Protein 1EKJ (pdb70)

Radius of gyration: 44.86 Å; Cα contacts (8 Å, |Δi|>4): 3362; chains: 8; bounding box: 132×69×139 Å

Organism: Pisum sativum (NCBI:txid3888)

Solvent-accessible surface area: 69006 Å² total; per-residue (Å²): 188,15,23,85,59,0,58,67,4,0,71,83,4,64,120,60,72,29,66,139,53,97,80,67,8,39,100,24,23,153,35,34,92,2,53,6,0,1,0,2,7,0,3,4,18,8,9,3,10,19,6,2,41,7,87,14,16,38,6,4,4,8,2,15,6,0,5,2,0,0,51,67,42,78,65,59,18,4,18,13,0,0,1,0,6,36,0,15,70,98,21,146,5,51,10,0,2,0,12,2,2,7,35,3,20,7,5,96,13,1,13,86,37,84,39,96,72,90,100,94,26,54,0,11,2,33,7,1,62,15,0,62,85,4,18,64,91,3,106,88,111,56,49,150,20,84,124,77,81,20,18,40,62,0,6,59,42,2,0,59,21,1,5,34,24,0,40,56,0,67,17,0,78,112,8,10,55,90,184,82,12,34,1,22,0,0,8,2,12,3,65,142,3,54,40,84,59,63,46,54,153,52,56,135,103,112,121,157,104,188,197,116,44,126,15,28,51,60,4,116,67,1,16,93,81,4,50,125,67,74,28,74,142,68,104,83,66,13,36,107,17,32,162,38,32,90,2,55,5,0,0,1,4,8,0,3,4,20,8,4,4,9,18,7,2,32,5,90,22,14,36,7,4,3,9,4,13,4,2,7,3,0,0,46,66,45,75,64,68,18,4,18,12,0,0,1,0,7,41,0,13,70,94,21,147,4,52,10,0,1,0,13,2,3,5,43,3,22,5,5,96,11,1,17,76,36,83,39,73,75,84,98,99,20,46,0,9,1,35,6,0,58,16,1,64,82,3,15,63,109,4,116,91,118,59,58,145,16,87,100,84,72,12,11,35,56,0,4,59,36,5,2,32,22,2,8,27,26,0,10,33,0,63,18,0,33,101,4,7,76,85,139,86,9,36,2,25,0,0,10,2,9,3,73,145,2,38,2,46,0,22,5,27,85,42,9,73,44,100,57,22,77,76,108,144,81,114,120,140,53,156,15,32,53,55,2,113,85,2,12,104,81,3,43,136,67,67,28,84,124,61,98,84,64,14,38,106,19,27,156,35,27,92,1,56,6,0,0,0,3,7,0,4,4,17,9,7,3,7,12,6,1,32,7,72,18,11,32,5,3,5,9,2,13,5,0,5,2,0,0,48,70,42,81,59,64,17,6,16,14,0,0,1,0,7,40,0,16,80,95,23,156,4,49,11,0,0,0,12,1,2,6,56,2,27,6,3,115,12,1,15,70,38,79,43,93,79,86,101,99,20,52,0,8,2,34,8,0,66,14,0,61,84,4,19,61,96,2,114,86,104,57,57,145,19,85,96,74,80,18,15,54,52,0,4,60,26,1,0,37,24,2,7,22,26,0,10,30,0,64,18,0,28,105,6,7,76,81,179,85,12,38,2,19,0,0,8,2,21,5,70,157,4,31,0,51,1,28,9,24,92,35,20,86,42,73,67,22,72,67,98,162,14,2,74,59,0,64,85,2,1,76,88,3,47,134,76,67,24,78,135,62,100,83,70,16,36,112,20,31,165,33,27,92,3,61,4,0,0,0,2,8,0,4,4,18,9,9,2,6,18,6,1,28,4,80,17,12,35,6,3,3,8,3,12,4,1,6,1,0,0,51,66,42,82,70,70,20,4,17,13,0,0,1,0,5,40,0,16,86,92,27,150,5,54,11,0,1,0,14,2,3,7,56,3,23,5,3,120,10,0,12,70,42,79,38,97,74,97,91,96,19,52,0,7,1,36,9,0,73,16,0,62,85,4,23,65,93,1,93,88,109,75,38,102,14,21,89,77,64,14,17,51,58,0,4,62,37,3,1,65,22,1,4,36,25,0,39,54,0,64,20,0,80,111,8,10,50,89,169,91,11,34,1,20,0,0,7,2,15,4,70,148,6,46,38,77,56,68,52,42,174,49,48,130,102,116,124,152,113,184,91,92,164,9,9,88,57,0,65,67,1,1,76,83,4,51,102,67,80,28,72,142,66,101,74,62,15,37,103,19,28,155,38,32,89,1,53,4,0,0,0,4,7,0,3,4,19,8,9,3,10,16,6,2,34,4,80,14,13,34,7,3,2,8,1,13,4,1,5,2,0,0,50,65,45,82,67,65,20,4,17,13,0,0,1,0,6,39,0,17,80,96,20,149,5,49,11,0,1,0,13,1,3,6,40,2,16,5,5,96,12,1,15,76,38,77,38,100,74,91,97,97,21,51,0,7,1,32,7,1,64,17,0,62,84,3,17,64,93,2,119,92,102,59,58,150,26,82,105,76,82,13,13,48,56,0,4,64,34,2,0,64,20,1,4,35,26,0,39,53,0,64,20,0,80,115,6,9,54,87,177,90,11,36,1,21,0,0,8,2,16,6,69,145,1,52,37,81,63,66,53,47,175,60,51,131,105,120,122,164,112,184,206,126,124,65,161,10,27,52,60,2,110,67,0,14,71,84,4,49,129,95,81,30,76,149,51,105,82,70,13,40,100,23,32,166,36,30,95,2,57,3,0,0,0,4,7,0,3,4,18,8,7,3,8,18,6,2,34,4,84,19,15,36,6,3,3,9,3,15,4,1,6,3,0,0,48,68,43,80,64,68,18,5,18,12,0,0,0,0,6,40,0,15,74,90,22,149,4,36,3,0,1,0,14,2,2,5,53,3,26,4,6,109,13,2,17,71,39,85,39,91,76,81,99,96,20,51,0,8,1,32,8,2,56,14,0,64,87,3,17,61,91,1,114,91,102,61,52,153,25,73,97,78,83,20,13,43,54,0,3,64,25,2,0,36,22,1,4,23,26,0,8,30,0,64,14,0,30,105,4,5,82,86,141,84,8,18,2,9,0,0,10,2,11,4,69,138,3,32,2,53,0,20,8,20,95,31,8,74,30,40,18,88,60,56,101,65,83,54,153,72,118,82,98,49,130,14,31,71,57,1,123,69,3,15,94,86,6,44,122,52,127,28,84,136,73,98,77,53,21,35,106,18,27,162,33,28,90,2,61,6,0,0,0,2,7,0,4,1,17,9,4,3,7,30,7,1,43,9,90,24,13,24,6,4,5,9,6,12,5,2,6,2,0,0,48,70,41,79,59,64,16,6,15,12,0,0,0,0,7,39,0,15,71,92,23,142,3,52,11,0,0,0,13,2,3,4,55,4,22,6,6,123,12,1,11,68,36,80,42,91,83,89,107,103,21,52,0,6,2,30,8,1,64,14,0,60,91,2,19,61,93,3,99,90,106,53,74,142,19,74,89,76,81,20,15,53,60,0,5,64,31,2,0,36,25,1,6,26,27,0,7,32,0,66,15,0,29,98,6,7,77,89,144,85,12,34,1,21,0,0,4,3,12,4,70,137,3,29,0,30,4,16,9,24,88,32,11,78,48,84,60,22,85,60,114,151,17,27,110,60,0,22,87,3,0,89,84,6,45,112,75,62,28,83,130,59,105,84,64,8,37,96,18,32,152,34,32,96,2,57,5,0,0,0,2,7,0,3,4,19,8,11,3,2,54,6,0,41,2,89,15,15,33,4,3,0,9,3,12,4,1,6,0,0,0,50,68,46,86,68,67,22,6,16,12,0,0,0,0,5,37,0,14,80,95,24,146,4,52,9,0,0,0,12,1,2,10,56,2,25,4,3,120,12,0,7,68,34,79,41,94,80,87,102,101,21,52,0,6,1,31,7,0,69,16,0,61,87,4,20,64,88,2,86,88,113,65,51,152,20,90,88,78,75,18,15,53,47,0,6,66,41,4,0,66,22,1,4,34,25,0,41,55,0,62,19,0,83,111,6,10,54,89,167,93,12,35,2,22,0,0,7,2,25,5,85,170,4,42,37,80,59,70,44,42,165,53,47,130,104,115,125,156,110,184

Structure (mmCIF, N/CA/C/O backbone):
data_1EKJ
#
_entry.id   1EKJ
#
_cell.length_a   136.909
_cell.length_b   143.318
_cell.length_c   202.135
_cell.angle_alpha   90.00
_cell.angle_beta   90.00
_cell.angle_gamma   90.00
#
_symmetry.space_group_name_H-M   'C 2 2 2'
#
loop_
_entity.id
_entity.type
_entity.pdbx_description
1 polymer 'BETA-CARBONIC ANHYDRASE'
2 non-polymer 'ACETATE ION'
3 non-polymer 'AZIDE ION'
4 non-polymer 'ZINC ION'
5 non-polymer 'CHLORIDE ION'
6 non-polymer 1,2-ETHANEDIOL
7 non-polymer 'COPPER (II) ION'
8 non-polymer 'CITRIC ACID'
9 water water
#
loop_
_atom_site.group_PDB
_atom_site.id
_atom_site.type_symbol
_atom_site.label_atom_id
_atom_site.label_alt_id
_atom_site.label_comp_id
_atom_site.label_asym_id
_atom_site.label_entity_id
_atom_site.label_seq_id
_atom_site.pdbx_PDB_ins_code
_atom_site.Cartn_x
_atom_site.Cartn_y
_atom_site.Cartn_z
_atom_site.occupancy
_atom_site.B_iso_or_equiv
_atom_site.auth_seq_id
_atom_site.auth_comp_id
_atom_site.auth_asym_id
_atom_site.auth_atom_id
_atom_site.pdbx_PDB_model_num
ATOM 1 N N . GLU A 1 12 ? 11.349 -0.677 29.255 1.00 82.51 120 GLU A N 1
ATOM 2 C CA . GLU A 1 12 ? 10.443 0.061 28.324 1.00 83.50 120 GLU A CA 1
ATOM 3 C C . GLU A 1 12 ? 11.200 0.756 27.192 1.00 83.52 120 GLU A C 1
ATOM 4 O O . GLU A 1 12 ? 11.312 0.224 26.087 1.00 82.89 120 GLU A O 1
ATOM 10 N N . ALA A 1 13 ? 11.706 1.957 27.470 1.00 83.76 121 ALA A N 1
ATOM 11 C CA . ALA A 1 13 ? 12.454 2.723 26.482 1.00 83.98 121 ALA A CA 1
ATOM 12 C C . ALA A 1 13 ? 13.685 1.933 26.051 1.00 84.32 121 ALA A C 1
ATOM 13 O O . ALA A 1 13 ? 14.201 2.119 24.947 1.00 84.35 121 ALA A O 1
ATOM 15 N N . SER A 1 14 ? 14.152 1.052 26.933 1.00 85.00 122 SER A N 1
ATOM 16 C CA . SER A 1 14 ? 15.307 0.203 26.640 1.00 85.85 122 SER A CA 1
ATOM 17 C C . SER A 1 14 ? 14.924 -0.746 25.507 1.00 86.36 122 SER A C 1
ATOM 18 O O . SER A 1 14 ? 15.775 -1.179 24.731 1.00 86.24 122 SER A O 1
ATOM 21 N N . GLU A 1 15 ? 13.634 -1.069 25.433 1.00 86.92 123 GLU A N 1
ATOM 22 C CA . GLU A 1 15 ? 13.110 -1.964 24.409 1.00 87.38 123 GLU A CA 1
ATOM 23 C C . GLU A 1 15 ? 13.031 -1.218 23.098 1.00 86.87 123 GLU A C 1
ATOM 24 O O . GLU A 1 15 ? 13.456 -1.718 22.057 1.00 86.49 123 GLU A O 1
ATOM 30 N N . ARG A 1 16 ? 12.465 -0.021 23.167 1.00 86.90 124 ARG A N 1
ATOM 31 C CA . ARG A 1 16 ? 12.327 0.836 22.005 1.00 86.79 124 ARG A CA 1
ATOM 32 C C . ARG A 1 16 ? 13.696 0.809 21.358 1.00 86.67 124 ARG A C 1
ATOM 33 O O . ARG A 1 16 ? 13.826 0.675 20.147 1.00 86.48 124 ARG A O 1
ATOM 41 N N . ILE A 1 17 ? 14.721 0.893 22.196 1.00 86.60 125 ILE A N 1
ATOM 42 C CA . ILE A 1 17 ? 16.100 0.895 21.731 1.00 86.71 125 ILE A CA 1
ATOM 43 C C . ILE A 1 17 ? 16.574 -0.434 21.133 1.00 87.30 125 ILE A C 1
ATOM 44 O O . ILE A 1 17 ? 17.384 -0.439 20.202 1.00 87.12 125 ILE A O 1
ATOM 49 N N . LYS A 1 18 ? 16.092 -1.560 21.656 1.00 88.00 126 LYS A N 1
ATOM 50 C CA . LYS A 1 18 ? 16.515 -2.847 21.104 1.00 88.31 126 LYS A CA 1
ATOM 51 C C . LYS A 1 18 ? 15.817 -3.052 19.762 1.00 87.94 126 LYS A C 1
ATOM 52 O O . LYS A 1 18 ? 16.469 -3.171 18.719 1.00 87.58 126 LYS A O 1
ATOM 58 N N . THR A 1 19 ? 14.487 -3.079 19.800 1.00 87.27 127 THR A N 1
ATOM 59 C CA . THR A 1 19 ? 13.683 -3.270 18.602 1.00 86.68 127 THR A CA 1
ATOM 60 C C . THR A 1 19 ? 14.170 -2.367 17.464 1.00 86.21 127 THR A C 1
ATOM 61 O O . THR A 1 19 ? 14.376 -2.830 16.341 1.00 86.36 127 THR A O 1
ATOM 65 N N . GLY A 1 20 ? 14.375 -1.088 17.772 1.00 85.52 128 GLY A N 1
ATOM 66 C CA . GLY A 1 20 ? 14.833 -0.138 16.775 1.00 84.50 128 GLY A CA 1
ATOM 67 C C . GLY A 1 20 ? 16.173 -0.500 16.172 1.00 84.09 128 GLY A C 1
ATOM 68 O O . GLY A 1 20 ? 16.390 -0.321 14.973 1.00 84.02 128 GLY A O 1
ATOM 69 N N . PHE A 1 21 ? 17.079 -1.005 17.001 1.00 83.65 129 PHE A N 1
ATOM 70 C CA . PHE A 1 21 ? 18.395 -1.392 16.517 1.00 83.71 129 PHE A CA 1
ATOM 71 C C . PHE A 1 21 ? 18.315 -2.696 15.738 1.00 85.31 129 PHE A C 1
ATOM 72 O O . PHE A 1 21 ? 19.114 -2.943 14.837 1.00 85.32 129 PHE A O 1
ATOM 80 N N . LEU A 1 22 ? 17.370 -3.547 16.115 1.00 87.31 130 LEU A N 1
ATOM 81 C CA . LEU A 1 22 ? 17.184 -4.826 15.438 1.00 88.76 130 LEU A CA 1
ATOM 82 C C . LEU A 1 22 ? 16.687 -4.540 14.025 1.00 89.64 130 LEU A C 1
ATOM 83 O O . LEU A 1 22 ? 17.137 -5.158 13.052 1.00 89.22 130 LEU A O 1
ATOM 88 N N . HIS A 1 23 ? 15.760 -3.584 13.934 1.00 90.79 131 HIS A N 1
ATOM 89 C CA . HIS A 1 23 ? 15.181 -3.163 12.666 1.00 91.67 131 HIS A CA 1
ATOM 90 C C . HIS A 1 23 ? 16.309 -2.768 11.712 1.00 91.75 131 HIS A C 1
ATOM 91 O O . HIS A 1 23 ? 16.417 -3.303 10.611 1.00 91.94 131 HIS A O 1
ATOM 98 N N . PHE A 1 24 ? 17.152 -1.839 12.151 1.00 91.63 132 PHE A N 1
ATOM 99 C CA . PHE A 1 24 ? 18.286 -1.371 11.357 1.00 91.84 132 PHE A CA 1
ATOM 100 C C . PHE A 1 24 ? 19.255 -2.502 11.011 1.00 92.68 132 PHE A C 1
ATOM 101 O O . PHE A 1 24 ? 19.866 -2.507 9.940 1.00 92.26 132 PHE A O 1
ATOM 109 N N . LYS A 1 25 ? 19.394 -3.451 11.933 1.00 94.18 133 LYS A N 1
ATOM 110 C CA . LYS A 1 25 ? 20.300 -4.586 11.764 1.00 95.53 133 LYS A CA 1
ATOM 111 C C . LYS A 1 25 ? 19.973 -5.344 10.479 1.00 96.58 133 LYS A C 1
ATOM 112 O O . LYS A 1 25 ? 20.792 -5.429 9.558 1.00 96.46 133 LYS A O 1
ATOM 118 N N . LYS A 1 26 ? 18.762 -5.887 10.433 1.00 97.61 134 LYS A N 1
ATOM 119 C CA . LYS A 1 26 ? 18.293 -6.652 9.289 1.00 98.49 134 LYS A CA 1
ATOM 120 C C . LYS A 1 26 ? 17.918 -5.791 8.078 1.00 98.65 134 LYS A C 1
ATOM 121 O O . LYS A 1 26 ? 18.444 -5.993 6.982 1.00 99.11 134 LYS A O 1
ATOM 127 N N . GLU A 1 27 ? 17.020 -4.829 8.288 1.00 98.51 135 GLU A N 1
ATOM 128 C CA . GLU A 1 27 ? 16.531 -3.949 7.224 1.00 97.78 135 GLU A CA 1
ATOM 129 C C . GLU A 1 27 ? 17.567 -3.052 6.554 1.00 97.26 135 GLU A C 1
ATOM 130 O O . GLU A 1 27 ? 17.275 -2.446 5.526 1.00 97.52 135 GLU A O 1
ATOM 136 N N . LYS A 1 28 ? 18.768 -2.954 7.118 1.00 96.77 136 LYS A N 1
ATOM 137 C CA . LYS A 1 28 ? 19.787 -2.097 6.521 1.00 96.37 136 LYS A CA 1
ATOM 138 C C . LYS A 1 28 ? 21.216 -2.607 6.609 1.00 96.16 136 LYS A C 1
ATOM 139 O O . LYS A 1 28 ? 21.857 -2.831 5.586 1.00 96.23 136 LYS A O 1
ATOM 145 N N . TYR A 1 29 ? 21.725 -2.776 7.825 1.00 96.14 137 TYR A N 1
ATOM 146 C CA . TYR A 1 29 ? 23.099 -3.246 8.002 1.00 95.87 137 TYR A CA 1
ATOM 147 C C . TYR A 1 29 ? 23.378 -4.517 7.190 1.00 96.30 137 TYR A C 1
ATOM 148 O O . TYR A 1 29 ? 24.442 -4.648 6.572 1.00 96.20 137 TYR A O 1
ATOM 157 N N . ASP A 1 30 ? 22.418 -5.441 7.195 1.00 96.76 138 ASP A N 1
ATOM 158 C CA . ASP A 1 30 ? 22.543 -6.702 6.468 1.00 97.31 138 ASP A CA 1
ATOM 159 C C . ASP A 1 30 ? 22.237 -6.553 4.971 1.00 97.63 138 ASP A C 1
ATOM 160 O O . ASP A 1 30 ? 23.039 -6.953 4.123 1.00 97.21 138 ASP A O 1
ATOM 165 N N . LYS A 1 31 ? 21.076 -5.978 4.660 1.00 97.78 139 LYS A N 1
ATOM 166 C CA . LYS A 1 31 ? 20.645 -5.776 3.278 1.00 97.89 139 LYS A CA 1
ATOM 167 C C . LYS A 1 31 ? 21.608 -4.931 2.441 1.00 98.33 139 LYS A C 1
ATOM 168 O O . LYS A 1 31 ? 21.296 -4.542 1.313 1.00 98.69 139 LYS A O 1
ATOM 174 N N . ASN A 1 32 ? 22.782 -4.657 2.998 1.00 98.48 140 ASN A N 1
ATOM 175 C CA . ASN A 1 32 ? 23.801 -3.871 2.314 1.00 99.07 140 ASN A CA 1
ATOM 176 C C . ASN A 1 32 ? 25.175 -4.278 2.838 1.00 99.57 140 ASN A C 1
ATOM 177 O O . ASN A 1 32 ? 25.967 -3.434 3.258 1.00 99.87 140 ASN A O 1
ATOM 182 N N . PRO A 1 33 ? 25.479 -5.585 2.798 1.00 99.79 141 PRO A N 1
ATOM 183 C CA . PRO A 1 33 ? 26.762 -6.102 3.278 1.00 100.09 141 PRO A CA 1
ATOM 184 C C . PRO A 1 33 ? 27.969 -5.457 2.600 1.00 100.03 141 PRO A C 1
ATOM 185 O O . PRO A 1 33 ? 28.975 -5.156 3.248 1.00 100.26 141 PRO A O 1
ATOM 189 N N . ALA A 1 34 ? 27.867 -5.247 1.294 1.00 99.85 142 ALA A N 1
ATOM 190 C CA . ALA A 1 34 ? 28.958 -4.642 0.543 1.00 99.49 142 ALA A CA 1
ATOM 191 C C . ALA A 1 34 ? 29.035 -3.159 0.874 1.00 99.10 142 ALA A C 1
ATOM 192 O O . ALA A 1 34 ? 30.059 -2.507 0.651 1.00 99.15 142 ALA A O 1
ATOM 194 N N . LEU A 1 35 ? 27.939 -2.635 1.413 1.00 98.49 143 LEU A N 1
ATOM 195 C CA . LEU A 1 35 ? 27.857 -1.227 1.781 1.00 97.92 143 LEU A CA 1
ATOM 196 C C . LEU A 1 35 ? 28.618 -0.996 3.085 1.00 97.14 143 LEU A C 1
ATOM 197 O O . LEU A 1 35 ? 29.698 -0.394 3.091 1.00 96.70 143 LEU A O 1
ATOM 202 N N . TYR A 1 36 ? 28.041 -1.488 4.183 1.00 96.32 144 TYR A N 1
ATOM 203 C CA . TYR A 1 36 ? 28.631 -1.352 5.514 1.00 95.36 144 TYR A CA 1
ATOM 204 C C . TYR A 1 36 ? 29.943 -2.117 5.648 1.00 95.00 144 TYR A C 1
ATOM 205 O O . TYR A 1 36 ? 30.772 -1.795 6.503 1.00 94.99 144 TYR A O 1
ATOM 214 N N . GLY A 1 37 ? 30.125 -3.136 4.813 1.00 94.52 145 GLY A N 1
ATOM 215 C CA . GLY A 1 37 ? 31.361 -3.894 4.856 1.00 93.97 145 GLY A CA 1
ATOM 216 C C . GLY A 1 37 ? 32.474 -2.927 4.509 1.00 93.74 145 GLY A C 1
ATOM 217 O O . GLY A 1 37 ? 33.615 -3.057 4.962 1.00 93.86 145 GLY A O 1
ATOM 218 N N . GLU A 1 38 ? 32.121 -1.933 3.701 1.00 93.48 146 GLU A N 1
ATOM 219 C CA . GLU A 1 38 ? 33.062 -0.910 3.270 1.00 92.78 146 GLU A CA 1
ATOM 220 C C . GLU A 1 38 ? 33.175 0.202 4.304 1.00 91.69 146 GLU A C 1
ATOM 221 O O . GLU A 1 38 ? 34.282 0.593 4.684 1.00 91.37 146 GLU A O 1
ATOM 227 N N . LEU A 1 39 ? 32.028 0.708 4.750 1.00 90.65 147 LEU A N 1
ATOM 228 C CA . LEU A 1 39 ? 31.985 1.772 5.754 1.00 89.71 147 LEU A CA 1
ATOM 229 C C . LEU A 1 39 ? 32.897 1.406 6.915 1.00 89.11 147 LEU A C 1
ATOM 230 O O . LEU A 1 39 ? 33.781 2.175 7.300 1.00 88.54 147 LEU A O 1
ATOM 235 N N . ALA A 1 40 ? 32.670 0.212 7.454 1.00 88.52 148 ALA A N 1
ATOM 236 C CA . ALA A 1 40 ? 33.437 -0.313 8.575 1.00 87.74 148 ALA A CA 1
ATOM 237 C C . ALA A 1 40 ? 34.943 -0.155 8.394 1.00 87.19 148 ALA A C 1
ATOM 238 O O . ALA A 1 40 ? 35.700 -0.186 9.364 1.00 87.34 148 ALA A O 1
ATOM 240 N N . LYS A 1 41 ? 35.374 0.029 7.153 1.00 86.83 149 LYS A N 1
ATOM 241 C CA . LYS A 1 41 ? 36.794 0.157 6.846 1.00 85.78 149 LYS A CA 1
ATOM 242 C C . LYS A 1 41 ? 37.339 1.578 7.011 1.00 84.90 149 LYS A C 1
ATOM 243 O O . LYS A 1 41 ? 38.551 1.772 7.136 1.00 85.04 149 LYS A O 1
ATOM 249 N N . GLY A 1 42 ? 36.447 2.567 7.019 1.00 83.48 150 GLY A N 1
ATOM 250 C CA . GLY A 1 42 ? 36.871 3.953 7.167 1.00 81.76 150 GLY A CA 1
ATOM 251 C C . GLY A 1 42 ? 35.801 4.910 6.674 1.00 80.31 150 GLY A C 1
ATOM 252 O O . GLY A 1 42 ? 34.757 4.472 6.196 1.00 80.18 150 GLY A O 1
ATOM 253 N N . GLN A 1 43 ? 36.033 6.213 6.794 1.00 78.68 151 GLN A N 1
ATOM 254 C CA . GLN A 1 43 ? 35.035 7.166 6.327 1.00 76.79 151 GLN A CA 1
ATOM 255 C C . GLN A 1 43 ? 35.648 8.304 5.528 1.00 75.58 151 GLN A C 1
ATOM 256 O O . GLN A 1 43 ? 36.773 8.749 5.777 1.00 74.26 151 GLN A O 1
ATOM 262 N N . SER A 1 44 ? 34.888 8.766 4.552 1.00 74.16 152 SER A N 1
ATOM 263 C CA . SER A 1 44 ? 35.328 9.857 3.715 1.00 72.84 152 SER A CA 1
ATOM 264 C C . SER A 1 44 ? 34.096 10.630 3.263 1.00 71.21 152 SER A C 1
ATOM 265 O O . SER A 1 44 ? 33.747 10.642 2.080 1.00 71.01 152 SER A O 1
ATOM 268 N N . PRO A 1 45 ? 33.393 11.260 4.218 1.00 69.08 153 PRO A N 1
ATOM 269 C CA . PRO A 1 45 ? 32.201 12.028 3.869 1.00 66.83 153 PRO A CA 1
ATOM 270 C C . PRO A 1 45 ? 32.599 13.339 3.191 1.00 65.30 153 PRO A C 1
ATOM 271 O O . PRO A 1 45 ? 33.618 13.949 3.544 1.00 65.19 153 PRO A O 1
ATOM 275 N N . PRO A 1 46 ? 31.831 13.763 2.171 1.00 63.72 154 PRO A N 1
ATOM 276 C CA . PRO A 1 46 ? 32.122 15.013 1.456 1.00 61.65 154 PRO A CA 1
ATOM 277 C C . PRO A 1 46 ? 31.473 16.224 2.136 1.00 59.54 154 PRO A C 1
ATOM 278 O O . PRO A 1 46 ? 31.873 17.364 1.917 1.00 58.13 154 PRO A O 1
ATOM 282 N N . PHE A 1 47 ? 30.469 15.961 2.964 1.00 58.69 155 PHE A N 1
ATOM 283 C CA . PHE A 1 47 ? 29.785 17.025 3.683 1.00 58.43 155 PHE A CA 1
ATOM 284 C C . PHE A 1 47 ? 30.037 17.025 5.189 1.00 56.98 155 PHE A C 1
ATOM 285 O O . PHE A 1 47 ? 30.342 16.003 5.803 1.00 57.21 155 PHE A O 1
ATOM 293 N N . MET A 1 48 ? 29.900 18.202 5.769 1.00 55.26 156 MET A N 1
ATOM 294 C CA . MET A 1 48 ? 29.964 18.374 7.203 1.00 53.06 156 MET A CA 1
ATOM 295 C C . MET A 1 48 ? 28.686 19.167 7.375 1.00 51.80 156 MET A C 1
ATOM 296 O O . MET A 1 48 ? 28.477 20.161 6.686 1.00 51.31 156 MET A O 1
ATOM 301 N N . VAL A 1 49 ? 27.813 18.730 8.261 1.00 51.23 157 VAL A N 1
ATOM 302 C CA . VAL A 1 49 ? 26.571 19.451 8.437 1.00 51.20 157 VAL A CA 1
ATOM 303 C C . VAL A 1 49 ? 26.359 19.974 9.841 1.00 51.29 157 VAL A C 1
ATOM 304 O O . VAL A 1 49 ? 26.661 19.300 10.821 1.00 52.06 157 VAL A O 1
ATOM 308 N N . PHE A 1 50 ? 25.854 21.197 9.913 1.00 50.06 158 PHE A N 1
ATOM 309 C CA . PHE A 1 50 ? 25.527 21.832 11.169 1.00 49.01 158 PHE A CA 1
ATOM 310 C C . PHE A 1 50 ? 24.027 21.986 11.147 1.00 48.36 158 PHE A C 1
ATOM 311 O O . PHE A 1 50 ? 23.491 22.772 10.370 1.00 48.63 158 PHE A O 1
ATOM 319 N N . ALA A 1 51 ? 23.347 21.226 11.988 1.00 48.74 159 ALA A N 1
ATOM 320 C CA . ALA A 1 51 ? 21.901 21.313 12.081 1.00 49.22 159 ALA A CA 1
ATOM 321 C C . ALA A 1 51 ? 21.511 21.374 13.565 1.00 50.30 159 ALA A C 1
ATOM 322 O O . ALA A 1 51 ? 22.278 20.957 14.432 1.00 49.75 159 ALA A O 1
ATOM 324 N N . CYS A 1 52 ? 20.320 21.892 13.849 1.00 50.60 160 CYS A N 1
ATOM 325 C CA . CYS A 1 52 ? 19.828 22.000 15.216 1.00 51.41 160 CYS A CA 1
ATOM 326 C C . CYS A 1 52 ? 19.459 20.645 15.847 1.00 51.80 160 CYS A C 1
ATOM 327 O O . CYS A 1 52 ? 19.101 19.697 15.138 1.00 52.94 160 CYS A O 1
ATOM 330 N N . SER A 1 53 ? 19.554 20.561 17.176 1.00 51.15 161 SER A N 1
ATOM 331 C CA . SER A 1 53 ? 19.264 19.327 17.924 1.00 49.99 161 SER A CA 1
ATOM 332 C C . SER A 1 53 ? 17.772 18.934 17.950 1.00 51.12 161 SER A C 1
ATOM 333 O O . SER A 1 53 ? 17.410 17.816 18.346 1.00 49.72 161 SER A O 1
ATOM 336 N N . ASP A 1 54 ? 16.922 19.873 17.547 1.00 51.76 162 ASP A N 1
ATOM 337 C CA . ASP A 1 54 ? 15.476 19.661 17.460 1.00 53.27 162 ASP A CA 1
ATOM 338 C C . ASP A 1 54 ? 15.244 18.242 16.893 1.00 53.61 162 ASP A C 1
ATOM 339 O O . ASP A 1 54 ? 15.844 17.863 15.881 1.00 54.00 162 ASP A O 1
ATOM 344 N N . SER A 1 55 ? 14.400 17.453 17.555 1.00 54.52 163 SER A N 1
ATOM 345 C CA . SER A 1 55 ? 14.136 16.073 17.120 1.00 54.68 163 SER A CA 1
ATOM 346 C C . SER A 1 55 ? 13.372 15.983 15.791 1.00 56.19 163 SER A C 1
ATOM 347 O O . SER A 1 55 ? 13.327 14.919 15.150 1.00 56.01 163 SER A O 1
ATOM 350 N N . ARG A 1 56 ? 12.790 17.112 15.386 1.00 56.60 164 ARG A N 1
ATOM 351 C CA . ARG A 1 56 ? 12.005 17.211 14.158 1.00 56.90 164 ARG A CA 1
ATOM 352 C C . ARG A 1 56 ? 12.816 17.495 12.887 1.00 57.66 164 ARG A C 1
ATOM 353 O O . ARG A 1 56 ? 12.236 17.576 11.803 1.00 58.92 164 ARG A O 1
ATOM 361 N N . VAL A 1 57 ? 14.133 17.640 12.994 1.00 57.78 165 VAL A N 1
ATOM 362 C CA . VAL A 1 57 ? 14.923 17.968 11.817 1.00 58.03 165 VAL A CA 1
ATOM 363 C C . VAL A 1 57 ? 16.187 17.141 11.560 1.00 59.87 165 VAL A C 1
ATOM 364 O O . VAL A 1 57 ? 17.162 17.647 10.998 1.00 58.92 165 VAL A O 1
ATOM 368 N N . CYS A 1 58 ? 16.178 15.869 11.943 1.00 62.18 166 CYS A N 1
ATOM 369 C CA . CYS A 1 58 ? 17.355 15.049 11.708 1.00 65.52 166 CYS A CA 1
ATOM 370 C C . CYS A 1 58 ? 17.757 15.175 10.246 1.00 67.15 166 CYS A C 1
ATOM 371 O O . CYS A 1 58 ? 17.001 14.806 9.353 1.00 67.29 166 CYS A O 1
ATOM 374 N N . PRO A 1 59 ? 18.963 15.701 9.987 1.00 69.40 167 PRO A N 1
ATOM 375 C CA . PRO A 1 59 ? 19.509 15.909 8.643 1.00 70.68 167 PRO A CA 1
ATOM 376 C C . PRO A 1 59 ? 19.494 14.671 7.760 1.00 71.62 167 PRO A C 1
ATOM 377 O O . PRO A 1 59 ? 19.263 14.764 6.555 1.00 72.04 167 PRO A O 1
ATOM 381 N N . SER A 1 60 ? 19.741 13.514 8.358 1.00 72.39 168 SER A N 1
ATOM 382 C CA . SER A 1 60 ? 19.729 12.277 7.600 1.00 73.58 168 SER A CA 1
ATOM 383 C C . SER A 1 60 ? 18.326 11.974 7.052 1.00 73.82 168 SER A C 1
ATOM 384 O O . SER A 1 60 ? 18.187 11.266 6.059 1.00 73.59 168 SER A O 1
ATOM 387 N N . HIS A 1 61 ? 17.299 12.517 7.706 1.00 74.22 169 HIS A N 1
ATOM 388 C CA . HIS A 1 61 ? 15.905 12.324 7.302 1.00 75.06 169 HIS A CA 1
ATOM 389 C C . HIS A 1 61 ? 15.474 13.365 6.283 1.00 74.22 169 HIS A C 1
ATOM 390 O O . HIS A 1 61 ? 14.861 13.048 5.263 1.00 73.56 169 HIS A O 1
ATOM 397 N N . VAL A 1 62 ? 15.788 14.618 6.593 1.00 72.85 170 VAL A N 1
ATOM 398 C CA . VAL A 1 62 ? 15.427 15.743 5.752 1.00 71.77 170 VAL A CA 1
ATOM 399 C C . VAL A 1 62 ? 16.168 15.800 4.415 1.00 71.43 170 VAL A C 1
ATOM 400 O O . VAL A 1 62 ? 15.593 16.217 3.414 1.00 70.63 170 VAL A O 1
ATOM 404 N N . LEU A 1 63 ? 17.428 15.387 4.386 1.00 70.78 171 LEU A N 1
ATOM 405 C CA . LEU A 1 63 ? 18.168 15.420 3.131 1.00 71.50 171 LEU A CA 1
ATOM 406 C C . LEU A 1 63 ? 18.529 14.017 2.653 1.00 72.59 171 LEU A C 1
ATOM 407 O O . LEU A 1 63 ? 19.394 13.834 1.793 1.00 72.41 171 LEU A O 1
ATOM 412 N N . ASP A 1 64 ? 17.848 13.030 3.220 1.00 74.20 172 ASP A N 1
ATOM 413 C CA . ASP A 1 64 ? 18.042 11.633 2.857 1.00 76.21 172 ASP A CA 1
ATOM 414 C C . ASP A 1 64 ? 19.505 11.212 2.758 1.00 76.88 172 ASP A C 1
ATOM 415 O O . ASP A 1 64 ? 19.898 10.545 1.799 1.00 76.98 172 ASP A O 1
ATOM 420 N N . PHE A 1 65 ? 20.311 11.601 3.740 1.00 77.62 173 PHE A N 1
ATOM 421 C CA . PHE A 1 65 ? 21.719 11.220 3.737 1.00 78.24 173 PHE A CA 1
ATOM 422 C C . PHE A 1 65 ? 21.849 9.743 4.075 1.00 78.59 173 PHE A C 1
ATOM 423 O O . PHE A 1 65 ? 21.034 9.191 4.816 1.00 78.61 173 PHE A O 1
ATOM 431 N N . GLN A 1 66 ? 22.883 9.109 3.533 1.00 79.00 174 GLN A N 1
ATOM 432 C CA . GLN A 1 66 ? 23.150 7.700 3.804 1.00 78.80 174 GLN A CA 1
ATOM 433 C C . GLN A 1 66 ? 24.401 7.623 4.681 1.00 77.75 174 GLN A C 1
ATOM 434 O O . GLN A 1 66 ? 25.309 8.445 4.554 1.00 77.97 174 GLN A O 1
ATOM 440 N N . PRO A 1 67 ? 24.469 6.635 5.581 1.00 76.81 175 PRO A N 1
ATOM 441 C CA . PRO A 1 67 ? 25.657 6.543 6.436 1.00 75.55 175 PRO A CA 1
ATOM 442 C C . PRO A 1 67 ? 26.955 6.585 5.640 1.00 74.03 175 PRO A C 1
ATOM 443 O O . PRO A 1 67 ? 27.173 5.766 4.745 1.00 74.55 175 PRO A O 1
ATOM 447 N N . GLY A 1 68 ? 27.812 7.547 5.963 1.00 72.05 176 GLY A N 1
ATOM 448 C CA . GLY A 1 68 ? 29.079 7.664 5.267 1.00 68.99 176 GLY A CA 1
ATOM 449 C C . GLY A 1 68 ? 29.147 8.914 4.419 1.00 67.55 176 GLY A C 1
ATOM 450 O O . GLY A 1 68 ? 30.225 9.287 3.947 1.00 66.40 176 GLY A O 1
ATOM 451 N N . GLU A 1 69 ? 27.996 9.561 4.237 1.00 66.51 177 GLU A N 1
ATOM 452 C CA . GLU A 1 69 ? 27.892 10.783 3.432 1.00 66.04 177 GLU A CA 1
ATOM 453 C C . GLU A 1 69 ? 28.217 12.065 4.196 1.00 64.16 177 GLU A C 1
ATOM 454 O O . GLU A 1 69 ? 28.970 12.915 3.706 1.00 63.65 177 GLU A O 1
ATOM 460 N N . ALA A 1 70 ? 27.661 12.209 5.395 1.00 61.93 178 ALA A N 1
ATOM 461 C CA . ALA A 1 70 ? 27.922 13.416 6.170 1.00 61.12 178 ALA A CA 1
ATOM 462 C C . ALA A 1 70 ? 28.393 13.267 7.632 1.00 59.19 178 ALA A C 1
ATOM 463 O O . ALA A 1 70 ? 27.920 12.409 8.385 1.00 58.88 178 ALA A O 1
ATOM 465 N N . PHE A 1 71 ? 29.348 14.127 7.990 1.00 57.42 179 PHE A N 1
ATOM 466 C CA . PHE A 1 71 ? 29.926 14.241 9.333 1.00 56.93 179 PHE A CA 1
ATOM 467 C C . PHE A 1 71 ? 28.996 15.289 9.958 1.00 55.57 179 PHE A C 1
ATOM 468 O O . PHE A 1 71 ? 29.013 16.459 9.571 1.00 55.38 179 PHE A O 1
ATOM 476 N N . VAL A 1 72 ? 28.177 14.879 10.914 1.00 54.97 180 VAL A N 1
ATOM 477 C CA . VAL A 1 72 ? 27.211 15.797 11.500 1.00 53.55 180 VAL A CA 1
ATOM 478 C C . VAL A 1 72 ? 27.433 16.311 12.917 1.00 53.43 180 VAL A C 1
ATOM 479 O O . VAL A 1 72 ? 27.672 15.541 13.859 1.00 52.54 180 VAL A O 1
ATOM 483 N N . VAL A 1 73 ? 27.328 17.635 13.033 1.00 51.81 181 VAL A N 1
ATOM 484 C CA . VAL A 1 73 ? 27.444 18.357 14.292 1.00 50.19 181 VAL A CA 1
ATOM 485 C C . VAL A 1 73 ? 26.049 18.902 14.574 1.00 49.08 181 VAL A C 1
ATOM 486 O O . VAL A 1 73 ? 25.527 19.699 13.798 1.00 49.72 181 VAL A O 1
ATOM 490 N N . ARG A 1 74 ? 25.446 18.471 15.677 1.00 48.05 182 ARG A N 1
ATOM 491 C CA . ARG A 1 74 ? 24.117 18.922 16.038 1.00 45.84 182 ARG A CA 1
ATOM 492 C C . ARG A 1 74 ? 24.132 19.577 17.408 1.00 45.85 182 ARG A C 1
ATOM 493 O O . ARG A 1 74 ? 24.638 19.005 18.384 1.00 46.78 182 ARG A O 1
ATOM 501 N N . ASN A 1 75 ? 23.589 20.785 17.475 1.00 43.20 183 ASN A N 1
ATOM 502 C CA . ASN A 1 75 ? 23.568 21.546 18.717 1.00 42.45 183 ASN A CA 1
ATOM 503 C C . ASN A 1 75 ? 22.347 22.432 18.701 1.00 41.38 183 ASN A C 1
ATOM 504 O O . ASN A 1 75 ? 21.610 22.423 17.720 1.00 41.59 183 ASN A O 1
ATOM 509 N N . VAL A 1 76 ? 22.135 23.187 19.781 1.00 40.82 184 VAL A N 1
ATOM 510 C CA . VAL A 1 76 ? 20.981 24.085 19.899 1.00 40.08 184 VAL A CA 1
ATOM 511 C C . VAL A 1 76 ? 21.059 25.211 18.893 1.00 39.93 184 VAL A C 1
ATOM 512 O O . VAL A 1 76 ? 22.032 25.978 18.879 1.00 40.99 184 VAL A O 1
ATOM 516 N N . ALA A 1 77 ? 20.018 25.318 18.067 1.00 39.14 185 ALA A N 1
ATOM 517 C CA . ALA A 1 77 ? 19.901 26.347 17.022 1.00 38.30 185 ALA A CA 1
ATOM 518 C C . ALA A 1 77 ? 20.987 26.303 15.948 1.00 38.14 185 ALA A C 1
ATOM 519 O O . ALA A 1 77 ? 21.272 27.309 15.299 1.00 37.98 185 ALA A O 1
ATOM 521 N N . ASN A 1 78 ? 21.582 25.127 15.767 1.00 38.71 186 ASN A N 1
ATOM 522 C CA . ASN A 1 78 ? 22.618 24.907 14.748 1.00 39.93 186 ASN A CA 1
ATOM 523 C C . ASN A 1 78 ? 23.620 26.057 14.631 1.00 41.06 186 ASN A C 1
ATOM 524 O O . ASN A 1 78 ? 24.017 26.440 13.526 1.00 40.49 186 ASN A O 1
ATOM 529 N N . LEU A 1 79 ? 24.049 26.582 15.779 1.00 40.47 187 LEU A N 1
ATOM 530 C CA . LEU A 1 79 ? 24.984 27.702 15.809 1.00 38.35 187 LEU A CA 1
ATOM 531 C C . LEU A 1 79 ? 26.439 27.312 15.689 1.00 37.18 187 LEU A C 1
ATOM 532 O O . LEU A 1 79 ? 26.856 26.264 16.162 1.00 35.46 187 LEU A O 1
ATOM 537 N N . VAL A 1 80 ? 27.206 28.169 15.030 1.00 37.01 188 VAL A N 1
ATOM 538 C CA . VAL A 1 80 ? 28.636 27.968 14.878 1.00 37.21 188 VAL A CA 1
ATOM 539 C C . VAL A 1 80 ? 29.326 29.186 15.517 1.00 38.62 188 VAL A C 1
ATOM 540 O O . VAL A 1 80 ? 29.357 30.271 14.925 1.00 37.11 188 VAL A O 1
ATOM 544 N N . PRO A 1 81 ? 29.862 29.035 16.752 1.00 39.96 189 PRO A N 1
ATOM 545 C CA . PRO A 1 81 ? 30.534 30.199 17.363 1.00 39.65 189 PRO A CA 1
ATOM 546 C C . PRO A 1 81 ? 31.868 30.497 16.694 1.00 38.18 189 PRO A C 1
ATOM 547 O O . PRO A 1 81 ? 32.429 29.652 15.988 1.00 38.95 189 PRO A O 1
ATOM 551 N N . PRO A 1 82 ? 32.390 31.705 16.892 1.00 37.74 190 PRO A N 1
ATOM 552 C CA . PRO A 1 82 ? 33.674 32.038 16.286 1.00 38.33 190 PRO A CA 1
ATOM 553 C C . PRO A 1 82 ? 34.790 31.270 17.019 1.00 39.56 190 PRO A C 1
ATOM 554 O O . PRO A 1 82 ? 34.583 30.720 18.125 1.00 38.20 190 PRO A O 1
ATOM 558 N N . TYR A 1 83 ? 35.962 31.250 16.392 1.00 39.13 191 TYR A N 1
ATOM 559 C CA . TYR A 1 83 ? 37.137 30.569 16.907 1.00 39.34 191 TYR A CA 1
ATOM 560 C C . TYR A 1 83 ? 37.504 30.966 18.346 1.00 38.54 191 TYR A C 1
ATOM 561 O O . TYR A 1 83 ? 37.855 32.119 18.635 1.00 37.38 191 TYR A O 1
ATOM 570 N N . ASP A 1 84 ? 37.421 29.998 19.245 1.00 37.87 192 ASP A N 1
ATOM 571 C CA . ASP A 1 84 ? 37.780 30.234 20.641 1.00 40.31 192 ASP A CA 1
ATOM 572 C C . ASP A 1 84 ? 38.131 28.915 21.305 1.00 40.57 192 ASP A C 1
ATOM 573 O O . ASP A 1 84 ? 37.251 28.109 21.594 1.00 40.46 192 ASP A O 1
ATOM 578 N N . GLN A 1 85 ? 39.415 28.705 21.558 1.00 41.67 193 GLN A N 1
ATOM 579 C CA . GLN A 1 85 ? 39.881 27.461 22.170 1.00 42.12 193 GLN A CA 1
ATOM 580 C C . GLN A 1 85 ? 39.477 27.289 23.637 1.00 42.09 193 GLN A C 1
ATOM 581 O O . GLN A 1 85 ? 39.384 26.160 24.147 1.00 40.88 193 GLN A O 1
ATOM 587 N N . ALA A 1 86 ? 39.207 28.411 24.297 1.00 41.77 194 ALA A N 1
ATOM 588 C CA . ALA A 1 86 ? 38.810 28.414 25.701 1.00 42.39 194 ALA A CA 1
ATOM 589 C C . ALA A 1 86 ? 37.321 28.151 25.922 1.00 43.20 194 ALA A C 1
ATOM 590 O O . ALA A 1 86 ? 36.965 27.380 26.806 1.00 43.89 194 ALA A O 1
ATOM 592 N N . LYS A 1 87 ? 36.464 28.790 25.121 1.00 42.47 195 LYS A N 1
ATOM 593 C CA . LYS A 1 87 ? 35.010 28.649 25.243 1.00 42.75 195 LYS A CA 1
ATOM 594 C C . LYS A 1 87 ? 34.284 27.754 24.245 1.00 41.99 195 LYS A C 1
ATOM 595 O O . LYS A 1 87 ? 33.161 27.325 24.515 1.00 40.92 195 LYS A O 1
ATOM 601 N N . TYR A 1 88 ? 34.898 27.472 23.096 1.00 41.89 196 TYR A N 1
ATOM 602 C CA . TYR A 1 88 ? 34.203 26.703 22.070 1.00 41.57 196 TYR A CA 1
ATOM 603 C C . TYR A 1 88 ? 34.969 25.556 21.441 1.00 42.06 196 TYR A C 1
ATOM 604 O O . TYR A 1 88 ? 34.960 25.392 20.217 1.00 41.18 196 TYR A O 1
ATOM 613 N N . ALA A 1 89 ? 35.609 24.748 22.270 1.00 41.46 197 ALA A N 1
ATOM 614 C CA . ALA A 1 89 ? 36.381 23.617 21.765 1.00 41.95 197 ALA A CA 1
ATOM 615 C C . ALA A 1 89 ? 35.515 22.564 21.075 1.00 41.40 197 ALA A C 1
ATOM 616 O O . ALA A 1 89 ? 35.957 21.922 20.132 1.00 42.49 197 ALA A O 1
ATOM 618 N N . GLY A 1 90 ? 34.285 22.387 21.542 1.00 41.63 198 GLY A N 1
ATOM 619 C CA . GLY A 1 90 ? 33.416 21.390 20.948 1.00 42.98 198 GLY A CA 1
ATOM 620 C C . GLY A 1 90 ? 33.326 21.623 19.461 1.00 45.07 198 GLY A C 1
ATOM 621 O O . GLY A 1 90 ? 33.682 20.758 18.654 1.00 45.53 198 GLY A O 1
ATOM 622 N N . THR A 1 91 ? 32.854 22.816 19.113 1.00 46.31 199 THR A N 1
ATOM 623 C CA . THR A 1 91 ? 32.706 23.238 17.722 1.00 46.73 199 THR A CA 1
ATOM 624 C C . THR A 1 91 ? 34.043 23.157 16.977 1.00 46.85 199 THR A C 1
ATOM 625 O O . THR A 1 91 ? 34.183 22.392 16.023 1.00 45.38 199 THR A O 1
ATOM 629 N N . GLY A 1 92 ? 35.012 23.947 17.438 1.00 46.58 200 GLY A N 1
ATOM 630 C CA . GLY A 1 92 ? 36.324 23.980 16.818 1.00 47.28 200 GLY A CA 1
ATOM 631 C C . GLY A 1 92 ? 36.944 22.620 16.553 1.00 47.85 200 GLY A C 1
ATOM 632 O O . GLY A 1 92 ? 37.652 22.442 15.556 1.00 47.70 200 GLY A O 1
ATOM 633 N N . ALA A 1 93 ? 36.687 21.661 17.444 1.00 47.52 201 ALA A N 1
ATOM 634 C CA . ALA A 1 93 ? 37.230 20.315 17.298 1.00 45.72 201 ALA A CA 1
ATOM 635 C C . ALA A 1 93 ? 36.596 19.589 16.102 1.00 45.93 201 ALA A C 1
ATOM 636 O O . ALA A 1 93 ? 37.294 18.930 15.318 1.00 45.54 201 ALA A O 1
ATOM 638 N N . ALA A 1 94 ? 35.274 19.699 15.975 1.00 44.41 202 ALA A N 1
ATOM 639 C CA . ALA A 1 94 ? 34.539 19.079 14.877 1.00 44.06 202 ALA A CA 1
ATOM 640 C C . ALA A 1 94 ? 34.980 19.703 13.558 1.00 45.06 202 ALA A C 1
ATOM 641 O O . ALA A 1 94 ? 35.279 19.000 12.599 1.00 44.98 202 ALA A O 1
ATOM 643 N N . ILE A 1 95 ? 35.038 21.028 13.513 1.00 45.37 203 ILE A N 1
ATOM 644 C CA . ILE A 1 95 ? 35.455 21.704 12.298 1.00 46.79 203 ILE A CA 1
ATOM 645 C C . ILE A 1 95 ? 36.859 21.304 11.905 1.00 48.19 203 ILE A C 1
ATOM 646 O O . ILE A 1 95 ? 37.120 20.952 10.754 1.00 48.34 203 ILE A O 1
ATOM 651 N N . GLU A 1 96 ? 37.770 21.349 12.866 1.00 50.48 204 GLU A N 1
ATOM 652 C CA . GLU A 1 96 ? 39.153 20.989 12.593 1.00 52.12 204 GLU A CA 1
ATOM 653 C C . GLU A 1 96 ? 39.282 19.525 12.178 1.00 53.03 204 GLU A C 1
ATOM 654 O O . GLU A 1 96 ? 40.165 19.173 11.392 1.00 53.53 204 GLU A O 1
ATOM 660 N N . TYR A 1 97 ? 38.398 18.673 12.691 1.00 54.33 205 TYR A N 1
ATOM 661 C CA . TYR A 1 97 ? 38.448 17.258 12.340 1.00 54.20 205 TYR A CA 1
ATOM 662 C C . TYR A 1 97 ? 37.875 17.022 10.935 1.00 53.26 205 TYR A C 1
ATOM 663 O O . TYR A 1 97 ? 38.520 16.392 10.097 1.00 53.39 205 TYR A O 1
ATOM 672 N N . ALA A 1 98 ? 36.670 17.531 10.680 1.00 51.34 206 ALA A N 1
ATOM 673 C CA . ALA A 1 98 ? 36.033 17.374 9.372 1.00 51.67 206 ALA A CA 1
ATOM 674 C C . ALA A 1 98 ? 36.891 17.961 8.258 1.00 51.41 206 ALA A C 1
ATOM 675 O O . ALA A 1 98 ? 37.134 17.315 7.244 1.00 51.34 206 ALA A O 1
ATOM 677 N N . VAL A 1 99 ? 37.352 19.186 8.462 1.00 51.66 207 VAL A N 1
ATOM 678 C CA . VAL A 1 99 ? 38.151 19.868 7.469 1.00 51.75 207 VAL A CA 1
ATOM 679 C C . VAL A 1 99 ? 39.522 19.264 7.227 1.00 54.02 207 VAL A C 1
ATOM 680 O O . VAL A 1 99 ? 39.823 18.831 6.112 1.00 54.79 207 VAL A O 1
ATOM 684 N N . LEU A 1 100 ? 40.344 19.229 8.274 1.00 55.34 208 LEU A N 1
ATOM 685 C CA . LEU A 1 100 ? 41.715 18.741 8.181 1.00 55.61 208 LEU A CA 1
ATOM 686 C C . LEU A 1 100 ? 41.972 17.241 8.281 1.00 56.73 208 LEU A C 1
ATOM 687 O O . LEU A 1 100 ? 43.078 16.790 7.981 1.00 56.60 208 LEU A O 1
ATOM 692 N N . HIS A 1 101 ? 40.982 16.455 8.684 1.00 57.13 209 HIS A N 1
ATOM 693 C CA . HIS A 1 101 ? 41.224 15.030 8.794 1.00 58.32 209 HIS A CA 1
ATOM 694 C C . HIS A 1 101 ? 40.353 14.184 7.881 1.00 58.69 209 HIS A C 1
ATOM 695 O O . HIS A 1 101 ? 40.875 13.346 7.140 1.00 58.23 209 HIS A O 1
ATOM 702 N N . LEU A 1 102 ? 39.040 14.400 7.918 1.00 58.43 210 LEU A N 1
ATOM 703 C CA . LEU A 1 102 ? 38.125 13.656 7.054 1.00 58.75 210 LEU A CA 1
ATOM 704 C C . LEU A 1 102 ? 38.160 14.248 5.654 1.00 59.17 210 LEU A C 1
ATOM 705 O O . LEU A 1 102 ? 37.695 13.633 4.692 1.00 59.59 210 LEU A O 1
ATOM 710 N N . LYS A 1 103 ? 38.703 15.458 5.561 1.00 60.27 211 LYS A N 1
ATOM 711 C CA . LYS A 1 103 ? 38.837 16.176 4.292 1.00 61.36 211 LYS A CA 1
ATOM 712 C C . LYS A 1 103 ? 37.535 16.522 3.566 1.00 60.20 211 LYS A C 1
ATOM 713 O O . LYS A 1 103 ? 37.516 16.569 2.337 1.00 60.65 211 LYS A O 1
ATOM 719 N N . VAL A 1 104 ? 36.455 16.766 4.300 1.00 59.58 212 VAL A N 1
ATOM 720 C CA . VAL A 1 104 ? 35.183 17.109 3.665 1.00 58.48 212 VAL A CA 1
ATOM 721 C C . VAL A 1 104 ? 35.353 18.241 2.636 1.00 57.34 212 VAL A C 1
ATOM 722 O O . VAL A 1 104 ? 36.324 19.007 2.687 1.00 56.29 212 VAL A O 1
ATOM 726 N N . SER A 1 105 ? 34.387 18.341 1.721 1.00 56.45 213 SER A N 1
ATOM 727 C CA . SER A 1 105 ? 34.395 19.349 0.655 1.00 55.83 213 SER A CA 1
ATOM 728 C C . SER A 1 105 ? 33.415 20.481 0.904 1.00 55.17 213 SER A C 1
ATOM 729 O O . SER A 1 105 ? 33.547 21.575 0.346 1.00 54.49 213 SER A O 1
ATOM 732 N N . ASN A 1 106 ? 32.428 20.208 1.744 1.00 54.99 214 ASN A N 1
ATOM 733 C CA . ASN A 1 106 ? 31.406 21.192 2.042 1.00 54.23 214 ASN A CA 1
ATOM 734 C C . ASN A 1 106 ? 31.062 21.279 3.530 1.00 53.96 214 ASN A C 1
ATOM 735 O O . ASN A 1 106 ? 31.201 20.312 4.288 1.00 53.34 214 ASN A O 1
ATOM 740 N N . ILE A 1 107 ? 30.607 22.456 3.930 1.00 51.91 215 ILE A N 1
ATOM 741 C CA . ILE A 1 107 ? 30.154 22.672 5.283 1.00 51.08 215 ILE A CA 1
ATOM 742 C C . ILE A 1 107 ? 28.836 23.385 5.085 1.00 49.67 215 ILE A C 1
ATOM 743 O O . ILE A 1 107 ? 28.798 24.484 4.550 1.00 49.32 215 ILE A O 1
ATOM 748 N N . VAL A 1 108 ? 27.747 22.754 5.483 1.00 48.88 216 VAL A N 1
ATOM 749 C CA . VAL A 1 108 ? 26.469 23.402 5.326 1.00 49.23 216 VAL A CA 1
ATOM 750 C C . VAL A 1 108 ? 25.845 23.606 6.683 1.00 48.94 216 VAL A C 1
ATOM 751 O O . VAL A 1 108 ? 25.759 22.670 7.482 1.00 49.51 216 VAL A O 1
ATOM 755 N N . VAL A 1 109 ? 25.412 24.840 6.925 1.00 48.42 217 VAL A N 1
ATOM 756 C CA . VAL A 1 109 ? 24.771 25.222 8.173 1.00 46.58 217 VAL A CA 1
ATOM 757 C C . VAL A 1 109 ? 23.294 25.312 7.863 1.00 46.98 217 VAL A C 1
ATOM 758 O O . VAL A 1 109 ? 22.862 26.186 7.117 1.00 48.19 217 VAL A O 1
ATOM 762 N N . ILE A 1 110 ? 22.517 24.410 8.443 1.00 46.30 218 ILE A N 1
ATOM 763 C CA . ILE A 1 110 ? 21.091 24.392 8.197 1.00 46.59 218 ILE A CA 1
ATOM 764 C C . ILE A 1 110 ? 20.202 24.901 9.338 1.00 47.10 218 ILE A C 1
ATOM 765 O O . ILE A 1 110 ? 20.093 24.261 10.397 1.00 45.75 218 ILE A O 1
ATOM 770 N N . GLY A 1 111 ? 19.580 26.055 9.107 1.00 46.69 219 GLY A N 1
ATOM 771 C CA . GLY A 1 111 ? 18.652 26.624 10.068 1.00 47.95 219 GLY A CA 1
ATOM 772 C C . GLY A 1 111 ? 17.289 25.999 9.773 1.00 48.41 219 GLY A C 1
ATOM 773 O O . GLY A 1 111 ? 17.138 25.280 8.780 1.00 48.19 219 GLY A O 1
ATOM 774 N N . HIS A 1 112 ? 16.292 26.256 10.607 1.00 49.07 220 HIS A N 1
ATOM 775 C CA . HIS A 1 112 ? 14.975 25.662 10.383 1.00 49.48 220 HIS A CA 1
ATOM 776 C C . HIS A 1 112 ? 13.864 26.471 11.030 1.00 49.41 220 HIS A C 1
ATOM 777 O O . HIS A 1 112 ? 14.083 27.180 11.999 1.00 50.99 220 HIS A O 1
ATOM 784 N N . SER A 1 113 ? 12.662 26.352 10.483 1.00 50.43 221 SER A N 1
ATOM 785 C CA . SER A 1 113 ? 11.485 27.067 10.971 1.00 49.37 221 SER A CA 1
ATOM 786 C C . SER A 1 113 ? 11.111 26.625 12.374 1.00 49.87 221 SER A C 1
ATOM 787 O O . SER A 1 113 ? 11.345 25.469 12.747 1.00 49.97 221 SER A O 1
ATOM 790 N N . ALA A 1 114 ? 10.508 27.541 13.133 1.00 49.38 222 ALA A N 1
ATOM 791 C CA . ALA A 1 114 ? 10.066 27.265 14.501 1.00 50.08 222 ALA A CA 1
ATOM 792 C C . ALA A 1 114 ? 11.225 26.781 15.365 1.00 49.57 222 ALA A C 1
ATOM 793 O O . ALA A 1 114 ? 11.111 25.791 16.098 1.00 49.56 222 ALA A O 1
ATOM 795 N N . CYS A 1 115 ? 12.353 27.468 15.273 1.00 48.57 223 CYS A N 1
ATOM 796 C CA . CYS A 1 115 ? 13.478 27.049 16.067 1.00 48.15 223 CYS A CA 1
ATOM 797 C C . CYS A 1 115 ? 13.352 27.563 17.497 1.00 48.54 223 CYS A C 1
ATOM 798 O O . CYS A 1 115 ? 13.240 28.772 17.722 1.00 48.43 223 CYS A O 1
ATOM 801 N N . GLY A 1 116 ? 13.360 26.634 18.456 1.00 48.19 224 GLY A N 1
ATOM 802 C CA . GLY A 1 116 ? 13.245 27.021 19.855 1.00 48.66 224 GLY A CA 1
ATOM 803 C C . GLY A 1 116 ? 14.431 27.851 20.288 1.00 49.10 224 GLY A C 1
ATOM 804 O O . GLY A 1 116 ? 14.287 28.836 21.027 1.00 47.72 224 GLY A O 1
ATOM 805 N N . GLY A 1 117 ? 15.609 27.453 19.812 1.00 48.74 225 GLY A N 1
ATOM 806 C CA . GLY A 1 117 ? 16.815 28.178 20.144 1.00 49.70 225 GLY A CA 1
ATOM 807 C C . GLY A 1 117 ? 16.765 29.633 19.701 1.00 50.46 225 GLY A C 1
ATOM 808 O O . GLY A 1 117 ? 17.161 30.536 20.449 1.00 50.04 225 GLY A O 1
ATOM 809 N N . ILE A 1 118 ? 16.274 29.869 18.486 1.00 50.98 226 ILE A N 1
ATOM 810 C CA . ILE A 1 118 ? 16.193 31.225 17.951 1.00 51.12 226 ILE A CA 1
ATOM 811 C C . ILE A 1 118 ? 15.115 32.039 18.631 1.00 51.86 226 ILE A C 1
ATOM 812 O O . ILE A 1 118 ? 15.227 33.257 18.772 1.00 50.68 226 ILE A O 1
ATOM 817 N N . LYS A 1 119 ? 14.061 31.347 19.044 1.00 53.52 227 LYS A N 1
ATOM 818 C CA . LYS A 1 119 ? 12.937 31.981 19.713 1.00 54.78 227 LYS A CA 1
ATOM 819 C C . LYS A 1 119 ? 13.445 32.598 21.007 1.00 54.31 227 LYS A C 1
ATOM 820 O O . LYS A 1 119 ? 13.100 33.731 21.370 1.00 53.23 227 LYS A O 1
ATOM 826 N N . GLY A 1 120 ? 14.278 31.829 21.700 1.00 53.85 228 GLY A N 1
ATOM 827 C CA . GLY A 1 120 ? 14.859 32.309 22.933 1.00 53.25 228 GLY A CA 1
ATOM 828 C C . GLY A 1 120 ? 15.680 33.536 22.618 1.00 52.14 228 GLY A C 1
ATOM 829 O O . GLY A 1 120 ? 15.418 34.619 23.142 1.00 53.64 228 GLY A O 1
ATOM 830 N N . LEU A 1 121 ? 16.671 33.376 21.749 1.00 50.17 229 LEU A N 1
ATOM 831 C CA . LEU A 1 121 ? 17.507 34.502 21.366 1.00 49.18 229 LEU A CA 1
ATOM 832 C C . LEU A 1 121 ? 16.669 35.765 21.197 1.00 49.06 229 LEU A C 1
ATOM 833 O O . LEU A 1 121 ? 17.088 36.847 21.588 1.00 48.43 229 LEU A O 1
ATOM 838 N N . LEU A 1 122 ? 15.485 35.624 20.616 1.00 50.26 230 LEU A N 1
ATOM 839 C CA . LEU A 1 122 ? 14.621 36.778 20.382 1.00 52.22 230 LEU A CA 1
ATOM 840 C C . LEU A 1 122 ? 13.967 37.349 21.637 1.00 53.08 230 LEU A C 1
ATOM 841 O O . LEU A 1 122 ? 13.952 38.572 21.831 1.00 53.99 230 LEU A O 1
ATOM 846 N N . SER A 1 123 ? 13.434 36.475 22.487 1.00 53.74 231 SER A N 1
ATOM 847 C CA . SER A 1 123 ? 12.786 36.927 23.720 1.00 55.14 231 SER A CA 1
ATOM 848 C C . SER A 1 123 ? 13.776 37.452 24.775 1.00 55.60 231 SER A C 1
ATOM 849 O O . SER A 1 123 ? 13.582 38.541 25.321 1.00 55.86 231 SER A O 1
ATOM 852 N N . PHE A 1 124 ? 14.832 36.690 25.055 1.00 55.06 232 PHE A N 1
ATOM 853 C CA . PHE A 1 124 ? 15.806 37.101 26.055 1.00 55.03 232 PHE A CA 1
ATOM 854 C C . PHE A 1 124 ? 16.293 38.514 25.794 1.00 55.70 232 PHE A C 1
ATOM 855 O O . PHE A 1 124 ? 16.519 38.914 24.659 1.00 55.91 232 PHE A O 1
ATOM 863 N N . PRO A 1 125 ? 16.448 39.298 26.855 1.00 55.79 233 PRO A N 1
ATOM 864 C CA . PRO A 1 125 ? 16.899 40.682 26.728 1.00 55.90 233 PRO A CA 1
ATOM 865 C C . PRO A 1 125 ? 18.389 40.919 26.599 1.00 56.61 233 PRO A C 1
ATOM 866 O O . PRO A 1 125 ? 18.799 41.940 26.060 1.00 55.82 233 PRO A O 1
ATOM 870 N N . PHE A 1 126 ? 19.195 39.992 27.102 1.00 57.86 234 PHE A N 1
ATOM 871 C CA . PHE A 1 126 ? 20.647 40.143 27.061 1.00 60.68 234 PHE A CA 1
ATOM 872 C C . PHE A 1 126 ? 21.028 41.544 27.518 1.00 62.93 234 PHE A C 1
ATOM 873 O O . PHE A 1 126 ? 21.769 42.264 26.851 1.00 63.14 234 PHE A O 1
ATOM 881 N N . ASP A 1 127 ? 20.503 41.912 28.678 1.00 65.93 235 ASP A N 1
ATOM 882 C CA . ASP A 1 127 ? 20.735 43.223 29.270 1.00 69.09 235 ASP A CA 1
ATOM 883 C C . ASP A 1 127 ? 21.543 43.099 30.563 1.00 70.17 235 ASP A C 1
ATOM 884 O O . ASP A 1 127 ? 21.623 44.046 31.351 1.00 69.15 235 ASP A O 1
ATOM 889 N N . GLY A 1 128 ? 22.130 41.924 30.779 1.00 71.18 236 GLY A N 1
ATOM 890 C CA . GLY A 1 128 ? 22.924 41.711 31.977 1.00 73.13 236 GLY A CA 1
ATOM 891 C C . GLY A 1 128 ? 22.319 40.721 32.958 1.00 73.81 236 GLY A C 1
ATOM 892 O O . GLY A 1 128 ? 23.003 40.204 33.844 1.00 74.92 236 GLY A O 1
ATOM 893 N N . THR A 1 129 ? 21.029 40.454 32.809 1.00 73.83 237 THR A N 1
ATOM 894 C CA . THR A 1 129 ? 20.347 39.519 33.689 1.00 72.99 237 THR A CA 1
ATOM 895 C C . THR A 1 129 ? 20.154 38.215 32.943 1.00 71.64 237 THR A C 1
ATOM 896 O O . THR A 1 129 ? 19.810 38.218 31.765 1.00 71.66 237 THR A O 1
ATOM 900 N N . TYR A 1 130 ? 20.391 37.101 33.621 1.00 69.91 238 TYR A N 1
ATOM 901 C CA . T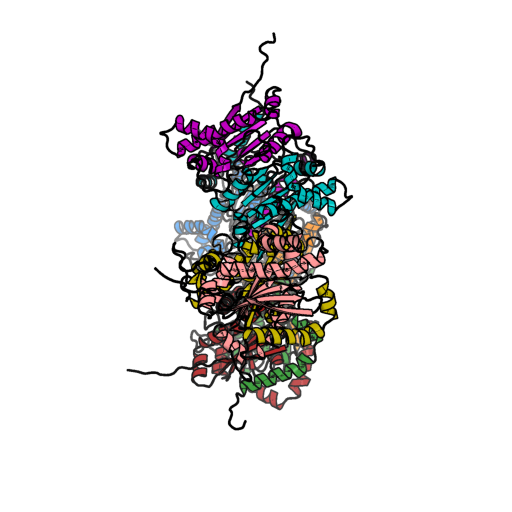YR A 1 130 ? 20.223 35.797 32.996 1.00 68.01 238 TYR A CA 1
ATOM 902 C C . TYR A 1 130 ? 19.259 34.947 33.809 1.00 65.16 238 TYR A C 1
ATOM 903 O O . TYR A 1 130 ? 19.297 34.959 35.038 1.00 66.63 238 TYR A O 1
ATOM 912 N N . SER A 1 131 ? 18.385 34.222 33.121 1.00 61.08 239 SER A N 1
ATOM 913 C CA . SER A 1 131 ? 17.413 33.369 33.789 1.00 56.81 239 SER A CA 1
ATOM 914 C C . SER A 1 131 ? 17.611 31.898 33.443 1.00 54.46 239 SER A C 1
ATOM 915 O O . SER A 1 131 ? 16.723 31.077 33.690 1.00 54.21 239 SER A O 1
ATOM 918 N N . THR A 1 132 ? 18.765 31.566 32.860 1.00 50.40 240 THR A N 1
ATOM 919 C CA . THR A 1 132 ? 19.072 30.182 32.499 1.00 46.33 240 THR A CA 1
ATOM 920 C C . THR A 1 132 ? 20.520 29.912 32.874 1.00 46.04 240 THR A C 1
ATOM 921 O O . THR A 1 132 ? 21.293 30.842 33.070 1.00 45.21 240 THR A O 1
ATOM 925 N N . ASP A 1 133 ? 20.888 28.642 32.984 1.00 46.27 241 ASP A N 1
ATOM 926 C CA . ASP A 1 133 ? 22.259 28.302 33.324 1.00 46.84 241 ASP A CA 1
ATOM 927 C C . ASP A 1 133 ? 23.165 28.394 32.103 1.00 46.17 241 ASP A C 1
ATOM 928 O O . ASP A 1 133 ? 24.238 29.006 32.163 1.00 44.18 241 ASP A O 1
ATOM 933 N N . PHE A 1 134 ? 22.728 27.788 30.999 1.00 45.67 242 PHE A N 1
ATOM 934 C CA . PHE A 1 134 ? 23.518 27.783 29.765 1.00 44.28 242 PHE A CA 1
ATOM 935 C C . PHE A 1 134 ? 22.857 28.388 28.532 1.00 44.24 242 PHE A C 1
ATOM 936 O O . PHE A 1 134 ? 23.519 29.053 27.726 1.00 45.23 242 PHE A O 1
ATOM 944 N N . ILE A 1 135 ? 21.558 28.170 28.392 1.00 43.66 243 ILE A N 1
ATOM 945 C CA . ILE A 1 135 ? 20.807 28.634 27.230 1.00 42.92 243 ILE A CA 1
ATOM 946 C C . ILE A 1 135 ? 21.074 30.032 26.674 1.00 43.05 243 ILE A C 1
ATOM 947 O O . ILE A 1 135 ? 21.296 30.180 25.466 1.00 41.98 243 ILE A O 1
ATOM 952 N N . GLU A 1 136 ? 21.059 31.054 27.516 1.00 42.55 244 GLU A N 1
ATOM 953 C CA . GLU A 1 136 ? 21.339 32.396 27.026 1.00 44.39 244 GLU A CA 1
ATOM 954 C C . GLU A 1 136 ? 22.812 32.583 26.654 1.00 45.98 244 GLU A C 1
ATOM 955 O O . GLU A 1 136 ? 23.139 33.270 25.677 1.00 48.17 244 GLU A O 1
ATOM 961 N N . GLU A 1 137 ? 23.703 31.994 27.443 1.00 46.49 245 GLU A N 1
ATOM 962 C CA . GLU A 1 137 ? 25.126 32.116 27.175 1.00 47.65 245 GLU A CA 1
ATOM 963 C C . GLU A 1 137 ? 25.388 31.605 25.769 1.00 47.01 245 GLU A C 1
ATOM 964 O O . GLU A 1 137 ? 26.153 32.201 25.000 1.00 47.59 245 GLU A O 1
ATOM 970 N N . TRP A 1 138 ? 24.749 30.487 25.446 1.00 44.29 246 TRP A N 1
ATOM 971 C CA . TRP A 1 138 ? 24.937 29.868 24.153 1.00 43.65 246 TRP A CA 1
ATOM 972 C C . TRP A 1 138 ? 24.357 30.653 22.986 1.00 43.54 246 TRP A C 1
ATOM 973 O O . TRP A 1 138 ? 25.095 31.071 22.098 1.00 43.41 246 TRP A O 1
ATOM 984 N N . VAL A 1 139 ? 23.047 30.869 22.984 1.00 42.25 247 VAL A N 1
ATOM 985 C CA . VAL A 1 139 ? 22.431 31.575 21.882 1.00 41.61 247 VAL A CA 1
ATOM 986 C C . VAL A 1 139 ? 22.812 33.046 21.757 1.00 42.47 247 VAL A C 1
ATOM 987 O O . VAL A 1 139 ? 22.295 33.738 20.882 1.00 42.28 247 VAL A O 1
ATOM 991 N N . LYS A 1 140 ? 23.695 33.540 22.617 1.00 41.27 248 LYS A N 1
ATOM 992 C CA . LYS A 1 140 ? 24.087 34.940 22.508 1.00 41.69 248 LYS A CA 1
ATOM 993 C C . LYS A 1 140 ? 24.941 35.066 21.235 1.00 40.61 248 LYS A C 1
ATOM 994 O O . LYS A 1 140 ? 25.104 36.156 20.678 1.00 41.19 248 LYS A O 1
ATOM 1000 N N . ILE A 1 141 ? 25.490 33.935 20.801 1.00 39.53 249 ILE A N 1
ATOM 1001 C CA . ILE A 1 141 ? 26.289 33.848 19.582 1.00 38.78 249 ILE A CA 1
ATOM 1002 C C . ILE A 1 141 ? 25.512 34.517 18.439 1.00 39.46 249 ILE A C 1
ATOM 1003 O O . ILE A 1 141 ? 26.092 35.219 17.612 1.00 38.92 249 ILE A O 1
ATOM 1008 N N . GLY A 1 142 ? 24.194 34.321 18.431 1.00 39.40 250 GLY A N 1
ATOM 1009 C CA . GLY A 1 142 ? 23.359 34.893 17.395 1.00 39.40 250 GLY A CA 1
ATOM 1010 C C . GLY A 1 142 ? 22.935 36.341 17.541 1.00 39.55 250 GLY A C 1
ATOM 1011 O O . GLY A 1 142 ? 22.146 36.842 16.736 1.00 41.67 250 GLY A O 1
ATOM 1012 N N . LEU A 1 143 ? 23.445 37.045 18.536 1.00 39.64 251 LEU A N 1
ATOM 1013 C CA . LEU A 1 143 ? 23.051 38.448 18.716 1.00 38.47 251 LEU A CA 1
ATOM 1014 C C . LEU A 1 143 ? 23.234 39.364 17.492 1.00 38.83 251 LEU A C 1
ATOM 1015 O O . LEU A 1 143 ? 22.411 40.252 17.243 1.00 39.60 251 LEU A O 1
ATOM 1020 N N . PRO A 1 144 ? 24.333 39.207 16.736 1.00 39.17 252 PRO A N 1
ATOM 1021 C CA . PRO A 1 144 ? 24.490 40.091 15.564 1.00 38.50 252 PRO A CA 1
ATOM 1022 C C . PRO A 1 144 ? 23.313 39.977 14.583 1.00 37.72 252 PRO A C 1
ATOM 1023 O O . PRO A 1 144 ? 22.924 40.945 13.928 1.00 36.78 252 PRO A O 1
ATOM 1027 N N . ALA A 1 145 ? 22.763 38.773 14.501 1.00 38.45 253 ALA A N 1
ATOM 1028 C CA . ALA A 1 145 ? 21.629 38.462 13.642 1.00 39.34 253 ALA A CA 1
ATOM 1029 C C . ALA A 1 145 ? 20.380 39.108 14.224 1.00 40.39 253 ALA A C 1
ATOM 1030 O O . ALA A 1 145 ? 19.564 39.667 13.498 1.00 40.45 253 ALA A O 1
ATOM 1032 N N . LYS A 1 146 ? 20.220 39.019 15.540 1.00 42.81 254 LYS A N 1
ATOM 1033 C CA . LYS A 1 146 ? 19.066 39.635 16.184 1.00 43.92 254 LYS A CA 1
ATOM 1034 C C . LYS A 1 146 ? 19.143 41.145 15.978 1.00 45.16 254 LYS A C 1
ATOM 1035 O O . LYS A 1 146 ? 18.156 41.783 15.648 1.00 46.31 254 LYS A O 1
ATOM 1041 N N . ALA A 1 147 ? 20.329 41.710 16.167 1.00 46.54 255 ALA A N 1
ATOM 1042 C CA . ALA A 1 147 ? 20.505 43.146 15.999 1.00 47.81 255 ALA A CA 1
ATOM 1043 C C . ALA A 1 147 ? 20.094 43.591 14.594 1.00 48.91 255 ALA A C 1
ATOM 1044 O O . ALA A 1 147 ? 19.337 44.549 14.431 1.00 49.14 255 ALA A O 1
ATOM 1046 N N . LYS A 1 148 ? 20.590 42.885 13.581 1.00 49.61 256 LYS A N 1
ATOM 1047 C CA . LYS A 1 148 ? 20.277 43.222 12.197 1.00 50.66 256 LYS A CA 1
ATOM 1048 C C . LYS A 1 148 ? 18.788 43.170 11.855 1.00 51.35 256 LYS A C 1
ATOM 1049 O O . LYS A 1 148 ? 18.222 44.129 11.329 1.00 50.21 256 LYS A O 1
ATOM 1055 N N . VAL A 1 149 ? 18.168 42.035 12.147 1.00 51.85 257 VAL A N 1
ATOM 1056 C CA . VAL A 1 149 ? 16.765 41.837 11.835 1.00 53.68 257 VAL A CA 1
ATOM 1057 C C . VAL A 1 149 ? 15.860 42.841 12.535 1.00 54.68 257 VAL A C 1
ATOM 1058 O O . VAL A 1 149 ? 14.893 43.322 11.956 1.00 54.87 257 VAL A O 1
ATOM 1062 N N . LYS A 1 150 ? 16.177 43.171 13.779 1.00 56.32 258 LYS A N 1
ATOM 1063 C CA . LYS A 1 150 ? 15.358 44.119 14.517 1.00 58.55 258 LYS A CA 1
ATOM 1064 C C . LYS A 1 150 ? 15.527 45.523 13.982 1.00 58.74 258 LYS A C 1
ATOM 1065 O O . LYS A 1 150 ? 14.699 46.391 14.238 1.00 59.24 258 LYS A O 1
ATOM 1071 N N . ALA A 1 151 ? 16.601 45.753 13.242 1.00 59.39 259 ALA A N 1
ATOM 1072 C CA . ALA A 1 151 ? 16.837 47.074 12.677 1.00 60.65 259 ALA A CA 1
ATOM 1073 C C . ALA A 1 151 ? 16.276 47.187 11.250 1.00 61.21 259 ALA A C 1
ATOM 1074 O O . ALA A 1 151 ? 15.987 48.286 10.776 1.00 60.83 259 ALA A O 1
ATOM 1076 N N . GLN A 1 152 ? 16.112 46.053 10.574 1.00 61.72 260 GLN A N 1
ATOM 1077 C CA . GLN A 1 152 ? 15.600 46.059 9.205 1.00 63.68 260 GLN A CA 1
ATOM 1078 C C . GLN A 1 152 ? 14.164 45.575 9.090 1.00 64.71 260 GLN A C 1
ATOM 1079 O O . GLN A 1 152 ? 13.521 45.781 8.066 1.00 64.91 260 GLN A O 1
ATOM 1085 N N . HIS A 1 153 ? 13.666 44.929 10.138 1.00 66.32 261 HIS A N 1
ATOM 1086 C CA . HIS A 1 153 ? 12.310 44.403 10.128 1.00 67.36 261 HIS A CA 1
ATOM 1087 C C . HIS A 1 153 ? 11.661 44.519 11.497 1.00 68.06 261 HIS A C 1
ATOM 1088 O O . HIS A 1 153 ? 10.929 43.628 11.930 1.00 67.07 261 HIS A O 1
ATOM 1095 N N . GLY A 1 154 ? 11.924 45.640 12.162 1.00 69.70 262 GLY A N 1
ATOM 1096 C CA . GLY A 1 154 ? 11.388 45.875 13.494 1.00 71.58 262 GLY A CA 1
ATOM 1097 C C . GLY A 1 154 ? 9.877 45.866 13.623 1.00 72.32 262 GLY A C 1
ATOM 1098 O O . GLY A 1 154 ? 9.323 45.355 14.598 1.00 72.81 262 GLY A O 1
ATOM 1099 N N . ASP A 1 155 ? 9.208 46.440 12.635 1.00 73.15 263 ASP A N 1
ATOM 1100 C CA . ASP A 1 155 ? 7.756 46.513 12.635 1.00 73.16 263 ASP A CA 1
ATOM 1101 C C . ASP A 1 155 ? 7.144 45.448 11.727 1.00 71.27 263 ASP A C 1
ATOM 1102 O O . ASP A 1 155 ? 6.116 45.669 11.079 1.00 71.48 263 ASP A O 1
ATOM 1107 N N . ALA A 1 156 ? 7.796 44.292 11.680 1.00 68.67 264 ALA A N 1
ATOM 1108 C CA . ALA A 1 156 ? 7.324 43.173 10.879 1.00 65.85 264 ALA A CA 1
ATOM 1109 C C . ALA A 1 156 ? 6.712 42.191 11.854 1.00 63.83 264 ALA A C 1
ATOM 1110 O O . ALA A 1 156 ? 7.173 42.084 12.987 1.00 64.14 264 ALA A O 1
ATOM 1112 N N . PRO A 1 157 ? 5.659 41.470 11.440 1.00 61.51 265 PRO A N 1
ATOM 1113 C CA . PRO A 1 157 ? 5.034 40.500 12.345 1.00 59.52 265 PRO A CA 1
ATOM 1114 C C . PRO A 1 157 ? 6.008 39.459 12.908 1.00 57.71 265 PRO A C 1
ATOM 1115 O O . PRO A 1 157 ? 6.851 38.918 12.198 1.00 57.05 265 PRO A O 1
ATOM 1119 N N . PHE A 1 158 ? 5.878 39.198 14.203 1.00 56.35 266 PHE A N 1
ATOM 1120 C CA . PHE A 1 158 ? 6.735 38.252 14.912 1.00 54.83 266 PHE A CA 1
ATOM 1121 C C . PHE A 1 158 ? 7.127 37.019 14.097 1.00 55.21 266 PHE A C 1
ATOM 1122 O O . PHE A 1 158 ? 8.304 36.643 14.065 1.00 54.94 266 PHE A O 1
ATOM 1130 N N . ALA A 1 159 ? 6.147 36.393 13.448 1.00 55.09 267 ALA A N 1
ATOM 1131 C CA . ALA A 1 159 ? 6.394 35.199 12.631 1.00 55.06 267 ALA A CA 1
ATOM 1132 C C . ALA A 1 159 ? 7.457 35.485 11.571 1.00 54.35 267 ALA A C 1
ATOM 1133 O O . ALA A 1 159 ? 8.335 34.660 11.326 1.00 54.39 267 ALA A O 1
ATOM 1135 N N . GLU A 1 160 ? 7.365 36.660 10.955 1.00 54.67 268 GLU A N 1
ATOM 1136 C CA . GLU A 1 160 ? 8.328 37.106 9.939 1.00 54.96 268 GLU A CA 1
ATOM 1137 C C . GLU A 1 160 ? 9.711 37.275 10.575 1.00 53.74 268 GLU A C 1
ATOM 1138 O O . GLU A 1 160 ? 10.718 36.790 10.053 1.00 51.71 268 GLU A O 1
ATOM 1144 N N . LEU A 1 161 ? 9.733 37.995 11.699 1.00 52.77 269 LEU A N 1
ATOM 1145 C CA . LEU A 1 161 ? 10.950 38.272 12.446 1.00 51.77 269 LEU A CA 1
ATOM 1146 C C . LEU A 1 161 ? 11.711 36.979 12.699 1.00 50.42 269 LEU A C 1
ATOM 1147 O O . LEU A 1 161 ? 12.905 36.884 12.430 1.00 50.42 269 LEU A O 1
ATOM 1152 N N . CYS A 1 162 ? 11.014 35.977 13.208 1.00 49.08 270 CYS A N 1
ATOM 1153 C CA . CYS A 1 162 ? 11.651 34.704 13.489 1.00 48.19 270 CYS A CA 1
ATOM 1154 C C . CYS A 1 162 ? 12.335 34.111 12.273 1.00 47.40 270 CYS A C 1
ATOM 1155 O O . CYS A 1 162 ? 13.469 33.641 12.364 1.00 47.92 270 CYS A O 1
ATOM 1158 N N . THR A 1 163 ? 11.645 34.125 11.135 1.00 47.23 271 THR A N 1
ATOM 1159 C CA . THR A 1 163 ? 12.210 33.574 9.908 1.00 45.91 271 THR A CA 1
ATOM 1160 C C . THR A 1 163 ? 13.442 34.362 9.505 1.00 44.59 271 THR A C 1
ATOM 1161 O O . THR A 1 163 ? 14.469 33.783 9.175 1.00 45.02 271 THR A O 1
ATOM 1165 N N . HIS A 1 164 ? 13.356 35.683 9.540 1.00 43.29 272 HIS A N 1
ATOM 1166 C CA . HIS A 1 164 ? 14.511 36.482 9.190 1.00 43.12 272 HIS A CA 1
ATOM 1167 C C . HIS A 1 164 ? 15.697 36.156 10.115 1.00 44.14 272 HIS A C 1
ATOM 1168 O O . HIS A 1 164 ? 16.845 35.994 9.666 1.00 42.75 272 HIS A O 1
ATOM 1175 N N . CYS A 1 165 ? 15.411 36.039 11.408 1.00 44.26 273 CYS A N 1
ATOM 1176 C CA . CYS A 1 165 ? 16.452 35.778 12.392 1.00 44.36 273 CYS A CA 1
ATOM 1177 C C . CYS A 1 165 ? 17.051 34.395 12.235 1.00 45.68 273 CYS A C 1
ATOM 1178 O O . CYS A 1 165 ? 18.261 34.214 12.392 1.00 45.50 273 CYS A O 1
ATOM 1181 N N . GLU A 1 166 ? 16.208 33.423 11.917 1.00 45.45 274 GLU A N 1
ATOM 1182 C CA . GLU A 1 166 ? 16.675 32.059 11.736 1.00 46.19 274 GLU A CA 1
ATOM 1183 C C . GLU A 1 166 ? 17.627 31.990 10.561 1.00 45.95 274 GLU A C 1
ATOM 1184 O O . GLU A 1 166 ? 18.695 31.383 10.650 1.00 45.24 274 GLU A O 1
ATOM 1190 N N . LYS A 1 167 ? 17.236 32.614 9.454 1.00 46.65 275 LYS A N 1
ATOM 1191 C CA . LYS A 1 167 ? 18.070 32.620 8.258 1.00 46.08 275 LYS A CA 1
ATOM 1192 C C . LYS A 1 167 ? 19.318 33.469 8.470 1.00 45.61 275 LYS A C 1
ATOM 1193 O O . LYS A 1 167 ? 20.423 33.065 8.103 1.00 46.42 275 LYS A O 1
ATOM 1199 N N . GLU A 1 168 ? 19.148 34.637 9.077 1.00 43.96 276 GLU A N 1
ATOM 1200 C CA . GLU A 1 168 ? 20.283 35.515 9.303 1.00 44.83 276 GLU A CA 1
ATOM 1201 C C . GLU A 1 168 ? 21.239 34.931 10.354 1.00 43.76 276 GLU A C 1
ATOM 1202 O O . GLU A 1 168 ? 22.424 35.272 10.391 1.00 43.06 276 GLU A O 1
ATOM 1208 N N . ALA A 1 169 ? 20.716 34.048 11.203 1.00 42.89 277 ALA A N 1
ATOM 1209 C CA . ALA A 1 169 ? 21.520 33.398 12.236 1.00 41.53 277 ALA A CA 1
ATOM 1210 C C . ALA A 1 169 ? 22.443 32.440 11.497 1.00 41.26 277 ALA A C 1
ATOM 1211 O O . ALA A 1 169 ? 23.605 32.271 11.859 1.00 40.84 277 ALA A O 1
ATOM 1213 N N . VAL A 1 170 ? 21.916 31.815 10.450 1.00 40.56 278 VAL A N 1
ATOM 1214 C CA . VAL A 1 170 ? 22.723 30.910 9.658 1.00 40.82 278 VAL A CA 1
ATOM 1215 C C . VAL A 1 170 ? 23.854 31.734 9.051 1.00 39.85 278 VAL A C 1
ATOM 1216 O O . VAL A 1 170 ? 25.006 31.311 9.064 1.00 39.72 278 VAL A O 1
ATOM 1220 N N . ASN A 1 171 ? 23.524 32.918 8.545 1.00 39.35 279 ASN A N 1
ATOM 1221 C CA . ASN A 1 171 ? 24.530 33.765 7.931 1.00 39.04 279 ASN A CA 1
ATOM 1222 C C . ASN A 1 171 ? 25.609 34.164 8.918 1.00 37.91 279 ASN A C 1
ATOM 1223 O O . ASN A 1 171 ? 26.783 34.206 8.563 1.00 36.56 279 ASN A O 1
ATOM 1228 N N . ALA A 1 172 ? 25.214 34.446 10.158 1.00 37.69 280 ALA A N 1
ATOM 1229 C CA . ALA A 1 172 ? 26.173 34.814 11.197 1.00 35.18 280 ALA A CA 1
ATOM 1230 C C . ALA A 1 172 ? 27.119 33.647 11.409 1.00 35.35 280 ALA A C 1
ATOM 1231 O O . ALA A 1 172 ? 28.324 33.844 11.517 1.00 36.33 280 ALA A O 1
ATOM 1233 N N . SER A 1 173 ? 26.563 32.438 11.467 1.00 34.71 281 SER A N 1
ATOM 1234 C CA . SER A 1 173 ? 27.360 31.236 11.659 1.00 35.65 281 SER A CA 1
ATOM 1235 C C . SER A 1 173 ? 28.305 31.016 10.494 1.00 36.64 281 SER A C 1
ATOM 1236 O O . SER A 1 173 ? 29.410 30.503 10.684 1.00 36.93 281 SER A O 1
ATOM 1239 N N . LEU A 1 174 ? 27.878 31.383 9.285 1.00 35.69 282 LEU A N 1
ATOM 1240 C CA . LEU A 1 174 ? 28.745 31.228 8.128 1.00 34.82 282 LEU A CA 1
ATOM 1241 C C . LEU A 1 174 ? 29.906 32.200 8.292 1.00 34.02 282 LEU A C 1
ATOM 1242 O O . LEU A 1 174 ? 31.039 31.868 7.980 1.00 35.14 282 LEU A O 1
ATOM 1247 N N . GLY A 1 175 ? 29.619 33.395 8.799 1.00 34.73 283 GLY A N 1
ATOM 1248 C CA . GLY A 1 175 ? 30.661 34.379 9.021 1.00 34.55 283 GLY A CA 1
ATOM 1249 C C . GLY A 1 175 ? 31.609 33.893 10.101 1.00 35.47 283 GLY A C 1
ATOM 1250 O O . GLY A 1 175 ? 32.800 34.116 10.021 1.00 34.58 283 GLY A O 1
ATOM 1251 N N . ASN A 1 176 ? 31.078 33.218 11.116 1.00 37.43 284 ASN A N 1
ATOM 1252 C CA . ASN A 1 176 ? 31.921 32.687 12.193 1.00 37.76 284 ASN A CA 1
ATOM 1253 C C . ASN A 1 176 ? 32.812 31.581 11.681 1.00 37.55 284 ASN A C 1
ATOM 1254 O O . ASN A 1 176 ? 33.918 31.384 12.178 1.00 37.78 284 ASN A O 1
ATOM 1259 N N . LEU A 1 177 ? 32.312 30.833 10.704 1.00 37.93 285 LEU A N 1
ATOM 1260 C CA . LEU A 1 177 ? 33.103 29.759 10.127 1.00 38.36 285 LEU A CA 1
ATOM 1261 C C . LEU A 1 177 ? 34.338 30.377 9.490 1.00 37.36 285 LEU A C 1
ATOM 1262 O O . LEU A 1 177 ? 35.380 29.737 9.398 1.00 37.48 285 LEU A O 1
ATOM 1267 N N . LEU A 1 178 ? 34.227 31.635 9.072 1.00 37.52 286 LEU A N 1
ATOM 1268 C CA . LEU A 1 178 ? 35.355 32.302 8.444 1.00 37.25 286 LEU A CA 1
ATOM 1269 C C . LEU A 1 178 ? 36.395 32.826 9.432 1.00 37.85 286 LEU A C 1
ATOM 1270 O O . LEU A 1 178 ? 37.340 33.511 9.021 1.00 36.70 286 LEU A O 1
ATOM 1275 N N . THR A 1 179 ? 36.221 32.538 10.725 1.00 38.23 287 THR A N 1
ATOM 1276 C CA . THR A 1 179 ? 37.204 32.973 11.723 1.00 37.28 287 THR A CA 1
ATOM 1277 C C . THR A 1 179 ? 38.159 31.815 11.997 1.00 37.41 287 THR A C 1
ATOM 1278 O O . THR A 1 179 ? 39.094 31.936 12.794 1.00 38.14 287 THR A O 1
ATOM 1282 N N . TYR A 1 180 ? 37.918 30.688 11.330 1.00 38.49 288 TYR A N 1
ATOM 1283 C CA . TYR A 1 180 ? 38.780 29.515 11.464 1.00 39.08 288 TYR A CA 1
ATOM 1284 C C . TYR A 1 180 ? 39.767 29.490 10.285 1.00 40.70 288 TYR A C 1
ATOM 1285 O O . TYR A 1 180 ? 39.384 29.253 9.141 1.00 40.20 288 TYR A O 1
ATOM 1294 N N . PRO A 1 181 ? 41.052 29.742 10.555 1.00 41.15 289 PRO A N 1
ATOM 1295 C CA . PRO A 1 181 ? 42.081 29.753 9.514 1.00 41.04 289 PRO A CA 1
ATOM 1296 C C . PRO A 1 181 ? 42.006 28.612 8.495 1.00 42.19 289 PRO A C 1
ATOM 1297 O O . PRO A 1 181 ? 42.076 28.855 7.291 1.00 40.65 289 PRO A O 1
ATOM 1301 N N . PHE A 1 182 ? 41.852 27.376 8.966 1.00 44.21 290 PHE A N 1
ATOM 1302 C CA . PHE A 1 182 ? 41.796 26.234 8.064 1.00 45.48 290 PHE A CA 1
ATOM 1303 C C . PHE A 1 182 ? 40.527 26.146 7.224 1.00 46.17 290 PHE A C 1
ATOM 1304 O O . PHE A 1 182 ? 40.460 25.383 6.258 1.00 45.62 290 PHE A O 1
ATOM 1312 N N . VAL A 1 183 ? 39.510 26.912 7.594 1.00 45.62 291 VAL A N 1
ATOM 1313 C CA . VAL A 1 183 ? 38.283 26.919 6.818 1.00 44.65 291 VAL A CA 1
ATOM 1314 C C . VAL A 1 183 ? 38.551 27.921 5.709 1.00 45.80 291 VAL A C 1
ATOM 1315 O O . VAL A 1 183 ? 38.245 27.659 4.545 1.00 45.78 291 VAL A O 1
ATOM 1319 N N . ARG A 1 184 ? 39.136 29.060 6.073 1.00 44.53 292 ARG A N 1
ATOM 1320 C CA . ARG A 1 184 ? 39.460 30.063 5.084 1.00 45.21 292 ARG A CA 1
ATOM 1321 C C . ARG A 1 184 ? 40.435 29.490 4.054 1.00 47.21 292 ARG A C 1
ATOM 1322 O O . ARG A 1 184 ? 40.264 29.679 2.845 1.00 46.99 292 ARG A O 1
ATOM 1330 N N . GLU A 1 185 ? 41.458 28.792 4.537 1.00 49.04 293 GLU A N 1
ATOM 1331 C CA . GLU A 1 185 ? 42.463 28.202 3.656 1.00 50.88 293 GLU A CA 1
ATOM 1332 C C . GLU A 1 185 ? 41.838 27.212 2.676 1.00 49.65 293 GLU A C 1
ATOM 1333 O O . GLU A 1 185 ? 42.156 27.234 1.503 1.00 51.43 293 GLU A O 1
ATOM 1339 N N . GLY A 1 186 ? 40.941 26.357 3.152 1.00 49.87 294 GLY A N 1
ATOM 1340 C CA . GLY A 1 186 ? 40.277 25.403 2.277 1.00 49.62 294 GLY A CA 1
ATOM 1341 C C . GLY A 1 186 ? 39.401 26.071 1.227 1.00 49.98 294 GLY A C 1
ATOM 1342 O O . GLY A 1 186 ? 39.259 25.567 0.109 1.00 49.35 294 GLY A O 1
ATOM 1343 N N . LEU A 1 187 ? 38.806 27.203 1.592 1.00 50.42 295 LEU A N 1
ATOM 1344 C CA . LEU A 1 187 ? 37.963 27.962 0.679 1.00 50.85 295 LEU A CA 1
ATOM 1345 C C . LEU A 1 187 ? 38.847 28.535 -0.413 1.00 51.44 295 LEU A C 1
ATOM 1346 O O . LEU A 1 187 ? 38.534 28.445 -1.604 1.00 51.85 295 LEU A O 1
ATOM 1351 N N . VAL A 1 188 ? 39.955 29.131 -0.001 1.00 51.98 296 VAL A N 1
ATOM 1352 C CA . VAL A 1 188 ? 40.884 29.711 -0.945 1.00 53.34 296 VAL A CA 1
ATOM 1353 C C . VAL A 1 188 ? 41.480 28.664 -1.886 1.00 54.20 296 VAL A C 1
ATOM 1354 O O . VAL A 1 188 ? 41.857 28.994 -3.005 1.00 54.01 296 VAL A O 1
ATOM 1358 N N . ASN A 1 189 ? 41.564 27.409 -1.450 1.00 54.86 297 ASN A N 1
ATOM 1359 C CA . ASN A 1 189 ? 42.109 26.357 -2.322 1.00 55.92 297 ASN A CA 1
ATOM 1360 C C . ASN A 1 189 ? 41.020 25.694 -3.120 1.00 56.87 297 ASN A C 1
ATOM 1361 O O . ASN A 1 189 ? 41.288 24.799 -3.920 1.00 57.44 297 ASN A O 1
ATOM 1366 N N . LYS A 1 190 ? 39.790 26.121 -2.875 1.00 57.77 298 LYS A N 1
ATOM 1367 C CA . LYS A 1 190 ? 38.639 25.581 -3.567 1.00 58.69 298 LYS A CA 1
ATOM 1368 C C . LYS A 1 190 ? 38.543 24.082 -3.366 1.00 57.94 298 LYS A C 1
ATOM 1369 O O . LYS A 1 190 ? 38.237 23.321 -4.277 1.00 58.03 298 LYS A O 1
ATOM 1375 N N . THR A 1 191 ? 38.802 23.682 -2.126 1.00 56.73 299 THR A N 1
ATOM 1376 C CA . THR A 1 191 ? 38.726 22.296 -1.714 1.00 54.01 299 THR A CA 1
ATOM 1377 C C . THR A 1 191 ? 37.570 22.246 -0.722 1.00 53.04 299 THR A C 1
ATOM 1378 O O . THR A 1 191 ? 37.208 21.182 -0.208 1.00 52.49 299 THR A O 1
ATOM 1382 N N . LEU A 1 192 ? 36.987 23.417 -0.467 1.00 50.31 300 LEU A N 1
ATOM 1383 C CA . LEU A 1 192 ? 35.897 23.540 0.492 1.00 48.14 300 LEU A CA 1
ATOM 1384 C C . LEU A 1 192 ? 34.920 24.635 0.077 1.00 47.19 300 LEU A C 1
ATOM 1385 O O . LEU A 1 192 ? 35.317 25.706 -0.380 1.00 46.27 300 LEU A O 1
ATOM 1390 N N . ALA A 1 193 ? 33.639 24.356 0.280 1.00 46.35 301 ALA A N 1
ATOM 1391 C CA . ALA A 1 193 ? 32.565 25.279 -0.050 1.00 45.89 301 ALA A CA 1
ATOM 1392 C C . ALA A 1 193 ? 31.663 25.463 1.172 1.00 43.81 301 ALA A C 1
ATOM 1393 O O . ALA A 1 193 ? 31.387 24.509 1.891 1.00 43.94 301 ALA A O 1
ATOM 1395 N N . LEU A 1 194 ? 31.195 26.685 1.390 1.00 44.51 302 LEU A N 1
ATOM 1396 C CA . LEU A 1 194 ? 30.317 26.994 2.508 1.00 44.99 302 LEU A CA 1
ATOM 1397 C C . LEU A 1 194 ? 28.908 27.197 2.002 1.00 46.35 302 LEU A C 1
ATOM 1398 O O . LEU A 1 194 ? 28.708 27.865 0.986 1.00 46.34 302 LEU A O 1
ATOM 1403 N N . LYS A 1 195 ? 27.927 26.622 2.693 1.00 47.03 303 LYS A N 1
ATOM 1404 C CA . LYS A 1 195 ? 26.541 26.795 2.288 1.00 48.18 303 LYS A CA 1
ATOM 1405 C C . LYS A 1 195 ? 25.627 26.965 3.491 1.00 49.09 303 LYS A C 1
ATOM 1406 O O . LYS A 1 195 ? 25.881 26.417 4.566 1.00 49.02 303 LYS A O 1
ATOM 1412 N N . GLY A 1 196 ? 24.561 27.729 3.290 1.00 49.13 304 GLY A N 1
ATOM 1413 C CA . GLY A 1 196 ? 23.578 27.937 4.324 1.00 50.54 304 GLY A CA 1
ATOM 1414 C C . GLY A 1 196 ? 22.265 27.352 3.829 1.00 51.80 304 GLY A C 1
ATOM 1415 O O . GLY A 1 196 ? 21.915 27.489 2.651 1.00 52.26 304 GLY A O 1
ATOM 1416 N N . GLY A 1 197 ? 21.533 26.690 4.714 1.00 52.22 305 GLY A N 1
ATOM 1417 C CA . GLY A 1 197 ? 20.266 26.110 4.314 1.00 52.46 305 GLY A CA 1
ATOM 1418 C C . GLY A 1 197 ? 19.172 26.516 5.265 1.00 52.72 305 GLY A C 1
ATOM 1419 O O . GLY A 1 197 ? 19.451 27.003 6.358 1.00 52.06 305 GLY A O 1
ATOM 1420 N N . TYR A 1 198 ? 17.925 26.325 4.848 1.00 52.84 306 TYR A N 1
ATOM 1421 C CA . TYR A 1 198 ? 16.791 26.669 5.684 1.00 53.91 306 TYR A CA 1
ATOM 1422 C C . TYR A 1 198 ? 15.644 25.703 5.427 1.00 55.40 306 TYR A C 1
ATOM 1423 O O . TYR A 1 198 ? 15.037 25.714 4.356 1.00 55.42 306 TYR A O 1
ATOM 1432 N N . TYR A 1 199 ? 15.352 24.865 6.415 1.00 57.03 307 TYR A N 1
ATOM 1433 C CA . TYR A 1 199 ? 14.279 23.887 6.297 1.00 58.35 307 TYR A CA 1
ATOM 1434 C C . TYR A 1 199 ? 13.011 24.368 6.974 1.00 59.13 307 TYR A C 1
ATOM 1435 O O . TYR A 1 199 ? 12.995 24.625 8.170 1.00 58.98 307 TYR A O 1
ATOM 1444 N N . ASP A 1 200 ? 11.943 24.492 6.196 1.00 60.98 308 ASP A N 1
ATOM 1445 C CA . ASP A 1 200 ? 10.663 24.941 6.732 1.00 62.84 308 ASP A CA 1
ATOM 1446 C C . ASP A 1 200 ? 9.708 23.752 6.832 1.00 63.59 308 ASP A C 1
ATOM 1447 O O . ASP A 1 200 ? 8.876 23.557 5.947 1.00 63.90 308 ASP A O 1
ATOM 1452 N N . PHE A 1 201 ? 9.823 22.968 7.908 1.00 63.79 309 PHE A N 1
ATOM 1453 C CA . PHE A 1 201 ? 8.970 21.795 8.088 1.00 63.98 309 PHE A CA 1
ATOM 1454 C C . PHE A 1 201 ? 7.489 22.116 8.194 1.00 63.56 309 PHE A C 1
ATOM 1455 O O . PHE A 1 201 ? 6.665 21.212 8.282 1.00 62.84 309 PHE A O 1
ATOM 1463 N N . VAL A 1 202 ? 7.156 23.401 8.189 1.00 64.20 310 VAL A N 1
ATOM 1464 C CA . VAL A 1 202 ? 5.760 23.831 8.249 1.00 66.46 310 VAL A CA 1
ATOM 1465 C C . VAL A 1 202 ? 5.149 23.775 6.829 1.00 68.36 310 VAL A C 1
ATOM 1466 O O . VAL A 1 202 ? 4.163 23.066 6.592 1.00 67.72 310 VAL A O 1
ATOM 1470 N N . LYS A 1 203 ? 5.747 24.515 5.891 1.00 70.37 311 LYS A N 1
ATOM 1471 C CA . LYS A 1 203 ? 5.282 24.526 4.502 1.00 71.16 311 LYS A CA 1
ATOM 1472 C C . LYS A 1 203 ? 6.006 23.457 3.693 1.00 70.54 311 LYS A C 1
ATOM 1473 O O . LYS A 1 203 ? 5.757 23.299 2.505 1.00 72.33 311 LYS A O 1
ATOM 1479 N N . GLY A 1 204 ? 6.905 22.729 4.340 1.00 69.62 312 GLY A N 1
ATOM 1480 C CA . GLY A 1 204 ? 7.645 21.686 3.654 1.00 68.84 312 GLY A CA 1
ATOM 1481 C C . GLY A 1 204 ? 8.479 22.187 2.488 1.00 68.36 312 GLY A C 1
ATOM 1482 O O . GLY A 1 204 ? 8.391 21.657 1.384 1.00 68.41 312 GLY A O 1
ATOM 1483 N N . SER A 1 205 ? 9.290 23.210 2.730 1.00 67.52 313 SER A N 1
ATOM 1484 C CA . SER A 1 205 ? 10.148 23.772 1.693 1.00 66.04 313 SER A CA 1
ATOM 1485 C C . SER A 1 205 ? 11.598 23.823 2.167 1.00 64.42 313 SER A C 1
ATOM 1486 O O . SER A 1 205 ? 11.873 23.652 3.352 1.00 64.60 313 SER A O 1
ATOM 1489 N N . PHE A 1 206 ? 12.522 24.060 1.241 1.00 62.37 314 PHE A N 1
ATOM 1490 C CA . PHE A 1 206 ? 13.933 24.133 1.583 1.00 60.05 314 PHE A CA 1
ATOM 1491 C C . PHE A 1 206 ? 14.688 25.126 0.703 1.00 59.37 314 PHE A C 1
ATOM 1492 O O . PHE A 1 206 ? 14.493 25.166 -0.515 1.00 59.43 314 PHE A O 1
ATOM 1500 N N . GLU A 1 207 ? 15.542 25.930 1.329 1.00 57.28 315 GLU A N 1
ATOM 1501 C CA . GLU A 1 207 ? 16.358 26.911 0.616 1.00 55.67 315 GLU A CA 1
ATOM 1502 C C . GLU A 1 207 ? 17.820 26.585 0.821 1.00 54.68 315 GLU A C 1
ATOM 1503 O O . GLU A 1 207 ? 18.202 26.011 1.836 1.00 54.67 315 GLU A O 1
ATOM 1509 N N . LEU A 1 208 ? 18.642 26.970 -0.142 1.00 52.86 316 LEU A N 1
ATOM 1510 C CA . LEU A 1 208 ? 20.071 26.740 -0.047 1.00 50.92 316 LEU A CA 1
ATOM 1511 C C . LEU A 1 208 ? 20.739 27.930 -0.690 1.00 50.35 316 LEU A C 1
ATOM 1512 O O . LEU A 1 208 ? 20.233 28.487 -1.666 1.00 50.97 316 LEU A O 1
ATOM 1517 N N . TRP A 1 209 ? 21.862 28.346 -0.125 1.00 48.85 317 TRP A N 1
ATOM 1518 C CA . TRP A 1 209 ? 22.593 29.455 -0.680 1.00 47.29 317 TRP A CA 1
ATOM 1519 C C . TRP A 1 209 ? 24.072 29.211 -0.493 1.00 46.63 317 TRP A C 1
ATOM 1520 O O . TRP A 1 209 ? 24.473 28.463 0.389 1.00 45.28 317 TRP A O 1
ATOM 1531 N N . GLY A 1 210 ? 24.883 29.810 -1.356 1.00 46.60 318 GLY A N 1
ATOM 1532 C CA . GLY A 1 210 ? 26.316 29.613 -1.270 1.00 46.24 318 GLY A CA 1
ATOM 1533 C C . GLY A 1 210 ? 27.074 30.855 -0.838 1.00 46.23 318 GLY A C 1
ATOM 1534 O O . GLY A 1 210 ? 26.600 31.979 -1.020 1.00 46.25 318 GLY A O 1
ATOM 1535 N N . LEU A 1 211 ? 28.252 30.642 -0.257 1.00 45.52 319 LEU A N 1
ATOM 1536 C CA . LEU A 1 211 ? 29.102 31.726 0.204 1.00 46.05 319 LEU A CA 1
ATOM 1537 C C . LEU A 1 211 ? 30.418 31.701 -0.547 1.00 45.84 319 LEU A C 1
ATOM 1538 O O . LEU A 1 211 ? 31.066 30.654 -0.658 1.00 45.26 319 LEU A O 1
ATOM 1543 N N . GLU A 1 212 ? 30.822 32.860 -1.051 1.00 45.84 320 GLU A N 1
ATOM 1544 C CA . GLU A 1 212 ? 32.075 32.948 -1.772 1.00 46.66 320 GLU A CA 1
ATOM 1545 C C . GLU A 1 212 ? 33.072 33.722 -0.971 1.00 45.19 320 GLU A C 1
ATOM 1546 O O . GLU A 1 212 ? 32.815 34.833 -0.516 1.00 45.90 320 GLU A O 1
ATOM 1552 N N . PHE A 1 213 ? 34.229 33.120 -0.808 1.00 44.38 321 PHE A N 1
ATOM 1553 C CA . PHE A 1 213 ? 35.290 33.745 -0.077 1.00 44.07 321 PHE A CA 1
ATOM 1554 C C . PHE A 1 213 ? 36.567 33.546 -0.862 1.00 43.30 321 PHE A C 1
ATOM 1555 O O . PHE A 1 213 ? 36.844 32.447 -1.316 1.00 43.50 321 PHE A O 1
ATOM 1563 N N . GLY A 1 214 ? 37.343 34.607 -1.016 1.00 43.21 322 GLY A N 1
ATOM 1564 C CA . GLY A 1 214 ? 38.595 34.499 -1.736 1.00 43.99 322 GLY A CA 1
ATOM 1565 C C . GLY A 1 214 ? 39.587 35.565 -1.305 1.00 43.49 322 GLY A C 1
ATOM 1566 O O . GLY A 1 214 ? 39.218 36.567 -0.700 1.00 43.46 322 GLY A O 1
ATOM 1567 N N . LEU A 1 215 ? 40.854 35.338 -1.612 1.00 44.37 323 LEU A N 1
ATOM 1568 C CA . LEU A 1 215 ? 41.914 36.280 -1.283 1.00 45.92 323 LEU A CA 1
ATOM 1569 C C . LEU A 1 215 ? 42.811 36.457 -2.507 1.00 47.73 323 LEU A C 1
ATOM 1570 O O . LEU A 1 215 ? 43.170 35.482 -3.160 1.00 48.02 323 LEU A O 1
ATOM 1575 N N . SER A 1 216 ? 43.174 37.694 -2.822 1.00 49.25 324 SER A N 1
ATOM 1576 C CA . SER A 1 216 ? 44.033 37.939 -3.972 1.00 50.76 324 SER A CA 1
ATOM 1577 C C . SER A 1 216 ? 45.048 39.027 -3.679 1.00 50.74 324 SER A C 1
ATOM 1578 O O . SER A 1 216 ? 44.699 40.110 -3.212 1.00 50.29 324 SER A O 1
ATOM 1581 N N . SER A 1 217 ? 46.308 38.732 -3.970 1.00 52.08 325 SER A N 1
ATOM 1582 C CA . SER A 1 217 ? 47.388 39.675 -3.744 1.00 52.87 325 SER A CA 1
ATOM 1583 C C . SER A 1 217 ? 47.210 40.889 -4.638 1.00 53.40 325 SER A C 1
ATOM 1584 O O . SER A 1 217 ? 46.785 40.763 -5.787 1.00 53.97 325 SER A O 1
ATOM 1587 N N . THR A 1 218 ? 47.537 42.070 -4.128 1.00 54.08 326 THR A N 1
ATOM 1588 C CA . THR A 1 218 ? 47.384 43.278 -4.930 1.00 54.24 326 THR A CA 1
ATOM 1589 C C . THR A 1 218 ? 48.722 43.872 -5.356 1.00 55.31 326 THR A C 1
ATOM 1590 O O . THR A 1 218 ? 48.909 44.207 -6.519 1.00 55.10 326 THR A O 1
ATOM 1594 N N . PHE A 1 219 ? 49.662 44.008 -4.432 1.00 56.20 327 PHE A N 1
ATOM 1595 C CA . PHE A 1 219 ? 50.961 44.531 -4.816 1.00 57.28 327 PHE A CA 1
ATOM 1596 C C . PHE A 1 219 ? 51.952 44.501 -3.677 1.00 58.54 327 PHE A C 1
ATOM 1597 O O . PHE A 1 219 ? 51.571 44.449 -2.508 1.00 58.86 327 PHE A O 1
ATOM 1605 N N . SER A 1 220 ? 53.228 44.526 -4.032 1.00 59.72 328 SER A N 1
ATOM 1606 C CA . SER A 1 220 ? 54.295 44.510 -3.050 1.00 61.84 328 SER A CA 1
ATOM 1607 C C . SER A 1 220 ? 55.390 45.402 -3.572 1.00 62.86 328 SER A C 1
ATOM 1608 O O . SER A 1 220 ? 56.075 45.054 -4.529 1.00 62.72 328 SER A O 1
ATOM 1611 N N . VAL A 1 221 ? 55.533 46.564 -2.957 1.00 64.46 329 VAL A N 1
ATOM 1612 C CA . VAL A 1 221 ? 56.575 47.488 -3.347 1.00 65.86 329 VAL A CA 1
ATOM 1613 C C . VAL A 1 221 ? 57.706 47.302 -2.331 1.00 67.04 329 VAL A C 1
ATOM 1614 O O . VAL A 1 221 ? 58.375 48.295 -1.961 1.00 67.37 329 VAL A O 1
ATOM 1619 N N . PRO B 1 9 ? 25.415 23.627 -15.956 1.00 74.49 117 PRO B N 1
ATOM 1620 C CA . PRO B 1 9 ? 26.509 23.187 -15.045 1.00 74.09 117 PRO B CA 1
ATOM 1621 C C . PRO B 1 9 ? 26.163 23.468 -13.577 1.00 73.64 117 PRO B C 1
ATOM 1622 O O . PRO B 1 9 ? 26.393 24.562 -13.066 1.00 71.89 117 PRO B O 1
ATOM 1626 N N . LYS B 1 10 ? 25.610 22.462 -12.908 1.00 74.12 118 LYS B N 1
ATOM 1627 C CA . LYS B 1 10 ? 25.202 22.575 -11.505 1.00 74.50 118 LYS B CA 1
ATOM 1628 C C . LYS B 1 10 ? 26.246 22.022 -10.539 1.00 73.45 118 LYS B C 1
ATOM 1629 O O . LYS B 1 10 ? 27.176 21.320 -10.941 1.00 73.29 118 LYS B O 1
ATOM 1635 N N . SER B 1 11 ? 26.077 22.342 -9.263 1.00 72.68 119 SER B N 1
ATOM 1636 C CA . SER B 1 11 ? 26.962 21.846 -8.219 1.00 71.67 119 SER B CA 1
ATOM 1637 C C . SER B 1 11 ? 26.483 20.447 -7.842 1.00 70.90 119 SER B C 1
ATOM 1638 O O . SER B 1 11 ? 25.316 20.248 -7.509 1.00 70.21 119 SER B O 1
ATOM 1641 N N . GLU B 1 12 ? 27.380 19.473 -7.917 1.00 71.18 120 GLU B N 1
ATOM 1642 C CA . GLU B 1 12 ? 27.045 18.093 -7.569 1.00 71.40 120 GLU B CA 1
ATOM 1643 C C . GLU B 1 12 ? 26.416 18.120 -6.173 1.00 69.99 120 GLU B C 1
ATOM 1644 O O . GLU B 1 12 ? 25.315 17.603 -5.944 1.00 68.81 120 GLU B O 1
ATOM 1650 N N . ALA B 1 13 ? 27.147 18.749 -5.251 1.00 68.55 121 ALA B N 1
ATOM 1651 C CA . ALA B 1 13 ? 26.758 18.884 -3.848 1.00 65.48 121 ALA B CA 1
ATOM 1652 C C . ALA B 1 13 ? 25.398 19.546 -3.688 1.00 63.79 121 ALA B C 1
ATOM 1653 O O . ALA B 1 13 ? 24.518 19.023 -3.000 1.00 62.27 121 ALA B O 1
ATOM 1655 N N . SER B 1 14 ? 25.234 20.701 -4.318 1.00 62.26 122 SER B N 1
ATOM 1656 C CA . SER B 1 14 ? 23.974 21.417 -4.256 1.00 62.59 122 SER B CA 1
ATOM 1657 C C . SER B 1 14 ? 22.853 20.498 -4.746 1.00 63.59 122 SER B C 1
ATOM 1658 O O . SER B 1 14 ? 21.819 20.340 -4.089 1.00 63.65 122 SER B O 1
ATOM 1661 N N . GLU B 1 15 ? 23.078 19.884 -5.903 1.00 64.55 123 GLU B N 1
ATOM 1662 C CA . GLU B 1 15 ? 22.110 18.986 -6.516 1.00 65.23 123 GLU B CA 1
ATOM 1663 C C . GLU B 1 15 ? 21.795 17.820 -5.591 1.00 64.86 123 GLU B C 1
ATOM 1664 O O . GLU B 1 15 ? 20.628 17.463 -5.401 1.00 63.98 123 GLU B O 1
ATOM 1670 N N . ARG B 1 16 ? 22.848 17.232 -5.024 1.00 65.66 124 ARG B N 1
ATOM 1671 C CA . ARG B 1 16 ? 22.722 16.108 -4.098 1.00 66.21 124 ARG B CA 1
ATOM 1672 C C . ARG B 1 16 ? 21.787 16.533 -2.977 1.00 66.98 124 ARG B C 1
ATOM 1673 O O . ARG B 1 16 ? 20.968 15.746 -2.500 1.00 68.21 124 ARG B O 1
ATOM 1681 N N . ILE B 1 17 ? 21.909 17.791 -2.562 1.00 67.23 125 ILE B N 1
ATOM 1682 C CA . ILE B 1 17 ? 21.062 18.312 -1.505 1.00 66.70 125 ILE B CA 1
ATOM 1683 C C . ILE B 1 17 ? 19.637 18.403 -2.014 1.00 67.01 125 ILE B C 1
ATOM 1684 O O . ILE B 1 17 ? 18.721 17.860 -1.398 1.00 67.67 125 ILE B O 1
ATOM 1689 N N . LYS B 1 18 ? 19.450 19.071 -3.147 1.00 67.32 126 LYS B N 1
ATOM 1690 C CA . LYS B 1 18 ? 18.117 19.229 -3.724 1.00 67.51 126 LYS B CA 1
ATOM 1691 C C . LYS B 1 18 ? 17.376 17.900 -3.897 1.00 66.97 126 LYS B C 1
ATOM 1692 O O . LYS B 1 18 ? 16.230 17.760 -3.472 1.00 65.91 126 LYS B O 1
ATOM 1698 N N . THR B 1 19 ? 18.036 16.922 -4.509 1.00 67.59 127 THR B N 1
ATOM 1699 C CA . THR B 1 19 ? 17.410 15.626 -4.747 1.00 68.68 127 THR B CA 1
ATOM 1700 C C . THR B 1 19 ? 17.099 14.882 -3.445 1.00 68.59 127 THR B C 1
ATOM 1701 O O . THR B 1 19 ? 16.130 14.121 -3.365 1.00 68.06 127 THR B O 1
ATOM 1705 N N . GLY B 1 20 ? 17.918 15.107 -2.424 1.00 68.57 128 GLY B N 1
ATOM 1706 C CA . GLY B 1 20 ? 17.683 14.457 -1.148 1.00 67.79 128 GLY B CA 1
ATOM 1707 C C . GLY B 1 20 ? 16.421 14.988 -0.500 1.00 67.45 128 GLY B C 1
ATOM 1708 O O . GLY B 1 20 ? 15.562 14.221 -0.060 1.00 67.00 128 GLY B O 1
ATOM 1709 N N . PHE B 1 21 ? 16.301 16.312 -0.450 1.00 67.21 129 PHE B N 1
ATOM 1710 C CA . PHE B 1 21 ? 15.133 16.934 0.157 1.00 67.16 129 PHE B CA 1
ATOM 1711 C C . PHE B 1 21 ? 13.858 16.628 -0.609 1.00 68.21 129 PHE B C 1
ATOM 1712 O O . PHE B 1 21 ? 12.787 16.455 -0.014 1.00 68.50 129 PHE B O 1
ATOM 1720 N N . LEU B 1 22 ? 13.972 16.592 -1.933 1.00 68.86 130 LEU B N 1
ATOM 1721 C CA . LEU B 1 22 ? 12.827 16.298 -2.780 1.00 69.40 130 LEU B CA 1
ATOM 1722 C C . LEU B 1 22 ? 12.340 14.902 -2.422 1.00 69.16 130 LEU B C 1
ATOM 1723 O O . LEU B 1 22 ? 11.146 14.674 -2.214 1.00 68.96 130 LEU B O 1
ATOM 1728 N N . HIS B 1 23 ? 13.276 13.971 -2.329 1.00 69.76 131 HIS B N 1
ATOM 1729 C CA . HIS B 1 23 ? 12.915 12.617 -1.973 1.00 71.25 131 HIS B CA 1
ATOM 1730 C C . HIS B 1 23 ? 12.170 12.616 -0.643 1.00 71.56 131 HIS B C 1
ATOM 1731 O O . HIS B 1 23 ? 11.100 12.019 -0.517 1.00 71.59 131 HIS B O 1
ATOM 1738 N N . PHE B 1 24 ? 12.746 13.291 0.349 1.00 71.55 132 PHE B N 1
ATOM 1739 C CA . PHE B 1 24 ? 12.136 13.382 1.670 1.00 71.16 132 PHE B CA 1
ATOM 1740 C C . PHE B 1 24 ? 10.738 13.962 1.563 1.00 71.77 132 PHE B C 1
ATOM 1741 O O . PHE B 1 24 ? 9.777 13.380 2.063 1.00 71.54 132 PHE B O 1
ATOM 1749 N N . LYS B 1 25 ? 10.641 15.107 0.895 1.00 72.46 133 LYS B N 1
ATOM 1750 C CA . LYS B 1 25 ? 9.381 15.828 0.740 1.00 73.90 133 LYS B CA 1
ATOM 1751 C C . LYS B 1 25 ? 8.209 15.019 0.175 1.00 75.57 133 LYS B C 1
ATOM 1752 O O . LYS B 1 25 ? 7.099 15.066 0.714 1.00 75.09 133 LYS B O 1
ATOM 1758 N N . LYS B 1 26 ? 8.448 14.275 -0.901 1.00 77.57 134 LYS B N 1
ATOM 1759 C CA . LYS B 1 26 ? 7.381 13.495 -1.518 1.00 79.69 134 LYS B CA 1
ATOM 1760 C C . LYS B 1 26 ? 7.125 12.132 -0.876 1.00 79.74 134 LYS B C 1
ATOM 1761 O O . LYS B 1 26 ? 5.969 11.745 -0.666 1.00 79.05 134 LYS B O 1
ATOM 1767 N N . GLU B 1 27 ? 8.199 11.414 -0.560 1.00 79.98 135 GLU B N 1
ATOM 1768 C CA . GLU B 1 27 ? 8.080 10.092 0.043 1.00 80.57 135 GLU B CA 1
ATOM 1769 C C . GLU B 1 27 ? 7.745 10.110 1.538 1.00 80.32 135 GLU B C 1
ATOM 1770 O O . GLU B 1 27 ? 6.993 9.256 2.013 1.00 80.76 135 GLU B O 1
ATOM 1776 N N . LYS B 1 28 ? 8.287 11.074 2.281 1.00 79.46 136 LYS B N 1
ATOM 1777 C CA . LYS B 1 28 ? 8.019 11.145 3.718 1.00 78.14 136 LYS B CA 1
ATOM 1778 C C . LYS B 1 28 ? 7.047 12.242 4.130 1.00 77.00 136 LYS B C 1
ATOM 1779 O O . LYS B 1 28 ? 5.904 11.961 4.473 1.00 76.11 136 LYS B O 1
ATOM 1785 N N . TYR B 1 29 ? 7.510 13.487 4.085 1.00 76.67 137 TYR B N 1
ATOM 1786 C CA . TYR B 1 29 ? 6.711 14.643 4.478 1.00 77.12 137 TYR B CA 1
ATOM 1787 C C . TYR B 1 29 ? 5.274 14.641 3.979 1.00 78.19 137 TYR B C 1
ATOM 1788 O O . TYR B 1 29 ? 4.345 14.922 4.740 1.00 78.73 137 TYR B O 1
ATOM 1797 N N . ASP B 1 30 ? 5.084 14.342 2.700 1.00 79.43 138 ASP B N 1
ATOM 1798 C CA . ASP B 1 30 ? 3.742 14.334 2.125 1.00 80.08 138 ASP B CA 1
ATOM 1799 C C . ASP B 1 30 ? 2.928 13.101 2.497 1.00 79.83 138 ASP B C 1
ATOM 1800 O O . ASP B 1 30 ? 1.737 13.207 2.797 1.00 79.62 138 ASP B O 1
ATOM 1805 N N . LYS B 1 31 ? 3.572 11.937 2.492 1.00 79.63 139 LYS B N 1
ATOM 1806 C CA . LYS B 1 31 ? 2.893 10.693 2.829 1.00 79.60 139 LYS B CA 1
ATOM 1807 C C . LYS B 1 31 ? 2.706 10.505 4.337 1.00 79.71 139 LYS B C 1
ATOM 1808 O O . LYS B 1 31 ? 2.705 9.379 4.832 1.00 79.52 139 LYS B O 1
ATOM 1814 N N . ASN B 1 32 ? 2.534 11.614 5.056 1.00 79.72 140 ASN B N 1
ATOM 1815 C CA . ASN B 1 32 ? 2.340 11.597 6.510 1.00 79.05 140 ASN B CA 1
ATOM 1816 C C . ASN B 1 32 ? 1.847 12.937 7.019 1.00 78.35 140 ASN B C 1
ATOM 1817 O O . ASN B 1 32 ? 2.373 13.468 7.993 1.00 78.77 140 ASN B O 1
ATOM 1822 N N . PRO B 1 33 ? 0.815 13.496 6.377 1.00 78.01 141 PRO B N 1
ATOM 1823 C CA . PRO B 1 33 ? 0.272 14.794 6.791 1.00 77.61 141 PRO B CA 1
ATOM 1824 C C . PRO B 1 33 ? -0.138 14.839 8.265 1.00 77.27 141 PRO B C 1
ATOM 1825 O O . PRO B 1 33 ? -0.104 15.904 8.904 1.00 76.80 141 PRO B O 1
ATOM 1829 N N . ALA B 1 34 ? -0.529 13.684 8.798 1.00 75.89 142 ALA B N 1
ATOM 1830 C CA . ALA B 1 34 ? -0.934 13.605 10.193 1.00 75.44 142 ALA B CA 1
ATOM 1831 C C . ALA B 1 34 ? 0.250 14.014 11.054 1.00 75.04 142 ALA B C 1
ATOM 1832 O O . ALA B 1 34 ? 0.174 14.979 11.819 1.00 74.61 142 ALA B O 1
ATOM 1834 N N . LEU B 1 35 ? 1.345 13.277 10.899 1.00 74.24 143 LEU B N 1
ATOM 1835 C CA . LEU B 1 35 ? 2.562 13.519 11.650 1.00 73.55 143 LEU B CA 1
ATOM 1836 C C . LEU B 1 35 ? 3.038 14.971 11.605 1.00 74.11 143 LEU B C 1
ATOM 1837 O O . LEU B 1 35 ? 2.975 15.687 12.608 1.00 74.23 143 LEU B O 1
ATOM 1842 N N . TYR B 1 36 ? 3.505 15.414 10.444 1.00 73.78 144 TYR B N 1
ATOM 1843 C CA . TYR B 1 36 ? 4.006 16.774 10.321 1.00 74.05 144 TYR B CA 1
ATOM 1844 C C . TYR B 1 36 ? 2.990 17.864 10.621 1.00 74.51 144 TYR B C 1
ATOM 1845 O O . TYR B 1 36 ? 3.352 19.030 10.776 1.00 74.56 144 TYR B O 1
ATOM 1854 N N . GLY B 1 37 ? 1.719 17.489 10.707 1.00 74.88 145 GLY B N 1
ATOM 1855 C CA . GLY B 1 37 ? 0.700 18.469 11.025 1.00 75.50 145 GLY B CA 1
ATOM 1856 C C . GLY B 1 37 ? 0.852 18.836 12.488 1.00 75.91 145 GLY B C 1
ATOM 1857 O O . GLY B 1 37 ? 0.637 19.986 12.887 1.00 75.83 145 GLY B O 1
ATOM 1858 N N . GLU B 1 38 ? 1.226 17.839 13.289 1.00 76.60 146 GLU B N 1
ATOM 1859 C CA . GLU B 1 38 ? 1.441 18.020 14.725 1.00 77.05 146 GLU B CA 1
ATOM 1860 C C . GLU B 1 38 ? 2.864 18.528 14.959 1.00 76.10 146 GLU B C 1
ATOM 1861 O O . GLU B 1 38 ? 3.057 19.558 15.604 1.00 75.61 146 GLU B O 1
ATOM 1867 N N . LEU B 1 39 ? 3.847 17.805 14.422 1.00 75.10 147 LEU B N 1
ATOM 1868 C CA . LEU B 1 39 ? 5.244 18.187 14.566 1.00 74.29 147 LEU B CA 1
ATOM 1869 C C . LEU B 1 39 ? 5.450 19.673 14.279 1.00 74.44 147 LEU B C 1
ATOM 1870 O O . LEU B 1 39 ? 6.398 20.280 14.774 1.00 75.02 147 LEU B O 1
ATOM 1875 N N . ALA B 1 40 ? 4.561 20.263 13.486 1.00 74.10 148 ALA B N 1
ATOM 1876 C CA . ALA B 1 40 ? 4.671 21.678 13.141 1.00 73.71 148 ALA B CA 1
ATOM 1877 C C . ALA B 1 40 ? 4.190 22.561 14.279 1.00 73.28 148 ALA B C 1
ATOM 1878 O O . ALA B 1 40 ? 4.390 23.777 14.267 1.00 72.64 148 ALA B O 1
ATOM 1880 N N . LYS B 1 41 ? 3.557 21.932 15.264 1.00 73.55 149 LYS B N 1
ATOM 1881 C CA . LYS B 1 41 ? 3.018 22.634 16.422 1.00 72.96 149 LYS B CA 1
ATOM 1882 C C . LYS B 1 41 ? 3.997 22.645 17.602 1.00 72.39 149 LYS B C 1
ATOM 1883 O O . LYS B 1 41 ? 3.974 23.562 18.430 1.00 71.60 149 LYS B O 1
ATOM 1889 N N . GLY B 1 42 ? 4.855 21.631 17.669 1.00 71.25 150 GLY B N 1
ATOM 1890 C CA . GLY B 1 42 ? 5.839 21.547 18.738 1.00 70.65 150 GLY B CA 1
ATOM 1891 C C . GLY B 1 42 ? 6.483 20.176 18.757 1.00 70.08 150 GLY B C 1
ATOM 1892 O O . GLY B 1 42 ? 6.120 19.324 17.954 1.00 70.92 150 GLY B O 1
ATOM 1893 N N . GLN B 1 43 ? 7.447 19.949 19.641 1.00 69.18 151 GLN B N 1
ATOM 1894 C CA . GLN B 1 43 ? 8.082 18.634 19.728 1.00 68.49 151 GLN B CA 1
ATOM 1895 C C . GLN B 1 43 ? 8.043 18.174 21.179 1.00 68.99 151 GLN B C 1
ATOM 1896 O O . GLN B 1 43 ? 7.864 18.979 22.092 1.00 68.58 151 GLN B O 1
ATOM 1902 N N . SER B 1 44 ? 8.201 16.876 21.392 1.00 69.02 152 SER B N 1
ATOM 1903 C CA . SER B 1 44 ? 8.184 16.338 22.739 1.00 69.73 152 SER B CA 1
ATOM 1904 C C . SER B 1 44 ? 8.837 14.970 22.714 1.00 69.48 152 SER B C 1
ATOM 1905 O O . SER B 1 44 ? 8.195 13.947 22.973 1.00 69.12 152 SER B O 1
ATOM 1908 N N . PRO B 1 45 ? 10.137 14.934 22.398 1.00 69.36 153 PRO B N 1
ATOM 1909 C CA . PRO B 1 45 ? 10.849 13.662 22.345 1.00 69.61 153 PRO B CA 1
ATOM 1910 C C . PRO B 1 45 ? 11.091 13.110 23.738 1.00 69.85 153 PRO B C 1
ATOM 1911 O O . PRO B 1 45 ? 11.263 13.863 24.703 1.00 70.16 153 PRO B O 1
ATOM 1915 N N . PRO B 1 46 ? 11.054 11.782 23.867 1.00 69.82 154 PRO B N 1
ATOM 1916 C CA . PRO B 1 46 ? 11.287 11.141 25.162 1.00 69.37 154 PRO B CA 1
ATOM 1917 C C . PRO B 1 46 ? 12.788 10.897 25.351 1.00 68.50 154 PRO B C 1
ATOM 1918 O O . PRO B 1 46 ? 13.257 10.671 26.468 1.00 68.91 154 PRO B O 1
ATOM 1922 N N . PHE B 1 47 ? 13.541 10.955 24.255 1.00 66.42 155 PHE B N 1
ATOM 1923 C CA . PHE B 1 47 ? 14.978 10.741 24.332 1.00 65.03 155 PHE B CA 1
ATOM 1924 C C . PHE B 1 47 ? 15.777 12.001 24.011 1.00 63.76 155 PHE B C 1
ATOM 1925 O O . PHE B 1 47 ? 15.270 12.938 23.395 1.00 63.79 155 PHE B O 1
ATOM 1933 N N . MET B 1 48 ? 17.028 11.999 24.467 1.00 61.55 156 MET B N 1
ATOM 1934 C CA . MET B 1 48 ? 18.014 13.038 24.201 1.00 59.24 156 MET B CA 1
ATOM 1935 C C . MET B 1 48 ? 19.187 12.127 23.921 1.00 58.32 156 MET B C 1
ATOM 1936 O O . MET B 1 48 ? 19.477 11.231 24.712 1.00 57.59 156 MET B O 1
ATOM 1941 N N . VAL B 1 49 ? 19.865 12.334 22.804 1.00 57.13 157 VAL B N 1
ATOM 1942 C CA . VAL B 1 49 ? 20.952 11.438 22.455 1.00 56.71 157 VAL B CA 1
ATOM 1943 C C . VAL B 1 49 ? 22.290 12.091 22.162 1.00 56.07 157 VAL B C 1
ATOM 1944 O O . VAL B 1 49 ? 22.365 13.140 21.518 1.00 56.44 157 VAL B O 1
ATOM 1948 N N . PHE B 1 50 ? 23.348 11.463 22.657 1.00 55.27 158 PHE B N 1
ATOM 1949 C CA . PHE B 1 50 ? 24.692 11.939 22.388 1.00 55.43 158 PHE B CA 1
ATOM 1950 C C . PHE B 1 50 ? 25.343 10.871 21.528 1.00 55.61 158 PHE B C 1
ATOM 1951 O O . PHE B 1 50 ? 25.544 9.727 21.960 1.00 55.85 158 PHE B O 1
ATOM 1959 N N . ALA B 1 51 ? 25.644 11.235 20.292 1.00 54.61 159 ALA B N 1
ATOM 1960 C CA . ALA B 1 51 ? 26.267 10.296 19.398 1.00 54.43 159 ALA B CA 1
ATOM 1961 C C . ALA B 1 51 ? 27.427 10.998 18.734 1.00 54.53 159 ALA B C 1
ATOM 1962 O O . ALA B 1 51 ? 27.552 12.220 18.803 1.00 54.33 159 ALA B O 1
ATOM 1964 N N . CYS B 1 52 ? 28.284 10.210 18.103 1.00 55.27 160 CYS B N 1
ATOM 1965 C CA . CYS B 1 52 ? 29.451 10.732 17.432 1.00 56.13 160 CYS B CA 1
ATOM 1966 C C . CYS B 1 52 ? 29.069 11.474 16.133 1.00 57.14 160 CYS B C 1
ATOM 1967 O O . CYS B 1 52 ? 28.024 11.201 15.540 1.00 56.53 160 CYS B O 1
ATOM 1970 N N . SER B 1 53 ? 29.893 12.433 15.711 1.00 57.90 161 SER B N 1
ATOM 1971 C CA . SER B 1 53 ? 29.612 13.173 14.480 1.00 59.48 161 SER B CA 1
ATOM 1972 C C . SER B 1 53 ? 29.820 12.213 13.308 1.00 61.50 161 SER B C 1
ATOM 1973 O O . SER B 1 53 ? 29.148 12.307 12.276 1.00 61.86 161 SER B O 1
ATOM 1976 N N . ASP B 1 54 ? 30.759 11.289 13.502 1.00 62.90 162 ASP B N 1
ATOM 1977 C CA . ASP B 1 54 ? 31.108 10.242 12.542 1.00 64.39 162 ASP B CA 1
ATOM 1978 C C . ASP B 1 54 ? 29.960 9.959 11.561 1.00 65.04 162 ASP B C 1
ATOM 1979 O O . ASP B 1 54 ? 28.845 9.636 11.972 1.00 65.23 162 ASP B O 1
ATOM 1984 N N . SER B 1 55 ? 30.245 10.094 10.266 1.00 65.39 163 SER B N 1
ATOM 1985 C CA . SER B 1 55 ? 29.254 9.872 9.213 1.00 66.43 163 SER B CA 1
ATOM 1986 C C . SER B 1 55 ? 28.544 8.520 9.239 1.00 67.63 163 SER B C 1
ATOM 1987 O O . SER B 1 55 ? 27.384 8.412 8.839 1.00 67.67 163 SER B O 1
ATOM 1990 N N . ARG B 1 56 ? 29.252 7.500 9.719 1.00 69.19 164 ARG B N 1
ATOM 1991 C CA . ARG B 1 56 ? 28.750 6.123 9.783 1.00 70.38 164 ARG B CA 1
ATOM 1992 C C . ARG B 1 56 ? 27.794 5.792 10.925 1.00 71.82 164 ARG B C 1
ATOM 1993 O O . ARG B 1 56 ? 27.263 4.679 10.980 1.00 72.04 164 ARG B O 1
ATOM 2001 N N . VAL B 1 57 ? 27.565 6.730 11.837 1.00 73.37 165 VAL B N 1
ATOM 2002 C CA . VAL B 1 57 ? 26.704 6.434 12.976 1.00 74.87 165 VAL B CA 1
ATOM 2003 C C . VAL B 1 57 ? 25.533 7.377 13.210 1.00 76.72 165 VAL B C 1
ATOM 2004 O O . VAL B 1 57 ? 25.315 7.831 14.335 1.00 77.30 165 VAL B O 1
ATOM 2008 N N . CYS B 1 58 ? 24.772 7.681 12.165 1.00 78.54 166 CYS B N 1
ATOM 2009 C CA . CYS B 1 58 ? 23.631 8.557 12.364 1.00 80.42 166 CYS B CA 1
ATOM 2010 C C . CYS B 1 58 ? 22.697 7.868 13.350 1.00 81.41 166 CYS B C 1
ATOM 2011 O O . CYS B 1 58 ? 22.250 6.749 13.117 1.00 81.13 166 CYS B O 1
ATOM 2014 N N . PRO B 1 59 ? 22.393 8.529 14.471 1.00 82.97 167 PRO B N 1
ATOM 2015 C CA . PRO B 1 59 ? 21.507 7.953 15.481 1.00 84.49 167 PRO B CA 1
ATOM 2016 C C . PRO B 1 59 ? 20.128 7.596 14.936 1.00 86.15 167 PRO B C 1
ATOM 2017 O O . PRO B 1 59 ? 19.624 6.496 15.177 1.00 86.43 167 PRO B O 1
ATOM 2021 N N . SER B 1 60 ? 19.520 8.526 14.205 1.00 88.14 168 SER B N 1
ATOM 2022 C CA . SER B 1 60 ? 18.201 8.286 13.632 1.00 89.94 168 SER B CA 1
ATOM 2023 C C . SER B 1 60 ? 18.176 6.970 12.850 1.00 90.46 168 SER B C 1
ATOM 2024 O O . SER B 1 60 ? 17.127 6.342 12.718 1.00 90.51 168 SER B O 1
ATOM 2027 N N . HIS B 1 61 ? 19.337 6.558 12.341 1.00 91.03 169 HIS B N 1
ATOM 2028 C CA . HIS B 1 61 ? 19.457 5.308 11.581 1.00 91.04 169 HIS B CA 1
ATOM 2029 C C . HIS B 1 61 ? 19.614 4.100 12.501 1.00 90.39 169 HIS B C 1
ATOM 2030 O O . HIS B 1 61 ? 18.684 3.314 12.685 1.00 90.34 169 HIS B O 1
ATOM 2037 N N . VAL B 1 62 ? 20.812 3.968 13.067 1.00 89.34 170 VAL B N 1
ATOM 2038 C CA . VAL B 1 62 ? 21.156 2.855 13.944 1.00 87.73 170 VAL B CA 1
ATOM 2039 C C . VAL B 1 62 ? 20.060 2.439 14.915 1.00 87.04 170 VAL B C 1
ATOM 2040 O O . VAL B 1 62 ? 19.859 1.247 15.148 1.00 86.98 170 VAL B O 1
ATOM 2044 N N . LEU B 1 63 ? 19.349 3.405 15.482 1.00 86.15 171 LEU B N 1
ATOM 2045 C CA . LEU B 1 63 ? 18.287 3.062 16.414 1.00 85.77 171 LEU B CA 1
ATOM 2046 C C . LEU B 1 63 ? 16.916 3.313 15.814 1.00 86.21 171 LEU B C 1
ATOM 2047 O O . LEU B 1 63 ? 15.906 3.258 16.512 1.00 86.69 171 LEU B O 1
ATOM 2052 N N . ASP B 1 64 ? 16.892 3.586 14.514 1.00 86.61 172 ASP B N 1
ATOM 2053 C CA . ASP B 1 64 ? 15.653 3.828 13.779 1.00 86.89 172 ASP B CA 1
ATOM 2054 C C . ASP B 1 64 ? 14.725 4.811 14.492 1.00 86.47 172 ASP B C 1
ATOM 2055 O O . ASP B 1 64 ? 13.559 4.511 14.742 1.00 86.49 172 ASP B O 1
ATOM 2060 N N . PHE B 1 65 ? 15.243 5.988 14.820 1.00 86.50 173 PHE B N 1
ATOM 2061 C CA . PHE B 1 65 ? 14.427 6.997 15.483 1.00 86.52 173 PHE B CA 1
ATOM 2062 C C . PHE B 1 65 ? 13.600 7.772 14.464 1.00 86.35 173 PHE B C 1
ATOM 2063 O O . PHE B 1 65 ? 14.122 8.233 13.446 1.00 86.10 173 PHE B O 1
ATOM 2071 N N . GLN B 1 66 ? 12.311 7.917 14.745 1.00 86.13 174 GLN B N 1
ATOM 2072 C CA . GLN B 1 66 ? 11.424 8.656 13.859 1.00 86.21 174 GLN B CA 1
ATOM 2073 C C . GLN B 1 66 ? 11.423 10.119 14.294 1.00 85.78 174 GLN B C 1
ATOM 2074 O O . GLN B 1 66 ? 11.789 10.429 15.424 1.00 86.18 174 GLN B O 1
ATOM 2080 N N . PRO B 1 67 ? 11.021 11.040 13.403 1.00 85.09 175 PRO B N 1
ATOM 2081 C CA . PRO B 1 67 ? 10.999 12.460 13.765 1.00 83.96 175 PRO B CA 1
ATOM 2082 C C . PRO B 1 67 ? 10.153 12.731 14.999 1.00 82.41 175 PRO B C 1
ATOM 2083 O O . PRO B 1 67 ? 9.096 12.130 15.180 1.00 82.03 175 PRO B O 1
ATOM 2087 N N . GLY B 1 68 ? 10.630 13.644 15.841 1.00 81.09 176 GLY B N 1
ATOM 2088 C CA . GLY B 1 68 ? 9.919 13.988 17.058 1.00 78.84 176 GLY B CA 1
ATOM 2089 C C . GLY B 1 68 ? 10.251 13.041 18.197 1.00 77.08 176 GLY B C 1
ATOM 2090 O O . GLY B 1 68 ? 9.783 13.224 19.319 1.00 76.20 176 GLY B O 1
ATOM 2091 N N . GLU B 1 69 ? 11.066 12.032 17.902 1.00 75.72 177 GLU B N 1
ATOM 2092 C CA . GLU B 1 69 ? 11.462 11.035 18.893 1.00 75.16 177 GLU B CA 1
ATOM 2093 C C . GLU B 1 69 ? 12.681 11.379 19.746 1.00 73.16 177 GLU B C 1
ATOM 2094 O O . GLU B 1 69 ? 12.633 11.251 20.968 1.00 73.39 177 GLU B O 1
ATOM 2100 N N . ALA B 1 70 ? 13.767 11.807 19.110 1.00 70.05 178 ALA B N 1
ATOM 2101 C CA . ALA B 1 70 ? 14.978 12.119 19.850 1.00 67.60 178 ALA B CA 1
ATOM 2102 C C . ALA B 1 70 ? 15.670 13.460 19.580 1.00 66.19 178 ALA B C 1
ATOM 2103 O O . ALA B 1 70 ? 15.985 13.796 18.438 1.00 65.62 178 ALA B O 1
ATOM 2105 N N . PHE B 1 71 ? 15.898 14.214 20.656 1.00 64.16 179 PHE B N 1
ATOM 2106 C CA . PHE B 1 71 ? 16.613 15.495 20.620 1.00 60.83 179 PHE B CA 1
ATOM 2107 C C . PHE B 1 71 ? 18.061 15.012 20.527 1.00 59.44 179 PHE B C 1
ATOM 2108 O O . PHE B 1 71 ? 18.527 14.284 21.401 1.00 59.56 179 PHE B O 1
ATOM 2116 N N . VAL B 1 72 ? 18.787 15.404 19.493 1.00 56.84 180 VAL B N 1
ATOM 2117 C CA . VAL B 1 72 ? 20.138 14.893 19.356 1.00 54.94 180 VAL B CA 1
ATOM 2118 C C . VAL B 1 72 ? 21.265 15.891 19.427 1.00 53.90 180 VAL B C 1
ATOM 2119 O O . VAL B 1 72 ? 21.125 17.046 19.037 1.00 54.65 180 VAL B O 1
ATOM 2123 N N . VAL B 1 73 ? 22.386 15.422 19.955 1.00 51.74 181 VAL B N 1
ATOM 2124 C CA . VAL B 1 73 ? 23.592 16.214 20.016 1.00 50.08 181 VAL B CA 1
ATOM 2125 C C . VAL B 1 73 ? 24.663 15.315 19.402 1.00 51.73 181 VAL B C 1
ATOM 2126 O O . VAL B 1 73 ? 24.748 14.116 19.718 1.00 50.07 181 VAL B O 1
ATOM 2130 N N . ARG B 1 74 ? 25.453 15.873 18.491 1.00 51.17 182 ARG B N 1
ATOM 2131 C CA . ARG B 1 74 ? 26.510 15.096 17.880 1.00 51.62 182 ARG B CA 1
ATOM 2132 C C . ARG B 1 74 ? 27.769 15.900 17.952 1.00 49.75 182 ARG B C 1
ATOM 2133 O O . ARG B 1 74 ? 27.777 17.066 17.581 1.00 50.29 182 ARG B O 1
ATOM 2141 N N . ASN B 1 75 ? 28.833 15.285 18.458 1.00 48.60 183 ASN B N 1
ATOM 2142 C CA . ASN B 1 75 ? 30.111 15.973 18.548 1.00 48.00 183 ASN B CA 1
ATOM 2143 C C . ASN B 1 75 ? 31.259 14.976 18.441 1.00 48.51 183 ASN B C 1
ATOM 2144 O O . ASN B 1 75 ? 31.043 13.763 18.355 1.00 48.90 183 ASN B O 1
ATOM 2149 N N . VAL B 1 76 ? 32.482 15.480 18.440 1.00 49.21 184 VAL B N 1
ATOM 2150 C CA . VAL B 1 76 ? 33.607 14.581 18.314 1.00 51.52 184 VAL B CA 1
ATOM 2151 C C . VAL B 1 76 ? 33.670 13.570 19.457 1.00 53.89 184 VAL B C 1
ATOM 2152 O O . VAL B 1 76 ? 33.841 13.940 20.621 1.00 54.89 184 VAL B O 1
ATOM 2156 N N . ALA B 1 77 ? 33.513 12.295 19.111 1.00 55.27 185 ALA B N 1
ATOM 2157 C CA . ALA B 1 77 ? 33.587 11.209 20.080 1.00 55.87 185 ALA B CA 1
ATOM 2158 C C . ALA B 1 77 ? 32.449 11.187 21.097 1.00 56.14 185 ALA B C 1
ATOM 2159 O O . ALA B 1 77 ? 32.613 10.661 22.205 1.00 55.10 185 ALA B O 1
ATOM 2161 N N . ASN B 1 78 ? 31.302 11.744 20.713 1.00 55.42 186 ASN B N 1
ATOM 2162 C CA . ASN B 1 78 ? 30.122 11.786 21.574 1.00 55.35 186 ASN B CA 1
ATOM 2163 C C . ASN B 1 78 ? 30.426 12.039 23.060 1.00 54.40 186 ASN B C 1
ATOM 2164 O O . ASN B 1 78 ? 29.840 11.410 23.937 1.00 54.68 186 ASN B O 1
ATOM 2169 N N . LEU B 1 79 ? 31.336 12.975 23.323 1.00 52.94 187 LEU B N 1
ATOM 2170 C CA . LEU B 1 79 ? 31.742 13.350 24.680 1.00 52.20 187 LEU B CA 1
ATOM 2171 C C . LEU B 1 79 ? 30.782 14.321 25.392 1.00 51.23 187 LEU B C 1
ATOM 2172 O O . LEU B 1 79 ? 30.324 15.285 24.797 1.00 51.12 187 LEU B O 1
ATOM 2177 N N . VAL B 1 80 ? 30.491 14.065 26.667 1.00 50.38 188 VAL B N 1
ATOM 2178 C CA . VAL B 1 80 ? 29.639 14.958 27.457 1.00 49.92 188 VAL B CA 1
ATOM 2179 C C . VAL B 1 80 ? 30.523 15.605 28.527 1.00 50.09 188 VAL B C 1
ATOM 2180 O O . VAL B 1 80 ? 30.856 14.984 29.540 1.00 50.08 188 VAL B O 1
ATOM 2184 N N . PRO B 1 81 ? 30.924 16.861 28.307 1.00 49.28 189 PRO B N 1
ATOM 2185 C CA . PRO B 1 81 ? 31.774 17.531 29.290 1.00 48.28 189 PRO B CA 1
ATOM 2186 C C . PRO B 1 81 ? 31.007 17.846 30.563 1.00 47.39 189 PRO B C 1
ATOM 2187 O O . PRO B 1 81 ? 29.779 17.848 30.568 1.00 46.98 189 PRO B O 1
ATOM 2191 N N . PRO B 1 82 ? 31.731 18.094 31.670 1.00 46.97 190 PRO B N 1
ATOM 2192 C CA . PRO B 1 82 ? 31.082 18.415 32.937 1.00 45.27 190 PRO B CA 1
ATOM 2193 C C . PRO B 1 82 ? 30.584 19.844 32.908 1.00 44.24 190 PRO B C 1
ATOM 2194 O O . PRO B 1 82 ? 31.038 20.658 32.101 1.00 45.03 190 PRO B O 1
ATOM 2198 N N . TYR B 1 83 ? 29.644 20.126 33.801 1.00 42.59 191 TYR B N 1
ATOM 2199 C CA . TYR B 1 83 ? 29.026 21.436 33.960 1.00 40.65 191 TYR B CA 1
ATOM 2200 C C . TYR B 1 83 ? 30.074 22.564 34.033 1.00 41.39 191 TYR B C 1
ATOM 2201 O O . TYR B 1 83 ? 30.935 22.555 34.915 1.00 40.68 191 TYR B O 1
ATOM 2210 N N . ASP B 1 84 ? 29.990 23.526 33.115 1.00 40.75 192 ASP B N 1
ATOM 2211 C CA . ASP B 1 84 ? 30.911 24.671 33.065 1.00 41.20 192 ASP B CA 1
ATOM 2212 C C . ASP B 1 84 ? 30.346 25.731 32.123 1.00 42.88 192 ASP B C 1
ATOM 2213 O O . ASP B 1 84 ? 30.382 25.581 30.895 1.00 42.30 192 ASP B O 1
ATOM 2218 N N . GLN B 1 85 ? 29.835 26.811 32.693 1.00 42.61 193 GLN B N 1
ATOM 2219 C CA . GLN B 1 85 ? 29.244 27.858 31.882 1.00 43.03 193 GLN B CA 1
ATOM 2220 C C . GLN B 1 85 ? 30.203 28.663 31.016 1.00 42.79 193 GLN B C 1
ATOM 2221 O O . GLN B 1 85 ? 29.775 29.323 30.067 1.00 42.64 193 GLN B O 1
ATOM 2227 N N . ALA B 1 86 ? 31.490 28.609 31.323 1.00 42.25 194 ALA B N 1
ATOM 2228 C CA . ALA B 1 86 ? 32.459 29.374 30.548 1.00 42.23 194 ALA B CA 1
ATOM 2229 C C . ALA B 1 86 ? 33.107 28.577 29.411 1.00 43.49 194 ALA B C 1
ATOM 2230 O O . ALA B 1 86 ? 33.408 29.132 28.348 1.00 44.69 194 ALA B O 1
ATOM 2232 N N . LYS B 1 87 ? 33.309 27.281 29.633 1.00 42.94 195 LYS B N 1
ATOM 2233 C CA . LYS B 1 87 ? 33.966 26.421 28.653 1.00 42.88 195 LYS B CA 1
ATOM 2234 C C . LYS B 1 87 ? 33.053 25.475 27.890 1.00 41.96 195 LYS B C 1
ATOM 2235 O O . LYS B 1 87 ? 33.400 25.035 26.786 1.00 42.17 195 LYS B O 1
ATOM 2241 N N . TYR B 1 88 ? 31.905 25.148 28.480 1.00 41.69 196 TYR B N 1
ATOM 2242 C CA . TYR B 1 88 ? 30.971 24.197 27.883 1.00 41.41 196 TYR B CA 1
ATOM 2243 C C . TYR B 1 88 ? 29.519 24.645 27.815 1.00 40.08 196 TYR B C 1
ATOM 2244 O O . TYR B 1 88 ? 28.606 23.867 28.110 1.00 41.47 196 TYR B O 1
ATOM 2253 N N . ALA B 1 89 ? 29.287 25.890 27.425 1.00 39.84 197 ALA B N 1
ATOM 2254 C CA . ALA B 1 89 ? 27.910 26.378 27.321 1.00 39.70 197 ALA B CA 1
ATOM 2255 C C . ALA B 1 89 ? 27.155 25.594 26.232 1.00 40.24 197 ALA B C 1
ATOM 2256 O O . ALA B 1 89 ? 25.948 25.388 26.322 1.00 40.43 197 ALA B O 1
ATOM 2258 N N . GLY B 1 90 ? 27.871 25.149 25.203 1.00 40.54 198 GLY B N 1
ATOM 2259 C CA . GLY B 1 90 ? 27.226 24.382 24.155 1.00 40.74 198 GLY B CA 1
ATOM 2260 C C . GLY B 1 90 ? 26.511 23.158 24.699 1.00 41.35 198 GLY B C 1
ATOM 2261 O O . GLY B 1 90 ? 25.308 23.013 24.517 1.00 41.42 198 GLY B O 1
ATOM 2262 N N . THR B 1 91 ? 27.259 22.283 25.372 1.00 41.75 199 THR B N 1
ATOM 2263 C CA . THR B 1 91 ? 26.719 21.055 25.948 1.00 41.14 199 THR B CA 1
ATOM 2264 C C . THR B 1 91 ? 25.666 21.344 27.001 1.00 42.78 199 THR B C 1
ATOM 2265 O O . THR B 1 91 ? 24.577 20.733 27.013 1.00 42.35 199 THR B O 1
ATOM 2269 N N . GLY B 1 92 ? 25.993 22.289 27.881 1.00 41.45 200 GLY B N 1
ATOM 2270 C CA . GLY B 1 92 ? 25.086 22.648 28.944 1.00 40.48 200 GLY B CA 1
ATOM 2271 C C . GLY B 1 92 ? 23.747 23.135 28.463 1.00 40.36 200 GLY B C 1
ATOM 2272 O O . GLY B 1 92 ? 22.716 22.871 29.091 1.00 39.62 200 GLY B O 1
ATOM 2273 N N . ALA B 1 93 ? 23.751 23.866 27.361 1.00 40.32 201 ALA B N 1
ATOM 2274 C CA . ALA B 1 93 ? 22.501 24.400 26.818 1.00 41.29 201 ALA B CA 1
ATOM 2275 C C . ALA B 1 93 ? 21.624 23.280 26.256 1.00 40.25 201 ALA B C 1
ATOM 2276 O O . ALA B 1 93 ? 20.413 23.241 26.475 1.00 38.65 201 ALA B O 1
ATOM 2278 N N . ALA B 1 94 ? 22.245 22.355 25.538 1.00 42.10 202 ALA B N 1
ATOM 2279 C CA . ALA B 1 94 ? 21.498 21.242 24.965 1.00 41.88 202 ALA B CA 1
ATOM 2280 C C . ALA B 1 94 ? 20.876 20.408 26.094 1.00 43.40 202 ALA B C 1
ATOM 2281 O O . ALA B 1 94 ? 19.689 20.052 26.043 1.00 43.75 202 ALA B O 1
ATOM 2283 N N . ILE B 1 95 ? 21.676 20.105 27.114 1.00 42.88 203 ILE B N 1
ATOM 2284 C CA . ILE B 1 95 ? 21.194 19.320 28.244 1.00 44.13 203 ILE B CA 1
ATOM 2285 C C . ILE B 1 95 ? 20.103 20.069 29.000 1.00 43.93 203 ILE B C 1
ATOM 2286 O O . ILE B 1 95 ? 19.081 19.481 29.365 1.00 43.63 203 ILE B O 1
ATOM 2291 N N . GLU B 1 96 ? 20.318 21.361 29.226 1.00 43.54 204 GLU B N 1
ATOM 2292 C CA . GLU B 1 96 ? 19.344 22.181 29.940 1.00 43.87 204 GLU B CA 1
ATOM 2293 C C . GLU B 1 96 ? 18.047 22.320 29.156 1.00 45.38 204 GLU B C 1
ATOM 2294 O O . GLU B 1 96 ? 16.965 22.370 29.739 1.00 46.95 204 GLU B O 1
ATOM 2300 N N . TYR B 1 97 ? 18.149 22.411 27.831 1.00 46.00 205 TYR B N 1
ATOM 2301 C CA . TYR B 1 97 ? 16.954 22.552 27.011 1.00 45.72 205 TYR B CA 1
ATOM 2302 C C . TYR B 1 97 ? 16.202 21.225 26.938 1.00 44.43 205 TYR B C 1
ATOM 2303 O O . TYR B 1 97 ? 14.999 21.163 27.146 1.00 43.08 205 TYR B O 1
ATOM 2312 N N . ALA B 1 98 ? 16.926 20.155 26.659 1.00 45.29 206 ALA B N 1
ATOM 2313 C CA . ALA B 1 98 ? 16.312 18.833 26.580 1.00 46.42 206 ALA B CA 1
ATOM 2314 C C . ALA B 1 98 ? 15.630 18.388 27.884 1.00 48.25 206 ALA B C 1
ATOM 2315 O O . ALA B 1 98 ? 14.463 17.978 27.886 1.00 48.83 206 ALA B O 1
ATOM 2317 N N . VAL B 1 99 ? 16.370 18.461 28.988 1.00 48.97 207 VAL B N 1
ATOM 2318 C CA . VAL B 1 99 ? 15.868 18.043 30.297 1.00 49.68 207 VAL B CA 1
ATOM 2319 C C . VAL B 1 99 ? 14.770 18.913 30.917 1.00 49.03 207 VAL B C 1
ATOM 2320 O O . VAL B 1 99 ? 13.747 18.387 31.370 1.00 49.31 207 VAL B O 1
ATOM 2324 N N . LEU B 1 100 ? 14.974 20.228 30.913 1.00 49.10 208 LEU B N 1
ATOM 2325 C CA . LEU B 1 100 ? 14.027 21.175 31.504 1.00 49.71 208 LEU B CA 1
ATOM 2326 C C . LEU B 1 100 ? 12.970 21.807 30.604 1.00 51.87 208 LEU B C 1
ATOM 2327 O O . LEU B 1 100 ? 11.982 22.344 31.102 1.00 51.84 208 LEU B O 1
ATOM 2332 N N . HIS B 1 101 ? 13.183 21.785 29.290 1.00 53.90 209 HIS B N 1
ATOM 2333 C CA . HIS B 1 101 ? 12.224 22.396 28.366 1.00 55.74 209 HIS B CA 1
ATOM 2334 C C . HIS B 1 101 ? 11.460 21.396 27.532 1.00 56.06 209 HIS B C 1
ATOM 2335 O O . HIS B 1 101 ? 10.265 21.546 27.331 1.00 55.68 209 HIS B O 1
ATOM 2342 N N . LEU B 1 102 ? 12.147 20.366 27.059 1.00 57.23 210 LEU B N 1
ATOM 2343 C CA . LEU B 1 102 ? 11.483 19.341 26.273 1.00 58.95 210 LEU B CA 1
ATOM 2344 C C . LEU B 1 102 ? 11.095 18.169 27.186 1.00 59.67 210 LEU B C 1
ATOM 2345 O O . LEU B 1 102 ? 10.370 17.255 26.778 1.00 59.96 210 LEU B O 1
ATOM 2350 N N . LYS B 1 103 ? 11.584 18.209 28.424 1.00 59.09 211 LYS B N 1
ATOM 2351 C CA . LYS B 1 103 ? 11.270 17.190 29.416 1.00 58.54 211 LYS B CA 1
ATOM 2352 C C . LYS B 1 103 ? 11.619 15.773 29.007 1.00 58.11 211 LYS B C 1
ATOM 2353 O O . LYS B 1 103 ? 10.850 14.860 29.295 1.00 58.32 211 LYS B O 1
ATOM 2359 N N . VAL B 1 104 ? 12.749 15.561 28.343 1.00 57.41 212 VAL B N 1
ATOM 2360 C CA . VAL B 1 104 ? 13.096 14.198 27.949 1.00 57.22 212 VAL B CA 1
ATOM 2361 C C . VAL B 1 104 ? 13.048 13.307 29.181 1.00 57.18 212 VAL B C 1
ATOM 2362 O O . VAL B 1 104 ? 13.167 13.781 30.305 1.00 57.07 212 VAL B O 1
ATOM 2366 N N . SER B 1 105 ? 12.862 12.012 28.972 1.00 57.00 213 SER B N 1
ATOM 2367 C CA . SER B 1 105 ? 12.800 11.089 30.086 1.00 56.45 213 SER B CA 1
ATOM 2368 C C . SER B 1 105 ? 14.017 10.194 30.043 1.00 56.09 213 SER B C 1
ATOM 2369 O O . SER B 1 105 ? 14.225 9.372 30.932 1.00 55.31 213 SER B O 1
ATOM 2372 N N . ASN B 1 106 ? 14.835 10.382 29.013 1.00 55.42 214 ASN B N 1
ATOM 2373 C CA . ASN B 1 106 ? 16.039 9.577 28.834 1.00 55.52 214 ASN B CA 1
ATOM 2374 C C . ASN B 1 106 ? 17.200 10.321 28.175 1.00 54.96 214 ASN B C 1
ATOM 2375 O O . ASN B 1 106 ? 16.997 11.142 27.281 1.00 54.91 214 ASN B O 1
ATOM 2380 N N . ILE B 1 107 ? 18.419 10.020 28.622 1.00 53.65 215 ILE B N 1
ATOM 2381 C CA . ILE B 1 107 ? 19.614 10.587 28.018 1.00 53.04 215 ILE B CA 1
ATOM 2382 C C . ILE B 1 107 ? 20.490 9.391 27.708 1.00 54.15 215 ILE B C 1
ATOM 2383 O O . ILE B 1 107 ? 20.789 8.568 28.595 1.00 54.42 215 ILE B O 1
ATOM 2388 N N . VAL B 1 108 ? 20.898 9.274 26.451 1.00 54.04 216 VAL B N 1
ATOM 2389 C CA . VAL B 1 108 ? 21.729 8.149 26.063 1.00 53.68 216 VAL B CA 1
ATOM 2390 C C . VAL B 1 108 ? 22.983 8.608 25.356 1.00 53.39 216 VAL B C 1
ATOM 2391 O O . VAL B 1 108 ? 22.927 9.326 24.361 1.00 54.37 216 VAL B O 1
ATOM 2395 N N . VAL B 1 109 ? 24.119 8.201 25.896 1.00 52.54 217 VAL B N 1
ATOM 2396 C CA . VAL B 1 109 ? 25.401 8.551 25.330 1.00 52.54 217 VAL B CA 1
ATOM 2397 C C . VAL B 1 109 ? 25.844 7.307 24.591 1.00 54.33 217 VAL B C 1
ATOM 2398 O O . VAL B 1 109 ? 26.127 6.265 25.207 1.00 54.01 217 VAL B O 1
ATOM 2402 N N . ILE B 1 110 ? 25.895 7.418 23.265 1.00 54.68 218 ILE B N 1
ATOM 2403 C CA . ILE B 1 110 ? 26.272 6.297 22.433 1.00 55.15 218 ILE B CA 1
ATOM 2404 C C . ILE B 1 110 ? 27.681 6.399 21.867 1.00 55.42 218 ILE B C 1
ATOM 2405 O O . ILE B 1 110 ? 28.034 7.352 21.172 1.00 56.91 218 ILE B O 1
ATOM 2410 N N . GLY B 1 111 ? 28.496 5.415 22.208 1.00 55.58 219 GLY B N 1
ATOM 2411 C CA . GLY B 1 111 ? 29.852 5.373 21.707 1.00 56.10 219 GLY B CA 1
ATOM 2412 C C . GLY B 1 111 ? 29.805 4.434 20.521 1.00 56.88 219 GLY B C 1
ATOM 2413 O O . GLY B 1 111 ? 28.756 3.834 20.239 1.00 56.28 219 GLY B O 1
ATOM 2414 N N . HIS B 1 112 ? 30.922 4.275 19.828 1.00 57.56 220 HIS B N 1
ATOM 2415 C CA . HIS B 1 112 ? 30.903 3.411 18.673 1.00 59.11 220 HIS B CA 1
ATOM 2416 C C . HIS B 1 112 ? 32.259 2.845 18.349 1.00 60.03 220 HIS B C 1
ATOM 2417 O O . HIS B 1 112 ? 33.284 3.369 18.792 1.00 59.00 220 HIS B O 1
ATOM 2424 N N . SER B 1 113 ? 32.242 1.767 17.567 1.00 61.84 221 SER B N 1
ATOM 2425 C CA . SER B 1 113 ? 33.457 1.090 17.131 1.00 63.74 221 SER B CA 1
ATOM 2426 C C . SER B 1 113 ? 34.289 2.017 16.252 1.00 64.73 221 SER B C 1
ATOM 2427 O O . SER B 1 113 ? 33.749 2.832 15.496 1.00 65.40 221 SER B O 1
ATOM 2430 N N . ALA B 1 114 ? 35.606 1.872 16.341 1.00 65.70 222 ALA B N 1
ATOM 2431 C CA . ALA B 1 114 ? 36.526 2.697 15.564 1.00 66.52 222 ALA B CA 1
ATOM 2432 C C . ALA B 1 114 ? 36.058 4.142 15.600 1.00 66.28 222 ALA B C 1
ATOM 2433 O O . ALA B 1 114 ? 35.314 4.602 14.721 1.00 66.96 222 ALA B O 1
ATOM 2435 N N . CYS B 1 115 ? 36.484 4.837 16.646 1.00 65.18 223 CYS B N 1
ATOM 2436 C CA . CYS B 1 115 ? 36.156 6.230 16.832 1.00 62.70 223 CYS B CA 1
ATOM 2437 C C . CYS B 1 115 ? 37.473 6.959 16.708 1.00 62.22 223 CYS B C 1
ATOM 2438 O O . CYS B 1 115 ? 38.402 6.729 17.489 1.00 60.29 223 CYS B O 1
ATOM 2441 N N . GLY B 1 116 ? 37.558 7.817 15.697 1.00 62.37 224 GLY B N 1
ATOM 2442 C CA . GLY B 1 116 ? 38.777 8.565 15.467 1.00 62.79 224 GLY B CA 1
ATOM 2443 C C . GLY B 1 116 ? 39.046 9.482 16.632 1.00 63.92 224 GLY B C 1
ATOM 2444 O O . GLY B 1 116 ? 40.200 9.761 16.957 1.00 63.91 224 GLY B O 1
ATOM 2445 N N . GLY B 1 117 ? 37.967 9.958 17.254 1.00 64.77 225 GLY B N 1
ATOM 2446 C CA . GLY B 1 117 ? 38.094 10.845 18.396 1.00 66.53 225 GLY B CA 1
ATOM 2447 C C . GLY B 1 117 ? 38.750 10.108 19.550 1.00 67.14 225 GLY B C 1
ATOM 2448 O O . GLY B 1 117 ? 39.729 10.576 20.144 1.00 66.55 225 GLY B O 1
ATOM 2449 N N . ILE B 1 118 ? 38.205 8.941 19.868 1.00 67.35 226 ILE B N 1
ATOM 2450 C CA . ILE B 1 118 ? 38.757 8.133 20.939 1.00 68.13 226 ILE B CA 1
ATOM 2451 C C . ILE B 1 118 ? 40.182 7.725 20.589 1.00 69.11 226 ILE B C 1
ATOM 2452 O O . ILE B 1 118 ? 41.083 7.789 21.427 1.00 70.07 226 ILE B O 1
ATOM 2457 N N . LYS B 1 119 ? 40.379 7.312 19.341 1.00 69.79 227 LYS B N 1
ATOM 2458 C CA . LYS B 1 119 ? 41.691 6.901 18.869 1.00 70.33 227 LYS B CA 1
ATOM 2459 C C . LYS B 1 119 ? 42.734 8.001 19.095 1.00 69.84 227 LYS B C 1
ATOM 2460 O O . LYS B 1 119 ? 43.890 7.718 19.437 1.00 69.84 227 LYS B O 1
ATOM 2466 N N . GLY B 1 120 ? 42.323 9.253 18.901 1.00 68.96 228 GLY B N 1
ATOM 2467 C CA . GLY B 1 120 ? 43.231 10.371 19.100 1.00 68.66 228 GLY B CA 1
ATOM 2468 C C . GLY B 1 120 ? 43.473 10.590 20.581 1.00 68.67 228 GLY B C 1
ATOM 2469 O O . GLY B 1 120 ? 44.554 11.004 21.002 1.00 67.97 228 GLY B O 1
ATOM 2470 N N . LEU B 1 121 ? 42.445 10.318 21.373 1.00 68.53 229 LEU B N 1
ATOM 2471 C CA . LEU B 1 121 ? 42.530 10.443 22.818 1.00 69.41 229 LEU B CA 1
ATOM 2472 C C . LEU B 1 121 ? 43.664 9.557 23.329 1.00 70.86 229 LEU B C 1
ATOM 2473 O O . LEU B 1 121 ? 44.465 9.966 24.179 1.00 70.42 229 LEU B O 1
ATOM 2478 N N . LEU B 1 122 ? 43.710 8.336 22.798 1.00 72.36 230 LEU B N 1
ATOM 2479 C CA . LEU B 1 122 ? 44.717 7.353 23.166 1.00 73.55 230 LEU B CA 1
ATOM 2480 C C . LEU B 1 122 ? 46.085 7.696 22.581 1.00 74.69 230 LEU B C 1
ATOM 2481 O O . LEU B 1 122 ? 47.108 7.597 23.264 1.00 74.77 230 LEU B O 1
ATOM 2486 N N . SER B 1 123 ? 46.100 8.128 21.325 1.00 75.58 231 SER B N 1
ATOM 2487 C CA . SER B 1 123 ? 47.350 8.471 20.657 1.00 76.54 231 SER B CA 1
ATOM 2488 C C . SER B 1 123 ? 48.022 9.760 21.142 1.00 76.70 231 SER B C 1
ATOM 2489 O O . SER B 1 123 ? 49.250 9.858 21.145 1.00 76.40 231 SER B O 1
ATOM 2492 N N . PHE B 1 124 ? 47.229 10.749 21.542 1.00 77.62 232 PHE B N 1
ATOM 2493 C CA . PHE B 1 124 ? 47.788 12.016 22.024 1.00 78.75 232 PHE B CA 1
ATOM 2494 C C . PHE B 1 124 ? 48.413 11.885 23.412 1.00 78.36 232 PHE B C 1
ATOM 2495 O O . PHE B 1 124 ? 47.819 11.313 24.323 1.00 78.41 232 PHE B O 1
ATOM 2503 N N . PRO B 1 125 ? 49.623 12.432 23.587 1.00 77.82 233 PRO B N 1
ATOM 2504 C CA . PRO B 1 125 ? 50.352 12.383 24.857 1.00 77.94 233 PRO B CA 1
ATOM 2505 C C . PRO B 1 125 ? 49.761 13.187 26.022 1.00 78.25 233 PRO B C 1
ATOM 2506 O O . PRO B 1 125 ? 49.823 12.752 27.174 1.00 78.01 233 PRO B O 1
ATOM 2510 N N . PHE B 1 126 ? 49.193 14.351 25.723 1.00 78.23 234 PHE B N 1
ATOM 2511 C CA . PHE B 1 126 ? 48.629 15.216 26.756 1.00 78.26 234 PHE B CA 1
ATOM 2512 C C . PHE B 1 126 ? 49.689 15.460 27.812 1.00 79.01 234 PHE B C 1
ATOM 2513 O O . PHE B 1 126 ? 49.437 15.359 29.007 1.00 78.71 234 PHE B O 1
ATOM 2521 N N . ASP B 1 127 ? 50.887 15.773 27.340 1.00 80.28 235 ASP B N 1
ATOM 2522 C CA . ASP B 1 127 ? 52.024 16.038 28.203 1.00 81.32 235 ASP B CA 1
ATOM 2523 C C . ASP B 1 127 ? 52.400 17.518 28.149 1.00 81.90 235 ASP B C 1
ATOM 2524 O O . ASP B 1 127 ? 53.563 17.877 28.344 1.00 82.29 235 ASP B O 1
ATOM 2529 N N . GLY B 1 128 ? 51.412 18.371 27.879 1.00 82.63 236 GLY B N 1
ATOM 2530 C CA . GLY B 1 128 ? 51.657 19.805 27.805 1.00 82.90 236 GLY B CA 1
ATOM 2531 C C . GLY B 1 128 ? 51.956 20.319 26.407 1.00 83.10 236 GLY B C 1
ATOM 2532 O O . GLY B 1 128 ? 52.126 21.523 26.199 1.00 83.07 236 GLY B O 1
ATOM 2533 N N . THR B 1 129 ? 52.026 19.402 25.448 1.00 83.34 237 THR B N 1
ATOM 2534 C CA . THR B 1 129 ? 52.306 19.746 24.056 1.00 83.27 237 THR B CA 1
ATOM 2535 C C . THR B 1 129 ? 51.114 19.369 23.180 1.00 82.87 237 THR B C 1
ATOM 2536 O O . THR B 1 129 ? 50.628 18.230 23.216 1.00 83.14 237 THR B O 1
ATOM 2540 N N . TYR B 1 130 ? 50.651 20.330 22.389 1.00 81.81 238 TYR B N 1
ATOM 2541 C CA . TYR B 1 130 ? 49.511 20.112 21.509 1.00 80.11 238 TYR B CA 1
ATOM 2542 C C . TYR B 1 130 ? 49.871 20.257 20.045 1.00 77.35 238 TYR B C 1
ATOM 2543 O O . TYR B 1 130 ? 50.617 21.153 19.666 1.00 77.14 238 TYR B O 1
ATOM 2552 N N . SER B 1 131 ? 49.334 19.362 19.225 1.00 73.92 239 SER B N 1
ATOM 2553 C CA . SER B 1 131 ? 49.589 19.389 17.792 1.00 70.33 239 SER B CA 1
ATOM 2554 C C . SER B 1 131 ? 48.300 19.731 17.042 1.00 67.14 239 SER B C 1
ATOM 2555 O O . SER B 1 131 ? 48.292 19.814 15.817 1.00 66.32 239 SER B O 1
ATOM 2558 N N . THR B 1 132 ? 47.215 19.913 17.788 1.00 63.83 240 THR B N 1
ATOM 2559 C CA . THR B 1 132 ? 45.924 20.254 17.207 1.00 59.88 240 THR B CA 1
ATOM 2560 C C . THR B 1 132 ? 45.437 21.577 17.771 1.00 58.12 240 THR B C 1
ATOM 2561 O O . THR B 1 132 ? 45.912 22.045 18.811 1.00 58.42 240 THR B O 1
ATOM 2565 N N . ASP B 1 133 ? 44.478 22.168 17.072 1.00 55.91 241 ASP B N 1
ATOM 2566 C CA . ASP B 1 133 ? 43.877 23.448 17.448 1.00 53.97 241 ASP B CA 1
ATOM 2567 C C . ASP B 1 133 ? 42.821 23.268 18.530 1.00 52.22 241 ASP B C 1
ATOM 2568 O O . ASP B 1 133 ? 42.791 24.008 19.510 1.00 51.68 241 ASP B O 1
ATOM 2573 N N . PHE B 1 134 ? 41.952 22.280 18.330 1.00 51.13 242 PHE B N 1
ATOM 2574 C CA . PHE B 1 134 ? 40.853 22.029 19.249 1.00 51.11 242 PHE B CA 1
ATOM 2575 C C . PHE B 1 134 ? 40.669 20.578 19.643 1.00 50.76 242 PHE B C 1
ATOM 2576 O O . PHE B 1 134 ? 40.179 20.284 20.731 1.00 50.22 242 PHE B O 1
ATOM 2584 N N . ILE B 1 135 ? 41.047 19.681 18.744 1.00 50.90 243 ILE B N 1
ATOM 2585 C CA . ILE B 1 135 ? 40.874 18.253 18.970 1.00 51.00 243 ILE B CA 1
ATOM 2586 C C . ILE B 1 135 ? 41.361 17.738 20.323 1.00 52.23 243 ILE B C 1
ATOM 2587 O O . ILE B 1 135 ? 40.601 17.086 21.049 1.00 50.70 243 ILE B O 1
ATOM 2592 N N . GLU B 1 136 ? 42.622 18.014 20.654 1.00 53.35 244 GLU B N 1
ATOM 2593 C CA . GLU B 1 136 ? 43.173 17.567 21.926 1.00 54.84 244 GLU B CA 1
ATOM 2594 C C . GLU B 1 136 ? 42.430 18.283 23.045 1.00 55.17 244 GLU B C 1
ATOM 2595 O O . GLU B 1 136 ? 42.008 17.656 24.016 1.00 55.75 244 GLU B O 1
ATOM 2601 N N . GLU B 1 137 ? 42.243 19.592 22.898 1.00 55.93 245 GLU B N 1
ATOM 2602 C CA . GLU B 1 137 ? 41.529 20.355 23.912 1.00 55.84 245 GLU B CA 1
ATOM 2603 C C . GLU B 1 137 ? 40.238 19.636 24.268 1.00 55.26 245 GLU B C 1
ATOM 2604 O O . GLU B 1 137 ? 39.935 19.415 25.440 1.00 56.20 245 GLU B O 1
ATOM 2610 N N . TRP B 1 138 ? 39.492 19.245 23.242 1.00 53.06 246 TRP B N 1
ATOM 2611 C CA . TRP B 1 138 ? 38.198 18.596 23.421 1.00 51.06 246 TRP B CA 1
ATOM 2612 C C . TRP B 1 138 ? 38.192 17.128 23.839 1.00 51.89 246 TRP B C 1
ATOM 2613 O O . TRP B 1 138 ? 37.348 16.709 24.624 1.00 51.54 246 TRP B O 1
ATOM 2624 N N . VAL B 1 139 ? 39.103 16.328 23.313 1.00 52.64 247 VAL B N 1
ATOM 2625 C CA . VAL B 1 139 ? 39.095 14.926 23.686 1.00 54.55 247 VAL B CA 1
ATOM 2626 C C . VAL B 1 139 ? 39.616 14.694 25.112 1.00 54.89 247 VAL B C 1
ATOM 2627 O O . VAL B 1 139 ? 39.389 13.621 25.680 1.00 55.09 247 VAL B O 1
ATOM 2631 N N . LYS B 1 140 ? 40.297 15.687 25.691 1.00 53.98 248 LYS B N 1
ATOM 2632 C CA . LYS B 1 140 ? 40.830 15.544 27.053 1.00 54.64 248 LYS B CA 1
ATOM 2633 C C . LYS B 1 140 ? 39.730 15.152 28.043 1.00 54.71 248 LYS B C 1
ATOM 2634 O O . LYS B 1 140 ? 39.990 14.501 29.056 1.00 54.39 248 LYS B O 1
ATOM 2640 N N . ILE B 1 141 ? 38.502 15.563 27.748 1.00 53.96 249 ILE B N 1
ATOM 2641 C CA . ILE B 1 141 ? 37.363 15.234 28.590 1.00 54.13 249 ILE B CA 1
ATOM 2642 C C . ILE B 1 141 ? 37.389 13.743 28.941 1.00 54.95 249 ILE B C 1
ATOM 2643 O O . ILE B 1 141 ? 37.000 13.340 30.034 1.00 55.50 249 ILE B O 1
ATOM 2648 N N . GLY B 1 142 ? 37.866 12.924 28.019 1.00 55.95 250 GLY B N 1
ATOM 2649 C CA . GLY B 1 142 ? 37.897 11.497 28.278 1.00 58.88 250 GLY B CA 1
ATOM 2650 C C . GLY B 1 142 ? 39.156 10.944 28.927 1.00 60.74 250 GLY B C 1
ATOM 2651 O O . GLY B 1 142 ? 39.289 9.721 29.048 1.00 61.11 250 GLY B O 1
ATOM 2652 N N . LEU B 1 143 ? 40.077 11.813 29.342 1.00 61.76 251 LEU B N 1
ATOM 2653 C CA . LEU B 1 143 ? 41.310 11.350 29.980 1.00 64.00 251 LEU B CA 1
ATOM 2654 C C . LEU B 1 143 ? 41.039 10.325 31.081 1.00 65.32 251 LEU B C 1
ATOM 2655 O O . LEU B 1 143 ? 41.651 9.254 31.093 1.00 65.43 251 LEU B O 1
ATOM 2660 N N . PRO B 1 144 ? 40.124 10.634 32.023 1.00 66.31 252 PRO B N 1
ATOM 2661 C CA . PRO B 1 144 ? 39.870 9.636 33.067 1.00 67.28 252 PRO B CA 1
ATOM 2662 C C . PRO B 1 144 ? 39.672 8.250 32.450 1.00 68.23 252 PRO B C 1
ATOM 2663 O O . PRO B 1 144 ? 40.366 7.294 32.802 1.00 67.93 252 PRO B O 1
ATOM 2667 N N . ALA B 1 145 ? 38.739 8.155 31.510 1.00 69.56 253 ALA B N 1
ATOM 2668 C CA . ALA B 1 145 ? 38.448 6.894 30.836 1.00 70.81 253 ALA B CA 1
ATOM 2669 C C . ALA B 1 145 ? 39.702 6.242 30.263 1.00 71.76 253 ALA B C 1
ATOM 2670 O O . ALA B 1 145 ? 39.855 5.020 30.320 1.00 71.50 253 ALA B O 1
ATOM 2672 N N . LYS B 1 146 ? 40.585 7.064 29.702 1.00 72.92 254 LYS B N 1
ATOM 2673 C CA . LYS B 1 146 ? 41.830 6.588 29.104 1.00 74.26 254 LYS B CA 1
ATOM 2674 C C . LYS B 1 146 ? 42.767 6.019 30.162 1.00 75.21 254 LYS B C 1
ATOM 2675 O O . LYS B 1 146 ? 43.404 4.983 29.947 1.00 75.15 254 LYS B O 1
ATOM 2681 N N . ALA B 1 147 ? 42.864 6.713 31.295 1.00 76.08 255 ALA B N 1
ATOM 2682 C CA . ALA B 1 147 ? 43.717 6.269 32.395 1.00 76.87 255 ALA B CA 1
ATOM 2683 C C . ALA B 1 147 ? 43.285 4.866 32.812 1.00 77.75 255 ALA B C 1
ATOM 2684 O O . ALA B 1 147 ? 44.081 3.923 32.795 1.00 77.75 255 ALA B O 1
ATOM 2686 N N . LYS B 1 148 ? 42.014 4.742 33.182 1.00 78.44 256 LYS B N 1
ATOM 2687 C CA . LYS B 1 148 ? 41.445 3.471 33.596 1.00 79.94 256 LYS B CA 1
ATOM 2688 C C . LYS B 1 148 ? 41.789 2.353 32.616 1.00 81.39 256 LYS B C 1
ATOM 2689 O O . LYS B 1 148 ? 42.511 1.414 32.952 1.00 82.44 256 LYS B O 1
ATOM 2695 N N . VAL B 1 149 ? 41.266 2.457 31.402 1.00 82.14 257 VAL B N 1
ATOM 2696 C CA . VAL B 1 149 ? 41.510 1.454 30.379 1.00 82.29 257 VAL B CA 1
ATOM 2697 C C . VAL B 1 149 ? 42.994 1.108 30.212 1.00 82.47 257 VAL B C 1
ATOM 2698 O O . VAL B 1 149 ? 43.369 -0.069 30.203 1.00 81.90 257 VAL B O 1
ATOM 2702 N N . LYS B 1 150 ? 43.829 2.137 30.087 1.00 82.86 258 LYS B N 1
ATOM 2703 C CA . LYS B 1 150 ? 45.270 1.968 29.891 1.00 83.62 258 LYS B CA 1
ATOM 2704 C C . LYS B 1 150 ? 45.963 1.275 31.074 1.00 84.59 258 LYS B C 1
ATOM 2705 O O . LYS B 1 150 ? 46.860 0.445 30.886 1.00 84.10 258 LYS B O 1
ATOM 2711 N N . ALA B 1 151 ? 45.549 1.620 32.290 1.00 85.53 259 ALA B N 1
ATOM 2712 C CA . ALA B 1 151 ? 46.126 1.013 33.488 1.00 86.37 259 ALA B CA 1
ATOM 2713 C C . ALA B 1 151 ? 45.653 -0.439 33.610 1.00 86.71 259 ALA B C 1
ATOM 2714 O O . ALA B 1 151 ? 46.425 -1.339 33.937 1.00 86.47 259 ALA B O 1
ATOM 2716 N N . GLN B 1 152 ? 44.377 -0.659 33.322 1.00 87.35 260 GLN B N 1
ATOM 2717 C CA . GLN B 1 152 ? 43.793 -1.985 33.400 1.00 88.30 260 GLN B CA 1
ATOM 2718 C C . GLN B 1 152 ? 44.307 -2.895 32.299 1.00 88.94 260 GLN B C 1
ATOM 2719 O O . GLN B 1 152 ? 44.915 -3.922 32.574 1.00 89.10 260 GLN B O 1
ATOM 2725 N N . HIS B 1 153 ? 44.054 -2.517 31.049 1.00 89.94 261 HIS B N 1
ATOM 2726 C CA . HIS B 1 153 ? 44.513 -3.300 29.906 1.00 90.39 261 HIS B CA 1
ATOM 2727 C C . HIS B 1 153 ? 45.695 -2.596 29.246 1.00 91.41 261 HIS B C 1
ATOM 2728 O O . HIS B 1 153 ? 45.600 -2.140 28.109 1.00 91.27 261 HIS B O 1
ATOM 2735 N N . GLY B 1 154 ? 46.810 -2.509 29.965 1.00 92.77 262 GLY B N 1
ATOM 2736 C CA . GLY B 1 154 ? 47.985 -1.847 29.425 1.00 94.96 262 GLY B CA 1
ATOM 2737 C C . GLY B 1 154 ? 48.627 -2.566 28.252 1.00 96.45 262 GLY B C 1
ATOM 2738 O O . GLY B 1 154 ? 49.222 -1.932 27.379 1.00 96.63 262 GLY B O 1
ATOM 2739 N N . ASP B 1 155 ? 48.502 -3.892 28.229 1.00 97.88 263 ASP B N 1
ATOM 2740 C CA . ASP B 1 155 ? 49.082 -4.718 27.169 1.00 98.92 263 ASP B CA 1
ATOM 2741 C C . ASP B 1 155 ? 48.049 -5.250 26.178 1.00 99.30 263 ASP B C 1
ATOM 2742 O O . ASP B 1 155 ? 48.299 -6.239 25.485 1.00 99.38 263 ASP B O 1
ATOM 2747 N N . ALA B 1 156 ? 46.884 -4.612 26.125 1.00 99.77 264 ALA B N 1
ATOM 2748 C CA . ALA B 1 156 ? 45.837 -5.033 25.199 1.00 99.91 264 ALA B CA 1
ATOM 2749 C C . ALA B 1 156 ? 46.121 -4.391 23.839 1.00 99.78 264 ALA B C 1
ATOM 2750 O O . ALA B 1 156 ? 46.527 -3.228 23.765 1.00 100.03 264 ALA B O 1
ATOM 2752 N N . PRO B 1 157 ? 45.935 -5.149 22.744 1.00 99.29 265 PRO B N 1
ATOM 2753 C CA . PRO B 1 157 ? 46.191 -4.571 21.418 1.00 99.06 265 PRO B CA 1
ATOM 2754 C C . PRO B 1 157 ? 45.378 -3.285 21.202 1.00 98.73 265 PRO B C 1
ATOM 2755 O O . PRO B 1 157 ? 44.213 -3.205 21.606 1.00 99.23 265 PRO B O 1
ATOM 2759 N N . PHE B 1 158 ? 45.997 -2.280 20.582 1.00 97.62 266 PHE B N 1
ATOM 2760 C CA . PHE B 1 158 ? 45.337 -0.997 20.339 1.00 96.27 266 PHE B CA 1
ATOM 2761 C C . PHE B 1 158 ? 43.915 -1.168 19.818 1.00 95.39 266 PHE B C 1
ATOM 2762 O O . PHE B 1 158 ? 42.994 -0.496 20.283 1.00 95.21 266 PHE B O 1
ATOM 2770 N N . ALA B 1 159 ? 43.742 -2.061 18.848 1.00 94.36 267 ALA B N 1
ATOM 2771 C CA . ALA B 1 159 ? 42.425 -2.337 18.282 1.00 93.56 267 ALA B CA 1
ATOM 2772 C C . ALA B 1 159 ? 41.445 -2.632 19.416 1.00 93.09 267 ALA B C 1
ATOM 2773 O O . ALA B 1 159 ? 40.399 -1.988 19.539 1.00 93.24 267 ALA B O 1
ATOM 2775 N N . GLU B 1 160 ? 41.792 -3.619 20.236 1.00 92.35 268 GLU B N 1
ATOM 2776 C CA . GLU B 1 160 ? 40.974 -4.003 21.383 1.00 91.30 268 GLU B CA 1
ATOM 2777 C C . GLU B 1 160 ? 40.916 -2.813 22.335 1.00 89.62 268 GLU B C 1
ATOM 2778 O O . GLU B 1 160 ? 39.842 -2.356 22.719 1.00 89.14 268 GLU B O 1
ATOM 2784 N N . LEU B 1 161 ? 42.096 -2.328 22.704 1.00 87.66 269 LEU B N 1
ATOM 2785 C CA . LEU B 1 161 ? 42.246 -1.196 23.602 1.00 86.39 269 LEU B CA 1
ATOM 2786 C C . LEU B 1 161 ? 41.203 -0.107 23.320 1.00 86.01 269 LEU B C 1
ATOM 2787 O O . LEU B 1 161 ? 40.409 0.248 24.198 1.00 85.93 269 LEU B O 1
ATOM 2792 N N . CYS B 1 162 ? 41.215 0.420 22.096 1.00 84.71 270 CYS B N 1
ATOM 2793 C CA . CYS B 1 162 ? 40.277 1.462 21.693 1.00 82.80 270 CYS B CA 1
ATOM 2794 C C . CYS B 1 162 ? 38.852 1.099 22.044 1.00 81.27 270 CYS B C 1
ATOM 2795 O O . CYS B 1 162 ? 38.100 1.939 22.519 1.00 80.93 270 CYS B O 1
ATOM 2798 N N . THR B 1 163 ? 38.482 -0.153 21.802 1.00 79.59 271 THR B N 1
ATOM 2799 C CA . THR B 1 163 ? 37.133 -0.616 22.099 1.00 78.59 271 THR B CA 1
ATOM 2800 C C . THR B 1 163 ? 36.799 -0.396 23.568 1.00 77.99 271 THR B C 1
ATOM 2801 O O . THR B 1 163 ? 35.707 0.069 23.907 1.00 77.96 271 THR B O 1
ATOM 2805 N N . HIS B 1 164 ? 37.745 -0.752 24.435 1.00 76.72 272 HIS B N 1
ATOM 2806 C CA . HIS B 1 164 ? 37.575 -0.589 25.872 1.00 75.06 272 HIS B CA 1
ATOM 2807 C C . HIS B 1 164 ? 37.387 0.887 26.169 1.00 73.28 272 HIS B C 1
ATOM 2808 O O . HIS B 1 164 ? 36.451 1.282 26.865 1.00 72.58 272 HIS B O 1
ATOM 2815 N N . CYS B 1 165 ? 38.291 1.695 25.627 1.00 71.16 273 CYS B N 1
ATOM 2816 C CA . CYS B 1 165 ? 38.248 3.124 25.852 1.00 69.52 273 CYS B CA 1
ATOM 2817 C C . CYS B 1 165 ? 37.007 3.816 25.303 1.00 68.81 273 CYS B C 1
ATOM 2818 O O . CYS B 1 165 ? 36.577 4.843 25.834 1.00 68.54 273 CYS B O 1
ATOM 2821 N N . GLU B 1 166 ? 36.437 3.266 24.238 1.00 67.94 274 GLU B N 1
ATOM 2822 C CA . GLU B 1 166 ? 35.244 3.856 23.648 1.00 67.62 274 GLU B CA 1
ATOM 2823 C C . GLU B 1 166 ? 34.080 3.659 24.606 1.00 66.77 274 GLU B C 1
ATOM 2824 O O . GLU B 1 166 ? 33.228 4.533 24.759 1.00 66.23 274 GLU B O 1
ATOM 2830 N N . LYS B 1 167 ? 34.066 2.502 25.260 1.00 65.99 275 LYS B N 1
ATOM 2831 C CA . LYS B 1 167 ? 33.015 2.157 26.207 1.00 64.74 275 LYS B CA 1
ATOM 2832 C C . LYS B 1 167 ? 33.175 2.876 27.552 1.00 63.63 275 LYS B C 1
ATOM 2833 O O . LYS B 1 167 ? 32.203 3.387 28.122 1.00 61.39 275 LYS B O 1
ATOM 2839 N N . GLU B 1 168 ? 34.407 2.909 28.056 1.00 63.27 276 GLU B N 1
ATOM 2840 C CA . GLU B 1 168 ? 34.675 3.561 29.326 1.00 62.69 276 GLU B CA 1
ATOM 2841 C C . GLU B 1 168 ? 34.304 5.035 29.230 1.00 61.27 276 GLU B C 1
ATOM 2842 O O . GLU B 1 168 ? 33.597 5.569 30.094 1.00 61.65 276 GLU B O 1
ATOM 2848 N N . ALA B 1 169 ? 34.775 5.687 28.171 1.00 59.34 277 ALA B N 1
ATOM 2849 C CA . ALA B 1 169 ? 34.490 7.102 27.946 1.00 56.97 277 ALA B CA 1
ATOM 2850 C C . ALA B 1 169 ? 32.987 7.417 28.065 1.00 55.00 277 ALA B C 1
ATOM 2851 O O . ALA B 1 169 ? 32.600 8.487 28.531 1.00 54.68 277 ALA B O 1
ATOM 2853 N N . VAL B 1 170 ? 32.132 6.494 27.650 1.00 53.82 278 VAL B N 1
ATOM 2854 C CA . VAL B 1 170 ? 30.692 6.731 27.759 1.00 52.59 278 VAL B CA 1
ATOM 2855 C C . VAL B 1 170 ? 30.324 6.868 29.238 1.00 52.63 278 VAL B C 1
ATOM 2856 O O . VAL B 1 170 ? 29.488 7.697 29.613 1.00 51.22 278 VAL B O 1
ATOM 2860 N N . ASN B 1 171 ? 30.952 6.032 30.070 1.00 52.65 279 ASN B N 1
ATOM 2861 C CA . ASN B 1 171 ? 30.692 6.033 31.515 1.00 51.21 279 ASN B CA 1
ATOM 2862 C C . ASN B 1 171 ? 31.223 7.331 32.092 1.00 50.49 279 ASN B C 1
ATOM 2863 O O . ASN B 1 171 ? 30.599 7.940 32.959 1.00 50.14 279 ASN B O 1
ATOM 2868 N N . ALA B 1 172 ? 32.384 7.746 31.599 1.00 49.73 280 ALA B N 1
ATOM 2869 C CA . ALA B 1 172 ? 32.973 8.995 32.048 1.00 49.20 280 ALA B CA 1
ATOM 2870 C C . ALA B 1 172 ? 31.960 10.109 31.760 1.00 48.58 280 ALA B C 1
ATOM 2871 O O . ALA B 1 172 ? 31.658 10.924 32.637 1.00 47.53 280 ALA B O 1
ATOM 2873 N N . SER B 1 173 ? 31.425 10.122 30.536 1.00 47.53 281 SER B N 1
ATOM 2874 C CA . SER B 1 173 ? 30.447 11.132 30.130 1.00 46.11 281 SER B CA 1
ATOM 2875 C C . SER B 1 173 ? 29.247 11.027 31.025 1.00 45.31 281 SER B C 1
ATOM 2876 O O . SER B 1 173 ? 28.681 12.040 31.451 1.00 44.18 281 SER B O 1
ATOM 2879 N N . LEU B 1 174 ? 28.851 9.786 31.289 1.00 43.96 282 LEU B N 1
ATOM 2880 C CA . LEU B 1 174 ? 27.718 9.543 32.158 1.00 44.63 282 LEU B CA 1
ATOM 2881 C C . LEU B 1 174 ? 28.034 10.147 33.520 1.00 43.64 282 LEU B C 1
ATOM 2882 O O . LEU B 1 174 ? 27.185 10.792 34.135 1.00 40.46 282 LEU B O 1
ATOM 2887 N N . GLY B 1 175 ? 29.272 9.931 33.970 1.00 43.75 283 GLY B N 1
ATOM 2888 C CA . GLY B 1 175 ? 29.715 10.483 35.235 1.00 44.45 283 GLY B CA 1
ATOM 2889 C C . GLY B 1 175 ? 29.575 11.996 35.213 1.00 44.86 283 GLY B C 1
ATOM 2890 O O . GLY B 1 175 ? 29.124 12.581 36.198 1.00 45.61 283 GLY B O 1
ATOM 2891 N N . ASN B 1 176 ? 29.936 12.623 34.085 1.00 45.13 284 ASN B N 1
ATOM 2892 C CA . ASN B 1 176 ? 29.853 14.088 33.926 1.00 44.28 284 ASN B CA 1
ATOM 2893 C C . ASN B 1 176 ? 28.448 14.628 33.895 1.00 43.51 284 ASN B C 1
ATOM 2894 O O . ASN B 1 176 ? 28.219 15.783 34.208 1.00 45.07 284 ASN B O 1
ATOM 2899 N N . LEU B 1 177 ? 27.502 13.792 33.507 1.00 44.24 285 LEU B N 1
ATOM 2900 C CA . LEU B 1 177 ? 26.112 14.206 33.469 1.00 45.36 285 LEU B CA 1
ATOM 2901 C C . LEU B 1 177 ? 25.635 14.512 34.882 1.00 46.31 285 LEU B C 1
ATOM 2902 O O . LEU B 1 177 ? 24.748 15.335 35.085 1.00 46.97 285 LEU B O 1
ATOM 2907 N N . LEU B 1 178 ? 26.221 13.822 35.860 1.00 46.59 286 LEU B N 1
ATOM 2908 C CA . LEU B 1 178 ? 25.831 14.002 37.253 1.00 46.15 286 LEU B CA 1
ATOM 2909 C C . LEU B 1 178 ? 26.306 15.315 37.860 1.00 45.48 286 LEU B C 1
ATOM 2910 O O . LEU B 1 178 ? 25.943 15.636 38.996 1.00 43.50 286 LEU B O 1
ATOM 2915 N N . THR B 1 179 ? 27.119 16.061 37.104 1.00 44.74 287 THR B N 1
ATOM 2916 C CA . THR B 1 179 ? 27.625 17.352 37.570 1.00 43.47 287 THR B CA 1
ATOM 2917 C C . THR B 1 179 ? 26.615 18.433 37.267 1.00 43.86 287 THR B C 1
ATOM 2918 O O . THR B 1 179 ? 26.806 19.590 37.647 1.00 45.07 287 THR B O 1
ATOM 2922 N N . TYR B 1 180 ? 25.543 18.056 36.572 1.00 43.63 288 TYR B N 1
ATOM 2923 C CA . TYR B 1 180 ? 24.489 18.998 36.224 1.00 42.16 288 TYR B CA 1
ATOM 2924 C C . TYR B 1 180 ? 23.365 18.772 37.226 1.00 43.04 288 TYR B C 1
ATOM 2925 O O . TYR B 1 180 ? 22.812 17.674 37.306 1.00 42.94 288 TYR B O 1
ATOM 2934 N N . PRO B 1 181 ? 23.035 19.800 38.028 1.00 43.64 289 PRO B N 1
ATOM 2935 C CA . PRO B 1 181 ? 21.972 19.716 39.035 1.00 43.36 289 PRO B CA 1
ATOM 2936 C C . PRO B 1 181 ? 20.635 19.196 38.492 1.00 43.66 289 PRO B C 1
ATOM 2937 O O . PRO B 1 181 ? 20.024 18.280 39.075 1.00 41.74 289 PRO B O 1
ATOM 2941 N N . PHE B 1 182 ? 20.168 19.795 37.392 1.00 43.15 290 PHE B N 1
ATOM 2942 C CA . PHE B 1 182 ? 18.897 19.383 36.809 1.00 41.70 290 PHE B CA 1
ATOM 2943 C C . PHE B 1 182 ? 18.900 17.946 36.299 1.00 42.35 290 PHE B C 1
ATOM 2944 O O . PHE B 1 182 ? 17.851 17.347 36.134 1.00 44.40 290 PHE B O 1
ATOM 2952 N N . VAL B 1 183 ? 20.074 17.379 36.065 1.00 42.69 291 VAL B N 1
ATOM 2953 C CA . VAL B 1 183 ? 20.142 15.991 35.641 1.00 44.62 291 VAL B CA 1
ATOM 2954 C C . VAL B 1 183 ? 19.929 15.178 36.950 1.00 46.26 291 VAL B C 1
ATOM 2955 O O . VAL B 1 183 ? 19.075 14.281 37.016 1.00 45.07 291 VAL B O 1
ATOM 2959 N N . ARG B 1 184 ? 20.683 15.527 37.994 1.00 46.44 292 ARG B N 1
ATOM 2960 C CA . ARG B 1 184 ? 20.571 14.862 39.296 1.00 47.90 292 ARG B CA 1
ATOM 2961 C C . ARG B 1 184 ? 19.131 14.903 39.816 1.00 48.43 292 ARG B C 1
ATOM 2962 O O . ARG B 1 184 ? 18.580 13.885 40.260 1.00 47.95 292 ARG B O 1
ATOM 2970 N N . GLU B 1 185 ? 18.525 16.080 39.764 1.00 49.78 293 GLU B N 1
ATOM 2971 C CA . GLU B 1 185 ? 17.153 16.235 40.209 1.00 52.11 293 GLU B CA 1
ATOM 2972 C C . GLU B 1 185 ? 16.211 15.335 39.402 1.00 52.27 293 GLU B C 1
ATOM 2973 O O . GLU B 1 185 ? 15.246 14.788 39.934 1.00 52.37 293 GLU B O 1
ATOM 2979 N N . GLY B 1 186 ? 16.507 15.185 38.113 1.00 53.38 294 GLY B N 1
ATOM 2980 C CA . GLY B 1 186 ? 15.691 14.342 37.261 1.00 52.96 294 GLY B CA 1
ATOM 2981 C C . GLY B 1 186 ? 15.732 12.917 37.768 1.00 53.23 294 GLY B C 1
ATOM 2982 O O . GLY B 1 186 ? 14.693 12.272 37.878 1.00 53.74 294 GLY B O 1
ATOM 2983 N N . LEU B 1 187 ? 16.933 12.431 38.078 1.00 52.81 295 LEU B N 1
ATOM 2984 C CA . LEU B 1 187 ? 17.108 11.077 38.590 1.00 53.72 295 LEU B CA 1
ATOM 2985 C C . LEU B 1 187 ? 16.433 10.893 39.965 1.00 55.49 295 LEU B C 1
ATOM 2986 O O . LEU B 1 187 ? 15.912 9.810 40.281 1.00 54.93 295 LEU B O 1
ATOM 2991 N N . VAL B 1 188 ? 16.440 11.949 40.778 1.00 55.71 296 VAL B N 1
ATOM 2992 C CA . VAL B 1 188 ? 15.817 11.879 42.090 1.00 56.51 296 VAL B CA 1
ATOM 2993 C C . VAL B 1 188 ? 14.297 11.770 41.982 1.00 57.74 296 VAL B C 1
ATOM 2994 O O . VAL B 1 188 ? 13.680 11.012 42.740 1.00 57.24 296 VAL B O 1
ATOM 2998 N N . ASN B 1 189 ? 13.698 12.521 41.053 1.00 58.65 297 ASN B N 1
ATOM 2999 C CA . ASN B 1 189 ? 12.244 12.478 40.858 1.00 59.92 297 ASN B CA 1
ATOM 3000 C C . ASN B 1 189 ? 11.851 11.359 39.909 1.00 60.81 297 ASN B C 1
ATOM 3001 O O . ASN B 1 189 ? 10.673 11.142 39.632 1.00 60.77 297 ASN B O 1
ATOM 3006 N N . LYS B 1 190 ? 12.857 10.663 39.401 1.00 62.36 298 LYS B N 1
ATOM 3007 C CA . LYS B 1 190 ? 12.644 9.554 38.486 1.00 64.41 298 LYS B CA 1
ATOM 3008 C C . LYS B 1 190 ? 11.934 9.959 37.185 1.00 64.28 298 LYS B C 1
ATOM 3009 O O . LYS B 1 190 ? 11.288 9.137 36.533 1.00 64.28 298 LYS B O 1
ATOM 3015 N N . THR B 1 191 ? 12.064 11.233 36.817 1.00 64.30 299 THR B N 1
ATOM 3016 C CA . THR B 1 191 ? 11.490 11.746 35.578 1.00 63.02 299 THR B CA 1
ATOM 3017 C C . THR B 1 191 ? 12.581 11.680 34.511 1.00 62.48 299 THR B C 1
ATOM 3018 O O . THR B 1 191 ? 12.361 12.087 33.373 1.00 62.69 299 THR B O 1
ATOM 3022 N N . LEU B 1 192 ? 13.759 11.183 34.895 1.00 60.29 300 LEU B N 1
ATOM 3023 C CA . LEU B 1 192 ? 14.877 11.059 33.970 1.00 59.49 300 LEU B CA 1
ATOM 3024 C C . LEU B 1 192 ? 15.670 9.780 34.202 1.00 59.58 300 LEU B C 1
ATOM 3025 O O . LEU B 1 192 ? 15.783 9.295 35.327 1.00 60.48 300 LEU B O 1
ATOM 3030 N N . ALA B 1 193 ? 16.222 9.230 33.128 1.00 59.51 301 ALA B N 1
ATOM 3031 C CA . ALA B 1 193 ? 17.016 8.014 33.225 1.00 59.13 301 ALA B CA 1
ATOM 3032 C C . ALA B 1 193 ? 18.233 8.200 32.351 1.00 59.10 301 ALA B C 1
ATOM 3033 O O . ALA B 1 193 ? 18.150 8.849 31.313 1.00 59.89 301 ALA B O 1
ATOM 3035 N N . LEU B 1 194 ? 19.360 7.639 32.771 1.00 58.79 302 LEU B N 1
ATOM 3036 C CA . LEU B 1 194 ? 20.593 7.758 32.007 1.00 59.29 302 LEU B CA 1
ATOM 3037 C C . LEU B 1 194 ? 21.055 6.390 31.503 1.00 59.85 302 LEU B C 1
ATOM 3038 O O . LEU B 1 194 ? 21.044 5.400 32.250 1.00 59.50 302 LEU B O 1
ATOM 3043 N N . LYS B 1 195 ? 21.454 6.337 30.231 1.00 60.31 303 LYS B N 1
ATOM 3044 C CA . LYS B 1 195 ? 21.904 5.091 29.616 1.00 59.89 303 LYS B CA 1
ATOM 3045 C C . LYS B 1 195 ? 23.142 5.261 28.744 1.00 59.82 303 LYS B C 1
ATOM 3046 O O . LYS B 1 195 ? 23.450 6.361 28.285 1.00 58.91 303 LYS B O 1
ATOM 3052 N N . GLY B 1 196 ? 23.844 4.152 28.534 1.00 60.36 304 GLY B N 1
ATOM 3053 C CA . GLY B 1 196 ? 25.037 4.140 27.709 1.00 62.07 304 GLY B CA 1
ATOM 3054 C C . GLY B 1 196 ? 24.900 3.089 26.616 1.00 63.30 304 GLY B C 1
ATOM 3055 O O . GLY B 1 196 ? 24.360 2.001 26.852 1.00 62.81 304 GLY B O 1
ATOM 3056 N N . GLY B 1 197 ? 25.385 3.404 25.419 1.00 64.21 305 GLY B N 1
ATOM 3057 C CA . GLY B 1 197 ? 25.293 2.457 24.320 1.00 65.22 305 GLY B CA 1
ATOM 3058 C C . GLY B 1 197 ? 26.580 2.308 23.540 1.00 66.14 305 GLY B C 1
ATOM 3059 O O . GLY B 1 197 ? 27.422 3.197 23.545 1.00 65.07 305 GLY B O 1
ATOM 3060 N N . TYR B 1 198 ? 26.748 1.171 22.876 1.00 67.92 306 TYR B N 1
ATOM 3061 C CA . TYR B 1 198 ? 27.944 0.952 22.078 1.00 71.09 306 TYR B CA 1
ATOM 3062 C C . TYR B 1 198 ? 27.631 0.250 20.768 1.00 73.27 306 TYR B C 1
ATOM 3063 O O . TYR B 1 198 ? 27.238 -0.921 20.744 1.00 72.89 306 TYR B O 1
ATOM 3072 N N . TYR B 1 199 ? 27.832 0.979 19.677 1.00 75.61 307 TYR B N 1
ATOM 3073 C CA . TYR B 1 199 ? 27.576 0.455 18.354 1.00 77.13 307 TYR B CA 1
ATOM 3074 C C . TYR B 1 199 ? 28.855 -0.004 17.671 1.00 77.90 307 TYR B C 1
ATOM 3075 O O . TYR B 1 199 ? 29.807 0.766 17.509 1.00 77.51 307 TYR B O 1
ATOM 3084 N N . ASP B 1 200 ? 28.875 -1.273 17.281 1.00 78.60 308 ASP B N 1
ATOM 3085 C CA . ASP B 1 200 ? 30.028 -1.821 16.588 1.00 79.22 308 ASP B CA 1
ATOM 3086 C C . ASP B 1 200 ? 29.564 -2.088 15.165 1.00 79.48 308 ASP B C 1
ATOM 3087 O O . ASP B 1 200 ? 29.048 -3.167 14.876 1.00 79.00 308 ASP B O 1
ATOM 3092 N N . PHE B 1 201 ? 29.725 -1.102 14.283 1.00 79.77 309 PHE B N 1
ATOM 3093 C CA . PHE B 1 201 ? 29.293 -1.279 12.897 1.00 80.09 309 PHE B CA 1
ATOM 3094 C C . PHE B 1 201 ? 30.129 -2.310 12.146 1.00 81.12 309 PHE B C 1
ATOM 3095 O O . PHE B 1 201 ? 29.785 -2.702 11.033 1.00 81.79 309 PHE B O 1
ATOM 3103 N N . VAL B 1 202 ? 31.217 -2.761 12.764 1.00 81.98 310 VAL B N 1
ATOM 3104 C CA . VAL B 1 202 ? 32.085 -3.762 12.149 1.00 82.99 310 VAL B CA 1
ATOM 3105 C C . VAL B 1 202 ? 31.444 -5.143 12.247 1.00 83.52 310 VAL B C 1
ATOM 3106 O O . VAL B 1 202 ? 31.354 -5.863 11.255 1.00 83.68 310 VAL B O 1
ATOM 3110 N N . LYS B 1 203 ? 31.011 -5.512 13.449 1.00 84.17 311 LYS B N 1
ATOM 3111 C CA . LYS B 1 203 ? 30.357 -6.800 13.652 1.00 85.02 311 LYS B CA 1
ATOM 3112 C C . LYS B 1 203 ? 28.860 -6.546 13.628 1.00 85.25 311 LYS B C 1
ATOM 3113 O O . LYS B 1 203 ? 28.052 -7.470 13.730 1.00 85.67 311 LYS B O 1
ATOM 3119 N N . GLY B 1 204 ? 28.497 -5.276 13.489 1.00 85.34 312 GLY B N 1
ATOM 3120 C CA . GLY B 1 204 ? 27.093 -4.909 13.458 1.00 85.50 312 GLY B CA 1
ATOM 3121 C C . GLY B 1 204 ? 26.371 -5.336 14.719 1.00 85.27 312 GLY B C 1
ATOM 3122 O O . GLY B 1 204 ? 25.353 -6.028 14.654 1.00 85.38 312 GLY B O 1
ATOM 3123 N N . SER B 1 205 ? 26.904 -4.919 15.867 1.00 85.06 313 SER B N 1
ATOM 3124 C CA . SER B 1 205 ? 26.324 -5.253 17.169 1.00 83.91 313 SER B CA 1
ATOM 3125 C C . SER B 1 205 ? 26.107 -4.004 18.012 1.00 83.07 313 SER B C 1
ATOM 3126 O O . SER B 1 205 ? 26.777 -2.982 17.818 1.00 82.66 313 SER B O 1
ATOM 3129 N N . PHE B 1 206 ? 25.169 -4.102 18.950 1.00 82.35 314 PHE B N 1
ATOM 3130 C CA . PHE B 1 206 ? 24.837 -2.993 19.833 1.00 81.63 314 PHE B CA 1
ATOM 3131 C C . PHE B 1 206 ? 24.684 -3.430 21.291 1.00 81.28 314 PHE B C 1
ATOM 3132 O O . PHE B 1 206 ? 23.964 -4.383 21.600 1.00 81.27 314 PHE B O 1
ATOM 3140 N N . GLU B 1 207 ? 25.356 -2.707 22.181 1.00 80.39 315 GLU B N 1
ATOM 3141 C CA . GLU B 1 207 ? 25.315 -2.970 23.618 1.00 79.28 315 GLU B CA 1
ATOM 3142 C C . GLU B 1 207 ? 24.629 -1.822 24.340 1.00 77.68 315 GLU B C 1
ATOM 3143 O O . GLU B 1 207 ? 24.982 -0.665 24.123 1.00 78.15 315 GLU B O 1
ATOM 3149 N N . LEU B 1 208 ? 23.666 -2.122 25.201 1.00 75.80 316 LEU B N 1
ATOM 3150 C CA . LEU B 1 208 ? 23.002 -1.057 25.953 1.00 74.18 316 LEU B CA 1
ATOM 3151 C C . LEU B 1 208 ? 23.066 -1.312 27.459 1.00 74.45 316 LEU B C 1
ATOM 3152 O O . LEU B 1 208 ? 22.702 -2.398 27.929 1.00 74.83 316 LEU B O 1
ATOM 3157 N N . TRP B 1 209 ? 23.543 -0.322 28.210 1.00 73.50 317 TRP B N 1
ATOM 3158 C CA . TRP B 1 209 ? 23.591 -0.443 29.662 1.00 72.56 317 TRP B CA 1
ATOM 3159 C C . TRP B 1 209 ? 22.977 0.811 30.266 1.00 70.72 317 TRP B C 1
ATOM 3160 O O . TRP B 1 209 ? 22.724 1.781 29.561 1.00 70.29 317 TRP B O 1
ATOM 3171 N N . GLY B 1 210 ? 22.709 0.785 31.562 1.00 69.46 318 GLY B N 1
ATOM 3172 C CA . GLY B 1 210 ? 22.103 1.941 32.189 1.00 67.77 318 GLY B CA 1
ATOM 3173 C C . GLY B 1 210 ? 22.572 2.211 33.602 1.00 66.67 318 GLY B C 1
ATOM 3174 O O . GLY B 1 210 ? 23.398 1.480 34.153 1.00 65.96 318 GLY B O 1
ATOM 3175 N N . LEU B 1 211 ? 22.029 3.276 34.185 1.00 65.47 319 LEU B N 1
ATOM 3176 C CA . LEU B 1 211 ? 22.370 3.676 35.536 1.00 64.25 319 LEU B CA 1
ATOM 3177 C C . LEU B 1 211 ? 21.278 3.307 36.517 1.00 64.00 319 LEU B C 1
ATOM 3178 O O . LEU B 1 211 ? 20.154 3.818 36.433 1.00 63.08 319 LEU B O 1
ATOM 3183 N N . GLU B 1 212 ? 21.615 2.418 37.448 1.00 63.71 320 GLU B N 1
ATOM 3184 C CA . GLU B 1 212 ? 20.675 2.032 38.489 1.00 64.02 320 GLU B CA 1
ATOM 3185 C C . GLU B 1 212 ? 20.676 3.213 39.451 1.00 61.97 320 GLU B C 1
ATOM 3186 O O . GLU B 1 212 ? 21.725 3.612 39.955 1.00 61.52 320 GLU B O 1
ATOM 3192 N N . PHE B 1 213 ? 19.506 3.787 39.684 1.00 59.57 321 PHE B N 1
ATOM 3193 C CA . PHE B 1 213 ? 19.416 4.915 40.578 1.00 57.43 321 PHE B CA 1
ATOM 3194 C C . PHE B 1 213 ? 18.071 5.046 41.277 1.00 55.94 321 PHE B C 1
ATOM 3195 O O . PHE B 1 213 ? 17.041 5.259 40.634 1.00 55.26 321 PHE B O 1
ATOM 3203 N N . GLY B 1 214 ? 18.098 4.952 42.605 1.00 54.47 322 GLY B N 1
ATOM 3204 C CA . GLY B 1 214 ? 16.884 5.074 43.394 1.00 53.15 322 GLY B CA 1
ATOM 3205 C C . GLY B 1 214 ? 17.060 4.473 44.777 1.00 53.35 322 GLY B C 1
ATOM 3206 O O . GLY B 1 214 ? 18.014 3.735 45.039 1.00 52.25 322 GLY B O 1
ATOM 3207 N N . LEU B 1 215 ? 16.134 4.781 45.673 1.00 53.65 323 LEU B N 1
ATOM 3208 C CA . LEU B 1 215 ? 16.219 4.265 47.033 1.00 54.68 323 LEU B CA 1
ATOM 3209 C C . LEU B 1 215 ? 15.557 2.891 47.170 1.00 55.24 323 LEU B C 1
ATOM 3210 O O . LEU B 1 215 ? 14.681 2.544 46.386 1.00 55.74 323 LEU B O 1
ATOM 3215 N N . SER B 1 216 ? 15.984 2.098 48.150 1.00 55.26 324 SER B N 1
ATOM 3216 C CA . SER B 1 216 ? 15.372 0.786 48.362 1.00 55.20 324 SER B CA 1
ATOM 3217 C C . SER B 1 216 ? 15.368 0.408 49.837 1.00 55.63 324 SER B C 1
ATOM 3218 O O . SER B 1 216 ? 16.393 0.490 50.524 1.00 53.65 324 SER B O 1
ATOM 3221 N N . SER B 1 217 ? 14.198 0.003 50.318 1.00 56.57 325 SER B N 1
ATOM 3222 C CA . SER B 1 217 ? 14.052 -0.403 51.705 1.00 56.99 325 SER B CA 1
ATOM 3223 C C . SER B 1 217 ? 15.031 -1.528 51.954 1.00 56.60 325 SER B C 1
ATOM 3224 O O . SER B 1 217 ? 15.227 -2.389 51.091 1.00 56.44 325 SER B O 1
ATOM 3227 N N . THR B 1 218 ? 15.656 -1.512 53.126 1.00 55.48 326 THR B N 1
ATOM 3228 C CA . THR B 1 218 ? 16.619 -2.544 53.475 1.00 54.55 326 THR B CA 1
ATOM 3229 C C . THR B 1 218 ? 15.993 -3.426 54.533 1.00 54.72 326 THR B C 1
ATOM 3230 O O . THR B 1 218 ? 16.018 -4.655 54.414 1.00 54.62 326 THR B O 1
ATOM 3234 N N . PHE B 1 219 ? 15.430 -2.798 55.564 1.00 54.35 327 PHE B N 1
ATOM 3235 C CA . PHE B 1 219 ? 14.752 -3.526 56.631 1.00 54.55 327 PHE B CA 1
ATOM 3236 C C . PHE B 1 219 ? 13.992 -2.571 57.514 1.00 55.73 327 PHE B C 1
ATOM 3237 O O . PHE B 1 219 ? 14.193 -1.357 57.467 1.00 55.82 327 PHE B O 1
ATOM 3245 N N . SER B 1 220 ? 13.095 -3.137 58.306 1.00 56.98 328 SER B N 1
ATOM 3246 C CA . SER B 1 220 ? 12.293 -2.376 59.240 1.00 58.14 328 SER B CA 1
ATOM 3247 C C . SER B 1 220 ? 12.096 -3.261 60.450 1.00 59.67 328 SER B C 1
ATOM 3248 O O . SER B 1 220 ? 11.671 -4.409 60.326 1.00 59.97 328 SER B O 1
ATOM 3251 N N . VAL B 1 221 ? 12.437 -2.737 61.616 1.00 61.20 329 VAL B N 1
ATOM 3252 C CA . VAL B 1 221 ? 12.286 -3.477 62.856 1.00 63.86 329 VAL B CA 1
ATOM 3253 C C . VAL B 1 221 ? 11.933 -2.467 63.932 1.00 64.58 329 VAL B C 1
ATOM 3254 O O . VAL B 1 221 ? 12.725 -2.311 64.881 1.00 66.55 329 VAL B O 1
ATOM 3259 N N . SER C 1 5 ? 28.481 16.994 102.609 1.00 52.29 113 SER C N 1
ATOM 3260 C CA . SER C 1 5 ? 29.730 17.685 102.153 1.00 52.01 113 SER C CA 1
ATOM 3261 C C . SER C 1 5 ? 30.281 18.641 103.221 1.00 50.85 113 SER C C 1
ATOM 3262 O O . SER C 1 5 ? 31.162 19.458 102.953 1.00 50.90 113 SER C O 1
ATOM 3265 N N . ASP C 1 6 ? 29.705 18.562 104.416 1.00 48.88 114 ASP C N 1
ATOM 3266 C CA . ASP C 1 6 ? 30.159 19.366 105.554 1.00 47.73 114 ASP C CA 1
ATOM 3267 C C . ASP C 1 6 ? 30.381 20.862 105.302 1.00 47.18 114 ASP C C 1
ATOM 3268 O O . ASP C 1 6 ? 31.411 21.420 105.708 1.00 47.29 114 ASP C O 1
ATOM 3273 N N . GLY C 1 7 ? 29.435 21.510 104.623 1.00 45.97 115 GLY C N 1
ATOM 3274 C CA . GLY C 1 7 ? 29.545 22.943 104.386 1.00 45.32 115 GLY C CA 1
ATOM 3275 C C . GLY C 1 7 ? 30.235 23.380 103.097 1.00 44.29 115 GLY C C 1
ATOM 3276 O O . GLY C 1 7 ? 30.051 24.522 102.674 1.00 41.18 115 GLY C O 1
ATOM 3277 N N . ILE C 1 8 ? 31.012 22.490 102.470 1.00 44.12 116 ILE C N 1
ATOM 3278 C CA . ILE C 1 8 ? 31.716 22.803 101.220 1.00 43.78 116 ILE C CA 1
ATOM 3279 C C . ILE C 1 8 ? 30.812 22.469 100.026 1.00 45.48 116 ILE C C 1
ATOM 3280 O O . ILE C 1 8 ? 30.339 21.346 99.872 1.00 45.73 116 ILE C O 1
ATOM 3285 N N . PRO C 1 9 ? 30.547 23.457 99.164 1.00 46.53 117 PRO C N 1
ATOM 3286 C CA . PRO C 1 9 ? 29.682 23.209 98.007 1.00 46.84 117 PRO C CA 1
ATOM 3287 C C . PRO C 1 9 ? 30.290 22.316 96.917 1.00 46.09 117 PRO C C 1
ATOM 3288 O O . PRO C 1 9 ? 31.521 22.222 96.756 1.00 44.54 117 PRO C O 1
ATOM 3292 N N . LYS C 1 10 ? 29.416 21.650 96.178 1.00 45.45 118 LYS C N 1
ATOM 3293 C CA . LYS C 1 10 ? 29.884 20.803 95.101 1.00 46.84 118 LYS C CA 1
ATOM 3294 C C . LYS C 1 10 ? 29.124 21.035 93.805 1.00 43.51 118 LYS C C 1
ATOM 3295 O O . LYS C 1 10 ? 27.905 21.253 93.809 1.00 44.22 118 LYS C O 1
ATOM 3301 N N . SER C 1 11 ? 29.855 21.015 92.694 1.00 41.09 119 SER C N 1
ATOM 3302 C CA . SER C 1 11 ? 29.240 21.190 91.385 1.00 35.28 119 SER C CA 1
ATOM 3303 C C . SER C 1 11 ? 28.733 19.845 90.906 1.00 35.84 119 SER C C 1
ATOM 3304 O O . SER C 1 11 ? 29.540 18.952 90.632 1.00 33.69 119 SER C O 1
ATOM 3307 N N . GLU C 1 12 ? 27.412 19.711 90.790 1.00 35.29 120 GLU C N 1
ATOM 3308 C CA . GLU C 1 12 ? 26.819 18.468 90.327 1.00 35.46 120 GLU C CA 1
ATOM 3309 C C . GLU C 1 12 ? 27.328 18.116 88.949 1.00 34.18 120 GLU C C 1
ATOM 3310 O O . GLU C 1 12 ? 27.652 16.971 88.700 1.00 30.57 120 GLU C O 1
ATOM 3316 N N . ALA C 1 13 ? 27.387 19.110 88.058 1.00 31.72 121 ALA C N 1
ATOM 3317 C CA . ALA C 1 13 ? 27.839 18.898 86.675 1.00 29.38 121 ALA C CA 1
ATOM 3318 C C . ALA C 1 13 ? 29.271 18.391 86.599 1.00 29.49 121 ALA C C 1
ATOM 3319 O O . ALA C 1 13 ? 29.547 17.410 85.886 1.00 26.52 121 ALA C O 1
ATOM 3321 N N . SER C 1 14 ? 30.182 19.061 87.302 1.00 27.92 122 SER C N 1
ATOM 3322 C CA . SER C 1 14 ? 31.573 18.647 87.286 1.00 30.51 122 SER C CA 1
ATOM 3323 C C . SER C 1 14 ? 31.717 17.239 87.873 1.00 32.01 122 SER C C 1
ATOM 3324 O O . SER C 1 14 ? 32.499 16.410 87.365 1.00 32.19 122 SER C O 1
ATOM 3327 N N . GLU C 1 15 ? 30.957 16.967 88.921 1.00 32.26 123 GLU C N 1
ATOM 3328 C CA . GLU C 1 15 ? 31.002 15.661 89.564 1.00 35.56 123 GLU C CA 1
ATOM 3329 C C . GLU C 1 15 ? 30.434 14.578 88.623 1.00 33.96 123 GLU C C 1
ATOM 3330 O O . GLU C 1 15 ? 30.974 13.470 88.537 1.00 35.81 123 GLU C O 1
ATOM 3336 N N . ARG C 1 16 ? 29.337 14.899 87.937 1.00 31.71 124 ARG C N 1
ATOM 3337 C CA . ARG C 1 16 ? 28.722 13.992 86.979 1.00 30.57 124 ARG C CA 1
ATOM 3338 C C . ARG C 1 16 ? 29.744 13.670 85.907 1.00 30.41 124 ARG C C 1
ATOM 3339 O O . ARG C 1 16 ? 29.888 12.509 85.489 1.00 29.45 124 ARG C O 1
ATOM 3347 N N . ILE C 1 17 ? 30.457 14.690 85.431 1.00 27.33 125 ILE C N 1
ATOM 3348 C CA . ILE C 1 17 ? 31.469 14.438 84.413 1.00 27.20 125 ILE C CA 1
ATOM 3349 C C . ILE C 1 17 ? 32.590 13.511 84.936 1.00 27.07 125 ILE C C 1
ATOM 3350 O O . ILE C 1 17 ? 33.046 12.625 84.216 1.00 25.37 125 ILE C O 1
ATOM 3355 N N . LYS C 1 18 ? 33.057 13.761 86.154 1.00 25.55 126 LYS C N 1
ATOM 3356 C CA . LYS C 1 18 ? 34.126 12.962 86.738 1.00 29.81 126 LYS C CA 1
ATOM 3357 C C . LYS C 1 18 ? 33.669 11.502 86.956 1.00 29.18 126 LYS C C 1
ATOM 3358 O O . LYS C 1 18 ? 34.371 10.573 86.594 1.00 28.86 126 LYS C O 1
ATOM 3364 N N . THR C 1 19 ? 32.494 11.327 87.549 1.00 30.39 127 THR C N 1
ATOM 3365 C CA . THR C 1 19 ? 31.932 9.986 87.791 1.00 32.37 127 THR C CA 1
ATOM 3366 C C . THR C 1 19 ? 31.840 9.213 86.472 1.00 33.55 127 THR C C 1
ATOM 3367 O O . THR C 1 19 ? 32.229 8.033 86.386 1.00 34.59 127 THR C O 1
ATOM 3371 N N . GLY C 1 20 ? 31.319 9.882 85.443 1.00 31.03 128 GLY C N 1
ATOM 3372 C CA . GLY C 1 20 ? 31.179 9.239 84.151 1.00 29.60 128 GLY C CA 1
ATOM 3373 C C . GLY C 1 20 ? 32.499 8.836 83.517 1.00 28.71 128 GLY C C 1
ATOM 3374 O O . GLY C 1 20 ? 32.666 7.729 82.979 1.00 25.42 128 GLY C O 1
ATOM 3375 N N . PHE C 1 21 ? 33.466 9.731 83.541 1.00 26.73 129 PHE C N 1
ATOM 3376 C CA . PHE C 1 21 ? 34.728 9.341 82.949 1.00 26.55 129 PHE C CA 1
ATOM 3377 C C . PHE C 1 21 ? 35.376 8.152 83.692 1.00 27.85 129 PHE C C 1
ATOM 3378 O O . PHE C 1 21 ? 35.968 7.271 83.049 1.00 28.92 129 PHE C O 1
ATOM 3386 N N . LEU C 1 22 ? 35.329 8.179 85.027 1.00 29.51 130 LEU C N 1
ATOM 3387 C CA . LEU C 1 22 ? 35.948 7.113 85.830 1.00 31.26 130 LEU C CA 1
ATOM 3388 C C . LEU C 1 22 ? 35.292 5.745 85.570 1.00 33.18 130 LEU C C 1
ATOM 3389 O O . LEU C 1 22 ? 35.949 4.689 85.636 1.00 31.35 130 LEU C O 1
ATOM 3394 N N . HIS C 1 23 ? 34.006 5.798 85.243 1.00 34.17 131 HIS C N 1
ATOM 3395 C CA . HIS C 1 23 ? 33.199 4.617 84.959 1.00 33.62 131 HIS C CA 1
ATOM 3396 C C . HIS C 1 23 ? 33.616 4.019 83.629 1.00 33.17 131 HIS C C 1
ATOM 3397 O O . HIS C 1 23 ? 33.780 2.783 83.492 1.00 31.28 131 HIS C O 1
ATOM 3404 N N . PHE C 1 24 ? 33.770 4.899 82.631 1.00 29.14 132 PHE C N 1
ATOM 3405 C CA . PHE C 1 24 ? 34.218 4.504 81.321 1.00 25.64 132 PHE C CA 1
ATOM 3406 C C . PHE C 1 24 ? 35.621 3.926 81.391 1.00 27.00 132 PHE C C 1
ATOM 3407 O O . PHE C 1 24 ? 35.940 2.962 80.694 1.00 28.03 132 PHE C O 1
ATOM 3415 N N . LYS C 1 25 ? 36.466 4.558 82.196 1.00 26.08 133 LYS C N 1
ATOM 3416 C CA . LYS C 1 25 ? 37.847 4.167 82.387 1.00 28.86 133 LYS C CA 1
ATOM 3417 C C . LYS C 1 25 ? 37.901 2.729 82.986 1.00 31.18 133 LYS C C 1
ATOM 3418 O O . LYS C 1 25 ? 38.650 1.863 82.534 1.00 29.12 133 LYS C O 1
ATOM 3424 N N . LYS C 1 26 ? 37.080 2.502 83.996 1.00 31.40 134 LYS C N 1
ATOM 3425 C CA . LYS C 1 26 ? 37.057 1.211 84.682 1.00 35.38 134 LYS C CA 1
ATOM 3426 C C . LYS C 1 26 ? 36.402 0.057 83.922 1.00 35.92 134 LYS C C 1
ATOM 3427 O O . LYS C 1 26 ? 36.970 -1.032 83.806 1.00 35.34 134 LYS C O 1
ATOM 3433 N N . GLU C 1 27 ? 35.204 0.319 83.409 1.00 37.38 135 GLU C N 1
ATOM 3434 C CA . GLU C 1 27 ? 34.404 -0.673 82.709 1.00 34.82 135 GLU C CA 1
ATOM 3435 C C . GLU C 1 27 ? 34.669 -0.834 81.239 1.00 34.81 135 GLU C C 1
ATOM 3436 O O . GLU C 1 27 ? 34.331 -1.855 80.657 1.00 36.46 135 GLU C O 1
ATOM 3442 N N . LYS C 1 28 ? 35.309 0.137 80.616 1.00 33.67 136 LYS C N 1
ATOM 3443 C CA . LYS C 1 28 ? 35.532 0.004 79.206 1.00 32.71 136 LYS C CA 1
ATOM 3444 C C . LYS C 1 28 ? 36.963 0.139 78.774 1.00 33.10 136 LYS C C 1
ATOM 3445 O O . LYS C 1 28 ? 37.539 -0.809 78.248 1.00 32.34 136 LYS C O 1
ATOM 3451 N N . TYR C 1 29 ? 37.562 1.302 79.002 1.00 30.53 137 TYR C N 1
ATOM 3452 C CA . TYR C 1 29 ? 38.928 1.504 78.584 1.00 29.19 137 TYR C CA 1
ATOM 3453 C C . TYR C 1 29 ? 39.921 0.461 79.136 1.00 29.94 137 TYR C C 1
ATOM 3454 O O . TYR C 1 29 ? 40.680 -0.147 78.371 1.00 31.16 137 TYR C O 1
ATOM 3463 N N . ASP C 1 30 ? 39.953 0.324 80.455 1.00 32.04 138 ASP C N 1
ATOM 3464 C CA . ASP C 1 30 ? 40.875 -0.597 81.134 1.00 33.89 138 ASP C CA 1
ATOM 3465 C C . ASP C 1 30 ? 40.619 -2.088 80.858 1.00 35.87 138 ASP C C 1
ATOM 3466 O O . ASP C 1 30 ? 41.528 -2.922 81.000 1.00 35.48 138 ASP C O 1
ATOM 3471 N N . LYS C 1 31 ? 39.391 -2.408 80.467 1.00 34.14 139 LYS C N 1
ATOM 3472 C CA . LYS C 1 31 ? 38.999 -3.779 80.166 1.00 37.22 139 LYS C CA 1
ATOM 3473 C C . LYS C 1 31 ? 39.123 -4.121 78.690 1.00 38.58 139 LYS C C 1
ATOM 3474 O O . LYS C 1 31 ? 38.751 -5.217 78.276 1.00 38.03 139 LYS C O 1
ATOM 3480 N N . ASN C 1 32 ? 39.665 -3.197 77.896 1.00 39.46 140 ASN C N 1
ATOM 3481 C CA . ASN C 1 32 ? 39.845 -3.456 76.477 1.00 40.81 140 ASN C CA 1
ATOM 3482 C C . ASN C 1 32 ? 41.168 -2.925 75.963 1.00 40.71 140 ASN C C 1
ATOM 3483 O O . ASN C 1 32 ? 41.236 -2.235 74.946 1.00 40.19 140 ASN C O 1
ATOM 3488 N N . PRO C 1 33 ? 42.252 -3.279 76.662 1.00 41.04 141 PRO C N 1
ATOM 3489 C CA . PRO C 1 33 ? 43.611 -2.866 76.322 1.00 41.97 141 PRO C CA 1
ATOM 3490 C C . PRO C 1 33 ? 44.017 -3.136 74.878 1.00 42.54 141 PRO C C 1
ATOM 3491 O O . PRO C 1 33 ? 44.768 -2.364 74.282 1.00 40.98 141 PRO C O 1
ATOM 3495 N N . ALA C 1 34 ? 43.545 -4.239 74.312 1.00 44.75 142 ALA C N 1
ATOM 3496 C CA . ALA C 1 34 ? 43.898 -4.547 72.927 1.00 45.40 142 ALA C CA 1
ATOM 3497 C C . ALA C 1 34 ? 43.268 -3.504 72.022 1.00 44.82 142 ALA C C 1
ATOM 3498 O O . ALA C 1 34 ? 43.964 -2.847 71.248 1.00 46.94 142 ALA C O 1
ATOM 3500 N N . LEU C 1 35 ? 41.949 -3.368 72.141 1.00 43.37 143 LEU C N 1
ATOM 3501 C CA . LEU C 1 35 ? 41.159 -2.413 71.369 1.00 43.19 143 LEU C CA 1
ATOM 3502 C C . LEU C 1 35 ? 41.770 -1.011 71.451 1.00 42.47 143 LEU C C 1
ATOM 3503 O O . LEU C 1 35 ? 42.181 -0.427 70.439 1.00 42.28 143 LEU C O 1
ATOM 3508 N N . TYR C 1 36 ? 41.817 -0.480 72.670 1.00 41.37 144 TYR C N 1
ATOM 3509 C CA . TYR C 1 36 ? 42.349 0.862 72.882 1.00 38.60 144 TYR C CA 1
ATOM 3510 C C . TYR C 1 36 ? 43.823 1.047 72.510 1.00 38.69 144 TYR C C 1
ATOM 3511 O O . TYR C 1 36 ? 44.232 2.148 72.120 1.00 35.40 144 TYR C O 1
ATOM 3520 N N . GLY C 1 37 ? 44.620 -0.021 72.579 1.00 35.89 145 GLY C N 1
ATOM 3521 C CA . GLY C 1 37 ? 46.006 0.128 72.194 1.00 35.53 145 GLY C CA 1
ATOM 3522 C C . GLY C 1 37 ? 46.083 0.324 70.684 1.00 36.12 145 GLY C C 1
ATOM 3523 O O . GLY C 1 37 ? 46.997 0.982 70.164 1.00 36.87 145 GLY C O 1
ATOM 3524 N N . GLU C 1 38 ? 45.114 -0.253 69.971 1.00 36.46 146 GLU C N 1
ATOM 3525 C CA . GLU C 1 38 ? 45.064 -0.127 68.523 1.00 37.63 146 GLU C CA 1
ATOM 3526 C C . GLU C 1 38 ? 44.461 1.206 68.061 1.00 35.51 146 GLU C C 1
ATOM 3527 O O . GLU C 1 38 ? 44.933 1.806 67.095 1.00 35.43 146 GLU C O 1
ATOM 3533 N N . LEU C 1 39 ? 43.410 1.642 68.746 1.00 34.64 147 LEU C N 1
ATOM 3534 C CA . LEU C 1 39 ? 42.750 2.904 68.433 1.00 35.34 147 LEU C CA 1
ATOM 3535 C C . LEU C 1 39 ? 43.700 4.078 68.735 1.00 35.82 147 LEU C C 1
ATOM 3536 O O . LEU C 1 39 ? 43.659 5.102 68.058 1.00 35.44 147 LEU C O 1
ATOM 3541 N N . ALA C 1 40 ? 44.570 3.913 69.732 1.00 37.60 148 ALA C N 1
ATOM 3542 C CA . ALA C 1 40 ? 45.525 4.951 70.088 1.00 39.56 148 ALA C CA 1
ATOM 3543 C C . ALA C 1 40 ? 46.411 5.325 68.897 1.00 41.25 148 ALA C C 1
ATOM 3544 O O . ALA C 1 40 ? 46.934 6.446 68.821 1.00 41.77 148 ALA C O 1
ATOM 3546 N N . LYS C 1 41 ? 46.544 4.397 67.954 1.00 41.09 149 LYS C N 1
ATOM 3547 C CA . LYS C 1 41 ? 47.394 4.587 66.775 1.00 40.14 149 LYS C CA 1
ATOM 3548 C C . LYS C 1 41 ? 46.729 5.168 65.528 1.00 38.10 149 LYS C C 1
ATOM 3549 O O . LYS C 1 41 ? 47.412 5.715 64.672 1.00 38.96 149 LYS C O 1
ATOM 3555 N N . GLY C 1 42 ? 45.411 5.051 65.429 1.00 36.80 150 GLY C N 1
ATOM 3556 C CA . GLY C 1 42 ? 44.694 5.570 64.280 1.00 34.11 150 GLY C CA 1
ATOM 3557 C C . GLY C 1 42 ? 43.272 5.042 64.302 1.00 33.89 150 GLY C C 1
ATOM 3558 O O . GLY C 1 42 ? 42.932 4.232 65.146 1.00 33.14 150 GLY C O 1
ATOM 3559 N N . GLN C 1 43 ? 42.429 5.509 63.393 1.00 34.27 151 GLN C N 1
ATOM 3560 C CA . GLN C 1 43 ? 41.036 5.067 63.335 1.00 34.15 151 GLN C CA 1
ATOM 3561 C C . GLN C 1 43 ? 40.721 4.737 61.879 1.00 35.87 151 GLN C C 1
ATOM 3562 O O . GLN C 1 43 ? 41.254 5.364 60.950 1.00 35.92 151 GLN C O 1
ATOM 3568 N N . SER C 1 44 ? 39.864 3.744 61.673 1.00 36.75 152 SER C N 1
ATOM 3569 C CA . SER C 1 44 ? 39.465 3.385 60.319 1.00 36.85 152 SER C CA 1
ATOM 3570 C C . SER C 1 44 ? 38.016 2.987 60.376 1.00 37.37 152 SER C C 1
ATOM 3571 O O . SER C 1 44 ? 37.655 1.882 60.026 1.00 39.26 152 SER C O 1
ATOM 3574 N N . PRO C 1 45 ? 37.150 3.908 60.830 1.00 37.22 153 PRO C N 1
ATOM 3575 C CA . PRO C 1 45 ? 35.722 3.603 60.920 1.00 35.67 153 PRO C CA 1
ATOM 3576 C C . PRO C 1 45 ? 35.145 3.278 59.562 1.00 35.48 153 PRO C C 1
ATOM 3577 O O . PRO C 1 45 ? 35.478 3.912 58.567 1.00 35.83 153 PRO C O 1
ATOM 3581 N N . PRO C 1 46 ? 34.285 2.254 59.493 1.00 36.85 154 PRO C N 1
ATOM 3582 C CA . PRO C 1 46 ? 33.736 1.983 58.154 1.00 35.53 154 PRO C CA 1
ATOM 3583 C C . PRO C 1 46 ? 32.498 2.852 57.884 1.00 33.24 154 PRO C C 1
ATOM 3584 O O . PRO C 1 46 ? 32.059 3.015 56.748 1.00 31.73 154 PRO C O 1
ATOM 3588 N N . PHE C 1 47 ? 31.966 3.439 58.945 1.00 32.17 155 PHE C N 1
ATOM 3589 C CA . PHE C 1 47 ? 30.793 4.296 58.833 1.00 32.80 155 PHE C CA 1
ATOM 3590 C C . PHE C 1 47 ? 31.019 5.771 59.166 1.00 32.18 155 PHE C C 1
ATOM 3591 O O . PHE C 1 47 ? 31.831 6.119 60.023 1.00 30.08 155 PHE C O 1
ATOM 3599 N N . MET C 1 48 ? 30.247 6.611 58.484 1.00 31.82 156 MET C N 1
ATOM 3600 C CA . MET C 1 48 ? 30.175 8.030 58.769 1.00 29.02 156 MET C CA 1
ATOM 3601 C C . MET C 1 48 ? 28.681 8.156 59.047 1.00 27.12 156 MET C C 1
ATOM 3602 O O . MET C 1 48 ? 27.866 7.780 58.205 1.00 29.94 156 MET C O 1
ATOM 3607 N N . VAL C 1 49 ? 28.316 8.701 60.196 1.00 25.99 157 VAL C N 1
ATOM 3608 C CA . VAL C 1 49 ? 26.922 8.866 60.560 1.00 27.27 157 VAL C CA 1
ATOM 3609 C C . VAL C 1 49 ? 26.470 10.305 60.830 1.00 30.98 157 VAL C C 1
ATOM 3610 O O . VAL C 1 49 ? 27.176 11.084 61.472 1.00 31.51 157 VAL C O 1
ATOM 3614 N N . PHE C 1 50 ? 25.283 10.640 60.331 1.00 29.69 158 PHE C N 1
ATOM 3615 C CA . PHE C 1 50 ? 24.675 11.931 60.583 1.00 28.36 158 PHE C CA 1
ATOM 3616 C C . PHE C 1 50 ? 23.470 11.589 61.467 1.00 28.09 158 PHE C C 1
ATOM 3617 O O . PHE C 1 50 ? 22.615 10.772 61.082 1.00 28.78 158 PHE C O 1
ATOM 3625 N N . ALA C 1 51 ? 23.415 12.198 62.650 1.00 26.99 159 ALA C N 1
ATOM 3626 C CA . ALA C 1 51 ? 22.329 11.999 63.606 1.00 27.49 159 ALA C CA 1
ATOM 3627 C C . ALA C 1 51 ? 22.051 13.347 64.236 1.00 28.65 159 ALA C C 1
ATOM 3628 O O . ALA C 1 51 ? 22.892 14.243 64.182 1.00 29.73 159 ALA C O 1
ATOM 3630 N N . CYS C 1 52 ? 20.866 13.469 64.820 1.00 27.88 160 CYS C N 1
ATOM 3631 C CA . CYS C 1 52 ? 20.408 14.678 65.479 1.00 27.80 160 CYS C CA 1
ATOM 3632 C C . CYS C 1 52 ? 21.121 14.885 66.829 1.00 28.28 160 CYS C C 1
ATOM 3633 O O . CYS C 1 52 ? 21.535 13.911 67.503 1.00 26.17 160 CYS C O 1
ATOM 3636 N N . SER C 1 53 ? 21.294 16.155 67.200 1.00 25.04 161 SER C N 1
ATOM 3637 C CA . SER C 1 53 ? 21.908 16.515 68.458 1.00 22.86 161 SER C CA 1
ATOM 3638 C C . SER C 1 53 ? 21.040 16.059 69.619 1.00 22.89 161 SER C C 1
ATOM 3639 O O . SER C 1 53 ? 21.536 15.909 70.729 1.00 19.93 161 SER C O 1
ATOM 3642 N N . ASP C 1 54 ? 19.741 15.883 69.356 1.00 23.91 162 ASP C N 1
ATOM 3643 C CA . ASP C 1 54 ? 18.753 15.412 70.356 1.00 26.14 162 ASP C CA 1
ATOM 3644 C C . ASP C 1 54 ? 19.389 14.420 71.321 1.00 24.73 162 ASP C C 1
ATOM 3645 O O . ASP C 1 54 ? 19.989 13.434 70.887 1.00 27.18 162 ASP C O 1
ATOM 3650 N N . SER C 1 55 ? 19.256 14.691 72.618 1.00 24.20 163 SER C N 1
ATOM 3651 C CA . SER C 1 55 ? 19.870 13.876 73.670 1.00 24.67 163 SER C CA 1
ATOM 3652 C C . SER C 1 55 ? 19.360 12.426 73.776 1.00 28.27 163 SER C C 1
ATOM 3653 O O . SER C 1 55 ? 19.943 11.612 74.497 1.00 24.33 163 SER C O 1
ATOM 3656 N N . ARG C 1 56 ? 18.288 12.124 73.046 1.00 29.66 164 ARG C N 1
ATOM 3657 C CA . ARG C 1 56 ? 17.678 10.795 73.084 1.00 30.09 164 ARG C CA 1
ATOM 3658 C C . ARG C 1 56 ? 18.089 9.835 71.981 1.00 32.45 164 ARG C C 1
ATOM 3659 O O . ARG C 1 56 ? 17.753 8.640 72.046 1.00 32.93 164 ARG C O 1
ATOM 3667 N N . VAL C 1 57 ? 18.852 10.318 71.003 1.00 32.59 165 VAL C N 1
ATOM 3668 C CA . VAL C 1 57 ? 19.221 9.486 69.871 1.00 33.11 165 VAL C CA 1
ATOM 3669 C C . VAL C 1 57 ? 20.698 9.229 69.619 1.00 34.29 165 VAL C C 1
ATOM 3670 O O . VAL C 1 57 ? 21.095 9.054 68.473 1.00 34.44 165 VAL C O 1
ATOM 3674 N N A CYS C 1 58 ? 21.514 9.191 70.672 0.50 35.02 166 CYS C N 1
ATOM 3675 N N B CYS C 1 58 ? 21.511 9.192 70.669 0.50 36.13 166 CYS C N 1
ATOM 3676 C CA A CYS C 1 58 ? 22.933 8.961 70.452 0.50 37.00 166 CYS C CA 1
ATOM 3677 C CA B CYS C 1 58 ? 22.941 8.946 70.509 0.50 39.18 166 CYS C CA 1
ATOM 3678 C C A CYS C 1 58 ? 23.160 7.693 69.654 0.50 39.60 166 CYS C C 1
ATOM 3679 C C B CYS C 1 58 ? 23.195 7.684 69.683 0.50 40.72 166 CYS C C 1
ATOM 3680 O O A CYS C 1 58 ? 22.812 6.590 70.093 0.50 40.38 166 CYS C O 1
ATOM 3681 O O B CYS C 1 58 ? 22.899 6.568 70.126 0.50 41.49 166 CYS C O 1
ATOM 3686 N N . PRO C 1 59 ? 23.743 7.829 68.460 1.00 41.83 167 PRO C N 1
ATOM 3687 C CA . PRO C 1 59 ? 24.013 6.678 67.606 1.00 44.67 167 PRO C CA 1
ATOM 3688 C C . PRO C 1 59 ? 24.788 5.581 68.315 1.00 46.74 167 PRO C C 1
ATOM 3689 O O . PRO C 1 59 ? 24.573 4.395 68.063 1.00 48.89 167 PRO C O 1
ATOM 3693 N N . SER C 1 60 ? 25.684 5.977 69.212 1.00 49.15 168 SER C N 1
ATOM 3694 C CA . SER C 1 60 ? 26.456 5.001 69.958 1.00 51.69 168 SER C CA 1
ATOM 3695 C C . SER C 1 60 ? 25.478 3.985 70.554 1.00 51.05 168 SER C C 1
ATOM 3696 O O . SER C 1 60 ? 25.564 2.800 70.250 1.00 51.58 168 SER C O 1
ATOM 3699 N N . HIS C 1 61 ? 24.548 4.466 71.380 1.00 49.83 169 HIS C N 1
ATOM 3700 C CA . HIS C 1 61 ? 23.566 3.604 72.035 1.00 48.15 169 HIS C CA 1
ATOM 3701 C C . HIS C 1 61 ? 22.626 2.907 71.069 1.00 45.69 169 HIS C C 1
ATOM 3702 O O . HIS C 1 61 ? 22.558 1.676 71.038 1.00 42.41 169 HIS C O 1
ATOM 3709 N N . VAL C 1 62 ? 21.902 3.703 70.286 1.00 44.04 170 VAL C N 1
ATOM 3710 C CA . VAL C 1 62 ? 20.914 3.169 69.354 1.00 43.25 170 VAL C CA 1
ATOM 3711 C C . VAL C 1 62 ? 21.373 2.080 68.378 1.00 42.54 170 VAL C C 1
ATOM 3712 O O . VAL C 1 62 ? 20.635 1.128 68.124 1.00 42.27 170 VAL C O 1
ATOM 3716 N N . LEU C 1 63 ? 22.570 2.215 67.816 1.00 42.18 171 LEU C N 1
ATOM 3717 C CA . LEU C 1 63 ? 23.062 1.198 66.899 1.00 42.25 171 LEU C CA 1
ATOM 3718 C C . LEU C 1 63 ? 24.205 0.434 67.514 1.00 43.59 171 LEU C C 1
ATOM 3719 O O . LEU C 1 63 ? 24.879 -0.353 66.854 1.00 44.37 171 LEU C O 1
ATOM 3724 N N . ASP C 1 64 ? 24.391 0.660 68.808 1.00 44.87 172 ASP C N 1
ATOM 3725 C CA . ASP C 1 64 ? 25.423 -0.019 69.572 1.00 47.32 172 ASP C CA 1
ATOM 3726 C C . ASP C 1 64 ? 26.784 0.163 68.903 1.00 47.93 172 ASP C C 1
ATOM 3727 O O . ASP C 1 64 ? 27.550 -0.788 68.796 1.00 49.31 172 ASP C O 1
ATOM 3732 N N . PHE C 1 65 ? 27.099 1.374 68.451 1.00 46.83 173 PHE C N 1
ATOM 3733 C CA . PHE C 1 65 ? 28.387 1.569 67.794 1.00 46.33 173 PHE C CA 1
ATOM 3734 C C . PHE C 1 65 ? 29.553 1.547 68.773 1.00 46.44 173 PHE C C 1
ATOM 3735 O O . PHE C 1 65 ? 29.525 2.209 69.810 1.00 47.22 173 PHE C O 1
ATOM 3743 N N . GLN C 1 66 ? 30.590 0.789 68.445 1.00 46.34 174 GLN C N 1
ATOM 3744 C CA . GLN C 1 66 ? 31.741 0.726 69.327 1.00 47.01 174 GLN C CA 1
ATOM 3745 C C . GLN C 1 66 ? 32.786 1.765 68.960 1.00 45.51 174 GLN C C 1
ATOM 3746 O O . GLN C 1 66 ? 32.857 2.228 67.819 1.00 43.81 174 GLN C O 1
ATOM 3752 N N . PRO C 1 67 ? 33.607 2.168 69.938 1.00 44.29 175 PRO C N 1
ATOM 3753 C CA . PRO C 1 67 ? 34.626 3.166 69.602 1.00 42.28 175 PRO C CA 1
ATOM 3754 C C . PRO C 1 67 ? 35.475 2.693 68.425 1.00 40.17 175 PRO C C 1
ATOM 3755 O O . PRO C 1 67 ? 35.948 1.559 68.411 1.00 40.74 175 PRO C O 1
ATOM 3759 N N . GLY C 1 68 ? 35.642 3.559 67.427 1.00 36.40 176 GLY C N 1
ATOM 3760 C CA . GLY C 1 68 ? 36.441 3.220 66.262 1.00 30.87 176 GLY C CA 1
ATOM 3761 C C . GLY C 1 68 ? 35.626 2.834 65.046 1.00 29.93 176 GLY C C 1
ATOM 3762 O O . GLY C 1 68 ? 36.148 2.742 63.925 1.00 31.77 176 GLY C O 1
ATOM 3763 N N . GLU C 1 69 ? 34.340 2.616 65.272 1.00 29.22 177 GLU C N 1
ATOM 3764 C CA . GLU C 1 69 ? 33.413 2.194 64.214 1.00 32.10 177 GLU C CA 1
ATOM 3765 C C . GLU C 1 69 ? 32.743 3.269 63.399 1.00 31.32 177 GLU C C 1
ATOM 3766 O O . GLU C 1 69 ? 32.526 3.069 62.199 1.00 31.23 177 GLU C O 1
ATOM 3772 N N . ALA C 1 70 ? 32.385 4.381 64.051 1.00 28.17 178 ALA C N 1
ATOM 3773 C CA . ALA C 1 70 ? 31.638 5.427 63.370 1.00 28.25 178 ALA C CA 1
ATOM 3774 C C . ALA C 1 70 ? 32.132 6.864 63.561 1.00 28.21 178 ALA C C 1
ATOM 3775 O O . ALA C 1 70 ? 32.222 7.339 64.690 1.00 29.11 178 ALA C O 1
ATOM 3777 N N . PHE C 1 71 ? 32.431 7.522 62.441 1.00 29.63 179 PHE C N 1
ATOM 3778 C CA . PHE C 1 71 ? 32.858 8.935 62.426 1.00 27.84 179 PHE C CA 1
ATOM 3779 C C . PHE C 1 71 ? 31.492 9.601 62.424 1.00 26.18 179 PHE C C 1
ATOM 3780 O O . PHE C 1 71 ? 30.700 9.408 61.501 1.00 28.09 179 PHE C O 1
ATOM 3788 N N . VAL C 1 72 ? 31.213 10.370 63.457 1.00 25.34 180 VAL C N 1
ATOM 3789 C CA . VAL C 1 72 ? 29.889 10.921 63.620 1.00 25.89 180 VAL C CA 1
ATOM 3790 C C . VAL C 1 72 ? 29.749 12.436 63.532 1.00 29.64 180 VAL C C 1
ATOM 3791 O O . VAL C 1 72 ? 30.584 13.157 64.057 1.00 27.17 180 VAL C O 1
ATOM 3795 N N . VAL C 1 73 ? 28.685 12.881 62.858 1.00 28.02 181 VAL C N 1
ATOM 3796 C CA . VAL C 1 73 ? 28.349 14.297 62.810 1.00 28.07 181 VAL C CA 1
ATOM 3797 C C . VAL C 1 73 ? 26.975 14.403 63.470 1.00 26.38 181 VAL C C 1
ATOM 3798 O O . VAL C 1 73 ? 26.061 13.643 63.118 1.00 28.97 181 VAL C O 1
ATOM 3802 N N . ARG C 1 74 ? 26.824 15.284 64.462 1.00 24.92 182 ARG C N 1
ATOM 3803 C CA . ARG C 1 74 ? 25.515 15.477 65.083 1.00 24.85 182 ARG C CA 1
ATOM 3804 C C . ARG C 1 74 ? 25.090 16.955 65.020 1.00 26.10 182 ARG C C 1
ATOM 3805 O O . ARG C 1 74 ? 25.855 17.836 65.356 1.00 23.78 182 ARG C O 1
ATOM 3813 N N . ASN C 1 75 ? 23.886 17.224 64.527 1.00 25.04 183 ASN C N 1
ATOM 3814 C CA . ASN C 1 75 ? 23.432 18.609 64.438 1.00 26.15 183 ASN C CA 1
ATOM 3815 C C . ASN C 1 75 ? 21.916 18.656 64.522 1.00 27.89 183 ASN C C 1
ATOM 3816 O O . ASN C 1 75 ? 21.274 17.601 64.587 1.00 27.15 183 ASN C O 1
ATOM 3821 N N . VAL C 1 76 ? 21.345 19.865 64.539 1.00 26.50 184 VAL C N 1
ATOM 3822 C CA . VAL C 1 76 ? 19.912 19.998 64.616 1.00 24.87 184 VAL C CA 1
ATOM 3823 C C . VAL C 1 76 ? 19.224 19.370 63.407 1.00 28.05 184 VAL C C 1
ATOM 3824 O O . VAL C 1 76 ? 19.435 19.787 62.251 1.00 26.95 184 VAL C O 1
ATOM 3828 N N . ALA C 1 77 ? 18.388 18.375 63.696 1.00 28.25 185 ALA C N 1
ATOM 3829 C CA . ALA C 1 77 ? 17.623 17.630 62.680 1.00 27.57 185 ALA C CA 1
ATOM 3830 C C . ALA C 1 77 ? 18.464 16.740 61.739 1.00 27.59 185 ALA C C 1
ATOM 3831 O O . ALA C 1 77 ? 18.018 16.332 60.657 1.00 25.95 185 ALA C O 1
ATOM 3833 N N . ASN C 1 78 ? 19.686 16.418 62.153 1.00 27.71 186 ASN C N 1
ATOM 3834 C CA . ASN C 1 78 ? 20.536 15.550 61.343 1.00 26.59 186 ASN C CA 1
ATOM 3835 C C . ASN C 1 78 ? 20.552 15.915 59.847 1.00 29.12 186 ASN C C 1
ATOM 3836 O O . ASN C 1 78 ? 20.578 15.044 58.959 1.00 28.53 186 ASN C O 1
ATOM 3841 N N . LEU C 1 79 ? 20.614 17.222 59.569 1.00 26.03 187 LEU C N 1
ATOM 3842 C CA . LEU C 1 79 ? 20.623 17.729 58.205 1.00 25.88 187 LEU C CA 1
ATOM 3843 C C . LEU C 1 79 ? 21.956 17.768 57.468 1.00 27.09 187 LEU C C 1
ATOM 3844 O O . LEU C 1 79 ? 22.989 18.106 58.044 1.00 26.24 187 LEU C O 1
ATOM 3849 N N . VAL C 1 80 ? 21.938 17.406 56.182 1.00 27.30 188 VAL C N 1
ATOM 3850 C CA . VAL C 1 80 ? 23.140 17.482 55.356 1.00 26.97 188 VAL C CA 1
ATOM 3851 C C . VAL C 1 80 ? 22.914 18.589 54.306 1.00 28.54 188 VAL C C 1
ATOM 3852 O O . VAL C 1 80 ? 22.155 18.405 53.334 1.00 28.25 188 VAL C O 1
ATOM 3856 N N . PRO C 1 81 ? 23.521 19.774 54.507 1.00 30.19 189 PRO C N 1
ATOM 3857 C CA . PRO C 1 81 ? 23.273 20.784 53.475 1.00 29.24 189 PRO C CA 1
ATOM 3858 C C . PRO C 1 81 ? 24.092 20.516 52.232 1.00 28.83 189 PRO C C 1
ATOM 3859 O O . PRO C 1 81 ? 25.039 19.711 52.239 1.00 28.47 189 PRO C O 1
ATOM 3863 N N . PRO C 1 82 ? 23.742 21.197 51.135 1.00 28.16 190 PRO C N 1
ATOM 3864 C CA . PRO C 1 82 ? 24.482 21.010 49.894 1.00 29.38 190 PRO C CA 1
ATOM 3865 C C . PRO C 1 82 ? 25.860 21.685 49.978 1.00 29.63 190 PRO C C 1
ATOM 3866 O O . PRO C 1 82 ? 26.139 22.495 50.875 1.00 31.46 190 PRO C O 1
ATOM 3870 N N . TYR C 1 83 ? 26.711 21.307 49.049 1.00 29.41 191 TYR C N 1
ATOM 3871 C CA . TYR C 1 83 ? 28.049 21.835 48.921 1.00 30.72 191 TYR C CA 1
ATOM 3872 C C . TYR C 1 83 ? 28.057 23.384 48.914 1.00 30.85 191 TYR C C 1
ATOM 3873 O O . TYR C 1 83 ? 27.434 24.005 48.065 1.00 30.00 191 TYR C O 1
ATOM 3882 N N . ASP C 1 84 ? 28.740 23.990 49.882 1.00 30.02 192 ASP C N 1
ATOM 3883 C CA . ASP C 1 84 ? 28.881 25.450 49.925 1.00 28.12 192 ASP C CA 1
ATOM 3884 C C . ASP C 1 84 ? 30.071 25.759 50.797 1.00 28.14 192 ASP C C 1
ATOM 3885 O O . ASP C 1 84 ? 30.018 25.615 52.023 1.00 26.66 192 ASP C O 1
ATOM 3890 N N . GLN C 1 85 ? 31.170 26.152 50.175 1.00 28.75 193 GLN C N 1
ATOM 3891 C CA . GLN C 1 85 ? 32.355 26.478 50.954 1.00 29.53 193 GLN C CA 1
ATOM 3892 C C . GLN C 1 85 ? 32.162 27.737 51.819 1.00 30.38 193 GLN C C 1
ATOM 3893 O O . GLN C 1 85 ? 32.870 27.946 52.800 1.00 29.09 193 GLN C O 1
ATOM 3899 N N . ALA C 1 86 ? 31.169 28.548 51.503 1.00 29.07 194 ALA C N 1
ATOM 3900 C CA . ALA C 1 86 ? 30.996 29.773 52.295 1.00 29.80 194 ALA C CA 1
ATOM 3901 C C . ALA C 1 86 ? 29.968 29.684 53.430 1.00 30.18 194 ALA C C 1
ATOM 3902 O O . ALA C 1 86 ? 30.100 30.351 54.482 1.00 30.24 194 ALA C O 1
ATOM 3904 N N . LYS C 1 87 ? 28.952 28.853 53.241 1.00 28.01 195 LYS C N 1
ATOM 3905 C CA . LYS C 1 87 ? 27.900 28.747 54.237 1.00 28.16 195 LYS C CA 1
ATOM 3906 C C . LYS C 1 87 ? 27.843 27.460 55.044 1.00 25.61 195 LYS C C 1
ATOM 3907 O O . LYS C 1 87 ? 27.330 27.452 56.141 1.00 25.77 195 LYS C O 1
ATOM 3913 N N . TYR C 1 88 ? 28.350 26.386 54.462 1.00 25.45 196 TYR C N 1
ATOM 3914 C CA . TYR C 1 88 ? 28.273 25.071 55.076 1.00 25.59 196 TYR C CA 1
ATOM 3915 C C . TYR C 1 88 ? 29.619 24.396 55.128 1.00 25.52 196 TYR C C 1
ATOM 3916 O O . TYR C 1 88 ? 29.725 23.219 54.821 1.00 25.84 196 TYR C O 1
ATOM 3925 N N . ALA C 1 89 ? 30.660 25.119 55.525 1.00 21.76 197 ALA C N 1
ATOM 3926 C CA . ALA C 1 89 ? 31.969 24.489 55.615 1.00 22.70 197 ALA C CA 1
ATOM 3927 C C . ALA C 1 89 ? 32.109 23.385 56.694 1.00 21.39 197 ALA C C 1
ATOM 3928 O O . ALA C 1 89 ? 32.895 22.454 56.510 1.00 23.38 197 ALA C O 1
ATOM 3930 N N . GLY C 1 90 ? 31.410 23.497 57.813 1.00 19.79 198 GLY C N 1
ATOM 3931 C CA . GLY C 1 90 ? 31.548 22.458 58.836 1.00 21.13 198 GLY C CA 1
ATOM 3932 C C . GLY C 1 90 ? 31.065 21.102 58.315 1.00 22.89 198 GLY C C 1
ATOM 3933 O O . GLY C 1 90 ? 31.658 20.040 58.586 1.00 24.02 198 GLY C O 1
ATOM 3934 N N . THR C 1 91 ? 29.955 21.135 57.590 1.00 25.25 199 THR C N 1
ATOM 3935 C CA . THR C 1 91 ? 29.397 19.902 57.029 1.00 26.31 199 THR C CA 1
ATOM 3936 C C . THR C 1 91 ? 30.311 19.380 55.957 1.00 25.94 199 THR C C 1
ATOM 3937 O O . THR C 1 91 ? 30.598 18.183 55.902 1.00 27.60 199 THR C O 1
ATOM 3941 N N . GLY C 1 92 ? 30.794 20.281 55.109 1.00 23.21 200 GLY C N 1
ATOM 3942 C CA . GLY C 1 92 ? 31.656 19.847 54.039 1.00 23.99 200 GLY C CA 1
ATOM 3943 C C . GLY C 1 92 ? 32.986 19.289 54.492 1.00 25.72 200 GLY C C 1
ATOM 3944 O O . GLY C 1 92 ? 33.509 18.364 53.862 1.00 25.03 200 GLY C O 1
ATOM 3945 N N . ALA C 1 93 ? 33.527 19.855 55.577 1.00 22.31 201 ALA C N 1
ATOM 3946 C CA . ALA C 1 93 ? 34.807 19.414 56.107 1.00 22.94 201 ALA C CA 1
ATOM 3947 C C . ALA C 1 93 ? 34.634 17.991 56.685 1.00 22.67 201 ALA C C 1
ATOM 3948 O O . ALA C 1 93 ? 35.506 17.177 56.547 1.00 22.30 201 ALA C O 1
ATOM 3950 N N . ALA C 1 94 ? 33.502 17.724 57.327 1.00 22.82 202 ALA C N 1
ATOM 3951 C CA . ALA C 1 94 ? 33.294 16.408 57.941 1.00 23.82 202 ALA C CA 1
ATOM 3952 C C . ALA C 1 94 ? 33.231 15.323 56.848 1.00 23.53 202 ALA C C 1
ATOM 3953 O O . ALA C 1 94 ? 33.922 14.306 56.951 1.00 25.68 202 ALA C O 1
ATOM 3955 N N . ILE C 1 95 ? 32.425 15.560 55.811 1.00 25.49 203 ILE C N 1
ATOM 3956 C CA . ILE C 1 95 ? 32.292 14.621 54.691 1.00 28.02 203 ILE C CA 1
ATOM 3957 C C . ILE C 1 95 ? 33.637 14.469 53.966 1.00 29.24 203 ILE C C 1
ATOM 3958 O O . ILE C 1 95 ? 34.052 13.358 53.648 1.00 30.30 203 ILE C O 1
ATOM 3963 N N . GLU C 1 96 ? 34.340 15.576 53.707 1.00 27.62 204 GLU C N 1
ATOM 3964 C CA . GLU C 1 96 ? 35.610 15.487 52.999 1.00 27.43 204 GLU C CA 1
ATOM 3965 C C . GLU C 1 96 ? 36.615 14.683 53.807 1.00 28.69 204 GLU C C 1
ATOM 3966 O O . GLU C 1 96 ? 37.342 13.849 53.251 1.00 29.86 204 GLU C O 1
ATOM 3972 N N . TYR C 1 97 ? 36.678 14.926 55.115 1.00 27.93 205 TYR C N 1
ATOM 3973 C CA . TYR C 1 97 ? 37.631 14.210 55.941 1.00 28.63 205 TYR C CA 1
ATOM 3974 C C . TYR C 1 97 ? 37.258 12.708 55.999 1.00 29.05 205 TYR C C 1
ATOM 3975 O O . TYR C 1 97 ? 38.119 11.865 55.841 1.00 29.36 205 TYR C O 1
ATOM 3984 N N . ALA C 1 98 ? 35.977 12.407 56.178 1.00 28.38 206 ALA C N 1
ATOM 3985 C CA . ALA C 1 98 ? 35.514 11.020 56.277 1.00 30.45 206 ALA C CA 1
ATOM 3986 C C . ALA C 1 98 ? 35.702 10.218 54.993 1.00 32.46 206 ALA C C 1
ATOM 3987 O O . ALA C 1 98 ? 36.218 9.094 55.012 1.00 33.82 206 ALA C O 1
ATOM 3989 N N . VAL C 1 99 ? 35.279 10.805 53.883 1.00 32.57 207 VAL C N 1
ATOM 3990 C CA . VAL C 1 99 ? 35.380 10.152 52.601 1.00 31.58 207 VAL C CA 1
ATOM 3991 C C . VAL C 1 99 ? 36.806 10.039 52.066 1.00 34.16 207 VAL C C 1
ATOM 3992 O O . VAL C 1 99 ? 37.289 8.937 51.768 1.00 32.89 207 VAL C O 1
ATOM 3996 N N . LEU C 1 100 ? 37.496 11.174 51.967 1.00 32.02 208 LEU C N 1
ATOM 3997 C CA . LEU C 1 100 ? 38.831 11.182 51.406 1.00 32.00 208 LEU C CA 1
ATOM 3998 C C . LEU C 1 100 ? 40.013 10.865 52.327 1.00 33.84 208 LEU C C 1
ATOM 3999 O O . LEU C 1 100 ? 41.029 10.372 51.833 1.00 34.60 208 LEU C O 1
ATOM 4004 N N . HIS C 1 101 ? 39.919 11.147 53.632 1.00 32.52 209 HIS C N 1
ATOM 4005 C CA . HIS C 1 101 ? 41.053 10.863 54.520 1.00 32.73 209 HIS C CA 1
ATOM 4006 C C . HIS C 1 101 ? 40.861 9.587 55.355 1.00 33.27 209 HIS C C 1
ATOM 4007 O O . HIS C 1 101 ? 41.796 8.778 55.477 1.00 32.05 209 HIS C O 1
ATOM 4014 N N . LEU C 1 102 ? 39.666 9.403 55.916 1.00 30.10 210 LEU C N 1
ATOM 4015 C CA . LEU C 1 102 ? 39.399 8.208 56.707 1.00 32.82 210 LEU C CA 1
ATOM 4016 C C . LEU C 1 102 ? 38.906 7.068 55.796 1.00 34.70 210 LEU C C 1
ATOM 4017 O O . LEU C 1 102 ? 38.834 5.910 56.219 1.00 37.32 210 LEU C O 1
ATOM 4022 N N . LYS C 1 103 ? 38.564 7.412 54.557 1.00 35.00 211 LYS C N 1
ATOM 4023 C CA . LYS C 1 103 ? 38.049 6.453 53.587 1.00 35.88 211 LYS C CA 1
ATOM 4024 C C . LYS C 1 103 ? 36.949 5.568 54.172 1.00 35.33 211 LYS C C 1
ATOM 4025 O O . LYS C 1 103 ? 37.067 4.332 54.175 1.00 35.94 211 LYS C O 1
ATOM 4031 N N . VAL C 1 104 ? 35.889 6.184 54.684 1.00 31.99 212 VAL C N 1
ATOM 4032 C CA . VAL C 1 104 ? 34.773 5.396 55.183 1.00 32.26 212 VAL C CA 1
ATOM 4033 C C . VAL C 1 104 ? 34.110 4.800 53.936 1.00 33.46 212 VAL C C 1
ATOM 4034 O O . VAL C 1 104 ? 34.253 5.336 52.829 1.00 32.53 212 VAL C O 1
ATOM 4038 N N . SER C 1 105 ? 33.367 3.712 54.116 1.00 34.45 213 SER C N 1
ATOM 4039 C CA . SER C 1 105 ? 32.695 3.047 52.990 1.00 33.90 213 SER C CA 1
ATOM 4040 C C . SER C 1 105 ? 31.189 3.244 53.038 1.00 32.65 213 SER C C 1
ATOM 4041 O O . SER C 1 105 ? 30.464 2.864 52.094 1.00 31.71 213 SER C O 1
ATOM 4044 N N . ASN C 1 106 ? 30.716 3.849 54.125 1.00 30.67 214 ASN C N 1
ATOM 4045 C CA . ASN C 1 106 ? 29.287 4.094 54.286 1.00 32.44 214 ASN C CA 1
ATOM 4046 C C . ASN C 1 106 ? 28.959 5.477 54.888 1.00 33.58 214 ASN C C 1
ATOM 4047 O O . ASN C 1 106 ? 29.632 5.925 55.822 1.00 34.81 214 ASN C O 1
ATOM 4052 N N . ILE C 1 107 ? 27.943 6.145 54.340 1.00 30.54 215 ILE C N 1
ATOM 4053 C CA . ILE C 1 107 ? 27.468 7.397 54.908 1.00 30.03 215 ILE C CA 1
ATOM 4054 C C . ILE C 1 107 ? 26.003 7.113 55.195 1.00 30.13 215 ILE C C 1
ATOM 4055 O O . ILE C 1 107 ? 25.230 6.830 54.281 1.00 31.42 215 ILE C O 1
ATOM 4060 N N . VAL C 1 108 ? 25.644 7.174 56.473 1.00 29.16 216 VAL C N 1
ATOM 4061 C CA . VAL C 1 108 ? 24.306 6.906 56.941 1.00 29.21 216 VAL C CA 1
ATOM 4062 C C . VAL C 1 108 ? 23.719 8.132 57.613 1.00 29.85 216 VAL C C 1
ATOM 4063 O O . VAL C 1 108 ? 24.278 8.629 58.596 1.00 29.53 216 VAL C O 1
ATOM 4067 N N . VAL C 1 109 ? 22.581 8.585 57.098 1.00 28.69 217 VAL C N 1
ATOM 4068 C CA . VAL C 1 109 ? 21.871 9.746 57.634 1.00 29.61 217 VAL C CA 1
ATOM 4069 C C . VAL C 1 109 ? 20.638 9.227 58.330 1.00 30.11 217 VAL C C 1
ATOM 4070 O O . VAL C 1 109 ? 19.743 8.663 57.698 1.00 30.98 217 VAL C O 1
ATOM 4074 N N . ILE C 1 110 ? 20.589 9.427 59.642 1.00 31.04 218 ILE C N 1
ATOM 4075 C CA . ILE C 1 110 ? 19.498 8.932 60.458 1.00 30.62 218 ILE C CA 1
ATOM 4076 C C . ILE C 1 110 ? 18.603 10.020 61.047 1.00 31.80 218 ILE C C 1
ATOM 4077 O O . ILE C 1 110 ? 19.071 10.889 61.777 1.00 32.52 218 ILE C O 1
ATOM 4082 N N . GLY C 1 111 ? 17.318 9.944 60.726 1.00 30.77 219 GLY C N 1
ATOM 4083 C CA . GLY C 1 111 ? 16.332 10.857 61.262 1.00 30.90 219 GLY C CA 1
ATOM 4084 C C . GLY C 1 111 ? 15.637 10.125 62.406 1.00 33.87 219 GLY C C 1
ATOM 4085 O O . GLY C 1 111 ? 15.899 8.940 62.662 1.00 33.45 219 GLY C O 1
ATOM 4086 N N . HIS C 1 112 ? 14.750 10.805 63.109 1.00 33.61 220 HIS C N 1
ATOM 4087 C CA . HIS C 1 112 ? 14.101 10.145 64.220 1.00 36.10 220 HIS C CA 1
ATOM 4088 C C . HIS C 1 112 ? 12.773 10.756 64.577 1.00 35.49 220 HIS C C 1
ATOM 4089 O O . HIS C 1 112 ? 12.422 11.866 64.151 1.00 37.29 220 HIS C O 1
ATOM 4096 N N . SER C 1 113 ? 12.053 10.004 65.401 1.00 37.96 221 SER C N 1
ATOM 4097 C CA . SER C 1 113 ? 10.727 10.358 65.881 1.00 35.69 221 SER C CA 1
ATOM 4098 C C . SER C 1 113 ? 10.722 11.571 66.796 1.00 34.18 221 SER C C 1
ATOM 4099 O O . SER C 1 113 ? 11.593 11.714 67.636 1.00 32.44 221 SER C O 1
ATOM 4102 N N . ALA C 1 114 ? 9.694 12.407 66.651 1.00 35.67 222 ALA C N 1
ATOM 4103 C CA . ALA C 1 114 ? 9.517 13.604 67.471 1.00 34.57 222 ALA C CA 1
ATOM 4104 C C . ALA C 1 114 ? 10.755 14.515 67.438 1.00 35.24 222 ALA C C 1
ATOM 4105 O O . ALA C 1 114 ? 11.251 14.974 68.474 1.00 34.57 222 ALA C O 1
ATOM 4107 N N . CYS C 1 115 ? 11.245 14.774 66.236 1.00 34.55 223 CYS C N 1
ATOM 4108 C CA . CYS C 1 115 ? 12.411 15.624 66.075 1.00 34.31 223 CYS C CA 1
ATOM 4109 C C . CYS C 1 115 ? 12.002 17.091 66.147 1.00 34.09 223 CYS C C 1
ATOM 4110 O O . CYS C 1 115 ? 11.224 17.583 65.298 1.00 32.11 223 CYS C O 1
ATOM 4113 N N . GLY C 1 116 ? 12.524 17.772 67.166 1.00 31.62 224 GLY C N 1
ATOM 4114 C CA . GLY C 1 116 ? 12.203 19.169 67.383 1.00 32.22 224 GLY C CA 1
ATOM 4115 C C . GLY C 1 116 ? 12.554 20.052 66.205 1.00 32.21 224 GLY C C 1
ATOM 4116 O O . GLY C 1 116 ? 11.843 21.020 65.933 1.00 34.19 224 GLY C O 1
ATOM 4117 N N . GLY C 1 117 ? 13.627 19.703 65.496 1.00 30.81 225 GLY C N 1
ATOM 4118 C CA . GLY C 1 117 ? 14.047 20.477 64.344 1.00 33.04 225 GLY C CA 1
ATOM 4119 C C . GLY C 1 117 ? 13.059 20.332 63.202 1.00 32.40 225 GLY C C 1
ATOM 4120 O O . GLY C 1 117 ? 12.683 21.307 62.529 1.00 30.47 225 GLY C O 1
ATOM 4121 N N . ILE C 1 118 ? 12.621 19.097 62.960 1.00 34.16 226 ILE C N 1
ATOM 4122 C CA . ILE C 1 118 ? 11.684 18.906 61.886 1.00 33.06 226 ILE C CA 1
ATOM 4123 C C . ILE C 1 118 ? 10.352 19.540 62.258 1.00 34.40 226 ILE C C 1
ATOM 4124 O O . ILE C 1 118 ? 9.615 19.997 61.383 1.00 35.97 226 ILE C O 1
ATOM 4129 N N . LYS C 1 119 ? 10.051 19.603 63.548 1.00 35.42 227 LYS C N 1
ATOM 4130 C CA . LYS C 1 119 ? 8.793 20.217 63.984 1.00 37.41 227 LYS C CA 1
ATOM 4131 C C . LYS C 1 119 ? 8.823 21.706 63.705 1.00 38.18 227 LYS C C 1
ATOM 4132 O O . LYS C 1 119 ? 7.801 22.306 63.363 1.00 37.46 227 LYS C O 1
ATOM 4138 N N . GLY C 1 120 ? 10.001 2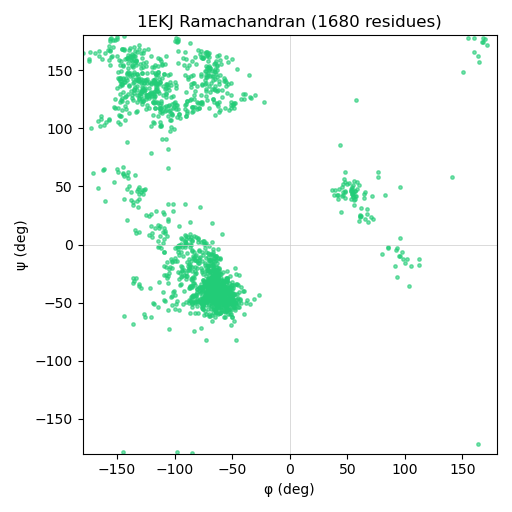2.304 63.870 1.00 37.72 228 GLY C N 1
ATOM 4139 C CA . GLY C 1 120 ? 10.143 23.726 63.616 1.00 37.60 228 GLY C CA 1
ATOM 4140 C C . GLY C 1 120 ? 10.048 23.967 62.119 1.00 36.95 228 GLY C C 1
ATOM 4141 O O . GLY C 1 120 ? 9.379 24.904 61.671 1.00 36.65 228 GLY C O 1
ATOM 4142 N N . LEU C 1 121 ? 10.715 23.125 61.336 1.00 35.33 229 LEU C N 1
ATOM 4143 C CA . LEU C 1 121 ? 10.658 23.255 59.892 1.00 35.32 229 LEU C CA 1
ATOM 4144 C C . LEU C 1 121 ? 9.172 23.340 59.498 1.00 37.51 229 LEU C C 1
ATOM 4145 O O . LEU C 1 121 ? 8.758 24.218 58.728 1.00 37.01 229 LEU C O 1
ATOM 4150 N N . LEU C 1 122 ? 8.370 22.430 60.042 1.00 36.49 230 LEU C N 1
ATOM 4151 C CA . LEU C 1 122 ? 6.951 22.403 59.691 1.00 39.35 230 LEU C CA 1
ATOM 4152 C C . LEU C 1 122 ? 6.132 23.546 60.286 1.00 39.37 230 LEU C C 1
ATOM 4153 O O . LEU C 1 122 ? 5.219 24.049 59.631 1.00 39.75 230 LEU C O 1
ATOM 4158 N N . SER C 1 123 ? 6.472 23.961 61.503 1.00 40.18 231 SER C N 1
ATOM 4159 C CA . SER C 1 123 ? 5.766 25.053 62.196 1.00 42.28 231 SER C CA 1
ATOM 4160 C C . SER C 1 123 ? 6.080 26.466 61.675 1.00 43.24 231 SER C C 1
ATOM 4161 O O . SER C 1 123 ? 5.230 27.371 61.742 1.00 42.00 231 SER C O 1
ATOM 4164 N N . PHE C 1 124 ? 7.307 26.665 61.197 1.00 42.73 232 PHE C N 1
ATOM 4165 C CA . PHE C 1 124 ? 7.726 27.975 60.683 1.00 43.92 232 PHE C CA 1
ATOM 4166 C C . PHE C 1 124 ? 7.173 28.286 59.280 1.00 45.01 232 PHE C C 1
ATOM 4167 O O . PHE C 1 124 ? 7.170 27.433 58.388 1.00 44.33 232 PHE C O 1
ATOM 4175 N N . PRO C 1 125 ? 6.711 29.534 59.074 1.00 46.54 233 PRO C N 1
ATOM 4176 C CA . PRO C 1 125 ? 6.146 29.993 57.806 1.00 47.33 233 PRO C CA 1
ATOM 4177 C C . PRO C 1 125 ? 7.124 30.171 56.654 1.00 48.36 233 PRO C C 1
ATOM 4178 O O . PRO C 1 125 ? 6.776 29.903 55.505 1.00 49.00 233 PRO C O 1
ATOM 4182 N N . PHE C 1 126 ? 8.338 30.624 56.948 1.00 47.52 234 PHE C N 1
ATOM 4183 C CA . PHE C 1 126 ? 9.317 30.862 55.893 1.00 47.90 234 PHE C CA 1
ATOM 4184 C C . PHE C 1 126 ? 8.634 31.774 54.873 1.00 49.15 234 PHE C C 1
ATOM 4185 O O . PHE C 1 126 ? 8.702 31.562 53.655 1.00 48.15 234 PHE C O 1
ATOM 4193 N N . ASP C 1 127 ? 7.985 32.799 55.424 1.00 51.28 235 ASP C N 1
ATOM 4194 C CA . ASP C 1 127 ? 7.227 33.815 54.694 1.00 53.15 235 ASP C CA 1
ATOM 4195 C C . ASP C 1 127 ? 7.971 35.147 54.651 1.00 53.44 235 ASP C C 1
ATOM 4196 O O . ASP C 1 127 ? 7.354 36.200 54.480 1.00 53.87 235 ASP C O 1
ATOM 4201 N N . GLY C 1 128 ? 9.281 35.114 54.839 1.00 52.14 236 GLY C N 1
ATOM 4202 C CA . GLY C 1 128 ? 10.031 36.352 54.811 1.00 51.87 236 GLY C CA 1
ATOM 4203 C C . GLY C 1 128 ? 10.328 36.917 56.187 1.00 51.83 236 GLY C C 1
ATOM 4204 O O . GLY C 1 128 ? 11.133 37.837 56.327 1.00 52.59 236 GLY C O 1
ATOM 4205 N N . THR C 1 129 ? 9.677 36.383 57.213 1.00 50.59 237 THR C N 1
ATOM 4206 C CA . THR C 1 129 ? 9.922 36.864 58.571 1.00 49.39 237 THR C CA 1
ATOM 4207 C C . THR C 1 129 ? 10.514 35.730 59.423 1.00 47.82 237 THR C C 1
ATOM 4208 O O . THR C 1 129 ? 10.077 34.575 59.324 1.00 48.12 237 THR C O 1
ATOM 4212 N N . TYR C 1 130 ? 11.511 36.067 60.236 1.00 45.97 238 TYR C N 1
ATOM 4213 C CA . TYR C 1 130 ? 12.173 35.112 61.123 1.00 45.29 238 TYR C CA 1
ATOM 4214 C C . TYR C 1 130 ? 11.936 35.530 62.556 1.00 43.05 238 TYR C C 1
ATOM 4215 O O . TYR C 1 130 ? 11.697 36.699 62.832 1.00 43.91 238 TYR C O 1
ATOM 4224 N N . SER C 1 131 ? 11.988 34.568 63.468 1.00 38.08 239 SER C N 1
ATOM 4225 C CA . SER C 1 131 ? 11.788 34.844 64.879 1.00 34.64 239 SER C CA 1
ATOM 4226 C C . SER C 1 131 ? 12.889 34.127 65.667 1.00 32.21 239 SER C C 1
ATOM 4227 O O . SER C 1 131 ? 12.823 34.042 66.898 1.00 31.35 239 SER C O 1
ATOM 4230 N N . THR C 1 132 ? 13.874 33.602 64.941 1.00 28.09 240 THR C N 1
ATOM 4231 C CA . THR C 1 132 ? 14.979 32.900 65.559 1.00 27.63 240 THR C CA 1
ATOM 4232 C C . THR C 1 132 ? 16.227 33.505 64.964 1.00 27.70 240 THR C C 1
ATOM 4233 O O . THR C 1 132 ? 16.191 34.052 63.871 1.00 31.54 240 THR C O 1
ATOM 4237 N N . ASP C 1 133 ? 17.315 33.406 65.708 1.00 28.58 241 ASP C N 1
ATOM 4238 C CA . ASP C 1 133 ? 18.611 33.898 65.265 1.00 26.26 241 ASP C CA 1
ATOM 4239 C C . ASP C 1 133 ? 19.182 32.991 64.210 1.00 26.45 241 ASP C C 1
ATOM 4240 O O . ASP C 1 133 ? 19.720 33.472 63.212 1.00 23.46 241 ASP C O 1
ATOM 4245 N N . PHE C 1 134 ? 19.065 31.670 64.436 1.00 25.34 242 PHE C N 1
ATOM 4246 C CA . PHE C 1 134 ? 19.641 30.676 63.539 1.00 25.42 242 PHE C CA 1
ATOM 4247 C C . PHE C 1 134 ? 18.762 29.468 63.187 1.00 26.20 242 PHE C C 1
ATOM 4248 O O . PHE C 1 134 ? 18.952 28.852 62.125 1.00 26.90 242 PHE C O 1
ATOM 4256 N N . ILE C 1 135 ? 17.863 29.094 64.087 1.00 29.00 243 ILE C N 1
ATOM 4257 C CA . ILE C 1 135 ? 17.052 27.886 63.883 1.00 26.86 243 ILE C CA 1
ATOM 4258 C C . ILE C 1 135 ? 16.359 27.799 62.536 1.00 27.61 243 ILE C C 1
ATOM 4259 O O . ILE C 1 135 ? 16.495 26.800 61.820 1.00 26.77 243 ILE C O 1
ATOM 4264 N N . GLU C 1 136 ? 15.636 28.844 62.155 1.00 28.96 244 GLU C N 1
ATOM 4265 C CA . GLU C 1 136 ? 14.986 28.823 60.860 1.00 29.61 244 GLU C CA 1
ATOM 4266 C C . GLU C 1 136 ? 15.994 28.798 59.743 1.00 30.08 244 GLU C C 1
ATOM 4267 O O . GLU C 1 136 ? 15.813 28.088 58.765 1.00 30.20 244 GLU C O 1
ATOM 4273 N N . GLU C 1 137 ? 17.058 29.586 59.877 1.00 31.53 245 GLU C N 1
ATOM 4274 C CA . GLU C 1 137 ? 18.096 29.636 58.850 1.00 32.42 245 GLU C CA 1
ATOM 4275 C C . GLU C 1 137 ? 18.634 28.230 58.538 1.00 29.87 245 GLU C C 1
ATOM 4276 O O . GLU C 1 137 ? 18.872 27.873 57.389 1.00 31.07 245 GLU C O 1
ATOM 4282 N N . TRP C 1 138 ? 18.825 27.437 59.580 1.00 29.56 246 TRP C N 1
ATOM 4283 C CA . TRP C 1 138 ? 19.396 26.114 59.415 1.00 27.64 246 TRP C CA 1
ATOM 4284 C C . TRP C 1 138 ? 18.411 25.084 58.841 1.00 27.77 246 TRP C C 1
ATOM 4285 O O . TRP C 1 138 ? 18.694 24.460 57.830 1.00 25.85 246 TRP C O 1
ATOM 4296 N N . VAL C 1 139 ? 17.257 24.932 59.474 1.00 29.05 247 VAL C N 1
ATOM 4297 C CA . VAL C 1 139 ? 16.294 23.940 59.015 1.00 31.94 247 VAL C CA 1
ATOM 4298 C C . VAL C 1 139 ? 15.664 24.207 57.657 1.00 33.17 247 VAL C C 1
ATOM 4299 O O . VAL C 1 139 ? 14.914 23.371 57.141 1.00 35.04 247 VAL C O 1
ATOM 4303 N N . LYS C 1 140 ? 15.999 25.358 57.069 1.00 34.35 248 LYS C N 1
ATOM 4304 C CA . LYS C 1 140 ? 15.486 25.731 55.769 1.00 34.17 248 LYS C CA 1
ATOM 4305 C C . LYS C 1 140 ? 16.091 24.735 54.776 1.00 32.43 248 LYS C C 1
ATOM 4306 O O . LYS C 1 140 ? 15.625 24.605 53.658 1.00 31.15 248 LYS C O 1
ATOM 4312 N N . ILE C 1 141 ? 17.139 24.038 55.190 1.00 31.09 249 ILE C N 1
ATOM 4313 C CA . ILE C 1 141 ? 17.757 23.056 54.313 1.00 31.56 249 ILE C CA 1
ATOM 4314 C C . ILE C 1 141 ? 16.676 22.003 53.952 1.00 32.83 249 ILE C C 1
ATOM 4315 O O . ILE C 1 141 ? 16.699 21.417 52.864 1.00 33.18 249 ILE C O 1
ATOM 4320 N N . GLY C 1 142 ? 15.721 21.813 54.854 1.00 32.24 250 GLY C N 1
ATOM 4321 C CA . GLY C 1 142 ? 14.667 20.839 54.640 1.00 33.14 250 GLY C CA 1
ATOM 4322 C C . GLY C 1 142 ? 13.398 21.314 53.958 1.00 34.69 250 GLY C C 1
ATOM 4323 O O . GLY C 1 142 ? 12.421 20.552 53.888 1.00 33.05 250 GLY C O 1
ATOM 4324 N N . LEU C 1 143 ? 13.390 22.545 53.446 1.00 36.54 251 LEU C N 1
ATOM 4325 C CA . LEU C 1 143 ? 12.188 23.072 52.774 1.00 39.31 251 LEU C CA 1
ATOM 4326 C C . LEU C 1 143 ? 11.667 22.196 51.636 1.00 39.92 251 LEU C C 1
ATOM 4327 O O . LEU C 1 143 ? 10.466 22.031 51.469 1.00 40.99 251 LEU C O 1
ATOM 4332 N N . PRO C 1 144 ? 12.564 21.662 50.808 1.00 40.54 252 PRO C N 1
ATOM 4333 C CA . PRO C 1 144 ? 12.107 20.809 49.715 1.00 41.53 252 PRO C CA 1
ATOM 4334 C C . PRO C 1 144 ? 11.296 19.604 50.208 1.00 41.13 252 PRO C C 1
ATOM 4335 O O . PRO C 1 144 ? 10.290 19.225 49.593 1.00 42.19 252 PRO C O 1
ATOM 4339 N N . ALA C 1 145 ? 11.728 19.017 51.319 1.00 39.97 253 ALA C N 1
ATOM 4340 C CA . ALA C 1 145 ? 11.056 17.849 51.899 1.00 40.83 253 ALA C CA 1
ATOM 4341 C C . ALA C 1 145 ? 9.727 18.255 52.509 1.00 41.27 253 ALA C C 1
ATOM 4342 O O . ALA C 1 145 ? 8.772 17.472 52.549 1.00 39.36 253 ALA C O 1
ATOM 4344 N N . LYS C 1 146 ? 9.668 19.487 53.000 1.00 40.32 254 LYS C N 1
ATOM 4345 C CA . LYS C 1 146 ? 8.446 19.977 53.594 1.00 41.06 254 LYS C CA 1
ATOM 4346 C C . LYS C 1 146 ? 7.403 20.109 52.488 1.00 42.79 254 LYS C C 1
ATOM 4347 O O . LYS C 1 146 ? 6.230 19.798 52.680 1.00 43.52 254 LYS C O 1
ATOM 4353 N N . ALA C 1 147 ? 7.855 20.580 51.332 1.00 44.28 255 ALA C N 1
ATOM 4354 C CA . ALA C 1 147 ? 6.982 20.794 50.189 1.00 45.68 255 ALA C CA 1
ATOM 4355 C C . ALA C 1 147 ? 6.389 19.475 49.739 1.00 46.44 255 ALA C C 1
ATOM 4356 O O . ALA C 1 147 ? 5.177 19.363 49.584 1.00 46.20 255 ALA C O 1
ATOM 4358 N N . LYS C 1 148 ? 7.251 18.483 49.537 1.00 46.95 256 LYS C N 1
ATOM 4359 C CA . LYS C 1 148 ? 6.817 17.170 49.084 1.00 49.84 256 LYS C CA 1
ATOM 4360 C C . LYS C 1 148 ? 5.765 16.586 50.024 1.00 51.84 256 LYS C C 1
ATOM 4361 O O . LYS C 1 148 ? 4.691 16.154 49.594 1.00 51.82 256 LYS C O 1
ATOM 4367 N N . VAL C 1 149 ? 6.071 16.594 51.316 1.00 53.14 257 VAL C N 1
ATOM 4368 C CA . VAL C 1 149 ? 5.161 16.079 52.328 1.00 54.20 257 VAL C CA 1
ATOM 4369 C C . VAL C 1 149 ? 3.853 16.885 52.353 1.00 55.45 257 VAL C C 1
ATOM 4370 O O . VAL C 1 149 ? 2.769 16.308 52.471 1.00 55.83 257 VAL C O 1
ATOM 4374 N N . LYS C 1 150 ? 3.944 18.208 52.243 1.00 56.17 258 LYS C N 1
ATOM 4375 C CA . LYS C 1 150 ? 2.736 19.036 52.265 1.00 58.14 258 LYS C CA 1
ATOM 4376 C C . LYS C 1 150 ? 1.852 18.756 51.063 1.00 59.35 258 LYS C C 1
ATOM 4377 O O . LYS C 1 150 ? 0.628 18.831 51.140 1.00 59.45 258 LYS C O 1
ATOM 4383 N N . ALA C 1 151 ? 2.481 18.432 49.944 1.00 60.84 259 ALA C N 1
ATOM 4384 C CA . ALA C 1 151 ? 1.749 18.143 48.728 1.00 61.94 259 ALA C CA 1
ATOM 4385 C C . ALA C 1 151 ? 1.119 16.753 48.779 1.00 63.54 259 ALA C C 1
ATOM 4386 O O . ALA C 1 151 ? -0.085 16.606 48.553 1.00 64.51 259 ALA C O 1
ATOM 4388 N N . GLN C 1 152 ? 1.935 15.745 49.089 1.00 63.95 260 GLN C N 1
ATOM 4389 C CA . GLN C 1 152 ? 1.500 14.351 49.145 1.00 64.14 260 GLN C CA 1
ATOM 4390 C C . GLN C 1 152 ? 0.516 14.010 50.243 1.00 65.04 260 GLN C C 1
ATOM 4391 O O . GLN C 1 152 ? -0.360 13.170 50.055 1.00 65.01 260 GLN C O 1
ATOM 4397 N N . HIS C 1 153 ? 0.669 14.656 51.392 1.00 66.90 261 HIS C N 1
ATOM 4398 C CA . HIS C 1 153 ? -0.175 14.392 52.549 1.00 67.70 261 HIS C CA 1
ATOM 4399 C C . HIS C 1 153 ? -0.678 15.709 53.131 1.00 69.24 261 HIS C C 1
ATOM 4400 O O . HIS C 1 153 ? -0.622 15.917 54.334 1.00 69.29 261 HIS C O 1
ATOM 4407 N N . GLY C 1 154 ? -1.178 16.593 52.280 1.00 71.12 262 GLY C N 1
ATOM 4408 C CA . GLY C 1 154 ? -1.646 17.882 52.758 1.00 73.61 262 GLY C CA 1
ATOM 4409 C C . GLY C 1 154 ? -2.790 17.910 53.761 1.00 75.29 262 GLY C C 1
ATOM 4410 O O . GLY C 1 154 ? -2.965 18.904 54.472 1.00 76.27 262 GLY C O 1
ATOM 4411 N N . ASP C 1 155 ? -3.577 16.840 53.833 1.00 75.97 263 ASP C N 1
ATOM 4412 C CA . ASP C 1 155 ? -4.707 16.812 54.762 1.00 76.29 263 ASP C CA 1
ATOM 4413 C C . ASP C 1 155 ? -4.419 16.079 56.074 1.00 75.29 263 ASP C C 1
ATOM 4414 O O . ASP C 1 155 ? -5.175 16.203 57.044 1.00 75.21 263 ASP C O 1
ATOM 4419 N N . ALA C 1 156 ? -3.324 15.327 56.105 1.00 73.86 264 ALA C N 1
ATOM 4420 C CA . ALA C 1 156 ? -2.948 14.570 57.294 1.00 72.09 264 ALA C CA 1
ATOM 4421 C C . ALA C 1 156 ? -2.833 15.457 58.532 1.00 70.76 264 ALA C C 1
ATOM 4422 O O . ALA C 1 156 ? -2.731 16.683 58.427 1.00 69.99 264 ALA C O 1
ATOM 4424 N N . PRO C 1 157 ? -2.876 14.835 59.727 1.00 70.06 265 PRO C N 1
ATOM 4425 C CA . PRO C 1 157 ? -2.772 15.515 61.028 1.00 69.25 265 PRO C CA 1
ATOM 4426 C C . PRO C 1 157 ? -1.306 15.883 61.289 1.00 68.40 265 PRO C C 1
ATOM 4427 O O . PRO C 1 157 ? -0.396 15.144 60.889 1.00 68.19 265 PRO C O 1
ATOM 4431 N N . PHE C 1 158 ? -1.083 17.009 61.965 1.00 66.53 266 PHE C N 1
ATOM 4432 C CA . PHE C 1 158 ? 0.271 17.494 62.239 1.00 64.76 266 PHE C CA 1
ATOM 4433 C C . PHE C 1 158 ? 1.339 16.454 62.578 1.00 63.58 266 PHE C C 1
ATOM 4434 O O . PHE C 1 158 ? 2.424 16.463 61.995 1.00 62.85 266 PHE C O 1
ATOM 4442 N N . ALA C 1 159 ? 1.035 15.579 63.529 1.00 62.66 267 ALA C N 1
ATOM 4443 C CA . ALA C 1 159 ? 1.972 14.541 63.960 1.00 61.76 267 ALA C CA 1
ATOM 4444 C C . ALA C 1 159 ? 2.380 13.631 62.814 1.00 61.44 267 ALA C C 1
ATOM 4445 O O . ALA C 1 159 ? 3.552 13.238 62.696 1.00 61.60 267 ALA C O 1
ATOM 4447 N N . GLU C 1 160 ? 1.405 13.292 61.977 1.00 60.58 268 GLU C N 1
ATOM 4448 C CA . GLU C 1 160 ? 1.650 12.441 60.821 1.00 59.48 268 GLU C CA 1
ATOM 4449 C C . GLU C 1 160 ? 2.557 13.234 59.862 1.00 56.95 268 GLU C C 1
ATOM 4450 O O . GLU C 1 160 ? 3.492 12.690 59.270 1.00 56.11 268 GLU C O 1
ATOM 4456 N N . LEU C 1 161 ? 2.289 14.525 59.722 1.00 54.74 269 LEU C N 1
ATOM 4457 C CA . LEU C 1 161 ? 3.123 15.365 58.871 1.00 53.34 269 LEU C CA 1
ATOM 4458 C C . LEU C 1 161 ? 4.594 15.240 59.308 1.00 51.62 269 LEU C C 1
ATOM 4459 O O . LEU C 1 161 ? 5.486 14.987 58.489 1.00 50.89 269 LEU C O 1
ATOM 4464 N N . CYS C 1 162 ? 4.833 15.407 60.609 1.00 49.93 270 CYS C N 1
ATOM 4465 C CA . CYS C 1 162 ? 6.184 15.320 61.159 1.00 46.99 270 CYS C CA 1
ATOM 4466 C C . CYS C 1 162 ? 6.878 14.019 60.814 1.00 46.15 270 CYS C C 1
ATOM 4467 O O . CYS C 1 162 ? 8.018 14.029 60.327 1.00 44.97 270 CYS C O 1
ATOM 4470 N N . THR C 1 163 ? 6.204 12.896 61.048 1.00 43.58 271 THR C N 1
ATOM 4471 C CA . THR C 1 163 ? 6.836 11.617 60.753 1.00 43.15 271 THR C CA 1
ATOM 4472 C C . THR C 1 163 ? 7.227 11.537 59.304 1.00 41.60 271 THR C C 1
ATOM 4473 O O . THR C 1 163 ? 8.317 11.071 58.966 1.00 41.68 271 THR C O 1
ATOM 4477 N N . HIS C 1 164 ? 6.325 11.990 58.443 1.00 41.58 272 HIS C N 1
ATOM 4478 C CA . HIS C 1 164 ? 6.572 11.997 57.010 1.00 40.48 272 HIS C CA 1
ATOM 4479 C C . HIS C 1 164 ? 7.783 12.895 56.711 1.00 40.03 272 HIS C C 1
ATOM 4480 O O . HIS C 1 164 ? 8.722 12.500 56.008 1.00 38.72 272 HIS C O 1
ATOM 4487 N N . CYS C 1 165 ? 7.769 14.097 57.270 1.00 39.86 273 CYS C N 1
ATOM 4488 C CA . CYS C 1 165 ? 8.874 15.020 57.036 1.00 37.78 273 CYS C CA 1
ATOM 4489 C C . CYS C 1 165 ? 10.214 14.553 57.615 1.00 36.35 273 CYS C C 1
ATOM 4490 O O . CYS C 1 165 ? 11.272 14.786 57.017 1.00 33.94 273 CYS C O 1
ATOM 4493 N N . GLU C 1 166 ? 10.173 13.904 58.774 1.00 34.88 274 GLU C N 1
ATOM 4494 C CA . GLU C 1 166 ? 11.397 13.389 59.362 1.00 35.57 274 GLU C CA 1
ATOM 4495 C C . GLU C 1 166 ? 12.030 12.407 58.382 1.00 35.44 274 GLU C C 1
ATOM 4496 O O . GLU C 1 166 ? 13.253 12.383 58.209 1.00 35.11 274 GLU C O 1
ATOM 4502 N N . LYS C 1 167 ? 11.210 11.595 57.719 1.00 35.40 275 LYS C N 1
ATOM 4503 C CA . LYS C 1 167 ? 11.785 10.625 56.794 1.00 35.67 275 LYS C CA 1
ATOM 4504 C C . LYS C 1 167 ? 12.182 11.252 55.467 1.00 35.57 275 LYS C C 1
ATOM 4505 O O . LYS C 1 167 ? 13.235 10.914 54.909 1.00 33.48 275 LYS C O 1
ATOM 4511 N N . GLU C 1 168 ? 11.340 12.162 54.965 1.00 35.06 276 GLU C N 1
ATOM 4512 C CA . GLU C 1 168 ? 11.598 12.810 53.693 1.00 35.59 276 GLU C CA 1
ATOM 4513 C C . GLU C 1 168 ? 12.822 13.713 53.804 1.00 35.43 276 GLU C C 1
ATOM 4514 O O . GLU C 1 168 ? 13.597 13.830 52.856 1.00 35.49 276 GLU C O 1
ATOM 4520 N N . ALA C 1 169 ? 12.985 14.348 54.963 1.00 33.53 277 ALA C N 1
ATOM 4521 C CA . ALA C 1 169 ? 14.149 15.198 55.204 1.00 33.38 277 ALA C CA 1
ATOM 4522 C C . ALA C 1 169 ? 15.399 14.339 55.017 1.00 31.87 277 ALA C C 1
ATOM 4523 O O . ALA C 1 169 ? 16.370 14.765 54.389 1.00 29.29 277 ALA C O 1
ATOM 4525 N N . VAL C 1 170 ? 15.386 13.119 55.565 1.00 31.93 278 VAL C N 1
ATOM 4526 C CA . VAL C 1 170 ? 16.551 12.235 55.402 1.00 32.01 278 VAL C CA 1
ATOM 4527 C C . VAL C 1 170 ? 16.893 12.062 53.918 1.00 30.67 278 VAL C C 1
ATOM 4528 O O . VAL C 1 170 ? 18.072 12.074 53.529 1.00 32.71 278 VAL C O 1
ATOM 4532 N N . ASN C 1 171 ? 15.861 11.937 53.087 1.00 31.69 279 ASN C N 1
ATOM 4533 C CA . ASN C 1 171 ? 16.037 11.762 51.645 1.00 31.76 279 ASN C CA 1
ATOM 4534 C C . ASN C 1 171 ? 16.613 12.985 50.951 1.00 31.42 279 ASN C C 1
ATOM 4535 O O . ASN C 1 171 ? 17.431 12.849 50.044 1.00 30.96 279 ASN C O 1
ATOM 4540 N N . ALA C 1 172 ? 16.149 14.157 51.369 1.00 29.22 280 ALA C N 1
ATOM 4541 C CA . ALA C 1 172 ? 16.647 15.435 50.871 1.00 29.60 280 ALA C CA 1
ATOM 4542 C C . ALA C 1 172 ? 18.150 15.557 51.242 1.00 30.37 280 ALA C C 1
ATOM 4543 O O . ALA C 1 172 ? 18.954 16.073 50.473 1.00 33.97 280 ALA C O 1
ATOM 4545 N N . SER C 1 173 ? 18.538 15.063 52.416 1.00 31.45 281 SER C N 1
ATOM 4546 C CA . SER C 1 173 ? 19.953 15.099 52.795 1.00 30.85 281 SER C CA 1
ATOM 4547 C C . SER C 1 173 ? 20.746 14.149 51.941 1.00 30.29 281 SER C C 1
ATOM 4548 O O . SER C 1 173 ? 21.906 14.410 51.588 1.00 29.98 281 SER C O 1
ATOM 4551 N N . LEU C 1 174 ? 20.138 13.016 51.608 1.00 29.97 282 LEU C N 1
ATOM 4552 C CA . LEU C 1 174 ? 20.851 12.071 50.779 1.00 31.55 282 LEU C CA 1
ATOM 4553 C C . LEU C 1 174 ? 21.014 12.753 49.417 1.00 32.00 282 LEU C C 1
ATOM 4554 O O . LEU C 1 174 ? 22.071 12.663 48.786 1.00 30.24 282 LEU C O 1
ATOM 4559 N N . GLY C 1 175 ? 19.964 13.441 48.965 1.00 32.43 283 GLY C N 1
ATOM 4560 C CA . GLY C 1 175 ? 20.083 14.144 47.699 1.00 32.98 283 GLY C CA 1
ATOM 4561 C C . GLY C 1 175 ? 21.269 15.114 47.789 1.00 33.09 283 GLY C C 1
ATOM 4562 O O . GLY C 1 175 ? 22.131 15.178 46.890 1.00 34.28 283 GLY C O 1
ATOM 4563 N N . ASN C 1 176 ? 21.342 15.869 48.883 1.00 31.93 284 ASN C N 1
ATOM 4564 C CA . ASN C 1 176 ? 22.445 16.829 49.005 1.00 31.18 284 ASN C CA 1
ATOM 4565 C C . ASN C 1 176 ? 23.813 16.207 49.082 1.00 31.64 284 ASN C C 1
ATOM 4566 O O . ASN C 1 176 ? 24.789 16.837 48.692 1.00 32.11 284 ASN C O 1
ATOM 4571 N N . LEU C 1 177 ? 23.924 14.982 49.594 1.00 32.04 285 LEU C N 1
ATOM 4572 C CA . LEU C 1 177 ? 25.241 14.375 49.612 1.00 30.25 285 LEU C CA 1
ATOM 4573 C C . LEU C 1 177 ? 25.742 14.242 48.160 1.00 29.44 285 LEU C C 1
ATOM 4574 O O . LEU C 1 177 ? 26.958 14.235 47.895 1.00 28.69 285 LEU C O 1
ATOM 4579 N N . LEU C 1 178 ? 24.809 14.194 47.209 1.00 31.34 286 LEU C N 1
ATOM 4580 C CA . LEU C 1 178 ? 25.186 14.025 45.798 1.00 32.70 286 LEU C CA 1
ATOM 4581 C C . LEU C 1 178 ? 25.752 15.282 45.140 1.00 33.24 286 LEU C C 1
ATOM 4582 O O . LEU C 1 178 ? 26.256 15.218 44.024 1.00 33.84 286 LEU C O 1
ATOM 4587 N N . THR C 1 179 ? 25.669 16.416 45.840 1.00 31.61 287 THR C N 1
ATOM 4588 C CA . THR C 1 179 ? 26.230 17.656 45.332 1.00 31.87 287 THR C CA 1
ATOM 4589 C C . THR C 1 179 ? 27.746 17.694 45.631 1.00 31.43 287 THR C C 1
ATOM 4590 O O . THR C 1 179 ? 28.477 18.542 45.120 1.00 32.51 287 THR C O 1
ATOM 4594 N N . TYR C 1 180 ? 28.223 16.756 46.442 1.00 31.14 288 TYR C N 1
ATOM 4595 C CA . TYR C 1 180 ? 29.644 16.676 46.770 1.00 31.65 288 TYR C CA 1
ATOM 4596 C C . TYR C 1 180 ? 30.377 15.786 45.759 1.00 33.33 288 TYR C C 1
ATOM 4597 O O . TYR C 1 180 ? 30.193 14.568 45.745 1.00 35.15 288 TYR C O 1
ATOM 4606 N N . PRO C 1 181 ? 31.236 16.381 44.907 1.00 35.21 289 PRO C N 1
ATOM 4607 C CA . PRO C 1 181 ? 31.947 15.565 43.916 1.00 35.54 289 PRO C CA 1
ATOM 4608 C C . PRO C 1 181 ? 32.634 14.327 44.484 1.00 35.89 289 PRO C C 1
ATOM 4609 O O . PRO C 1 181 ? 32.542 13.239 43.893 1.00 35.29 289 PRO C O 1
ATOM 4613 N N . PHE C 1 182 ? 33.309 14.475 45.620 1.00 33.71 290 PHE C N 1
ATOM 4614 C CA . PHE C 1 182 ? 33.997 13.329 46.205 1.00 33.72 290 PHE C CA 1
ATOM 4615 C C . PHE C 1 182 ? 33.045 12.232 46.645 1.00 32.65 290 PHE C C 1
ATOM 4616 O O . PHE C 1 182 ? 33.428 11.066 46.677 1.00 32.62 290 PHE C O 1
ATOM 4624 N N . VAL C 1 183 ? 31.807 12.587 46.966 1.00 31.86 291 VAL C N 1
ATOM 4625 C CA . VAL C 1 183 ? 30.847 11.558 47.324 1.00 33.17 291 VAL C CA 1
ATOM 4626 C C . VAL C 1 183 ? 30.497 10.802 46.027 1.00 35.97 291 VAL C C 1
ATOM 4627 O O . VAL C 1 183 ? 30.574 9.565 45.972 1.00 33.11 291 VAL C O 1
ATOM 4631 N N . ARG C 1 184 ? 30.155 11.544 44.971 1.00 35.81 292 ARG C N 1
ATOM 4632 C CA . ARG C 1 184 ? 29.820 10.910 43.691 1.00 35.82 292 ARG C CA 1
ATOM 4633 C C . ARG C 1 184 ? 30.932 10.011 43.183 1.00 37.45 292 ARG C C 1
ATOM 4634 O O . ARG C 1 184 ? 30.662 8.917 42.682 1.00 38.29 292 ARG C O 1
ATOM 4642 N N . GLU C 1 185 ? 32.178 10.456 43.293 1.00 37.40 293 GLU C N 1
ATOM 4643 C CA . GLU C 1 185 ? 33.269 9.629 42.820 1.00 42.33 293 GLU C CA 1
ATOM 4644 C C . GLU C 1 185 ? 33.313 8.322 43.626 1.00 42.75 293 GLU C C 1
ATOM 4645 O O . GLU C 1 185 ? 33.666 7.264 43.094 1.00 44.17 293 GLU C O 1
ATOM 4651 N N . GLY C 1 186 ? 32.937 8.396 44.901 1.00 42.69 294 GLY C N 1
ATOM 4652 C CA . GLY C 1 186 ? 32.958 7.210 45.737 1.00 41.66 294 GLY C CA 1
ATOM 4653 C C . GLY C 1 186 ? 31.897 6.212 45.326 1.00 42.37 294 GLY C C 1
ATOM 4654 O O . GLY C 1 186 ? 32.155 5.017 45.275 1.00 41.74 294 GLY C O 1
ATOM 4655 N N . LEU C 1 187 ? 30.689 6.690 45.062 1.00 42.52 295 LEU C N 1
ATOM 4656 C CA . LEU C 1 187 ? 29.618 5.801 44.630 1.00 44.04 295 LEU C CA 1
ATOM 4657 C C . LEU C 1 187 ? 30.021 5.159 43.295 1.00 45.80 295 LEU C C 1
ATOM 4658 O O . LEU C 1 187 ? 29.933 3.943 43.122 1.00 45.51 295 LEU C O 1
ATOM 4663 N N . VAL C 1 188 ? 30.470 5.997 42.365 1.00 46.62 296 VAL C N 1
ATOM 4664 C CA . VAL C 1 188 ? 30.905 5.558 41.052 1.00 46.42 296 VAL C CA 1
ATOM 4665 C C . VAL C 1 188 ? 31.962 4.472 41.183 1.00 47.77 296 VAL C C 1
ATOM 4666 O O . VAL C 1 188 ? 31.837 3.407 40.571 1.00 47.80 296 VAL C O 1
ATOM 4670 N N . ASN C 1 189 ? 32.995 4.735 41.986 1.00 47.48 297 ASN C N 1
ATOM 4671 C CA . ASN C 1 189 ? 34.074 3.776 42.195 1.00 45.57 297 ASN C CA 1
ATOM 4672 C C . ASN C 1 189 ? 33.692 2.609 43.101 1.00 45.83 297 ASN C C 1
ATOM 4673 O O . ASN C 1 189 ? 34.525 1.747 43.395 1.00 45.17 297 ASN C O 1
ATOM 4678 N N . LYS C 1 190 ? 32.441 2.578 43.533 1.00 45.80 298 LYS C N 1
ATOM 4679 C CA . LYS C 1 190 ? 31.959 1.523 44.415 1.00 48.58 298 LYS C CA 1
ATOM 4680 C C . LYS C 1 190 ? 32.798 1.390 45.697 1.00 48.99 298 LYS C C 1
ATOM 4681 O O . LYS C 1 190 ? 33.053 0.286 46.183 1.00 48.53 298 LYS C O 1
ATOM 4687 N N . THR C 1 191 ? 33.230 2.527 46.243 1.00 46.93 299 THR C N 1
ATOM 4688 C CA . THR C 1 191 ? 33.998 2.519 47.481 1.00 44.62 299 THR C CA 1
ATOM 4689 C C . THR C 1 191 ? 33.162 3.214 48.548 1.00 41.99 299 THR C C 1
ATOM 4690 O O . THR C 1 191 ? 33.601 3.380 49.684 1.00 42.90 299 THR C O 1
ATOM 4694 N N . LEU C 1 192 ? 31.948 3.605 48.181 1.00 38.63 300 LEU C N 1
ATOM 4695 C CA . LEU C 1 192 ? 31.086 4.331 49.096 1.00 37.47 300 LEU C CA 1
ATOM 4696 C C . LEU C 1 192 ? 29.627 3.977 48.846 1.00 36.63 300 LEU C C 1
ATOM 4697 O O . LEU C 1 192 ? 29.215 3.771 47.709 1.00 38.07 300 LEU C O 1
ATOM 4702 N N . ALA C 1 193 ? 28.845 3.907 49.913 1.00 35.48 301 ALA C N 1
ATOM 4703 C CA . ALA C 1 193 ? 27.429 3.580 49.803 1.00 35.30 301 ALA C CA 1
ATOM 4704 C C . ALA C 1 193 ? 26.672 4.543 50.703 1.00 35.29 301 ALA C C 1
ATOM 4705 O O . ALA C 1 193 ? 27.126 4.818 51.800 1.00 36.25 301 ALA C O 1
ATOM 4707 N N . LEU C 1 194 ? 25.516 5.033 50.258 1.00 36.14 302 LEU C N 1
ATOM 4708 C CA . LEU C 1 194 ? 24.722 5.966 51.045 1.00 36.91 302 LEU C CA 1
ATOM 4709 C C . LEU C 1 194 ? 23.484 5.273 51.602 1.00 38.04 302 LEU C C 1
ATOM 4710 O O . LEU C 1 194 ? 22.835 4.495 50.886 1.00 39.05 302 LEU C O 1
ATOM 4715 N N . LYS C 1 195 ? 23.149 5.557 52.864 1.00 35.82 303 LYS C N 1
ATOM 4716 C CA . LYS C 1 195 ? 21.983 4.966 53.521 1.00 35.23 303 LYS C CA 1
ATOM 4717 C C . LYS C 1 195 ? 21.204 5.946 54.388 1.00 36.21 303 LYS C C 1
ATOM 4718 O O . LYS C 1 195 ? 21.782 6.841 55.011 1.00 35.89 303 LYS C O 1
ATOM 4724 N N . GLY C 1 196 ? 19.889 5.743 54.428 1.00 35.19 304 GLY C N 1
ATOM 4725 C CA . GLY C 1 196 ? 19.004 6.547 55.229 1.00 34.41 304 GLY C CA 1
ATOM 4726 C C . GLY C 1 196 ? 18.440 5.655 56.322 1.00 36.70 304 GLY C C 1
ATOM 4727 O O . GLY C 1 196 ? 18.162 4.463 56.100 1.00 35.20 304 GLY C O 1
ATOM 4728 N N . GLY C 1 197 ? 18.285 6.215 57.513 1.00 34.88 305 GLY C N 1
ATOM 4729 C CA . GLY C 1 197 ? 17.745 5.459 58.619 1.00 34.74 305 GLY C CA 1
ATOM 4730 C C . GLY C 1 197 ? 16.699 6.275 59.353 1.00 34.84 305 GLY C C 1
ATOM 4731 O O . GLY C 1 197 ? 16.622 7.493 59.201 1.00 33.01 305 GLY C O 1
ATOM 4732 N N . TYR C 1 198 ? 15.874 5.601 60.141 1.00 35.26 306 TYR C N 1
ATOM 4733 C CA . TYR C 1 198 ? 14.856 6.284 60.913 1.00 36.10 306 TYR C CA 1
ATOM 4734 C C . TYR C 1 198 ? 14.648 5.553 62.235 1.00 39.54 306 TYR C C 1
ATOM 4735 O O . TYR C 1 198 ? 14.378 4.327 62.268 1.00 40.38 306 TYR C O 1
ATOM 4744 N N . TYR C 1 199 ? 14.794 6.315 63.319 1.00 38.18 307 TYR C N 1
ATOM 4745 C CA . TYR C 1 199 ? 14.647 5.815 64.673 1.00 39.21 307 TYR C CA 1
ATOM 4746 C C . TYR C 1 199 ? 13.419 6.365 65.371 1.00 39.72 307 TYR C C 1
ATOM 4747 O O . TYR C 1 199 ? 13.290 7.573 65.635 1.00 38.18 307 TYR C O 1
ATOM 4756 N N . ASP C 1 200 ? 12.496 5.453 65.664 1.00 40.52 308 ASP C N 1
ATOM 4757 C CA . ASP C 1 200 ? 11.290 5.828 66.364 1.00 40.12 308 ASP C CA 1
ATOM 4758 C C . ASP C 1 200 ? 11.499 5.330 67.781 1.00 40.86 308 ASP C C 1
ATOM 4759 O O . ASP C 1 200 ? 11.471 4.115 68.013 1.00 39.47 308 ASP C O 1
ATOM 4764 N N . PHE C 1 201 ? 11.733 6.241 68.725 1.00 41.10 309 PHE C N 1
ATOM 4765 C CA . PHE C 1 201 ? 11.941 5.826 70.114 1.00 43.46 309 PHE C CA 1
ATOM 4766 C C . PHE C 1 201 ? 10.645 5.747 70.909 1.00 45.65 309 PHE C C 1
ATOM 4767 O O . PHE C 1 201 ? 10.630 5.293 72.050 1.00 45.55 309 PHE C O 1
ATOM 4775 N N . VAL C 1 202 ? 9.559 6.195 70.288 1.00 48.21 310 VAL C N 1
ATOM 4776 C CA . VAL C 1 202 ? 8.237 6.150 70.895 1.00 50.29 310 VAL C CA 1
ATOM 4777 C C . VAL C 1 202 ? 7.740 4.700 70.797 1.00 51.65 310 VAL C C 1
ATOM 4778 O O . VAL C 1 202 ? 7.303 4.101 71.784 1.00 50.71 310 VAL C O 1
ATOM 4782 N N . LYS C 1 203 ? 7.826 4.138 69.598 1.00 52.96 311 LYS C N 1
ATOM 4783 C CA . LYS C 1 203 ? 7.399 2.764 69.374 1.00 54.41 311 LYS C CA 1
ATOM 4784 C C . LYS C 1 203 ? 8.547 1.820 69.680 1.00 53.92 311 LYS C C 1
ATOM 4785 O O . LYS C 1 203 ? 8.324 0.730 70.190 1.00 55.94 311 LYS C O 1
ATOM 4791 N N . GLY C 1 204 ? 9.773 2.234 69.372 1.00 53.10 312 GLY C N 1
ATOM 4792 C CA . GLY C 1 204 ? 10.934 1.386 69.621 1.00 51.05 312 GLY C CA 1
ATOM 4793 C C . GLY C 1 204 ? 11.329 0.600 68.381 1.00 50.37 312 GLY C C 1
ATOM 4794 O O . GLY C 1 204 ? 11.550 -0.620 68.423 1.00 49.78 312 GLY C O 1
ATOM 4795 N N . SER C 1 205 ? 11.447 1.311 67.268 1.00 48.37 313 SER C N 1
ATOM 4796 C CA . SER C 1 205 ? 11.777 0.685 65.998 1.00 47.39 313 SER C CA 1
ATOM 4797 C C . SER C 1 205 ? 12.845 1.414 65.185 1.00 46.56 313 SER C C 1
ATOM 4798 O O . SER C 1 205 ? 13.122 2.592 65.416 1.00 47.61 313 SER C O 1
ATOM 4801 N N . PHE C 1 206 ? 13.427 0.697 64.229 1.00 45.13 314 PHE C N 1
ATOM 4802 C CA . PHE C 1 206 ? 14.432 1.243 63.330 1.00 44.06 314 PHE C CA 1
ATOM 4803 C C . PHE C 1 206 ? 14.214 0.789 61.883 1.00 44.81 314 PHE C C 1
ATOM 4804 O O . PHE C 1 206 ? 14.110 -0.414 61.607 1.00 43.31 314 PHE C O 1
ATOM 4812 N N . GLU C 1 207 ? 14.139 1.757 60.969 1.00 44.75 315 GLU C N 1
ATOM 4813 C CA . GLU C 1 207 ? 14.002 1.486 59.532 1.00 44.47 315 GLU C CA 1
ATOM 4814 C C . GLU C 1 207 ? 15.289 1.921 58.818 1.00 44.02 315 GLU C C 1
ATOM 4815 O O . GLU C 1 207 ? 15.847 2.980 59.104 1.00 42.63 315 GLU C O 1
ATOM 4821 N N . LEU C 1 208 ? 15.721 1.120 57.858 1.00 41.62 316 LEU C N 1
ATOM 4822 C CA . LEU C 1 208 ? 16.911 1.411 57.099 1.00 41.08 316 LEU C CA 1
ATOM 4823 C C . LEU C 1 208 ? 16.649 1.236 55.604 1.00 42.30 316 LEU C C 1
ATOM 4824 O O . LEU C 1 208 ? 15.918 0.319 55.182 1.00 41.81 316 LEU C O 1
ATOM 4829 N N . TRP C 1 209 ? 17.234 2.125 54.806 1.00 41.81 317 TRP C N 1
ATOM 4830 C CA . TRP C 1 209 ? 17.124 2.042 53.360 1.00 42.40 317 TRP C CA 1
ATOM 4831 C C . TRP C 1 209 ? 18.438 2.478 52.731 1.00 44.18 317 TRP C C 1
ATOM 4832 O O . TRP C 1 209 ? 19.329 3.006 53.410 1.00 44.07 317 TRP C O 1
ATOM 4843 N N . GLY C 1 210 ? 18.594 2.232 51.443 1.00 44.04 318 GLY C N 1
ATOM 4844 C CA . GLY C 1 210 ? 19.844 2.603 50.826 1.00 44.43 318 GLY C CA 1
ATOM 4845 C C . GLY C 1 210 ? 19.665 3.207 49.467 1.00 43.86 318 GLY C C 1
ATOM 4846 O O . GLY C 1 210 ? 18.560 3.180 48.916 1.00 43.30 318 GLY C O 1
ATOM 4847 N N . LEU C 1 211 ? 20.752 3.770 48.935 1.00 44.96 319 LEU C N 1
ATOM 4848 C CA . LEU C 1 211 ? 20.720 4.366 47.607 1.00 46.43 319 LEU C CA 1
ATOM 4849 C C . LEU C 1 211 ? 21.272 3.377 46.606 1.00 47.49 319 LEU C C 1
ATOM 4850 O O . LEU C 1 211 ? 22.418 2.950 46.715 1.00 47.19 319 LEU C O 1
ATOM 4855 N N . GLU C 1 212 ? 20.452 3.008 45.629 1.00 49.76 320 GLU C N 1
ATOM 4856 C CA . GLU C 1 212 ? 20.907 2.093 44.600 1.00 52.54 320 GLU C CA 1
ATOM 4857 C C . GLU C 1 212 ? 21.623 2.996 43.632 1.00 52.17 320 GLU C C 1
ATOM 4858 O O . GLU C 1 212 ? 21.068 4.010 43.208 1.00 51.34 320 GLU C O 1
ATOM 4864 N N . PHE C 1 213 ? 22.853 2.631 43.287 1.00 52.68 321 PHE C N 1
ATOM 4865 C CA . PHE C 1 213 ? 23.648 3.433 42.383 1.00 53.48 321 PHE C CA 1
ATOM 4866 C C . PHE C 1 213 ? 24.646 2.554 41.625 1.00 55.27 321 PHE C C 1
ATOM 4867 O O . PHE C 1 213 ? 25.426 1.816 42.238 1.00 55.15 321 PHE C O 1
ATOM 4875 N N . GLY C 1 214 ? 24.620 2.623 40.294 1.00 56.07 322 GLY C N 1
ATOM 4876 C CA . GLY C 1 214 ? 25.548 1.822 39.510 1.00 56.87 322 GLY C CA 1
ATOM 4877 C C . GLY C 1 214 ? 25.086 1.382 38.129 1.00 57.72 322 GLY C C 1
ATOM 4878 O O . GLY C 1 214 ? 23.906 1.148 37.882 1.00 55.59 322 GLY C O 1
ATOM 4879 N N . LEU C 1 215 ? 26.051 1.261 37.228 1.00 59.92 323 LEU C N 1
ATOM 4880 C CA . LEU C 1 215 ? 25.797 0.851 35.852 1.00 62.83 323 LEU C CA 1
ATOM 4881 C C . LEU C 1 215 ? 25.446 -0.641 35.784 1.00 65.09 323 LEU C C 1
ATOM 4882 O O . LEU C 1 215 ? 25.980 -1.450 36.546 1.00 66.07 323 LEU C O 1
ATOM 4887 N N . SER C 1 216 ? 24.546 -1.003 34.876 1.00 67.39 324 SER C N 1
ATOM 4888 C CA . SER C 1 216 ? 24.122 -2.394 34.725 1.00 69.86 324 SER C CA 1
ATOM 4889 C C . SER C 1 216 ? 23.563 -2.645 33.329 1.00 71.86 324 SER C C 1
ATOM 4890 O O . SER C 1 216 ? 22.456 -2.198 33.009 1.00 72.08 324 SER C O 1
ATOM 4893 N N . SER C 1 217 ? 24.315 -3.376 32.510 1.00 74.52 325 SER C N 1
ATOM 4894 C CA . SER C 1 217 ? 23.893 -3.663 31.139 1.00 76.83 325 SER C CA 1
ATOM 4895 C C . SER C 1 217 ? 22.431 -4.115 31.035 1.00 77.38 325 SER C C 1
ATOM 4896 O O . SER C 1 217 ? 21.877 -4.696 31.972 1.00 76.85 325 SER C O 1
ATOM 4899 N N . THR C 1 218 ? 21.813 -3.817 29.893 1.00 78.28 326 THR C N 1
ATOM 4900 C CA . THR C 1 218 ? 20.426 -4.195 29.634 1.00 78.73 326 THR C CA 1
ATOM 4901 C C . THR C 1 218 ? 20.369 -5.227 28.490 1.00 79.07 326 THR C C 1
ATOM 4902 O O . THR C 1 218 ? 19.493 -6.095 28.481 1.00 79.70 326 THR C O 1
ATOM 4906 N N . PHE C 1 219 ? 21.299 -5.133 27.536 1.00 78.51 327 PHE C N 1
ATOM 4907 C CA . PHE C 1 219 ? 21.373 -6.094 26.430 1.00 78.55 327 PHE C CA 1
ATOM 4908 C C . PHE C 1 219 ? 22.593 -5.892 25.528 1.00 79.05 327 PHE C C 1
ATOM 4909 O O . PHE C 1 219 ? 23.206 -4.822 25.514 1.00 79.12 327 PHE C O 1
ATOM 4917 N N . SER C 1 220 ? 22.950 -6.939 24.790 1.00 79.75 328 SER C N 1
ATOM 4918 C CA . SER C 1 220 ? 24.090 -6.890 23.881 1.00 81.18 328 SER C CA 1
ATOM 4919 C C . SER C 1 220 ? 23.731 -7.580 22.577 1.00 82.35 328 SER C C 1
ATOM 4920 O O . SER C 1 220 ? 24.554 -8.277 21.982 1.00 82.93 328 SER C O 1
ATOM 4923 N N . VAL C 1 221 ? 22.492 -7.381 22.142 1.00 83.54 329 VAL C N 1
ATOM 4924 C CA . VAL C 1 221 ? 22.002 -7.975 20.905 1.00 84.64 329 VAL C CA 1
ATOM 4925 C C . VAL C 1 221 ? 22.773 -7.459 19.684 1.00 85.02 329 VAL C C 1
ATOM 4926 O O . VAL C 1 221 ? 22.234 -6.600 18.954 1.00 85.52 329 VAL C O 1
ATOM 4931 N N . SER D 1 11 ? 23.884 -7.440 52.896 1.00 54.44 119 SER D N 1
ATOM 4932 C CA . SER D 1 11 ? 24.901 -6.358 53.062 1.00 53.80 119 SER D CA 1
ATOM 4933 C C . SER D 1 11 ? 25.559 -6.464 54.430 1.00 52.17 119 SER D C 1
ATOM 4934 O O . SER D 1 11 ? 24.880 -6.453 55.469 1.00 50.88 119 SER D O 1
ATOM 4937 N N . GLU D 1 12 ? 26.880 -6.579 54.440 1.00 51.03 120 GLU D N 1
ATOM 4938 C CA . GLU D 1 12 ? 27.570 -6.694 55.709 1.00 51.98 120 GLU D CA 1
ATOM 4939 C C . GLU D 1 12 ? 27.300 -5.471 56.568 1.00 50.55 120 GLU D C 1
ATOM 4940 O O . GLU D 1 12 ? 27.006 -5.577 57.765 1.00 50.98 120 GLU D O 1
ATOM 4946 N N . ALA D 1 13 ? 27.302 -4.312 55.919 1.00 49.38 121 ALA D N 1
ATOM 4947 C CA . ALA D 1 13 ? 27.054 -3.063 56.621 1.00 46.63 121 ALA D CA 1
ATOM 4948 C C . ALA D 1 13 ? 25.621 -2.946 57.176 1.00 45.29 121 ALA D C 1
ATOM 4949 O O . ALA D 1 13 ? 25.417 -2.615 58.341 1.00 42.38 121 ALA D O 1
ATOM 4951 N N . SER D 1 14 ? 24.615 -3.205 56.350 1.00 44.67 122 SER D N 1
ATOM 4952 C CA . SER D 1 14 ? 23.229 -3.078 56.839 1.00 47.31 122 SER D CA 1
ATOM 4953 C C . SER D 1 14 ? 22.974 -4.086 57.948 1.00 48.08 122 SER D C 1
ATOM 4954 O O . SER D 1 14 ? 22.166 -3.870 58.847 1.00 48.66 122 SER D O 1
ATOM 4957 N N . GLU D 1 15 ? 23.705 -5.191 57.879 1.00 50.25 123 GLU D N 1
ATOM 4958 C CA . GLU D 1 15 ? 23.595 -6.256 58.866 1.00 50.74 123 GLU D CA 1
ATOM 4959 C C . GLU D 1 15 ? 24.146 -5.791 60.196 1.00 49.70 123 GLU D C 1
ATOM 4960 O O . GLU D 1 15 ? 23.520 -5.996 61.241 1.00 48.45 123 GLU D O 1
ATOM 4966 N N . ARG D 1 16 ? 25.330 -5.184 60.141 1.00 48.35 124 ARG D N 1
ATOM 4967 C CA . ARG D 1 16 ? 25.991 -4.658 61.325 1.00 47.79 124 ARG D CA 1
ATOM 4968 C C . ARG D 1 16 ? 25.005 -3.702 61.978 1.00 45.84 124 ARG D C 1
ATOM 4969 O O . ARG D 1 16 ? 24.837 -3.677 63.198 1.00 44.97 124 ARG D O 1
ATOM 4977 N N . ILE D 1 17 ? 24.336 -2.927 61.141 1.00 43.76 125 ILE D N 1
ATOM 4978 C CA . ILE D 1 17 ? 23.369 -1.964 61.631 1.00 43.08 125 ILE D CA 1
ATOM 4979 C C . ILE D 1 17 ? 22.139 -2.654 62.163 1.00 43.80 125 ILE D C 1
ATOM 4980 O O . ILE D 1 17 ? 21.569 -2.230 63.174 1.00 43.40 125 ILE D O 1
ATOM 4985 N N . LYS D 1 18 ? 21.727 -3.715 61.476 1.00 44.95 126 LYS D N 1
ATOM 4986 C CA . LYS D 1 18 ? 20.567 -4.490 61.902 1.00 46.77 126 LYS D CA 1
ATOM 4987 C C . LYS D 1 18 ? 20.857 -5.081 63.289 1.00 45.63 126 LYS D C 1
ATOM 4988 O O . LYS D 1 18 ? 20.074 -4.933 64.223 1.00 46.38 126 LYS D O 1
ATOM 4994 N N . THR D 1 19 ? 22.006 -5.730 63.411 1.00 45.38 127 THR D N 1
ATOM 4995 C CA . THR D 1 19 ? 22.414 -6.364 64.662 1.00 45.65 127 THR D CA 1
ATOM 4996 C C . THR D 1 19 ? 22.470 -5.391 65.818 1.00 44.49 127 THR D C 1
ATOM 4997 O O . THR D 1 19 ? 21.925 -5.652 66.900 1.00 40.96 127 THR D O 1
ATOM 5001 N N . GLY D 1 20 ? 23.181 -4.284 65.588 1.00 43.92 128 GLY D N 1
ATOM 5002 C CA . GLY D 1 20 ? 23.311 -3.275 66.616 1.00 41.92 128 GLY D CA 1
ATOM 5003 C C . GLY D 1 20 ? 21.994 -2.803 67.200 1.00 41.58 128 GLY D C 1
ATOM 5004 O O . GLY D 1 20 ? 21.854 -2.728 68.419 1.00 42.48 128 GLY D O 1
ATOM 5005 N N . PHE D 1 21 ? 21.013 -2.493 66.362 1.00 41.94 129 PHE D N 1
ATOM 5006 C CA . PHE D 1 21 ? 19.755 -1.989 66.900 1.00 41.89 129 PHE D CA 1
ATOM 5007 C C . PHE D 1 21 ? 19.020 -2.993 67.765 1.00 42.43 129 PHE D C 1
ATOM 5008 O O . PHE D 1 21 ? 18.498 -2.643 68.825 1.00 44.01 129 PHE D O 1
ATOM 5016 N N . LEU D 1 22 ? 18.954 -4.234 67.298 1.00 44.25 130 LEU D N 1
ATOM 5017 C CA . LEU D 1 22 ? 18.261 -5.289 68.038 1.00 45.36 130 LEU D CA 1
ATOM 5018 C C . LEU D 1 22 ? 18.865 -5.461 69.420 1.00 45.73 130 LEU D C 1
ATOM 5019 O O . LEU D 1 22 ? 18.154 -5.663 70.412 1.00 46.14 130 LEU D O 1
ATOM 5024 N N . HIS D 1 23 ? 20.189 -5.371 69.473 1.00 47.21 131 HIS D N 1
ATOM 5025 C CA . HIS D 1 23 ? 20.926 -5.479 70.724 1.00 46.99 131 HIS D CA 1
ATOM 5026 C C . HIS D 1 23 ? 20.534 -4.295 71.611 1.00 46.56 131 HIS D C 1
ATOM 5027 O O . HIS D 1 23 ? 20.304 -4.468 72.817 1.00 45.54 131 HIS D O 1
ATOM 5034 N N . PHE D 1 24 ? 20.444 -3.096 71.022 1.00 43.90 132 PHE D N 1
ATOM 5035 C CA . PHE D 1 24 ? 20.055 -1.915 71.807 1.00 41.96 132 PHE D CA 1
ATOM 5036 C C . PHE D 1 24 ? 18.625 -2.130 72.295 1.00 42.73 132 PHE D C 1
ATOM 5037 O O . PHE D 1 24 ? 18.321 -1.941 73.467 1.00 43.31 132 PHE D O 1
ATOM 5045 N N . LYS D 1 25 ? 17.753 -2.536 71.376 1.00 44.61 133 LYS D N 1
ATOM 5046 C CA . LYS D 1 25 ? 16.345 -2.778 71.679 1.00 46.67 133 LYS D CA 1
ATOM 5047 C C . LYS D 1 25 ? 16.068 -3.659 72.915 1.00 48.83 133 LYS D C 1
ATOM 5048 O O . LYS D 1 25 ? 15.319 -3.262 73.827 1.00 48.66 133 LYS D O 1
ATOM 5054 N N . LYS D 1 26 ? 16.658 -4.848 72.951 1.00 49.70 134 LYS D N 1
ATOM 5055 C CA . LYS D 1 26 ? 16.417 -5.721 74.092 1.00 52.25 134 LYS D CA 1
ATOM 5056 C C . LYS D 1 26 ? 17.300 -5.480 75.318 1.00 52.90 134 LYS D C 1
ATOM 5057 O O . LYS D 1 26 ? 16.856 -5.692 76.446 1.00 53.73 134 LYS D O 1
ATOM 5063 N N . GLU D 1 27 ? 18.536 -5.020 75.113 1.00 52.90 135 GLU D N 1
ATOM 5064 C CA . GLU D 1 27 ? 19.434 -4.789 76.238 1.00 51.81 135 GLU D CA 1
ATOM 5065 C C . GLU D 1 27 ? 19.257 -3.452 76.931 1.00 50.51 135 GLU D C 1
ATOM 5066 O O . GLU D 1 27 ? 19.448 -3.356 78.143 1.00 50.66 135 GLU D O 1
ATOM 5072 N N . LYS D 1 28 ? 18.896 -2.415 76.186 1.00 48.26 136 LYS D N 1
ATOM 5073 C CA . LYS D 1 28 ? 18.705 -1.119 76.817 1.00 47.70 136 LYS D CA 1
ATOM 5074 C C . LYS D 1 28 ? 17.263 -0.645 76.773 1.00 45.64 136 LYS D C 1
ATOM 5075 O O . LYS D 1 28 ? 16.661 -0.332 77.803 1.00 43.47 136 LYS D O 1
ATOM 5081 N N . TYR D 1 29 ? 16.704 -0.613 75.569 1.00 46.10 137 TYR D N 1
ATOM 5082 C CA . TYR D 1 29 ? 15.346 -0.127 75.388 1.00 45.47 137 TYR D CA 1
ATOM 5083 C C . TYR D 1 29 ? 14.255 -0.866 76.159 1.00 45.98 137 TYR D C 1
ATOM 5084 O O . TYR D 1 29 ? 13.505 -0.259 76.930 1.00 45.33 137 TYR D O 1
ATOM 5093 N N . ASP D 1 30 ? 14.154 -2.173 75.959 1.00 47.92 138 ASP D N 1
ATOM 5094 C CA . ASP D 1 30 ? 13.118 -2.921 76.664 1.00 50.31 138 ASP D CA 1
ATOM 5095 C C . ASP D 1 30 ? 13.306 -3.072 78.163 1.00 49.81 138 ASP D C 1
ATOM 5096 O O . ASP D 1 30 ? 12.328 -3.201 78.895 1.00 50.60 138 ASP D O 1
ATOM 5101 N N . LYS D 1 31 ? 14.551 -3.013 78.621 1.00 51.20 139 LYS D N 1
ATOM 5102 C CA . LYS D 1 31 ? 14.858 -3.142 80.044 1.00 52.00 139 LYS D CA 1
ATOM 5103 C C . LYS D 1 31 ? 14.756 -1.863 80.871 1.00 53.23 139 LYS D C 1
ATOM 5104 O O . LYS D 1 31 ? 15.068 -1.873 82.063 1.00 54.73 139 LYS D O 1
ATOM 5110 N N . ASN D 1 32 ? 14.316 -0.769 80.257 1.00 54.84 140 ASN D N 1
ATOM 5111 C CA . ASN D 1 32 ? 14.179 0.515 80.962 1.00 55.04 140 ASN D CA 1
ATOM 5112 C C . ASN D 1 32 ? 12.909 1.208 80.483 1.00 55.49 140 ASN D C 1
ATOM 5113 O O . ASN D 1 32 ? 12.962 2.320 79.953 1.00 55.51 140 ASN D O 1
ATOM 5118 N N . PRO D 1 33 ? 11.750 0.565 80.675 1.00 54.50 141 PRO D N 1
ATOM 5119 C CA . PRO D 1 33 ? 10.455 1.101 80.259 1.00 53.95 141 PRO D CA 1
ATOM 5120 C C . PRO D 1 33 ? 10.073 2.420 80.910 1.00 53.08 141 PRO D C 1
ATOM 5121 O O . PRO D 1 33 ? 9.423 3.263 80.296 1.00 53.08 141 PRO D O 1
ATOM 5125 N N . ALA D 1 34 ? 10.457 2.590 82.164 1.00 52.42 142 ALA D N 1
ATOM 5126 C CA . ALA D 1 34 ? 10.111 3.815 82.869 1.00 52.81 142 ALA D CA 1
ATOM 5127 C C . ALA D 1 34 ? 10.813 4.982 82.191 1.00 52.25 142 ALA D C 1
ATOM 5128 O O . ALA D 1 34 ? 10.191 5.9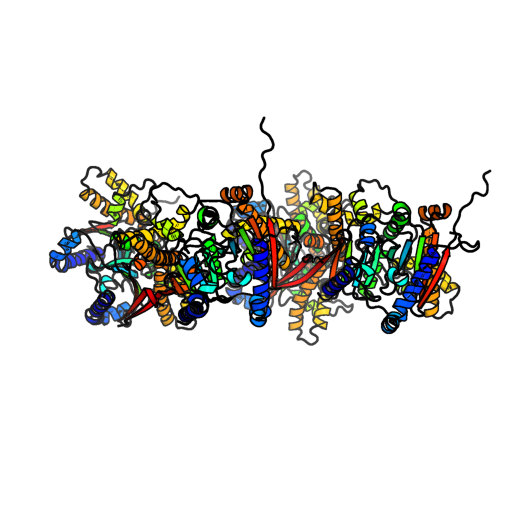92 81.851 1.00 53.02 142 ALA D O 1
ATOM 5130 N N . LEU D 1 35 ? 12.115 4.806 81.996 1.00 50.30 143 LEU D N 1
ATOM 5131 C CA . LEU D 1 35 ? 12.969 5.806 81.384 1.00 48.83 143 LEU D CA 1
ATOM 5132 C C . LEU D 1 35 ? 12.542 6.148 79.959 1.00 47.07 143 LEU D C 1
ATOM 5133 O O . LEU D 1 35 ? 12.218 7.298 79.675 1.00 47.30 143 LEU D O 1
ATOM 5138 N N . TYR D 1 36 ? 12.515 5.162 79.067 1.00 45.81 144 TYR D N 1
ATOM 5139 C CA . TYR D 1 36 ? 12.137 5.446 77.689 1.00 45.32 144 TYR D CA 1
ATOM 5140 C C . TYR D 1 36 ? 10.716 5.937 77.579 1.00 45.83 144 TYR D C 1
ATOM 5141 O O . TYR D 1 36 ? 10.362 6.621 76.619 1.00 46.03 144 TYR D O 1
ATOM 5150 N N . GLY D 1 37 ? 9.908 5.618 78.588 1.00 46.14 145 GLY D N 1
ATOM 5151 C CA . GLY D 1 37 ? 8.541 6.082 78.592 1.00 46.10 145 GLY D CA 1
ATOM 5152 C C . GLY D 1 37 ? 8.515 7.579 78.835 1.00 47.06 145 GLY D C 1
ATOM 5153 O O . GLY D 1 37 ? 7.674 8.293 78.279 1.00 47.87 145 GLY D O 1
ATOM 5154 N N . GLU D 1 38 ? 9.409 8.080 79.685 1.00 47.54 146 GLU D N 1
ATOM 5155 C CA . GLU D 1 38 ? 9.429 9.532 79.922 1.00 46.63 146 GLU D CA 1
ATOM 5156 C C . GLU D 1 38 ? 10.129 10.280 78.781 1.00 43.25 146 GLU D C 1
ATOM 5157 O O . GLU D 1 38 ? 9.699 11.366 78.378 1.00 43.07 146 GLU D O 1
ATOM 5163 N N . LEU D 1 39 ? 11.193 9.684 78.245 1.00 40.85 147 LEU D N 1
ATOM 5164 C CA . LEU D 1 39 ? 11.936 10.299 77.150 1.00 37.01 147 LEU D CA 1
ATOM 5165 C C . LEU D 1 39 ? 11.072 10.431 75.896 1.00 36.51 147 LEU D C 1
ATOM 5166 O O . LEU D 1 39 ? 11.285 11.306 75.049 1.00 34.54 147 LEU D O 1
ATOM 5171 N N . ALA D 1 40 ? 10.078 9.570 75.780 1.00 34.80 148 ALA D N 1
ATOM 5172 C CA . ALA D 1 40 ? 9.189 9.635 74.635 1.00 36.95 148 ALA D CA 1
ATOM 5173 C C . ALA D 1 40 ? 8.383 10.930 74.713 1.00 36.15 148 ALA D C 1
ATOM 5174 O O . ALA D 1 40 ? 7.879 11.407 73.706 1.00 38.53 148 ALA D O 1
ATOM 5176 N N . LYS D 1 41 ? 8.284 11.504 75.907 1.00 37.24 149 LYS D N 1
ATOM 5177 C CA . LYS D 1 41 ? 7.487 12.711 76.122 1.00 38.60 149 LYS D CA 1
ATOM 5178 C C . LYS D 1 41 ? 8.226 14.045 75.915 1.00 38.76 149 LYS D C 1
ATOM 5179 O O . LYS D 1 41 ? 7.595 15.110 75.789 1.00 37.54 149 LYS D O 1
ATOM 5185 N N . GLY D 1 42 ? 9.555 13.970 75.877 1.00 37.35 150 GLY D N 1
ATOM 5186 C CA . GLY D 1 42 ? 10.401 15.137 75.707 1.00 36.02 150 GLY D CA 1
ATOM 5187 C C . GLY D 1 42 ? 11.783 14.862 76.301 1.00 36.15 150 GLY D C 1
ATOM 5188 O O . GLY D 1 42 ? 12.058 13.785 76.887 1.00 33.81 150 GLY D O 1
ATOM 5189 N N . GLN D 1 43 ? 12.662 15.839 76.158 1.00 34.45 151 GLN D N 1
ATOM 5190 C CA . GLN D 1 43 ? 14.026 15.730 76.666 1.00 31.40 151 GLN D CA 1
ATOM 5191 C C . GLN D 1 43 ? 14.320 17.029 77.407 1.00 32.64 151 GLN D C 1
ATOM 5192 O O . GLN D 1 43 ? 13.816 18.101 77.035 1.00 29.81 151 GLN D O 1
ATOM 5198 N N . SER D 1 44 ? 15.128 16.921 78.458 1.00 31.94 152 SER D N 1
ATOM 5199 C CA . SER D 1 44 ? 15.545 18.068 79.260 1.00 30.57 152 SER D CA 1
ATOM 5200 C C . SER D 1 44 ? 16.942 17.729 79.779 1.00 25.98 152 SER D C 1
ATOM 5201 O O . SER D 1 44 ? 17.167 17.615 80.980 1.00 28.16 152 SER D O 1
ATOM 5204 N N . PRO D 1 45 ? 17.903 17.559 78.859 1.00 25.20 153 PRO D N 1
ATOM 5205 C CA . PRO D 1 45 ? 19.303 17.223 79.178 1.00 24.74 153 PRO D CA 1
ATOM 5206 C C . PRO D 1 45 ? 19.969 18.420 79.879 1.00 25.11 153 PRO D C 1
ATOM 5207 O O . PRO D 1 45 ? 19.706 19.561 79.522 1.00 25.50 153 PRO D O 1
ATOM 5211 N N . PRO D 1 46 ? 20.776 18.162 80.919 1.00 26.49 154 PRO D N 1
ATOM 5212 C CA . PRO D 1 46 ? 21.409 19.327 81.572 1.00 25.45 154 PRO D CA 1
ATOM 5213 C C . PRO D 1 46 ? 22.645 19.812 80.808 1.00 26.65 154 PRO D C 1
ATOM 5214 O O . PRO D 1 46 ? 23.176 20.923 81.062 1.00 25.56 154 PRO D O 1
ATOM 5218 N N . PHE D 1 47 ? 23.103 18.966 79.896 1.00 23.52 155 PHE D N 1
ATOM 5219 C CA . PHE D 1 47 ? 24.279 19.269 79.089 1.00 23.08 155 PHE D CA 1
ATOM 5220 C C . PHE D 1 47 ? 24.138 19.413 77.589 1.00 24.32 155 PHE D C 1
ATOM 5221 O O . PHE D 1 47 ? 23.354 18.718 76.902 1.00 20.09 155 PHE D O 1
ATOM 5229 N N . MET D 1 48 ? 24.968 20.327 77.083 1.00 22.78 156 MET D N 1
ATOM 5230 C CA . MET D 1 48 ? 25.171 20.489 75.672 1.00 22.74 156 MET D CA 1
ATOM 5231 C C . MET D 1 48 ? 26.675 20.211 75.627 1.00 22.59 156 MET D C 1
ATOM 5232 O O . MET D 1 48 ? 27.463 20.764 76.412 1.00 22.67 156 MET D O 1
ATOM 5237 N N . VAL D 1 49 ? 27.060 19.348 74.710 1.00 22.08 157 VAL D N 1
ATOM 5238 C CA . VAL D 1 49 ? 28.443 18.939 74.567 1.00 23.09 157 VAL D CA 1
ATOM 5239 C C . VAL D 1 49 ? 28.920 19.072 73.141 1.00 22.29 157 VAL D C 1
ATOM 5240 O O . VAL D 1 49 ? 28.225 18.652 72.227 1.00 24.73 157 VAL D O 1
ATOM 5244 N N . PHE D 1 50 ? 30.078 19.705 72.938 1.00 20.87 158 PHE D N 1
ATOM 5245 C CA . PHE D 1 50 ? 30.680 19.741 71.607 1.00 19.19 158 PHE D CA 1
ATOM 5246 C C . PHE D 1 50 ? 31.824 18.743 71.713 1.00 19.30 158 PHE D C 1
ATOM 5247 O O . PHE D 1 50 ? 32.604 18.782 72.666 1.00 18.71 158 PHE D O 1
ATOM 5255 N N . ALA D 1 51 ? 31.931 17.863 70.724 1.00 23.77 159 ALA D N 1
ATOM 5256 C CA . ALA D 1 51 ? 32.973 16.847 70.752 1.00 23.71 159 ALA D CA 1
ATOM 5257 C C . ALA D 1 51 ? 33.376 16.557 69.313 1.00 21.73 159 ALA D C 1
ATOM 5258 O O . ALA D 1 51 ? 32.635 16.868 68.407 1.00 22.31 159 ALA D O 1
ATOM 5260 N N . CYS D 1 52 ? 34.564 16.007 69.102 1.00 20.55 160 CYS D N 1
ATOM 5261 C CA . CYS D 1 52 ? 35.034 15.734 67.766 1.00 21.25 160 CYS D CA 1
ATOM 5262 C C . CYS D 1 52 ? 34.272 14.553 67.118 1.00 22.36 160 CYS D C 1
ATOM 5263 O O . CYS D 1 52 ? 33.713 13.670 67.816 1.00 21.88 160 CYS D O 1
ATOM 5266 N N . SER D 1 53 ? 34.208 14.602 65.803 1.00 20.39 161 SER D N 1
ATOM 5267 C CA . SER D 1 53 ? 33.504 13.580 65.006 1.00 21.20 161 SER D CA 1
ATOM 5268 C C . SER D 1 53 ? 34.286 12.265 65.029 1.00 25.74 161 SER D C 1
ATOM 5269 O O . SER D 1 53 ? 33.724 11.194 64.726 1.00 26.17 161 SER D O 1
ATOM 5272 N N . ASP D 1 54 ? 35.561 12.379 65.410 1.00 22.94 162 ASP D N 1
ATOM 5273 C CA . ASP D 1 54 ? 36.506 11.259 65.518 1.00 26.92 162 ASP D CA 1
ATOM 5274 C C . ASP D 1 54 ? 35.781 10.011 66.105 1.00 26.53 162 ASP D C 1
ATOM 5275 O O . ASP D 1 54 ? 35.118 10.094 67.137 1.00 26.67 162 ASP D O 1
ATOM 5280 N N . SER D 1 55 ? 35.911 8.856 65.458 1.00 28.83 163 SER D N 1
ATOM 5281 C CA . SER D 1 55 ? 35.175 7.653 65.936 1.00 28.23 163 SER D CA 1
ATOM 5282 C C . SER D 1 55 ? 35.548 7.080 67.302 1.00 28.91 163 SER D C 1
ATOM 5283 O O . SER D 1 55 ? 34.790 6.255 67.852 1.00 28.91 163 SER D O 1
ATOM 5286 N N . ARG D 1 56 ? 36.672 7.557 67.858 1.00 25.01 164 ARG D N 1
ATOM 5287 C CA . ARG D 1 56 ? 37.231 7.128 69.150 1.00 25.13 164 ARG D CA 1
ATOM 5288 C C . ARG D 1 56 ? 36.867 7.983 70.363 1.00 25.14 164 ARG D C 1
ATOM 5289 O O . ARG D 1 56 ? 37.284 7.686 71.496 1.00 25.81 164 ARG D O 1
ATOM 5297 N N . VAL D 1 57 ? 36.108 9.050 70.150 1.00 25.70 165 VAL D N 1
ATOM 5298 C CA . VAL D 1 57 ? 35.827 9.921 71.261 1.00 27.73 165 VAL D CA 1
ATOM 5299 C C . VAL D 1 57 ? 34.355 10.161 71.525 1.00 29.79 165 VAL D C 1
ATOM 5300 O O . VAL D 1 57 ? 34.000 11.198 72.098 1.00 31.15 165 VAL D O 1
ATOM 5304 N N A CYS D 1 58 ? 33.488 9.216 71.133 0.50 31.32 166 CYS D N 1
ATOM 5305 N N B CYS D 1 58 ? 33.508 9.201 71.154 0.50 31.39 166 CYS D N 1
ATOM 5306 C CA A CYS D 1 58 ? 32.062 9.418 71.374 0.50 31.82 166 CYS D CA 1
ATOM 5307 C CA B CYS D 1 58 ? 32.061 9.292 71.375 0.50 32.01 166 CYS D CA 1
ATOM 5308 C C A CYS D 1 58 ? 31.839 9.766 72.821 0.50 33.39 166 CYS D C 1
ATOM 5309 C C B CYS D 1 58 ? 31.786 9.712 72.835 0.50 33.48 166 CYS D C 1
ATOM 5310 O O A CYS D 1 58 ? 32.214 9.022 73.742 0.50 31.96 166 CYS D O 1
ATOM 5311 O O B CYS D 1 58 ? 32.077 8.957 73.776 0.50 32.09 166 CYS D O 1
ATOM 5316 N N . PRO D 1 59 ? 31.235 10.926 73.044 1.00 34.59 167 PRO D N 1
ATOM 5317 C CA . PRO D 1 59 ? 30.941 11.432 74.390 1.00 36.97 167 PRO D CA 1
ATOM 5318 C C . PRO D 1 59 ? 30.019 10.544 75.223 1.00 39.89 167 PRO D C 1
ATOM 5319 O O . PRO D 1 59 ? 30.142 10.485 76.444 1.00 40.30 167 PRO D O 1
ATOM 5323 N N . SER D 1 60 ? 29.107 9.839 74.564 1.00 42.53 168 SER D N 1
ATOM 5324 C CA . SER D 1 60 ? 28.213 8.949 75.294 1.00 45.04 168 SER D CA 1
ATOM 5325 C C . SER D 1 60 ? 29.082 7.922 76.032 1.00 44.34 168 SER D C 1
ATOM 5326 O O . SER D 1 60 ? 28.911 7.706 77.230 1.00 46.49 168 SER D O 1
ATOM 5329 N N . HIS D 1 61 ? 30.019 7.314 75.313 1.00 41.04 169 HIS D N 1
ATOM 5330 C CA . HIS D 1 61 ? 30.926 6.331 75.901 1.00 39.79 169 HIS D CA 1
ATOM 5331 C C . HIS D 1 61 ? 31.898 6.931 76.926 1.00 36.57 169 HIS D C 1
ATOM 5332 O O . HIS D 1 61 ? 31.912 6.534 78.092 1.00 33.89 169 HIS D O 1
ATOM 5339 N N . VAL D 1 62 ? 32.706 7.892 76.475 1.00 33.02 170 VAL D N 1
ATOM 5340 C CA . VAL D 1 62 ? 33.723 8.528 77.318 1.00 28.88 170 VAL D CA 1
ATOM 5341 C C . VAL D 1 62 ? 33.195 9.088 78.627 1.00 26.88 170 VAL D C 1
ATOM 5342 O O . VAL D 1 62 ? 33.816 8.898 79.664 1.00 24.78 170 VAL D O 1
ATOM 5346 N N . LEU D 1 63 ? 32.040 9.749 78.607 1.00 25.79 171 LEU D N 1
ATOM 5347 C CA . LEU D 1 63 ? 31.504 10.298 79.849 1.00 28.08 171 LEU D CA 1
ATOM 5348 C C . LEU D 1 63 ? 30.311 9.517 80.370 1.00 27.96 171 LEU D C 1
ATOM 5349 O O . LEU D 1 63 ? 29.666 9.906 81.353 1.00 27.88 171 LEU D O 1
ATOM 5354 N N . ASP D 1 64 ? 30.046 8.398 79.704 1.00 30.19 172 ASP D N 1
ATOM 5355 C CA . ASP D 1 64 ? 28.961 7.503 80.091 1.00 33.21 172 ASP D CA 1
ATOM 5356 C C . ASP D 1 64 ? 27.636 8.240 80.162 1.00 33.64 172 ASP D C 1
ATOM 5357 O O . ASP D 1 64 ? 26.874 8.053 81.113 1.00 35.04 172 ASP D O 1
ATOM 5362 N N . PHE D 1 65 ? 27.381 9.116 79.198 1.00 35.81 173 PHE D N 1
ATOM 5363 C CA . PHE D 1 65 ? 26.116 9.842 79.216 1.00 38.69 173 PHE D CA 1
ATOM 5364 C C . PHE D 1 65 ? 25.010 8.890 78.816 1.00 40.42 173 PHE D C 1
ATOM 5365 O O . PHE D 1 65 ? 25.178 8.120 77.873 1.00 41.12 173 PHE D O 1
ATOM 5373 N N . GLN D 1 66 ? 23.882 8.979 79.514 1.00 41.62 174 GLN D N 1
ATOM 5374 C CA . GLN D 1 66 ? 22.705 8.153 79.232 1.00 41.78 174 GLN D CA 1
ATOM 5375 C C . GLN D 1 66 ? 21.712 8.930 78.357 1.00 40.78 174 GLN D C 1
ATOM 5376 O O . GLN D 1 66 ? 21.738 10.158 78.337 1.00 39.97 174 GLN D O 1
ATOM 5382 N N . PRO D 1 67 ? 20.833 8.229 77.608 1.00 40.28 175 PRO D N 1
ATOM 5383 C CA . PRO D 1 67 ? 19.887 8.991 76.779 1.00 38.37 175 PRO D CA 1
ATOM 5384 C C . PRO D 1 67 ? 19.126 9.997 77.622 1.00 34.80 175 PRO D C 1
ATOM 5385 O O . PRO D 1 67 ? 18.725 9.698 78.751 1.00 32.03 175 PRO D O 1
ATOM 5389 N N . GLY D 1 68 ? 18.959 11.199 77.076 1.00 31.93 176 GLY D N 1
ATOM 5390 C CA . GLY D 1 68 ? 18.275 12.253 77.801 1.00 28.25 176 GLY D CA 1
ATOM 5391 C C . GLY D 1 68 ? 19.214 13.147 78.606 1.00 29.90 176 GLY D C 1
ATOM 5392 O O . GLY D 1 68 ? 18.772 14.150 79.181 1.00 29.07 176 GLY D O 1
ATOM 5393 N N . GLU D 1 69 ? 20.510 12.826 78.652 1.00 28.53 177 GLU D N 1
ATOM 5394 C CA . GLU D 1 69 ? 21.406 13.648 79.474 1.00 29.35 177 GLU D CA 1
ATOM 5395 C C . GLU D 1 69 ? 22.175 14.771 78.766 1.00 27.63 177 GLU D C 1
ATOM 5396 O O . GLU D 1 69 ? 22.447 15.834 79.349 1.00 24.64 177 GLU D O 1
ATOM 5402 N N . ALA D 1 70 ? 22.538 14.498 77.529 1.00 24.62 178 ALA D N 1
ATOM 5403 C CA . ALA D 1 70 ? 23.343 15.425 76.747 1.00 27.32 178 ALA D CA 1
ATOM 5404 C C . ALA D 1 70 ? 22.933 15.655 75.301 1.00 27.73 178 ALA D C 1
ATOM 5405 O O . ALA D 1 70 ? 22.854 14.701 74.493 1.00 29.42 178 ALA D O 1
ATOM 5407 N N . PHE D 1 71 ? 22.718 16.935 74.988 1.00 25.73 179 PHE D N 1
ATOM 5408 C CA . PHE D 1 71 ? 22.401 17.417 73.654 1.00 23.72 179 PHE D CA 1
ATOM 5409 C C . PHE D 1 71 ? 23.813 17.540 73.052 1.00 25.21 179 PHE D C 1
ATOM 5410 O O . PHE D 1 71 ? 24.647 18.301 73.541 1.00 26.09 179 PHE D O 1
ATOM 5418 N N . VAL D 1 72 ? 24.078 16.776 71.994 1.00 22.66 180 VAL D N 1
ATOM 5419 C CA . VAL D 1 72 ? 25.411 16.712 71.431 1.00 23.12 180 VAL D CA 1
ATOM 5420 C C . VAL D 1 72 ? 25.622 17.281 70.046 1.00 20.48 180 VAL D C 1
ATOM 5421 O O . VAL D 1 72 ? 24.811 17.099 69.146 1.00 22.55 180 VAL D O 1
ATOM 5425 N N . VAL D 1 73 ? 26.736 17.985 69.894 1.00 22.78 181 VAL D N 1
ATOM 5426 C CA . VAL D 1 73 ? 27.136 18.498 68.600 1.00 21.36 181 VAL D CA 1
ATOM 5427 C C . VAL D 1 73 ? 28.500 17.866 68.379 1.00 21.49 181 VAL D C 1
ATOM 5428 O O . VAL D 1 73 ? 29.369 17.930 69.250 1.00 23.99 181 VAL D O 1
ATOM 5432 N N . ARG D 1 74 ? 28.679 17.244 67.222 1.00 21.71 182 ARG D N 1
ATOM 5433 C CA . ARG D 1 74 ? 29.952 16.641 66.891 1.00 23.23 182 ARG D CA 1
ATOM 5434 C C . ARG D 1 74 ? 30.383 17.178 65.555 1.00 20.26 182 ARG D C 1
ATOM 5435 O O . ARG D 1 74 ? 29.585 17.250 64.624 1.00 23.78 182 ARG D O 1
ATOM 5443 N N . ASN D 1 75 ? 31.646 17.602 65.450 1.00 22.57 183 ASN D N 1
ATOM 5444 C CA . ASN D 1 75 ? 32.135 18.135 64.189 1.00 19.84 183 ASN D CA 1
ATOM 5445 C C . ASN D 1 75 ? 33.648 17.972 64.170 1.00 19.65 183 ASN D C 1
ATOM 5446 O O . ASN D 1 75 ? 34.236 17.500 65.153 1.00 20.83 183 ASN D O 1
ATOM 5451 N N . VAL D 1 76 ? 34.258 18.355 63.063 1.00 18.16 184 VAL D N 1
ATOM 5452 C CA . VAL D 1 76 ? 35.690 18.231 62.886 1.00 22.78 184 VAL D CA 1
ATOM 5453 C C . VAL D 1 76 ? 36.435 19.123 63.879 1.00 22.91 184 VAL D C 1
ATOM 5454 O O . VAL D 1 76 ? 36.366 20.370 63.817 1.00 25.51 184 VAL D O 1
ATOM 5458 N N . ALA D 1 77 ? 37.104 18.470 64.816 1.00 21.15 185 ALA D N 1
ATOM 5459 C CA . ALA D 1 77 ? 37.902 19.126 65.829 1.00 21.88 185 ALA D CA 1
ATOM 5460 C C . ALA D 1 77 ? 37.115 19.846 66.912 1.00 22.54 185 ALA D C 1
ATOM 5461 O O . ALA D 1 77 ? 37.638 20.734 67.585 1.00 23.90 185 ALA D O 1
ATOM 5463 N N . ASN D 1 78 ? 35.858 19.438 67.093 1.00 20.86 186 ASN D N 1
ATOM 5464 C CA . ASN D 1 78 ? 35.021 19.920 68.179 1.00 18.32 186 ASN D CA 1
ATOM 5465 C C . ASN D 1 78 ? 35.065 21.459 68.292 1.00 19.90 186 ASN D C 1
ATOM 5466 O O . ASN D 1 78 ? 35.110 22.019 69.380 1.00 20.26 186 ASN D O 1
ATOM 5471 N N . LEU D 1 79 ? 35.062 22.116 67.136 1.00 21.58 187 LEU D N 1
ATOM 5472 C CA . LEU D 1 79 ? 35.167 23.579 67.072 1.00 21.95 187 LEU D CA 1
ATOM 5473 C C . LEU D 1 79 ? 33.873 24.340 67.206 1.00 20.99 187 LEU D C 1
ATOM 5474 O O . LEU D 1 79 ? 32.830 23.907 66.714 1.00 23.91 187 LEU D O 1
ATOM 5479 N N . VAL D 1 80 ? 33.952 25.498 67.843 1.00 22.04 188 VAL D N 1
ATOM 5480 C CA . VAL D 1 80 ? 32.794 26.369 67.962 1.00 21.78 188 VAL D CA 1
ATOM 5481 C C . VAL D 1 80 ? 33.122 27.699 67.249 1.00 20.32 188 VAL D C 1
ATOM 5482 O O . VAL D 1 80 ? 33.917 28.514 67.774 1.00 22.33 188 VAL D O 1
ATOM 5486 N N . PRO D 1 81 ? 32.553 27.919 66.042 1.00 19.23 189 PRO D N 1
ATOM 5487 C CA . PRO D 1 81 ? 32.881 29.201 65.396 1.00 18.62 189 PRO D CA 1
ATOM 5488 C C . PRO D 1 81 ? 32.185 30.353 66.084 1.00 20.42 189 PRO D C 1
ATOM 5489 O O . PRO D 1 81 ? 31.252 30.162 66.873 1.00 21.53 189 PRO D O 1
ATOM 5493 N N . PRO D 1 82 ? 32.625 31.595 65.793 1.00 21.21 190 PRO D N 1
ATOM 5494 C CA . PRO D 1 82 ? 31.917 32.688 66.465 1.00 17.74 190 PRO D CA 1
ATOM 5495 C C . PRO D 1 82 ? 30.582 32.919 65.740 1.00 17.43 190 PRO D C 1
ATOM 5496 O O . PRO D 1 82 ? 30.398 32.480 64.601 1.00 18.31 190 PRO D O 1
ATOM 5500 N N . TYR D 1 83 ? 29.670 33.634 66.401 1.00 20.20 191 TYR D N 1
ATOM 5501 C CA . TYR D 1 83 ? 28.334 33.971 65.888 1.00 18.72 191 TYR D CA 1
ATOM 5502 C C . TYR D 1 83 ? 28.347 34.532 64.482 1.00 23.71 191 TYR D C 1
ATOM 5503 O O . TYR D 1 83 ? 28.911 35.607 64.237 1.00 21.45 191 TYR D O 1
ATOM 5512 N N . ASP D 1 84 ? 27.709 33.837 63.547 1.00 23.89 192 ASP D N 1
ATOM 5513 C CA . ASP D 1 84 ? 27.658 34.317 62.173 1.00 24.57 192 ASP D CA 1
ATOM 5514 C C . ASP D 1 84 ? 26.514 33.580 61.519 1.00 25.95 192 ASP D C 1
ATOM 5515 O O . ASP D 1 84 ? 26.629 32.389 61.182 1.00 26.26 192 ASP D O 1
ATOM 5520 N N . GLN D 1 85 ? 25.395 34.284 61.373 1.00 25.49 193 GLN D N 1
ATOM 5521 C CA . GLN D 1 85 ? 24.194 33.718 60.762 1.00 24.39 193 GLN D CA 1
ATOM 5522 C C . GLN D 1 85 ? 24.401 33.372 59.297 1.00 27.50 193 GLN D C 1
ATOM 5523 O O . GLN D 1 85 ? 23.706 32.508 58.753 1.00 28.09 193 GLN D O 1
ATOM 5529 N N . ALA D 1 86 ? 25.357 34.029 58.640 1.00 27.51 194 ALA D N 1
ATOM 5530 C CA . ALA D 1 86 ? 25.575 33.727 57.229 1.00 28.45 194 ALA D CA 1
ATOM 5531 C C . ALA D 1 86 ? 26.496 32.524 56.996 1.00 27.77 194 ALA D C 1
ATOM 5532 O O . ALA D 1 86 ? 26.294 31.787 56.048 1.00 29.11 194 ALA D O 1
ATOM 5534 N N . LYS D 1 87 ? 27.517 32.366 57.838 1.00 27.33 195 LYS D N 1
ATOM 5535 C CA . LYS D 1 87 ? 28.499 31.307 57.667 1.00 26.50 195 LYS D CA 1
ATOM 5536 C C . LYS D 1 87 ? 28.432 30.120 58.611 1.00 24.39 195 LYS D C 1
ATOM 5537 O O . LYS D 1 87 ? 28.905 29.050 58.244 1.00 24.96 195 LYS D O 1
ATOM 5543 N N . TYR D 1 88 ? 27.902 30.323 59.817 1.00 22.76 196 TYR D N 1
ATOM 5544 C CA . TYR D 1 88 ? 27.896 29.265 60.802 1.00 22.00 196 TYR D CA 1
ATOM 5545 C C . TYR D 1 88 ? 26.554 29.055 61.446 1.00 20.66 196 TYR D C 1
ATOM 5546 O O . TYR D 1 88 ? 26.440 28.980 62.670 1.00 22.60 196 TYR D O 1
ATOM 5555 N N . ALA D 1 89 ? 25.548 28.945 60.599 1.00 20.68 197 ALA D N 1
ATOM 5556 C CA . ALA D 1 89 ? 24.196 28.736 61.049 1.00 23.35 197 ALA D CA 1
ATOM 5557 C C . ALA D 1 89 ? 24.028 27.406 61.766 1.00 22.20 197 ALA D C 1
ATOM 5558 O O . ALA D 1 89 ? 23.318 27.342 62.749 1.00 23.60 197 ALA D O 1
ATOM 5560 N N . GLY D 1 90 ? 24.671 26.353 61.268 1.00 22.89 198 GLY D N 1
ATOM 5561 C CA . GLY D 1 90 ? 24.534 25.034 61.902 1.00 21.64 198 GLY D CA 1
ATOM 5562 C C . GLY D 1 90 ? 24.916 25.051 63.367 1.00 21.96 198 GLY D C 1
ATOM 5563 O O . GLY D 1 90 ? 24.196 24.555 64.203 1.00 21.89 198 GLY D O 1
ATOM 5564 N N . THR D 1 91 ? 26.072 25.624 63.682 1.00 21.80 199 THR D N 1
ATOM 5565 C CA . THR D 1 91 ? 26.525 25.712 65.052 1.00 20.84 199 THR D CA 1
ATOM 5566 C C . THR D 1 91 ? 25.625 26.656 65.818 1.00 20.13 199 THR D C 1
ATOM 5567 O O . THR D 1 91 ? 25.207 26.362 66.926 1.00 18.52 199 THR D O 1
ATOM 5571 N N . GLY D 1 92 ? 25.302 27.804 65.215 1.00 20.72 200 GLY D N 1
ATOM 5572 C CA . GLY D 1 92 ? 24.473 28.756 65.956 1.00 20.37 200 GLY D CA 1
ATOM 5573 C C . GLY D 1 92 ? 23.101 28.186 66.277 1.00 19.96 200 GLY D C 1
ATOM 5574 O O . GLY D 1 92 ? 22.557 28.406 67.345 1.00 22.97 200 GLY D O 1
ATOM 5575 N N . ALA D 1 93 ? 22.528 27.472 65.329 1.00 23.12 201 ALA D N 1
ATOM 5576 C CA . ALA D 1 93 ? 21.194 26.868 65.535 1.00 22.64 201 ALA D CA 1
ATOM 5577 C C . ALA D 1 93 ? 21.204 25.855 66.713 1.00 22.75 201 ALA D C 1
ATOM 5578 O O . ALA D 1 93 ? 20.260 25.765 67.509 1.00 23.17 201 ALA D O 1
ATOM 5580 N N . ALA D 1 94 ? 22.290 25.111 66.855 1.00 21.40 202 ALA D N 1
ATOM 5581 C CA . ALA D 1 94 ? 22.376 24.129 67.950 1.00 21.29 202 ALA D CA 1
ATOM 5582 C C . ALA D 1 94 ? 22.502 24.861 69.286 1.00 22.88 202 ALA D C 1
ATOM 5583 O O . ALA D 1 94 ? 21.823 24.556 70.255 1.00 21.70 202 ALA D O 1
ATOM 5585 N N . ILE D 1 95 ? 23.373 25.862 69.353 1.00 21.97 203 ILE D N 1
ATOM 5586 C CA . ILE D 1 95 ? 23.493 26.578 70.610 1.00 19.48 203 ILE D CA 1
ATOM 5587 C C . ILE D 1 95 ? 22.159 27.246 70.981 1.00 19.91 203 ILE D C 1
ATOM 5588 O O . ILE D 1 95 ? 21.739 27.187 72.127 1.00 23.51 203 ILE D O 1
ATOM 5593 N N . GLU D 1 96 ? 21.478 27.836 70.009 1.00 19.10 204 GLU D N 1
ATOM 5594 C CA . GLU D 1 96 ? 20.222 28.543 70.296 1.00 21.57 204 GLU D CA 1
ATOM 5595 C C . GLU D 1 96 ? 19.160 27.567 70.799 1.00 22.46 204 GLU D C 1
ATOM 5596 O O . GLU D 1 96 ? 18.464 27.825 71.769 1.00 21.53 204 GLU D O 1
ATOM 5602 N N . TYR D 1 97 ? 19.066 26.422 70.127 1.00 21.75 205 TYR D N 1
ATOM 5603 C CA . TYR D 1 97 ? 18.073 25.441 70.539 1.00 24.99 205 TYR D CA 1
ATOM 5604 C C . TYR D 1 97 ? 18.364 24.937 71.957 1.00 23.18 205 TYR D C 1
ATOM 5605 O O . TYR D 1 97 ? 17.465 24.916 72.820 1.00 27.11 205 TYR D O 1
ATOM 5614 N N . ALA D 1 98 ? 19.618 24.545 72.201 1.00 22.47 206 ALA D N 1
ATOM 5615 C CA . ALA D 1 98 ? 20.040 24.030 73.492 1.00 19.81 206 ALA D CA 1
ATOM 5616 C C . ALA D 1 98 ? 19.865 25.050 74.597 1.00 20.40 206 ALA D C 1
ATOM 5617 O O . ALA D 1 98 ? 19.307 24.789 75.674 1.00 19.48 206 ALA D O 1
ATOM 5619 N N . VAL D 1 99 ? 20.369 26.250 74.339 1.00 22.15 207 VAL D N 1
ATOM 5620 C CA . VAL D 1 99 ? 20.259 27.291 75.353 1.00 18.77 207 VAL D CA 1
ATOM 5621 C C . VAL D 1 99 ? 18.867 27.881 75.578 1.00 19.60 207 VAL D C 1
ATOM 5622 O O . VAL D 1 99 ? 18.425 28.024 76.720 1.00 22.57 207 VAL D O 1
ATOM 5626 N N . LEU D 1 100 ? 18.172 28.269 74.520 1.00 21.85 208 LEU D N 1
ATOM 5627 C CA . LEU D 1 100 ? 16.868 28.899 74.745 1.00 24.52 208 LEU D CA 1
ATOM 5628 C C . LEU D 1 100 ? 15.666 27.974 74.792 1.00 26.27 208 LEU D C 1
ATOM 5629 O O . LEU D 1 100 ? 14.670 28.281 75.461 1.00 28.07 208 LEU D O 1
ATOM 5634 N N . HIS D 1 101 ? 15.738 26.859 74.074 1.00 26.38 209 HIS D N 1
ATOM 5635 C CA . HIS D 1 101 ? 14.610 25.950 74.060 1.00 28.65 209 HIS D CA 1
ATOM 5636 C C . HIS D 1 101 ? 14.740 24.812 75.043 1.00 28.67 209 HIS D C 1
ATOM 5637 O O . HIS D 1 101 ? 13.868 24.664 75.904 1.00 28.47 209 HIS D O 1
ATOM 5644 N N . LEU D 1 102 ? 15.809 24.020 74.985 1.00 27.74 210 LEU D N 1
ATOM 5645 C CA . LEU D 1 102 ? 15.894 22.910 75.967 1.00 26.85 210 LEU D CA 1
ATOM 5646 C C . LEU D 1 102 ? 16.385 23.448 77.304 1.00 28.04 210 LEU D C 1
ATOM 5647 O O . LEU D 1 102 ? 16.266 22.800 78.357 1.00 29.10 210 LEU D O 1
ATOM 5652 N N . LYS D 1 103 ? 16.946 24.648 77.273 1.00 28.24 211 LYS D N 1
ATOM 5653 C CA . LYS D 1 103 ? 17.436 25.272 78.498 1.00 27.01 211 LYS D CA 1
ATOM 5654 C C . LYS D 1 103 ? 18.503 24.453 79.266 1.00 25.51 211 LYS D C 1
ATOM 5655 O O . LYS D 1 103 ? 18.422 24.280 80.498 1.00 27.04 211 LYS D O 1
ATOM 5661 N N . VAL D 1 104 ? 19.507 23.967 78.539 1.00 24.11 212 VAL D N 1
ATOM 5662 C CA . VAL D 1 104 ? 20.595 23.207 79.151 1.00 24.16 212 VAL D CA 1
ATOM 5663 C C . VAL D 1 104 ? 21.237 24.140 80.155 1.00 24.43 212 VAL D C 1
ATOM 5664 O O . VAL D 1 104 ? 21.141 25.355 80.024 1.00 23.89 212 VAL D O 1
ATOM 5668 N N . SER D 1 105 ? 21.875 23.561 81.156 1.00 24.36 213 SER D N 1
ATOM 5669 C CA . SER D 1 105 ? 22.517 24.306 82.226 1.00 22.24 213 SER D CA 1
ATOM 5670 C C . SER D 1 105 ? 24.015 24.337 82.040 1.00 22.72 213 SER D C 1
ATOM 5671 O O . SER D 1 105 ? 24.695 25.097 82.715 1.00 22.66 213 SER D O 1
ATOM 5674 N N . ASN D 1 106 ? 24.529 23.515 81.130 1.00 20.79 214 ASN D N 1
ATOM 5675 C CA . ASN D 1 106 ? 25.989 23.454 80.918 1.00 22.39 214 ASN D CA 1
ATOM 5676 C C . ASN D 1 106 ? 26.363 23.284 79.469 1.00 22.24 214 ASN D C 1
ATOM 5677 O O . ASN D 1 106 ? 25.646 22.615 78.729 1.00 23.95 214 ASN D O 1
ATOM 5682 N N . ILE D 1 107 ? 27.453 23.932 79.038 1.00 21.73 215 ILE D N 1
ATOM 5683 C CA . ILE D 1 107 ? 27.959 23.711 77.678 1.00 21.13 215 ILE D CA 1
ATOM 5684 C C . ILE D 1 107 ? 29.409 23.288 77.901 1.00 23.18 215 ILE D C 1
ATOM 5685 O O . ILE D 1 107 ? 30.234 24.047 78.479 1.00 22.29 215 ILE D O 1
ATOM 5690 N N . VAL D 1 108 ? 29.723 22.084 77.430 1.00 20.81 216 VAL D N 1
ATOM 5691 C CA . VAL D 1 108 ? 31.069 21.546 77.591 1.00 21.14 216 VAL D CA 1
ATOM 5692 C C . VAL D 1 108 ? 31.691 21.324 76.225 1.00 18.00 216 VAL D C 1
ATOM 5693 O O . VAL D 1 108 ? 31.109 20.659 75.362 1.00 18.48 216 VAL D O 1
ATOM 5697 N N . VAL D 1 109 ? 32.873 21.899 76.010 1.00 17.71 217 VAL D N 1
ATOM 5698 C CA . VAL D 1 109 ? 33.564 21.743 74.753 1.00 19.11 217 VAL D CA 1
ATOM 5699 C C . VAL D 1 109 ? 34.704 20.786 75.050 1.00 18.52 217 VAL D C 1
ATOM 5700 O O . VAL D 1 109 ? 35.557 21.088 75.847 1.00 19.63 217 VAL D O 1
ATOM 5704 N N . ILE D 1 110 ? 34.717 19.638 74.386 1.00 22.63 218 ILE D N 1
ATOM 5705 C CA . ILE D 1 110 ? 35.730 18.598 74.660 1.00 20.73 218 ILE D CA 1
ATOM 5706 C C . ILE D 1 110 ? 36.635 18.283 73.498 1.00 19.93 218 ILE D C 1
ATOM 5707 O O . ILE D 1 110 ? 36.158 17.811 72.473 1.00 21.68 218 ILE D O 1
ATOM 5712 N N . GLY D 1 111 ? 37.943 18.543 73.699 1.00 19.89 219 GLY D N 1
ATOM 5713 C CA . GLY D 1 111 ? 38.974 18.275 72.721 1.00 20.35 219 GLY D CA 1
ATOM 5714 C C . GLY D 1 111 ? 39.660 16.931 73.052 1.00 18.61 219 GLY D C 1
ATOM 5715 O O . GLY D 1 111 ? 39.388 16.317 74.092 1.00 18.99 219 GLY D O 1
ATOM 5716 N N . HIS D 1 112 ? 40.569 16.468 72.213 1.00 21.13 220 HIS D N 1
ATOM 5717 C CA . HIS D 1 112 ? 41.173 15.159 72.514 1.00 22.81 220 HIS D CA 1
ATOM 5718 C C . HIS D 1 112 ? 42.539 14.943 71.883 1.00 22.75 220 HIS D C 1
ATOM 5719 O O . HIS D 1 112 ? 42.874 15.568 70.901 1.00 23.11 220 HIS D O 1
ATOM 5726 N N . SER D 1 113 ? 43.298 14.010 72.453 1.00 22.54 221 SER D N 1
ATOM 5727 C CA . SER D 1 113 ? 44.634 13.650 71.957 1.00 22.88 221 SER D CA 1
ATOM 5728 C C . SER D 1 113 ? 44.575 13.141 70.534 1.00 24.23 221 SER D C 1
ATOM 5729 O O . SER D 1 113 ? 43.597 12.480 70.134 1.00 21.87 221 SER D O 1
ATOM 5732 N N . ALA D 1 114 ? 45.628 13.454 69.772 1.00 25.05 222 ALA D N 1
ATOM 5733 C CA . ALA D 1 114 ? 45.756 13.034 68.383 1.00 26.35 222 ALA D CA 1
ATOM 5734 C C . ALA D 1 114 ? 44.603 13.425 67.477 1.00 28.52 222 ALA D C 1
ATOM 5735 O O . ALA D 1 114 ? 44.182 12.628 66.640 1.00 27.81 222 ALA D O 1
ATOM 5737 N N . CYS D 1 115 ? 44.090 14.648 67.627 1.00 27.40 223 CYS D N 1
ATOM 5738 C CA . CYS D 1 115 ? 42.997 15.126 66.787 1.00 24.12 223 CYS D CA 1
ATOM 5739 C C . CYS D 1 115 ? 43.472 15.510 65.393 1.00 23.41 223 CYS D C 1
ATOM 5740 O O . CYS D 1 115 ? 44.336 16.403 65.227 1.00 24.02 223 CYS D O 1
ATOM 5743 N N . GLY D 1 116 ? 42.907 14.854 64.376 1.00 24.33 224 GLY D N 1
ATOM 5744 C CA . GLY D 1 116 ? 43.292 15.112 62.995 1.00 24.82 224 GLY D CA 1
ATOM 5745 C C . GLY D 1 116 ? 43.021 16.535 62.493 1.00 27.07 224 GLY D C 1
ATOM 5746 O O . GLY D 1 116 ? 43.776 17.078 61.669 1.00 25.35 224 GLY D O 1
ATOM 5747 N N . GLY D 1 117 ? 41.922 17.117 62.976 1.00 27.27 225 GLY D N 1
ATOM 5748 C CA . GLY D 1 117 ? 41.559 18.476 62.617 1.00 27.76 225 GLY D CA 1
ATOM 5749 C C . GLY D 1 117 ? 42.639 19.466 63.063 1.00 26.92 225 GLY D C 1
ATOM 5750 O O . GLY D 1 117 ? 43.034 20.337 62.285 1.00 27.24 225 GLY D O 1
ATOM 5751 N N . ILE D 1 118 ? 43.137 19.301 64.287 1.00 26.09 226 ILE D N 1
ATOM 5752 C CA . ILE D 1 118 ? 44.177 20.174 64.847 1.00 25.96 226 ILE D CA 1
ATOM 5753 C C . ILE D 1 118 ? 45.515 19.942 64.142 1.00 26.17 226 ILE D C 1
ATOM 5754 O O . ILE D 1 118 ? 46.305 20.875 63.844 1.00 23.66 226 ILE D O 1
ATOM 5759 N N . LYS D 1 119 ? 45.760 18.682 63.808 1.00 27.06 227 LYS D N 1
ATOM 5760 C CA . LYS D 1 119 ? 46.949 18.351 63.064 1.00 25.82 227 LYS D CA 1
ATOM 5761 C C . LYS D 1 119 ? 46.910 19.107 61.720 1.00 24.90 227 LYS D C 1
ATOM 5762 O O . LYS D 1 119 ? 47.916 19.627 61.245 1.00 25.36 227 LYS D O 1
ATOM 5768 N N . GLY D 1 120 ? 45.749 19.142 61.084 1.00 25.20 228 GLY D N 1
ATOM 5769 C CA . GLY D 1 120 ? 45.651 19.849 59.825 1.00 25.14 228 GLY D CA 1
ATOM 5770 C C . GLY D 1 120 ? 45.890 21.336 60.050 1.00 25.00 228 GLY D C 1
ATOM 5771 O O . GLY D 1 120 ? 46.629 21.982 59.304 1.00 27.62 228 GLY D O 1
ATOM 5772 N N . LEU D 1 121 ? 45.254 21.859 61.093 1.00 25.19 229 LEU D N 1
ATOM 5773 C CA . LEU D 1 121 ? 45.386 23.263 61.460 1.00 25.23 229 LEU D CA 1
ATOM 5774 C C . LEU D 1 121 ? 46.860 23.616 61.621 1.00 27.92 229 LEU D C 1
ATOM 5775 O O . LEU D 1 121 ? 47.338 24.610 61.069 1.00 29.62 229 LEU D O 1
ATOM 5780 N N . LEU D 1 122 ? 47.593 22.786 62.349 1.00 27.71 230 LEU D N 1
ATOM 5781 C CA . LEU D 1 122 ? 49.000 23.053 62.557 1.00 28.72 230 LEU D CA 1
ATOM 5782 C C . LEU D 1 122 ? 49.838 22.852 61.335 1.00 30.58 230 LEU D C 1
ATOM 5783 O O . LEU D 1 122 ? 50.852 23.528 61.188 1.00 33.97 230 LEU D O 1
ATOM 5788 N N . SER D 1 123 ? 49.451 21.950 60.431 1.00 29.97 231 SER D N 1
ATOM 5789 C CA . SER D 1 123 ? 50.329 21.759 59.286 1.00 32.24 231 SER D CA 1
ATOM 5790 C C . SER D 1 123 ? 49.975 22.556 58.030 1.00 31.67 231 SER D C 1
ATOM 5791 O O . SER D 1 123 ? 50.858 22.841 57.222 1.00 32.02 231 SER D O 1
ATOM 5794 N N . PHE D 1 124 ? 48.715 22.943 57.867 1.00 31.37 232 PHE D N 1
ATOM 5795 C CA . PHE D 1 124 ? 48.366 23.766 56.719 1.00 33.55 232 PHE D CA 1
ATOM 5796 C C . PHE D 1 124 ? 48.997 25.145 56.943 1.00 33.40 232 PHE D C 1
ATOM 5797 O O . PHE D 1 124 ? 49.096 25.624 58.072 1.00 31.88 232 PHE D O 1
ATOM 5805 N N . PRO D 1 125 ? 49.443 25.779 55.863 1.00 35.00 233 PRO D N 1
ATOM 5806 C CA . PRO D 1 125 ? 50.088 27.093 55.882 1.00 36.70 233 PRO D CA 1
ATOM 5807 C C . PRO D 1 125 ? 49.190 28.291 56.097 1.00 37.74 233 PRO D C 1
ATOM 5808 O O . PRO D 1 125 ? 49.600 29.248 56.747 1.00 40.71 233 PRO D O 1
ATOM 5812 N N . PHE D 1 126 ? 47.979 28.234 55.553 1.00 39.18 234 PHE D N 1
ATOM 5813 C CA . PHE D 1 126 ? 47.015 29.329 55.642 1.00 40.11 234 PHE D CA 1
ATOM 5814 C C . PHE D 1 126 ? 47.691 30.584 55.131 1.00 43.49 234 PHE D C 1
ATOM 5815 O O . PHE D 1 126 ? 47.652 31.633 55.760 1.00 42.87 234 PHE D O 1
ATOM 5823 N N . ASP D 1 127 ? 48.299 30.436 53.958 1.00 46.46 235 ASP D N 1
ATOM 5824 C CA . ASP D 1 127 ? 49.046 31.494 53.298 1.00 50.22 235 ASP D CA 1
ATOM 5825 C C . ASP D 1 127 ? 48.407 31.891 51.979 1.00 51.79 235 ASP D C 1
ATOM 5826 O O . ASP D 1 127 ? 49.096 32.324 51.058 1.00 52.43 235 ASP D O 1
ATOM 5831 N N . GLY D 1 128 ? 47.096 31.739 51.874 1.00 53.64 236 GLY D N 1
ATOM 5832 C CA . GLY D 1 128 ? 46.444 32.101 50.632 1.00 55.29 236 GLY D CA 1
ATOM 5833 C C . GLY D 1 128 ? 46.068 30.906 49.776 1.00 55.28 236 GLY D C 1
ATOM 5834 O O . GLY D 1 128 ? 45.037 30.928 49.109 1.00 56.62 236 GLY D O 1
ATOM 5835 N N . THR D 1 129 ? 46.888 29.863 49.772 1.00 54.70 237 THR D N 1
ATOM 5836 C CA . THR D 1 129 ? 46.553 28.689 48.962 1.00 54.57 237 THR D CA 1
ATOM 5837 C C . THR D 1 129 ? 45.912 27.589 49.809 1.00 53.53 237 THR D C 1
ATOM 5838 O O . THR D 1 129 ? 46.341 27.313 50.934 1.00 53.37 237 THR D O 1
ATOM 5842 N N . TYR D 1 130 ? 44.869 26.979 49.266 1.00 51.76 238 TYR D N 1
ATOM 5843 C CA . TYR D 1 130 ? 44.190 25.902 49.959 1.00 50.56 238 TYR D CA 1
ATOM 5844 C C . TYR D 1 130 ? 44.378 24.640 49.111 1.00 47.88 238 TYR D C 1
ATOM 5845 O O . TYR D 1 130 ? 44.457 24.722 47.893 1.00 49.98 238 TYR D O 1
ATOM 5854 N N . SER D 1 131 ? 44.485 23.486 49.761 1.00 44.34 239 SER D N 1
ATOM 5855 C CA . SER D 1 131 ? 44.643 22.205 49.072 1.00 40.13 239 SER D CA 1
ATOM 5856 C C . SER D 1 131 ? 43.469 21.262 49.411 1.00 39.22 239 SER D C 1
ATOM 5857 O O . SER D 1 131 ? 43.472 20.083 49.041 1.00 38.99 239 SER D O 1
ATOM 5860 N N . THR D 1 132 ? 42.475 21.777 50.129 1.00 34.91 240 THR D N 1
ATOM 5861 C CA . THR D 1 132 ? 41.292 21.000 50.509 1.00 32.49 240 THR D CA 1
ATOM 5862 C C . THR D 1 132 ? 40.077 21.826 50.064 1.00 32.72 240 THR D C 1
ATOM 5863 O O . THR D 1 132 ? 40.209 23.019 49.797 1.00 33.39 240 THR D O 1
ATOM 5867 N N . ASP D 1 133 ? 38.901 21.215 50.014 1.00 29.85 241 ASP D N 1
ATOM 5868 C CA . ASP D 1 133 ? 37.711 21.932 49.608 1.00 29.67 241 ASP D CA 1
ATOM 5869 C C . ASP D 1 133 ? 37.068 22.631 50.798 1.00 30.54 241 ASP D C 1
ATOM 5870 O O . ASP D 1 133 ? 36.539 23.756 50.650 1.00 27.57 241 ASP D O 1
ATOM 5875 N N . PHE D 1 134 ? 37.118 21.974 51.967 1.00 26.94 242 PHE D N 1
ATOM 5876 C CA . PHE D 1 134 ? 36.501 22.505 53.174 1.00 27.30 242 PHE D CA 1
ATOM 5877 C C . PHE D 1 134 ? 37.312 22.437 54.457 1.00 26.19 242 PHE D C 1
ATOM 5878 O O . PHE D 1 134 ? 37.145 23.265 55.326 1.00 27.87 242 PHE D O 1
ATOM 5886 N N . ILE D 1 135 ? 38.154 21.421 54.598 1.00 26.17 243 ILE D N 1
ATOM 5887 C CA . ILE D 1 135 ? 38.890 21.234 55.830 1.00 23.30 243 ILE D CA 1
ATOM 5888 C C . ILE D 1 135 ? 39.654 22.445 56.313 1.00 23.37 243 ILE D C 1
ATOM 5889 O O . ILE D 1 135 ? 39.470 22.877 57.456 1.00 22.74 243 ILE D O 1
ATOM 5894 N N . GLU D 1 136 ? 40.517 22.984 55.466 1.00 23.42 244 GLU D N 1
ATOM 5895 C CA . GLU D 1 136 ? 41.261 24.180 55.860 1.00 25.42 244 GLU D CA 1
ATOM 5896 C C . GLU D 1 136 ? 40.260 25.298 56.219 1.00 26.29 244 GLU D C 1
ATOM 5897 O O . GLU D 1 136 ? 40.375 25.936 57.253 1.00 27.87 244 GLU D O 1
ATOM 5903 N N . GLU D 1 137 ? 39.270 25.510 55.357 1.00 28.65 245 GLU D N 1
ATOM 5904 C CA . GLU D 1 137 ? 38.249 26.530 55.589 1.00 27.42 245 GLU D CA 1
ATOM 5905 C C . GLU D 1 137 ? 37.635 26.452 56.980 1.00 27.56 245 GLU D C 1
ATOM 5906 O O . GLU D 1 137 ? 37.409 27.495 57.648 1.00 22.52 245 GLU D O 1
ATOM 5912 N N . TRP D 1 138 ? 37.332 25.222 57.407 1.00 25.21 246 TRP D N 1
ATOM 5913 C CA . TRP D 1 138 ? 36.723 25.002 58.692 1.00 22.59 246 TRP D CA 1
ATOM 5914 C C . TRP D 1 138 ? 37.683 25.151 59.874 1.00 24.78 246 TRP D C 1
ATOM 5915 O O . TRP D 1 138 ? 37.406 25.901 60.841 1.00 21.98 246 TRP D O 1
ATOM 5926 N N . VAL D 1 139 ? 38.828 24.479 59.820 1.00 22.81 247 VAL D N 1
ATOM 5927 C CA . VAL D 1 139 ? 39.713 24.565 60.950 1.00 21.33 247 VAL D CA 1
ATOM 5928 C C . VAL D 1 139 ? 40.404 25.916 61.136 1.00 21.54 247 VAL D C 1
ATOM 5929 O O . VAL D 1 139 ? 41.003 26.136 62.168 1.00 20.78 247 VAL D O 1
ATOM 5933 N N . LYS D 1 140 ? 40.254 26.826 60.178 1.00 23.89 248 LYS D N 1
ATOM 5934 C CA . LYS D 1 140 ? 40.866 28.147 60.326 1.00 25.39 248 LYS D CA 1
ATOM 5935 C C . LYS D 1 140 ? 40.262 28.757 61.595 1.00 23.54 248 LYS D C 1
ATOM 5936 O O . LYS D 1 140 ? 40.892 29.587 62.243 1.00 26.46 248 LYS D O 1
ATOM 5942 N N . ILE D 1 141 ? 39.057 28.313 61.975 1.00 23.13 249 ILE D N 1
ATOM 5943 C CA . ILE D 1 141 ? 38.430 28.803 63.201 1.00 20.53 249 ILE D CA 1
ATOM 5944 C C . ILE D 1 141 ? 39.443 28.803 64.340 1.00 21.89 249 ILE D C 1
ATOM 5945 O O . ILE D 1 141 ? 39.393 29.672 65.218 1.00 19.96 249 ILE D O 1
ATOM 5950 N N . GLY D 1 142 ? 40.361 27.811 64.314 1.00 20.97 250 GLY D N 1
ATOM 5951 C CA . GLY D 1 142 ? 41.373 27.625 65.329 1.00 16.36 250 GLY D CA 1
ATOM 5952 C C . GLY D 1 142 ? 42.663 28.413 65.175 1.00 18.50 250 GLY D C 1
ATOM 5953 O O . GLY D 1 142 ? 43.566 28.244 65.992 1.00 17.71 250 GLY D O 1
ATOM 5954 N N . LEU D 1 143 ? 42.738 29.311 64.199 1.00 18.43 251 LEU D N 1
ATOM 5955 C CA . LEU D 1 143 ? 43.966 30.067 63.999 1.00 20.90 251 LEU D CA 1
ATOM 5956 C C . LEU D 1 143 ? 44.458 30.812 65.254 1.00 20.06 251 LEU D C 1
ATOM 5957 O O . LEU D 1 143 ? 45.664 30.856 65.532 1.00 21.53 251 LEU D O 1
ATOM 5962 N N . PRO D 1 144 ? 43.551 31.385 66.050 1.00 20.05 252 PRO D N 1
ATOM 5963 C CA . PRO D 1 144 ? 44.137 32.065 67.222 1.00 22.42 252 PRO D CA 1
ATOM 5964 C C . PRO D 1 144 ? 44.869 31.122 68.178 1.00 22.17 252 PRO D C 1
ATOM 5965 O O . PRO D 1 144 ? 45.838 31.496 68.804 1.00 18.86 252 PRO D O 1
ATOM 5969 N N . ALA D 1 145 ? 44.383 29.884 68.307 1.00 22.34 253 ALA D N 1
ATOM 5970 C CA . ALA D 1 145 ? 45.052 28.931 69.190 1.00 18.50 253 ALA D CA 1
ATOM 5971 C C . ALA D 1 145 ? 46.397 28.577 68.554 1.00 18.44 253 ALA D C 1
ATOM 5972 O O . ALA D 1 145 ? 47.390 28.472 69.256 1.00 18.75 253 ALA D O 1
ATOM 5974 N N . LYS D 1 146 ? 46.425 28.387 67.232 1.00 21.56 254 LYS D N 1
ATOM 5975 C CA . LYS D 1 146 ? 47.684 28.065 66.550 1.00 21.71 254 LYS D CA 1
ATOM 5976 C C . LYS D 1 146 ? 48.666 29.220 66.798 1.00 24.06 254 LYS D C 1
ATOM 5977 O O . LYS D 1 146 ? 49.830 29.019 67.153 1.00 22.68 254 LYS D O 1
ATOM 5983 N N . ALA D 1 147 ? 48.198 30.443 66.598 1.00 22.83 255 ALA D N 1
ATOM 5984 C CA . ALA D 1 147 ? 49.087 31.591 66.859 1.00 21.40 255 ALA D CA 1
ATOM 5985 C C . ALA D 1 147 ? 49.634 31.627 68.313 1.00 23.15 255 ALA D C 1
ATOM 5986 O O . ALA D 1 147 ? 50.814 31.921 68.546 1.00 27.79 255 ALA D O 1
ATOM 5988 N N . LYS D 1 148 ? 48.805 31.337 69.305 1.00 25.50 256 LYS D N 1
ATOM 5989 C CA . LYS D 1 148 ? 49.273 31.363 70.691 1.00 25.37 256 LYS D CA 1
ATOM 5990 C C . LYS D 1 148 ? 50.348 30.313 70.952 1.00 28.99 256 LYS D C 1
ATOM 5991 O O . LYS D 1 148 ? 51.425 30.598 71.494 1.00 25.83 256 LYS D O 1
ATOM 5997 N N . VAL D 1 149 ? 50.044 29.091 70.539 1.00 27.83 257 VAL D N 1
ATOM 5998 C CA . VAL D 1 149 ? 50.937 27.978 70.732 1.00 27.72 257 VAL D CA 1
ATOM 5999 C C . VAL D 1 149 ? 52.287 28.197 70.073 1.00 28.57 257 VAL D C 1
ATOM 6000 O O . VAL D 1 149 ? 53.346 27.961 70.685 1.00 31.66 257 VAL D O 1
ATOM 6004 N N . LYS D 1 150 ? 52.257 28.665 68.839 1.00 29.01 258 LYS D N 1
ATOM 6005 C CA . LYS D 1 150 ? 53.493 28.923 68.126 1.00 32.57 258 LYS D CA 1
ATOM 6006 C C . LYS D 1 150 ? 54.297 30.033 68.814 1.00 32.60 258 LYS D C 1
ATOM 6007 O O . LYS D 1 150 ? 55.533 29.990 68.867 1.00 32.56 258 LYS D O 1
ATOM 6013 N N . ALA D 1 151 ? 53.607 31.027 69.354 1.00 33.55 259 ALA D N 1
ATOM 6014 C CA . ALA D 1 151 ? 54.326 32.117 70.020 1.00 33.91 259 ALA D CA 1
ATOM 6015 C C . ALA D 1 151 ? 54.949 31.656 71.345 1.00 33.81 259 ALA D C 1
ATOM 6016 O O . ALA D 1 151 ? 56.052 32.093 71.722 1.00 33.89 259 ALA D O 1
ATOM 6018 N N . GLN D 1 152 ? 54.273 30.753 72.045 1.00 32.98 260 GLN D N 1
ATOM 6019 C CA . GLN D 1 152 ? 54.776 30.312 73.335 1.00 32.95 260 GLN D CA 1
ATOM 6020 C C . GLN D 1 152 ? 55.453 28.974 73.384 1.00 34.98 260 GLN D C 1
ATOM 6021 O O . GLN D 1 152 ? 56.101 28.670 74.371 1.00 35.85 260 GLN D O 1
ATOM 6027 N N . HIS D 1 153 ? 55.298 28.167 72.339 1.00 34.07 261 HIS D N 1
ATOM 6028 C CA . HIS D 1 153 ? 55.923 26.849 72.316 1.00 34.12 261 HIS D CA 1
ATOM 6029 C C . HIS D 1 153 ? 56.439 26.518 70.941 1.00 32.67 261 HIS D C 1
ATOM 6030 O O . HIS D 1 153 ? 56.659 25.349 70.627 1.00 31.98 261 HIS D O 1
ATOM 6037 N N . GLY D 1 154 ? 56.642 27.555 70.140 1.00 34.66 262 GLY D N 1
ATOM 6038 C CA . GLY D 1 154 ? 57.080 27.409 68.758 1.00 37.01 262 GLY D CA 1
ATOM 6039 C C . GLY D 1 154 ? 58.161 26.408 68.391 1.00 37.11 262 GLY D C 1
ATOM 6040 O O . GLY D 1 154 ? 58.108 25.780 67.318 1.00 37.11 262 GLY D O 1
ATOM 6041 N N . ASP D 1 155 ? 59.132 26.262 69.281 1.00 38.68 263 ASP D N 1
ATOM 6042 C CA . ASP D 1 155 ? 60.264 25.359 69.092 1.00 39.93 263 ASP D CA 1
ATOM 6043 C C . ASP D 1 155 ? 59.991 23.911 69.496 1.00 38.98 263 ASP D C 1
ATOM 6044 O O . ASP D 1 155 ? 60.811 23.027 69.213 1.00 36.39 263 ASP D O 1
ATOM 6049 N N . ALA D 1 156 ? 58.854 23.666 70.152 1.00 37.80 264 ALA D N 1
ATOM 6050 C CA . ALA D 1 156 ? 58.530 22.329 70.640 1.00 35.94 264 ALA D CA 1
ATOM 6051 C C . ALA D 1 156 ? 58.367 21.288 69.533 1.00 35.46 264 ALA D C 1
ATOM 6052 O O . ALA D 1 156 ? 58.056 21.634 68.386 1.00 35.68 264 ALA D O 1
ATOM 6054 N N . PRO D 1 157 ? 58.608 20.001 69.855 1.00 33.66 265 PRO D N 1
ATOM 6055 C CA . PRO D 1 157 ? 58.436 18.991 68.798 1.00 34.72 265 PRO D CA 1
ATOM 6056 C C . PRO D 1 157 ? 56.960 18.987 68.388 1.00 34.40 265 PRO D C 1
ATOM 6057 O O . PRO D 1 157 ? 56.088 19.290 69.217 1.00 33.05 265 PRO D O 1
ATOM 6061 N N . PHE D 1 158 ? 56.691 18.658 67.125 1.00 34.77 266 PHE D N 1
ATOM 6062 C CA . PHE D 1 158 ? 55.331 18.651 66.559 1.00 34.78 266 PHE D CA 1
ATOM 6063 C C . PHE D 1 158 ? 54.273 17.978 67.425 1.00 34.70 266 PHE D C 1
ATOM 6064 O O . PHE D 1 158 ? 53.171 18.493 67.548 1.00 33.24 266 PHE D O 1
ATOM 6072 N N . ALA D 1 159 ? 54.608 16.835 68.023 1.00 32.83 267 ALA D N 1
ATOM 6073 C CA . ALA D 1 159 ? 53.666 16.111 68.871 1.00 34.00 267 ALA D CA 1
ATOM 6074 C C . ALA D 1 159 ? 53.188 16.932 70.075 1.00 34.37 267 ALA D C 1
ATOM 6075 O O . ALA D 1 159 ? 52.013 16.836 70.482 1.00 33.78 267 ALA D O 1
ATOM 6077 N N . GLU D 1 160 ? 54.095 17.714 70.658 1.00 32.89 268 GLU D N 1
ATOM 6078 C CA . GLU D 1 160 ? 53.746 18.552 71.801 1.00 34.73 268 GLU D CA 1
ATOM 6079 C C . GLU D 1 160 ? 52.912 19.744 71.331 1.00 32.26 268 GLU D C 1
ATOM 6080 O O . GLU D 1 160 ? 51.932 20.123 71.977 1.00 32.86 268 GLU D O 1
ATOM 6086 N N . LEU D 1 161 ? 53.315 20.325 70.208 1.00 30.96 269 LEU D N 1
ATOM 6087 C CA . LEU D 1 161 ? 52.573 21.421 69.620 1.00 29.28 269 LEU D CA 1
ATOM 6088 C C . LEU D 1 161 ? 51.145 20.939 69.401 1.00 29.92 269 LEU D C 1
ATOM 6089 O O . LEU D 1 161 ? 50.206 21.697 69.593 1.00 26.08 269 LEU D O 1
ATOM 6094 N N . CYS D 1 162 ? 50.974 19.686 68.970 1.00 26.82 270 CYS D N 1
ATOM 6095 C CA . CYS D 1 162 ? 49.625 19.178 68.756 1.00 26.37 270 CYS D CA 1
ATOM 6096 C C . CYS D 1 162 ? 48.828 19.172 70.050 1.00 23.40 270 CYS D C 1
ATOM 6097 O O . CYS D 1 162 ? 47.691 19.651 70.061 1.00 25.20 270 CYS D O 1
ATOM 6100 N N . THR D 1 163 ? 49.404 18.656 71.136 1.00 23.41 271 THR D N 1
ATOM 6101 C CA . THR D 1 163 ? 48.721 18.635 72.449 1.00 23.72 271 THR D CA 1
ATOM 6102 C C . THR D 1 163 ? 48.393 20.082 72.913 1.00 24.49 271 THR D C 1
ATOM 6103 O O . THR D 1 163 ? 47.261 20.387 73.295 1.00 19.04 271 THR D O 1
ATOM 6107 N N . HIS D 1 164 ? 49.385 20.974 72.865 1.00 24.22 272 HIS D N 1
ATOM 6108 C CA . HIS D 1 164 ? 49.135 22.376 73.249 1.00 25.92 272 HIS D CA 1
ATOM 6109 C C . HIS D 1 164 ? 47.977 22.970 72.427 1.00 23.06 272 HIS D C 1
ATOM 6110 O O . HIS D 1 164 ? 47.032 23.539 72.980 1.00 23.69 272 HIS D O 1
ATOM 6117 N N . CYS D 1 165 ? 48.059 22.836 71.102 1.00 24.96 273 CYS D N 1
ATOM 6118 C CA . CYS D 1 165 ? 47.033 23.386 70.227 1.00 25.12 273 CYS D CA 1
ATOM 6119 C C . CYS D 1 165 ? 45.648 22.774 70.460 1.00 25.62 273 CYS D C 1
ATOM 6120 O O . CYS D 1 165 ? 44.634 23.480 70.405 1.00 24.33 273 CYS D O 1
ATOM 6123 N N . GLU D 1 166 ? 45.593 21.474 70.755 1.00 23.56 274 GLU D N 1
ATOM 6124 C CA . GLU D 1 166 ? 44.305 20.829 71.013 1.00 21.65 274 GLU D CA 1
ATOM 6125 C C . GLU D 1 166 ? 43.625 21.476 72.226 1.00 21.22 274 GLU D C 1
ATOM 6126 O O . GLU D 1 166 ? 42.408 21.676 72.229 1.00 22.23 274 GLU D O 1
ATOM 6132 N N . LYS D 1 167 ? 44.396 21.794 73.267 1.00 23.27 275 LYS D N 1
ATOM 6133 C CA . LYS D 1 167 ? 43.824 22.398 74.464 1.00 25.60 275 LYS D CA 1
ATOM 6134 C C . LYS D 1 167 ? 43.472 23.879 74.278 1.00 28.20 275 LYS D C 1
ATOM 6135 O O . LYS D 1 167 ? 42.429 24.327 74.764 1.00 25.94 275 LYS D O 1
ATOM 6141 N N . GLU D 1 168 ? 44.328 24.624 73.572 1.00 26.65 276 GLU D N 1
ATOM 6142 C CA . GLU D 1 168 ? 44.090 26.060 73.338 1.00 26.56 276 GLU D CA 1
ATOM 6143 C C . GLU D 1 168 ? 42.951 26.224 72.371 1.00 24.70 276 GLU D C 1
ATOM 6144 O O . GLU D 1 168 ? 42.225 27.211 72.430 1.00 23.38 276 GLU D O 1
ATOM 6150 N N . ALA D 1 169 ? 42.770 25.231 71.486 1.00 22.95 277 ALA D N 1
ATOM 6151 C CA . ALA D 1 169 ? 41.681 25.313 70.535 1.00 20.26 277 ALA D CA 1
ATOM 6152 C C . ALA D 1 169 ? 40.342 25.230 71.310 1.00 18.39 277 ALA D C 1
ATOM 6153 O O . ALA D 1 169 ? 39.385 25.857 70.934 1.00 21.45 277 ALA D O 1
ATOM 6155 N N . VAL D 1 170 ? 40.282 24.427 72.365 1.00 18.31 278 VAL D N 1
ATOM 6156 C CA . VAL D 1 170 ? 39.087 24.358 73.199 1.00 15.23 278 VAL D CA 1
ATOM 6157 C C . VAL D 1 170 ? 38.911 25.779 73.869 1.00 19.06 278 VAL D C 1
ATOM 6158 O O . VAL D 1 170 ? 37.798 26.320 73.912 1.00 21.66 278 VAL D O 1
ATOM 6162 N N . ASN D 1 171 ? 39.987 26.347 74.404 1.00 17.01 279 ASN D N 1
ATOM 6163 C CA . ASN D 1 171 ? 39.876 27.698 75.000 1.00 20.08 279 ASN D CA 1
ATOM 6164 C C . ASN D 1 171 ? 39.405 28.708 73.937 1.00 19.54 279 ASN D C 1
ATOM 6165 O O . ASN D 1 171 ? 38.631 29.616 74.231 1.00 21.50 279 ASN D O 1
ATOM 6170 N N . ALA D 1 172 ? 39.862 28.563 72.694 1.00 19.54 280 ALA D N 1
ATOM 6171 C CA . ALA D 1 172 ? 39.382 29.446 71.633 1.00 18.75 280 ALA D CA 1
ATOM 6172 C C . ALA D 1 172 ? 37.869 29.259 71.394 1.00 21.56 280 ALA D C 1
ATOM 6173 O O . ALA D 1 172 ? 37.137 30.226 71.165 1.00 15.50 280 ALA D O 1
ATOM 6175 N N . SER D 1 173 ? 37.382 28.011 71.436 1.00 18.20 281 SER D N 1
ATOM 6176 C CA . SER D 1 173 ? 35.958 27.766 71.216 1.00 18.08 281 SER D CA 1
ATOM 6177 C C . SER D 1 173 ? 35.115 28.311 72.374 1.00 19.24 281 SER D C 1
ATOM 6178 O O . SER D 1 173 ? 33.978 28.779 72.148 1.00 19.14 281 SER D O 1
ATOM 6181 N N . LEU D 1 174 ? 35.642 28.220 73.600 1.00 17.86 282 LEU D N 1
ATOM 6182 C CA . LEU D 1 174 ? 34.954 28.716 74.765 1.00 16.69 282 LEU D CA 1
ATOM 6183 C C . LEU D 1 174 ? 34.836 30.268 74.544 1.00 20.09 282 LEU D C 1
ATOM 6184 O O . LEU D 1 174 ? 33.779 30.877 74.816 1.00 18.54 282 LEU D O 1
ATOM 6189 N N . GLY D 1 175 ? 35.925 30.878 74.092 1.00 20.83 283 GLY D N 1
ATOM 6190 C CA . GLY D 1 175 ? 35.896 32.320 73.787 1.00 20.43 283 GLY D CA 1
ATOM 6191 C C . GLY D 1 175 ? 34.807 32.572 72.715 1.00 21.33 283 GLY D C 1
ATOM 6192 O O . GLY D 1 175 ? 34.028 33.516 72.844 1.00 18.24 283 GLY D O 1
ATOM 6193 N N . ASN D 1 176 ? 34.697 31.705 71.690 1.00 17.41 284 ASN D N 1
ATOM 6194 C CA . ASN D 1 176 ? 33.687 31.944 70.654 1.00 18.48 284 ASN D CA 1
ATOM 6195 C C . ASN D 1 176 ? 32.271 31.799 71.124 1.00 17.33 284 ASN D C 1
ATOM 6196 O O . ASN D 1 176 ? 31.371 32.438 70.577 1.00 20.34 284 ASN D O 1
ATOM 6201 N N . LEU D 1 177 ? 32.062 30.990 72.150 1.00 17.04 285 LEU D N 1
ATOM 6202 C CA . LEU D 1 177 ? 30.720 30.804 72.720 1.00 19.20 285 LEU D CA 1
ATOM 6203 C C . LEU D 1 177 ? 30.279 32.150 73.326 1.00 18.98 285 LEU D C 1
ATOM 6204 O O . LEU D 1 177 ? 29.113 32.471 73.340 1.00 19.76 285 LEU D O 1
ATOM 6209 N N . LEU D 1 178 ? 31.234 32.919 73.833 1.00 17.62 286 LEU D N 1
ATOM 6210 C CA . LEU D 1 178 ? 30.912 34.207 74.447 1.00 16.98 286 LEU D CA 1
ATOM 6211 C C . LEU D 1 178 ? 30.522 35.299 73.459 1.00 17.28 286 LEU D C 1
ATOM 6212 O O . LEU D 1 178 ? 30.276 36.444 73.898 1.00 21.60 286 LEU D O 1
ATOM 6217 N N . THR D 1 179 ? 30.492 34.964 72.167 1.00 18.42 287 THR D N 1
ATOM 6218 C CA . THR D 1 179 ? 30.068 35.896 71.112 1.00 17.62 287 THR D CA 1
ATOM 6219 C C . THR D 1 179 ? 28.556 35.618 70.870 1.00 19.96 287 THR D C 1
ATOM 6220 O O . THR D 1 179 ? 27.930 36.307 70.085 1.00 19.99 287 THR D O 1
ATOM 6224 N N . TYR D 1 180 ? 27.980 34.579 71.505 1.00 17.57 288 TYR D N 1
ATOM 6225 C CA . TYR D 1 180 ? 26.523 34.358 71.373 1.00 17.41 288 TYR D CA 1
ATOM 6226 C C . TYR D 1 180 ? 25.886 35.122 72.532 1.00 15.13 288 TYR D C 1
ATOM 6227 O O . TYR D 1 180 ? 26.080 34.803 73.722 1.00 18.53 288 TYR D O 1
ATOM 6236 N N . PRO D 1 181 ? 25.069 36.135 72.203 1.00 17.73 289 PRO D N 1
ATOM 6237 C CA . PRO D 1 181 ? 24.449 36.915 73.270 1.00 19.87 289 PRO D CA 1
ATOM 6238 C C . PRO D 1 181 ? 23.658 36.107 74.280 1.00 17.92 289 PRO D C 1
ATOM 6239 O O . PRO D 1 181 ? 23.693 36.405 75.455 1.00 16.11 289 PRO D O 1
ATOM 6243 N N . PHE D 1 182 ? 22.951 35.078 73.821 1.00 17.69 290 PHE D N 1
ATOM 6244 C CA . PHE D 1 182 ? 22.152 34.297 74.756 1.00 20.14 290 PHE D CA 1
ATOM 6245 C C . PHE D 1 182 ? 23.036 33.406 75.634 1.00 20.87 290 PHE D C 1
ATOM 6246 O O . PHE D 1 182 ? 22.590 32.916 76.658 1.00 22.47 290 PHE D O 1
ATOM 6254 N N . VAL D 1 183 ? 24.286 33.182 75.223 1.00 19.31 291 VAL D N 1
ATOM 6255 C CA . VAL D 1 183 ? 25.211 32.436 76.072 1.00 20.17 291 VAL D CA 1
ATOM 6256 C C . VAL D 1 183 ? 25.693 33.393 77.201 1.00 19.32 291 VAL D C 1
ATOM 6257 O O . VAL D 1 183 ? 25.711 33.033 78.384 1.00 17.97 291 VAL D O 1
ATOM 6261 N N . ARG D 1 184 ? 26.095 34.619 76.841 1.00 20.88 292 ARG D N 1
ATOM 6262 C CA . ARG D 1 184 ? 26.538 35.596 77.835 1.00 21.16 292 ARG D CA 1
ATOM 6263 C C . ARG D 1 184 ? 25.465 35.821 78.843 1.00 19.33 292 ARG D C 1
ATOM 6264 O O . ARG D 1 184 ? 25.723 35.879 80.041 1.00 21.26 292 ARG D O 1
ATOM 6272 N N . GLU D 1 185 ? 24.240 35.960 78.346 1.00 23.03 293 GLU D N 1
ATOM 6273 C CA . GLU D 1 185 ? 23.115 36.216 79.238 1.00 22.50 293 GLU D CA 1
ATOM 6274 C C . GLU D 1 185 ? 22.820 35.083 80.236 1.00 22.15 293 GLU D C 1
ATOM 6275 O O . GLU D 1 185 ? 22.406 35.344 81.366 1.00 22.45 293 GLU D O 1
ATOM 6281 N N . GLY D 1 186 ? 23.025 33.828 79.825 1.00 23.77 294 GLY D N 1
ATOM 6282 C CA . GLY D 1 186 ? 22.753 32.699 80.741 1.00 20.97 294 GLY D CA 1
ATOM 6283 C C . GLY D 1 186 ? 23.851 32.651 81.792 1.00 20.04 294 GLY D C 1
ATOM 6284 O O . GLY D 1 186 ? 23.640 32.271 82.931 1.00 21.61 294 GLY D O 1
ATOM 6285 N N . LEU D 1 187 ? 25.073 32.993 81.386 1.00 19.16 295 LEU D N 1
ATOM 6286 C CA . LEU D 1 187 ? 26.167 33.035 82.327 1.00 20.72 295 LEU D CA 1
ATOM 6287 C C . LEU D 1 187 ? 25.916 34.148 83.310 1.00 22.62 295 LEU D C 1
ATOM 6288 O O . LEU D 1 187 ? 26.102 33.969 84.525 1.00 21.37 295 LEU D O 1
ATOM 6293 N N . VAL D 1 188 ? 25.530 35.328 82.794 1.00 22.41 296 VAL D N 1
ATOM 6294 C CA . VAL D 1 188 ? 25.274 36.422 83.726 1.00 23.36 296 VAL D CA 1
ATOM 6295 C C . VAL D 1 188 ? 24.158 36.054 84.717 1.00 23.09 296 VAL D C 1
ATOM 6296 O O . VAL D 1 188 ? 24.258 36.328 85.907 1.00 23.60 296 VAL D O 1
ATOM 6300 N N . ASN D 1 189 ? 23.106 35.419 84.223 1.00 24.39 297 ASN D N 1
ATOM 6301 C CA . ASN D 1 189 ? 21.971 35.015 85.057 1.00 27.31 297 ASN D CA 1
ATOM 6302 C C . ASN D 1 189 ? 22.196 33.735 85.862 1.00 29.51 297 ASN D C 1
ATOM 6303 O O . ASN D 1 189 ? 21.250 33.251 86.485 1.00 31.50 297 ASN D O 1
ATOM 6308 N N . LYS D 1 190 ? 23.408 33.177 85.829 1.00 27.54 298 LYS D N 1
ATOM 6309 C CA . LYS D 1 190 ? 23.718 31.949 86.572 1.00 27.85 298 LYS D CA 1
ATOM 6310 C C . LYS D 1 190 ? 22.860 30.745 86.172 1.00 27.23 298 LYS D C 1
ATOM 6311 O O . LYS D 1 190 ? 22.730 29.783 86.936 1.00 26.19 298 LYS D O 1
ATOM 6317 N N . THR D 1 191 ? 22.262 30.790 84.994 1.00 25.84 299 THR D N 1
ATOM 6318 C CA . THR D 1 191 ? 21.465 29.652 84.548 1.00 28.81 299 THR D CA 1
ATOM 6319 C C . THR D 1 191 ? 22.290 28.806 83.574 1.00 26.72 299 THR D C 1
ATOM 6320 O O . THR D 1 191 ? 21.844 27.764 83.112 1.00 28.09 299 THR D O 1
ATOM 6324 N N . LEU D 1 192 ? 23.507 29.252 83.258 1.00 23.92 300 LEU D N 1
ATOM 6325 C CA . LEU D 1 192 ? 24.345 28.471 82.336 1.00 24.10 300 LEU D CA 1
ATOM 6326 C C . LEU D 1 192 ? 25.782 28.465 82.842 1.00 23.41 300 LEU D C 1
ATOM 6327 O O . LEU D 1 192 ? 26.231 29.448 83.426 1.00 22.28 300 LEU D O 1
ATOM 6332 N N . ALA D 1 193 ? 26.495 27.373 82.593 1.00 22.85 301 ALA D N 1
ATOM 6333 C CA . ALA D 1 193 ? 27.909 27.224 82.975 1.00 24.47 301 ALA D CA 1
ATOM 6334 C C . ALA D 1 193 ? 28.656 26.767 81.726 1.00 23.85 301 ALA D C 1
ATOM 6335 O O . ALA D 1 193 ? 28.059 26.111 80.873 1.00 22.84 301 ALA D O 1
ATOM 6337 N N . LEU D 1 194 ? 29.954 27.104 81.616 1.00 21.71 302 LEU D N 1
ATOM 6338 C CA . LEU D 1 194 ? 30.765 26.723 80.454 1.00 19.61 302 LEU D CA 1
ATOM 6339 C C . LEU D 1 194 ? 32.017 26.014 80.956 1.00 20.79 302 LEU D C 1
ATOM 6340 O O . LEU D 1 194 ? 32.617 26.411 81.940 1.00 22.34 302 LEU D O 1
ATOM 6345 N N . LYS D 1 195 ? 32.402 24.950 80.264 1.00 21.90 303 LYS D N 1
ATOM 6346 C CA . LYS D 1 195 ? 33.563 24.200 80.686 1.00 22.05 303 LYS D CA 1
ATOM 6347 C C . LYS D 1 195 ? 34.329 23.677 79.475 1.00 18.86 303 LYS D C 1
ATOM 6348 O O . LYS D 1 195 ? 33.761 23.496 78.394 1.00 20.77 303 LYS D O 1
ATOM 6354 N N . GLY D 1 196 ? 35.636 23.463 79.660 1.00 17.64 304 GLY D N 1
ATOM 6355 C CA . GLY D 1 196 ? 36.405 22.868 78.587 1.00 17.19 304 GLY D CA 1
ATOM 6356 C C . GLY D 1 196 ? 36.854 21.490 79.118 1.00 17.93 304 GLY D C 1
ATOM 6357 O O . GLY D 1 196 ? 36.987 21.281 80.335 1.00 19.50 304 GLY D O 1
ATOM 6358 N N . GLY D 1 197 ? 37.087 20.567 78.208 1.00 20.36 305 GLY D N 1
ATOM 6359 C CA . GLY D 1 197 ? 37.542 19.234 78.593 1.00 20.41 305 GLY D CA 1
ATOM 6360 C C . GLY D 1 197 ? 38.589 18.742 77.605 1.00 18.98 305 GLY D C 1
ATOM 6361 O O . GLY D 1 197 ? 38.682 19.201 76.463 1.00 17.22 305 GLY D O 1
ATOM 6362 N N . TYR D 1 198 ? 39.423 17.816 78.048 1.00 21.05 306 TYR D N 1
ATOM 6363 C CA . TYR D 1 198 ? 40.402 17.242 77.149 1.00 23.09 306 TYR D CA 1
ATOM 6364 C C . TYR D 1 198 ? 40.488 15.754 77.489 1.00 23.16 306 TYR D C 1
ATOM 6365 O O . TYR D 1 198 ? 40.767 15.406 78.614 1.00 24.30 306 TYR D O 1
ATOM 6374 N N . TYR D 1 199 ? 40.235 14.897 76.505 1.00 24.61 307 TYR D N 1
ATOM 6375 C CA . TYR D 1 199 ? 40.286 13.461 76.707 1.00 24.14 307 TYR D CA 1
ATOM 6376 C C . TYR D 1 199 ? 41.523 12.901 76.015 1.00 23.82 307 TYR D C 1
ATOM 6377 O O . TYR D 1 199 ? 41.661 13.047 74.837 1.00 24.40 307 TYR D O 1
ATOM 6386 N N . ASP D 1 200 ? 42.429 12.280 76.765 1.00 25.28 308 ASP D N 1
ATOM 6387 C CA . ASP D 1 200 ? 43.628 11.715 76.155 1.00 23.62 308 ASP D CA 1
ATOM 6388 C C . ASP D 1 200 ? 43.384 10.205 76.075 1.00 26.35 308 ASP D C 1
ATOM 6389 O O . ASP D 1 200 ? 43.410 9.541 77.088 1.00 26.39 308 ASP D O 1
ATOM 6394 N N . PHE D 1 201 ? 43.136 9.680 74.885 1.00 27.11 309 PHE D N 1
ATOM 6395 C CA . PHE D 1 201 ? 42.862 8.255 74.772 1.00 31.12 309 PHE D CA 1
ATOM 6396 C C . PHE D 1 201 ? 44.115 7.402 74.630 1.00 31.96 309 PHE D C 1
ATOM 6397 O O . PHE D 1 201 ? 44.023 6.195 74.508 1.00 34.38 309 PHE D O 1
ATOM 6405 N N . VAL D 1 202 ? 45.272 8.059 74.634 1.00 33.44 310 VAL D N 1
ATOM 6406 C CA . VAL D 1 202 ? 46.565 7.399 74.548 1.00 33.46 310 VAL D CA 1
ATOM 6407 C C . VAL D 1 202 ? 46.967 7.063 75.982 1.00 34.74 310 VAL D C 1
ATOM 6408 O O . VAL D 1 202 ? 47.331 5.934 76.276 1.00 34.93 310 VAL D O 1
ATOM 6412 N N . LYS D 1 203 ? 46.895 8.045 76.877 1.00 34.13 311 LYS D N 1
ATOM 6413 C CA . LYS D 1 203 ? 47.206 7.806 78.269 1.00 35.24 311 LYS D CA 1
ATOM 6414 C C . LYS D 1 203 ? 45.955 7.357 79.003 1.00 33.43 311 LYS D C 1
ATOM 6415 O O . LYS D 1 203 ? 46.060 6.738 80.048 1.00 36.08 311 LYS D O 1
ATOM 6421 N N . GLY D 1 204 ? 44.772 7.662 78.471 1.00 30.99 312 GLY D N 1
ATOM 6422 C CA . GLY D 1 204 ? 43.556 7.303 79.189 1.00 28.18 312 GLY D CA 1
ATOM 6423 C C . GLY D 1 204 ? 43.295 8.255 80.363 1.00 28.53 312 GLY D C 1
ATOM 6424 O O . GLY D 1 204 ? 43.196 7.841 81.516 1.00 26.27 312 GLY D O 1
ATOM 6425 N N . SER D 1 205 ? 43.175 9.557 80.083 1.00 25.73 313 SER D N 1
ATOM 6426 C CA . SER D 1 205 ? 42.945 10.525 81.159 1.00 24.64 313 SER D CA 1
ATOM 6427 C C . SER D 1 205 ? 41.922 11.571 80.701 1.00 24.84 313 SER D C 1
ATOM 6428 O O . SER D 1 205 ? 41.622 11.674 79.506 1.00 22.39 313 SER D O 1
ATOM 6431 N N . PHE D 1 206 ? 41.421 12.345 81.659 1.00 25.15 314 PHE D N 1
ATOM 6432 C CA . PHE D 1 206 ? 40.457 13.389 81.338 1.00 25.08 314 PHE D CA 1
ATOM 6433 C C . PHE D 1 206 ? 40.695 14.599 82.259 1.00 25.38 314 PHE D C 1
ATOM 6434 O O . PHE D 1 206 ? 40.823 14.419 83.473 1.00 25.81 314 PHE D O 1
ATOM 6442 N N . GLU D 1 207 ? 40.767 15.812 81.674 1.00 23.99 315 GLU D N 1
ATOM 6443 C CA . GLU D 1 207 ? 40.922 17.050 82.449 1.00 23.38 315 GLU D CA 1
ATOM 6444 C C . GLU D 1 207 ? 39.705 17.922 82.172 1.00 20.18 315 GLU D C 1
ATOM 6445 O O . GLU D 1 207 ? 39.225 18.017 81.055 1.00 20.95 315 GLU D O 1
ATOM 6451 N N . LEU D 1 208 ? 39.215 18.570 83.205 1.00 22.76 316 LEU D N 1
ATOM 6452 C CA . LEU D 1 208 ? 38.064 19.442 83.037 1.00 22.12 316 LEU D CA 1
ATOM 6453 C C . LEU D 1 208 ? 38.460 20.780 83.656 1.00 22.40 316 LEU D C 1
ATOM 6454 O O . LEU D 1 208 ? 39.234 20.829 84.632 1.00 24.50 316 LEU D O 1
ATOM 6459 N N . TRP D 1 209 ? 37.943 21.857 83.090 1.00 22.36 317 TRP D N 1
ATOM 6460 C CA . TRP D 1 209 ? 38.215 23.172 83.653 1.00 22.00 317 TRP D CA 1
ATOM 6461 C C . TRP D 1 209 ? 36.972 24.012 83.432 1.00 21.40 317 TRP D C 1
ATOM 6462 O O . TRP D 1 209 ? 36.121 23.671 82.603 1.00 22.38 317 TRP D O 1
ATOM 6473 N N . GLY D 1 210 ? 36.819 25.053 84.230 1.00 21.25 318 GLY D N 1
ATOM 6474 C CA . GLY D 1 210 ? 35.628 25.885 84.091 1.00 22.58 318 GLY D CA 1
ATOM 6475 C C . GLY D 1 210 ? 35.964 27.293 83.627 1.00 25.03 318 GLY D C 1
ATOM 6476 O O . GLY D 1 210 ? 37.112 27.767 83.755 1.00 24.68 318 GLY D O 1
ATOM 6477 N N . LEU D 1 211 ? 34.946 27.964 83.098 1.00 22.40 319 LEU D N 1
ATOM 6478 C CA . LEU D 1 211 ? 35.093 29.308 82.620 1.00 25.93 319 LEU D CA 1
ATOM 6479 C C . LEU D 1 211 ? 34.172 30.109 83.501 1.00 26.13 319 LEU D C 1
ATOM 6480 O O . LEU D 1 211 ? 33.098 29.626 83.855 1.00 28.13 319 LEU D O 1
ATOM 6485 N N . GLU D 1 212 ? 34.624 31.293 83.899 1.00 24.74 320 GLU D N 1
ATOM 6486 C CA . GLU D 1 212 ? 33.817 32.183 84.731 1.00 27.96 320 GLU D CA 1
ATOM 6487 C C . GLU D 1 212 ? 33.574 33.421 83.878 1.00 25.77 320 GLU D C 1
ATOM 6488 O O . GLU D 1 212 ? 34.507 33.970 83.256 1.00 27.51 320 GLU D O 1
ATOM 6494 N N . PHE D 1 213 ? 32.333 33.869 83.854 1.00 24.82 321 PHE D N 1
ATOM 6495 C CA . PHE D 1 213 ? 31.996 35.067 83.092 1.00 22.15 321 PHE D CA 1
ATOM 6496 C C . PHE D 1 213 ? 30.917 35.839 83.796 1.00 23.41 321 PHE D C 1
ATOM 6497 O O . PHE D 1 213 ? 29.934 35.248 84.308 1.00 23.48 321 PHE D O 1
ATOM 6505 N N . GLY D 1 214 ? 31.080 37.161 83.828 1.00 20.54 322 GLY D N 1
ATOM 6506 C CA . GLY D 1 214 ? 30.071 38.006 84.448 1.00 21.01 322 GLY D CA 1
ATOM 6507 C C . GLY D 1 214 ? 30.153 39.438 83.934 1.00 23.73 322 GLY D C 1
ATOM 6508 O O . GLY D 1 214 ? 31.127 39.830 83.268 1.00 21.26 322 GLY D O 1
ATOM 6509 N N . LEU D 1 215 ? 29.118 40.217 84.249 1.00 25.17 323 LEU D N 1
ATOM 6510 C CA . LEU D 1 215 ? 29.044 41.645 83.899 1.00 26.30 323 LEU D CA 1
ATOM 6511 C C . LEU D 1 215 ? 28.509 42.330 85.162 1.00 27.59 323 LEU D C 1
ATOM 6512 O O . LEU D 1 215 ? 27.649 41.783 85.848 1.00 26.72 323 LEU D O 1
ATOM 6517 N N . SER D 1 216 ? 29.054 43.489 85.511 1.00 29.43 324 SER D N 1
ATOM 6518 C CA . SER D 1 216 ? 28.571 44.204 86.689 1.00 31.13 324 SER D CA 1
ATOM 6519 C C . SER D 1 216 ? 28.489 45.706 86.445 1.00 30.72 324 SER D C 1
ATOM 6520 O O . SER D 1 216 ? 29.382 46.317 85.874 1.00 30.95 324 SER D O 1
ATOM 6523 N N . SER D 1 217 ? 27.396 46.296 86.887 1.00 30.49 325 SER D N 1
ATOM 6524 C CA . SER D 1 217 ? 27.182 47.735 86.721 1.00 29.26 325 SER D CA 1
ATOM 6525 C C . SER D 1 217 ? 28.169 48.451 87.621 1.00 26.99 325 SER D C 1
ATOM 6526 O O . SER D 1 217 ? 28.281 48.119 88.792 1.00 27.65 325 SER D O 1
ATOM 6529 N N . THR D 1 218 ? 28.887 49.441 87.109 1.00 24.44 326 THR D N 1
ATOM 6530 C CA . THR D 1 218 ? 29.859 50.121 87.984 1.00 26.60 326 THR D CA 1
ATOM 6531 C C . THR D 1 218 ? 29.297 51.465 88.457 1.00 25.75 326 THR D C 1
ATOM 6532 O O . THR D 1 218 ? 29.274 51.768 89.647 1.00 30.06 326 THR D O 1
ATOM 6536 N N . PHE D 1 219 ? 28.845 52.275 87.518 1.00 25.36 327 PHE D N 1
ATOM 6537 C CA . PHE D 1 219 ? 28.277 53.565 87.913 1.00 27.94 327 PHE D CA 1
ATOM 6538 C C . PHE D 1 219 ? 27.515 54.180 86.743 1.00 28.53 327 PHE D C 1
ATOM 6539 O O . PHE D 1 219 ? 27.659 53.793 85.588 1.00 26.64 327 PHE D O 1
ATOM 6547 N N . SER D 1 220 ? 26.672 55.139 87.052 1.00 29.78 328 SER D N 1
ATOM 6548 C CA . SER D 1 220 ? 25.917 55.802 86.025 1.00 30.44 328 SER D CA 1
ATOM 6549 C C . SER D 1 220 ? 25.813 57.251 86.556 1.00 32.60 328 SER D C 1
ATOM 6550 O O . SER D 1 220 ? 25.227 57.495 87.617 1.00 32.77 328 SER D O 1
ATOM 6553 N N . VAL D 1 221 ? 26.410 58.195 85.840 1.00 34.30 329 VAL D N 1
ATOM 6554 C CA . VAL D 1 221 ? 26.436 59.581 86.295 1.00 35.15 329 VAL D CA 1
ATOM 6555 C C . VAL D 1 221 ? 26.060 60.543 85.179 1.00 37.89 329 VAL D C 1
ATOM 6556 O O . VAL D 1 221 ? 25.904 61.756 85.460 1.00 40.55 329 VAL D O 1
ATOM 6561 N N . LYS E 1 10 ? 66.118 22.216 49.877 1.00 78.16 118 LYS E N 1
ATOM 6562 C CA . LYS E 1 10 ? 65.325 23.389 49.405 1.00 78.62 118 LYS E CA 1
ATOM 6563 C C . LYS E 1 10 ? 64.371 22.904 48.303 1.00 78.12 118 LYS E C 1
ATOM 6564 O O . LYS E 1 10 ? 64.714 22.948 47.123 1.00 78.35 118 LYS E O 1
ATOM 6570 N N . SER E 1 11 ? 63.177 22.441 48.687 1.00 77.63 119 SER E N 1
ATOM 6571 C CA . SER E 1 11 ? 62.203 21.912 47.720 1.00 76.40 119 SER E CA 1
ATOM 6572 C C . SER E 1 11 ? 61.903 22.769 46.493 1.00 74.90 119 SER E C 1
ATOM 6573 O O . SER E 1 11 ? 61.876 22.253 45.382 1.00 74.68 119 SER E O 1
ATOM 6576 N N . GLU E 1 12 ? 61.658 24.065 46.664 1.00 73.72 120 GLU E N 1
ATOM 6577 C CA . GLU E 1 12 ? 61.389 24.891 45.494 1.00 72.55 120 GLU E CA 1
ATOM 6578 C C . GLU E 1 12 ? 62.595 24.743 44.569 1.00 70.68 120 GLU E C 1
ATOM 6579 O O . GLU E 1 12 ? 62.457 24.568 43.354 1.00 70.19 120 GLU E O 1
ATOM 6585 N N . ALA E 1 13 ? 63.781 24.761 45.177 1.00 67.84 121 ALA E N 1
ATOM 6586 C CA . ALA E 1 13 ? 65.025 24.616 44.434 1.00 64.93 121 ALA E CA 1
ATOM 6587 C C . ALA E 1 13 ? 65.288 23.168 43.991 1.00 62.89 121 ALA E C 1
ATOM 6588 O O . ALA E 1 13 ? 65.653 22.927 42.844 1.00 62.39 121 ALA E O 1
ATOM 6590 N N . SER E 1 14 ? 65.103 22.210 44.894 1.00 61.32 122 SER E N 1
ATOM 6591 C CA . SER E 1 14 ? 65.330 20.800 44.578 1.00 61.24 122 SER E CA 1
ATOM 6592 C C . SER E 1 14 ? 64.354 20.290 43.507 1.00 61.59 122 SER E C 1
ATOM 6593 O O . SER E 1 14 ? 64.643 19.330 42.790 1.00 61.25 122 SER E O 1
ATOM 6596 N N . GLU E 1 15 ? 63.197 20.935 43.417 1.00 61.68 123 GLU E N 1
ATOM 6597 C CA . GLU E 1 15 ? 62.181 20.560 42.446 1.00 62.48 123 GLU E CA 1
ATOM 6598 C C . GLU E 1 15 ? 62.580 21.185 41.124 1.00 61.65 123 GLU E C 1
ATOM 6599 O O . GLU E 1 15 ? 62.493 20.557 40.065 1.00 61.48 123 GLU E O 1
ATOM 6605 N N . ARG E 1 16 ? 63.011 22.438 41.215 1.00 60.22 124 ARG E N 1
ATOM 6606 C CA . ARG E 1 16 ? 63.468 23.205 40.072 1.00 58.74 124 ARG E CA 1
ATOM 6607 C C . ARG E 1 16 ? 64.538 22.346 39.410 1.00 56.87 124 ARG E C 1
ATOM 6608 O O . ARG E 1 16 ? 64.612 22.251 38.190 1.00 56.13 124 ARG E O 1
ATOM 6616 N N . ILE E 1 17 ? 65.363 21.705 40.227 1.00 55.32 125 ILE E N 1
ATOM 6617 C CA . ILE E 1 17 ? 66.426 20.865 39.697 1.00 54.77 125 ILE E CA 1
ATOM 6618 C C . ILE E 1 17 ? 65.898 19.588 39.054 1.00 55.19 125 ILE E C 1
ATOM 6619 O O . ILE E 1 17 ? 66.340 19.232 37.967 1.00 55.27 125 ILE E O 1
ATOM 6624 N N . LYS E 1 18 ? 64.964 18.900 39.706 1.00 55.78 126 LYS E N 1
ATOM 6625 C CA . LYS E 1 18 ? 64.428 17.659 39.138 1.00 57.23 126 LYS E CA 1
ATOM 6626 C C . LYS E 1 18 ? 63.730 17.930 37.798 1.00 57.14 126 LYS E C 1
ATOM 6627 O O . LYS E 1 18 ? 64.028 17.300 36.778 1.00 55.59 126 LYS E O 1
ATOM 6633 N N . THR E 1 19 ? 62.805 18.881 37.806 1.00 57.41 127 THR E N 1
ATOM 6634 C CA . THR E 1 19 ? 62.072 19.214 36.598 1.00 58.67 127 THR E CA 1
ATOM 6635 C C . THR E 1 19 ? 63.006 19.659 35.452 1.00 59.18 127 THR E C 1
ATOM 6636 O O . THR E 1 19 ? 62.754 19.341 34.284 1.00 60.13 127 THR E O 1
ATOM 6640 N N . GLY E 1 20 ? 64.076 20.385 35.786 1.00 57.92 128 GLY E N 1
ATOM 6641 C CA . GLY E 1 20 ? 65.014 20.843 34.775 1.00 56.36 128 GLY E CA 1
ATOM 6642 C C . GLY E 1 20 ? 65.818 19.716 34.139 1.00 55.98 128 GLY E C 1
ATOM 6643 O O . GLY E 1 20 ? 66.234 19.817 32.990 1.00 55.81 128 GLY E O 1
ATOM 6644 N N . PHE E 1 21 ? 66.045 18.641 34.882 1.00 55.16 129 PHE E N 1
ATOM 6645 C CA . PHE E 1 21 ? 66.796 17.519 34.350 1.00 56.03 129 PHE E CA 1
ATOM 6646 C C . PHE E 1 21 ? 65.892 16.650 33.499 1.00 57.62 129 PHE E C 1
ATOM 6647 O O . PHE E 1 21 ? 66.286 16.205 32.427 1.00 57.31 129 PHE E O 1
ATOM 6655 N N . LEU E 1 22 ? 64.684 16.390 33.994 1.00 59.81 130 LEU E N 1
ATOM 6656 C CA . LEU E 1 22 ? 63.729 15.562 33.265 1.00 61.47 130 LEU E CA 1
ATOM 6657 C C . LEU E 1 22 ? 63.445 16.167 31.906 1.00 62.55 130 LEU E C 1
ATOM 6658 O O . LEU E 1 22 ? 63.219 15.446 30.934 1.00 63.45 130 LEU E O 1
ATOM 6663 N N . HIS E 1 23 ? 63.458 17.496 31.855 1.00 63.97 131 HIS E N 1
ATOM 6664 C CA . HIS E 1 23 ? 63.248 18.248 30.621 1.00 65.37 131 HIS E CA 1
ATOM 6665 C C . HIS E 1 23 ? 64.397 17.958 29.662 1.00 65.86 131 HIS E C 1
ATOM 6666 O O . HIS E 1 23 ? 64.172 17.657 28.496 1.00 66.49 131 HIS E O 1
ATOM 6673 N N . PHE E 1 24 ? 65.629 18.058 30.156 1.00 65.60 132 PHE E N 1
ATOM 6674 C CA . PHE E 1 24 ? 66.815 17.775 29.352 1.00 65.53 132 PHE E CA 1
ATOM 6675 C C . PHE E 1 24 ? 66.856 16.289 28.953 1.00 66.82 132 PHE E C 1
ATOM 6676 O O . PHE E 1 24 ? 67.198 15.948 27.824 1.00 66.81 132 PHE E O 1
ATOM 6684 N N . LYS E 1 25 ? 66.514 15.420 29.897 1.00 68.19 133 LYS E N 1
ATOM 6685 C CA . LYS E 1 25 ? 66.520 13.981 29.688 1.00 69.85 133 LYS E CA 1
ATOM 6686 C C . LYS E 1 25 ? 65.694 13.541 28.483 1.00 71.27 133 LYS E C 1
ATOM 6687 O O . LYS E 1 25 ? 66.185 12.812 27.621 1.00 71.00 133 LYS E O 1
ATOM 6693 N N . LYS E 1 26 ? 64.443 13.980 28.418 1.00 72.61 134 LYS E N 1
ATOM 6694 C CA . LYS E 1 26 ? 63.571 13.587 27.315 1.00 74.71 134 LYS E CA 1
ATOM 6695 C C . LYS E 1 26 ? 63.752 14.399 26.033 1.00 75.07 134 LYS E C 1
ATOM 6696 O O . LYS E 1 26 ? 63.884 13.837 24.949 1.00 75.18 134 LYS E O 1
ATOM 6702 N N . GLU E 1 27 ? 63.751 15.720 26.161 1.00 75.51 135 GLU E N 1
ATOM 6703 C CA . GLU E 1 27 ? 63.885 16.606 25.008 1.00 75.78 135 GLU E CA 1
ATOM 6704 C C . GLU E 1 27 ? 65.256 16.658 24.345 1.00 74.62 135 GLU E C 1
ATOM 6705 O O . GLU E 1 27 ? 65.402 17.241 23.269 1.00 74.43 135 GLU E O 1
ATOM 6711 N N . LYS E 1 28 ? 66.264 16.071 24.978 1.00 72.90 136 LYS E N 1
ATOM 6712 C CA . LYS E 1 28 ? 67.593 16.084 24.393 1.00 71.43 136 LYS E CA 1
ATOM 6713 C C . LYS E 1 28 ? 68.290 14.745 24.488 1.00 70.12 136 LYS E C 1
ATOM 6714 O O . LYS E 1 28 ? 68.508 14.088 23.473 1.00 70.52 136 LYS E O 1
ATOM 6720 N N . TYR E 1 29 ? 68.636 14.335 25.703 1.00 67.96 137 TYR E N 1
ATOM 6721 C CA . TYR E 1 29 ? 69.323 13.068 25.894 1.00 66.40 137 TYR E CA 1
ATOM 6722 C C . TYR E 1 29 ? 68.635 11.951 25.119 1.00 67.44 137 TYR E C 1
ATOM 6723 O O . TYR E 1 29 ? 69.280 11.195 24.383 1.00 68.04 137 TYR E O 1
ATOM 6732 N N . ASP E 1 30 ? 67.320 11.845 25.289 1.00 68.40 138 ASP E N 1
ATOM 6733 C CA . ASP E 1 30 ? 66.554 10.807 24.612 1.00 68.71 138 ASP E CA 1
ATOM 6734 C C . ASP E 1 30 ? 66.360 11.109 23.127 1.00 68.99 138 ASP E C 1
ATOM 6735 O O . ASP E 1 30 ? 66.544 10.233 22.278 1.00 68.52 138 ASP E O 1
ATOM 6740 N N . LYS E 1 31 ? 66.000 12.351 22.823 1.00 69.53 139 LYS E N 1
ATOM 6741 C CA . LYS E 1 31 ? 65.784 12.775 21.449 1.00 69.75 139 LYS E CA 1
ATOM 6742 C C . LYS E 1 31 ? 67.042 12.804 20.590 1.00 70.07 139 LYS E C 1
ATOM 6743 O O . LYS E 1 31 ? 67.061 13.457 19.550 1.00 70.75 139 LYS E O 1
ATOM 6749 N N . ASN E 1 32 ? 68.095 12.116 21.022 1.00 70.68 140 ASN E N 1
ATOM 6750 C CA . ASN E 1 32 ? 69.328 12.057 20.236 1.00 70.36 140 ASN E CA 1
ATOM 6751 C C . ASN E 1 32 ? 70.301 11.044 20.808 1.00 69.20 140 ASN E C 1
ATOM 6752 O O . ASN E 1 32 ? 71.417 11.392 21.193 1.00 69.06 140 ASN E O 1
ATOM 6757 N N . PRO E 1 33 ? 69.894 9.767 20.846 1.00 68.19 141 PRO E N 1
ATOM 6758 C CA . PRO E 1 33 ? 70.711 8.668 21.369 1.00 67.67 141 PRO E CA 1
ATOM 6759 C C . PRO E 1 33 ? 71.976 8.448 20.551 1.00 66.99 141 PRO E C 1
ATOM 6760 O O . PRO E 1 33 ? 72.886 7.730 20.981 1.00 67.35 141 PRO E O 1
ATOM 6764 N N . ALA E 1 34 ? 72.021 9.054 19.366 1.00 65.90 142 ALA E N 1
ATOM 6765 C CA . ALA E 1 34 ? 73.177 8.930 18.487 1.00 64.63 142 ALA E CA 1
ATOM 6766 C C . ALA E 1 34 ? 74.343 9.633 19.149 1.00 64.11 142 ALA E C 1
ATOM 6767 O O . ALA E 1 34 ? 75.336 9.002 19.539 1.00 62.87 142 ALA E O 1
ATOM 6769 N N . LEU E 1 35 ? 74.200 10.950 19.271 1.00 63.07 143 LEU E N 1
ATOM 6770 C CA . LEU E 1 35 ? 75.211 11.794 19.889 1.00 62.39 143 LEU E CA 1
ATOM 6771 C C . LEU E 1 35 ? 75.619 11.293 21.271 1.00 61.16 143 LEU E C 1
ATOM 6772 O O . LEU E 1 35 ? 76.798 11.040 21.529 1.00 61.37 143 LEU E O 1
ATOM 6777 N N . TYR E 1 36 ? 74.639 11.141 22.155 1.00 59.88 144 TYR E N 1
ATOM 6778 C CA . TYR E 1 36 ? 74.903 10.688 23.518 1.00 58.16 144 TYR E CA 1
ATOM 6779 C C . TYR E 1 36 ? 75.479 9.283 23.617 1.00 57.79 144 TYR E C 1
ATOM 6780 O O . TYR E 1 36 ? 76.148 8.952 24.591 1.00 56.75 144 TYR E O 1
ATOM 6789 N N . GLY E 1 37 ? 75.237 8.461 22.602 1.00 58.31 145 GLY E N 1
ATOM 6790 C CA . GLY E 1 37 ? 75.777 7.112 22.610 1.00 58.74 145 GLY E CA 1
ATOM 6791 C C . GLY E 1 37 ? 77.279 7.166 22.419 1.00 58.98 145 GLY E C 1
ATOM 6792 O O . GLY E 1 37 ? 78.028 6.350 22.958 1.00 58.51 145 GLY E O 1
ATOM 6793 N N . GLU E 1 38 ? 77.720 8.145 21.641 1.00 59.70 146 GLU E N 1
ATOM 6794 C CA . GLU E 1 38 ? 79.139 8.328 21.380 1.00 61.16 146 GLU E CA 1
ATOM 6795 C C . GLU E 1 38 ? 79.806 9.085 22.520 1.00 59.53 146 GLU E C 1
ATOM 6796 O O . GLU E 1 38 ? 80.832 8.646 23.039 1.00 59.17 146 GLU E O 1
ATOM 6802 N N . LEU E 1 39 ? 79.215 10.217 22.902 1.00 57.92 147 LEU E N 1
ATOM 6803 C CA . LEU E 1 39 ? 79.730 11.042 23.995 1.00 55.58 147 LEU E CA 1
ATOM 6804 C C . LEU E 1 39 ? 79.979 10.187 25.230 1.00 55.11 147 LEU E C 1
ATOM 6805 O O . LEU E 1 39 ? 80.895 10.444 26.007 1.00 55.64 147 LEU E O 1
ATOM 6810 N N . ALA E 1 40 ? 79.158 9.158 25.391 1.00 54.23 148 ALA E N 1
ATOM 6811 C CA . ALA E 1 40 ? 79.252 8.241 26.521 1.00 54.31 148 ALA E CA 1
ATOM 6812 C C . ALA E 1 40 ? 80.541 7.436 26.531 1.00 54.04 148 ALA E C 1
ATOM 6813 O O . ALA E 1 40 ? 80.872 6.791 27.531 1.00 53.22 148 ALA E O 1
ATOM 6815 N N . LYS E 1 41 ? 81.266 7.488 25.420 1.00 53.46 149 LYS E N 1
ATOM 6816 C CA . LYS E 1 41 ? 82.492 6.721 25.252 1.00 54.60 149 LYS E CA 1
ATOM 6817 C C . LYS E 1 41 ? 83.768 7.567 25.393 1.00 53.13 149 LYS E C 1
ATOM 6818 O O . LYS E 1 41 ? 84.856 7.038 25.621 1.00 52.32 149 LYS E O 1
ATOM 6824 N N . GLY E 1 42 ? 83.619 8.881 25.250 1.00 51.98 150 GLY E N 1
ATOM 6825 C CA . GLY E 1 42 ? 84.751 9.784 25.381 1.00 50.31 150 GLY E CA 1
ATOM 6826 C C . GLY E 1 42 ? 84.375 11.156 24.868 1.00 50.07 150 GLY E C 1
ATOM 6827 O O . GLY E 1 42 ? 83.275 11.343 24.347 1.00 48.73 150 GLY E O 1
ATOM 6828 N N . GLN E 1 43 ? 85.267 12.129 25.028 1.00 50.19 151 GLN E N 1
ATOM 6829 C CA . GLN E 1 43 ? 85.001 13.478 24.538 1.00 49.52 151 GLN E CA 1
ATOM 6830 C C . GLN E 1 43 ? 86.247 13.958 23.799 1.00 49.96 151 GLN E C 1
ATOM 6831 O O . GLN E 1 43 ? 87.351 13.427 23.993 1.00 49.42 151 GLN E O 1
ATOM 6837 N N . SER E 1 44 ? 86.057 14.948 22.936 1.00 50.01 152 SER E N 1
ATOM 6838 C CA . SER E 1 44 ? 87.153 15.528 22.176 1.00 49.95 152 SER E CA 1
ATOM 6839 C C . SER E 1 44 ? 86.701 16.885 21.647 1.00 49.77 152 SER E C 1
ATOM 6840 O O . SER E 1 44 ? 86.587 17.092 20.434 1.00 49.81 152 SER E O 1
ATOM 6843 N N . PRO E 1 4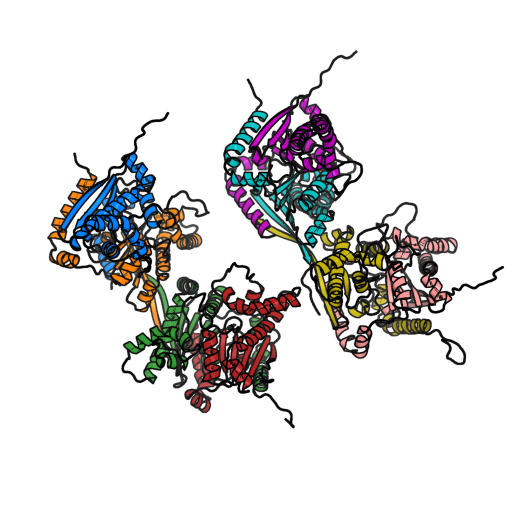5 ? 86.427 17.830 22.566 1.00 48.56 153 PRO E N 1
ATOM 6844 C CA . PRO E 1 45 ? 85.988 19.178 22.202 1.00 48.76 153 PRO E CA 1
ATOM 6845 C C . PRO E 1 45 ? 87.075 19.924 21.445 1.00 48.50 153 PRO E C 1
ATOM 6846 O O . PRO E 1 45 ? 88.260 19.859 21.790 1.00 48.34 153 PRO E O 1
ATOM 6850 N N . PRO E 1 46 ? 86.691 20.622 20.383 1.00 48.46 154 PRO E N 1
ATOM 6851 C CA . PRO E 1 46 ? 87.740 21.347 19.669 1.00 48.22 154 PRO E CA 1
ATOM 6852 C C . PRO E 1 46 ? 88.033 22.641 20.407 1.00 47.02 154 PRO E C 1
ATOM 6853 O O . PRO E 1 46 ? 89.086 23.247 20.232 1.00 46.14 154 PRO E O 1
ATOM 6857 N N . PHE E 1 47 ? 87.081 23.062 21.231 1.00 45.52 155 PHE E N 1
ATOM 6858 C CA . PHE E 1 47 ? 87.232 24.304 21.963 1.00 46.23 155 PHE E CA 1
ATOM 6859 C C . PHE E 1 47 ? 87.469 24.231 23.470 1.00 44.51 155 PHE E C 1
ATOM 6860 O O . PHE E 1 47 ? 86.982 23.336 24.154 1.00 43.21 155 PHE E O 1
ATOM 6868 N N . MET E 1 48 ? 88.241 25.192 23.963 1.00 44.13 156 MET E N 1
ATOM 6869 C CA . MET E 1 48 ? 88.473 25.352 25.391 1.00 42.82 156 MET E CA 1
ATOM 6870 C C . MET E 1 48 ? 88.027 26.792 25.555 1.00 42.50 156 MET E C 1
ATOM 6871 O O . MET E 1 48 ? 88.478 27.683 24.813 1.00 42.56 156 MET E O 1
ATOM 6876 N N . VAL E 1 49 ? 87.127 27.022 26.508 1.00 41.82 157 VAL E N 1
ATOM 6877 C CA . VAL E 1 49 ? 86.614 28.363 26.716 1.00 39.85 157 VAL E CA 1
ATOM 6878 C C . VAL E 1 49 ? 86.671 28.864 28.140 1.00 39.59 157 VAL E C 1
ATOM 6879 O O . VAL E 1 49 ? 86.443 28.108 29.071 1.00 40.83 157 VAL E O 1
ATOM 6883 N N . PHE E 1 50 ? 86.973 30.153 28.276 1.00 40.32 158 PHE E N 1
ATOM 6884 C CA . PHE E 1 50 ? 86.994 30.853 29.552 1.00 40.27 158 PHE E CA 1
ATOM 6885 C C . PHE E 1 50 ? 85.882 31.901 29.463 1.00 39.46 158 PHE E C 1
ATOM 6886 O O . PHE E 1 50 ? 85.852 32.745 28.546 1.00 38.58 158 PHE E O 1
ATOM 6894 N N . ALA E 1 51 ? 84.949 31.817 30.401 1.00 39.05 159 ALA E N 1
ATOM 6895 C CA . ALA E 1 51 ? 83.842 32.764 30.477 1.00 38.47 159 ALA E CA 1
ATOM 6896 C C . ALA E 1 51 ? 83.576 33.095 31.946 1.00 37.33 159 ALA E C 1
ATOM 6897 O O . ALA E 1 51 ? 83.932 32.345 32.844 1.00 36.93 159 ALA E O 1
ATOM 6899 N N . CYS E 1 52 ? 82.922 34.224 32.167 1.00 37.25 160 CYS E N 1
ATOM 6900 C CA . CYS E 1 52 ? 82.613 34.696 33.503 1.00 37.58 160 CYS E CA 1
ATOM 6901 C C . CYS E 1 52 ? 81.565 33.815 34.190 1.00 38.68 160 CYS E C 1
ATOM 6902 O O . CYS E 1 52 ? 80.727 33.195 33.519 1.00 38.54 160 CYS E O 1
ATOM 6905 N N . SER E 1 53 ? 81.598 33.753 35.519 1.00 37.24 161 SER E N 1
ATOM 6906 C CA . SER E 1 53 ? 80.628 32.925 36.230 1.00 38.42 161 SER E CA 1
ATOM 6907 C C . SER E 1 53 ? 79.243 33.553 36.148 1.00 39.36 161 SER E C 1
ATOM 6908 O O . SER E 1 53 ? 78.243 32.854 36.326 1.00 40.74 161 SER E O 1
ATOM 6911 N N . ASP E 1 54 ? 79.203 34.867 35.897 1.00 40.16 162 ASP E N 1
ATOM 6912 C CA . ASP E 1 54 ? 77.960 35.644 35.758 1.00 42.46 162 ASP E CA 1
ATOM 6913 C C . ASP E 1 54 ? 76.878 34.708 35.187 1.00 43.55 162 ASP E C 1
ATOM 6914 O O . ASP E 1 54 ? 77.121 34.039 34.189 1.00 44.89 162 ASP E O 1
ATOM 6919 N N . SER E 1 55 ? 75.702 34.640 35.822 1.00 45.37 163 SER E N 1
ATOM 6920 C CA . SER E 1 55 ? 74.626 33.733 35.370 1.00 44.20 163 SER E CA 1
ATOM 6921 C C . SER E 1 55 ? 74.004 34.078 34.008 1.00 45.47 163 SER E C 1
ATOM 6922 O O . SER E 1 55 ? 73.359 33.233 33.380 1.00 45.50 163 SER E O 1
ATOM 6925 N N . ARG E 1 56 ? 74.221 35.313 33.562 1.00 45.38 164 ARG E N 1
ATOM 6926 C CA . ARG E 1 56 ? 73.697 35.822 32.290 1.00 45.88 164 ARG E CA 1
ATOM 6927 C C . ARG E 1 56 ? 74.622 35.604 31.083 1.00 45.84 164 ARG E C 1
ATOM 6928 O O . ARG E 1 56 ? 74.313 36.061 29.983 1.00 45.28 164 ARG E O 1
ATOM 6936 N N . VAL E 1 57 ? 75.742 34.915 31.270 1.00 45.67 165 VAL E N 1
ATOM 6937 C CA . VAL E 1 57 ? 76.671 34.718 30.164 1.00 45.76 165 VAL E CA 1
ATOM 6938 C C . VAL E 1 57 ? 77.126 33.291 29.949 1.00 48.10 165 VAL E C 1
ATOM 6939 O O . VAL E 1 57 ? 78.300 33.062 29.629 1.00 48.20 165 VAL E O 1
ATOM 6943 N N . CYS E 1 58 ? 76.228 32.323 30.111 1.00 49.85 166 CYS E N 1
ATOM 6944 C CA . CYS E 1 58 ? 76.654 30.946 29.894 1.00 53.49 166 CYS E CA 1
ATOM 6945 C C . CYS E 1 58 ? 77.078 30.763 28.445 1.00 54.81 166 CYS E C 1
ATOM 6946 O O . CYS E 1 58 ? 76.293 31.003 27.518 1.00 54.69 166 CYS E O 1
ATOM 6949 N N . PRO E 1 59 ? 78.328 30.342 28.226 1.00 55.72 167 PRO E N 1
ATOM 6950 C CA . PRO E 1 59 ? 78.850 30.131 26.875 1.00 57.91 167 PRO E CA 1
ATOM 6951 C C . PRO E 1 59 ? 78.020 29.150 26.015 1.00 59.00 167 PRO E C 1
ATOM 6952 O O . PRO E 1 59 ? 77.859 29.349 24.799 1.00 58.44 167 PRO E O 1
ATOM 6956 N N . SER E 1 60 ? 77.485 28.109 26.648 1.00 59.75 168 SER E N 1
ATOM 6957 C CA . SER E 1 60 ? 76.687 27.125 25.928 1.00 61.29 168 SER E CA 1
ATOM 6958 C C . SER E 1 60 ? 75.367 27.692 25.401 1.00 61.72 168 SER E C 1
ATOM 6959 O O . SER E 1 60 ? 74.644 27.016 24.677 1.00 62.77 168 SER E O 1
ATOM 6962 N N . HIS E 1 61 ? 75.059 28.929 25.773 1.00 62.04 169 HIS E N 1
ATOM 6963 C CA . HIS E 1 61 ? 73.849 29.609 25.313 1.00 62.12 169 HIS E CA 1
ATOM 6964 C C . HIS E 1 61 ? 74.256 30.653 24.284 1.00 60.83 169 HIS E C 1
ATOM 6965 O O . HIS E 1 61 ? 73.771 30.663 23.145 1.00 59.87 169 HIS E O 1
ATOM 6972 N N . VAL E 1 62 ? 75.149 31.537 24.718 1.00 58.89 170 VAL E N 1
ATOM 6973 C CA . VAL E 1 62 ? 75.629 32.636 23.893 1.00 58.69 170 VAL E CA 1
ATOM 6974 C C . VAL E 1 62 ? 76.251 32.208 22.561 1.00 58.27 170 VAL E C 1
ATOM 6975 O O . VAL E 1 62 ? 76.143 32.937 21.571 1.00 56.61 170 VAL E O 1
ATOM 6979 N N . LEU E 1 63 ? 76.869 31.026 22.530 1.00 58.48 171 LEU E N 1
ATOM 6980 C CA . LEU E 1 63 ? 77.501 30.524 21.310 1.00 59.33 171 LEU E CA 1
ATOM 6981 C C . LEU E 1 63 ? 76.957 29.170 20.836 1.00 60.64 171 LEU E C 1
ATOM 6982 O O . LEU E 1 63 ? 77.639 28.413 20.134 1.00 60.22 171 LEU E O 1
ATOM 6987 N N . ASP E 1 64 ? 75.727 28.869 21.233 1.00 62.38 172 ASP E N 1
ATOM 6988 C CA . ASP E 1 64 ? 75.055 27.634 20.831 1.00 64.28 172 ASP E CA 1
ATOM 6989 C C . ASP E 1 64 ? 75.954 26.388 20.862 1.00 64.82 172 ASP E C 1
ATOM 6990 O O . ASP E 1 64 ? 75.869 25.525 19.985 1.00 64.33 172 ASP E O 1
ATOM 6995 N N . PHE E 1 65 ? 76.811 26.297 21.874 1.00 65.77 173 PHE E N 1
ATOM 6996 C CA . PHE E 1 65 ? 77.692 25.146 22.009 1.00 66.40 173 PHE E CA 1
ATOM 6997 C C . PHE E 1 65 ? 76.920 23.926 22.444 1.00 65.80 173 PHE E C 1
ATOM 6998 O O . PHE E 1 65 ? 76.203 23.963 23.441 1.00 65.95 173 PHE E O 1
ATOM 7006 N N . GLN E 1 66 ? 77.076 22.840 21.699 1.00 64.82 174 GLN E N 1
ATOM 7007 C CA . GLN E 1 66 ? 76.392 21.603 22.030 1.00 64.38 174 GLN E CA 1
ATOM 7008 C C . GLN E 1 66 ? 77.293 20.775 22.934 1.00 62.99 174 GLN E C 1
ATOM 7009 O O . GLN E 1 66 ? 78.481 21.062 23.063 1.00 61.91 174 GLN E O 1
ATOM 7015 N N . PRO E 1 67 ? 76.734 19.743 23.586 1.00 61.96 175 PRO E N 1
ATOM 7016 C CA . PRO E 1 67 ? 77.535 18.893 24.474 1.00 60.33 175 PRO E CA 1
ATOM 7017 C C . PRO E 1 67 ? 78.646 18.183 23.693 1.00 58.70 175 PRO E C 1
ATOM 7018 O O . PRO E 1 67 ? 78.400 17.632 22.626 1.00 58.22 175 PRO E O 1
ATOM 7022 N N . GLY E 1 68 ? 79.864 18.210 24.229 1.00 57.00 176 GLY E N 1
ATOM 7023 C CA . GLY E 1 68 ? 80.994 17.580 23.565 1.00 54.45 176 GLY E CA 1
ATOM 7024 C C . GLY E 1 68 ? 81.798 18.574 22.737 1.00 52.67 176 GLY E C 1
ATOM 7025 O O . GLY E 1 68 ? 82.882 18.253 22.272 1.00 50.76 176 GLY E O 1
ATOM 7026 N N . GLU E 1 69 ? 81.269 19.783 22.569 1.00 51.85 177 GLU E N 1
ATOM 7027 C CA . GLU E 1 69 ? 81.927 20.833 21.787 1.00 52.26 177 GLU E CA 1
ATOM 7028 C C . GLU E 1 69 ? 82.949 21.688 22.530 1.00 51.45 177 GLU E C 1
ATOM 7029 O O . GLU E 1 69 ? 83.952 22.113 21.946 1.00 51.83 177 GLU E O 1
ATOM 7035 N N . ALA E 1 70 ? 82.703 21.967 23.808 1.00 49.44 178 ALA E N 1
ATOM 7036 C CA . ALA E 1 70 ? 83.627 22.822 24.544 1.00 46.88 178 ALA E CA 1
ATOM 7037 C C . ALA E 1 70 ? 83.921 22.483 26.009 1.00 45.80 178 ALA E C 1
ATOM 7038 O O . ALA E 1 70 ? 83.006 22.311 26.815 1.00 45.21 178 ALA E O 1
ATOM 7040 N N . PHE E 1 71 ? 85.217 22.393 26.322 1.00 43.81 179 PHE E N 1
ATOM 7041 C CA . PHE E 1 71 ? 85.735 22.133 27.666 1.00 42.48 179 PHE E CA 1
ATOM 7042 C C . PHE E 1 71 ? 85.711 23.556 28.242 1.00 42.21 179 PHE E C 1
ATOM 7043 O O . PHE E 1 71 ? 86.438 24.436 27.760 1.00 40.83 179 PHE E O 1
ATOM 7051 N N . VAL E 1 72 ? 84.874 23.779 29.256 1.00 40.68 180 VAL E N 1
ATOM 7052 C CA . VAL E 1 72 ? 84.720 25.117 29.818 1.00 41.22 180 VAL E CA 1
ATOM 7053 C C . VAL E 1 72 ? 85.234 25.421 31.221 1.00 41.82 180 VAL E C 1
ATOM 7054 O O . VAL E 1 72 ? 85.177 24.592 32.148 1.00 42.61 180 VAL E O 1
ATOM 7058 N N . VAL E 1 73 ? 85.747 26.635 31.363 1.00 40.41 181 VAL E N 1
ATOM 7059 C CA . VAL E 1 73 ? 86.209 27.099 32.650 1.00 38.98 181 VAL E CA 1
ATOM 7060 C C . VAL E 1 73 ? 85.417 28.361 32.920 1.00 37.88 181 VAL E C 1
ATOM 7061 O O . VAL E 1 73 ? 85.310 29.237 32.063 1.00 38.01 181 VAL E O 1
ATOM 7065 N N . ARG E 1 74 ? 84.812 28.438 34.095 1.00 36.88 182 ARG E N 1
ATOM 7066 C CA . ARG E 1 74 ? 84.082 29.642 34.439 1.00 36.10 182 ARG E CA 1
ATOM 7067 C C . ARG E 1 74 ? 84.562 30.108 35.801 1.00 34.74 182 ARG E C 1
ATOM 7068 O O . ARG E 1 74 ? 84.701 29.313 36.734 1.00 34.77 182 ARG E O 1
ATOM 7076 N N . ASN E 1 75 ? 84.856 31.398 35.892 1.00 35.03 183 ASN E N 1
ATOM 7077 C CA . ASN E 1 75 ? 85.327 31.987 37.139 1.00 35.56 183 ASN E CA 1
ATOM 7078 C C . ASN E 1 75 ? 84.995 33.456 37.147 1.00 36.26 183 ASN E C 1
ATOM 7079 O O . ASN E 1 75 ? 84.421 33.992 36.179 1.00 37.02 183 ASN E O 1
ATOM 7084 N N . VAL E 1 76 ? 85.327 34.122 38.239 1.00 35.81 184 VAL E N 1
ATOM 7085 C CA . VAL E 1 76 ? 85.016 35.536 38.324 1.00 35.83 184 VAL E CA 1
ATOM 7086 C C . VAL E 1 76 ? 85.836 36.315 37.297 1.00 36.39 184 VAL E C 1
ATOM 7087 O O . VAL E 1 76 ? 87.068 36.203 37.254 1.00 37.38 184 VAL E O 1
ATOM 7091 N N . ALA E 1 77 ? 85.125 37.079 36.472 1.00 35.10 185 ALA E N 1
ATOM 7092 C CA . ALA E 1 77 ? 85.703 37.916 35.420 1.00 36.34 185 ALA E CA 1
ATOM 7093 C C . ALA E 1 77 ? 86.500 37.160 34.349 1.00 36.29 185 ALA E C 1
ATOM 7094 O O . ALA E 1 77 ? 87.374 37.740 33.698 1.00 37.33 185 ALA E O 1
ATOM 7096 N N . ASN E 1 78 ? 86.186 35.879 34.155 1.00 36.89 186 ASN E N 1
ATOM 7097 C CA . ASN E 1 78 ? 86.850 35.059 33.127 1.00 37.04 186 ASN E CA 1
ATOM 7098 C C . ASN E 1 78 ? 88.341 35.338 33.030 1.00 38.44 186 ASN E C 1
ATOM 7099 O O . ASN E 1 78 ? 88.895 35.497 31.929 1.00 40.09 186 ASN E O 1
ATOM 7104 N N . LEU E 1 79 ? 89.007 35.378 34.178 1.00 39.42 187 LEU E N 1
ATOM 7105 C CA . LEU E 1 79 ? 90.436 35.654 34.192 1.00 37.40 187 LEU E CA 1
ATOM 7106 C C . LEU E 1 79 ? 91.265 34.400 34.059 1.00 37.29 187 LEU E C 1
ATOM 7107 O O . LEU E 1 79 ? 90.889 33.336 34.548 1.00 38.81 187 LEU E O 1
ATOM 7112 N N . VAL E 1 80 ? 92.385 34.532 33.355 1.00 36.92 188 VAL E N 1
ATOM 7113 C CA . VAL E 1 80 ? 93.331 33.444 33.183 1.00 37.79 188 VAL E CA 1
ATOM 7114 C C . VAL E 1 80 ? 94.627 33.974 33.833 1.00 38.22 188 VAL E C 1
ATOM 7115 O O . VAL E 1 80 ? 95.219 34.943 33.353 1.00 36.51 188 VAL E O 1
ATOM 7119 N N . PRO E 1 81 ? 95.037 33.388 34.969 1.00 37.48 189 PRO E N 1
ATOM 7120 C CA . PRO E 1 81 ? 96.261 33.869 35.606 1.00 37.33 189 PRO E CA 1
ATOM 7121 C C . PRO E 1 81 ? 97.508 33.226 35.032 1.00 37.26 189 PRO E C 1
ATOM 7122 O O . PRO E 1 81 ? 97.460 32.121 34.472 1.00 37.32 189 PRO E O 1
ATOM 7126 N N . PRO E 1 82 ? 98.658 33.896 35.198 1.00 37.98 190 PRO E N 1
ATOM 7127 C CA . PRO E 1 82 ? 99.903 33.331 34.676 1.00 36.84 190 PRO E CA 1
ATOM 7128 C C . PRO E 1 82 ? 100.231 32.005 35.368 1.00 36.38 190 PRO E C 1
ATOM 7129 O O . PRO E 1 82 ? 99.690 31.693 36.445 1.00 34.93 190 PRO E O 1
ATOM 7133 N N . TYR E 1 83 ? 101.119 31.239 34.735 1.00 35.02 191 TYR E N 1
ATOM 7134 C CA . TYR E 1 83 ? 101.589 29.943 35.223 1.00 35.86 191 TYR E CA 1
ATOM 7135 C C . TYR E 1 83 ? 102.057 30.059 36.692 1.00 36.76 191 TYR E C 1
ATOM 7136 O O . TYR E 1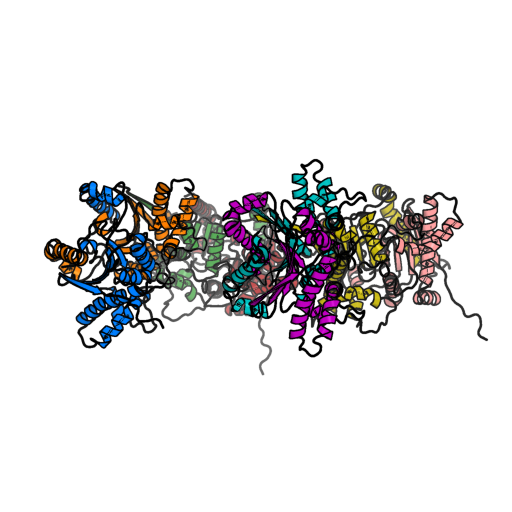 83 ? 102.868 30.929 37.028 1.00 36.28 191 TYR E O 1
ATOM 7145 N N . ASP E 1 84 ? 101.562 29.179 37.556 1.00 37.76 192 ASP E N 1
ATOM 7146 C CA . ASP E 1 84 ? 101.960 29.196 38.962 1.00 37.35 192 ASP E CA 1
ATOM 7147 C C . ASP E 1 84 ? 101.373 27.967 39.632 1.00 36.93 192 ASP E C 1
ATOM 7148 O O . ASP E 1 84 ? 100.197 27.939 39.969 1.00 37.63 192 ASP E O 1
ATOM 7153 N N . GLN E 1 85 ? 102.195 26.945 39.809 1.00 37.01 193 GLN E N 1
ATOM 7154 C CA . GLN E 1 85 ? 101.746 25.704 40.413 1.00 38.43 193 GLN E CA 1
ATOM 7155 C C . GLN E 1 85 ? 101.327 25.865 41.873 1.00 40.03 193 GLN E C 1
ATOM 7156 O O . GLN E 1 85 ? 100.506 25.095 42.367 1.00 40.89 193 GLN E O 1
ATOM 7162 N N . ALA E 1 86 ? 101.900 26.848 42.566 1.00 38.91 194 ALA E N 1
ATOM 7163 C CA . ALA E 1 86 ? 101.562 27.066 43.965 1.00 38.68 194 ALA E CA 1
ATOM 7164 C C . ALA E 1 86 ? 100.274 27.847 44.167 1.00 37.81 194 ALA E C 1
ATOM 7165 O O . ALA E 1 86 ? 99.461 27.481 45.009 1.00 38.43 194 ALA E O 1
ATOM 7167 N N . LYS E 1 87 ? 100.071 28.908 43.392 1.00 36.73 195 LYS E N 1
ATOM 7168 C CA . LYS E 1 87 ? 98.886 29.731 43.593 1.00 35.93 195 LYS E CA 1
ATOM 7169 C C . LYS E 1 87 ? 97.750 29.546 42.635 1.00 36.21 195 LYS E C 1
ATOM 7170 O O . LYS E 1 87 ? 96.640 30.018 42.901 1.00 35.25 195 LYS E O 1
ATOM 7176 N N . TYR E 1 88 ? 98.007 28.888 41.512 1.00 34.88 196 TYR E N 1
ATOM 7177 C CA . TYR E 1 88 ? 96.956 28.781 40.519 1.00 33.92 196 TYR E CA 1
ATOM 7178 C C . TYR E 1 88 ? 96.810 27.416 39.906 1.00 33.91 196 TYR E C 1
ATOM 7179 O O . TYR E 1 88 ? 96.476 27.303 38.738 1.00 34.04 196 TYR E O 1
ATOM 7188 N N . ALA E 1 89 ? 97.056 26.380 40.696 1.00 34.39 197 ALA E N 1
ATOM 7189 C CA . ALA E 1 89 ? 96.938 25.017 40.200 1.00 34.62 197 ALA E CA 1
ATOM 7190 C C . ALA E 1 89 ? 95.581 24.805 39.495 1.00 37.00 197 ALA E C 1
ATOM 7191 O O . ALA E 1 89 ? 95.496 24.091 38.498 1.00 37.79 197 ALA E O 1
ATOM 7193 N N . GLY E 1 90 ? 94.531 25.452 39.990 1.00 37.73 198 GLY E N 1
ATOM 7194 C CA . GLY E 1 90 ? 93.218 25.305 39.374 1.00 38.89 198 GLY E CA 1
ATOM 7195 C C . GLY E 1 90 ? 93.189 25.642 37.890 1.00 39.08 198 GLY E C 1
ATOM 7196 O O . GLY E 1 90 ? 92.789 24.820 37.070 1.00 39.33 198 GLY E O 1
ATOM 7197 N N . THR E 1 91 ? 93.598 26.863 37.552 1.00 39.17 199 THR E N 1
ATOM 7198 C CA . THR E 1 91 ? 93.638 27.307 36.167 1.00 39.10 199 THR E CA 1
ATOM 7199 C C . THR E 1 91 ? 94.601 26.423 35.372 1.00 39.97 199 THR E C 1
ATOM 7200 O O . THR E 1 91 ? 94.274 25.913 34.285 1.00 37.73 199 THR E O 1
ATOM 7204 N N . GLY E 1 92 ? 95.783 26.224 35.936 1.00 38.08 200 GLY E N 1
ATOM 7205 C CA . GLY E 1 92 ? 96.787 25.427 35.262 1.00 39.29 200 GLY E CA 1
ATOM 7206 C C . GLY E 1 92 ? 96.388 24.004 34.956 1.00 40.38 200 GLY E C 1
ATOM 7207 O O . GLY E 1 92 ? 96.710 23.484 33.885 1.00 40.29 200 GLY E O 1
ATOM 7208 N N . ALA E 1 93 ? 95.718 23.351 35.898 1.00 40.00 201 ALA E N 1
ATOM 7209 C CA . ALA E 1 93 ? 95.308 21.970 35.677 1.00 40.54 201 ALA E CA 1
ATOM 7210 C C . ALA E 1 93 ? 94.287 21.899 34.532 1.00 40.21 201 ALA E C 1
ATOM 7211 O O . ALA E 1 93 ? 94.323 20.972 33.712 1.00 40.97 201 ALA E O 1
ATOM 7213 N N . ALA E 1 94 ? 93.394 22.883 34.460 1.00 39.17 202 ALA E N 1
ATOM 7214 C CA . ALA E 1 94 ? 92.390 22.876 33.405 1.00 38.40 202 ALA E CA 1
ATOM 7215 C C . ALA E 1 94 ? 93.030 23.079 32.032 1.00 38.58 202 ALA E C 1
ATOM 7216 O O . ALA E 1 94 ? 92.673 22.403 31.049 1.00 37.01 202 ALA E O 1
ATOM 7218 N N . ILE E 1 95 ? 93.944 24.037 31.944 1.00 38.67 203 ILE E N 1
ATOM 7219 C CA . ILE E 1 95 ? 94.621 24.282 30.674 1.00 39.26 203 ILE E CA 1
ATOM 7220 C C . ILE E 1 95 ? 95.445 23.045 30.272 1.00 40.36 203 ILE E C 1
ATOM 7221 O O . ILE E 1 95 ? 95.437 22.648 29.107 1.00 41.37 203 ILE E O 1
ATOM 7226 N N . GLU E 1 96 ? 96.150 22.452 31.234 1.00 39.43 204 GLU E N 1
ATOM 7227 C CA . GLU E 1 96 ? 96.979 21.278 30.969 1.00 40.70 204 GLU E CA 1
ATOM 7228 C C . GLU E 1 96 ? 96.143 20.135 30.434 1.00 42.29 204 GLU E C 1
ATOM 7229 O O . GLU E 1 96 ? 96.480 19.513 29.422 1.00 43.12 204 GLU E O 1
ATOM 7235 N N . TYR E 1 97 ? 95.044 19.854 31.115 1.00 41.58 205 TYR E N 1
ATOM 7236 C CA . TYR E 1 97 ? 94.174 18.774 30.699 1.00 42.31 205 TYR E CA 1
ATOM 7237 C C . TYR E 1 97 ? 93.573 19.012 29.307 1.00 42.32 205 TYR E C 1
ATOM 7238 O O . TYR E 1 97 ? 93.505 18.098 28.489 1.00 42.57 205 TYR E O 1
ATOM 7247 N N . ALA E 1 98 ? 93.134 20.237 29.037 1.00 43.85 206 ALA E N 1
ATOM 7248 C CA . ALA E 1 98 ? 92.539 20.565 27.740 1.00 44.80 206 ALA E CA 1
ATOM 7249 C C . ALA E 1 98 ? 93.561 20.419 26.618 1.00 45.91 206 ALA E C 1
ATOM 7250 O O . ALA E 1 98 ? 93.367 19.639 25.676 1.00 46.51 206 ALA E O 1
ATOM 7252 N N . VAL E 1 99 ? 94.659 21.158 26.731 1.00 45.83 207 VAL E N 1
ATOM 7253 C CA . VAL E 1 99 ? 95.694 21.125 25.712 1.00 46.80 207 VAL E CA 1
ATOM 7254 C C . VAL E 1 99 ? 96.406 19.783 25.547 1.00 48.31 207 VAL E C 1
ATOM 7255 O O . VAL E 1 99 ? 96.501 19.257 24.435 1.00 48.30 207 VAL E O 1
ATOM 7259 N N . LEU E 1 100 ? 96.897 19.212 26.638 1.00 48.82 208 LEU E N 1
ATOM 7260 C CA . LEU E 1 100 ? 97.648 17.974 26.506 1.00 49.84 208 LEU E CA 1
ATOM 7261 C C . LEU E 1 100 ? 96.877 16.669 26.478 1.00 52.22 208 LEU E C 1
ATOM 7262 O O . LEU E 1 100 ? 97.324 15.711 25.851 1.00 52.71 208 LEU E O 1
ATOM 7267 N N . HIS E 1 101 ? 95.730 16.611 27.146 1.00 53.63 209 HIS E N 1
ATOM 7268 C CA . HIS E 1 101 ? 94.961 15.376 27.173 1.00 54.99 209 HIS E CA 1
ATOM 7269 C C . HIS E 1 101 ? 93.806 15.365 26.174 1.00 54.98 209 HIS E C 1
ATOM 7270 O O . HIS E 1 101 ? 93.684 14.434 25.377 1.00 55.46 209 HIS E O 1
ATOM 7277 N N . LEU E 1 102 ? 92.971 16.396 26.189 1.00 54.07 210 LEU E N 1
ATOM 7278 C CA . LEU E 1 102 ? 91.847 16.445 25.255 1.00 54.11 210 LEU E CA 1
ATOM 7279 C C . LEU E 1 102 ? 92.258 16.990 23.885 1.00 54.24 210 LEU E C 1
ATOM 7280 O O . LEU E 1 102 ? 91.483 16.926 22.928 1.00 54.73 210 LEU E O 1
ATOM 7285 N N . LYS E 1 103 ? 93.460 17.549 23.7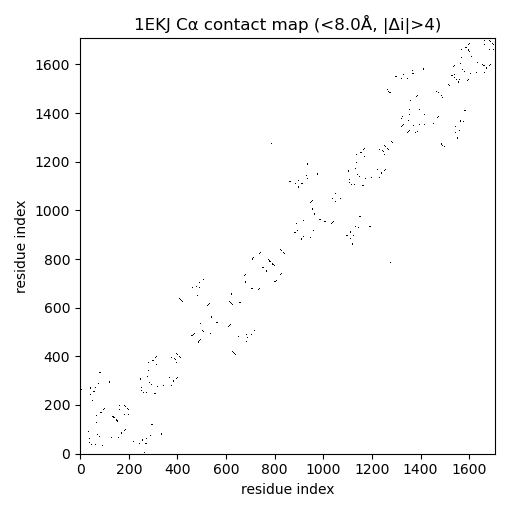95 1.00 53.63 211 LYS E N 1
ATOM 7286 C CA . LYS E 1 103 ? 93.945 18.069 22.531 1.00 53.87 211 LYS E CA 1
ATOM 7287 C C . LYS E 1 103 ? 93.024 19.123 21.913 1.00 53.61 211 LYS E C 1
ATOM 7288 O O . LYS E 1 103 ? 92.736 19.058 20.716 1.00 53.44 211 LYS E O 1
ATOM 7294 N N . VAL E 1 104 ? 92.545 20.092 22.678 1.00 53.28 212 VAL E N 1
ATOM 7295 C CA . VAL E 1 104 ? 91.672 21.085 22.047 1.00 52.45 212 VAL E CA 1
ATOM 7296 C C . VAL E 1 104 ? 92.448 21.821 20.949 1.00 51.56 212 VAL E C 1
ATOM 7297 O O . VAL E 1 104 ? 93.675 21.779 20.908 1.00 51.45 212 VAL E O 1
ATOM 7301 N N . SER E 1 105 ? 91.730 22.493 20.065 1.00 50.12 213 SER E N 1
ATOM 7302 C CA . SER E 1 105 ? 92.358 23.195 18.956 1.00 49.81 213 SER E CA 1
ATOM 7303 C C . SER E 1 105 ? 92.307 24.679 19.161 1.00 48.44 213 SER E C 1
ATOM 7304 O O . SER E 1 105 ? 93.061 25.422 18.533 1.00 48.17 213 SER E O 1
ATOM 7307 N N . ASN E 1 106 ? 91.399 25.112 20.026 1.00 46.11 214 ASN E N 1
ATOM 7308 C CA . ASN E 1 106 ? 91.231 26.529 20.280 1.00 45.36 214 ASN E CA 1
ATOM 7309 C C . ASN E 1 106 ? 91.069 26.801 21.768 1.00 43.71 214 ASN E C 1
ATOM 7310 O O . ASN E 1 106 ? 90.663 25.937 22.533 1.00 42.64 214 ASN E O 1
ATOM 7315 N N . ILE E 1 107 ? 91.446 28.001 22.172 1.00 40.38 215 ILE E N 1
ATOM 7316 C CA . ILE E 1 107 ? 91.280 28.422 23.532 1.00 39.14 215 ILE E CA 1
ATOM 7317 C C . ILE E 1 107 ? 90.687 29.814 23.378 1.00 39.57 215 ILE E C 1
ATOM 7318 O O . ILE E 1 107 ? 91.336 30.740 22.852 1.00 39.54 215 ILE E O 1
ATOM 7323 N N . VAL E 1 108 ? 89.445 29.959 23.818 1.00 38.43 216 VAL E N 1
ATOM 7324 C CA . VAL E 1 108 ? 88.770 31.239 23.690 1.00 39.08 216 VAL E CA 1
ATOM 7325 C C . VAL E 1 108 ? 88.481 31.856 25.059 1.00 39.37 216 VAL E C 1
ATOM 7326 O O . VAL E 1 108 ? 87.983 31.186 25.952 1.00 40.22 216 VAL E O 1
ATOM 7330 N N . VAL E 1 109 ? 88.816 33.135 25.215 1.00 37.81 217 VAL E N 1
ATOM 7331 C CA . VAL E 1 109 ? 88.582 33.841 26.460 1.00 36.72 217 VAL E CA 1
ATOM 7332 C C . VAL E 1 109 ? 87.526 34.879 26.162 1.00 36.53 217 VAL E C 1
ATOM 7333 O O . VAL E 1 109 ? 87.748 35.794 25.364 1.00 37.40 217 VAL E O 1
ATOM 7337 N N . ILE E 1 110 ? 86.377 34.737 26.806 1.00 36.99 218 ILE E N 1
ATOM 7338 C CA . ILE E 1 110 ? 85.263 35.631 26.572 1.00 38.17 218 ILE E CA 1
ATOM 7339 C C . ILE E 1 110 ? 84.919 36.518 27.755 1.00 39.09 218 ILE E C 1
ATOM 7340 O O . ILE E 1 110 ? 84.599 36.033 28.837 1.00 38.52 218 ILE E O 1
ATOM 7345 N N . GLY E 1 111 ? 85.007 37.822 27.522 1.00 40.08 219 GLY E N 1
ATOM 7346 C CA . GLY E 1 111 ? 84.665 38.807 28.525 1.00 42.81 219 GLY E CA 1
ATOM 7347 C C . GLY E 1 111 ? 83.252 39.271 28.202 1.00 44.78 219 GLY E C 1
ATOM 7348 O O . GLY E 1 111 ? 82.681 38.835 27.195 1.00 44.33 219 GLY E O 1
ATOM 7349 N N . HIS E 1 112 ? 82.678 40.150 29.018 1.00 45.06 220 HIS E N 1
ATOM 7350 C CA . HIS E 1 112 ? 81.315 40.578 28.747 1.00 46.22 220 HIS E CA 1
ATOM 7351 C C . HIS E 1 112 ? 81.005 41.928 29.348 1.00 46.07 220 HIS E C 1
ATOM 7352 O O . HIS E 1 112 ? 81.753 42.440 30.187 1.00 47.37 220 HIS E O 1
ATOM 7359 N N . SER E 1 113 ? 79.892 42.497 28.904 1.00 45.06 221 SER E N 1
ATOM 7360 C CA . SER E 1 113 ? 79.437 43.797 29.367 1.00 45.34 221 SER E CA 1
ATOM 7361 C C . SER E 1 113 ? 78.920 43.744 30.806 1.00 44.92 221 SER E C 1
ATOM 7362 O O . SER E 1 113 ? 78.351 42.741 31.234 1.00 43.05 221 SER E O 1
ATOM 7365 N N . ALA E 1 114 ? 79.113 44.843 31.531 1.00 45.15 222 ALA E N 1
ATOM 7366 C CA . ALA E 1 114 ? 78.651 44.967 32.917 1.00 45.99 222 ALA E CA 1
ATOM 7367 C C . ALA E 1 114 ? 79.158 43.847 33.834 1.00 45.44 222 ALA E C 1
ATOM 7368 O O . ALA E 1 114 ? 78.404 43.274 34.631 1.00 44.21 222 ALA E O 1
ATOM 7370 N N . CYS E 1 115 ? 80.444 43.544 33.705 1.00 44.68 223 CYS E N 1
ATOM 7371 C CA . CYS E 1 115 ? 81.070 42.505 34.498 1.00 43.44 223 CYS E CA 1
ATOM 7372 C C . CYS E 1 115 ? 81.339 42.997 35.907 1.00 42.55 223 CYS E C 1
ATOM 7373 O O . CYS E 1 115 ? 82.052 43.982 36.085 1.00 41.91 223 CYS E O 1
ATOM 7376 N N . GLY E 1 116 ? 80.773 42.304 36.896 1.00 41.77 224 GLY E N 1
ATOM 7377 C CA . GLY E 1 116 ? 80.965 42.675 38.291 1.00 41.39 224 GLY E CA 1
ATOM 7378 C C . GLY E 1 116 ? 82.425 42.643 38.703 1.00 41.58 224 GLY E C 1
ATOM 7379 O O . GLY E 1 116 ? 82.921 43.579 39.336 1.00 41.35 224 GLY E O 1
ATOM 7380 N N . GLY E 1 117 ? 83.104 41.562 38.334 1.00 40.70 225 GLY E N 1
ATOM 7381 C CA . GLY E 1 117 ? 84.506 41.394 38.655 1.00 42.23 225 GLY E CA 1
ATOM 7382 C C . GLY E 1 117 ? 85.351 42.555 38.165 1.00 42.85 225 GLY E C 1
ATOM 7383 O O . GLY E 1 117 ? 86.177 43.081 38.918 1.00 44.22 225 GLY E O 1
ATOM 7384 N N . ILE E 1 118 ? 85.156 42.959 36.913 1.00 41.82 226 ILE E N 1
ATOM 7385 C CA . ILE E 1 118 ? 85.929 44.070 36.359 1.00 42.73 226 ILE E CA 1
ATOM 7386 C C . ILE E 1 118 ? 85.528 45.380 37.026 1.00 43.15 226 ILE E C 1
ATOM 7387 O O . ILE E 1 118 ? 86.337 46.307 37.162 1.00 41.90 226 ILE E O 1
ATOM 7392 N N . LYS E 1 119 ? 84.266 45.450 37.430 1.00 43.78 227 LYS E N 1
ATOM 7393 C CA . LYS E 1 119 ? 83.751 46.631 38.080 1.00 44.92 227 LYS E CA 1
ATOM 7394 C C . LYS E 1 119 ? 84.504 46.801 39.407 1.00 44.83 227 LYS E C 1
ATOM 7395 O O . LYS E 1 119 ? 84.908 47.912 39.765 1.00 43.11 227 LYS E O 1
ATOM 7401 N N . GLY E 1 120 ? 84.699 45.691 40.124 1.00 44.22 228 GLY E N 1
ATOM 7402 C CA . GLY E 1 120 ? 85.423 45.745 41.384 1.00 42.01 228 GLY E CA 1
ATOM 7403 C C . GLY E 1 120 ? 86.871 46.110 41.125 1.00 41.48 228 GLY E C 1
ATOM 7404 O O . GLY E 1 120 ? 87.420 46.991 41.787 1.00 40.55 228 GLY E O 1
ATOM 7405 N N . LEU E 1 121 ? 87.488 45.429 40.161 1.00 39.58 229 LEU E N 1
ATOM 7406 C CA . LEU E 1 121 ? 88.870 45.694 39.793 1.00 40.49 229 LEU E CA 1
ATOM 7407 C C . LEU E 1 121 ? 89.092 47.197 39.583 1.00 41.46 229 LEU E C 1
ATOM 7408 O O . LEU E 1 121 ? 90.107 47.747 40.006 1.00 42.19 229 LEU E O 1
ATOM 7413 N N . LEU E 1 122 ? 88.141 47.858 38.932 1.00 41.70 230 LEU E N 1
ATOM 7414 C CA . LEU E 1 122 ? 88.277 49.282 38.662 1.00 43.49 230 LEU E CA 1
ATOM 7415 C C . LEU E 1 122 ? 88.012 50.133 39.887 1.00 45.52 230 LEU E C 1
ATOM 7416 O O . LEU E 1 122 ? 88.677 51.151 40.097 1.00 46.25 230 LEU E O 1
ATOM 7421 N N . SER E 1 123 ? 87.060 49.715 40.712 1.00 46.45 231 SER E N 1
ATOM 7422 C CA . SER E 1 123 ? 86.723 50.488 41.896 1.00 48.49 231 SER E CA 1
ATOM 7423 C C . SER E 1 123 ? 87.575 50.164 43.140 1.00 49.71 231 SER E C 1
ATOM 7424 O O . SER E 1 123 ? 87.662 50.981 44.064 1.00 48.19 231 SER E O 1
ATOM 7427 N N . PHE E 1 124 ? 88.203 48.989 43.164 1.00 50.72 232 PHE E N 1
ATOM 7428 C CA . PHE E 1 124 ? 89.070 48.632 44.284 1.00 51.34 232 PHE E CA 1
ATOM 7429 C C . PHE E 1 124 ? 90.375 49.400 44.098 1.00 51.93 232 PHE E C 1
ATOM 7430 O O . PHE E 1 124 ? 90.913 49.498 42.991 1.00 51.95 232 PHE E O 1
ATOM 7438 N N . PRO E 1 125 ? 90.910 49.943 45.193 1.00 52.20 233 PRO E N 1
ATOM 7439 C CA . PRO E 1 125 ? 92.146 50.724 45.195 1.00 53.14 233 PRO E CA 1
ATOM 7440 C C . PRO E 1 125 ? 93.463 49.976 45.024 1.00 53.92 233 PRO E C 1
ATOM 7441 O O . PRO E 1 125 ? 94.408 50.511 44.431 1.00 54.09 233 PRO E O 1
ATOM 7445 N N . PHE E 1 126 ? 93.531 48.756 45.551 1.00 53.58 234 PHE E N 1
ATOM 7446 C CA . PHE E 1 126 ? 94.759 47.976 45.488 1.00 54.25 234 PHE E CA 1
ATOM 7447 C C . PHE E 1 126 ? 95.932 48.826 45.962 1.00 55.50 234 PHE E C 1
ATOM 7448 O O . PHE E 1 126 ? 96.958 48.947 45.296 1.00 54.11 234 PHE E O 1
ATOM 7456 N N . ASP E 1 127 ? 95.742 49.407 47.139 1.00 57.39 235 ASP E N 1
ATOM 7457 C CA . ASP E 1 127 ? 96.724 50.269 47.771 1.00 60.95 235 ASP E CA 1
ATOM 7458 C C . ASP E 1 127 ? 97.271 49.609 49.042 1.00 62.03 235 ASP E C 1
ATOM 7459 O O . ASP E 1 127 ? 97.865 50.279 49.893 1.00 62.53 235 ASP E O 1
ATOM 7464 N N . GLY E 1 128 ? 97.051 48.304 49.175 1.00 62.96 236 GLY E N 1
ATOM 7465 C CA . GLY E 1 128 ? 97.530 47.598 50.346 1.00 63.29 236 GLY E CA 1
ATOM 7466 C C . GLY E 1 128 ? 96.425 47.255 51.328 1.00 63.23 236 GLY E C 1
ATOM 7467 O O . GLY E 1 128 ? 96.608 46.407 52.195 1.00 64.06 236 GLY E O 1
ATOM 7468 N N . THR E 1 129 ? 95.286 47.926 51.219 1.00 62.81 237 THR E N 1
ATOM 7469 C CA . THR E 1 129 ? 94.161 47.639 52.107 1.00 62.31 237 THR E CA 1
ATOM 7470 C C . THR E 1 129 ? 93.200 46.760 51.335 1.00 61.30 237 THR E C 1
ATOM 7471 O O . THR E 1 129 ? 93.004 46.965 50.145 1.00 62.48 237 THR E O 1
ATOM 7475 N N . TYR E 1 130 ? 92.619 45.770 51.998 1.00 60.04 238 TYR E N 1
ATOM 7476 C CA . TYR E 1 130 ? 91.646 44.894 51.353 1.00 58.29 238 TYR E CA 1
ATOM 7477 C C . TYR E 1 130 ? 90.368 44.927 52.178 1.00 56.13 238 TYR E C 1
ATOM 7478 O O . TYR E 1 130 ? 90.399 45.202 53.374 1.00 58.02 238 TYR E O 1
ATOM 7487 N N . SER E 1 131 ? 89.242 44.667 51.536 1.00 52.86 239 SER E N 1
ATOM 7488 C CA . SER E 1 131 ? 87.963 44.687 52.219 1.00 48.60 239 SER E CA 1
ATOM 7489 C C . SER E 1 131 ? 87.143 43.463 51.825 1.00 45.85 239 SER E C 1
ATOM 7490 O O . SER E 1 131 ? 85.945 43.387 52.089 1.00 45.17 239 SER E O 1
ATOM 7493 N N . THR E 1 132 ? 87.804 42.510 51.180 1.00 42.61 240 THR E N 1
ATOM 7494 C CA . THR E 1 132 ? 87.170 41.267 50.751 1.00 38.75 240 THR E CA 1
ATOM 7495 C C . THR E 1 132 ? 88.121 40.163 51.174 1.00 37.83 240 THR E C 1
ATOM 7496 O O . THR E 1 132 ? 89.312 40.424 51.390 1.00 38.52 240 THR E O 1
ATOM 7500 N N . ASP E 1 133 ? 87.624 38.946 51.320 1.00 35.33 241 ASP E N 1
ATOM 7501 C CA . ASP E 1 133 ? 88.527 37.870 51.679 1.00 35.02 241 ASP E CA 1
ATOM 7502 C C . ASP E 1 133 ? 89.255 37.399 50.422 1.00 33.94 241 ASP E C 1
ATOM 7503 O O . ASP E 1 133 ? 90.455 37.106 50.463 1.00 34.72 241 ASP E O 1
ATOM 7508 N N . PHE E 1 134 ? 88.544 37.350 49.298 1.00 32.26 242 PHE E N 1
ATOM 7509 C CA . PHE E 1 134 ? 89.150 36.854 48.067 1.00 32.76 242 PHE E CA 1
ATOM 7510 C C . PHE E 1 134 ? 89.001 37.676 46.812 1.00 33.05 242 PHE E C 1
ATOM 7511 O O . PHE E 1 134 ? 89.881 37.671 45.952 1.00 33.46 242 PHE E O 1
ATOM 7519 N N . ILE E 1 135 ? 87.862 38.338 46.687 1.00 35.85 243 ILE E N 1
ATOM 7520 C CA . ILE E 1 135 ? 87.561 39.075 45.476 1.00 36.46 243 ILE E CA 1
ATOM 7521 C C . ILE E 1 135 ? 88.696 39.957 44.973 1.00 37.21 243 ILE E C 1
ATOM 7522 O O . ILE E 1 135 ? 89.081 39.868 43.808 1.00 37.37 243 ILE E O 1
ATOM 7527 N N . GLU E 1 136 ? 89.251 40.788 45.843 1.00 37.24 244 GLU E N 1
ATOM 7528 C CA . GLU E 1 136 ? 90.354 41.643 45.439 1.00 37.59 244 GLU E CA 1
ATOM 7529 C C . GLU E 1 136 ? 91.599 40.872 45.044 1.00 37.12 244 GLU E C 1
ATOM 7530 O O . GLU E 1 136 ? 92.270 41.228 44.071 1.00 38.47 244 GLU E O 1
ATOM 7536 N N . GLU E 1 137 ? 91.899 39.814 45.788 1.00 37.51 245 GLU E N 1
ATOM 7537 C CA . GLU E 1 137 ? 93.089 38.986 45.534 1.00 38.06 245 GLU E CA 1
ATOM 7538 C C . GLU E 1 137 ? 93.023 38.359 44.157 1.00 37.21 245 GLU E C 1
ATOM 7539 O O . GLU E 1 137 ? 94.017 38.285 43.434 1.00 35.59 245 GLU E O 1
ATOM 7545 N N . TRP E 1 138 ? 91.842 37.874 43.813 1.00 35.30 246 TRP E N 1
ATOM 7546 C CA . TRP E 1 138 ? 91.656 37.245 42.538 1.00 35.05 246 TRP E CA 1
ATOM 7547 C C . TRP E 1 138 ? 91.649 38.235 41.375 1.00 34.26 246 TRP E C 1
ATOM 7548 O O . TRP E 1 138 ? 92.405 38.083 40.429 1.00 31.27 246 TRP E O 1
ATOM 7559 N N . VAL E 1 139 ? 90.834 39.278 41.457 1.00 35.98 247 VAL E N 1
ATOM 7560 C CA . VAL E 1 139 ? 90.755 40.199 40.334 1.00 35.59 247 VAL E CA 1
ATOM 7561 C C . VAL E 1 139 ? 91.981 41.065 40.104 1.00 37.99 247 VAL E C 1
ATOM 7562 O O . VAL E 1 139 ? 92.039 41.843 39.137 1.00 36.74 247 VAL E O 1
ATOM 7566 N N . LYS E 1 140 ? 92.977 40.908 40.965 1.00 37.12 248 LYS E N 1
ATOM 7567 C CA . LYS E 1 140 ? 94.177 41.695 40.824 1.00 39.70 248 LYS E CA 1
ATOM 7568 C C . LYS E 1 140 ? 94.951 41.210 39.591 1.00 38.43 248 LYS E C 1
ATOM 7569 O O . LYS E 1 140 ? 95.802 41.933 39.062 1.00 39.09 248 LYS E O 1
ATOM 7575 N N . ILE E 1 141 ? 94.637 39.998 39.127 1.00 36.96 249 ILE E N 1
ATOM 7576 C CA . ILE E 1 141 ? 95.268 39.448 37.917 1.00 38.03 249 ILE E CA 1
ATOM 7577 C C . ILE E 1 141 ? 95.141 40.483 36.770 1.00 38.68 249 ILE E C 1
ATOM 7578 O O . ILE E 1 141 ? 96.080 40.674 35.975 1.00 38.41 249 ILE E O 1
ATOM 7583 N N . GLY E 1 142 ? 93.998 41.175 36.718 1.00 37.74 250 GLY E N 1
ATOM 7584 C CA . GLY E 1 142 ? 93.776 42.167 35.681 1.00 37.30 250 GLY E CA 1
ATOM 7585 C C . GLY E 1 142 ? 94.262 43.584 35.928 1.00 39.66 250 GLY E C 1
ATOM 7586 O O . GLY E 1 142 ? 93.812 44.533 35.262 1.00 40.57 250 GLY E O 1
ATOM 7587 N N . LEU E 1 143 ? 95.179 43.769 36.862 1.00 38.84 251 LEU E N 1
ATOM 7588 C CA . LEU E 1 143 ? 95.667 45.118 37.109 1.00 39.20 251 LEU E CA 1
ATOM 7589 C C . LEU E 1 143 ? 96.411 45.690 35.885 1.00 39.37 251 LEU E C 1
ATOM 7590 O O . LEU E 1 143 ? 96.341 46.896 35.604 1.00 37.87 251 LEU E O 1
ATOM 7595 N N . PRO E 1 144 ? 97.135 44.839 35.131 1.00 40.17 252 PRO E N 1
ATOM 7596 C CA . PRO E 1 144 ? 97.810 45.457 33.984 1.00 40.14 252 PRO E CA 1
ATOM 7597 C C . PRO E 1 144 ? 96.805 46.092 32.991 1.00 42.17 252 PRO E C 1
ATOM 7598 O O . PRO E 1 144 ? 97.092 47.122 32.369 1.00 42.39 252 PRO E O 1
ATOM 7602 N N . ALA E 1 145 ? 95.617 45.495 32.882 1.00 42.78 253 ALA E N 1
ATOM 7603 C CA . ALA E 1 145 ? 94.564 46.003 31.993 1.00 43.26 253 ALA E CA 1
ATOM 7604 C C . ALA E 1 145 ? 93.996 47.298 32.551 1.00 44.37 253 ALA E C 1
ATOM 7605 O O . ALA E 1 145 ? 93.700 48.237 31.807 1.00 45.30 253 ALA E O 1
ATOM 7607 N N . LYS E 1 146 ? 93.831 47.344 33.865 1.00 44.31 254 LYS E N 1
ATOM 7608 C CA . LYS E 1 146 ? 93.298 48.534 34.519 1.00 44.94 254 LYS E CA 1
ATOM 7609 C C . LYS E 1 146 ? 94.270 49.698 34.311 1.00 45.38 254 LYS E C 1
ATOM 7610 O O . LYS E 1 146 ? 93.872 50.839 34.070 1.00 43.81 254 LYS E O 1
ATOM 7616 N N . ALA E 1 147 ? 95.557 49.392 34.431 1.00 46.38 255 ALA E N 1
ATOM 7617 C CA . ALA E 1 147 ? 96.604 50.385 34.275 1.00 46.22 255 ALA E CA 1
ATOM 7618 C C . ALA E 1 147 ? 96.613 50.926 32.845 1.00 47.65 255 ALA E C 1
ATOM 7619 O O . ALA E 1 147 ? 96.799 52.129 32.628 1.00 46.15 255 ALA E O 1
ATOM 7621 N N . LYS E 1 148 ? 96.429 50.030 31.876 1.00 48.49 256 LYS E N 1
ATOM 7622 C CA . LYS E 1 148 ? 96.399 50.423 30.473 1.00 49.95 256 LYS E CA 1
ATOM 7623 C C . LYS E 1 148 ? 95.201 51.326 30.206 1.00 50.81 256 LYS E C 1
ATOM 7624 O O . LYS E 1 148 ? 95.350 52.454 29.730 1.00 50.60 256 LYS E O 1
ATOM 7630 N N . VAL E 1 149 ? 94.014 50.834 30.533 1.00 51.28 257 VAL E N 1
ATOM 7631 C CA . VAL E 1 149 ? 92.802 51.601 30.290 1.00 53.81 257 VAL E CA 1
ATOM 7632 C C . VAL E 1 149 ? 92.779 52.938 31.010 1.00 55.10 257 VAL E C 1
ATOM 7633 O O . VAL E 1 149 ? 92.328 53.929 30.449 1.00 55.00 257 VAL E O 1
ATOM 7637 N N . LYS E 1 150 ? 93.274 52.982 32.241 1.00 57.03 258 LYS E N 1
ATOM 7638 C CA . LYS E 1 150 ? 93.292 54.241 32.987 1.00 59.24 258 LYS E CA 1
ATOM 7639 C C . LYS E 1 150 ? 94.261 55.274 32.397 1.00 60.29 258 LYS E C 1
ATOM 7640 O O . LYS E 1 150 ? 94.036 56.482 32.515 1.00 59.85 258 LYS E O 1
ATOM 7646 N N . ALA E 1 151 ? 95.333 54.797 31.769 1.00 62.44 259 ALA E N 1
ATOM 7647 C CA . ALA E 1 151 ? 96.323 55.682 31.152 1.00 64.53 259 ALA E CA 1
ATOM 7648 C C . ALA E 1 151 ? 95.959 56.051 29.701 1.00 66.00 259 ALA E C 1
ATOM 7649 O O . ALA E 1 151 ? 96.417 57.065 29.179 1.00 65.56 259 ALA E O 1
ATOM 7651 N N . GLN E 1 152 ? 95.136 55.230 29.057 1.00 67.63 260 GLN E N 1
ATOM 7652 C CA . GLN E 1 152 ? 94.732 55.489 27.678 1.00 69.65 260 GLN E CA 1
ATOM 7653 C C . GLN E 1 152 ? 93.371 56.191 27.548 1.00 70.87 260 GLN E C 1
ATOM 7654 O O . GLN E 1 152 ? 93.110 56.840 26.539 1.00 70.62 260 GLN E O 1
ATOM 7660 N N . HIS E 1 153 ? 92.511 56.057 28.560 1.00 72.33 261 HIS E N 1
ATOM 7661 C CA . HIS E 1 153 ? 91.177 56.666 28.536 1.00 73.56 261 HIS E CA 1
ATOM 7662 C C . HIS E 1 153 ? 90.808 57.210 29.902 1.00 74.88 261 HIS E C 1
ATOM 7663 O O . HIS E 1 153 ? 89.707 56.971 30.396 1.00 74.26 261 HIS E O 1
ATOM 7670 N N . GLY E 1 154 ? 91.728 57.952 30.505 1.00 76.96 262 GLY E N 1
ATOM 7671 C CA . GLY E 1 154 ? 91.491 58.499 31.833 1.00 79.33 262 GLY E CA 1
ATOM 7672 C C . GLY E 1 154 ? 90.299 59.425 32.031 1.00 80.85 262 GLY E C 1
ATOM 7673 O O . GLY E 1 154 ? 89.714 59.463 33.121 1.00 80.48 262 GLY E O 1
ATOM 7674 N N . ASP E 1 155 ? 89.929 60.174 30.996 1.00 81.93 263 ASP E N 1
ATOM 7675 C CA . ASP E 1 155 ? 88.809 61.098 31.125 1.00 83.43 263 ASP E CA 1
ATOM 7676 C C . ASP E 1 155 ? 87.474 60.556 30.634 1.00 82.97 263 ASP E C 1
ATOM 7677 O O . ASP E 1 155 ? 86.531 61.321 30.422 1.00 83.54 263 ASP E O 1
ATOM 7682 N N . ALA E 1 156 ? 87.391 59.239 30.461 1.00 81.79 264 ALA E N 1
ATOM 7683 C CA . ALA E 1 156 ? 86.154 58.614 30.013 1.00 80.74 264 ALA E CA 1
ATOM 7684 C C . ALA E 1 156 ? 85.293 58.259 31.226 1.00 80.46 264 ALA E C 1
ATOM 7685 O O . ALA E 1 156 ? 85.819 58.056 32.326 1.00 80.53 264 ALA E O 1
ATOM 7687 N N . PRO E 1 157 ? 83.957 58.225 31.052 1.00 80.04 265 PRO E N 1
ATOM 7688 C CA . PRO E 1 157 ? 83.003 57.889 32.120 1.00 79.08 265 PRO E CA 1
ATOM 7689 C C . PRO E 1 157 ? 83.184 56.437 32.573 1.00 77.98 265 PRO E C 1
ATOM 7690 O O . PRO E 1 157 ? 83.553 55.572 31.770 1.00 77.44 265 PRO E O 1
ATOM 7694 N N . PHE E 1 158 ? 82.923 56.178 33.853 1.00 76.82 266 PHE E N 1
ATOM 7695 C CA . PHE E 1 158 ? 83.092 54.839 34.420 1.00 75.73 266 PHE E CA 1
ATOM 7696 C C . PHE E 1 158 ? 82.546 53.738 33.529 1.00 74.41 266 PHE E C 1
ATOM 7697 O O . PHE E 1 158 ? 83.163 52.691 33.395 1.00 74.30 266 PHE E O 1
ATOM 7705 N N . ALA E 1 159 ? 81.393 53.980 32.918 1.00 73.49 267 ALA E N 1
ATOM 7706 C CA . ALA E 1 159 ? 80.765 52.987 32.050 1.00 72.79 267 ALA E CA 1
ATOM 7707 C C . ALA E 1 159 ? 81.668 52.573 30.895 1.00 71.98 267 ALA E C 1
ATOM 7708 O O . ALA E 1 159 ? 81.809 51.387 30.598 1.00 71.16 267 ALA E O 1
ATOM 7710 N N . GLU E 1 160 ? 82.260 53.562 30.235 1.00 71.95 268 GLU E N 1
ATOM 7711 C CA . GLU E 1 160 ? 83.156 53.309 29.119 1.00 71.23 268 GLU E CA 1
ATOM 7712 C C . GLU E 1 160 ? 84.361 52.535 29.614 1.00 69.56 268 GLU E C 1
ATOM 7713 O O . GLU E 1 160 ? 84.768 51.541 29.013 1.00 69.51 268 GLU E O 1
ATOM 7719 N N . LEU E 1 161 ? 84.935 53.015 30.712 1.00 67.23 269 LEU E N 1
ATOM 7720 C CA . LEU E 1 161 ? 86.101 52.390 31.311 1.00 64.64 269 LEU E CA 1
ATOM 7721 C C . LEU E 1 161 ? 85.906 50.906 31.524 1.00 62.48 269 LEU E C 1
ATOM 7722 O O . LEU E 1 161 ? 86.787 50.110 31.202 1.00 62.45 269 LEU E O 1
ATOM 7727 N N . CYS E 1 162 ? 84.755 50.527 32.068 1.00 59.72 270 CYS E N 1
ATOM 7728 C CA . CYS E 1 162 ? 84.487 49.118 32.299 1.00 57.50 270 CYS E CA 1
ATOM 7729 C C . CYS E 1 162 ? 84.585 48.378 30.978 1.00 55.78 270 CYS E C 1
ATOM 7730 O O . CYS E 1 162 ? 85.250 47.344 30.885 1.00 54.69 270 CYS E O 1
ATOM 7733 N N . THR E 1 163 ? 83.936 48.925 29.950 1.00 54.28 271 THR E N 1
ATOM 7734 C CA . THR E 1 163 ? 83.958 48.315 28.630 1.00 52.33 271 THR E CA 1
ATOM 7735 C C . THR E 1 163 ? 85.396 48.160 28.160 1.00 51.49 271 THR E C 1
ATOM 7736 O O . THR E 1 163 ? 85.811 47.082 27.718 1.00 50.55 271 THR E O 1
ATOM 7740 N N . HIS E 1 164 ? 86.152 49.248 28.254 1.00 51.32 272 HIS E N 1
ATOM 7741 C CA . HIS E 1 164 ? 87.552 49.242 27.858 1.00 51.03 272 HIS E CA 1
ATOM 7742 C C . HIS E 1 164 ? 88.331 48.204 28.665 1.00 49.98 272 HIS E C 1
ATOM 7743 O O . HIS E 1 164 ? 89.109 47.423 28.117 1.00 49.23 272 HIS E O 1
ATOM 7750 N N . CYS E 1 165 ? 88.103 48.190 29.973 1.00 48.70 273 CYS E N 1
ATOM 7751 C CA . CYS E 1 165 ? 88.804 47.259 30.849 1.00 48.13 273 CYS E CA 1
ATOM 7752 C C . CYS E 1 165 ? 88.440 45.788 30.609 1.00 47.33 273 CYS E C 1
ATOM 7753 O O . CYS E 1 165 ? 89.318 44.923 30.584 1.00 46.44 273 CYS E O 1
ATOM 7756 N N . GLU E 1 166 ? 87.154 45.514 30.415 1.00 46.90 274 GLU E N 1
ATOM 7757 C CA . GLU E 1 166 ? 86.685 44.146 30.189 1.00 47.96 274 GLU E CA 1
ATOM 7758 C C . GLU E 1 166 ? 87.312 43.554 28.942 1.00 46.73 274 GLU E C 1
ATOM 7759 O O . GLU E 1 166 ? 87.599 42.365 28.893 1.00 46.00 274 GLU E O 1
ATOM 7765 N N . LYS E 1 167 ? 87.497 44.389 27.924 1.00 47.87 275 LYS E N 1
ATOM 7766 C CA . LYS E 1 167 ? 88.099 43.926 26.683 1.00 48.17 275 LYS E CA 1
ATOM 7767 C C . LYS E 1 167 ? 89.586 43.692 26.897 1.00 47.37 275 LYS E C 1
ATOM 7768 O O . LYS E 1 167 ? 90.126 42.636 26.533 1.00 45.49 275 LYS E O 1
ATOM 7774 N N . GLU E 1 168 ? 90.232 44.691 27.496 1.00 46.80 276 GLU E N 1
ATOM 7775 C CA . GLU E 1 168 ? 91.663 44.644 27.757 1.00 46.94 276 GLU E CA 1
ATOM 7776 C C . GLU E 1 168 ? 92.015 43.570 28.780 1.00 45.72 276 GLU E C 1
ATOM 7777 O O . GLU E 1 168 ? 93.116 43.020 28.749 1.00 44.97 276 GLU E O 1
ATOM 7783 N N . ALA E 1 169 ? 91.081 43.272 29.682 1.00 43.06 277 ALA E N 1
ATOM 7784 C CA . ALA E 1 169 ? 91.318 42.235 30.674 1.00 41.39 277 ALA E CA 1
ATOM 7785 C C . ALA E 1 169 ? 91.419 40.937 29.887 1.00 40.00 277 ALA E C 1
ATOM 7786 O O . ALA E 1 169 ? 92.209 40.057 30.210 1.00 39.69 277 ALA E O 1
ATOM 7788 N N . VAL E 1 170 ? 90.621 40.833 28.829 1.00 38.74 278 VAL E N 1
ATOM 7789 C CA . VAL E 1 170 ? 90.640 39.642 27.980 1.00 37.83 278 VAL E CA 1
ATOM 7790 C C . VAL E 1 170 ? 92.034 39.460 27.385 1.00 36.47 278 VAL E C 1
ATOM 7791 O O . VAL E 1 170 ? 92.582 38.361 27.370 1.00 34.42 278 VAL E O 1
ATOM 7795 N N . ASN E 1 171 ? 92.588 40.555 26.882 1.00 36.93 279 ASN E N 1
ATOM 7796 C CA . ASN E 1 171 ? 93.908 40.539 26.261 1.00 39.20 279 ASN E CA 1
ATOM 7797 C C . ASN E 1 171 ? 94.983 40.147 27.247 1.00 39.76 279 ASN E C 1
ATOM 7798 O O . ASN E 1 171 ? 95.919 39.436 26.889 1.00 39.89 279 ASN E O 1
ATOM 7803 N N . ALA E 1 172 ? 94.823 40.597 28.491 1.00 40.22 280 ALA E N 1
ATOM 7804 C CA . ALA E 1 172 ? 95.753 40.271 29.564 1.00 38.85 280 ALA E CA 1
ATOM 7805 C C . ALA E 1 172 ? 95.716 38.764 29.769 1.00 38.83 280 ALA E C 1
ATOM 7806 O O . ALA E 1 172 ? 96.761 38.118 29.892 1.00 38.11 280 ALA E O 1
ATOM 7808 N N . SER E 1 173 ? 94.513 38.197 29.793 1.00 38.25 281 SER E N 1
ATOM 7809 C CA . SER E 1 173 ? 94.384 36.752 29.980 1.00 39.10 281 SER E CA 1
ATOM 7810 C C . SER E 1 173 ? 94.992 35.977 28.828 1.00 39.34 281 SER E C 1
ATOM 7811 O O . SER E 1 173 ? 95.488 34.870 29.025 1.00 41.31 281 SER E O 1
ATOM 7814 N N . LEU E 1 174 ? 94.942 36.537 27.620 1.00 38.11 282 LEU E N 1
ATOM 7815 C CA . LEU E 1 174 ? 95.540 35.853 26.485 1.00 37.31 282 LEU E CA 1
ATOM 7816 C C . LEU E 1 174 ? 97.059 35.916 26.690 1.00 37.17 282 LEU E C 1
ATOM 7817 O O . LEU E 1 174 ? 97.772 34.946 26.436 1.00 36.75 282 LEU E O 1
ATOM 7822 N N . GLY E 1 175 ? 97.540 37.066 27.167 1.00 37.40 283 GLY E N 1
ATOM 7823 C CA . GLY E 1 175 ? 98.957 37.219 27.445 1.00 37.65 283 GLY E CA 1
ATOM 7824 C C . GLY E 1 175 ? 99.356 36.132 28.427 1.00 37.88 283 GLY E C 1
ATOM 7825 O O . GLY E 1 175 ? 100.300 35.380 28.190 1.00 38.40 283 GLY E O 1
ATOM 7826 N N . ASN E 1 176 ? 98.601 36.017 29.516 1.00 37.18 284 ASN E N 1
ATOM 7827 C CA . ASN E 1 176 ? 98.889 35.014 30.538 1.00 37.17 284 ASN E CA 1
ATOM 7828 C C . ASN E 1 176 ? 98.896 33.586 30.035 1.00 37.19 284 ASN E C 1
ATOM 7829 O O . ASN E 1 176 ? 99.624 32.753 30.565 1.00 37.94 284 ASN E O 1
ATOM 7834 N N . LEU E 1 177 ? 98.086 33.288 29.025 1.00 36.27 285 LEU E N 1
ATOM 7835 C CA . LEU E 1 177 ? 98.069 31.924 28.472 1.00 37.69 285 LEU E CA 1
ATOM 7836 C C . LEU E 1 177 ? 99.432 31.583 27.869 1.00 37.21 285 LEU E C 1
ATOM 7837 O O . LEU E 1 177 ? 99.881 30.430 27.874 1.00 37.09 285 LEU E O 1
ATOM 7842 N N . LEU E 1 178 ? 100.099 32.606 27.362 1.00 37.11 286 LEU E N 1
ATOM 7843 C CA . LEU E 1 178 ? 101.396 32.412 26.725 1.00 38.77 286 LEU E CA 1
ATOM 7844 C C . LEU E 1 178 ? 102.512 32.139 27.734 1.00 38.74 286 LEU E C 1
ATOM 7845 O O . LEU E 1 178 ? 103.659 31.891 27.343 1.00 39.06 286 LEU E O 1
ATOM 7850 N N . THR E 1 179 ? 102.176 32.176 29.027 1.00 38.07 287 THR E N 1
ATOM 7851 C CA . THR E 1 179 ? 103.158 31.894 30.068 1.00 37.13 287 THR E CA 1
ATOM 7852 C C . THR E 1 179 ? 103.112 30.392 30.350 1.00 37.23 287 THR E C 1
ATOM 7853 O O . THR E 1 179 ? 103.831 29.886 31.208 1.00 37.32 287 THR E O 1
ATOM 7857 N N . TYR E 1 180 ? 102.249 29.681 29.626 1.00 37.67 288 TYR E N 1
ATOM 7858 C CA . TYR E 1 180 ? 102.164 28.229 29.787 1.00 39.70 288 TYR E CA 1
ATOM 7859 C C . TYR E 1 180 ? 102.903 27.569 28.626 1.00 41.67 288 TYR E C 1
ATOM 7860 O O . TYR E 1 180 ? 102.477 27.625 27.465 1.00 39.27 288 TYR E O 1
ATOM 7869 N N . PRO E 1 181 ? 104.035 26.922 28.939 1.00 43.88 289 PRO E N 1
ATOM 7870 C CA . PRO E 1 181 ? 104.857 26.251 27.929 1.00 45.28 289 PRO E CA 1
ATOM 7871 C C . PRO E 1 181 ? 104.101 25.401 26.906 1.00 46.62 289 PRO E C 1
ATOM 7872 O O . PRO E 1 181 ? 104.307 25.569 25.694 1.00 46.30 289 PRO E O 1
ATOM 7876 N N . PHE E 1 182 ? 103.223 24.510 27.372 1.00 46.80 290 PHE E N 1
ATOM 7877 C CA . PHE E 1 182 ? 102.490 23.646 26.447 1.00 46.95 290 PHE E CA 1
ATOM 7878 C C . PHE E 1 182 ? 101.509 24.409 25.550 1.00 46.53 290 PHE E C 1
ATOM 7879 O O . PHE E 1 182 ? 101.108 23.913 24.493 1.00 46.21 290 PHE E O 1
ATOM 7887 N N . VAL E 1 183 ? 101.130 25.618 25.953 1.00 45.85 291 VAL E N 1
ATOM 7888 C CA . VAL E 1 183 ? 100.245 26.430 25.126 1.00 44.78 291 VAL E CA 1
ATOM 7889 C C . VAL E 1 183 ? 101.118 27.028 24.017 1.00 45.95 291 VAL E C 1
ATOM 7890 O O . VAL E 1 183 ? 100.710 27.082 22.856 1.00 44.21 291 VAL E O 1
ATOM 7894 N N . ARG E 1 184 ? 102.319 27.476 24.378 1.00 45.18 292 ARG E N 1
ATOM 7895 C CA . ARG E 1 184 ? 103.244 28.031 23.396 1.00 45.76 292 ARG E CA 1
ATOM 7896 C C . ARG E 1 184 ? 103.654 26.979 22.348 1.00 46.54 292 ARG E C 1
ATOM 7897 O O . ARG E 1 184 ? 103.689 27.263 21.154 1.00 46.54 292 ARG E O 1
ATOM 7905 N N . GLU E 1 185 ? 103.962 25.768 22.805 1.00 47.36 293 GLU E N 1
ATOM 7906 C CA . GLU E 1 185 ? 104.359 24.683 21.915 1.00 49.10 293 GLU E CA 1
ATOM 7907 C C . GLU E 1 185 ? 103.258 24.254 20.934 1.00 49.85 293 GLU E C 1
ATOM 7908 O O . GLU E 1 185 ? 103.554 23.729 19.856 1.00 49.86 293 GLU E O 1
ATOM 7914 N N . GLY E 1 186 ? 102.000 24.475 21.309 1.00 48.68 294 GLY E N 1
ATOM 7915 C CA . GLY E 1 186 ? 100.887 24.117 20.445 1.00 48.39 294 GLY E CA 1
ATOM 7916 C C . GLY E 1 186 ? 100.620 25.198 19.416 1.00 48.54 294 GLY E C 1
ATOM 7917 O O . GLY E 1 186 ? 100.128 24.918 18.329 1.00 47.30 294 GLY E O 1
ATOM 7918 N N . LEU E 1 187 ? 100.933 26.444 19.756 1.00 49.15 295 LEU E N 1
ATOM 7919 C CA . LEU E 1 187 ? 100.742 27.550 18.823 1.00 50.99 295 LEU E CA 1
ATOM 7920 C C . LEU E 1 187 ? 101.847 27.508 17.750 1.00 52.67 295 LEU E C 1
ATOM 7921 O O . LEU E 1 187 ? 101.639 27.919 16.604 1.00 53.85 295 LEU E O 1
ATOM 7926 N N . VAL E 1 188 ? 103.020 27.013 18.140 1.00 53.53 296 VAL E N 1
ATOM 7927 C CA . VAL E 1 188 ? 104.154 26.903 17.234 1.00 54.26 296 VAL E CA 1
ATOM 7928 C C . VAL E 1 188 ? 103.927 25.714 16.298 1.00 54.45 296 VAL E C 1
ATOM 7929 O O . VAL E 1 188 ? 104.281 25.771 15.132 1.00 54.33 296 VAL E O 1
ATOM 7933 N N . ASN E 1 189 ? 103.330 24.646 16.817 1.00 54.62 297 ASN E N 1
ATOM 7934 C CA . ASN E 1 189 ? 103.038 23.469 16.006 1.00 55.38 297 ASN E CA 1
ATOM 7935 C C . ASN E 1 189 ? 101.690 23.717 15.358 1.00 55.96 297 ASN E C 1
ATOM 7936 O O . ASN E 1 189 ? 101.085 22.835 14.753 1.00 56.91 297 ASN E O 1
ATOM 7941 N N . LYS E 1 190 ? 101.223 24.943 15.515 1.00 57.04 298 LYS E N 1
ATOM 7942 C CA . LYS E 1 190 ? 99.952 25.373 14.966 1.00 58.20 298 LYS E CA 1
ATOM 7943 C C . LYS E 1 190 ? 98.793 24.387 15.154 1.00 57.27 298 LYS E C 1
ATOM 7944 O O . LYS E 1 190 ? 97.845 24.373 14.369 1.00 56.74 298 LYS E O 1
ATOM 7950 N N . THR E 1 191 ? 98.875 23.583 16.216 1.00 56.48 299 THR E N 1
ATOM 7951 C CA . THR E 1 191 ? 97.832 22.616 16.563 1.00 55.34 299 THR E CA 1
ATOM 7952 C C . THR E 1 191 ? 96.858 23.264 17.559 1.00 53.90 299 THR E C 1
ATOM 7953 O O . THR E 1 191 ? 95.944 22.609 18.061 1.00 53.82 299 THR E O 1
ATOM 7957 N N . LEU E 1 192 ? 97.063 24.551 17.833 1.00 51.54 300 LEU E N 1
ATOM 7958 C CA . LEU E 1 192 ? 96.234 25.296 18.775 1.00 50.31 300 LEU E CA 1
ATOM 7959 C C . LEU E 1 192 ? 96.144 26.774 18.383 1.00 48.83 300 LEU E C 1
ATOM 7960 O O . LEU E 1 192 ? 97.111 27.359 17.899 1.00 49.64 300 LEU E O 1
ATOM 7965 N N . ALA E 1 193 ? 94.982 27.376 18.593 1.00 47.33 301 ALA E N 1
ATOM 7966 C CA . ALA E 1 193 ? 94.779 28.787 18.271 1.00 46.83 301 ALA E CA 1
ATOM 7967 C C . ALA E 1 193 ? 94.215 29.498 19.495 1.00 46.17 301 ALA E C 1
ATOM 7968 O O . ALA E 1 193 ? 93.533 28.884 20.316 1.00 45.98 301 ALA E O 1
ATOM 7970 N N . LEU E 1 194 ? 94.477 30.793 19.604 1.00 44.30 302 LEU E N 1
ATOM 7971 C CA . LEU E 1 194 ? 94.004 31.564 20.742 1.00 44.98 302 LEU E CA 1
ATOM 7972 C C . LEU E 1 194 ? 93.134 32.718 20.263 1.00 45.65 302 LEU E C 1
ATOM 7973 O O . LEU E 1 194 ? 93.491 33.412 19.302 1.00 46.52 302 LEU E O 1
ATOM 7978 N N . LYS E 1 195 ? 91.992 32.920 20.915 1.00 45.52 303 LYS E N 1
ATOM 7979 C CA . LYS E 1 195 ? 91.112 34.006 20.520 1.00 46.07 303 LYS E CA 1
ATOM 7980 C C . LYS E 1 195 ? 90.490 34.710 21.700 1.00 45.92 303 LYS E C 1
ATOM 7981 O O . LYS E 1 195 ? 90.285 34.124 22.759 1.00 45.03 303 LYS E O 1
ATOM 7987 N N . GLY E 1 196 ? 90.189 35.982 21.489 1.00 46.49 304 GLY E N 1
ATOM 7988 C CA . GLY E 1 196 ? 89.546 36.777 22.503 1.00 47.68 304 GLY E CA 1
ATOM 7989 C C . GLY E 1 196 ? 88.123 36.985 22.016 1.00 49.45 304 GLY E C 1
ATOM 7990 O O . GLY E 1 196 ? 87.869 36.907 20.816 1.00 49.62 304 GLY E O 1
ATOM 7991 N N . GLY E 1 197 ? 87.195 37.236 22.936 1.00 50.18 305 GLY E N 1
ATOM 7992 C CA . GLY E 1 197 ? 85.811 37.473 22.566 1.00 49.90 305 GLY E CA 1
ATOM 7993 C C . GLY E 1 197 ? 85.166 38.452 23.529 1.00 49.88 305 GLY E C 1
ATOM 7994 O O . GLY E 1 197 ? 85.595 38.576 24.665 1.00 49.28 305 GLY E O 1
ATOM 7995 N N . TYR E 1 198 ? 84.140 39.160 23.082 1.00 49.19 306 TYR E N 1
ATOM 7996 C CA . TYR E 1 198 ? 83.460 40.101 23.950 1.00 49.95 306 TYR E CA 1
ATOM 7997 C C . TYR E 1 198 ? 81.967 40.087 23.676 1.00 50.47 306 TYR E C 1
ATOM 7998 O O . TYR E 1 198 ? 81.522 40.431 22.580 1.00 49.88 306 TYR E O 1
ATOM 8007 N N . TYR E 1 199 ? 81.206 39.689 24.687 1.00 51.03 307 TYR E N 1
ATOM 8008 C CA . TYR E 1 199 ? 79.759 39.622 24.596 1.00 51.79 307 TYR E CA 1
ATOM 8009 C C . TYR E 1 199 ? 79.108 40.814 25.290 1.00 52.31 307 TYR E C 1
ATOM 8010 O O . TYR E 1 199 ? 79.290 41.030 26.487 1.00 51.26 307 TYR E O 1
ATOM 8019 N N . ASP E 1 200 ? 78.340 41.581 24.524 1.00 52.86 308 ASP E N 1
ATOM 8020 C CA . ASP E 1 200 ? 77.650 42.757 25.043 1.00 53.67 308 ASP E CA 1
ATOM 8021 C C . ASP E 1 200 ? 76.170 42.419 25.129 1.00 54.53 308 ASP E C 1
ATOM 8022 O O . ASP E 1 200 ? 75.451 42.601 24.158 1.00 54.32 308 ASP E O 1
ATOM 8027 N N . PHE E 1 201 ? 75.713 41.900 26.268 1.00 56.17 309 PHE E N 1
ATOM 8028 C CA . PHE E 1 201 ? 74.298 41.566 26.422 1.00 56.94 309 PHE E CA 1
ATOM 8029 C C . PHE E 1 201 ? 73.418 42.802 26.598 1.00 58.47 309 PHE E C 1
ATOM 8030 O O . PHE E 1 201 ? 72.210 42.688 26.751 1.00 58.40 309 PHE E O 1
ATOM 8038 N N . VAL E 1 202 ? 74.029 43.982 26.581 1.00 60.62 310 VAL E N 1
ATOM 8039 C CA . VAL E 1 202 ? 73.281 45.227 26.714 1.00 63.61 310 VAL E CA 1
ATOM 8040 C C . VAL E 1 202 ? 72.784 45.603 25.319 1.00 65.89 310 VAL E C 1
ATOM 8041 O O . VAL E 1 202 ? 71.594 45.871 25.115 1.00 66.89 310 VAL E O 1
ATOM 8045 N N . LYS E 1 203 ? 73.711 45.612 24.362 1.00 66.93 311 LYS E N 1
ATOM 8046 C CA . LYS E 1 203 ? 73.395 45.920 22.974 1.00 68.08 311 LYS E CA 1
ATOM 8047 C C . LYS E 1 203 ? 73.110 44.619 22.220 1.00 67.57 311 LYS E C 1
ATOM 8048 O O . LYS E 1 203 ? 72.647 44.655 21.082 1.00 68.32 311 LYS E O 1
ATOM 8054 N N . GLY E 1 204 ? 73.392 43.481 22.852 1.00 65.83 312 GLY E N 1
ATOM 8055 C CA . GLY E 1 204 ? 73.175 42.197 22.209 1.00 64.57 312 GLY E CA 1
ATOM 8056 C C . GLY E 1 204 ? 74.082 41.994 21.003 1.00 63.85 312 GLY E C 1
ATOM 8057 O O . GLY E 1 204 ? 73.630 41.558 19.952 1.00 64.43 312 GLY E O 1
ATOM 8058 N N . SER E 1 205 ? 75.363 42.323 21.152 1.00 63.03 313 SER E N 1
ATOM 8059 C CA . SER E 1 205 ? 76.342 42.169 20.080 1.00 61.89 313 SER E CA 1
ATOM 8060 C C . SER E 1 205 ? 77.507 41.289 20.542 1.00 61.13 313 SER E C 1
ATOM 8061 O O . SER E 1 205 ? 77.633 41.001 21.731 1.00 60.96 313 SER E O 1
ATOM 8064 N N . PHE E 1 206 ? 78.353 40.864 19.601 1.00 60.16 314 PHE E N 1
ATOM 8065 C CA . PHE E 1 206 ? 79.504 39.998 19.906 1.00 59.47 314 PHE E CA 1
ATOM 8066 C C . PHE E 1 206 ? 80.743 40.305 19.040 1.00 59.62 314 PHE E C 1
ATOM 8067 O O . PHE E 1 206 ? 80.622 40.564 17.834 1.00 58.58 314 PHE E O 1
ATOM 8075 N N . GLU E 1 207 ? 81.926 40.259 19.663 1.00 59.25 315 GLU E N 1
ATOM 8076 C CA . GLU E 1 207 ? 83.198 40.504 18.975 1.00 59.12 315 GLU E CA 1
ATOM 8077 C C . GLU E 1 207 ? 84.178 39.359 19.133 1.00 57.49 315 GLU E C 1
ATOM 8078 O O . GLU E 1 207 ? 84.268 38.750 20.190 1.00 57.58 315 GLU E O 1
ATOM 8084 N N . LEU E 1 208 ? 84.928 39.071 18.081 1.00 55.39 316 LEU E N 1
ATOM 8085 C CA . LEU E 1 208 ? 85.910 38.007 18.148 1.00 54.06 316 LEU E CA 1
ATOM 8086 C C . LEU E 1 208 ? 87.193 38.493 17.503 1.00 54.54 316 LEU E C 1
ATOM 8087 O O . LEU E 1 208 ? 87.170 39.234 16.510 1.00 54.18 316 LEU E O 1
ATOM 8092 N N . TRP E 1 209 ? 88.314 38.096 18.092 1.00 53.82 317 TRP E N 1
ATOM 8093 C CA . TRP E 1 209 ? 89.614 38.461 17.570 1.00 52.94 317 TRP E CA 1
ATOM 8094 C C . TRP E 1 209 ? 90.568 37.307 17.849 1.00 51.84 317 TRP E C 1
ATOM 8095 O O . TRP E 1 209 ? 90.383 36.551 18.805 1.00 50.49 317 TRP E O 1
ATOM 8106 N N . GLY E 1 210 ? 91.556 37.138 16.975 1.00 51.13 318 GLY E N 1
ATOM 8107 C CA . GLY E 1 210 ? 92.504 36.050 17.136 1.00 52.13 318 GLY E CA 1
ATOM 8108 C C . GLY E 1 210 ? 93.879 36.507 17.592 1.00 52.92 318 GLY E C 1
ATOM 8109 O O . GLY E 1 210 ? 94.226 37.685 17.492 1.00 51.09 318 GLY E O 1
ATOM 8110 N N . LEU E 1 211 ? 94.671 35.568 18.096 1.00 54.42 319 LEU E N 1
ATOM 8111 C CA . LEU E 1 211 ? 96.012 35.896 18.570 1.00 55.82 319 LEU E CA 1
ATOM 8112 C C . LEU E 1 211 ? 97.068 35.131 17.806 1.00 55.79 319 LEU E C 1
ATOM 8113 O O . LEU E 1 211 ? 96.990 33.903 17.670 1.00 56.47 319 LEU E O 1
ATOM 8118 N N . GLU E 1 212 ? 98.065 35.870 17.328 1.00 55.80 320 GLU E N 1
ATOM 8119 C CA . GLU E 1 212 ? 99.163 35.291 16.556 1.00 57.49 320 GLU E CA 1
ATOM 8120 C C . GLU E 1 212 ? 100.444 35.107 17.372 1.00 55.37 320 GLU E C 1
ATOM 8121 O O . GLU E 1 212 ? 100.948 36.039 17.996 1.00 54.83 320 GLU E O 1
ATOM 8127 N N . PHE E 1 213 ? 100.977 33.894 17.344 1.00 53.44 321 PHE E N 1
ATOM 8128 C CA . PHE E 1 213 ? 102.182 33.601 18.088 1.00 51.54 321 PHE E CA 1
ATOM 8129 C C . PHE E 1 213 ? 103.060 32.577 17.395 1.00 52.19 321 PHE E C 1
ATOM 8130 O O . PHE E 1 213 ? 102.562 31.572 16.880 1.00 52.37 321 PHE E O 1
ATOM 8138 N N . GLY E 1 214 ? 104.371 32.823 17.405 1.00 51.26 322 GLY E N 1
ATOM 8139 C CA . GLY E 1 214 ? 105.284 31.883 16.789 1.00 51.92 322 GLY E CA 1
ATOM 8140 C C . GLY E 1 214 ? 106.736 32.100 17.150 1.00 51.92 322 GLY E C 1
ATOM 8141 O O . GLY E 1 214 ? 107.116 33.136 17.708 1.00 50.39 322 GLY E O 1
ATOM 8142 N N . LEU E 1 215 ? 107.548 31.097 16.830 1.00 52.95 323 LEU E N 1
ATOM 8143 C CA . LEU E 1 215 ? 108.982 31.147 17.075 1.00 53.62 323 LEU E CA 1
ATOM 8144 C C . LEU E 1 215 ? 109.742 30.692 15.832 1.00 54.85 323 LEU E C 1
ATOM 8145 O O . LEU E 1 215 ? 109.405 29.663 15.235 1.00 53.67 323 LEU E O 1
ATOM 8150 N N . SER E 1 216 ? 110.765 31.464 15.458 1.00 55.80 324 SER E N 1
ATOM 8151 C CA . SER E 1 216 ? 111.602 31.153 14.291 1.00 57.23 324 SER E CA 1
ATOM 8152 C C . SER E 1 216 ? 113.103 31.326 14.575 1.00 56.90 324 SER E C 1
ATOM 8153 O O . SER E 1 216 ? 113.533 32.336 15.143 1.00 55.36 324 SER E O 1
ATOM 8156 N N . SER E 1 217 ? 113.885 30.328 14.172 1.00 57.25 325 SER E N 1
ATOM 8157 C CA . SER E 1 217 ? 115.340 30.347 14.347 1.00 57.86 325 SER E CA 1
ATOM 8158 C C . SER E 1 217 ? 115.924 31.458 13.480 1.00 57.73 325 SER E C 1
ATOM 8159 O O . SER E 1 217 ? 115.558 31.594 12.322 1.00 56.75 325 SER E O 1
ATOM 8162 N N . THR E 1 218 ? 116.821 32.262 14.035 1.00 58.35 326 THR E N 1
ATOM 8163 C CA . THR E 1 218 ? 117.409 33.339 13.259 1.00 58.85 326 THR E CA 1
ATOM 8164 C C . THR E 1 218 ? 118.807 32.966 12.747 1.00 59.88 326 THR E C 1
ATOM 8165 O O . THR E 1 218 ? 119.159 33.273 11.605 1.00 60.40 326 THR E O 1
ATOM 8169 N N . PHE E 1 219 ? 119.594 32.301 13.584 1.00 59.96 327 PHE E N 1
ATOM 8170 C CA . PHE E 1 219 ? 120.923 31.857 13.192 1.00 59.66 327 PHE E CA 1
ATOM 8171 C C . PHE E 1 219 ? 121.596 31.110 14.322 1.00 61.03 327 PHE E C 1
ATOM 8172 O O . PHE E 1 219 ? 121.162 31.159 15.470 1.00 60.22 327 PHE E O 1
ATOM 8180 N N . SER E 1 220 ? 122.663 30.407 13.983 1.00 62.84 328 SER E N 1
ATOM 8181 C CA . SER E 1 220 ? 123.402 29.651 14.969 1.00 64.45 328 SER E CA 1
ATOM 8182 C C . SER E 1 220 ? 124.865 29.611 14.552 1.00 65.59 328 SER E C 1
ATOM 8183 O O . SER E 1 220 ? 125.243 28.900 13.621 1.00 66.21 328 SER E O 1
ATOM 8186 N N . VAL E 1 221 ? 125.676 30.397 15.248 1.00 66.84 329 VAL E N 1
ATOM 8187 C CA . VAL E 1 221 ? 127.100 30.475 14.981 1.00 67.54 329 VAL E CA 1
ATOM 8188 C C . VAL E 1 221 ? 127.860 29.686 16.056 1.00 68.05 329 VAL E C 1
ATOM 8189 O O . VAL E 1 221 ? 128.776 30.260 16.678 1.00 68.75 329 VAL E O 1
ATOM 8194 N N . ILE F 1 8 ? 90.294 33.915 1.202 1.00 82.49 116 ILE F N 1
ATOM 8195 C CA . ILE F 1 8 ? 88.897 33.429 1.047 1.00 82.57 116 ILE F CA 1
ATOM 8196 C C . ILE F 1 8 ? 88.457 32.559 2.233 1.00 81.91 116 ILE F C 1
ATOM 8197 O O . ILE F 1 8 ? 87.377 32.782 2.784 1.00 82.27 116 ILE F O 1
ATOM 8202 N N . PRO F 1 9 ? 89.289 31.577 2.657 1.00 81.17 117 PRO F N 1
ATOM 8203 C CA . PRO F 1 9 ? 88.954 30.684 3.783 1.00 80.32 117 PRO F CA 1
ATOM 8204 C C . PRO F 1 9 ? 88.898 31.417 5.124 1.00 78.70 117 PRO F C 1
ATOM 8205 O O . PRO F 1 9 ? 89.681 32.341 5.354 1.00 78.25 117 PRO F O 1
ATOM 8209 N N . LYS F 1 10 ? 87.989 30.995 6.007 1.00 77.44 118 LYS F N 1
ATOM 8210 C CA . LYS F 1 10 ? 87.828 31.660 7.306 1.00 76.00 118 LYS F CA 1
ATOM 8211 C C . LYS F 1 10 ? 87.931 30.809 8.570 1.00 73.81 118 LYS F C 1
ATOM 8212 O O . LYS F 1 10 ? 87.372 31.179 9.596 1.00 74.58 118 LYS F O 1
ATOM 8218 N N . SER F 1 11 ? 88.640 29.689 8.515 1.00 71.75 119 SER F N 1
ATOM 8219 C CA . SER F 1 11 ? 88.800 28.823 9.692 1.00 69.74 119 SER F CA 1
ATOM 8220 C C . SER F 1 11 ? 87.470 28.333 10.268 1.00 67.64 119 SER F C 1
ATOM 8221 O O . SER F 1 11 ? 86.591 29.128 10.613 1.00 65.41 119 SER F O 1
ATOM 8224 N N . GLU F 1 12 ? 87.338 27.014 10.374 1.00 66.22 120 GLU F N 1
ATOM 8225 C CA . GLU F 1 12 ? 86.117 26.412 10.883 1.00 66.75 120 GLU F CA 1
ATOM 8226 C C . GLU F 1 12 ? 85.695 26.996 12.225 1.00 64.93 120 GLU F C 1
ATOM 8227 O O . GLU F 1 12 ? 84.535 27.390 12.406 1.00 64.02 120 GLU F O 1
ATOM 8233 N N . ALA F 1 13 ? 86.656 27.078 13.144 1.00 63.05 121 ALA F N 1
ATOM 8234 C CA . ALA F 1 13 ? 86.435 27.592 14.490 1.00 60.64 121 ALA F CA 1
ATOM 8235 C C . ALA F 1 13 ? 85.792 28.972 14.553 1.00 60.16 121 ALA F C 1
ATOM 8236 O O . ALA F 1 13 ? 84.748 29.141 15.190 1.00 60.35 121 ALA F O 1
ATOM 8238 N N . SER F 1 14 ? 86.403 29.959 13.903 1.00 58.81 122 SER F N 1
ATOM 8239 C CA . SER F 1 14 ? 85.866 31.318 13.921 1.00 59.23 122 SER F CA 1
ATOM 8240 C C . SER F 1 14 ? 84.476 31.427 13.301 1.00 59.67 122 SER F C 1
ATOM 8241 O O . SER F 1 14 ? 83.651 32.233 13.738 1.00 59.25 122 SER F O 1
ATOM 8244 N N . GLU F 1 15 ? 84.224 30.619 12.277 1.00 60.32 123 GLU F N 1
ATOM 8245 C CA . GLU F 1 15 ? 82.933 30.622 11.600 1.00 61.20 123 GLU F CA 1
ATOM 8246 C C . GLU F 1 15 ? 81.937 29.930 12.523 1.00 60.53 123 GLU F C 1
ATOM 8247 O O . GLU F 1 15 ? 80.772 30.313 12.618 1.00 59.64 123 GLU F O 1
ATOM 8253 N N . ARG F 1 16 ? 82.416 28.895 13.197 1.00 60.35 124 ARG F N 1
ATOM 8254 C CA . ARG F 1 16 ? 81.595 28.162 14.144 1.00 60.42 124 ARG F CA 1
ATOM 8255 C C . ARG F 1 16 ? 81.096 29.139 15.223 1.00 59.03 124 ARG F C 1
ATOM 8256 O O . ARG F 1 16 ? 79.923 29.134 15.594 1.00 58.56 124 ARG F O 1
ATOM 8264 N N . ILE F 1 17 ? 81.981 30.001 15.702 1.00 56.70 125 ILE F N 1
ATOM 8265 C CA . ILE F 1 17 ? 81.596 30.950 16.733 1.00 55.70 125 ILE F CA 1
ATOM 8266 C C . ILE F 1 17 ? 80.621 32.015 16.227 1.00 55.74 125 ILE F C 1
ATOM 8267 O O . ILE F 1 17 ? 79.659 32.365 16.919 1.00 55.49 125 ILE F O 1
ATOM 8272 N N . LYS F 1 18 ? 80.861 32.529 15.028 1.00 55.85 126 LYS F N 1
ATOM 8273 C CA . LYS F 1 18 ? 79.977 33.541 14.471 1.00 56.55 126 LYS F CA 1
ATOM 8274 C C . LYS F 1 18 ? 78.556 33.009 14.296 1.00 55.77 126 LYS F C 1
ATOM 8275 O O . LYS F 1 18 ? 77.590 33.688 14.634 1.00 54.90 126 LYS F O 1
ATOM 8281 N N . THR F 1 19 ? 78.422 31.795 13.775 1.00 55.71 127 THR F N 1
ATOM 8282 C CA . THR F 1 19 ? 77.092 31.238 13.556 1.00 57.00 127 THR F CA 1
ATOM 8283 C C . THR F 1 19 ? 76.407 30.871 14.871 1.00 56.25 127 THR F C 1
ATOM 8284 O O . THR F 1 19 ? 75.198 31.078 15.024 1.00 55.83 127 THR F O 1
ATOM 8288 N N . GLY F 1 20 ? 77.180 30.329 15.812 1.00 55.16 128 GLY F N 1
ATOM 8289 C CA . GLY F 1 20 ? 76.626 29.971 17.104 1.00 53.66 128 GLY F CA 1
ATOM 8290 C C . GLY F 1 20 ? 75.994 31.198 17.734 1.00 53.76 128 GLY F C 1
ATOM 8291 O O . GLY F 1 20 ? 74.837 31.163 18.136 1.00 54.25 128 GLY F O 1
ATOM 8292 N N . PHE F 1 21 ? 76.744 32.294 17.817 1.00 52.89 129 PHE F N 1
ATOM 8293 C CA . PHE F 1 21 ? 76.218 33.523 18.404 1.00 52.68 129 PHE F CA 1
ATOM 8294 C C . PHE F 1 21 ? 75.089 34.133 17.586 1.00 53.49 129 PHE F C 1
ATOM 8295 O O . PHE F 1 21 ? 74.198 34.785 18.140 1.00 53.18 129 PHE F O 1
ATOM 8303 N N . LEU F 1 22 ? 75.141 33.963 16.265 1.00 54.03 130 LEU F N 1
ATOM 8304 C CA . LEU F 1 22 ? 74.098 34.513 15.414 1.00 54.90 130 LEU F CA 1
ATOM 8305 C C . LEU F 1 22 ? 72.821 33.736 15.660 1.00 54.74 130 LEU F C 1
ATOM 8306 O O . LEU F 1 22 ? 71.729 34.293 15.644 1.00 54.10 130 LEU F O 1
ATOM 8311 N N . HIS F 1 23 ? 72.978 32.442 15.907 1.00 55.05 131 HIS F N 1
ATOM 8312 C CA . HIS F 1 23 ? 71.849 31.594 16.201 1.00 55.28 131 HIS F CA 1
ATOM 8313 C C . HIS F 1 23 ? 71.202 32.134 17.483 1.00 55.44 131 HIS F C 1
ATOM 8314 O O . HIS F 1 23 ? 70.007 32.442 17.504 1.00 53.61 131 HIS F O 1
ATOM 8321 N N . PHE F 1 24 ? 72.009 32.259 18.539 1.00 54.07 132 PHE F N 1
ATOM 8322 C CA . PHE F 1 24 ? 71.569 32.783 19.833 1.00 54.52 132 PHE F CA 1
ATOM 8323 C C . PHE F 1 24 ? 70.903 34.168 19.739 1.00 55.49 132 PHE F C 1
ATOM 8324 O O . PHE F 1 24 ? 69.855 34.409 20.347 1.00 54.22 132 PHE F O 1
ATOM 8332 N N . LYS F 1 25 ? 71.513 35.069 18.976 1.00 56.16 133 LYS F N 1
ATOM 8333 C CA . LYS F 1 25 ? 71.015 36.436 18.839 1.00 58.40 133 LYS F CA 1
ATOM 8334 C C . LYS F 1 25 ? 69.593 36.561 18.295 1.00 59.68 133 LYS F C 1
ATOM 8335 O O . LYS F 1 25 ? 68.761 37.276 18.848 1.00 58.68 133 LYS F O 1
ATOM 8341 N N . LYS F 1 26 ? 69.334 35.869 17.196 1.00 61.68 134 LYS F N 1
ATOM 8342 C CA . LYS F 1 26 ? 68.041 35.914 16.539 1.00 63.18 134 LYS F CA 1
ATOM 8343 C C . LYS F 1 26 ? 67.011 35.023 17.214 1.00 63.47 134 LYS F C 1
ATOM 8344 O O . LYS F 1 26 ? 65.891 35.456 17.497 1.00 63.57 134 LYS F O 1
ATOM 8350 N N . GLU F 1 27 ? 67.408 33.778 17.465 1.00 63.47 135 GLU F N 1
ATOM 8351 C CA . GLU F 1 27 ? 66.537 32.770 18.063 1.00 64.20 135 GLU F CA 1
ATOM 8352 C C . GLU F 1 27 ? 66.250 32.843 19.576 1.00 64.08 135 GLU F C 1
ATOM 8353 O O . GLU F 1 27 ? 65.246 32.292 20.031 1.00 63.18 135 GLU F O 1
ATOM 8359 N N . LYS F 1 28 ? 67.111 33.500 20.351 1.00 63.84 136 LYS F N 1
ATOM 8360 C CA . LYS F 1 28 ? 66.894 33.603 21.795 1.00 64.56 136 LYS F CA 1
ATOM 8361 C C . LYS F 1 28 ? 66.925 35.033 22.313 1.00 64.51 136 LYS F C 1
ATOM 8362 O O . LYS F 1 28 ? 65.953 35.516 22.895 1.00 63.04 136 LYS F O 1
ATOM 8368 N N . TYR F 1 29 ? 68.048 35.708 22.116 1.00 65.00 137 TYR F N 1
ATOM 8369 C CA . TYR F 1 29 ? 68.162 37.083 22.570 1.00 66.38 137 TYR F CA 1
ATOM 8370 C C . TYR F 1 29 ? 66.981 37.924 22.051 1.00 67.09 137 TYR F C 1
ATOM 8371 O O . TYR F 1 29 ? 66.219 38.477 22.839 1.00 66.88 137 TYR F O 1
ATOM 8380 N N . ASP F 1 30 ? 66.827 38.009 20.729 1.00 67.75 138 ASP F N 1
ATOM 8381 C CA . ASP F 1 30 ? 65.737 38.792 20.134 1.00 68.58 138 ASP F CA 1
ATOM 8382 C C . ASP F 1 30 ? 64.361 38.207 20.431 1.00 68.06 138 ASP F C 1
ATOM 8383 O O . ASP F 1 30 ? 63.352 38.906 20.378 1.00 68.37 138 ASP F O 1
ATOM 8388 N N . LYS F 1 31 ? 64.332 36.920 20.742 1.00 67.71 139 LYS F N 1
ATOM 8389 C CA . LYS F 1 31 ? 63.089 36.230 21.031 1.00 68.10 139 LYS F CA 1
ATOM 8390 C C . LYS F 1 31 ? 62.486 36.601 22.399 1.00 68.51 139 LYS F C 1
ATOM 8391 O O . LYS F 1 31 ? 61.342 36.257 22.684 1.00 68.94 139 LYS F O 1
ATOM 8397 N N . ASN F 1 32 ? 63.243 37.298 23.243 1.00 68.67 140 ASN F N 1
ATOM 8398 C CA . ASN F 1 32 ? 62.753 37.676 24.571 1.00 68.83 140 ASN F CA 1
ATOM 8399 C C . ASN F 1 32 ? 63.299 39.035 24.962 1.00 68.98 140 ASN F C 1
ATOM 8400 O O . ASN F 1 32 ? 64.081 39.156 25.906 1.00 68.66 140 ASN F O 1
ATOM 8405 N N . PRO F 1 33 ? 62.875 40.085 24.249 1.00 68.92 141 PRO F N 1
ATOM 8406 C CA . PRO F 1 33 ? 63.327 41.455 24.513 1.00 68.98 141 PRO F CA 1
ATOM 8407 C C . PRO F 1 33 ? 63.106 41.924 25.956 1.00 68.19 141 PRO F C 1
ATOM 8408 O O . PRO F 1 33 ? 63.902 42.695 26.503 1.00 67.33 141 PRO F O 1
ATOM 8412 N N . ALA F 1 34 ? 62.024 41.450 26.565 1.00 67.49 142 ALA F N 1
ATOM 8413 C CA . ALA F 1 34 ? 61.694 41.820 27.935 1.00 66.46 142 ALA F CA 1
ATOM 8414 C C . ALA F 1 34 ? 62.627 41.141 28.935 1.00 65.79 142 ALA F C 1
ATOM 8415 O O . ALA F 1 34 ? 63.073 41.763 29.908 1.00 66.18 142 ALA F O 1
ATOM 8417 N N . LEU F 1 35 ? 62.913 39.863 28.688 1.00 64.19 143 LEU F N 1
ATOM 8418 C CA . LEU F 1 35 ? 63.787 39.072 29.549 1.00 61.42 143 LEU F CA 1
ATOM 8419 C C . LEU F 1 35 ? 65.211 39.630 29.600 1.00 59.88 143 LEU F C 1
ATOM 8420 O O . LEU F 1 35 ? 65.700 40.002 30.668 1.00 57.91 143 LEU F O 1
ATOM 8425 N N . TYR F 1 36 ? 65.872 39.697 28.450 1.00 59.05 144 TYR F N 1
ATOM 8426 C CA . TYR F 1 36 ? 67.222 40.220 28.411 1.00 59.63 144 TYR F CA 1
ATOM 8427 C C . TYR F 1 36 ? 67.231 41.698 28.755 1.00 60.05 144 TYR F C 1
ATOM 8428 O O . TYR F 1 36 ? 68.262 42.245 29.143 1.00 60.66 144 TYR F O 1
ATOM 8437 N N . GLY F 1 37 ? 66.076 42.342 28.631 1.00 60.46 145 GLY F N 1
ATOM 8438 C CA . GLY F 1 37 ? 65.988 43.758 28.953 1.00 60.32 145 GLY F CA 1
ATOM 8439 C C . GLY F 1 37 ? 66.180 43.985 30.439 1.00 60.19 145 GLY F C 1
ATOM 8440 O O . GLY F 1 37 ? 66.714 45.016 30.864 1.00 58.83 145 GLY F O 1
ATOM 8441 N N . GLU F 1 38 ? 65.728 43.007 31.223 1.00 60.57 146 GLU F N 1
ATOM 8442 C CA . GLU F 1 38 ? 65.850 43.035 32.673 1.00 60.81 146 GLU F CA 1
ATOM 8443 C C . GLU F 1 38 ? 67.242 42.562 33.092 1.00 59.54 146 GLU F C 1
ATOM 8444 O O . GLU F 1 38 ? 67.909 43.210 33.907 1.00 57.43 146 GLU F O 1
ATOM 8450 N N . LEU F 1 39 ? 67.673 41.434 32.528 1.00 58.02 147 LEU F N 1
ATOM 8451 C CA . LEU F 1 39 ? 68.990 40.900 32.829 1.00 57.37 147 LEU F CA 1
ATOM 8452 C C . LEU F 1 39 ? 70.035 41.973 32.564 1.00 57.24 147 LEU F C 1
ATOM 8453 O O . LEU F 1 39 ? 71.071 42.007 33.209 1.00 57.27 147 LEU F O 1
ATOM 8458 N N . ALA F 1 40 ? 69.751 42.860 31.618 1.00 57.24 148 ALA F N 1
ATOM 8459 C CA . ALA F 1 40 ? 70.671 43.941 31.289 1.00 58.25 148 ALA F CA 1
ATOM 8460 C C . ALA F 1 40 ? 70.853 44.886 32.488 1.00 58.91 148 ALA F C 1
ATOM 8461 O O . ALA F 1 40 ? 71.825 45.646 32.549 1.00 59.91 148 ALA F O 1
ATOM 8463 N N . LYS F 1 41 ? 69.915 44.836 33.431 1.00 58.44 149 LYS F N 1
ATOM 8464 C CA . LYS F 1 41 ? 69.970 45.690 34.616 1.00 58.33 149 LYS F CA 1
ATOM 8465 C C . LYS F 1 41 ? 70.724 45.025 35.776 1.00 56.55 149 LYS F C 1
ATOM 8466 O O . LYS F 1 41 ? 71.301 45.716 36.619 1.00 56.79 149 LYS F O 1
ATOM 8472 N N . GLY F 1 42 ? 70.727 43.696 35.808 1.00 53.40 150 GLY F N 1
ATOM 8473 C CA . GLY F 1 42 ? 71.414 42.986 36.870 1.00 50.52 150 GLY F CA 1
ATOM 8474 C C . GLY F 1 42 ? 71.098 41.505 36.865 1.00 49.02 150 GLY F C 1
ATOM 8475 O O . GLY F 1 42 ? 70.310 41.044 36.035 1.00 48.03 150 GLY F O 1
ATOM 8476 N N . GLN F 1 43 ? 71.732 40.761 37.771 1.00 47.80 151 GLN F N 1
ATOM 8477 C CA . GLN F 1 43 ? 71.513 39.315 37.904 1.00 46.97 151 GLN F CA 1
ATOM 8478 C C . GLN F 1 43 ? 71.196 38.997 39.376 1.00 47.12 151 GLN F C 1
ATOM 8479 O O . GLN F 1 43 ? 71.804 39.558 40.304 1.00 45.43 151 GLN F O 1
ATOM 8485 N N . SER F 1 44 ? 70.242 38.093 39.580 1.00 47.00 152 SER F N 1
ATOM 8486 C CA . SER F 1 44 ? 69.847 37.684 40.917 1.00 45.83 152 SER F CA 1
ATOM 8487 C C . SER F 1 44 ? 69.579 36.178 40.928 1.00 44.03 152 SER F C 1
ATOM 8488 O O . SER F 1 44 ? 68.497 35.723 41.309 1.00 43.44 152 SER F O 1
ATOM 8491 N N . PRO F 1 45 ? 70.586 35.384 40.527 1.00 41.06 153 PRO F N 1
ATOM 8492 C CA . PRO F 1 45 ? 70.479 33.921 40.481 1.00 39.84 153 PRO F CA 1
ATOM 8493 C C . PRO F 1 45 ? 70.248 33.261 41.831 1.00 40.63 153 PRO F C 1
ATOM 8494 O O . PRO F 1 45 ? 70.907 33.582 42.837 1.00 39.25 153 PRO F O 1
ATOM 8498 N N . PRO F 1 46 ? 69.273 32.351 41.894 1.00 40.42 154 PRO F N 1
ATOM 8499 C CA . PRO F 1 46 ? 69.085 31.719 43.209 1.00 40.08 154 PRO F CA 1
ATOM 8500 C C . PRO F 1 46 ? 70.107 30.594 43.409 1.00 40.09 154 PRO F C 1
ATOM 8501 O O . PRO F 1 46 ? 70.273 30.049 44.517 1.00 39.40 154 PRO F O 1
ATOM 8505 N N . PHE F 1 47 ? 70.827 30.273 42.336 1.00 38.90 155 PHE F N 1
ATOM 8506 C CA . PHE F 1 47 ? 71.820 29.199 42.399 1.00 38.28 155 PHE F CA 1
ATOM 8507 C C . PHE F 1 47 ? 73.265 29.569 42.099 1.00 38.48 155 PHE F C 1
ATOM 8508 O O . PHE F 1 47 ? 73.543 30.507 41.354 1.00 39.32 155 PHE F O 1
ATOM 8516 N N . MET F 1 48 ? 74.160 28.784 42.691 1.00 36.59 156 MET F N 1
ATOM 8517 C CA . MET F 1 48 ? 75.582 28.840 42.448 1.00 35.57 156 MET F CA 1
ATOM 8518 C C . MET F 1 48 ? 75.848 27.365 42.176 1.00 35.82 156 MET F C 1
ATOM 8519 O O . MET F 1 48 ? 75.524 26.515 42.996 1.00 35.71 156 MET F O 1
ATOM 8524 N N . VAL F 1 49 ? 76.411 27.055 41.018 1.00 35.93 157 VAL F N 1
ATOM 8525 C CA . VAL F 1 49 ? 76.706 25.670 40.697 1.00 36.60 157 VAL F CA 1
ATOM 8526 C C . VAL F 1 49 ? 78.193 25.451 40.396 1.00 36.31 157 VAL F C 1
ATOM 8527 O O . VAL F 1 49 ? 78.850 26.283 39.754 1.00 36.65 157 VAL F O 1
ATOM 8531 N N . PHE F 1 50 ? 78.703 24.328 40.883 1.00 36.28 158 PHE F N 1
ATOM 8532 C CA . PHE F 1 50 ? 80.068 23.901 40.640 1.00 36.80 158 PHE F CA 1
ATOM 8533 C C . PHE F 1 50 ? 79.918 22.666 39.789 1.00 38.25 158 PHE F C 1
ATOM 8534 O O . PHE F 1 50 ? 79.322 21.673 40.226 1.00 37.78 158 PHE F O 1
ATOM 8542 N N . ALA F 1 51 ? 80.445 22.731 38.571 1.00 39.14 159 ALA F N 1
ATOM 8543 C CA . ALA F 1 51 ? 80.379 21.608 37.673 1.00 39.53 159 ALA F CA 1
ATOM 8544 C C . ALA F 1 51 ? 81.748 21.429 37.011 1.00 40.52 159 ALA F C 1
ATOM 8545 O O . ALA F 1 51 ? 82.633 22.265 37.144 1.00 41.82 159 ALA F O 1
ATOM 8547 N N . CYS F 1 52 ? 81.924 20.318 36.313 1.00 42.55 160 CYS F N 1
ATOM 8548 C CA . CYS F 1 52 ? 83.191 20.030 35.651 1.00 41.82 160 CYS F CA 1
ATOM 8549 C C . CYS F 1 52 ? 83.342 20.753 34.296 1.00 41.43 160 CYS F C 1
ATOM 8550 O O . CYS F 1 52 ? 82.348 21.128 33.654 1.00 40.55 160 CYS F O 1
ATOM 8553 N N . SER F 1 53 ? 84.594 20.971 33.881 1.00 42.02 161 SER F N 1
ATOM 8554 C CA . SER F 1 53 ? 84.873 21.637 32.601 1.00 40.91 161 SER F CA 1
ATOM 8555 C C . SER F 1 53 ? 84.481 20.703 31.441 1.00 41.26 161 SER F C 1
ATOM 8556 O O . SER F 1 53 ? 84.245 21.167 30.326 1.00 39.85 161 SER F O 1
ATOM 8559 N N . ASP F 1 54 ? 84.443 19.394 31.723 1.00 41.38 162 ASP F N 1
ATOM 8560 C CA . ASP F 1 54 ? 84.032 18.363 30.759 1.00 43.48 162 ASP F CA 1
ATOM 8561 C C . ASP F 1 54 ? 82.942 18.940 29.825 1.00 44.25 162 ASP F C 1
ATOM 8562 O O . ASP F 1 54 ? 81.917 19.475 30.277 1.00 44.01 162 ASP F O 1
ATOM 8567 N N . SER F 1 55 ? 83.186 18.837 28.522 1.00 44.72 163 SER F N 1
ATOM 8568 C CA . SER F 1 55 ? 82.288 19.372 27.494 1.00 46.16 163 SER F CA 1
ATOM 8569 C C . SER F 1 55 ? 80.946 18.648 27.450 1.00 47.18 163 SER F C 1
ATOM 8570 O O . SER F 1 55 ? 79.983 19.123 26.841 1.00 47.51 163 SER F O 1
ATOM 8573 N N . ARG F 1 56 ? 80.893 17.503 28.110 1.00 48.02 164 ARG F N 1
ATOM 8574 C CA . ARG F 1 56 ? 79.691 16.696 28.124 1.00 50.31 164 ARG F CA 1
ATOM 8575 C C . ARG F 1 56 ? 78.740 16.995 29.270 1.00 52.33 164 ARG F C 1
ATOM 8576 O O . ARG F 1 56 ? 77.696 16.353 29.385 1.00 52.01 164 ARG F O 1
ATOM 8584 N N . VAL F 1 57 ? 79.071 17.975 30.104 1.00 53.45 165 VAL F N 1
ATOM 8585 C CA . VAL F 1 57 ? 78.219 18.246 31.247 1.00 54.58 165 VAL F CA 1
ATOM 8586 C C . VAL F 1 57 ? 77.836 19.694 31.519 1.00 57.45 165 VAL F C 1
ATOM 8587 O O . VAL F 1 57 ? 77.750 20.089 32.689 1.00 58.94 165 VAL F O 1
ATOM 8591 N N . CYS F 1 58 ? 77.587 20.491 30.479 1.00 58.56 166 CYS F N 1
ATOM 8592 C CA . CYS F 1 58 ? 77.217 21.877 30.730 1.00 60.09 166 CYS F CA 1
ATOM 8593 C C . CYS F 1 58 ? 75.999 21.912 31.626 1.00 60.19 166 CYS F C 1
ATOM 8594 O O . CYS F 1 58 ? 74.931 21.438 31.252 1.00 60.28 166 CYS F O 1
ATOM 8597 N N . PRO F 1 59 ? 76.144 22.484 32.828 1.00 60.04 167 PRO F N 1
ATOM 8598 C CA . PRO F 1 59 ? 75.020 22.566 33.760 1.00 60.04 167 PRO F CA 1
ATOM 8599 C C . PRO F 1 59 ? 73.797 23.252 33.142 1.00 59.78 167 PRO F C 1
ATOM 8600 O O . PRO F 1 59 ? 72.668 22.947 33.500 1.00 58.98 167 PRO F O 1
ATOM 8604 N N . SER F 1 60 ? 74.021 24.170 32.207 1.00 60.69 168 SER F N 1
ATOM 8605 C CA . SER F 1 60 ? 72.907 24.859 31.563 1.00 62.72 168 SER F CA 1
ATOM 8606 C C . SER F 1 60 ? 72.037 23.912 30.723 1.00 63.71 168 SER F C 1
ATOM 8607 O O . SER F 1 60 ? 70.831 24.133 30.573 1.00 63.89 168 SER F O 1
ATOM 8610 N N . HIS F 1 61 ? 72.655 22.861 30.184 1.00 64.00 169 HIS F N 1
ATOM 8611 C CA . HIS F 1 61 ? 71.953 21.870 29.374 1.00 63.66 169 HIS F CA 1
ATOM 8612 C C . HIS F 1 61 ? 71.347 20.796 30.257 1.00 61.96 169 HIS F C 1
ATOM 8613 O O . HIS F 1 61 ? 70.142 20.576 30.250 1.00 61.96 169 HIS F O 1
ATOM 8620 N N . VAL F 1 62 ? 72.212 20.132 31.013 1.00 60.51 170 VAL F N 1
ATOM 8621 C CA . VAL F 1 62 ? 71.825 19.035 31.889 1.00 59.22 170 VAL F CA 1
ATOM 8622 C C . VAL F 1 62 ? 70.719 19.323 32.895 1.00 59.18 170 VAL F C 1
ATOM 8623 O O . VAL F 1 62 ? 70.064 18.391 33.358 1.00 59.13 170 VAL F O 1
ATOM 8627 N N . LEU F 1 63 ? 70.512 20.594 33.240 1.00 58.98 171 LEU F N 1
ATOM 8628 C CA . LEU F 1 63 ? 69.473 20.969 34.202 1.00 58.64 171 LEU F CA 1
ATOM 8629 C C . LEU F 1 63 ? 68.595 22.105 33.685 1.00 60.03 171 LEU F C 1
ATOM 8630 O O . LEU F 1 63 ? 67.806 22.688 34.423 1.00 59.03 171 LEU F O 1
ATOM 8635 N N . ASP F 1 64 ? 68.747 22.424 32.408 1.00 61.61 172 ASP F N 1
ATOM 8636 C CA . ASP F 1 64 ? 67.933 23.458 31.784 1.00 63.11 172 ASP F CA 1
ATOM 8637 C C . ASP F 1 64 ? 67.965 24.797 32.520 1.00 63.76 172 ASP F C 1
ATOM 8638 O O . ASP F 1 64 ? 66.926 25.439 32.697 1.00 63.74 172 ASP F O 1
ATOM 8643 N N . PHE F 1 65 ? 69.147 25.225 32.946 1.00 63.67 173 PHE F N 1
ATOM 8644 C CA . PHE F 1 65 ? 69.250 26.506 33.632 1.00 64.47 173 PHE F CA 1
ATOM 8645 C C . PHE F 1 65 ? 69.171 27.645 32.626 1.00 64.60 173 PHE F C 1
ATOM 8646 O O . PHE F 1 65 ? 69.900 27.675 31.633 1.00 65.90 173 PHE F O 1
ATOM 8654 N N . GLN F 1 66 ? 68.289 28.591 32.883 1.00 64.18 174 GLN F N 1
ATOM 8655 C CA . GLN F 1 66 ? 68.141 29.708 31.975 1.00 63.94 174 GLN F CA 1
ATOM 8656 C C . GLN F 1 66 ? 69.030 30.861 32.404 1.00 62.75 174 GLN F C 1
ATOM 8657 O O . GLN F 1 66 ? 69.490 30.907 33.541 1.00 63.32 174 GLN F O 1
ATOM 8663 N N . PRO F 1 67 ? 69.312 31.796 31.487 1.00 61.26 175 PRO F N 1
ATOM 8664 C CA . PRO F 1 67 ? 70.161 32.927 31.860 1.00 59.46 175 PRO F CA 1
ATOM 8665 C C . PRO F 1 67 ? 69.561 33.720 33.028 1.00 57.35 175 PRO F C 1
ATOM 8666 O O . PRO F 1 67 ? 68.364 34.036 33.038 1.00 55.35 175 PRO F O 1
ATOM 8670 N N . GLY F 1 68 ? 70.410 34.018 34.012 1.00 55.06 176 GLY F N 1
ATOM 8671 C CA . GLY F 1 68 ? 69.983 34.749 35.192 1.00 51.49 176 GLY F CA 1
ATOM 8672 C C . GLY F 1 68 ? 69.687 33.798 36.347 1.00 49.37 176 GLY F C 1
ATOM 8673 O O . GLY F 1 68 ? 69.439 34.242 37.471 1.00 48.34 176 GLY F O 1
ATOM 8674 N N . GLU F 1 69 ? 69.730 32.495 36.070 1.00 46.84 177 GLU F N 1
ATOM 8675 C CA . GLU F 1 69 ? 69.423 31.466 37.063 1.00 45.81 177 GLU F CA 1
ATOM 8676 C C . GLU F 1 69 ? 70.566 30.940 37.890 1.00 45.36 177 GLU F C 1
ATOM 8677 O O . GLU F 1 69 ? 70.459 30.854 39.123 1.00 43.28 177 GLU F O 1
ATOM 8683 N N . ALA F 1 70 ? 71.650 30.566 37.211 1.00 43.96 178 ALA F N 1
ATOM 8684 C CA . ALA F 1 70 ? 72.786 29.993 37.899 1.00 42.56 178 ALA F CA 1
ATOM 8685 C C . ALA F 1 70 ? 74.120 30.678 37.659 1.00 41.81 178 ALA F C 1
ATOM 8686 O O . ALA F 1 70 ? 74.537 30.891 36.517 1.00 40.76 178 ALA F O 1
ATOM 8688 N N . PHE F 1 71 ? 74.752 31.057 38.764 1.00 39.81 179 PHE F N 1
ATOM 8689 C CA . PHE F 1 71 ? 76.085 31.649 38.763 1.00 39.87 179 PHE F CA 1
ATOM 8690 C C . PHE F 1 71 ? 76.883 30.335 38.758 1.00 38.34 179 PHE F C 1
ATOM 8691 O O . PHE F 1 71 ? 76.760 29.533 39.684 1.00 38.24 179 PHE F O 1
ATOM 8699 N N . VAL F 1 72 ? 77.675 30.106 37.713 1.00 38.34 180 VAL F N 1
ATOM 8700 C CA . VAL F 1 72 ? 78.422 28.857 37.603 1.00 36.46 180 VAL F CA 1
ATOM 8701 C C . VAL F 1 72 ? 79.952 28.927 37.654 1.00 36.61 180 VAL F C 1
ATOM 8702 O O . VAL F 1 72 ? 80.582 29.809 37.052 1.00 37.24 180 VAL F O 1
ATOM 8706 N N . VAL F 1 73 ? 80.543 27.988 38.377 1.00 34.10 181 VAL F N 1
ATOM 8707 C CA . VAL F 1 73 ? 81.988 27.871 38.408 1.00 35.81 181 VAL F CA 1
ATOM 8708 C C . VAL F 1 73 ? 82.203 26.484 37.794 1.00 36.21 181 VAL F C 1
ATOM 8709 O O . VAL F 1 73 ? 81.532 25.535 38.188 1.00 35.46 181 VAL F O 1
ATOM 8713 N N . ARG F 1 74 ? 83.118 26.384 36.825 1.00 37.02 182 ARG F N 1
ATOM 8714 C CA . ARG F 1 74 ? 83.452 25.105 36.168 1.00 36.02 182 ARG F CA 1
ATOM 8715 C C . ARG F 1 74 ? 84.961 24.953 36.187 1.00 35.60 182 ARG F C 1
ATOM 8716 O O . ARG F 1 74 ? 85.692 25.886 35.841 1.00 35.76 182 ARG F O 1
ATOM 8724 N N . ASN F 1 75 ? 85.420 23.792 36.632 1.00 34.84 183 ASN F N 1
ATOM 8725 C CA . ASN F 1 75 ? 86.848 23.525 36.759 1.00 35.71 183 ASN F CA 1
ATOM 8726 C C . ASN F 1 75 ? 87.056 22.032 36.710 1.00 35.96 183 ASN F C 1
ATOM 8727 O O . ASN F 1 75 ? 86.097 21.277 36.685 1.00 37.30 183 ASN F O 1
ATOM 8732 N N . VAL F 1 76 ? 88.314 21.610 36.719 1.00 37.45 184 VAL F N 1
ATOM 8733 C CA . VAL F 1 76 ? 88.614 20.202 36.649 1.00 38.19 184 VAL F CA 1
ATOM 8734 C C . VAL F 1 76 ? 88.057 19.397 37.812 1.00 38.61 184 VAL F C 1
ATOM 8735 O O . VAL F 1 76 ? 88.470 19.565 38.952 1.00 38.81 184 VAL F O 1
ATOM 8739 N N . ALA F 1 77 ? 87.111 18.516 37.487 1.00 38.41 185 ALA F N 1
ATOM 8740 C CA . ALA F 1 77 ? 86.485 17.608 38.444 1.00 38.55 185 ALA F CA 1
ATOM 8741 C C . ALA F 1 77 ? 85.547 18.283 39.463 1.00 38.43 185 ALA F C 1
ATOM 8742 O O . ALA F 1 77 ? 85.298 17.751 40.549 1.00 38.64 185 ALA F O 1
ATOM 8744 N N . ASN F 1 78 ? 85.020 19.448 39.095 1.00 37.59 186 ASN F N 1
ATOM 8745 C CA . ASN F 1 78 ? 84.093 20.188 39.943 1.00 38.47 186 ASN F CA 1
ATOM 8746 C C . ASN F 1 78 ? 84.511 20.204 41.434 1.00 37.59 186 ASN F C 1
ATOM 8747 O O . ASN F 1 78 ? 83.667 20.047 42.328 1.00 36.25 186 ASN F O 1
ATOM 8752 N N . LEU F 1 79 ? 85.809 20.405 41.688 1.00 35.26 187 LEU F N 1
ATOM 8753 C CA . LEU F 1 79 ? 86.340 20.429 43.042 1.00 34.18 187 LEU F CA 1
ATOM 8754 C C . LEU F 1 79 ? 86.262 21.794 43.736 1.00 34.25 187 LEU F C 1
ATOM 8755 O O . LEU F 1 79 ? 86.532 22.837 43.140 1.00 34.21 187 LEU F O 1
ATOM 8760 N N . VAL F 1 80 ? 85.891 21.772 45.014 1.00 35.11 188 VAL F N 1
ATOM 8761 C CA . VAL F 1 80 ? 85.835 22.998 45.807 1.00 33.33 188 VAL F CA 1
ATOM 8762 C C . VAL F 1 80 ? 86.937 22.868 46.843 1.00 31.40 188 VAL F C 1
ATOM 8763 O O . VAL F 1 80 ? 86.794 22.132 47.821 1.00 28.91 188 VAL F O 1
ATOM 8767 N N . PRO F 1 81 ? 88.083 23.543 46.623 1.00 31.15 189 PRO F N 1
ATOM 8768 C CA . PRO F 1 81 ? 89.123 23.420 47.648 1.00 30.86 189 PRO F CA 1
ATOM 8769 C C . PRO F 1 81 ? 88.711 24.162 48.947 1.00 31.00 189 PRO F C 1
ATOM 8770 O O . PRO F 1 81 ? 87.788 24.987 48.937 1.00 31.86 189 PRO F O 1
ATOM 8774 N N . PRO F 1 82 ? 89.398 23.882 50.072 1.00 30.98 190 PRO F N 1
ATOM 8775 C CA . PRO F 1 82 ? 89.085 24.555 51.346 1.00 31.07 190 PRO F CA 1
ATOM 8776 C C . PRO F 1 82 ? 89.638 25.976 51.269 1.00 31.21 190 PRO F C 1
ATOM 8777 O O . PRO F 1 82 ? 90.524 26.262 50.448 1.00 31.74 190 PRO F O 1
ATOM 8781 N N . TYR F 1 83 ? 89.112 26.841 52.130 1.00 30.48 191 TYR F N 1
ATOM 8782 C CA . TYR F 1 83 ? 89.484 28.252 52.250 1.00 28.58 191 TYR F CA 1
ATOM 8783 C C . TYR F 1 83 ? 91.022 28.442 52.305 1.00 29.43 191 TYR F C 1
ATOM 8784 O O . TYR F 1 83 ? 91.686 27.895 53.181 1.00 26.72 191 TYR F O 1
ATOM 8793 N N . ASP F 1 84 ? 91.576 29.217 51.376 1.00 30.70 192 ASP F N 1
ATOM 8794 C CA . ASP F 1 84 ? 93.029 29.485 51.345 1.00 32.44 192 ASP F CA 1
ATOM 8795 C C . ASP F 1 84 ? 93.238 30.684 50.450 1.00 32.61 192 ASP F C 1
ATOM 8796 O O . ASP F 1 84 ? 93.047 30.602 49.252 1.00 35.12 192 ASP F O 1
ATOM 8801 N N . GLN F 1 85 ? 93.620 31.811 51.020 1.00 34.57 193 GLN F N 1
ATOM 8802 C CA . GLN F 1 85 ? 93.776 33.013 50.207 1.00 34.95 193 GLN F CA 1
ATOM 8803 C C . GLN F 1 85 ? 94.993 32.981 49.295 1.00 34.28 193 GLN F C 1
ATOM 8804 O O . GLN F 1 85 ? 95.027 33.655 48.274 1.00 34.29 193 GLN F O 1
ATOM 8810 N N . ALA F 1 86 ? 95.957 32.156 49.655 1.00 32.07 194 ALA F N 1
ATOM 8811 C CA . ALA F 1 86 ? 97.203 32.036 48.911 1.00 33.71 194 ALA F CA 1
ATOM 8812 C C . ALA F 1 86 ? 97.163 31.048 47.763 1.00 32.38 194 ALA F C 1
ATOM 8813 O O . ALA F 1 86 ? 97.763 31.282 46.720 1.00 33.40 194 ALA F O 1
ATOM 8815 N N . LYS F 1 87 ? 96.461 29.941 47.964 1.00 33.10 195 LYS F N 1
ATOM 8816 C CA . LYS F 1 87 ? 96.393 28.882 46.965 1.00 32.08 195 LYS F CA 1
ATOM 8817 C C . LYS F 1 87 ? 95.080 28.732 46.218 1.00 31.95 195 LYS F C 1
ATOM 8818 O O . LYS F 1 87 ? 95.057 28.251 45.095 1.00 29.64 195 LYS F O 1
ATOM 8824 N N . TYR F 1 88 ? 93.979 29.143 46.829 1.00 32.65 196 TYR F N 1
ATOM 8825 C CA . TYR F 1 88 ? 92.688 28.933 46.194 1.00 30.25 196 TYR F CA 1
ATOM 8826 C C . TYR F 1 88 ? 91.850 30.197 46.087 1.00 30.35 196 TYR F C 1
ATOM 8827 O O . TYR F 1 88 ? 90.636 30.165 46.327 1.00 30.19 196 TYR F O 1
ATOM 8836 N N . ALA F 1 89 ? 92.489 31.302 45.700 1.00 28.68 197 ALA F N 1
ATOM 8837 C CA . ALA F 1 89 ? 91.777 32.573 45.587 1.00 31.19 197 ALA F CA 1
ATOM 8838 C C . ALA F 1 89 ? 90.685 32.552 44.510 1.00 33.64 197 ALA F C 1
ATOM 8839 O O . ALA F 1 89 ? 89.663 33.234 44.636 1.00 35.56 197 ALA F O 1
ATOM 8841 N N . GLY F 1 90 ? 90.902 31.784 43.447 1.00 34.46 198 GLY F N 1
ATOM 8842 C CA . GLY F 1 90 ? 89.906 31.706 42.394 1.00 35.19 198 GLY F CA 1
ATOM 8843 C C . GLY F 1 90 ? 88.567 31.240 42.937 1.00 35.27 198 GLY F C 1
ATOM 8844 O O . GLY F 1 90 ? 87.541 31.882 42.701 1.00 36.20 198 GLY F O 1
ATOM 8845 N N . THR F 1 91 ? 88.589 30.122 43.661 1.00 35.34 199 THR F N 1
ATOM 8846 C CA . THR F 1 91 ? 87.408 29.512 44.280 1.00 34.82 199 THR F CA 1
ATOM 8847 C C . THR F 1 91 ? 86.740 30.410 45.330 1.00 33.35 199 THR F C 1
ATOM 8848 O O . THR F 1 91 ? 85.536 30.714 45.280 1.00 31.25 199 THR F O 1
ATOM 8852 N N . GLY F 1 92 ? 87.530 30.839 46.289 1.00 31.66 200 GLY F N 1
ATOM 8853 C CA . GLY F 1 92 ? 86.968 31.680 47.319 1.00 32.74 200 GLY F CA 1
ATOM 8854 C C . GLY F 1 92 ? 86.330 32.943 46.781 1.00 33.12 200 GLY F C 1
ATOM 8855 O O . GLY F 1 92 ? 85.333 33.410 47.341 1.00 35.97 200 GLY F O 1
ATOM 8856 N N . ALA F 1 93 ? 86.877 33.514 45.711 1.00 31.57 201 ALA F N 1
ATOM 8857 C CA . ALA F 1 93 ? 86.298 34.749 45.208 1.00 29.95 201 ALA F CA 1
ATOM 8858 C C . ALA F 1 93 ? 84.925 34.474 44.595 1.00 29.53 201 ALA F C 1
ATOM 8859 O O . ALA F 1 93 ? 84.016 35.293 44.684 1.00 26.52 201 ALA F O 1
ATOM 8861 N N . ALA F 1 94 ? 84.783 33.296 44.000 1.00 29.98 202 ALA F N 1
ATOM 8862 C CA . ALA F 1 94 ? 83.539 32.887 43.369 1.00 31.76 202 ALA F CA 1
ATOM 8863 C C . ALA F 1 94 ? 82.472 32.675 44.443 1.00 31.82 202 ALA F C 1
ATOM 8864 O O . ALA F 1 94 ? 81.319 33.105 44.283 1.00 32.23 202 ALA F O 1
ATOM 8866 N N . ILE F 1 95 ? 82.859 32.029 45.540 1.00 30.84 203 ILE F N 1
ATOM 8867 C CA . ILE F 1 95 ? 81.918 31.782 46.634 1.00 31.09 203 ILE F CA 1
ATOM 8868 C C . ILE F 1 95 ? 81.601 33.098 47.339 1.00 31.35 203 ILE F C 1
ATOM 8869 O O . ILE F 1 95 ? 80.438 33.423 47.575 1.00 28.73 203 ILE F O 1
ATOM 8874 N N . GLU F 1 96 ? 82.631 33.885 47.618 1.00 31.06 204 GLU F N 1
ATOM 8875 C CA . GLU F 1 96 ? 82.408 35.161 48.264 1.00 31.70 204 GLU F CA 1
ATOM 8876 C C . GLU F 1 96 ? 81.433 36.019 47.466 1.00 33.27 204 GLU F C 1
ATOM 8877 O O . GLU F 1 96 ? 80.481 36.536 48.018 1.00 32.53 204 GLU F O 1
ATOM 8883 N N . TYR F 1 97 ? 81.669 36.175 46.163 1.00 34.82 205 TYR F N 1
ATOM 8884 C CA . TYR F 1 97 ? 80.787 36.990 45.327 1.00 35.84 205 TYR F CA 1
ATOM 8885 C C . TYR F 1 97 ? 79.373 36.409 45.284 1.00 35.61 205 TYR F C 1
ATOM 8886 O O . TYR F 1 97 ? 78.386 37.113 45.485 1.00 37.86 205 TYR F O 1
ATOM 8895 N N . ALA F 1 98 ? 79.286 35.117 45.011 1.00 35.58 206 ALA F N 1
ATOM 8896 C CA . ALA F 1 98 ? 78.000 34.443 44.928 1.00 36.12 206 ALA F CA 1
ATOM 8897 C C . ALA F 1 98 ? 77.170 34.652 46.185 1.00 36.76 206 ALA F C 1
ATOM 8898 O O . ALA F 1 98 ? 76.041 35.158 46.137 1.00 37.77 206 ALA F O 1
ATOM 8900 N N . VAL F 1 99 ? 77.741 34.264 47.318 1.00 37.71 207 VAL F N 1
ATOM 8901 C CA . VAL F 1 99 ? 77.033 34.347 48.590 1.00 37.02 207 VAL F CA 1
ATOM 8902 C C . VAL F 1 99 ? 76.764 35.727 49.178 1.00 38.22 207 VAL F C 1
ATOM 8903 O O . VAL F 1 99 ? 75.613 36.051 49.503 1.00 36.69 207 VAL F O 1
ATOM 8907 N N . LEU F 1 100 ? 77.813 36.541 49.293 1.00 36.34 208 LEU F N 1
ATOM 8908 C CA . LEU F 1 100 ? 77.694 37.846 49.915 1.00 38.20 208 LEU F CA 1
ATOM 8909 C C . LEU F 1 100 ? 77.174 38.967 49.046 1.00 40.05 208 LEU F C 1
ATOM 8910 O O . LEU F 1 100 ? 76.470 39.849 49.531 1.00 40.51 208 LEU F O 1
ATOM 8915 N N . HIS F 1 101 ? 77.517 38.934 47.763 1.00 42.75 209 HIS F N 1
ATOM 8916 C CA . HIS F 1 101 ? 77.097 39.978 46.835 1.00 43.70 209 HIS F CA 1
ATOM 8917 C C . HIS F 1 101 ? 75.869 39.613 46.011 1.00 43.17 209 HIS F C 1
ATOM 8918 O O . HIS F 1 101 ? 74.925 40.402 45.938 1.00 43.46 209 HIS F O 1
ATOM 8925 N N . LEU F 1 102 ? 75.850 38.429 45.406 1.00 42.50 210 LEU F N 1
ATOM 8926 C CA . LEU F 1 102 ? 74.681 38.049 44.606 1.00 41.43 210 LEU F CA 1
ATOM 8927 C C . LEU F 1 102 ? 73.545 37.497 45.449 1.00 40.66 210 LEU F C 1
ATOM 8928 O O . LEU F 1 102 ? 72.400 37.472 44.999 1.00 40.94 210 LEU F O 1
ATOM 8933 N N . LYS F 1 103 ? 73.857 37.066 46.669 1.00 39.94 211 LYS F N 1
ATOM 8934 C CA . LYS F 1 103 ? 72.849 36.532 47.580 1.00 38.68 211 LYS F CA 1
ATOM 8935 C C . LYS F 1 103 ? 72.234 35.254 47.050 1.00 38.44 211 LYS F C 1
ATOM 8936 O O . LYS F 1 103 ? 71.025 35.074 47.156 1.00 38.29 211 LYS F O 1
ATOM 8942 N N . VAL F 1 104 ? 73.038 34.376 46.460 1.00 35.98 212 VAL F N 1
ATOM 8943 C CA . VAL F 1 104 ? 72.485 33.121 45.981 1.00 36.57 212 VAL F CA 1
ATOM 8944 C C . VAL F 1 104 ? 71.899 32.390 47.189 1.00 36.87 212 VAL F C 1
ATOM 8945 O O . VAL F 1 104 ? 72.274 32.665 48.327 1.00 36.25 212 VAL F O 1
ATOM 8949 N N . SER F 1 105 ? 70.983 31.459 46.944 1.00 38.02 213 SER F N 1
ATOM 8950 C CA . SER F 1 105 ? 70.351 30.707 48.022 1.00 36.16 213 SER F CA 1
ATOM 8951 C C . SER F 1 105 ? 70.801 29.268 48.069 1.00 36.90 213 SER F C 1
ATOM 8952 O O . SER F 1 105 ? 70.620 28.591 49.083 1.00 36.52 213 SER F O 1
ATOM 8955 N N . ASN F 1 106 ? 71.371 28.779 46.972 1.00 37.75 214 ASN F N 1
ATOM 8956 C CA . ASN F 1 106 ? 71.820 27.385 46.919 1.00 37.06 214 ASN F CA 1
ATOM 8957 C C . ASN F 1 106 ? 73.196 27.297 46.299 1.00 37.01 214 ASN F C 1
ATOM 8958 O O . ASN F 1 106 ? 73.537 28.109 45.439 1.00 36.79 214 ASN F O 1
ATOM 8963 N N . ILE F 1 107 ? 73.970 26.312 46.748 1.00 36.44 215 ILE F N 1
ATOM 8964 C CA . ILE F 1 107 ? 75.282 26.026 46.184 1.00 35.88 215 ILE F CA 1
ATOM 8965 C C . ILE F 1 107 ? 75.191 24.535 45.894 1.00 35.91 215 ILE F C 1
ATOM 8966 O O . ILE F 1 107 ? 74.958 23.733 46.799 1.00 36.68 215 ILE F O 1
ATOM 8971 N N . VAL F 1 108 ? 75.367 24.175 44.625 1.00 36.24 216 VAL F N 1
ATOM 8972 C CA . VAL F 1 108 ? 75.290 22.786 44.211 1.00 35.17 216 VAL F CA 1
ATOM 8973 C C . VAL F 1 108 ? 76.603 22.339 43.584 1.00 34.90 216 VAL F C 1
ATOM 8974 O O . VAL F 1 108 ? 77.128 22.986 42.666 1.00 33.92 216 VAL F O 1
ATOM 8978 N N . VAL F 1 109 ? 77.119 21.229 44.089 1.00 34.68 217 VAL F N 1
ATOM 8979 C CA . VAL F 1 109 ? 78.359 20.666 43.606 1.00 37.27 217 VAL F CA 1
ATOM 8980 C C . VAL F 1 109 ? 77.973 19.385 42.893 1.00 39.10 217 VAL F C 1
ATOM 8981 O O . VAL F 1 109 ? 77.476 18.425 43.509 1.00 38.87 217 VAL F O 1
ATOM 8985 N N . ILE F 1 110 ? 78.180 19.390 41.580 1.00 39.33 218 ILE F N 1
ATOM 8986 C CA . ILE F 1 110 ? 77.819 18.239 40.769 1.00 40.33 218 ILE F CA 1
ATOM 8987 C C . ILE F 1 110 ? 78.993 17.524 40.125 1.00 39.72 218 ILE F C 1
ATOM 8988 O O . ILE F 1 110 ? 79.773 18.116 39.366 1.00 38.42 218 ILE F O 1
ATOM 8993 N N . GLY F 1 111 ? 79.096 16.244 40.446 1.00 38.79 219 GLY F N 1
ATOM 8994 C CA . GLY F 1 111 ? 80.123 15.405 39.879 1.00 39.74 219 GLY F CA 1
ATOM 8995 C C . GLY F 1 111 ? 79.449 14.674 38.738 1.00 41.09 219 GLY F C 1
ATOM 8996 O O . GLY F 1 111 ? 78.228 14.781 38.557 1.00 39.72 219 GLY F O 1
ATOM 8997 N N . HIS F 1 112 ? 80.217 13.917 37.966 1.00 43.40 220 HIS F N 1
ATOM 8998 C CA . HIS F 1 112 ? 79.628 13.221 36.832 1.00 44.54 220 HIS F CA 1
ATOM 8999 C C . HIS F 1 112 ? 80.343 11.913 36.514 1.00 45.23 220 HIS F C 1
ATOM 9000 O O . HIS F 1 112 ? 81.474 11.688 36.959 1.00 44.98 220 HIS F O 1
ATOM 9007 N N . SER F 1 113 ? 79.668 11.053 35.750 1.00 44.97 221 SER F N 1
ATOM 9008 C CA . SER F 1 113 ? 80.222 9.752 35.358 1.00 45.23 221 SER F CA 1
ATOM 9009 C C . SER F 1 113 ? 81.399 9.910 34.410 1.00 44.80 221 SER F C 1
ATOM 9010 O O . SER F 1 113 ? 81.419 10.813 33.567 1.00 43.61 221 SER F O 1
ATOM 9013 N N . ALA F 1 114 ? 82.372 9.016 34.559 1.00 44.54 222 ALA F N 1
ATOM 9014 C CA . ALA F 1 114 ? 83.558 9.011 33.712 1.00 46.69 222 ALA F CA 1
ATOM 9015 C C . ALA F 1 114 ? 84.264 10.361 33.761 1.00 47.21 222 ALA F C 1
ATOM 9016 O O . ALA F 1 114 ? 84.510 10.990 32.723 1.00 46.80 222 ALA F O 1
ATOM 9018 N N . CYS F 1 115 ? 84.583 10.807 34.974 1.00 46.02 223 CYS F N 1
ATOM 9019 C CA . CYS F 1 115 ? 85.269 12.067 35.131 1.00 44.35 223 CYS F CA 1
ATOM 9020 C C . CYS F 1 115 ? 86.751 11.819 34.990 1.00 44.87 223 CYS F C 1
ATOM 9021 O O . CYS F 1 115 ? 87.311 10.964 35.676 1.00 44.85 223 CYS F O 1
ATOM 9024 N N . GLY F 1 116 ? 87.373 12.553 34.071 1.00 45.11 224 GLY F N 1
ATOM 9025 C CA . GLY F 1 116 ? 88.799 12.416 33.853 1.00 44.80 224 GLY F CA 1
ATOM 9026 C C . GLY F 1 116 ? 89.532 12.855 35.105 1.00 44.61 224 GLY F C 1
ATOM 9027 O O . GLY F 1 116 ? 90.496 12.214 35.533 1.00 45.75 224 GLY F O 1
ATOM 9028 N N . GLY F 1 117 ? 89.068 13.943 35.707 1.00 43.66 225 GLY F N 1
ATOM 9029 C CA . GLY F 1 117 ? 89.697 14.423 36.930 1.00 43.84 225 GLY F CA 1
ATOM 9030 C C . GLY F 1 117 ? 89.780 13.357 38.011 1.00 43.69 225 GLY F C 1
ATOM 9031 O O . GLY F 1 117 ? 90.852 13.095 38.567 1.00 41.79 225 GLY F O 1
ATOM 9032 N N . ILE F 1 118 ? 88.644 12.728 38.302 1.00 43.76 226 ILE F N 1
ATOM 9033 C CA . ILE F 1 118 ? 88.588 11.690 39.328 1.00 44.47 226 ILE F CA 1
ATOM 9034 C C . ILE F 1 118 ? 89.426 10.447 39.018 1.00 45.74 226 ILE F C 1
ATOM 9035 O O . ILE F 1 118 ? 90.097 9.913 39.900 1.00 44.98 226 ILE F O 1
ATOM 9040 N N . LYS F 1 119 ? 89.385 9.979 37.775 1.00 48.35 227 LYS F N 1
ATOM 9041 C CA . LYS F 1 119 ? 90.156 8.785 37.405 1.00 49.62 227 LYS F CA 1
ATOM 9042 C C . LYS F 1 119 ? 91.639 8.996 37.676 1.00 48.82 227 LYS F C 1
ATOM 9043 O O . LYS F 1 119 ? 92.333 8.089 38.147 1.00 48.66 227 LYS F O 1
ATOM 9049 N N . GLY F 1 120 ? 92.123 10.192 37.359 1.00 47.67 228 GLY F N 1
ATOM 9050 C CA . GLY F 1 120 ? 93.516 10.504 37.601 1.00 47.85 228 GLY F CA 1
ATOM 9051 C C . GLY F 1 120 ? 93.807 10.421 39.088 1.00 48.78 228 GLY F C 1
ATOM 9052 O O . GLY F 1 120 ? 94.787 9.787 39.507 1.00 47.55 228 GLY F O 1
ATOM 9053 N N . LEU F 1 121 ? 92.956 11.067 39.893 1.00 48.32 229 LEU F N 1
ATOM 9054 C CA . LEU F 1 121 ? 93.126 11.034 41.344 1.00 49.27 229 LEU F CA 1
ATOM 9055 C C . LEU F 1 121 ? 93.388 9.601 41.781 1.00 49.48 229 LEU F C 1
ATOM 9056 O O . LEU F 1 121 ? 94.344 9.323 42.507 1.00 49.53 229 LEU F O 1
ATOM 9061 N N . LEU F 1 122 ? 92.534 8.692 41.314 1.00 50.68 230 LEU F N 1
ATOM 9062 C CA . LEU F 1 122 ? 92.639 7.280 41.666 1.00 52.21 230 LEU F CA 1
ATOM 9063 C C . LEU F 1 122 ? 93.873 6.565 41.140 1.00 53.56 230 LEU F C 1
ATOM 9064 O O . LEU F 1 122 ? 94.438 5.700 41.819 1.00 53.91 230 LEU F O 1
ATOM 9069 N N . SER F 1 123 ? 94.298 6.912 39.932 1.00 55.67 231 SER F N 1
ATOM 9070 C CA . SER F 1 123 ? 95.464 6.245 39.363 1.00 57.56 231 SER F CA 1
ATOM 9071 C C . SER F 1 123 ? 96.790 6.848 39.811 1.00 58.24 231 SER F C 1
ATOM 9072 O O . SER F 1 123 ? 97.781 6.128 39.968 1.00 57.55 231 SER F O 1
ATOM 9075 N N . PHE F 1 124 ? 96.813 8.156 40.037 1.00 59.49 232 PHE F N 1
ATOM 9076 C CA . PHE F 1 124 ? 98.035 8.800 40.506 1.00 61.44 232 PHE F CA 1
ATOM 9077 C C . PHE F 1 124 ? 98.403 8.243 41.889 1.00 62.35 232 PHE F C 1
ATOM 9078 O O . PHE F 1 124 ? 97.530 7.930 42.711 1.00 62.11 232 PHE F O 1
ATOM 9086 N N . PRO F 1 125 ? 99.705 8.094 42.155 1.00 63.21 233 PRO F N 1
ATOM 9087 C CA . PRO F 1 125 ? 100.182 7.568 43.436 1.00 64.07 233 PRO F CA 1
ATOM 9088 C C . PRO F 1 125 ? 100.339 8.563 44.583 1.00 65.09 233 PRO F C 1
ATOM 9089 O O . PRO F 1 125 ? 100.322 8.158 45.747 1.00 65.71 233 PRO F O 1
ATOM 9093 N N . PHE F 1 126 ? 100.488 9.850 44.267 1.00 65.47 234 PHE F N 1
ATOM 9094 C CA . PHE F 1 126 ? 100.675 10.883 45.294 1.00 66.52 234 PHE F CA 1
ATOM 9095 C C . PHE F 1 126 ? 101.661 10.388 46.353 1.00 68.53 234 PHE F C 1
ATOM 9096 O O . PHE F 1 126 ? 101.415 10.486 47.552 1.00 68.54 234 PHE F O 1
ATOM 9104 N N . ASP F 1 127 ? 102.782 9.857 45.876 1.00 71.32 235 ASP F N 1
ATOM 9105 C CA . ASP F 1 127 ? 103.841 9.310 46.716 1.00 73.27 235 ASP F CA 1
ATOM 9106 C C . ASP F 1 127 ? 105.068 10.215 46.678 1.00 74.26 235 ASP F C 1
ATOM 9107 O O . ASP F 1 127 ? 106.190 9.741 46.858 1.00 74.95 235 ASP F O 1
ATOM 9112 N N . GLY F 1 128 ? 104.864 11.504 46.416 1.00 74.58 236 GLY F N 1
ATOM 9113 C CA . GLY F 1 128 ? 105.983 12.427 46.369 1.00 74.85 236 GLY F CA 1
ATOM 9114 C C . GLY F 1 128 ? 106.528 12.642 44.975 1.00 75.20 236 GLY F C 1
ATOM 9115 O O . GLY F 1 128 ? 107.356 13.523 44.747 1.00 75.44 236 GLY F O 1
ATOM 9116 N N . THR F 1 129 ? 106.067 11.829 44.036 1.00 75.37 237 THR F N 1
ATOM 9117 C CA . THR F 1 129 ? 106.503 11.945 42.654 1.00 75.22 237 THR F CA 1
ATOM 9118 C C . THR F 1 129 ? 105.335 12.462 41.818 1.00 74.18 237 THR F C 1
ATOM 9119 O O . THR F 1 129 ? 104.199 12.024 41.995 1.00 74.50 237 THR F O 1
ATOM 9123 N N . TYR F 1 130 ? 105.618 13.404 40.923 1.00 72.77 238 TYR F N 1
ATOM 9124 C CA . TYR F 1 130 ? 104.594 13.999 40.061 1.00 70.90 238 TYR F CA 1
ATOM 9125 C C . TYR F 1 130 ? 104.964 13.878 38.593 1.00 67.86 238 TYR F C 1
ATOM 9126 O O . TYR F 1 130 ? 106.134 14.020 38.232 1.00 67.86 238 TYR F O 1
ATOM 9135 N N . SER F 1 131 ? 103.961 13.622 37.753 1.00 63.51 239 SER F N 1
ATOM 9136 C CA . SER F 1 131 ? 104.170 13.499 36.314 1.00 58.69 239 SER F CA 1
ATOM 9137 C C . SER F 1 131 ? 103.357 14.558 35.570 1.00 55.94 239 SER F C 1
ATOM 9138 O O . SER F 1 131 ? 103.238 14.516 34.350 1.00 55.81 239 SER F O 1
ATOM 9141 N N . THR F 1 132 ? 102.789 15.506 36.303 1.00 51.81 240 THR F N 1
ATOM 9142 C CA . THR F 1 132 ? 102.000 16.545 35.665 1.00 49.47 240 THR F CA 1
ATOM 9143 C C . THR F 1 132 ? 102.407 17.895 36.220 1.00 47.63 240 THR F C 1
ATOM 9144 O O . THR F 1 132 ? 102.908 17.989 37.334 1.00 47.94 240 THR F O 1
ATOM 9148 N N . ASP F 1 133 ? 102.212 18.940 35.438 1.00 44.59 241 ASP F N 1
ATOM 9149 C CA . ASP F 1 133 ? 102.526 20.275 35.924 1.00 45.60 241 ASP F CA 1
ATOM 9150 C C . ASP F 1 133 ? 101.494 20.722 36.973 1.00 44.54 241 ASP F C 1
ATOM 9151 O O . ASP F 1 133 ? 101.864 21.245 38.017 1.00 43.47 241 ASP F O 1
ATOM 9156 N N . PHE F 1 134 ? 100.208 20.481 36.708 1.00 42.97 242 PHE F N 1
ATOM 9157 C CA . PHE F 1 134 ? 99.159 20.912 37.628 1.00 41.93 242 PHE F CA 1
ATOM 9158 C C . PHE F 1 134 ? 98.099 19.893 38.028 1.00 42.41 242 PHE F C 1
ATOM 9159 O O . PHE F 1 134 ? 97.617 19.900 39.161 1.00 43.29 242 PHE F O 1
ATOM 9167 N N . ILE F 1 135 ? 97.721 19.022 37.105 1.00 42.63 243 ILE F N 1
ATOM 9168 C CA . ILE F 1 135 ? 96.668 18.058 37.390 1.00 41.26 243 ILE F CA 1
ATOM 9169 C C . ILE F 1 135 ? 96.741 17.331 38.746 1.00 42.35 243 ILE F C 1
ATOM 9170 O O . ILE F 1 135 ? 95.765 17.361 39.500 1.00 42.33 243 ILE F O 1
ATOM 9175 N N . GLU F 1 136 ? 97.859 16.695 39.081 1.00 41.08 244 GLU F N 1
ATOM 9176 C CA . GLU F 1 136 ? 97.946 16.031 40.378 1.00 41.56 244 GLU F CA 1
ATOM 9177 C C . GLU F 1 136 ? 97.816 17.047 41.548 1.00 41.72 244 GLU F C 1
ATOM 9178 O O . GLU F 1 136 ? 97.113 16.792 42.527 1.00 41.36 244 GLU F O 1
ATOM 9184 N N . GLU F 1 137 ? 98.490 18.190 41.436 1.00 41.38 245 GLU F N 1
ATOM 9185 C CA . GLU F 1 137 ? 98.423 19.238 42.456 1.00 41.12 245 GLU F CA 1
ATOM 9186 C C . GLU F 1 137 ? 96.961 19.528 42.766 1.00 40.44 245 GLU F C 1
ATOM 9187 O O . GLU F 1 137 ? 96.540 19.524 43.925 1.00 40.37 245 GLU F O 1
ATOM 9193 N N . TRP F 1 138 ? 96.199 19.792 41.707 1.00 39.65 246 TRP F N 1
ATOM 9194 C CA . TRP F 1 138 ? 94.786 20.114 41.818 1.00 39.10 246 TRP F CA 1
ATOM 9195 C C . TRP F 1 138 ? 93.933 18.985 42.379 1.00 40.20 246 TRP F C 1
ATOM 9196 O O . TRP F 1 138 ? 93.249 19.152 43.390 1.00 39.58 246 TRP F O 1
ATOM 9207 N N . VAL F 1 139 ? 93.966 17.830 41.737 1.00 40.19 247 VAL F N 1
ATOM 9208 C CA . VAL F 1 139 ? 93.130 16.741 42.200 1.00 40.56 247 VAL F CA 1
ATOM 9209 C C . VAL F 1 139 ? 93.473 16.203 43.583 1.00 40.19 247 VAL F C 1
ATOM 9210 O O . VAL F 1 139 ? 92.716 15.390 44.121 1.00 39.96 247 VAL F O 1
ATOM 9214 N N . LYS F 1 140 ? 94.599 16.625 44.159 1.00 39.46 248 LYS F N 1
ATOM 9215 C CA . LYS F 1 140 ? 94.963 16.144 45.495 1.00 39.11 248 LYS F CA 1
ATOM 9216 C C . LYS F 1 140 ? 93.863 16.589 46.483 1.00 38.54 248 LYS F C 1
ATOM 9217 O O . LYS F 1 140 ? 93.722 16.046 47.582 1.00 38.35 248 LYS F O 1
ATOM 9223 N N . ILE F 1 141 ? 93.101 17.594 46.082 1.00 38.24 249 ILE F N 1
ATOM 9224 C CA . ILE F 1 141 ? 91.999 18.098 46.885 1.00 38.13 249 ILE F CA 1
ATOM 9225 C C . ILE F 1 141 ? 91.049 16.958 47.239 1.00 40.39 249 ILE F C 1
ATOM 9226 O O . ILE F 1 141 ? 90.379 16.982 48.279 1.00 38.79 249 ILE F O 1
ATOM 9231 N N . GLY F 1 142 ? 90.987 15.960 46.364 1.00 40.81 250 GLY F N 1
ATOM 9232 C CA . GLY F 1 142 ? 90.101 14.837 46.601 1.00 42.05 250 GLY F CA 1
ATOM 9233 C C . GLY F 1 142 ? 90.730 13.704 47.375 1.00 41.77 250 GLY F C 1
ATOM 9234 O O . GLY F 1 142 ? 90.074 12.710 47.616 1.00 44.62 250 GLY F O 1
ATOM 9235 N N . LEU F 1 143 ? 91.984 13.843 47.786 1.00 43.09 251 LEU F N 1
ATOM 9236 C CA . LEU F 1 143 ? 92.648 12.766 48.527 1.00 45.44 251 LEU F CA 1
ATOM 9237 C C . LEU F 1 143 ? 91.844 12.115 49.663 1.00 47.37 251 LEU F C 1
ATOM 9238 O O . 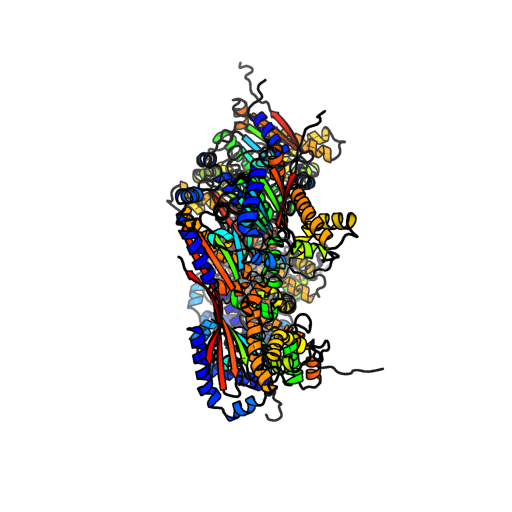LEU F 1 143 ? 91.803 10.887 49.772 1.00 48.09 251 LEU F O 1
ATOM 9243 N N . PRO F 1 144 ? 91.203 12.916 50.527 1.00 47.57 252 PRO F N 1
ATOM 9244 C CA . PRO F 1 144 ? 90.433 12.295 51.609 1.00 47.73 252 PRO F CA 1
ATOM 9245 C C . PRO F 1 144 ? 89.311 11.380 51.117 1.00 47.68 252 PRO F C 1
ATOM 9246 O O . PRO F 1 144 ? 89.037 10.342 51.733 1.00 46.50 252 PRO F O 1
ATOM 9250 N N . ALA F 1 145 ? 88.664 11.766 50.013 1.00 47.88 253 ALA F N 1
ATOM 9251 C CA . ALA F 1 145 ? 87.595 10.958 49.420 1.00 48.57 253 ALA F CA 1
ATOM 9252 C C . ALA F 1 145 ? 88.190 9.699 48.794 1.00 49.78 253 ALA F C 1
ATOM 9253 O O . ALA F 1 145 ? 87.554 8.641 48.794 1.00 49.93 253 ALA F O 1
ATOM 9255 N N . LYS F 1 146 ? 89.409 9.812 48.261 1.00 50.10 254 LYS F N 1
ATOM 9256 C CA . LYS F 1 146 ? 90.086 8.666 47.662 1.00 49.42 254 LYS F CA 1
ATOM 9257 C C . LYS F 1 146 ? 90.435 7.693 48.784 1.00 49.36 254 LYS F C 1
ATOM 9258 O O . LYS F 1 146 ? 90.312 6.484 48.624 1.00 49.83 254 LYS F O 1
ATOM 9264 N N . ALA F 1 147 ? 90.855 8.228 49.925 1.00 49.81 255 ALA F N 1
ATOM 9265 C CA . ALA F 1 147 ? 91.210 7.403 51.079 1.00 50.35 255 ALA F CA 1
ATOM 9266 C C . ALA F 1 147 ? 89.955 6.691 51.615 1.00 51.51 255 ALA F C 1
ATOM 9267 O O . ALA F 1 147 ? 90.025 5.568 52.120 1.00 50.66 255 ALA F O 1
ATOM 9269 N N . LYS F 1 148 ? 88.808 7.349 51.497 1.00 52.86 256 LYS F N 1
ATOM 9270 C CA . LYS F 1 148 ? 87.567 6.766 51.968 1.00 55.16 256 LYS F CA 1
ATOM 9271 C C . LYS F 1 148 ? 87.074 5.654 51.053 1.00 55.58 256 LYS F C 1
ATOM 9272 O O . LYS F 1 148 ? 86.887 4.522 51.501 1.00 54.84 256 LYS F O 1
ATOM 9278 N N . VAL F 1 149 ? 86.864 5.976 49.771 1.00 55.77 257 VAL F N 1
ATOM 9279 C CA . VAL F 1 149 ? 86.384 4.973 48.821 1.00 57.29 257 VAL F CA 1
ATOM 9280 C C . VAL F 1 149 ? 87.294 3.749 48.809 1.00 58.66 257 VAL F C 1
ATOM 9281 O O . VAL F 1 149 ? 86.824 2.634 48.586 1.00 58.67 257 VAL F O 1
ATOM 9285 N N . LYS F 1 150 ? 88.584 3.961 49.064 1.00 60.89 258 LYS F N 1
ATOM 9286 C CA . LYS F 1 150 ? 89.555 2.867 49.086 1.00 63.79 258 LYS F CA 1
ATOM 9287 C C . LYS F 1 150 ? 89.271 1.984 50.285 1.00 65.24 258 LYS F C 1
ATOM 9288 O O . LYS F 1 150 ? 89.070 0.780 50.162 1.00 64.84 258 LYS F O 1
ATOM 9294 N N . ALA F 1 151 ? 89.250 2.601 51.456 1.00 67.40 259 ALA F N 1
ATOM 9295 C CA . ALA F 1 151 ? 88.998 1.865 52.680 1.00 69.35 259 ALA F CA 1
ATOM 9296 C C . ALA F 1 151 ? 87.624 1.196 52.681 1.00 71.04 259 ALA F C 1
ATOM 9297 O O . ALA F 1 151 ? 87.478 0.102 53.218 1.00 71.09 259 ALA F O 1
ATOM 9299 N N . GLN F 1 152 ? 86.627 1.836 52.068 1.00 72.93 260 GLN F N 1
ATOM 9300 C CA . GLN F 1 152 ? 85.273 1.280 52.033 1.00 74.80 260 GLN F CA 1
ATOM 9301 C C . GLN F 1 152 ? 85.052 0.128 51.057 1.00 76.07 260 GLN F C 1
ATOM 9302 O O . GLN F 1 152 ? 84.451 -0.883 51.416 1.00 76.08 260 GLN F O 1
ATOM 9308 N N . HIS F 1 153 ? 85.515 0.286 49.823 1.00 77.50 261 HIS F N 1
ATOM 9309 C CA . HIS F 1 153 ? 85.370 -0.763 48.823 1.00 78.70 261 HIS F CA 1
ATOM 9310 C C . HIS F 1 153 ? 86.764 -1.161 48.366 1.00 80.16 261 HIS F C 1
ATOM 9311 O O . HIS F 1 153 ? 87.228 -0.745 47.304 1.00 79.85 261 HIS F O 1
ATOM 9318 N N . GLY F 1 154 ? 87.418 -1.973 49.194 1.00 81.39 262 GLY F N 1
ATOM 9319 C CA . GLY F 1 154 ? 88.768 -2.422 48.922 1.00 83.20 262 GLY F CA 1
ATOM 9320 C C . GLY F 1 154 ? 89.096 -2.932 47.531 1.00 84.73 262 GLY F C 1
ATOM 9321 O O . GLY F 1 154 ? 89.628 -2.196 46.690 1.00 84.79 262 GLY F O 1
ATOM 9322 N N . ASP F 1 155 ? 88.776 -4.199 47.284 1.00 85.62 263 ASP F N 1
ATOM 9323 C CA . ASP F 1 155 ? 89.084 -4.827 46.005 1.00 86.05 263 ASP F CA 1
ATOM 9324 C C . ASP F 1 155 ? 87.980 -4.723 44.960 1.00 85.10 263 ASP F C 1
ATOM 9325 O O . ASP F 1 155 ? 87.781 -5.641 44.163 1.00 85.28 263 ASP F O 1
ATOM 9330 N N . ALA F 1 156 ? 87.259 -3.610 44.961 1.00 83.51 264 ALA F N 1
ATOM 9331 C CA . ALA F 1 156 ? 86.206 -3.425 43.975 1.00 82.24 264 ALA F CA 1
ATOM 9332 C C . ALA F 1 156 ? 86.890 -3.093 42.647 1.00 81.11 264 ALA F C 1
ATOM 9333 O O . ALA F 1 156 ? 88.063 -2.683 42.625 1.00 80.89 264 ALA F O 1
ATOM 9335 N N . PRO F 1 157 ? 86.175 -3.280 41.520 1.00 79.78 265 PRO F N 1
ATOM 9336 C CA . PRO F 1 157 ? 86.736 -2.992 40.194 1.00 78.41 265 PRO F CA 1
ATOM 9337 C C . PRO F 1 157 ? 86.998 -1.498 39.982 1.00 76.89 265 PRO F C 1
ATOM 9338 O O . PRO F 1 157 ? 86.098 -0.677 40.148 1.00 76.48 265 PRO F O 1
ATOM 9342 N N . PHE F 1 158 ? 88.235 -1.162 39.624 1.00 75.16 266 PHE F N 1
ATOM 9343 C CA . PHE F 1 158 ? 88.640 0.222 39.390 1.00 73.46 266 PHE F CA 1
ATOM 9344 C C . PHE F 1 158 ? 87.501 1.087 38.858 1.00 72.48 266 PHE F C 1
ATOM 9345 O O . PHE F 1 158 ? 87.277 2.196 39.345 1.00 72.39 266 PHE F O 1
ATOM 9353 N N . ALA F 1 159 ? 86.790 0.573 37.857 1.00 71.11 267 ALA F N 1
ATOM 9354 C CA . ALA F 1 159 ? 85.674 1.289 37.244 1.00 69.99 267 ALA F CA 1
ATOM 9355 C C . ALA F 1 159 ? 84.620 1.676 38.275 1.00 69.73 267 ALA F C 1
ATOM 9356 O O . ALA F 1 159 ? 83.989 2.731 38.169 1.00 69.24 267 ALA F O 1
ATOM 9358 N N . GLU F 1 160 ? 84.426 0.801 39.261 1.00 69.40 268 GLU F N 1
ATOM 9359 C CA . GLU F 1 160 ? 83.466 1.019 40.345 1.00 69.05 268 GLU F CA 1
ATOM 9360 C C . GLU F 1 160 ? 83.972 2.111 41.285 1.00 67.37 268 GLU F C 1
ATOM 9361 O O . GLU F 1 160 ? 83.229 3.016 41.668 1.00 65.81 268 GLU F O 1
ATOM 9367 N N . LEU F 1 161 ? 85.244 1.998 41.661 1.00 65.78 269 LEU F N 1
ATOM 9368 C CA . LEU F 1 161 ? 85.877 2.958 42.545 1.00 64.36 269 LEU F CA 1
ATOM 9369 C C . LEU F 1 161 ? 85.687 4.362 42.002 1.00 62.72 269 LEU F C 1
ATOM 9370 O O . LEU F 1 161 ? 85.377 5.282 42.754 1.00 62.61 269 LEU F O 1
ATOM 9375 N N . CYS F 1 162 ? 85.857 4.516 40.694 1.00 59.88 270 CYS F N 1
ATOM 9376 C CA . CYS F 1 162 ? 85.681 5.815 40.055 1.00 58.02 270 CYS F CA 1
ATOM 9377 C C . CYS F 1 162 ? 84.305 6.388 40.334 1.00 56.85 270 CYS F C 1
ATOM 9378 O O . CYS F 1 162 ? 84.176 7.567 40.673 1.00 56.52 270 CYS F O 1
ATOM 9381 N N . THR F 1 163 ? 83.277 5.559 40.169 1.00 55.11 271 THR F N 1
ATOM 9382 C CA . THR F 1 163 ? 81.909 5.996 40.395 1.00 53.38 271 THR F CA 1
ATOM 9383 C C . THR F 1 163 ? 81.713 6.368 41.863 1.00 52.85 271 THR F C 1
ATOM 9384 O O . THR F 1 163 ? 81.039 7.366 42.167 1.00 52.12 271 THR F O 1
ATOM 9388 N N . HIS F 1 164 ? 82.304 5.580 42.764 1.00 50.49 272 HIS F N 1
ATOM 9389 C CA . HIS F 1 164 ? 82.199 5.864 44.189 1.00 51.17 272 HIS F CA 1
ATOM 9390 C C . HIS F 1 164 ? 82.894 7.183 44.471 1.00 50.31 272 HIS F C 1
ATOM 9391 O O . HIS F 1 164 ? 82.326 8.083 45.083 1.00 47.79 272 HIS F O 1
ATOM 9398 N N . CYS F 1 165 ? 84.132 7.290 44.009 1.00 49.88 273 CYS F N 1
ATOM 9399 C CA . CYS F 1 165 ? 84.921 8.481 44.240 1.00 50.80 273 CYS F CA 1
ATOM 9400 C C . CYS F 1 165 ? 84.324 9.749 43.644 1.00 50.47 273 CYS F C 1
ATOM 9401 O O . CYS F 1 165 ? 84.424 10.820 44.236 1.00 49.81 273 CYS F O 1
ATOM 9404 N N . GLU F 1 166 ? 83.720 9.637 42.469 1.00 48.46 274 GLU F N 1
ATOM 9405 C CA . GLU F 1 166 ? 83.134 10.802 41.849 1.00 49.04 274 GLU F CA 1
ATOM 9406 C C . GLU F 1 166 ? 82.087 11.373 42.792 1.00 48.24 274 GLU F C 1
ATOM 9407 O O . GLU F 1 166 ? 81.933 12.588 42.892 1.00 48.10 274 GLU F O 1
ATOM 9413 N N . LYS F 1 167 ? 81.371 10.480 43.474 1.00 47.58 275 LYS F N 1
ATOM 9414 C CA . LYS F 1 167 ? 80.323 10.869 44.426 1.00 46.44 275 LYS F CA 1
ATOM 9415 C C . LYS F 1 167 ? 80.926 11.386 45.724 1.00 45.36 275 LYS F C 1
ATOM 9416 O O . LYS F 1 167 ? 80.593 12.489 46.169 1.00 44.57 275 LYS F O 1
ATOM 9422 N N . GLU F 1 168 ? 81.814 10.589 46.317 1.00 44.61 276 GLU F N 1
ATOM 9423 C CA . GLU F 1 168 ? 82.475 10.946 47.566 1.00 45.19 276 GLU F CA 1
ATOM 9424 C C . GLU F 1 168 ? 83.296 12.237 47.445 1.00 43.84 276 GLU F C 1
ATOM 9425 O O . GLU F 1 168 ? 83.401 13.014 48.395 1.00 43.32 276 GLU F O 1
ATOM 9431 N N . ALA F 1 169 ? 83.886 12.448 46.271 1.00 41.50 277 ALA F N 1
ATOM 9432 C CA . ALA F 1 169 ? 84.671 13.647 46.007 1.00 39.75 277 ALA F CA 1
ATOM 9433 C C . ALA F 1 169 ? 83.747 14.852 46.163 1.00 39.34 277 ALA F C 1
ATOM 9434 O O . ALA F 1 169 ? 84.150 15.903 46.661 1.00 40.58 277 ALA F O 1
ATOM 9436 N N . VAL F 1 170 ? 82.498 14.698 45.733 1.00 37.09 278 VAL F N 1
ATOM 9437 C CA . VAL F 1 170 ? 81.524 15.769 45.849 1.00 35.31 278 VAL F CA 1
ATOM 9438 C C . VAL F 1 170 ? 81.312 16.101 47.332 1.00 36.63 278 VAL F C 1
ATOM 9439 O O . VAL F 1 170 ? 81.281 17.276 47.728 1.00 34.40 278 VAL F O 1
ATOM 9443 N N . ASN F 1 171 ? 81.197 15.063 48.151 1.00 35.21 279 ASN F N 1
ATOM 9444 C CA . ASN F 1 171 ? 80.975 15.260 49.573 1.00 37.10 279 ASN F CA 1
ATOM 9445 C C . ASN F 1 171 ? 82.152 16.001 50.199 1.00 36.97 279 ASN F C 1
ATOM 9446 O O . ASN F 1 171 ? 81.967 16.941 50.994 1.00 35.40 279 ASN F O 1
ATOM 9451 N N . ALA F 1 172 ? 83.357 15.577 49.835 1.00 35.40 280 ALA F N 1
ATOM 9452 C CA . ALA F 1 172 ? 84.552 16.218 50.345 1.00 35.79 280 ALA F CA 1
ATOM 9453 C C . ALA F 1 172 ? 84.422 17.710 50.071 1.00 35.55 280 ALA F C 1
ATOM 9454 O O . ALA F 1 172 ? 84.768 18.528 50.925 1.00 36.96 280 ALA F O 1
ATOM 9456 N N . SER F 1 173 ? 83.916 18.053 48.888 1.00 34.08 281 SER F N 1
ATOM 9457 C CA . SER F 1 173 ? 83.724 19.443 48.494 1.00 34.44 281 SER F CA 1
ATOM 9458 C C . SER F 1 173 ? 82.671 20.175 49.321 1.00 33.23 281 SER F C 1
ATOM 9459 O O . SER F 1 173 ? 82.806 21.368 49.593 1.00 34.77 281 SER F O 1
ATOM 9462 N N . LEU F 1 174 ? 81.613 19.486 49.709 1.00 32.40 282 LEU F N 1
ATOM 9463 C CA . LEU F 1 174 ? 80.597 20.105 50.548 1.00 32.15 282 LEU F CA 1
ATOM 9464 C C . LEU F 1 174 ? 81.255 20.406 51.908 1.00 30.83 282 LEU F C 1
ATOM 9465 O O . LEU F 1 174 ? 81.044 21.480 52.496 1.00 31.11 282 LEU F O 1
ATOM 9470 N N . GLY F 1 175 ? 82.085 19.479 52.372 1.00 28.95 283 GLY F N 1
ATOM 9471 C CA . GLY F 1 175 ? 82.801 19.667 53.622 1.00 32.33 283 GLY F CA 1
ATOM 9472 C C . GLY F 1 175 ? 83.803 20.819 53.547 1.00 31.54 283 GLY F C 1
ATOM 9473 O O . GLY F 1 175 ? 84.036 21.487 54.545 1.00 34.56 283 GLY F O 1
ATOM 9474 N N . ASN F 1 176 ? 84.400 21.071 52.386 1.00 31.13 284 ASN F N 1
ATOM 9475 C CA . ASN F 1 176 ? 85.361 22.167 52.266 1.00 29.43 284 ASN F CA 1
ATOM 9476 C C . ASN F 1 176 ? 84.620 23.495 52.207 1.00 30.59 284 ASN F C 1
ATOM 9477 O O . ASN F 1 176 ? 85.181 24.561 52.502 1.00 29.53 284 ASN F O 1
ATOM 9482 N N . LEU F 1 177 ? 83.362 23.443 51.788 1.00 29.55 285 LEU F N 1
ATOM 9483 C CA . LEU F 1 177 ? 82.563 24.646 51.738 1.00 30.26 285 LEU F CA 1
ATOM 9484 C C . LEU F 1 177 ? 82.360 25.151 53.181 1.00 29.65 285 LEU F C 1
ATOM 9485 O O . LEU F 1 177 ? 82.276 26.365 53.442 1.00 30.37 285 LEU F O 1
ATOM 9490 N N . LEU F 1 178 ? 82.325 24.214 54.115 1.00 28.22 286 LEU F N 1
ATOM 9491 C CA . LEU F 1 178 ? 82.151 24.541 55.516 1.00 31.25 286 LEU F CA 1
ATOM 9492 C C . LEU F 1 178 ? 83.366 25.233 56.126 1.00 30.83 286 LEU F C 1
ATOM 9493 O O . LEU F 1 178 ? 83.277 25.695 57.256 1.00 30.89 286 LEU F O 1
ATOM 9498 N N . THR F 1 179 ? 84.477 25.303 55.383 1.00 30.24 287 THR F N 1
ATOM 9499 C CA . THR F 1 179 ? 85.687 25.976 55.867 1.00 30.68 287 THR F CA 1
ATOM 9500 C C . THR F 1 179 ? 85.562 27.463 55.559 1.00 30.66 287 THR F C 1
ATOM 9501 O O . THR F 1 179 ? 86.405 28.268 55.961 1.00 31.46 287 THR F O 1
ATOM 9505 N N . TYR F 1 180 ? 84.502 27.827 54.837 1.00 31.25 288 TYR F N 1
ATOM 9506 C CA . TYR F 1 180 ? 84.287 29.225 54.460 1.00 32.07 288 TYR F CA 1
ATOM 9507 C C . TYR F 1 180 ? 83.330 29.866 55.457 1.00 32.40 288 TYR F C 1
ATOM 9508 O O . TYR F 1 180 ? 82.148 29.535 55.504 1.00 30.84 288 TYR F O 1
ATOM 9517 N N . PRO F 1 181 ? 83.839 30.814 56.258 1.00 32.87 289 PRO F N 1
ATOM 9518 C CA . PRO F 1 181 ? 82.950 31.444 57.251 1.00 32.37 289 PRO F CA 1
ATOM 9519 C C . PRO F 1 181 ? 81.605 31.935 56.704 1.00 33.06 289 PRO F C 1
ATOM 9520 O O . PRO F 1 181 ? 80.544 31.658 57.309 1.00 30.87 289 PRO F O 1
ATOM 9524 N N . PHE F 1 182 ? 81.626 32.643 55.564 1.00 32.48 290 PHE F N 1
ATOM 9525 C CA . PHE F 1 182 ? 80.366 33.183 55.007 1.00 31.89 290 PHE F CA 1
ATOM 9526 C C . PHE F 1 182 ? 79.374 32.108 54.585 1.00 30.91 290 PHE F C 1
ATOM 9527 O O . PHE F 1 182 ? 78.173 32.347 54.532 1.00 30.19 290 PHE F O 1
ATOM 9535 N N . VAL F 1 183 ? 79.878 30.918 54.297 1.00 31.84 291 VAL F N 1
ATOM 9536 C CA . VAL F 1 183 ? 79.008 29.795 53.949 1.00 31.59 291 VAL F CA 1
ATOM 9537 C C . VAL F 1 183 ? 78.350 29.284 55.238 1.00 32.38 291 VAL F C 1
ATOM 9538 O O . VAL F 1 183 ? 77.123 29.079 55.291 1.00 33.75 291 VAL F O 1
ATOM 9542 N N . ARG F 1 184 ? 79.153 29.058 56.273 1.00 32.56 292 ARG F N 1
ATOM 9543 C CA . ARG F 1 184 ? 78.583 28.601 57.533 1.00 31.00 292 ARG F CA 1
ATOM 9544 C C . ARG F 1 184 ? 77.577 29.634 58.027 1.00 30.57 292 ARG F C 1
ATOM 9545 O O . ARG F 1 184 ? 76.519 29.276 58.525 1.00 30.36 292 ARG F O 1
ATOM 9553 N N . GLU F 1 185 ? 77.886 30.920 57.883 1.00 31.56 293 GLU F N 1
ATOM 9554 C CA . GLU F 1 185 ? 76.948 31.946 58.342 1.00 33.39 293 GLU F CA 1
ATOM 9555 C C . GLU F 1 185 ? 75.612 31.879 57.597 1.00 33.02 293 GLU F C 1
ATOM 9556 O O . GLU F 1 185 ? 74.550 32.101 58.179 1.00 32.85 293 GLU F O 1
ATOM 9562 N N . GLY F 1 186 ? 75.685 31.587 56.298 1.00 34.19 294 GLY F N 1
ATOM 9563 C CA . GLY F 1 186 ? 74.499 31.491 55.466 1.00 33.39 294 GLY F CA 1
ATOM 9564 C C . GLY F 1 186 ? 73.643 30.311 55.864 1.00 33.84 294 GLY F C 1
ATOM 9565 O O . GLY F 1 186 ? 72.404 30.404 55.844 1.00 33.77 294 GLY F O 1
ATOM 9566 N N . LEU F 1 187 ? 74.284 29.200 56.219 1.00 35.45 295 LEU F N 1
ATOM 9567 C CA . LEU F 1 187 ? 73.539 28.012 56.641 1.00 36.27 295 LEU F CA 1
ATOM 9568 C C . LEU F 1 187 ? 72.878 28.247 57.992 1.00 37.75 295 LEU F C 1
ATOM 9569 O O . LEU F 1 187 ? 71.764 27.770 58.231 1.00 39.49 295 LEU F O 1
ATOM 9574 N N . VAL F 1 188 ? 73.568 28.962 58.877 1.00 37.27 296 VAL F N 1
ATOM 9575 C CA . VAL F 1 188 ? 73.034 29.253 60.210 1.00 36.84 296 VAL F CA 1
ATOM 9576 C C . VAL F 1 188 ? 71.778 30.118 60.049 1.00 39.42 296 VAL F C 1
ATOM 9577 O O . VAL F 1 188 ? 70.715 29.789 60.587 1.00 37.94 296 VAL F O 1
ATOM 9581 N N . ASN F 1 189 ? 71.887 31.204 59.287 1.00 41.69 297 ASN F N 1
ATOM 9582 C CA . ASN F 1 189 ? 70.741 32.071 59.056 1.00 42.77 297 ASN F CA 1
ATOM 9583 C C . ASN F 1 189 ? 69.729 31.465 58.080 1.00 43.96 297 ASN F C 1
ATOM 9584 O O . ASN F 1 189 ? 68.739 32.102 57.723 1.00 45.48 297 ASN F O 1
ATOM 9589 N N . LYS F 1 190 ? 69.968 30.243 57.631 1.00 44.29 298 LYS F N 1
ATOM 9590 C CA . LYS F 1 190 ? 69.049 29.632 56.689 1.00 43.48 298 LYS F CA 1
ATOM 9591 C C . LYS F 1 190 ? 68.764 30.505 55.450 1.00 43.64 298 LYS F C 1
ATOM 9592 O O . LYS F 1 190 ? 67.636 30.584 54.946 1.00 42.91 298 LYS F O 1
ATOM 9598 N N . THR F 1 191 ? 69.809 31.164 54.961 1.00 41.47 299 THR F N 1
ATOM 9599 C CA . THR F 1 191 ? 69.697 31.956 53.747 1.00 40.06 299 THR F CA 1
ATOM 9600 C C . THR F 1 191 ? 70.495 31.191 52.677 1.00 39.87 299 THR F C 1
ATOM 9601 O O . THR F 1 191 ? 70.607 31.632 51.529 1.00 40.17 299 THR F O 1
ATOM 9605 N N . LEU F 1 192 ? 71.042 30.041 53.068 1.00 37.37 300 LEU F N 1
ATOM 9606 C CA . LEU F 1 192 ? 71.859 29.231 52.171 1.00 36.56 300 LEU F CA 1
ATOM 9607 C C . LEU F 1 192 ? 71.704 27.729 52.390 1.00 37.29 300 LEU F C 1
ATOM 9608 O O . LEU F 1 192 ? 71.601 27.256 53.522 1.00 38.73 300 LEU F O 1
ATOM 9613 N N . ALA F 1 193 ? 71.728 26.976 51.296 1.00 37.80 301 ALA F N 1
ATOM 9614 C CA . ALA F 1 193 ? 71.619 25.519 51.360 1.00 37.84 301 ALA F CA 1
ATOM 9615 C C . ALA F 1 193 ? 72.681 24.885 50.473 1.00 38.38 301 ALA F C 1
ATOM 9616 O O . ALA F 1 193 ? 72.983 25.389 49.381 1.00 39.74 301 ALA F O 1
ATOM 9618 N N . LEU F 1 194 ? 73.241 23.776 50.944 1.00 38.39 302 LEU F N 1
ATOM 9619 C CA . LEU F 1 194 ? 74.251 23.045 50.200 1.00 38.32 302 LEU F CA 1
ATOM 9620 C C . LEU F 1 194 ? 73.650 21.771 49.659 1.00 39.20 302 LEU F C 1
ATOM 9621 O O . LEU F 1 194 ? 72.928 21.082 50.376 1.00 38.91 302 LEU F O 1
ATOM 9626 N N . LYS F 1 195 ? 73.961 21.456 48.398 1.00 39.63 303 LYS F N 1
ATOM 9627 C CA . LYS F 1 195 ? 73.484 20.230 47.772 1.00 39.99 303 LYS F CA 1
ATOM 9628 C C . LYS F 1 195 ? 74.563 19.560 46.929 1.00 40.40 303 LYS F C 1
ATOM 9629 O O . LYS F 1 195 ? 75.395 20.239 46.326 1.00 40.36 303 LYS F O 1
ATOM 9635 N N . GLY F 1 196 ? 74.545 18.226 46.919 1.00 41.34 304 GLY F N 1
ATOM 9636 C CA . GLY F 1 196 ? 75.474 17.434 46.121 1.00 42.31 304 GLY F CA 1
ATOM 9637 C C . GLY F 1 196 ? 74.728 16.846 44.916 1.00 44.29 304 GLY F C 1
ATOM 9638 O O . GLY F 1 196 ? 73.536 16.503 44.994 1.00 42.07 304 GLY F O 1
ATOM 9639 N N . GLY F 1 197 ? 75.418 16.729 43.786 1.00 44.48 305 GLY F N 1
ATOM 9640 C CA . GLY F 1 197 ? 74.769 16.204 42.595 1.00 45.74 305 GLY F CA 1
ATOM 9641 C C . GLY F 1 197 ? 75.624 15.216 41.828 1.00 46.63 305 GLY F C 1
ATOM 9642 O O . GLY F 1 197 ? 76.836 15.144 42.010 1.00 45.86 305 GLY F O 1
ATOM 9643 N N . TYR F 1 198 ? 74.985 14.428 40.976 1.00 48.23 306 TYR F N 1
ATOM 9644 C CA . TYR F 1 198 ? 75.712 13.450 40.183 1.00 49.62 306 TYR F CA 1
ATOM 9645 C C . TYR F 1 198 ? 74.959 13.198 38.896 1.00 51.61 306 TYR F C 1
ATOM 9646 O O . TYR F 1 198 ? 73.804 12.749 38.909 1.00 50.73 306 TYR F O 1
ATOM 9655 N N . TYR F 1 199 ? 75.622 13.522 37.789 1.00 53.33 307 TYR F N 1
ATOM 9656 C CA . TYR F 1 199 ? 75.062 13.340 36.462 1.00 55.09 307 TYR F CA 1
ATOM 9657 C C . TYR F 1 199 ? 75.772 12.190 35.763 1.00 55.72 307 TYR F C 1
ATOM 9658 O O . TYR F 1 199 ? 76.975 12.237 35.499 1.00 55.11 307 TYR F O 1
ATOM 9667 N N . ASP F 1 200 ? 75.007 11.141 35.498 1.00 57.00 308 ASP F N 1
ATOM 9668 C CA . ASP F 1 200 ? 75.520 9.956 34.830 1.00 58.54 308 ASP F CA 1
ATOM 9669 C C . ASP F 1 200 ? 75.015 10.021 33.395 1.00 58.27 308 ASP F C 1
ATOM 9670 O O . ASP F 1 200 ? 73.876 9.645 33.138 1.00 57.97 308 ASP F O 1
ATOM 9675 N N . PHE F 1 201 ? 75.836 10.508 32.467 1.00 58.48 309 PHE F N 1
ATOM 9676 C CA . PHE F 1 201 ? 75.384 10.595 31.078 1.00 59.47 309 PHE F CA 1
ATOM 9677 C C . PHE F 1 201 ? 75.441 9.252 30.332 1.00 59.54 309 PHE F C 1
ATOM 9678 O O . PHE F 1 201 ? 74.998 9.160 29.191 1.00 60.75 309 PHE F O 1
ATOM 9686 N N . VAL F 1 202 ? 75.968 8.218 30.981 1.00 59.19 310 VAL F N 1
ATOM 9687 C CA . VAL F 1 202 ? 76.017 6.891 30.377 1.00 59.41 310 VAL F CA 1
ATOM 9688 C C . VAL F 1 202 ? 74.625 6.244 30.529 1.00 60.84 310 VAL F C 1
ATOM 9689 O O . VAL F 1 202 ? 73.974 5.901 29.531 1.00 60.35 310 VAL F O 1
ATOM 9693 N N . LYS F 1 203 ? 74.174 6.096 31.779 1.00 61.36 311 LYS F N 1
ATOM 9694 C CA . LYS F 1 203 ? 72.867 5.516 32.081 1.00 62.15 311 LYS F CA 1
ATOM 9695 C C . LYS F 1 203 ? 71.787 6.590 32.048 1.00 62.72 311 LYS F C 1
ATOM 9696 O O . LYS F 1 203 ? 70.636 6.320 32.379 1.00 63.94 311 LYS F O 1
ATOM 9702 N N . GLY F 1 204 ? 72.161 7.808 31.666 1.00 62.75 312 GLY F N 1
ATOM 9703 C CA . GLY F 1 204 ? 71.208 8.909 31.595 1.00 62.36 312 GLY F CA 1
ATOM 9704 C C . GLY F 1 204 ? 70.420 9.213 32.864 1.00 62.58 312 GLY F C 1
ATOM 9705 O O . GLY F 1 204 ? 69.190 9.323 32.827 1.00 62.68 312 GLY F O 1
ATOM 9706 N N . SER F 1 205 ? 71.113 9.377 33.986 1.00 61.97 313 SER F N 1
ATOM 9707 C CA . SER F 1 205 ? 70.437 9.656 35.245 1.00 61.45 313 SER F CA 1
ATOM 9708 C C . SER F 1 205 ? 71.027 10.829 36.024 1.00 61.21 313 SER F C 1
ATOM 9709 O O . SER F 1 205 ? 72.081 11.365 35.681 1.00 60.74 313 SER F O 1
ATOM 9712 N N . PHE F 1 206 ? 70.326 11.214 37.085 1.00 60.10 314 PHE F N 1
ATOM 9713 C CA . PHE F 1 206 ? 70.745 12.319 37.920 1.00 58.43 314 PHE F CA 1
ATOM 9714 C C . PHE F 1 206 ? 70.334 12.066 39.364 1.00 58.74 314 PHE F C 1
ATOM 9715 O O . PHE F 1 206 ? 69.148 11.866 39.663 1.00 58.48 314 PHE F O 1
ATOM 9723 N N . GLU F 1 207 ? 71.322 12.067 40.254 1.00 57.89 315 GLU F N 1
ATOM 9724 C CA . GLU F 1 207 ? 71.084 11.874 41.679 1.00 56.57 315 GLU F CA 1
ATOM 9725 C C . GLU F 1 207 ? 71.296 13.210 42.399 1.00 54.45 315 GLU F C 1
ATOM 9726 O O . GLU F 1 207 ? 72.262 13.912 42.134 1.00 51.97 315 GLU F O 1
ATOM 9732 N N . LEU F 1 208 ? 70.389 13.566 43.297 1.00 53.07 316 LEU F N 1
ATOM 9733 C CA . LEU F 1 208 ? 70.524 14.814 44.048 1.00 52.17 316 LEU F CA 1
ATOM 9734 C C . LEU F 1 208 ? 70.417 14.554 45.540 1.00 51.45 316 LEU F C 1
ATOM 9735 O O . LEU F 1 208 ? 69.549 13.798 45.974 1.00 50.25 316 LEU F O 1
ATOM 9740 N N . TRP F 1 209 ? 71.326 15.150 46.316 1.00 50.84 317 TRP F N 1
ATOM 9741 C CA . TRP F 1 209 ? 71.287 15.024 47.769 1.00 49.75 317 TRP F CA 1
ATOM 9742 C C . TRP F 1 209 ? 71.642 16.357 48.418 1.00 48.33 317 TRP F C 1
ATOM 9743 O O . TRP F 1 209 ? 72.166 17.264 47.767 1.00 46.65 317 TRP F O 1
ATOM 9754 N N . GLY F 1 210 ? 71.322 16.500 49.697 1.00 46.81 318 GLY F N 1
ATOM 9755 C CA . GLY F 1 210 ? 71.610 17.767 50.352 1.00 45.01 318 GLY F CA 1
ATOM 9756 C C . GLY F 1 210 ? 72.160 17.652 51.753 1.00 42.19 318 GLY F C 1
ATOM 9757 O O . GLY F 1 210 ? 72.062 16.607 52.383 1.00 39.19 318 GLY F O 1
ATOM 9758 N N . LEU F 1 211 ? 72.774 18.729 52.231 1.00 40.30 319 LEU F N 1
ATOM 9759 C CA . LEU F 1 211 ? 73.293 18.724 53.579 1.00 39.27 319 LEU F CA 1
ATOM 9760 C C . LEU F 1 211 ? 72.180 19.226 54.505 1.00 38.07 319 LEU F C 1
ATOM 9761 O O . LEU F 1 211 ? 71.671 20.322 54.309 1.00 39.93 319 LEU F O 1
ATOM 9766 N N . GLU F 1 212 ? 71.789 18.395 55.470 1.00 36.82 320 GLU F N 1
ATOM 9767 C CA . GLU F 1 212 ? 70.787 18.754 56.474 1.00 38.84 320 GLU F CA 1
ATOM 9768 C C . GLU F 1 212 ? 71.557 19.605 57.486 1.00 35.84 320 GLU F C 1
ATOM 9769 O O . GLU F 1 212 ? 72.560 19.157 58.044 1.00 36.04 320 GLU F O 1
ATOM 9775 N N . PHE F 1 213 ? 71.110 20.829 57.701 1.00 32.97 321 PHE F N 1
ATOM 9776 C CA . PHE F 1 213 ? 71.785 21.684 58.642 1.00 33.64 321 PHE F CA 1
ATOM 9777 C C . PHE F 1 213 ? 70.777 22.531 59.386 1.00 33.58 321 PHE F C 1
ATOM 9778 O O . PHE F 1 213 ? 70.058 23.318 58.790 1.00 34.40 321 PHE F O 1
ATOM 9786 N N . GLY F 1 214 ? 70.739 22.378 60.700 1.00 35.57 322 GLY F N 1
ATOM 9787 C CA . GLY F 1 214 ? 69.814 23.174 61.472 1.00 37.11 322 GLY F CA 1
ATOM 9788 C C . GLY F 1 214 ? 69.566 22.654 62.862 1.00 36.75 322 GLY F C 1
ATOM 9789 O O . GLY F 1 214 ? 69.842 21.488 63.181 1.00 37.46 322 GLY F O 1
ATOM 9790 N N . LEU F 1 215 ? 69.030 23.530 63.699 1.00 34.73 323 LEU F N 1
ATOM 9791 C CA . LEU F 1 215 ? 68.718 23.148 65.063 1.00 35.20 323 LEU F CA 1
ATOM 9792 C C . LEU F 1 215 ? 67.434 22.319 65.065 1.00 34.96 323 LEU F C 1
ATOM 9793 O O . LEU F 1 215 ? 66.537 22.530 64.246 1.00 33.31 323 LEU F O 1
ATOM 9798 N N . SER F 1 216 ? 67.379 21.340 65.955 1.00 35.34 324 SER F N 1
ATOM 9799 C CA . SER F 1 216 ? 66.199 20.480 66.087 1.00 37.14 324 SER F CA 1
ATOM 9800 C C . SER F 1 216 ? 65.199 21.174 67.007 1.00 37.77 324 SER F C 1
ATOM 9801 O O . SER F 1 216 ? 65.443 22.272 67.502 1.00 37.63 324 SER F O 1
ATOM 9804 N N . SER F 1 217 ? 64.071 20.516 67.239 1.00 38.78 325 SER F N 1
ATOM 9805 C CA . SER F 1 217 ? 63.037 21.061 68.113 1.00 38.82 325 SER F CA 1
ATOM 9806 C C . SER F 1 217 ? 63.586 21.115 69.512 1.00 38.40 325 SER F C 1
ATOM 9807 O O . SER F 1 217 ? 64.496 20.360 69.863 1.00 36.67 325 SER F O 1
ATOM 9810 N N . THR F 1 218 ? 63.029 22.008 70.320 1.00 38.45 326 THR F N 1
ATOM 9811 C CA . THR F 1 218 ? 63.479 22.128 71.705 1.00 37.80 326 THR F CA 1
ATOM 9812 C C . THR F 1 218 ? 62.604 21.200 72.568 1.00 39.83 326 THR F C 1
ATOM 9813 O O . THR F 1 218 ? 61.362 21.327 72.589 1.00 37.71 326 THR F O 1
ATOM 9817 N N . PHE F 1 219 ? 63.260 20.238 73.231 1.00 39.92 327 PHE F N 1
ATOM 9818 C CA . PHE F 1 219 ? 62.589 19.277 74.096 1.00 42.39 327 PHE F CA 1
ATOM 9819 C C . PHE F 1 219 ? 62.660 19.770 75.529 1.00 45.59 327 PHE F C 1
ATOM 9820 O O . PHE F 1 219 ? 63.736 19.813 76.118 1.00 45.85 327 PHE F O 1
ATOM 9828 N N . SER F 1 220 ? 61.509 20.142 76.086 1.00 48.93 328 SER F N 1
ATOM 9829 C CA . SER F 1 220 ? 61.437 20.661 77.450 1.00 53.30 328 SER F CA 1
ATOM 9830 C C . SER F 1 220 ? 61.017 19.624 78.475 1.00 56.09 328 SER F C 1
ATOM 9831 O O . SER F 1 220 ? 60.083 18.857 78.247 1.00 57.78 328 SER F O 1
ATOM 9834 N N . VAL F 1 221 ? 61.722 19.599 79.601 1.00 58.80 329 VAL F N 1
ATOM 9835 C CA . VAL F 1 221 ? 61.394 18.708 80.720 1.00 60.82 329 VAL F CA 1
ATOM 9836 C C . VAL F 1 221 ? 61.676 19.458 82.033 1.00 62.01 329 VAL F C 1
ATOM 9837 O O . VAL F 1 221 ? 62.033 18.778 83.028 1.00 63.03 329 VAL F O 1
ATOM 9842 N N . THR G 1 2 ? 88.580 31.580 111.985 1.00 74.75 110 THR G N 1
ATOM 9843 C CA . THR G 1 2 ? 87.500 31.819 112.980 1.00 75.27 110 THR G CA 1
ATOM 9844 C C . THR G 1 2 ? 88.168 31.922 114.355 1.00 75.62 110 THR G C 1
ATOM 9845 O O . THR G 1 2 ? 88.926 32.880 114.561 1.00 75.47 110 THR G O 1
ATOM 9849 N N . SER G 1 3 ? 87.932 30.960 115.265 1.00 76.30 111 SER G N 1
ATOM 9850 C CA . SER G 1 3 ? 88.551 30.961 116.625 1.00 76.99 111 SER G CA 1
ATOM 9851 C C . SER G 1 3 ? 87.663 30.505 117.796 1.00 76.07 111 SER G C 1
ATOM 9852 O O . SER G 1 3 ? 87.542 31.238 118.801 1.00 75.98 111 SER G O 1
ATOM 9855 N N . SER G 1 4 ? 87.137 29.276 117.736 1.00 74.58 112 SER G N 1
ATOM 9856 C CA . SER G 1 4 ? 86.203 28.864 118.769 1.00 71.59 112 SER G CA 1
ATOM 9857 C C . SER G 1 4 ? 86.200 27.506 119.434 1.00 69.28 112 SER G C 1
ATOM 9858 O O . SER G 1 4 ? 85.134 26.954 119.616 1.00 70.15 112 SER G O 1
ATOM 9861 N N . SER G 1 5 ? 87.344 26.976 119.839 1.00 65.01 113 SER G N 1
ATOM 9862 C CA . SER G 1 5 ? 87.344 25.687 120.548 1.00 59.75 113 SER G CA 1
ATOM 9863 C C . SER G 1 5 ? 88.491 25.666 121.563 1.00 54.97 113 SER G C 1
ATOM 9864 O O . SER G 1 5 ? 89.662 25.476 121.205 1.00 51.87 113 SER G O 1
ATOM 9867 N N . ASP G 1 6 ? 88.132 25.851 122.834 1.00 49.99 114 ASP G N 1
ATOM 9868 C CA . ASP G 1 6 ? 89.128 25.894 123.910 1.00 46.85 114 ASP G CA 1
ATOM 9869 C C . ASP G 1 6 ? 90.312 26.775 123.518 1.00 45.09 114 ASP G C 1
ATOM 9870 O O . ASP G 1 6 ? 91.476 26.385 123.628 1.00 43.72 114 ASP G O 1
ATOM 9875 N N . GLY G 1 7 ? 89.978 27.967 123.039 1.00 43.75 115 GLY G N 1
ATOM 9876 C CA . GLY G 1 7 ? 90.973 28.947 122.677 1.00 43.80 115 GLY G CA 1
ATOM 9877 C C . GLY G 1 7 ? 91.667 28.817 121.342 1.00 43.44 115 GLY G C 1
ATOM 9878 O O . GLY G 1 7 ? 92.397 29.726 120.951 1.00 41.96 115 GLY G O 1
ATOM 9879 N N . ILE G 1 8 ? 91.450 27.723 120.621 1.00 42.74 116 ILE G N 1
ATOM 9880 C CA . ILE G 1 8 ? 92.143 27.580 119.358 1.00 42.67 116 ILE G CA 1
ATOM 9881 C C . ILE G 1 8 ? 91.260 27.868 118.154 1.00 42.55 116 ILE G C 1
ATOM 9882 O O . ILE G 1 8 ? 90.182 27.306 118.003 1.00 40.62 116 ILE G O 1
ATOM 9887 N N . PRO G 1 9 ? 91.725 28.765 117.270 1.00 43.12 117 PRO G N 1
ATOM 9888 C CA . PRO G 1 9 ? 90.949 29.113 116.077 1.00 42.72 117 PRO G CA 1
ATOM 9889 C C . PRO G 1 9 ? 90.858 27.993 115.056 1.00 43.13 117 PRO G C 1
ATOM 9890 O O . PRO G 1 9 ? 91.757 27.160 114.946 1.00 42.34 117 PRO G O 1
ATOM 9894 N N . LYS G 1 10 ? 89.770 27.995 114.303 1.00 44.40 118 LYS G N 1
ATOM 9895 C CA . LYS G 1 10 ? 89.548 26.989 113.265 1.00 45.42 118 LYS G CA 1
ATOM 9896 C C . LYS G 1 10 ? 89.149 27.655 111.942 1.00 42.15 118 LYS G C 1
ATOM 9897 O O . LYS G 1 10 ? 88.409 28.626 111.951 1.00 39.40 118 LYS G O 1
ATOM 9903 N N . SER G 1 11 ? 89.647 27.162 110.811 1.00 40.78 119 SER G N 1
ATOM 9904 C CA . SER G 1 11 ? 89.253 27.744 109.534 1.00 38.87 119 SER G CA 1
ATOM 9905 C C . SER G 1 11 ? 88.003 27.045 109.021 1.00 39.45 119 SER G C 1
ATOM 9906 O O . SER G 1 11 ? 88.050 25.853 108.720 1.00 38.84 119 SER G O 1
ATOM 9909 N N . GLU G 1 12 ? 86.900 27.790 108.924 1.00 39.96 120 GLU G N 1
ATOM 9910 C CA . GLU G 1 12 ? 85.631 27.258 108.440 1.00 41.10 120 GLU G CA 1
ATOM 9911 C C . GLU G 1 12 ? 85.856 26.614 107.078 1.00 39.53 120 GLU G C 1
ATOM 9912 O O . GLU G 1 12 ? 85.568 25.433 106.887 1.00 38.09 120 GLU G O 1
ATOM 9918 N N . ALA G 1 13 ? 86.393 27.411 106.150 1.00 36.60 121 ALA G N 1
ATOM 9919 C CA . ALA G 1 13 ? 86.714 26.970 104.789 1.00 34.85 121 ALA G CA 1
ATOM 9920 C C . ALA G 1 13 ? 87.490 25.635 104.754 1.00 33.27 121 ALA G C 1
ATOM 9921 O O . ALA G 1 13 ? 87.053 24.681 104.101 1.00 32.58 121 ALA G O 1
ATOM 9923 N N . SER G 1 14 ? 88.630 25.570 105.444 1.00 31.09 122 SER G N 1
ATOM 9924 C CA . SER G 1 14 ? 89.440 24.356 105.467 1.00 31.87 122 SER G CA 1
ATOM 9925 C C . SER G 1 14 ? 88.645 23.191 106.051 1.00 35.67 122 SER G C 1
ATOM 9926 O O . SER G 1 14 ? 88.802 22.032 105.634 1.00 33.62 122 SER G O 1
ATOM 9929 N N . GLU G 1 15 ? 87.810 23.498 107.042 1.00 36.63 123 GLU G N 1
ATOM 9930 C CA . GLU G 1 15 ? 87.019 22.458 107.678 1.00 38.55 123 GLU G CA 1
ATOM 9931 C C . GLU G 1 15 ? 85.952 21.956 106.740 1.00 35.29 123 GLU G C 1
ATOM 9932 O O . GLU G 1 15 ? 85.706 20.770 106.674 1.00 37.98 123 GLU G O 1
ATOM 9938 N N . ARG G 1 16 ? 85.320 22.871 106.024 1.00 34.23 124 ARG G N 1
ATOM 9939 C CA . ARG G 1 16 ? 84.288 22.512 105.090 1.00 35.28 124 ARG G CA 1
ATOM 9940 C C . ARG G 1 16 ? 84.874 21.593 104.007 1.00 35.64 124 ARG G C 1
ATOM 9941 O O . ARG G 1 16 ? 84.264 20.597 103.628 1.00 35.12 124 ARG G O 1
ATOM 9949 N N . ILE G 1 17 ? 86.066 21.924 103.524 1.00 35.75 125 ILE G N 1
ATOM 9950 C CA . ILE G 1 17 ? 86.712 21.120 102.499 1.00 33.51 125 ILE G CA 1
ATOM 9951 C C . ILE G 1 17 ? 87.000 19.722 103.034 1.00 33.88 125 ILE G C 1
ATOM 9952 O O . ILE G 1 17 ? 86.724 18.727 102.357 1.00 34.81 125 ILE G O 1
ATOM 9957 N N . LYS G 1 18 ? 87.558 19.659 104.236 1.00 33.36 126 LYS G N 1
ATOM 9958 C CA . LYS G 1 18 ? 87.919 18.407 104.883 1.00 34.65 126 LYS G CA 1
ATOM 9959 C C . LYS G 1 18 ? 86.702 17.491 105.081 1.00 37.22 126 LYS G C 1
ATOM 9960 O O . LYS G 1 18 ? 86.676 16.364 104.584 1.00 35.55 126 LYS G O 1
ATOM 9966 N N . THR G 1 19 ? 85.696 17.983 105.798 1.00 38.19 127 THR G N 1
ATOM 9967 C CA . THR G 1 19 ? 84.503 17.183 106.047 1.00 38.82 127 THR G CA 1
ATOM 9968 C C . THR G 1 19 ? 83.881 16.769 104.714 1.00 38.86 127 THR G C 1
ATOM 9969 O O . THR G 1 19 ? 83.509 15.597 104.543 1.00 39.97 127 THR G O 1
ATOM 9973 N N . GLY G 1 20 ? 83.800 17.712 103.766 1.00 37.85 128 GLY G N 1
ATOM 9974 C CA . GLY G 1 20 ? 83.236 17.421 102.450 1.00 35.47 128 GLY G CA 1
ATOM 9975 C C . GLY G 1 20 ? 83.937 16.260 101.746 1.00 35.84 128 GLY G C 1
ATOM 9976 O O . GLY G 1 20 ? 83.277 15.375 101.162 1.00 33.29 128 GLY G O 1
ATOM 9977 N N . PHE G 1 21 ? 85.276 16.253 101.775 1.00 33.34 129 PHE G N 1
ATOM 9978 C CA . PHE G 1 21 ? 86.010 15.159 101.154 1.00 33.25 129 PHE G CA 1
ATOM 9979 C C . PHE G 1 21 ? 85.773 13.846 101.907 1.00 33.67 129 PHE G C 1
ATOM 9980 O O . PHE G 1 21 ? 85.661 12.783 101.284 1.00 33.02 129 PHE G O 1
ATOM 9988 N N . LEU G 1 22 ? 85.738 13.929 103.236 1.00 35.02 130 LEU G N 1
ATOM 9989 C CA . LEU G 1 22 ? 85.516 12.747 104.078 1.00 37.31 130 LEU G CA 1
ATOM 9990 C C . LEU G 1 22 ? 84.167 12.106 103.801 1.00 39.60 130 LEU G C 1
ATOM 9991 O O . LEU G 1 22 ? 84.028 10.879 103.851 1.00 41.19 130 LEU G O 1
ATOM 9996 N N . HIS G 1 23 ? 83.177 12.936 103.502 1.00 41.21 131 HIS G N 1
ATOM 9997 C CA . HIS G 1 23 ? 81.859 12.436 103.184 1.00 43.25 131 HIS G CA 1
ATOM 9998 C C . HIS G 1 23 ? 81.836 11.782 101.795 1.00 43.24 131 HIS G C 1
ATOM 9999 O O . HIS G 1 23 ? 81.189 10.755 101.593 1.00 41.43 131 HIS G O 1
ATOM 10006 N N . PHE G 1 24 ? 82.527 12.385 100.830 1.00 40.73 132 PHE G N 1
ATOM 10007 C CA . PHE G 1 24 ? 82.592 11.816 99.487 1.00 39.52 132 PHE G CA 1
ATOM 10008 C C . PHE G 1 24 ? 83.334 10.488 99.562 1.00 39.40 132 PHE G C 1
ATOM 10009 O O . PHE G 1 24 ? 82.962 9.524 98.902 1.00 40.57 132 PHE G O 1
ATOM 10017 N N . LYS G 1 25 ? 84.387 10.454 100.365 1.00 39.20 133 LYS G N 1
ATOM 10018 C CA . LYS G 1 25 ? 85.211 9.271 100.514 1.00 42.23 133 LYS G CA 1
ATOM 10019 C C . LYS G 1 25 ? 84.406 8.080 101.018 1.00 43.56 133 LYS G C 1
ATOM 10020 O O . LYS G 1 25 ? 84.399 7.009 100.415 1.00 42.32 133 LYS G O 1
ATOM 10026 N N . LYS G 1 26 ? 83.760 8.320 102.153 1.00 45.55 134 LYS G N 1
ATOM 10027 C CA . LYS G 1 26 ? 82.934 7.372 102.884 1.00 48.08 134 LYS G CA 1
ATOM 10028 C C . LYS G 1 26 ? 81.673 6.886 102.167 1.00 48.62 134 LYS G C 1
ATOM 10029 O O . LYS G 1 26 ? 81.428 5.684 102.053 1.00 47.58 134 LYS G O 1
ATOM 10035 N N . GLU G 1 27 ? 80.888 7.839 101.685 1.00 48.45 135 GLU G N 1
ATOM 10036 C CA . GLU G 1 27 ? 79.619 7.555 101.047 1.00 50.17 135 GLU G CA 1
ATOM 10037 C C . GLU G 1 27 ? 79.604 7.278 99.541 1.00 50.58 135 GLU G C 1
ATOM 10038 O O . GLU G 1 27 ? 78.621 6.723 99.029 1.00 49.40 135 GLU G O 1
ATOM 10044 N N . LYS G 1 28 ? 80.659 7.669 98.824 1.00 48.70 136 LYS G N 1
ATOM 10045 C CA . LYS G 1 28 ? 80.675 7.460 97.379 1.00 48.52 136 LYS G CA 1
ATOM 10046 C C . LYS G 1 28 ? 81.819 6.605 96.925 1.00 47.38 136 LYS G C 1
ATOM 10047 O O . LYS G 1 28 ? 81.623 5.521 96.374 1.00 47.39 136 LYS G O 1
ATOM 10053 N N . TYR G 1 29 ? 83.022 7.111 97.159 1.00 45.28 137 TYR G N 1
ATOM 10054 C CA . TYR G 1 29 ? 84.232 6.432 96.752 1.00 43.31 137 TYR G CA 1
ATOM 10055 C C . TYR G 1 29 ? 84.279 5.039 97.334 1.00 44.24 137 TYR G C 1
ATOM 10056 O O . TYR G 1 29 ? 84.444 4.054 96.611 1.00 42.78 137 TYR G O 1
ATOM 10065 N N . ASP G 1 30 ? 84.133 4.952 98.648 1.00 44.37 138 ASP G N 1
ATOM 10066 C CA . ASP G 1 30 ? 84.208 3.649 99.269 1.00 45.46 138 ASP G CA 1
ATOM 10067 C C . ASP G 1 30 ? 83.079 2.677 98.944 1.00 46.30 138 ASP G C 1
ATOM 10068 O O . ASP G 1 30 ? 83.280 1.458 99.015 1.00 45.48 138 ASP G O 1
ATOM 10073 N N . LYS G 1 31 ? 81.927 3.201 98.528 1.00 45.59 139 LYS G N 1
ATOM 10074 C CA . LYS G 1 31 ? 80.794 2.347 98.207 1.00 47.51 139 LYS G CA 1
ATOM 10075 C C . LYS G 1 31 ? 80.685 1.885 96.760 1.00 49.93 139 LYS G C 1
ATOM 10076 O O . LYS G 1 31 ? 79.729 1.189 96.403 1.00 51.02 139 LYS G O 1
ATOM 10082 N N . ASN G 1 32 ? 81.654 2.243 95.923 1.00 50.49 140 ASN G N 1
ATOM 10083 C CA . ASN G 1 32 ? 81.608 1.839 94.514 1.00 53.20 140 ASN G CA 1
ATOM 10084 C C . ASN G 1 32 ? 83.016 1.564 94.031 1.00 53.66 140 ASN G C 1
ATOM 10085 O O . ASN G 1 32 ? 83.511 2.223 93.122 1.00 52.88 140 ASN G O 1
ATOM 10090 N N . PRO G 1 33 ? 83.684 0.580 94.643 1.00 55.20 141 PRO G N 1
ATOM 10091 C CA . PRO G 1 33 ? 85.055 0.207 94.283 1.00 55.30 141 PRO G CA 1
ATOM 10092 C C . PRO G 1 33 ? 85.142 -0.316 92.861 1.00 55.23 141 PRO G C 1
ATOM 10093 O O . PRO G 1 33 ? 86.204 -0.261 92.231 1.00 55.74 141 PRO G O 1
ATOM 10097 N N . ALA G 1 34 ? 84.030 -0.836 92.356 1.00 54.05 142 ALA G N 1
ATOM 10098 C CA . ALA G 1 34 ? 84.036 -1.339 90.996 1.00 53.31 142 ALA G CA 1
ATOM 10099 C C . ALA G 1 34 ? 84.293 -0.138 90.104 1.00 52.14 142 ALA G C 1
ATOM 10100 O O . ALA G 1 34 ? 85.269 -0.112 89.360 1.00 53.16 142 ALA G O 1
ATOM 10102 N N . LEU G 1 35 ? 83.417 0.859 90.206 1.00 50.73 143 LEU G N 1
ATOM 10103 C CA . LEU G 1 35 ? 83.514 2.078 89.403 1.00 49.03 143 LEU G CA 1
ATOM 10104 C C . LEU G 1 35 ? 84.870 2.780 89.559 1.00 47.59 143 LEU G C 1
ATOM 10105 O O . LEU G 1 35 ? 85.552 3.036 88.563 1.00 46.35 143 LEU G O 1
ATOM 10110 N N . TYR G 1 36 ? 85.261 3.082 90.796 1.00 44.63 144 TYR G N 1
ATOM 10111 C CA . TYR G 1 36 ? 86.525 3.774 91.026 1.00 44.31 144 TYR G CA 1
ATOM 10112 C C . TYR G 1 36 ? 87.753 2.932 90.745 1.00 44.67 144 TYR G C 1
ATOM 10113 O O . TYR G 1 36 ? 88.847 3.464 90.551 1.00 43.11 144 TYR G O 1
ATOM 10122 N N . GLY G 1 37 ? 87.588 1.614 90.710 1.00 44.18 145 GLY G N 1
ATOM 10123 C CA . GLY G 1 37 ? 88.730 0.776 90.410 1.00 40.84 145 GLY G CA 1
ATOM 10124 C C . GLY G 1 37 ? 89.011 0.963 88.943 1.00 40.44 145 GLY G C 1
ATOM 10125 O O . GLY G 1 37 ? 90.158 0.987 88.526 1.00 40.26 145 GLY G O 1
ATOM 10126 N N . GLU G 1 38 ? 87.953 1.120 88.153 1.00 41.23 146 GLU G N 1
ATOM 10127 C CA . GLU G 1 38 ? 88.113 1.304 86.721 1.00 42.32 146 GLU G CA 1
ATOM 10128 C C . GLU G 1 38 ? 88.469 2.737 86.360 1.00 41.43 146 GLU G C 1
ATOM 10129 O O . GLU G 1 38 ? 89.275 2.977 85.449 1.00 41.22 146 GLU G O 1
ATOM 10135 N N . LEU G 1 39 ? 87.876 3.687 87.071 1.00 38.58 147 LEU G N 1
ATOM 10136 C CA . LEU G 1 39 ? 88.173 5.085 86.800 1.00 37.30 147 LEU G CA 1
ATOM 10137 C C . LEU G 1 39 ? 89.638 5.393 87.111 1.00 37.07 147 LEU G C 1
ATOM 10138 O O . LEU G 1 39 ? 90.217 6.263 86.488 1.00 38.62 147 LEU G O 1
ATOM 10143 N N . ALA G 1 40 ? 90.251 4.650 88.027 1.00 35.88 148 ALA G N 1
ATOM 10144 C CA . ALA G 1 40 ? 91.655 4.881 88.359 1.00 36.72 148 ALA G CA 1
ATOM 10145 C C . ALA G 1 40 ? 92.603 4.624 87.178 1.00 36.20 148 ALA G C 1
ATOM 10146 O O . ALA G 1 40 ? 93.725 5.144 87.146 1.00 33.37 148 ALA G O 1
ATOM 10148 N N . LYS G 1 41 ? 92.141 3.829 86.211 1.00 36.20 149 LYS G N 1
ATOM 10149 C CA . LYS G 1 41 ? 92.929 3.486 85.028 1.00 36.14 149 LYS G CA 1
ATOM 10150 C C . LYS G 1 41 ? 92.693 4.379 83.822 1.00 34.89 149 LYS G C 1
ATOM 10151 O O . LYS G 1 41 ? 93.518 4.422 82.924 1.00 37.55 149 LYS G O 1
ATOM 10157 N N . GLY G 1 42 ? 91.562 5.057 83.756 1.00 34.74 150 GLY G N 1
ATOM 10158 C CA . GLY G 1 42 ? 91.317 5.900 82.605 1.00 32.90 150 GLY G CA 1
ATOM 10159 C C . GLY G 1 42 ? 89.909 6.452 82.559 1.00 32.93 150 GLY G C 1
ATOM 10160 O O . GLY G 1 42 ? 89.069 6.062 83.347 1.00 31.42 150 GLY G O 1
ATOM 10161 N N . GLN G 1 43 ? 89.648 7.367 81.634 1.00 30.80 151 GLN G N 1
ATOM 10162 C CA . GLN G 1 43 ? 88.319 7.942 81.528 1.00 32.41 151 GLN G CA 1
ATOM 10163 C C . GLN G 1 43 ? 87.882 7.887 80.071 1.00 32.25 151 GLN G C 1
ATOM 10164 O O . GLN G 1 43 ? 88.691 8.069 79.158 1.00 32.56 151 GLN G O 1
ATOM 10170 N N . SER G 1 44 ? 86.605 7.610 79.852 1.00 31.45 152 SER G N 1
ATOM 10171 C CA . SER G 1 44 ? 86.053 7.628 78.508 1.00 34.04 152 SER G CA 1
ATOM 10172 C C . SER G 1 44 ? 84.662 8.237 78.577 1.00 35.22 152 SER G C 1
ATOM 10173 O O . SER G 1 44 ? 83.659 7.584 78.273 1.00 34.99 152 SER G O 1
ATOM 10176 N N . PRO G 1 45 ? 84.583 9.514 78.990 1.00 33.79 153 PRO G N 1
ATOM 10177 C CA . PRO G 1 45 ? 83.286 10.172 79.080 1.00 32.15 153 PRO G CA 1
ATOM 10178 C C . PRO G 1 45 ? 82.641 10.328 77.723 1.00 33.20 153 PRO G C 1
ATOM 10179 O O . PRO G 1 45 ? 83.284 10.723 76.745 1.00 33.41 153 PRO G O 1
ATOM 10183 N N . PRO G 1 46 ? 81.358 9.967 77.625 1.00 31.62 154 PRO G N 1
ATOM 10184 C CA . PRO G 1 46 ? 80.763 10.148 76.300 1.00 31.02 154 PRO G CA 1
ATOM 10185 C C . PRO G 1 46 ? 80.382 11.600 76.028 1.00 29.06 154 PRO G C 1
ATOM 10186 O O . PRO G 1 46 ? 80.093 11.964 74.889 1.00 29.02 154 PRO G O 1
ATOM 10190 N N . PHE G 1 47 ? 80.411 12.429 77.076 1.00 28.42 155 PHE G N 1
ATOM 10191 C CA . PHE G 1 47 ? 80.060 13.840 76.953 1.00 26.75 155 PHE G CA 1
ATOM 10192 C C . PHE G 1 47 ? 81.166 14.806 77.332 1.00 23.64 155 PHE G C 1
ATOM 10193 O O . PHE G 1 47 ? 81.971 14.560 78.221 1.00 21.51 155 PHE G O 1
ATOM 10201 N N . MET G 1 48 ? 81.130 15.931 76.642 1.00 23.86 156 MET G N 1
ATOM 10202 C CA . MET G 1 48 ? 81.959 17.066 76.921 1.00 23.23 156 MET G CA 1
ATOM 10203 C C . MET G 1 48 ? 80.822 18.078 77.170 1.00 22.75 156 MET G C 1
ATOM 10204 O O . MET G 1 48 ? 79.888 18.187 76.359 1.00 23.23 156 MET G O 1
ATOM 10209 N N . VAL G 1 49 ? 80.899 18.804 78.276 1.00 24.33 157 VAL G N 1
ATOM 10210 C CA . VAL G 1 49 ? 79.879 19.797 78.614 1.00 23.35 157 VAL G CA 1
ATOM 10211 C C . VAL G 1 49 ? 80.466 21.197 78.946 1.00 23.14 157 VAL G C 1
ATOM 10212 O O . VAL G 1 49 ? 81.462 21.295 79.653 1.00 26.44 157 VAL G O 1
ATOM 10216 N N . PHE G 1 50 ? 79.862 22.247 78.421 1.00 21.92 158 PHE G N 1
ATOM 10217 C CA . PHE G 1 50 ? 80.240 23.610 78.753 1.00 23.32 158 PHE G CA 1
ATOM 10218 C C . PHE G 1 50 ? 79.066 24.099 79.653 1.00 25.87 158 PHE G C 1
ATOM 10219 O O . PHE G 1 50 ? 77.895 23.997 79.262 1.00 23.41 158 PHE G O 1
ATOM 10227 N N . ALA G 1 51 ? 79.378 24.610 80.845 1.00 24.20 159 ALA G N 1
ATOM 10228 C CA . ALA G 1 51 ? 78.342 25.122 81.734 1.00 26.99 159 ALA G CA 1
ATOM 10229 C C . ALA G 1 51 ? 78.942 26.370 82.368 1.00 26.69 159 ALA G C 1
ATOM 10230 O O . ALA G 1 51 ? 80.150 26.540 82.371 1.00 26.25 159 ALA G O 1
ATOM 10232 N N . CYS G 1 52 ? 78.086 27.231 82.897 1.00 27.43 160 CYS G N 1
ATOM 10233 C CA . CYS G 1 52 ? 78.532 28.450 83.567 1.00 23.70 160 CYS G CA 1
ATOM 10234 C C . CYS G 1 52 ? 79.222 28.154 84.917 1.00 22.86 160 CYS G C 1
ATOM 10235 O O . CYS G 1 52 ? 78.916 27.165 85.611 1.00 22.28 160 CYS G O 1
ATOM 10238 N N . SER G 1 53 ? 80.168 29.011 85.302 1.00 20.53 161 SER G N 1
ATOM 10239 C CA . SER G 1 53 ? 80.853 28.827 86.577 1.00 20.12 161 SER G CA 1
ATOM 10240 C C . SER G 1 53 ? 79.900 29.094 87.757 1.00 21.71 161 SER G C 1
ATOM 10241 O O . SER G 1 53 ? 80.203 28.766 88.906 1.00 18.31 161 SER G O 1
ATOM 10244 N N . ASP G 1 54 ? 78.759 29.700 87.446 1.00 24.86 162 ASP G N 1
ATOM 10245 C CA . ASP G 1 54 ? 77.700 30.016 88.432 1.00 26.30 162 ASP G CA 1
ATOM 10246 C C . ASP G 1 54 ? 77.566 28.850 89.396 1.00 26.78 162 ASP G C 1
ATOM 10247 O O . ASP G 1 54 ? 77.386 27.686 88.991 1.00 28.70 162 ASP G O 1
ATOM 10252 N N . SER G 1 55 ? 77.686 29.151 90.688 1.00 28.20 163 SER G N 1
ATOM 10253 C CA . SER G 1 55 ? 77.624 28.124 91.719 1.00 29.87 163 SER G CA 1
ATOM 10254 C C . SER G 1 55 ? 76.304 27.374 91.852 1.00 31.10 163 SER G C 1
ATOM 10255 O O . SER G 1 55 ? 76.247 26.367 92.569 1.00 26.99 163 SER G O 1
ATOM 10258 N N . ARG G 1 56 ? 75.262 27.863 91.164 1.00 31.89 164 ARG G N 1
ATOM 10259 C CA . ARG G 1 56 ? 73.934 27.237 91.259 1.00 35.21 164 ARG G CA 1
ATOM 10260 C C . ARG G 1 56 ? 73.664 26.270 90.123 1.00 37.14 164 ARG G C 1
ATOM 10261 O O . ARG G 1 56 ? 72.619 25.615 90.120 1.00 35.57 164 ARG G O 1
ATOM 10269 N N . VAL G 1 57 ? 74.588 26.158 89.167 1.00 36.69 165 VAL G N 1
ATOM 10270 C CA . VAL G 1 57 ? 74.327 25.274 88.041 1.00 38.33 165 VAL G CA 1
ATOM 10271 C C . VAL G 1 57 ? 75.249 24.069 87.765 1.00 40.54 165 VAL G C 1
ATOM 10272 O O . VAL G 1 57 ? 75.387 23.647 86.610 1.00 40.82 165 VAL G O 1
ATOM 10276 N N A CYS G 1 58 ? 75.863 23.518 88.824 0.50 41.92 166 CYS G N 1
ATOM 10277 N N B CYS G 1 58 ? 75.889 23.534 88.803 0.50 42.09 166 CYS G N 1
ATOM 10278 C CA A CYS G 1 58 ? 76.738 22.331 88.676 0.50 43.48 166 CYS G CA 1
ATOM 10279 C CA B CYS G 1 58 ? 76.770 22.393 88.629 0.50 43.76 166 CYS G CA 1
ATOM 10280 C C A CYS G 1 58 ? 76.112 21.365 87.688 0.50 43.27 166 CYS G C 1
ATOM 10281 C C B CYS G 1 58 ? 76.123 21.386 87.693 0.50 43.40 166 CYS G C 1
ATOM 10282 O O A CYS G 1 58 ? 75.083 20.764 88.002 0.50 42.91 166 CYS G O 1
ATOM 10283 O O B CYS G 1 58 ? 75.093 20.775 88.024 0.50 43.04 166 CYS G O 1
ATOM 10288 N N . PRO G 1 59 ? 76.709 21.167 86.500 1.00 43.08 167 PRO G N 1
ATOM 10289 C CA . PRO G 1 59 ? 76.133 20.227 85.552 1.00 43.19 167 PRO G CA 1
ATOM 10290 C C . PRO G 1 59 ? 76.125 18.808 86.094 1.00 44.85 167 PRO G C 1
ATOM 10291 O O . PRO G 1 59 ? 75.398 17.960 85.588 1.00 45.29 167 PRO G O 1
ATOM 10295 N N . SER G 1 60 ? 76.939 18.575 87.129 1.00 46.58 168 SER G N 1
ATOM 10296 C CA . SER G 1 60 ? 77.061 17.265 87.768 1.00 48.94 168 SER G CA 1
ATOM 10297 C C . SER G 1 60 ? 75.759 16.938 88.465 1.00 50.15 168 SER G C 1
ATOM 10298 O O . SER G 1 60 ? 75.222 15.836 88.328 1.00 51.72 168 SER G O 1
ATOM 10301 N N . HIS G 1 61 ? 75.269 17.917 89.223 1.00 50.49 169 HIS G N 1
ATOM 10302 C CA . HIS G 1 61 ? 74.016 17.779 89.954 1.00 49.74 169 HIS G CA 1
ATOM 10303 C C . HIS G 1 61 ? 72.830 17.820 89.005 1.00 48.55 169 HIS G C 1
ATOM 10304 O O . HIS G 1 61 ? 72.062 16.863 88.930 1.00 47.88 169 HIS G O 1
ATOM 10311 N N . VAL G 1 62 ? 72.698 18.928 88.277 1.00 46.57 170 VAL G N 1
ATOM 10312 C CA . VAL G 1 62 ? 71.581 19.125 87.366 1.00 45.26 170 VAL G CA 1
ATOM 10313 C C . VAL G 1 62 ? 71.255 17.983 86.404 1.00 45.63 170 VAL G C 1
ATOM 10314 O O . VAL G 1 62 ? 70.079 17.651 86.215 1.00 43.95 170 VAL G O 1
ATOM 10318 N N . LEU G 1 63 ? 72.261 17.367 85.791 1.00 43.98 171 LEU G N 1
ATOM 10319 C CA . LEU G 1 63 ? 71.957 16.263 84.878 1.00 43.62 171 LEU G CA 1
ATOM 10320 C C . LEU G 1 63 ? 72.353 14.922 85.454 1.00 42.03 171 LEU G C 1
ATOM 10321 O O . LEU G 1 63 ? 72.367 13.915 84.756 1.00 40.81 171 LEU G O 1
ATOM 10326 N N . ASP G 1 64 ? 72.677 14.919 86.734 1.00 44.02 172 ASP G N 1
ATOM 10327 C CA . ASP G 1 64 ? 73.047 13.696 87.437 1.00 46.27 172 ASP G CA 1
ATOM 10328 C C . ASP G 1 64 ? 74.074 12.867 86.666 1.00 47.82 172 ASP G C 1
ATOM 10329 O O . ASP G 1 64 ? 73.807 11.728 86.264 1.00 48.15 172 ASP G O 1
ATOM 10334 N N . PHE G 1 65 ? 75.250 13.455 86.451 1.00 48.44 173 PHE G N 1
ATOM 10335 C CA . PHE G 1 65 ? 76.333 12.765 85.747 1.00 46.97 173 PHE G CA 1
ATOM 10336 C C . PHE G 1 65 ? 77.189 12.007 86.757 1.00 46.14 173 PHE G C 1
ATOM 10337 O O . PHE G 1 65 ? 77.594 12.553 87.777 1.00 46.28 173 PHE G O 1
ATOM 10345 N N . GLN G 1 66 ? 77.462 10.745 86.476 1.00 48.32 174 GLN G N 1
ATOM 10346 C CA . GLN G 1 66 ? 78.304 9.954 87.357 1.00 49.08 174 GLN G CA 1
ATOM 10347 C C . GLN G 1 66 ? 79.753 10.332 87.062 1.00 48.86 174 GLN G C 1
ATOM 10348 O O . GLN G 1 66 ? 80.034 11.003 86.072 1.00 48.29 174 GLN G O 1
ATOM 10354 N N . PRO G 1 67 ? 80.696 9.926 87.921 1.00 48.56 175 PRO G N 1
ATOM 10355 C CA . PRO G 1 67 ? 82.074 10.302 87.592 1.00 47.13 175 PRO G CA 1
ATOM 10356 C C . PRO G 1 67 ? 82.509 9.437 86.426 1.00 45.19 175 PRO G C 1
ATOM 10357 O O . PRO G 1 67 ? 82.206 8.244 86.400 1.00 45.58 175 PRO G O 1
ATOM 10361 N N . GLY G 1 68 ? 83.216 10.031 85.469 1.00 41.91 176 GLY G N 1
ATOM 10362 C CA . GLY G 1 68 ? 83.677 9.283 84.309 1.00 37.32 176 GLY G CA 1
ATOM 10363 C C . GLY G 1 68 ? 82.698 9.460 83.168 1.00 35.98 176 GLY G C 1
ATOM 10364 O O . GLY G 1 68 ? 82.852 8.888 82.089 1.00 36.04 176 GLY G O 1
ATOM 10365 N N . GLU G 1 69 ? 81.711 10.310 83.388 1.00 31.74 177 GLU G N 1
ATOM 10366 C CA . GLU G 1 69 ? 80.685 10.521 82.392 1.00 32.79 177 GLU G CA 1
ATOM 10367 C C . GLU G 1 69 ? 80.777 11.755 81.547 1.00 30.33 177 GLU G C 1
ATOM 10368 O O . GLU G 1 69 ? 80.503 11.691 80.358 1.00 26.09 177 GLU G O 1
ATOM 10374 N N . ALA G 1 70 ? 81.140 12.888 82.158 1.00 26.76 178 ALA G N 1
ATOM 10375 C CA . ALA G 1 70 ? 81.206 14.122 81.402 1.00 27.59 178 ALA G CA 1
ATOM 10376 C C . ALA G 1 70 ? 82.498 14.872 81.669 1.00 25.94 178 ALA G C 1
ATOM 10377 O O . ALA G 1 70 ? 82.865 15.080 82.823 1.00 26.60 178 ALA G O 1
ATOM 10379 N N . PHE G 1 71 ? 83.178 15.236 80.584 1.00 24.84 179 PHE G N 1
ATOM 10380 C CA . PHE G 1 71 ? 84.409 16.020 80.649 1.00 23.33 179 PHE G CA 1
ATOM 10381 C C . PHE G 1 71 ? 83.772 17.438 80.596 1.00 22.00 179 PHE G C 1
ATOM 10382 O O . PHE G 1 71 ? 83.032 17.755 79.658 1.00 24.78 179 PHE G O 1
ATOM 10390 N N . VAL G 1 72 ? 84.073 18.250 81.605 1.00 23.37 180 VAL G N 1
ATOM 10391 C CA . VAL G 1 72 ? 83.466 19.558 81.795 1.00 23.52 180 VAL G CA 1
ATOM 10392 C C . VAL G 1 72 ? 84.353 20.798 81.748 1.00 24.25 180 VAL G C 1
ATOM 10393 O O . VAL G 1 72 ? 85.448 20.803 82.307 1.00 22.34 180 VAL G O 1
ATOM 10397 N N . VAL G 1 73 ? 83.812 21.856 81.145 1.00 22.59 181 VAL G N 1
ATOM 10398 C CA . VAL G 1 73 ? 84.458 23.149 81.087 1.00 22.40 181 VAL G CA 1
ATOM 10399 C C . VAL G 1 73 ? 83.432 24.112 81.709 1.00 24.29 181 VAL G C 1
ATOM 10400 O O . VAL G 1 73 ? 82.254 24.134 81.311 1.00 24.67 181 VAL G O 1
ATOM 10404 N N . ARG G 1 74 ? 83.880 24.895 82.681 1.00 22.09 182 ARG G N 1
ATOM 10405 C CA . ARG G 1 74 ? 83.034 25.865 83.335 1.00 22.66 182 ARG G CA 1
ATOM 10406 C C . ARG G 1 74 ? 83.760 27.213 83.272 1.00 22.64 182 ARG G C 1
ATOM 10407 O O . ARG G 1 74 ? 84.911 27.305 83.647 1.00 21.40 182 ARG G O 1
ATOM 10415 N N . ASN G 1 75 ? 83.093 28.211 82.694 1.00 21.68 183 ASN G N 1
ATOM 10416 C CA . ASN G 1 75 ? 83.630 29.572 82.545 1.00 22.01 183 ASN G CA 1
ATOM 10417 C C . ASN G 1 75 ? 82.468 30.534 82.695 1.00 22.77 183 ASN G C 1
ATOM 10418 O O . ASN G 1 75 ? 81.338 30.114 82.931 1.00 24.73 183 ASN G O 1
ATOM 10423 N N . VAL G 1 76 ? 82.740 31.823 82.556 1.00 23.00 184 VAL G N 1
ATOM 10424 C CA . VAL G 1 76 ? 81.706 32.828 82.677 1.00 18.75 184 VAL G CA 1
ATOM 10425 C C . VAL G 1 76 ? 80.716 32.801 81.489 1.00 20.67 184 VAL G C 1
ATOM 10426 O O . VAL G 1 76 ? 81.061 33.043 80.340 1.00 19.04 184 VAL G O 1
ATOM 10430 N N . ALA G 1 77 ? 79.451 32.521 81.816 1.00 21.28 185 ALA G N 1
ATOM 10431 C CA . ALA G 1 77 ? 78.343 32.441 80.835 1.00 21.53 185 ALA G CA 1
ATOM 10432 C C . ALA G 1 77 ? 78.449 31.264 79.847 1.00 21.41 185 ALA G C 1
ATOM 10433 O O . ALA G 1 77 ? 77.966 31.350 78.712 1.00 22.08 185 ALA G O 1
ATOM 10435 N N . ASN G 1 78 ? 79.057 30.170 80.296 1.00 23.21 186 ASN G N 1
ATOM 10436 C CA . ASN G 1 78 ? 79.221 28.984 79.457 1.00 24.02 186 ASN G CA 1
ATOM 10437 C C . ASN G 1 78 ? 79.501 29.315 77.975 1.00 22.75 186 ASN G C 1
ATOM 10438 O O . ASN G 1 78 ? 78.903 28.730 77.060 1.00 23.96 186 ASN G O 1
ATOM 10443 N N . LEU G 1 79 ? 80.422 30.245 77.723 1.00 21.54 187 LEU G N 1
ATOM 10444 C CA . LEU G 1 79 ? 80.724 30.623 76.367 1.00 21.02 187 LEU G CA 1
ATOM 10445 C C . LEU G 1 79 ? 81.811 29.788 75.649 1.00 22.08 187 LEU G C 1
ATOM 10446 O O . LEU G 1 79 ? 82.794 29.356 76.275 1.00 20.69 187 LEU G O 1
ATOM 10451 N N . VAL G 1 80 ? 81.593 29.554 74.349 1.00 20.00 188 VAL G N 1
ATOM 10452 C CA . VAL G 1 80 ? 82.571 28.886 73.481 1.00 21.33 188 VAL G CA 1
ATOM 10453 C C . VAL G 1 80 ? 83.071 29.920 72.474 1.00 20.32 188 VAL G C 1
ATOM 10454 O O . VAL G 1 80 ? 82.356 30.333 71.563 1.00 21.48 188 VAL G O 1
ATOM 10458 N N . PRO G 1 81 ? 84.311 30.410 72.662 1.00 20.83 189 PRO G N 1
ATOM 10459 C CA . PRO G 1 81 ? 84.851 31.400 71.719 1.00 23.51 189 PRO G CA 1
ATOM 10460 C C . PRO G 1 81 ? 85.298 30.701 70.417 1.00 22.32 189 PRO G C 1
ATOM 10461 O O . PRO G 1 81 ? 85.483 29.495 70.403 1.00 22.67 189 PRO G O 1
ATOM 10465 N N . PRO G 1 82 ? 85.455 31.450 69.317 1.00 23.16 190 PRO G N 1
ATOM 10466 C CA . PRO G 1 82 ? 85.888 30.801 68.070 1.00 22.30 190 PRO G CA 1
ATOM 10467 C C . PRO G 1 82 ? 87.352 30.372 68.150 1.00 23.07 190 PRO G C 1
ATOM 10468 O O . PRO G 1 82 ? 88.090 30.833 69.037 1.00 21.28 190 PRO G O 1
ATOM 10472 N N . TYR G 1 83 ? 87.733 29.489 67.221 1.00 20.31 191 TYR G N 1
ATOM 10473 C CA . TYR G 1 83 ? 89.092 28.923 67.114 1.00 21.57 191 TYR G CA 1
ATOM 10474 C C . TYR G 1 83 ? 90.109 30.090 67.156 1.00 20.67 191 TYR G C 1
ATOM 10475 O O . TYR G 1 83 ? 90.048 30.985 66.308 1.00 23.13 191 TYR G O 1
ATOM 10484 N N . ASP G 1 84 ? 91.014 30.092 68.124 1.00 20.09 192 ASP G N 1
ATOM 10485 C CA . ASP G 1 84 ? 92.031 31.175 68.161 1.00 20.80 192 ASP G CA 1
ATOM 10486 C C . ASP G 1 84 ? 93.151 30.788 69.090 1.00 17.73 192 ASP G C 1
ATOM 10487 O O . ASP G 1 84 ? 93.033 30.901 70.301 1.00 18.04 192 ASP G O 1
ATOM 10492 N N . GLN G 1 85 ? 94.255 30.347 68.499 1.00 18.08 193 GLN G N 1
ATOM 10493 C CA . GLN G 1 85 ? 95.391 29.896 69.291 1.00 20.01 193 GLN G CA 1
ATOM 10494 C C . GLN G 1 85 ? 96.075 30.953 70.136 1.00 19.98 193 GLN G C 1
ATOM 10495 O O . GLN G 1 85 ? 96.661 30.637 71.127 1.00 21.89 193 GLN G O 1
ATOM 10501 N N . ALA G 1 86 ? 95.967 32.199 69.738 1.00 22.73 194 ALA G N 1
ATOM 10502 C CA . ALA G 1 86 ? 96.592 33.311 70.487 1.00 23.34 194 ALA G CA 1
ATOM 10503 C C . ALA G 1 86 ? 95.748 33.855 71.662 1.00 22.70 194 ALA G C 1
ATOM 10504 O O . ALA G 1 86 ? 96.297 34.233 72.720 1.00 22.08 194 ALA G O 1
ATOM 10506 N N . LYS G 1 87 ? 94.424 33.881 71.482 1.00 20.61 195 LYS G N 1
ATOM 10507 C CA . LYS G 1 87 ? 93.461 34.394 72.481 1.00 21.09 195 LYS G CA 1
ATOM 10508 C C . LYS G 1 87 ? 92.589 33.401 73.273 1.00 20.20 195 LYS G C 1
ATOM 10509 O O . LYS G 1 87 ? 92.190 33.665 74.391 1.00 20.53 195 LYS G O 1
ATOM 10515 N N . TYR G 1 88 ? 92.289 32.269 72.684 1.00 21.72 196 TYR G N 1
ATOM 10516 C CA . TYR G 1 88 ? 91.383 31.321 73.338 1.00 19.79 196 TYR G CA 1
ATOM 10517 C C . TYR G 1 88 ? 91.978 29.919 73.398 1.00 22.53 196 TYR G C 1
ATOM 10518 O O . TYR G 1 88 ? 91.316 28.951 73.054 1.00 20.72 196 TYR G O 1
ATOM 10527 N N . ALA G 1 89 ? 93.238 29.826 73.812 1.00 20.19 197 ALA G N 1
ATOM 10528 C CA . ALA G 1 89 ? 93.886 28.540 73.908 1.00 22.39 197 ALA G CA 1
ATOM 10529 C C . ALA G 1 89 ? 93.270 27.590 74.929 1.00 22.68 197 ALA G C 1
ATOM 10530 O O . ALA G 1 89 ? 93.240 26.355 74.708 1.00 20.41 197 ALA G O 1
ATOM 10532 N N . GLY G 1 90 ? 92.808 28.143 76.047 1.00 20.67 198 GLY G N 1
ATOM 10533 C CA . GLY G 1 90 ? 92.221 27.302 77.079 1.00 20.43 198 GLY G CA 1
ATOM 10534 C C . GLY G 1 90 ? 91.004 26.593 76.533 1.00 21.14 198 GLY G C 1
ATOM 10535 O O . GLY G 1 90 ? 90.794 25.413 76.815 1.00 21.78 198 GLY G O 1
ATOM 10536 N N . THR G 1 91 ? 90.187 27.305 75.776 1.00 20.72 199 THR G N 1
ATOM 10537 C CA . THR G 1 91 ? 88.978 26.715 75.194 1.00 21.33 199 THR G CA 1
ATOM 10538 C C . THR G 1 91 ? 89.345 25.675 74.121 1.00 20.81 199 THR G C 1
ATOM 10539 O O . THR G 1 91 ? 88.893 24.531 74.181 1.00 22.44 199 THR G O 1
ATOM 10543 N N . GLY G 1 92 ? 90.184 26.072 73.173 1.00 21.06 200 GLY G N 1
ATOM 10544 C CA . GLY G 1 92 ? 90.619 25.173 72.114 1.00 18.88 200 GLY G CA 1
ATOM 10545 C C . GLY G 1 92 ? 91.272 23.942 72.688 1.00 20.63 200 GLY G C 1
ATOM 10546 O O . GLY G 1 92 ? 91.069 22.833 72.172 1.00 23.28 200 GLY G O 1
ATOM 10547 N N . ALA G 1 93 ? 92.020 24.105 73.775 1.00 18.54 201 ALA G N 1
ATOM 10548 C CA . ALA G 1 93 ? 92.709 22.963 74.354 1.00 19.66 201 ALA G CA 1
ATOM 10549 C C . ALA G 1 93 ? 91.730 21.945 74.933 1.00 22.27 201 ALA G C 1
ATOM 10550 O O . ALA G 1 93 ? 91.931 20.718 74.837 1.00 21.14 201 ALA G O 1
ATOM 10552 N N . ALA G 1 94 ? 90.674 22.449 75.552 1.00 20.50 202 ALA G N 1
ATOM 10553 C CA . ALA G 1 94 ? 89.693 21.571 76.130 1.00 21.71 202 ALA G CA 1
ATOM 10554 C C . ALA G 1 94 ? 88.941 20.819 75.020 1.00 21.77 202 ALA G C 1
ATOM 10555 O O . ALA G 1 94 ? 88.736 19.598 75.113 1.00 24.25 202 ALA G O 1
ATOM 10557 N N . ILE G 1 95 ? 88.563 21.519 73.965 1.00 21.28 203 ILE G N 1
ATOM 10558 C CA . ILE G 1 95 ? 87.818 20.890 72.862 1.00 24.57 203 ILE G CA 1
ATOM 10559 C C . ILE G 1 95 ? 88.692 19.878 72.113 1.00 26.48 203 ILE G C 1
ATOM 10560 O O . ILE G 1 95 ? 88.205 18.824 71.775 1.00 26.40 203 ILE G O 1
ATOM 10565 N N . GLU G 1 96 ? 89.963 20.212 71.872 1.00 23.73 204 GLU G N 1
ATOM 10566 C CA . GLU G 1 96 ? 90.890 19.329 71.165 1.00 24.03 204 GLU G CA 1
ATOM 10567 C C . GLU G 1 96 ? 91.103 18.048 71.967 1.00 26.18 204 GLU G C 1
ATOM 10568 O O . GLU G 1 96 ? 91.044 16.921 71.423 1.00 28.59 204 GLU G O 1
ATOM 10574 N N . TYR G 1 97 ? 91.354 18.212 73.261 1.00 25.41 205 TYR G N 1
ATOM 10575 C CA . TYR G 1 97 ? 91.602 17.093 74.114 1.00 26.30 205 TYR G CA 1
ATOM 10576 C C . TYR G 1 97 ? 90.384 16.175 74.223 1.00 27.87 205 TYR G C 1
ATOM 10577 O O . TYR G 1 97 ? 90.537 14.945 74.102 1.00 26.89 205 TYR G O 1
ATOM 10586 N N . ALA G 1 98 ? 89.191 16.741 74.414 1.00 28.11 206 ALA G N 1
ATOM 10587 C CA . ALA G 1 98 ? 87.980 15.908 74.522 1.00 30.37 206 ALA G CA 1
ATOM 10588 C C . ALA G 1 98 ? 87.647 15.173 73.214 1.00 31.11 206 ALA G C 1
ATOM 10589 O O . ALA G 1 98 ? 87.405 13.942 73.193 1.00 31.82 206 ALA G O 1
ATOM 10591 N N . VAL G 1 99 ? 87.641 15.923 72.121 1.00 28.39 207 VAL G N 1
ATOM 10592 C CA . VAL G 1 99 ? 87.323 15.371 70.811 1.00 27.81 207 VAL G CA 1
ATOM 10593 C C . VAL G 1 99 ? 88.349 14.390 70.225 1.00 28.55 207 VAL G C 1
ATOM 10594 O O . VAL G 1 99 ? 88.001 13.276 69.785 1.00 28.43 207 VAL G O 1
ATOM 10598 N N . LEU G 1 100 ? 89.614 14.787 70.218 1.00 27.16 208 LEU G N 1
ATOM 10599 C CA . LEU G 1 100 ? 90.627 13.942 69.602 1.00 28.79 208 LEU G CA 1
ATOM 10600 C C . LEU G 1 100 ? 91.335 12.958 70.502 1.00 29.96 208 LEU G C 1
ATOM 10601 O O . LEU G 1 100 ? 91.804 11.932 70.030 1.00 33.62 208 LEU G O 1
ATOM 10606 N N . HIS G 1 101 ? 91.417 13.241 71.795 1.00 29.91 209 HIS G N 1
ATOM 10607 C CA . HIS G 1 101 ? 92.128 12.365 72.710 1.00 28.75 209 HIS G CA 1
ATOM 10608 C C . HIS G 1 101 ? 91.173 11.523 73.530 1.00 30.60 209 HIS G C 1
ATOM 10609 O O . HIS G 1 101 ? 91.368 10.310 73.635 1.00 30.57 209 HIS G O 1
ATOM 10616 N N . LEU G 1 102 ? 90.115 12.129 74.067 1.00 29.38 210 LEU G N 1
ATOM 10617 C CA . LEU G 1 102 ? 89.149 11.359 74.865 1.00 30.38 210 LEU G CA 1
ATOM 10618 C C . LEU G 1 102 ? 88.115 10.681 73.978 1.00 31.78 210 LEU G C 1
ATOM 10619 O O . LEU G 1 102 ? 87.585 9.639 74.345 1.00 36.34 210 LEU G O 1
ATOM 10624 N N . LYS G 1 103 ? 87.833 11.269 72.819 1.00 31.55 211 LYS G N 1
ATOM 10625 C CA . LYS G 1 103 ? 86.884 10.709 71.863 1.00 36.05 211 LYS G CA 1
ATOM 10626 C C . LYS G 1 103 ? 85.432 10.807 72.310 1.00 36.07 211 LYS G C 1
ATOM 10627 O O . LYS G 1 103 ? 84.672 9.845 72.149 1.00 36.60 211 LYS G O 1
ATOM 10633 N N . VAL G 1 104 ? 85.043 11.946 72.876 1.00 33.32 212 VAL G N 1
ATOM 10634 C CA . VAL G 1 104 ? 83.664 12.136 73.304 1.00 30.93 212 VAL G CA 1
ATOM 10635 C C . VAL G 1 104 ? 82.772 12.127 72.068 1.00 31.23 212 VAL G C 1
ATOM 10636 O O . VAL G 1 104 ? 83.239 12.454 70.976 1.00 29.95 212 VAL G O 1
ATOM 10640 N N . SER G 1 105 ? 81.481 11.805 72.249 1.00 29.11 213 SER G N 1
ATOM 10641 C CA . SER G 1 105 ? 80.532 11.750 71.131 1.00 27.80 213 SER G CA 1
ATOM 10642 C C . SER G 1 105 ? 79.520 12.883 71.159 1.00 27.33 213 SER G C 1
ATOM 10643 O O . SER G 1 105 ? 78.744 13.071 70.212 1.00 25.13 213 SER G O 1
ATOM 10646 N N . ASN G 1 106 ? 79.548 13.665 72.237 1.00 26.72 214 ASN G N 1
ATOM 10647 C CA . ASN G 1 106 ? 78.599 14.780 72.370 1.00 27.47 214 ASN G CA 1
ATOM 10648 C C . ASN G 1 106 ? 79.262 15.998 73.006 1.00 27.03 214 ASN G C 1
ATOM 10649 O O . ASN G 1 106 ? 80.078 15.853 73.893 1.00 27.44 214 ASN G O 1
ATOM 10654 N N . ILE G 1 107 ? 78.917 17.182 72.517 1.00 27.22 215 ILE G N 1
ATOM 10655 C CA . ILE G 1 107 ? 79.393 18.415 73.120 1.00 25.88 215 ILE G CA 1
ATOM 10656 C C . ILE G 1 107 ? 78.107 19.143 73.407 1.00 24.25 215 ILE G C 1
ATOM 10657 O O . ILE G 1 107 ? 77.344 19.472 72.489 1.00 27.69 215 ILE G O 1
ATOM 10662 N N . VAL G 1 108 ? 77.851 19.371 74.688 1.00 25.74 216 VAL G N 1
ATOM 10663 C CA . VAL G 1 108 ? 76.613 20.028 75.106 1.00 25.05 216 VAL G CA 1
ATOM 10664 C C . VAL G 1 108 ? 76.958 21.340 75.779 1.00 23.49 216 VAL G C 1
ATOM 10665 O O . VAL G 1 108 ? 77.717 21.366 76.728 1.00 24.40 216 VAL G O 1
ATOM 10669 N N . VAL G 1 109 ? 76.411 22.425 75.237 1.00 23.30 217 VAL G N 1
ATOM 10670 C CA . VAL G 1 109 ? 76.608 23.748 75.771 1.00 21.42 217 VAL G CA 1
ATOM 10671 C C . VAL G 1 109 ? 75.304 24.123 76.486 1.00 21.44 217 VAL G C 1
ATOM 10672 O O . VAL G 1 109 ? 74.242 24.253 75.862 1.00 21.31 217 VAL G O 1
ATOM 10676 N N . ILE G 1 110 ? 75.405 24.276 77.796 1.00 24.22 218 ILE G N 1
ATOM 10677 C CA . ILE G 1 110 ? 74.258 24.620 78.643 1.00 27.25 218 ILE G CA 1
ATOM 10678 C C . ILE G 1 110 ? 74.280 26.050 79.210 1.00 28.67 218 ILE G C 1
ATOM 10679 O O . ILE G 1 110 ? 75.194 26.421 79.950 1.00 30.34 218 ILE G O 1
ATOM 10684 N N . GLY G 1 111 ? 73.272 26.842 78.848 1.00 29.57 219 GLY G N 1
ATOM 10685 C CA . GLY G 1 111 ? 73.126 28.185 79.368 1.00 28.22 219 GLY G CA 1
ATOM 10686 C C . GLY G 1 111 ? 72.116 28.116 80.520 1.00 30.45 219 GLY G C 1
ATOM 10687 O O . GLY G 1 111 ? 71.604 27.044 80.851 1.00 29.66 219 GLY G O 1
ATOM 10688 N N . HIS G 1 112 ? 71.794 29.244 81.138 1.00 30.30 220 HIS G N 1
ATOM 10689 C CA . HIS G 1 112 ? 70.872 29.159 82.263 1.00 30.93 220 HIS G CA 1
ATOM 10690 C C . HIS G 1 112 ? 70.211 30.465 82.610 1.00 29.62 220 HIS G C 1
ATOM 10691 O O . HIS G 1 112 ? 70.631 31.544 82.196 1.00 29.97 220 HIS G O 1
ATOM 10698 N N . SER G 1 113 ? 69.160 30.327 83.401 1.00 31.61 221 SER G N 1
ATOM 10699 C CA . SER G 1 113 ? 68.368 31.451 83.885 1.00 30.46 221 SER G CA 1
ATOM 10700 C C . SER G 1 113 ? 69.098 32.313 84.898 1.00 30.01 221 SER G C 1
ATOM 10701 O O . SER G 1 113 ? 69.744 31.800 85.820 1.00 29.35 221 SER G O 1
ATOM 10704 N N . ALA G 1 114 ? 68.970 33.622 84.728 1.00 31.47 222 ALA G N 1
ATOM 10705 C CA . ALA G 1 114 ? 69.540 34.583 85.656 1.00 32.49 222 ALA G CA 1
ATOM 10706 C C . ALA G 1 114 ? 71.065 34.526 85.672 1.00 33.20 222 ALA G C 1
ATOM 10707 O O . ALA G 1 114 ? 71.697 34.615 86.735 1.00 31.69 222 ALA G O 1
ATOM 10709 N N . CYS G 1 115 ? 71.642 34.428 84.470 1.00 32.27 223 CYS G N 1
ATOM 10710 C CA . CYS G 1 115 ? 73.090 34.344 84.317 1.00 30.65 223 CYS G CA 1
ATOM 10711 C C . CYS G 1 115 ? 73.700 35.749 84.376 1.00 29.39 223 CYS G C 1
ATOM 10712 O O . CYS G 1 115 ? 73.431 36.611 83.526 1.00 29.49 223 CYS G O 1
ATOM 10715 N N . GLY G 1 116 ? 74.549 35.961 85.374 1.00 28.60 224 GLY G N 1
ATOM 10716 C CA . GLY G 1 116 ? 75.183 37.256 85.546 1.00 29.84 224 GLY G CA 1
ATOM 10717 C C . GLY G 1 116 ? 76.014 37.662 84.351 1.00 30.90 224 GLY G C 1
ATOM 10718 O O . GLY G 1 116 ? 76.067 38.842 84.002 1.00 31.43 224 GLY G O 1
ATOM 10719 N N . GLY G 1 117 ? 76.660 36.684 83.701 1.00 31.81 225 GLY G N 1
ATOM 10720 C CA . GLY G 1 117 ? 77.470 36.999 82.524 1.00 29.85 225 GLY G CA 1
ATOM 10721 C C . GLY G 1 117 ? 76.672 37.595 81.379 1.00 27.86 225 GLY G C 1
ATOM 10722 O O . GLY G 1 117 ? 77.110 38.555 80.735 1.00 29.05 225 GLY G O 1
ATOM 10723 N N . ILE G 1 118 ? 75.499 37.024 81.099 1.00 29.47 226 ILE G N 1
ATOM 10724 C CA . ILE G 1 118 ? 74.646 37.534 80.027 1.00 28.32 226 ILE G CA 1
ATOM 10725 C C . ILE G 1 118 ? 74.062 38.919 80.388 1.00 28.69 226 ILE G C 1
ATOM 10726 O O . ILE G 1 118 ? 73.973 39.826 79.543 1.00 25.83 226 ILE G O 1
ATOM 10731 N N . LYS G 1 119 ? 73.714 39.089 81.656 1.00 32.29 227 LYS G N 1
ATOM 10732 C CA . LYS G 1 119 ? 73.182 40.368 82.141 1.00 33.02 227 LYS G CA 1
ATOM 10733 C C . LYS G 1 119 ? 74.237 41.414 81.860 1.00 34.12 227 LYS G C 1
ATOM 10734 O O . LYS G 1 119 ? 73.951 42.511 81.371 1.00 33.91 227 LYS G O 1
ATOM 10740 N N . GLY G 1 120 ? 75.482 41.067 82.175 1.00 33.32 228 GLY G N 1
ATOM 10741 C CA . GLY G 1 120 ? 76.569 41.975 81.882 1.00 31.77 228 GLY G CA 1
ATOM 10742 C C . GLY G 1 120 ? 76.623 42.256 80.399 1.00 31.66 228 GLY G C 1
ATOM 10743 O O . GLY G 1 120 ? 76.669 43.416 79.994 1.00 31.38 228 GLY G O 1
ATOM 10744 N N . LEU G 1 121 ? 76.624 41.208 79.565 1.00 31.23 229 LEU G N 1
ATOM 10745 C CA . LEU G 1 121 ? 76.647 41.431 78.117 1.00 32.01 229 LEU G CA 1
ATOM 10746 C C . LEU G 1 121 ? 75.560 42.431 77.674 1.00 32.03 229 LEU G C 1
ATOM 10747 O O . LEU G 1 121 ? 75.829 43.359 76.909 1.00 33.42 229 LEU G O 1
ATOM 10752 N N . LEU G 1 122 ? 74.341 42.263 78.161 1.00 34.72 230 LEU G N 1
ATOM 10753 C CA . LEU G 1 122 ? 73.271 43.178 77.747 1.00 36.83 230 LEU G CA 1
ATOM 10754 C C . LEU G 1 122 ? 73.412 44.598 78.306 1.00 38.32 230 LEU G C 1
ATOM 10755 O O . LEU G 1 122 ? 73.057 45.568 77.619 1.00 38.26 230 LEU G O 1
ATOM 10760 N N . SER G 1 123 ? 73.928 44.714 79.533 1.00 37.99 231 SER G N 1
ATOM 10761 C CA . SER G 1 123 ? 74.127 46.012 80.177 1.00 39.55 231 SER G CA 1
ATOM 10762 C C . SER G 1 123 ? 75.333 46.774 79.648 1.00 41.43 231 SER G C 1
ATOM 10763 O O . SER G 1 123 ? 75.275 47.988 79.472 1.00 40.76 231 SER G O 1
ATOM 10766 N N . PHE G 1 124 ? 76.443 46.092 79.390 1.00 41.57 232 PHE G N 1
ATOM 10767 C CA . PHE G 1 124 ? 77.586 46.839 78.877 1.00 43.45 232 PHE G CA 1
ATOM 10768 C C . PHE G 1 124 ? 77.217 47.366 77.506 1.00 43.40 232 PHE G C 1
ATOM 10769 O O . PHE G 1 124 ? 76.457 46.733 76.779 1.00 44.94 232 PHE G O 1
ATOM 10777 N N . PRO G 1 125 ? 77.773 48.529 77.128 1.00 44.62 233 PRO G N 1
ATOM 10778 C CA . PRO G 1 125 ? 77.575 49.242 75.862 1.00 45.04 233 PRO G CA 1
ATOM 10779 C C . PRO G 1 125 ? 78.521 48.897 74.720 1.00 46.73 233 PRO G C 1
ATOM 10780 O O . PRO G 1 125 ? 78.188 49.110 73.555 1.00 45.23 233 PRO G O 1
ATOM 10784 N N . PHE G 1 126 ? 79.709 48.397 75.039 1.00 48.41 234 PHE G N 1
ATOM 10785 C CA . PHE G 1 126 ? 80.676 48.077 73.993 1.00 50.03 234 PHE G CA 1
ATOM 10786 C C . PHE G 1 126 ? 80.755 49.270 73.049 1.00 52.30 234 PHE G C 1
ATOM 10787 O O . PHE G 1 126 ? 80.760 49.133 71.819 1.00 53.57 234 PHE G O 1
ATOM 10795 N N . ASP G 1 127 ? 80.838 50.441 73.669 1.00 55.01 235 ASP G N 1
ATOM 10796 C CA . ASP G 1 127 ? 80.894 51.726 72.990 1.00 57.02 235 ASP G CA 1
ATOM 10797 C C . ASP G 1 127 ? 82.289 52.317 73.037 1.00 57.32 235 ASP G C 1
ATOM 10798 O O . ASP G 1 127 ? 82.440 53.533 73.134 1.00 59.14 235 ASP G O 1
ATOM 10803 N N . GLY G 1 128 ? 83.312 51.476 72.982 1.00 56.03 236 GLY G N 1
ATOM 10804 C CA . GLY G 1 128 ? 84.659 52.005 73.027 1.00 55.01 236 GLY G CA 1
ATOM 10805 C C . GLY G 1 128 ? 85.224 52.047 74.432 1.00 54.44 236 GLY G C 1
ATOM 10806 O O . GLY G 1 128 ? 86.434 51.965 74.608 1.00 54.83 236 GLY G O 1
ATOM 10807 N N . THR G 1 129 ? 84.366 52.182 75.438 1.00 53.67 237 THR G N 1
ATOM 10808 C CA . THR G 1 129 ? 84.846 52.211 76.815 1.00 54.81 237 THR G CA 1
ATOM 10809 C C . THR G 1 129 ? 84.596 50.912 77.581 1.00 54.16 237 THR G C 1
ATOM 10810 O O . THR G 1 129 ? 83.544 50.275 77.457 1.00 54.56 237 THR G O 1
ATOM 10814 N N . TYR G 1 130 ? 85.588 50.526 78.371 1.00 53.52 238 TYR G N 1
ATOM 10815 C CA . TYR G 1 130 ? 85.504 49.324 79.182 1.00 52.24 238 TYR G CA 1
ATOM 10816 C C . TYR G 1 130 ? 85.612 49.755 80.640 1.00 49.04 238 TYR G C 1
ATOM 10817 O O . TYR G 1 130 ? 86.366 50.669 80.962 1.00 51.18 238 TYR G O 1
ATOM 10826 N N . SER G 1 131 ? 84.839 49.133 81.521 1.00 44.07 239 SER G N 1
ATOM 10827 C CA . SER G 1 131 ? 84.908 49.488 82.932 1.00 39.89 239 SER G CA 1
ATOM 10828 C C . SER G 1 131 ? 85.260 48.257 83.809 1.00 36.22 239 SER G C 1
ATOM 10829 O O . SER G 1 131 ? 85.191 48.319 85.029 1.00 35.59 239 SER G O 1
ATOM 10832 N N . THR G 1 132 ? 85.611 47.138 83.165 1.00 31.42 240 THR G N 1
ATOM 10833 C CA . THR G 1 132 ? 85.995 45.887 83.867 1.00 26.34 240 THR G CA 1
ATOM 10834 C C . THR G 1 132 ? 87.375 45.520 83.327 1.00 23.59 240 THR G C 1
ATOM 10835 O O . THR G 1 132 ? 87.738 45.925 82.237 1.00 24.46 240 THR G O 1
ATOM 10839 N N . ASP G 1 133 ? 88.136 44.742 84.085 1.00 25.11 241 ASP G N 1
ATOM 10840 C CA . ASP G 1 133 ? 89.461 44.304 83.600 1.00 26.96 241 ASP G CA 1
ATOM 10841 C C . ASP G 1 133 ? 89.358 43.249 82.480 1.00 25.86 241 ASP G C 1
ATOM 10842 O O . ASP G 1 133 ? 90.054 43.325 81.443 1.00 25.63 241 ASP G O 1
ATOM 10847 N N . PHE G 1 134 ? 88.473 42.275 82.707 1.00 23.62 242 PHE G N 1
ATOM 10848 C CA . PHE G 1 134 ? 88.307 41.148 81.790 1.00 22.67 242 PHE G CA 1
ATOM 10849 C C . PHE G 1 134 ? 86.884 40.831 81.324 1.00 21.66 242 PHE G C 1
ATOM 10850 O O . PHE G 1 134 ? 86.692 40.455 80.163 1.00 21.14 242 PHE G O 1
ATOM 10858 N N . ILE G 1 135 ? 85.935 40.981 82.246 1.00 23.71 243 ILE G N 1
ATOM 10859 C CA . ILE G 1 135 ? 84.531 40.619 82.028 1.00 23.13 243 ILE G CA 1
ATOM 10860 C C . ILE G 1 135 ? 83.928 41.036 80.716 1.00 24.78 243 ILE G C 1
ATOM 10861 O O . ILE G 1 135 ? 83.394 40.186 79.991 1.00 22.09 243 ILE G O 1
ATOM 10866 N N . GLU G 1 136 ? 84.006 42.325 80.379 1.00 24.52 244 GLU G N 1
ATOM 10867 C CA . GLU G 1 136 ? 83.431 42.778 79.123 1.00 25.52 244 GLU G CA 1
ATOM 10868 C C . GLU G 1 136 ? 84.173 42.141 77.966 1.00 26.87 244 GLU G C 1
ATOM 10869 O O . GLU G 1 136 ? 83.568 41.759 76.992 1.00 28.97 244 GLU G O 1
ATOM 10875 N N . GLU G 1 137 ? 85.490 42.040 78.078 1.00 24.06 245 GLU G N 1
ATOM 10876 C CA . GLU G 1 137 ? 86.323 41.477 77.022 1.00 22.13 245 GLU G CA 1
ATOM 10877 C C . GLU G 1 137 ? 85.934 40.044 76.692 1.00 21.57 245 GLU G C 1
ATOM 10878 O O . GLU G 1 137 ? 85.965 39.631 75.548 1.00 23.52 245 GLU G O 1
ATOM 10884 N N . TRP G 1 138 ? 85.607 39.301 77.733 1.00 23.83 246 TRP G N 1
ATOM 10885 C CA . TRP G 1 138 ? 85.227 37.904 77.610 1.00 21.45 246 TRP G CA 1
ATOM 10886 C C . TRP G 1 138 ? 83.826 37.788 77.073 1.00 24.21 246 TRP G C 1
ATOM 10887 O O . TRP G 1 138 ? 83.602 37.090 76.067 1.00 23.53 246 TRP G O 1
ATOM 10898 N N . VAL G 1 139 ? 82.871 38.483 77.704 1.00 23.46 247 VAL G N 1
ATOM 10899 C CA . VAL G 1 139 ? 81.499 38.336 77.229 1.00 26.05 247 VAL G CA 1
ATOM 10900 C C . VAL G 1 139 ? 81.219 38.908 75.858 1.00 25.81 247 VAL G C 1
ATOM 10901 O O . VAL G 1 139 ? 80.153 38.664 75.310 1.00 25.41 247 VAL G O 1
ATOM 10905 N N . LYS G 1 140 ? 82.174 39.636 75.285 1.00 27.62 248 LYS G N 1
ATOM 10906 C CA . LYS G 1 140 ? 81.977 40.197 73.953 1.00 29.24 248 LYS G CA 1
ATOM 10907 C C . LYS G 1 140 ? 81.826 39.029 72.966 1.00 28.91 248 LYS G C 1
ATOM 10908 O O . LYS G 1 140 ? 81.349 39.216 71.844 1.00 27.28 248 LYS G O 1
ATOM 10914 N N . ILE G 1 141 ? 82.208 37.828 73.390 1.00 26.11 249 ILE G N 1
ATOM 10915 C CA . ILE G 1 141 ? 82.054 36.649 72.525 1.00 22.36 249 ILE G CA 1
ATOM 10916 C C . ILE G 1 141 ? 80.566 36.535 72.169 1.00 24.18 249 ILE G C 1
ATOM 10917 O O . ILE G 1 141 ? 80.231 36.140 71.057 1.00 24.85 249 ILE G O 1
ATOM 10922 N N . GLY G 1 142 ? 79.688 36.869 73.118 1.00 24.61 250 GLY G N 1
ATOM 10923 C CA . GLY G 1 142 ? 78.259 36.790 72.872 1.00 25.19 250 GLY G CA 1
ATOM 10924 C C . GLY G 1 142 ? 77.605 37.971 72.166 1.00 27.57 250 GLY G C 1
ATOM 10925 O O . GLY G 1 142 ? 76.369 38.008 72.041 1.00 28.31 250 GLY G O 1
ATOM 10926 N N . LEU G 1 143 ? 78.397 38.930 71.686 1.00 30.34 251 LEU G N 1
ATOM 10927 C CA . LEU G 1 143 ? 77.859 40.086 70.984 1.00 32.07 251 LEU G CA 1
ATOM 10928 C C . LEU G 1 143 ? 76.863 39.810 69.829 1.00 36.57 251 LEU G C 1
ATOM 10929 O O . LEU G 1 143 ? 75.862 40.538 69.677 1.00 35.68 251 LEU G O 1
ATOM 10934 N N . PRO G 1 144 ? 77.155 38.815 68.961 1.00 38.01 252 PRO G N 1
ATOM 10935 C CA . PRO G 1 144 ? 76.182 38.579 67.881 1.00 38.45 252 PRO G CA 1
ATOM 10936 C C . PRO G 1 144 ? 74.840 38.047 68.351 1.00 37.92 252 PRO G C 1
ATOM 10937 O O . PRO G 1 144 ? 73.819 38.276 67.693 1.00 39.03 252 PRO G O 1
ATOM 10941 N N . ALA G 1 145 ? 74.836 37.349 69.480 1.00 35.83 253 ALA G N 1
ATOM 10942 C CA . ALA G 1 145 ? 73.610 36.829 70.061 1.00 35.41 253 ALA G CA 1
ATOM 10943 C C . ALA G 1 145 ? 72.852 38.036 70.614 1.00 36.14 253 ALA G C 1
ATOM 10944 O O . ALA G 1 145 ? 71.630 38.114 70.496 1.00 34.99 253 ALA G O 1
ATOM 10946 N N . LYS G 1 146 ? 73.583 38.969 71.223 1.00 35.10 254 LYS G N 1
ATOM 10947 C CA . LYS G 1 146 ? 72.987 40.191 71.763 1.00 36.81 254 LYS G CA 1
ATOM 10948 C C . LYS G 1 146 ? 72.328 40.969 70.626 1.00 37.89 254 LYS G C 1
ATOM 10949 O O . LYS G 1 146 ? 71.197 41.420 70.748 1.00 38.78 254 LYS G O 1
ATOM 10955 N N . ALA G 1 147 ? 73.059 41.146 69.531 1.00 40.15 255 ALA G N 1
ATOM 10956 C CA . ALA G 1 147 ? 72.560 41.861 68.365 1.00 40.85 255 ALA G CA 1
ATOM 10957 C C . ALA G 1 147 ? 71.305 41.189 67.783 1.00 42.19 255 ALA G C 1
ATOM 10958 O O . ALA G 1 147 ? 70.353 41.864 67.384 1.00 40.99 255 ALA G O 1
ATOM 10960 N N . LYS G 1 148 ? 71.311 39.865 67.724 1.00 41.11 256 LYS G N 1
ATOM 10961 C CA . LYS G 1 148 ? 70.172 39.168 67.177 1.00 41.47 256 LYS G CA 1
ATOM 10962 C C . LYS G 1 148 ? 68.957 39.382 68.072 1.00 41.30 256 LYS G C 1
ATOM 10963 O O . LYS G 1 148 ? 67.923 39.831 67.605 1.00 41.95 256 LYS G O 1
ATOM 10969 N N . VAL G 1 149 ? 69.084 39.050 69.353 1.00 40.15 257 VAL G N 1
ATOM 10970 C CA . VAL G 1 149 ? 67.991 39.198 70.316 1.00 40.94 257 VAL G CA 1
ATOM 10971 C C . VAL G 1 149 ? 67.416 40.619 70.354 1.00 41.79 257 VAL G C 1
ATOM 10972 O O . VAL G 1 149 ? 66.212 40.806 70.517 1.00 42.07 257 VAL G O 1
ATOM 10976 N N . LYS G 1 150 ? 68.271 41.620 70.209 1.00 42.17 258 LYS G N 1
ATOM 10977 C CA . LYS G 1 150 ? 67.784 42.999 70.220 1.00 44.91 258 LYS G CA 1
ATOM 10978 C C . LYS G 1 150 ? 67.067 43.374 68.919 1.00 45.57 258 LYS G C 1
ATOM 10979 O O . LYS G 1 150 ? 66.134 44.178 68.924 1.00 45.67 258 LYS G O 1
ATOM 10985 N N . ALA G 1 151 ? 67.510 42.792 67.810 1.00 45.59 259 ALA G N 1
ATOM 10986 C CA . ALA G 1 151 ? 66.897 43.053 66.511 1.00 46.35 259 ALA G CA 1
ATOM 10987 C C . ALA G 1 151 ? 65.550 42.317 66.404 1.00 45.58 259 ALA G C 1
ATOM 10988 O O . ALA G 1 151 ? 64.664 42.733 65.659 1.00 46.73 259 ALA G O 1
ATOM 10990 N N . GLN G 1 152 ? 65.403 41.230 67.158 1.00 45.77 260 GLN G N 1
ATOM 10991 C CA . GLN G 1 152 ? 64.175 40.433 67.144 1.00 44.02 260 GLN G CA 1
ATOM 10992 C C . GLN G 1 152 ? 63.150 40.778 68.218 1.00 43.89 260 GLN G C 1
ATOM 10993 O O . GLN G 1 152 ? 61.975 40.400 68.116 1.00 44.38 260 GLN G O 1
ATOM 10999 N N . HIS G 1 153 ? 63.591 41.469 69.257 1.00 41.98 261 HIS G N 1
ATOM 11000 C CA . HIS G 1 153 ? 62.701 41.846 70.341 1.00 40.71 261 HIS G CA 1
ATOM 11001 C C . HIS G 1 153 ? 62.993 43.300 70.638 1.00 40.10 261 HIS G C 1
ATOM 11002 O O . HIS G 1 153 ? 63.368 43.647 71.752 1.00 39.75 261 HIS G O 1
ATOM 11009 N N . GLY G 1 154 ? 62.795 44.131 69.612 1.00 41.83 262 GLY G N 1
ATOM 11010 C CA . GLY G 1 154 ? 63.033 45.572 69.681 1.00 42.51 262 GLY G CA 1
ATOM 11011 C C . GLY G 1 154 ? 62.544 46.357 70.888 1.00 44.32 262 GLY G C 1
ATOM 11012 O O . GLY G 1 154 ? 63.205 47.313 71.306 1.00 47.85 262 GLY G O 1
ATOM 11013 N N . ASP G 1 155 ? 61.401 45.984 71.463 1.00 43.06 263 ASP G N 1
ATOM 11014 C CA . ASP G 1 155 ? 60.877 46.705 72.616 1.00 42.03 263 ASP G CA 1
ATOM 11015 C C . ASP G 1 155 ? 60.701 45.835 73.851 1.00 42.51 263 ASP G C 1
ATOM 11016 O O . ASP G 1 155 ? 60.007 46.227 74.789 1.00 44.60 263 ASP G O 1
ATOM 11021 N N . ALA G 1 156 ? 61.313 44.659 73.874 1.00 41.69 264 ALA G N 1
ATOM 11022 C CA . ALA G 1 156 ? 61.171 43.798 75.036 1.00 40.68 264 ALA G CA 1
ATOM 11023 C C . ALA G 1 156 ? 61.846 44.383 76.291 1.00 42.23 264 ALA G C 1
ATOM 11024 O O . ALA G 1 156 ? 62.832 45.134 76.206 1.00 41.80 264 ALA G O 1
ATOM 11026 N N . PRO G 1 157 ? 61.301 44.071 77.475 1.00 41.10 265 PRO G N 1
ATOM 11027 C CA . PRO G 1 157 ? 61.879 44.564 78.728 1.00 43.33 265 PRO G CA 1
ATOM 11028 C C . PRO G 1 157 ? 63.195 43.838 79.041 1.00 44.17 265 PRO G C 1
ATOM 11029 O O . PRO G 1 157 ? 63.346 42.635 78.774 1.00 44.35 265 PRO G O 1
ATOM 11033 N N . PHE G 1 158 ? 64.134 44.586 79.610 1.00 44.35 266 PHE G N 1
ATOM 11034 C CA . PHE G 1 158 ? 65.457 44.080 79.947 1.00 45.39 266 PHE G CA 1
ATOM 11035 C C . PHE G 1 158 ? 65.510 42.626 80.403 1.00 44.65 266 PHE G C 1
ATOM 11036 O O . PHE G 1 158 ? 66.310 41.842 79.897 1.00 44.78 266 PHE G O 1
ATOM 11044 N N . ALA G 1 159 ? 64.667 42.288 81.368 1.00 43.81 267 ALA G N 1
ATOM 11045 C CA . ALA G 1 159 ? 64.605 40.947 81.917 1.00 44.28 267 ALA G CA 1
ATOM 11046 C C . ALA G 1 159 ? 64.335 39.907 80.845 1.00 45.41 267 ALA G C 1
ATOM 11047 O O . ALA G 1 159 ? 64.858 38.779 80.901 1.00 43.63 267 ALA G O 1
ATOM 11049 N N . GLU G 1 160 ? 63.472 40.286 79.900 1.00 45.39 268 GLU G N 1
ATOM 11050 C CA . GLU G 1 160 ? 63.095 39.431 78.779 1.00 43.88 268 GLU G CA 1
ATOM 11051 C C . GLU G 1 160 ? 64.286 39.286 77.854 1.00 40.28 268 GLU G C 1
ATOM 11052 O O . GLU G 1 160 ? 64.612 38.196 77.411 1.00 39.35 268 GLU G O 1
ATOM 11058 N N . LEU G 1 161 ? 64.917 40.411 77.554 1.00 38.29 269 LEU G N 1
ATOM 11059 C CA . LEU G 1 161 ? 66.099 40.439 76.697 1.00 38.55 269 LEU G CA 1
ATOM 11060 C C . LEU G 1 161 ? 67.162 39.454 77.218 1.00 38.26 269 LEU G C 1
ATOM 11061 O O . LEU G 1 161 ? 67.835 38.774 76.433 1.00 40.57 269 LEU G O 1
ATOM 11066 N N . CYS G 1 162 ? 67.287 39.349 78.536 1.00 37.57 270 CYS G N 1
ATOM 11067 C CA . CYS G 1 162 ? 68.277 38.457 79.140 1.00 37.78 270 CYS G CA 1
ATOM 11068 C C . CYS G 1 162 ? 67.934 37.001 78.889 1.00 38.75 270 CYS G C 1
ATOM 11069 O O . CYS G 1 162 ? 68.800 36.215 78.503 1.00 38.53 270 CYS G O 1
ATOM 11072 N N . THR G 1 163 ? 66.675 36.633 79.107 1.00 36.57 271 THR G N 1
ATOM 11073 C CA . THR G 1 163 ? 66.243 35.254 78.873 1.00 36.89 271 THR G CA 1
ATOM 11074 C C . THR G 1 163 ? 66.513 34.825 77.438 1.00 36.87 271 THR G C 1
ATOM 11075 O O . THR G 1 163 ? 67.075 33.743 77.184 1.00 37.31 271 THR G O 1
ATOM 11079 N N . HIS G 1 164 ? 66.092 35.671 76.504 1.00 35.84 272 HIS G N 1
ATOM 11080 C CA . HIS G 1 164 ? 66.283 35.395 75.093 1.00 35.63 272 HIS G CA 1
ATOM 11081 C C . HIS G 1 164 ? 67.771 35.241 74.802 1.00 36.02 272 HIS G C 1
ATOM 11082 O O . HIS G 1 164 ? 68.165 34.322 74.097 1.00 32.43 272 HIS G O 1
ATOM 11089 N N . CYS G 1 165 ? 68.578 36.141 75.366 1.00 34.53 273 CYS G N 1
ATOM 11090 C CA . CYS G 1 165 ? 70.015 36.117 75.131 1.00 34.87 273 CYS G CA 1
ATOM 11091 C C . CYS G 1 165 ? 70.712 34.924 75.745 1.00 32.40 273 CYS G C 1
ATOM 11092 O O . CYS G 1 165 ? 71.744 34.473 75.229 1.00 35.36 273 CYS G O 1
ATOM 11095 N N . GLU G 1 166 ? 70.169 34.402 76.829 1.00 29.70 274 GLU G N 1
ATOM 11096 C CA . GLU G 1 166 ? 70.787 33.248 77.455 1.00 29.83 274 GLU G CA 1
ATOM 11097 C C . GLU G 1 166 ? 70.659 32.057 76.549 1.00 29.96 274 GLU G C 1
ATOM 11098 O O . GLU G 1 166 ? 71.520 31.175 76.535 1.00 30.03 274 GLU G O 1
ATOM 11104 N N . LYS G 1 167 ? 69.587 32.034 75.768 1.00 28.36 275 LYS G N 1
ATOM 11105 C CA . LYS G 1 167 ? 69.389 30.918 74.847 1.00 29.72 275 LYS G CA 1
ATOM 11106 C C . LYS G 1 167 ? 70.135 31.174 73.532 1.00 26.61 275 LYS G C 1
ATOM 11107 O O . LYS G 1 167 ? 70.822 30.301 72.993 1.00 26.61 275 LYS G O 1
ATOM 11113 N N . GLU G 1 168 ? 70.015 32.386 73.016 1.00 25.72 276 GLU G N 1
ATOM 11114 C CA . GLU G 1 168 ? 70.667 32.693 71.766 1.00 27.89 276 GLU G CA 1
ATOM 11115 C C . GLU G 1 168 ? 72.207 32.649 71.895 1.00 29.17 276 GLU G C 1
ATOM 11116 O O . GLU G 1 168 ? 72.901 32.397 70.911 1.00 27.00 276 GLU G O 1
ATOM 11122 N N . ALA G 1 169 ? 72.727 32.863 73.111 1.00 27.14 277 ALA G N 1
ATOM 11123 C CA . ALA G 1 169 ? 74.185 32.853 73.312 1.00 26.39 277 ALA G CA 1
ATOM 11124 C C . ALA G 1 169 ? 74.684 31.401 73.172 1.00 26.08 277 ALA G C 1
ATOM 11125 O O . ALA G 1 169 ? 75.799 31.165 72.693 1.00 24.30 277 ALA G O 1
ATOM 11127 N N . VAL G 1 170 ? 73.867 30.444 73.602 1.00 23.69 278 VAL G N 1
ATOM 11128 C CA . VAL G 1 170 ? 74.222 29.030 73.470 1.00 23.06 278 VAL G CA 1
ATOM 11129 C C . VAL G 1 170 ? 74.377 28.666 71.997 1.00 24.73 278 VAL G C 1
ATOM 11130 O O . VAL G 1 170 ? 75.332 27.958 71.605 1.00 27.11 278 VAL G O 1
ATOM 11134 N N . ASN G 1 171 ? 73.441 29.141 71.185 1.00 25.45 279 ASN G N 1
ATOM 11135 C CA . ASN G 1 171 ? 73.471 28.905 69.747 1.00 26.55 279 ASN G CA 1
ATOM 11136 C C . ASN G 1 171 ? 74.692 29.569 69.125 1.00 27.45 279 ASN G C 1
ATOM 11137 O O . ASN G 1 171 ? 75.289 29.016 68.210 1.00 25.33 279 ASN G O 1
ATOM 11142 N N . ALA G 1 172 ? 75.048 30.763 69.612 1.00 27.37 280 ALA G N 1
ATOM 11143 C CA . ALA G 1 172 ? 76.223 31.442 69.086 1.00 26.28 280 ALA G CA 1
ATOM 11144 C C . ALA G 1 172 ? 77.435 30.560 69.393 1.00 23.96 280 ALA G C 1
ATOM 11145 O O . ALA G 1 172 ? 78.299 30.379 68.533 1.00 26.40 280 ALA G O 1
ATOM 11147 N N . SER G 1 173 ? 77.448 29.957 70.573 1.00 22.14 281 SER G N 1
ATOM 11148 C CA . SER G 1 173 ? 78.523 29.071 70.973 1.00 24.86 281 SER G CA 1
ATOM 11149 C C . SER G 1 173 ? 78.593 27.816 70.110 1.00 24.88 281 SER G C 1
ATOM 11150 O O . SER G 1 173 ? 79.681 27.334 69.776 1.00 21.06 281 SER G O 1
ATOM 11153 N N . LEU G 1 174 ? 77.434 27.293 69.738 1.00 23.47 282 LEU G N 1
ATOM 11154 C CA . LEU G 1 174 ? 77.395 26.095 68.893 1.00 23.85 282 LEU G CA 1
ATOM 11155 C C . LEU G 1 174 ? 77.948 26.478 67.535 1.00 22.79 282 LEU G C 1
ATOM 11156 O O . LEU G 1 174 ? 78.618 25.690 66.888 1.00 23.23 282 LEU G O 1
ATOM 11161 N N . GLY G 1 175 ? 77.636 27.699 67.087 1.00 22.88 283 GLY G N 1
ATOM 11162 C CA . GLY G 1 175 ? 78.171 28.173 65.817 1.00 20.81 283 GLY G CA 1
ATOM 11163 C C . GLY G 1 175 ? 79.701 28.331 65.884 1.00 20.52 283 GLY G C 1
ATOM 11164 O O . GLY G 1 175 ? 80.406 28.072 64.886 1.00 24.01 283 GLY G O 1
ATOM 11165 N N . ASN G 1 176 ? 80.228 28.767 67.032 1.00 18.41 284 ASN G N 1
ATOM 11166 C CA . ASN G 1 176 ? 81.681 28.900 67.182 1.00 18.78 284 ASN G CA 1
ATOM 11167 C C . ASN G 1 176 ? 82.365 27.532 67.239 1.00 22.05 284 ASN G C 1
ATOM 11168 O O . ASN G 1 176 ? 83.524 27.422 66.861 1.00 21.44 284 ASN G O 1
ATOM 11173 N N . LEU G 1 177 ? 81.674 26.508 67.736 1.00 21.76 285 LEU G N 1
ATOM 11174 C CA . LEU G 1 177 ? 82.283 25.164 67.757 1.00 22.79 285 LEU G CA 1
ATOM 11175 C C . LEU G 1 177 ? 82.556 24.686 66.321 1.00 23.01 285 LEU G C 1
ATOM 11176 O O . LEU G 1 177 ? 83.455 23.852 66.080 1.00 26.78 285 LEU G O 1
ATOM 11181 N N . LEU G 1 178 ? 81.787 25.206 65.368 1.00 21.08 286 LEU G N 1
ATOM 11182 C CA . LEU G 1 178 ? 81.949 24.844 63.976 1.00 25.06 286 LEU G CA 1
ATOM 11183 C C . LEU G 1 178 ? 83.171 25.525 63.325 1.00 26.29 286 LEU G C 1
ATOM 11184 O O . LEU G 1 178 ? 83.473 25.230 62.163 1.00 24.81 286 LEU G O 1
ATOM 11189 N N . THR G 1 179 ? 83.833 26.445 64.055 1.00 25.12 287 THR G N 1
ATOM 11190 C CA . THR G 1 179 ? 85.042 27.096 63.544 1.00 22.91 287 THR G CA 1
ATOM 11191 C C . THR G 1 179 ? 86.226 26.161 63.816 1.00 25.38 287 THR G C 1
ATOM 11192 O O . THR G 1 179 ? 87.354 26.447 63.374 1.00 23.47 287 THR G O 1
ATOM 11196 N N . TYR G 1 180 ? 85.991 25.054 64.537 1.00 23.15 288 TYR G N 1
ATOM 11197 C CA . TYR G 1 180 ? 87.067 24.121 64.861 1.00 24.80 288 TYR G CA 1
ATOM 11198 C C . TYR G 1 180 ? 87.052 22.975 63.861 1.00 26.73 288 TYR G C 1
ATOM 11199 O O . TYR G 1 180 ? 86.090 22.190 63.834 1.00 25.52 288 TYR G O 1
ATOM 11208 N N . PRO G 1 181 ? 88.133 22.832 63.059 1.00 26.26 289 PRO G N 1
ATOM 11209 C CA . PRO G 1 181 ? 88.117 21.745 62.082 1.00 25.82 289 PRO G CA 1
ATOM 11210 C C . PRO G 1 181 ? 87.860 20.348 62.660 1.00 24.57 289 PRO G C 1
ATOM 11211 O O . PRO G 1 181 ? 87.110 19.565 62.068 1.00 26.85 289 PRO G O 1
ATOM 11215 N N . PHE G 1 182 ? 88.473 20.017 63.784 1.00 24.66 290 PHE G N 1
ATOM 11216 C CA . PHE G 1 182 ? 88.269 18.688 64.323 1.00 26.48 290 PHE G CA 1
ATOM 11217 C C . PHE G 1 182 ? 86.857 18.443 64.843 1.00 28.25 290 PHE G C 1
ATOM 11218 O O . PHE G 1 182 ? 86.461 17.294 65.082 1.00 29.86 290 PHE G O 1
ATOM 11226 N N . VAL G 1 183 ? 86.090 19.525 64.975 1.00 27.50 291 VAL G N 1
ATOM 11227 C CA . VAL G 1 183 ? 84.699 19.396 65.393 1.00 27.04 291 VAL G CA 1
ATOM 11228 C C . VAL G 1 183 ? 83.903 19.122 64.112 1.00 28.03 291 VAL G C 1
ATOM 11229 O O . VAL G 1 183 ? 83.110 18.173 64.072 1.00 29.66 291 VAL G O 1
ATOM 11233 N N . ARG G 1 184 ? 84.136 19.916 63.066 1.00 27.63 292 ARG G N 1
ATOM 11234 C CA . ARG G 1 184 ? 83.423 19.725 61.806 1.00 27.91 292 ARG G CA 1
ATOM 11235 C 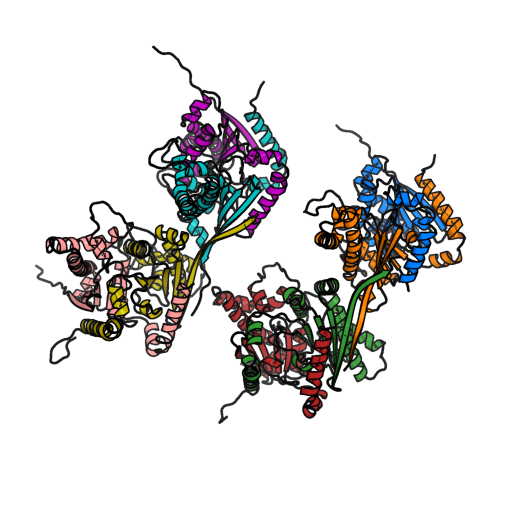C . ARG G 1 184 ? 83.659 18.311 61.305 1.00 30.20 292 ARG G C 1
ATOM 11236 O O . ARG G 1 184 ? 82.726 17.661 60.835 1.00 29.39 292 ARG G O 1
ATOM 11244 N N . GLU G 1 185 ? 84.898 17.827 61.429 1.00 30.86 293 GLU G N 1
ATOM 11245 C CA . GLU G 1 185 ? 85.241 16.478 61.001 1.00 32.02 293 GLU G CA 1
ATOM 11246 C C . GLU G 1 185 ? 84.483 15.387 61.757 1.00 31.64 293 GLU G C 1
ATOM 11247 O O . GLU G 1 185 ? 84.053 14.391 61.165 1.00 32.51 293 GLU G O 1
ATOM 11253 N N . GLY G 1 186 ? 84.355 15.565 63.067 1.00 30.05 294 GLY G N 1
ATOM 11254 C CA . GLY G 1 186 ? 83.650 14.612 63.898 1.00 27.84 294 GLY G CA 1
ATOM 11255 C C . GLY G 1 186 ? 82.192 14.593 63.481 1.00 29.46 294 GLY G C 1
ATOM 11256 O O . GLY G 1 186 ? 81.569 13.541 63.412 1.00 29.10 294 GLY G O 1
ATOM 11257 N N . LEU G 1 187 ? 81.645 15.760 63.168 1.00 29.53 295 LEU G N 1
ATOM 11258 C CA . LEU G 1 187 ? 80.258 15.822 62.737 1.00 31.34 295 LEU G CA 1
ATOM 11259 C C . LEU G 1 187 ? 80.101 15.120 61.396 1.00 33.24 295 LEU G C 1
ATOM 11260 O O . LEU G 1 187 ? 79.134 14.378 61.175 1.00 35.54 295 LEU G O 1
ATOM 11265 N N . VAL G 1 188 ? 81.024 15.378 60.478 1.00 32.15 296 VAL G N 1
ATOM 11266 C CA . VAL G 1 188 ? 80.935 14.771 59.169 1.00 33.15 296 VAL G CA 1
ATOM 11267 C C . VAL G 1 188 ? 81.078 13.261 59.276 1.00 33.11 296 VAL G C 1
ATOM 11268 O O . VAL G 1 188 ? 80.400 12.530 58.575 1.00 33.16 296 VAL G O 1
ATOM 11272 N N . ASN G 1 189 ? 81.935 12.799 60.178 1.00 34.02 297 ASN G N 1
ATOM 11273 C CA . ASN G 1 189 ? 82.156 11.363 60.363 1.00 36.36 297 ASN G CA 1
ATOM 11274 C C . ASN G 1 189 ? 81.145 10.713 61.307 1.00 39.22 297 ASN G C 1
ATOM 11275 O O . ASN G 1 189 ? 81.239 9.512 61.599 1.00 39.32 297 ASN G O 1
ATOM 11280 N N . LYS G 1 190 ? 80.180 11.505 61.775 1.00 38.36 298 LYS G N 1
ATOM 11281 C CA . LYS G 1 190 ? 79.155 11.032 62.689 1.00 37.88 298 LYS G CA 1
ATOM 11282 C C . LYS G 1 190 ? 79.694 10.403 63.972 1.00 36.99 298 LYS G C 1
ATOM 11283 O O . LYS G 1 190 ? 79.114 9.496 64.536 1.00 35.80 298 LYS G O 1
ATOM 11289 N N . THR G 1 191 ? 80.809 10.931 64.452 1.00 34.65 299 THR G N 1
ATOM 11290 C CA . THR G 1 191 ? 81.407 10.460 65.684 1.00 32.64 299 THR G CA 1
ATOM 11291 C C . THR G 1 191 ? 81.211 11.563 66.747 1.00 30.87 299 THR G C 1
ATOM 11292 O O . THR G 1 191 ? 81.718 11.451 67.863 1.00 29.85 299 THR G O 1
ATOM 11296 N N . LEU G 1 192 ? 80.485 12.617 66.388 1.00 29.42 300 LEU G N 1
ATOM 11297 C CA . LEU G 1 192 ? 80.270 13.717 67.304 1.00 29.52 300 LEU G CA 1
ATOM 11298 C C . LEU G 1 192 ? 78.925 14.372 67.082 1.00 28.91 300 LEU G C 1
ATOM 11299 O O . LEU G 1 192 ? 78.478 14.485 65.954 1.00 32.18 300 LEU G O 1
ATOM 11304 N N . ALA G 1 193 ? 78.269 14.790 68.161 1.00 28.95 301 ALA G N 1
ATOM 11305 C CA . ALA G 1 193 ? 76.987 15.502 68.037 1.00 28.33 301 ALA G CA 1
ATOM 11306 C C . ALA G 1 193 ? 77.070 16.741 68.910 1.00 27.22 301 ALA G C 1
ATOM 11307 O O . ALA G 1 193 ? 77.657 16.692 69.965 1.00 28.90 301 ALA G O 1
ATOM 11309 N N . LEU G 1 194 ? 76.482 17.838 68.440 1.00 28.53 302 LEU G N 1
ATOM 11310 C CA . LEU G 1 194 ? 76.446 19.094 69.182 1.00 27.96 302 LEU G CA 1
ATOM 11311 C C . LEU G 1 194 ? 75.018 19.321 69.678 1.00 28.11 302 LEU G C 1
ATOM 11312 O O . LEU G 1 194 ? 74.048 19.139 68.926 1.00 27.99 302 LEU G O 1
ATOM 11317 N N . LYS G 1 195 ? 74.906 19.698 70.957 1.00 27.61 303 LYS G N 1
ATOM 11318 C CA . LYS G 1 195 ? 73.613 19.993 71.592 1.00 27.01 303 LYS G CA 1
ATOM 11319 C C . LYS G 1 195 ? 73.673 21.246 72.470 1.00 27.11 303 LYS G C 1
ATOM 11320 O O . LYS G 1 195 ? 74.730 21.629 72.982 1.00 24.73 303 LYS G O 1
ATOM 11326 N N . GLY G 1 196 ? 72.524 21.872 72.645 1.00 27.22 304 GLY G N 1
ATOM 11327 C CA . GLY G 1 196 ? 72.436 23.050 73.471 1.00 27.66 304 GLY G CA 1
ATOM 11328 C C . GLY G 1 196 ? 71.385 22.784 74.536 1.00 29.79 304 GLY G C 1
ATOM 11329 O O . GLY G 1 196 ? 70.412 22.058 74.286 1.00 28.28 304 GLY G O 1
ATOM 11330 N N . GLY G 1 197 ? 71.579 23.365 75.719 1.00 28.16 305 GLY G N 1
ATOM 11331 C CA . GLY G 1 197 ? 70.635 23.183 76.805 1.00 27.46 305 GLY G CA 1
ATOM 11332 C C . GLY G 1 197 ? 70.346 24.498 77.510 1.00 30.57 305 GLY G C 1
ATOM 11333 O O . GLY G 1 197 ? 71.075 25.479 77.350 1.00 26.41 305 GLY G O 1
ATOM 11334 N N . TYR G 1 198 ? 69.251 24.538 78.274 1.00 31.18 306 TYR G N 1
ATOM 11335 C CA . TYR G 1 198 ? 68.904 25.734 79.016 1.00 33.11 306 TYR G CA 1
ATOM 11336 C C . TYR G 1 198 ? 68.220 25.278 80.264 1.00 35.46 306 TYR G C 1
ATOM 11337 O O . TYR G 1 198 ? 67.118 24.733 80.201 1.00 34.35 306 TYR G O 1
ATOM 11346 N N . TYR G 1 199 ? 68.906 25.486 81.387 1.00 35.21 307 TYR G N 1
ATOM 11347 C CA . TYR G 1 199 ? 68.422 25.123 82.704 1.00 37.06 307 TYR G CA 1
ATOM 11348 C C . TYR G 1 199 ? 67.842 26.391 83.340 1.00 37.96 307 TYR G C 1
ATOM 11349 O O . TYR G 1 199 ? 68.533 27.395 83.532 1.00 36.38 307 TYR G O 1
ATOM 11358 N N . ASP G 1 200 ? 66.536 26.357 83.603 1.00 39.86 308 ASP G N 1
ATOM 11359 C CA . ASP G 1 200 ? 65.835 27.482 84.234 1.00 40.99 308 ASP G CA 1
ATOM 11360 C C . ASP G 1 200 ? 65.657 27.017 85.684 1.00 41.20 308 ASP G C 1
ATOM 11361 O O . ASP G 1 200 ? 64.768 26.215 85.950 1.00 39.79 308 ASP G O 1
ATOM 11366 N N . PHE G 1 201 ? 66.497 27.492 86.607 1.00 41.14 309 PHE G N 1
ATOM 11367 C CA . PHE G 1 201 ? 66.395 27.020 87.989 1.00 41.45 309 PHE G CA 1
ATOM 11368 C C . PHE G 1 201 ? 65.331 27.723 88.807 1.00 42.83 309 PHE G C 1
ATOM 11369 O O . PHE G 1 201 ? 64.972 27.269 89.900 1.00 42.67 309 PHE G O 1
ATOM 11377 N N . VAL G 1 202 ? 64.836 28.835 88.277 1.00 44.87 310 VAL G N 1
ATOM 11378 C CA . VAL G 1 202 ? 63.753 29.558 88.917 1.00 46.95 310 VAL G CA 1
ATOM 11379 C C . VAL G 1 202 ? 62.487 28.684 88.773 1.00 48.28 310 VAL G C 1
ATOM 11380 O O . VAL G 1 202 ? 61.903 28.254 89.764 1.00 49.66 310 VAL G O 1
ATOM 11384 N N . LYS G 1 203 ? 62.103 28.397 87.525 1.00 48.37 311 LYS G N 1
ATOM 11385 C CA . LYS G 1 203 ? 60.919 27.610 87.227 1.00 48.69 311 LYS G CA 1
ATOM 11386 C C . LYS G 1 203 ? 61.134 26.126 87.441 1.00 48.23 311 LYS G C 1
ATOM 11387 O O . LYS G 1 203 ? 60.176 25.388 87.592 1.00 49.38 311 LYS G O 1
ATOM 11393 N N . GLY G 1 204 ? 62.387 25.687 87.460 1.00 47.24 312 GLY G N 1
ATOM 11394 C CA . GLY G 1 204 ? 62.671 24.270 87.653 1.00 44.88 312 GLY G CA 1
ATOM 11395 C C . GLY G 1 204 ? 62.581 23.433 86.382 1.00 44.84 312 GLY G C 1
ATOM 11396 O O . GLY G 1 204 ? 62.063 22.306 86.398 1.00 45.55 312 GLY G O 1
ATOM 11397 N N . SER G 1 205 ? 63.105 23.944 85.270 1.00 42.72 313 SER G N 1
ATOM 11398 C CA . SER G 1 205 ? 63.014 23.188 84.021 1.00 41.77 313 SER G CA 1
ATOM 11399 C C . SER G 1 205 ? 64.298 23.111 83.186 1.00 40.98 313 SER G C 1
ATOM 11400 O O . SER G 1 205 ? 65.254 23.867 83.387 1.00 41.26 313 SER G O 1
ATOM 11403 N N . PHE G 1 206 ? 64.285 22.207 82.215 1.00 38.38 314 PHE G N 1
ATOM 11404 C CA . PHE G 1 206 ? 65.413 22.047 81.338 1.00 36.56 314 PHE G CA 1
ATOM 11405 C C . PHE G 1 206 ? 64.978 21.867 79.887 1.00 38.07 314 PHE G C 1
ATOM 11406 O O . PHE G 1 206 ? 64.073 21.074 79.592 1.00 38.24 314 PHE G O 1
ATOM 11414 N N . GLU G 1 207 ? 65.613 22.625 78.993 1.00 36.86 315 GLU G N 1
ATOM 11415 C CA . GLU G 1 207 ? 65.344 22.563 77.564 1.00 36.24 315 GLU G CA 1
ATOM 11416 C C . GLU G 1 207 ? 66.600 22.048 76.847 1.00 36.37 315 GLU G C 1
ATOM 11417 O O . GLU G 1 207 ? 67.730 22.513 77.097 1.00 34.44 315 GLU G O 1
ATOM 11423 N N . LEU G 1 208 ? 66.393 21.082 75.964 1.00 34.85 316 LEU G N 1
ATOM 11424 C CA . LEU G 1 208 ? 67.466 20.469 75.193 1.00 33.23 316 LEU G CA 1
ATOM 11425 C C . LEU G 1 208 ? 67.172 20.528 73.697 1.00 34.13 316 LEU G C 1
ATOM 11426 O O . LEU G 1 208 ? 66.043 20.224 73.243 1.00 31.34 316 LEU G O 1
ATOM 11431 N N . TRP G 1 209 ? 68.176 20.914 72.917 1.00 30.92 317 TRP G N 1
ATOM 11432 C CA . TRP G 1 209 ? 67.993 20.957 71.487 1.00 30.73 317 TRP G CA 1
ATOM 11433 C C . TRP G 1 209 ? 69.327 20.574 70.872 1.00 29.18 317 TRP G C 1
ATOM 11434 O O . TRP G 1 209 ? 70.345 20.484 71.572 1.00 28.33 317 TRP G O 1
ATOM 11445 N N . GLY G 1 210 ? 69.337 20.323 69.581 1.00 28.95 318 GLY G N 1
ATOM 11446 C CA . GLY G 1 210 ? 70.586 19.907 68.978 1.00 31.71 318 GLY G CA 1
ATOM 11447 C C . GLY G 1 210 ? 70.823 20.374 67.571 1.00 31.58 318 GLY G C 1
ATOM 11448 O O . GLY G 1 210 ? 69.919 20.889 66.904 1.00 33.41 318 GLY G O 1
ATOM 11449 N N . LEU G 1 211 ? 72.063 20.205 67.120 1.00 30.60 319 LEU G N 1
ATOM 11450 C CA . LEU G 1 211 ? 72.402 20.580 65.757 1.00 30.24 319 LEU G CA 1
ATOM 11451 C C . LEU G 1 211 ? 72.170 19.409 64.811 1.00 31.47 319 LEU G C 1
ATOM 11452 O O . LEU G 1 211 ? 72.852 18.385 64.900 1.00 33.03 319 LEU G O 1
ATOM 11457 N N . GLU G 1 212 ? 71.195 19.554 63.923 1.00 32.56 320 GLU G N 1
ATOM 11458 C CA . GLU G 1 212 ? 70.922 18.522 62.929 1.00 35.15 320 GLU G CA 1
ATOM 11459 C C . GLU G 1 212 ? 72.009 18.698 61.879 1.00 33.61 320 GLU G C 1
ATOM 11460 O O . GLU G 1 212 ? 72.135 19.774 61.304 1.00 31.99 320 GLU G O 1
ATOM 11466 N N . PHE G 1 213 ? 72.780 17.648 61.626 1.00 34.55 321 PHE G N 1
ATOM 11467 C CA . PHE G 1 213 ? 73.849 17.720 60.640 1.00 34.42 321 PHE G CA 1
ATOM 11468 C C . PHE G 1 213 ? 74.005 16.370 59.933 1.00 35.39 321 PHE G C 1
ATOM 11469 O O . PHE G 1 213 ? 74.239 15.342 60.576 1.00 33.81 321 PHE G O 1
ATOM 11477 N N . GLY G 1 214 ? 73.896 16.390 58.610 1.00 37.91 322 GLY G N 1
ATOM 11478 C CA . GLY G 1 214 ? 74.038 15.170 57.834 1.00 40.75 322 GLY G CA 1
ATOM 11479 C C . GLY G 1 214 ? 73.529 15.276 56.413 1.00 43.02 322 GLY G C 1
ATOM 11480 O O . GLY G 1 214 ? 72.672 16.120 56.075 1.00 43.02 322 GLY G O 1
ATOM 11481 N N . LEU G 1 215 ? 74.060 14.403 55.570 1.00 44.97 323 LEU G N 1
ATOM 11482 C CA . LEU G 1 215 ? 73.684 14.365 54.165 1.00 47.70 323 LEU G CA 1
ATOM 11483 C C . LEU G 1 215 ? 72.446 13.508 54.016 1.00 48.31 323 LEU G C 1
ATOM 11484 O O . LEU G 1 215 ? 72.346 12.428 54.596 1.00 47.77 323 LEU G O 1
ATOM 11489 N N . SER G 1 216 ? 71.502 13.997 53.231 1.00 49.91 324 SER G N 1
ATOM 11490 C CA . SER G 1 216 ? 70.257 13.272 52.992 1.00 52.75 324 SER G CA 1
ATOM 11491 C C . SER G 1 216 ? 69.988 13.168 51.487 1.00 53.27 324 SER G C 1
ATOM 11492 O O . SER G 1 216 ? 70.080 14.167 50.780 1.00 53.49 324 SER G O 1
ATOM 11495 N N . SER G 1 217 ? 69.650 11.982 50.986 1.00 55.61 325 SER G N 1
ATOM 11496 C CA . SER G 1 217 ? 69.380 11.862 49.548 1.00 57.18 325 SER G CA 1
ATOM 11497 C C . SER G 1 217 ? 68.051 12.528 49.174 1.00 56.74 325 SER G C 1
ATOM 11498 O O . SER G 1 217 ? 67.023 12.193 49.741 1.00 58.32 325 SER G O 1
ATOM 11501 N N . THR G 1 218 ? 68.083 13.465 48.225 1.00 56.21 326 THR G N 1
ATOM 11502 C CA . THR G 1 218 ? 66.898 14.204 47.783 1.00 56.34 326 THR G CA 1
ATOM 11503 C C . THR G 1 218 ? 66.072 13.477 46.707 1.00 58.28 326 THR G C 1
ATOM 11504 O O . THR G 1 218 ? 64.850 13.372 46.827 1.00 56.69 326 THR G O 1
ATOM 11508 N N . PHE G 1 219 ? 66.725 13.018 45.638 1.00 59.35 327 PHE G N 1
ATOM 11509 C CA . PHE G 1 219 ? 66.041 12.252 44.598 1.00 60.60 327 PHE G CA 1
ATOM 11510 C C . PHE G 1 219 ? 67.022 11.497 43.719 1.00 62.16 327 PHE G C 1
ATOM 11511 O O . PHE G 1 219 ? 68.220 11.808 43.675 1.00 61.35 327 PHE G O 1
ATOM 11519 N N . SER G 1 220 ? 66.506 10.479 43.042 1.00 63.04 328 SER G N 1
ATOM 11520 C CA . SER G 1 220 ? 67.321 9.650 42.174 1.00 64.44 328 SER G CA 1
ATOM 11521 C C . SER G 1 220 ? 66.539 9.280 40.926 1.00 65.33 328 SER G C 1
ATOM 11522 O O . SER G 1 220 ? 65.860 8.257 40.891 1.00 65.11 328 SER G O 1
ATOM 11525 N N . VAL G 1 221 ? 66.622 10.137 39.913 1.00 66.65 329 VAL G N 1
ATOM 11526 C CA . VAL G 1 221 ? 65.947 9.897 38.644 1.00 68.02 329 VAL G CA 1
ATOM 11527 C C . VAL G 1 221 ? 66.983 9.373 37.639 1.00 68.69 329 VAL G C 1
ATOM 11528 O O . VAL G 1 221 ? 67.177 10.026 36.593 1.00 69.12 329 VAL G O 1
ATOM 11533 N N . SER H 1 11 ? 70.171 10.865 70.492 1.00 52.52 119 SER H N 1
ATOM 11534 C CA . SER H 1 11 ? 69.008 9.946 70.718 1.00 53.71 119 SER H CA 1
ATOM 11535 C C . SER H 1 11 ? 69.263 9.262 72.048 1.00 52.18 119 SER H C 1
ATOM 11536 O O . SER H 1 11 ? 68.627 9.591 73.044 1.00 52.21 119 SER H O 1
ATOM 11539 N N . GLU H 1 12 ? 70.196 8.319 72.083 1.00 51.50 120 GLU H N 1
ATOM 11540 C CA . GLU H 1 12 ? 70.501 7.705 73.361 1.00 51.46 120 GLU H CA 1
ATOM 11541 C C . GLU H 1 12 ? 71.027 8.832 74.267 1.00 50.55 120 GLU H C 1
ATOM 11542 O O . GLU H 1 12 ? 70.590 9.004 75.413 1.00 50.29 120 GLU H O 1
ATOM 11548 N N . ALA H 1 13 ? 71.962 9.613 73.734 1.00 48.52 121 ALA H N 1
ATOM 11549 C CA . ALA H 1 13 ? 72.529 10.715 74.496 1.00 46.09 121 ALA H CA 1
ATOM 11550 C C . ALA H 1 13 ? 71.436 11.662 74.970 1.00 43.81 121 ALA H C 1
ATOM 11551 O O . ALA H 1 13 ? 71.426 12.052 76.113 1.00 41.91 121 ALA H O 1
ATOM 11553 N N . SER H 1 14 ? 70.511 12.031 74.089 1.00 45.31 122 SER H N 1
ATOM 11554 C CA . SER H 1 14 ? 69.454 12.951 74.483 1.00 46.54 122 SER H CA 1
ATOM 11555 C C . SER H 1 14 ? 68.630 12.317 75.590 1.00 47.09 122 SER H C 1
ATOM 11556 O O . SER H 1 14 ? 68.318 12.954 76.582 1.00 44.46 122 SER H O 1
ATOM 11559 N N . GLU H 1 15 ? 68.303 11.042 75.414 1.00 49.43 123 GLU H N 1
ATOM 11560 C CA . GLU H 1 15 ? 67.519 10.291 76.399 1.00 50.31 123 GLU H CA 1
ATOM 11561 C C . GLU H 1 15 ? 68.257 10.248 77.736 1.00 49.88 123 GLU H C 1
ATOM 11562 O O . GLU H 1 15 ? 67.665 10.415 78.815 1.00 50.31 123 GLU H O 1
ATOM 11568 N N . ARG H 1 16 ? 69.564 10.034 77.663 1.00 48.15 124 ARG H N 1
ATOM 11569 C CA . ARG H 1 16 ? 70.375 9.976 78.868 1.00 47.23 124 ARG H CA 1
ATOM 11570 C C . ARG H 1 16 ? 70.300 11.311 79.621 1.00 44.71 124 ARG H C 1
ATOM 11571 O O . ARG H 1 16 ? 70.162 11.349 80.843 1.00 45.72 124 ARG H O 1
ATOM 11579 N N . ILE H 1 17 ? 70.393 12.413 78.888 1.00 43.14 125 ILE H N 1
ATOM 11580 C CA . ILE H 1 17 ? 70.316 13.755 79.482 1.00 40.61 125 ILE H CA 1
ATOM 11581 C C . ILE H 1 17 ? 68.912 14.005 80.050 1.00 41.72 125 ILE H C 1
ATOM 11582 O O . ILE H 1 17 ? 68.737 14.689 81.065 1.00 41.10 125 ILE H O 1
ATOM 11587 N N . LYS H 1 18 ? 67.909 13.485 79.354 1.00 43.55 126 LYS H N 1
ATOM 11588 C CA . LYS H 1 18 ? 66.526 13.627 79.795 1.00 47.41 126 LYS H CA 1
ATOM 11589 C C . LYS H 1 18 ? 66.331 12.897 81.129 1.00 47.72 126 LYS H C 1
ATOM 11590 O O . LYS H 1 18 ? 65.874 13.483 82.103 1.00 46.50 126 LYS H O 1
ATOM 11596 N N . THR H 1 19 ? 66.681 11.611 81.164 1.00 49.52 127 THR H N 1
ATOM 11597 C CA . THR H 1 19 ? 66.545 10.838 82.385 1.00 50.23 127 THR H CA 1
ATOM 11598 C C . THR H 1 19 ? 67.311 11.518 83.501 1.00 50.57 127 THR H C 1
ATOM 11599 O O . THR H 1 19 ? 66.794 11.731 84.603 1.00 51.94 127 THR H O 1
ATOM 11603 N N . GLY H 1 20 ? 68.557 11.861 83.207 1.00 49.55 128 GLY H N 1
ATOM 11604 C CA . GLY H 1 20 ? 69.398 12.506 84.200 1.00 48.44 128 GLY H CA 1
ATOM 11605 C C . GLY H 1 20 ? 68.772 13.690 84.903 1.00 47.75 128 GLY H C 1
ATOM 11606 O O . GLY H 1 20 ? 68.797 13.762 86.131 1.00 49.35 128 GLY H O 1
ATOM 11607 N N . PHE H 1 21 ? 68.214 14.624 84.133 1.00 47.01 129 PHE H N 1
ATOM 11608 C CA . PHE H 1 21 ? 67.595 15.817 84.698 1.00 45.65 129 PHE H CA 1
ATOM 11609 C C . PHE H 1 21 ? 66.288 15.488 85.414 1.00 48.36 129 PHE H C 1
ATOM 11610 O O . PHE H 1 21 ? 65.964 16.088 86.428 1.00 47.26 129 PHE H O 1
ATOM 11618 N N . LEU H 1 22 ? 65.523 14.559 84.846 1.00 50.55 130 LEU H N 1
ATOM 11619 C CA . LEU H 1 22 ? 64.272 14.156 85.462 1.00 52.52 130 LEU H CA 1
ATOM 11620 C C . LEU H 1 22 ? 64.624 13.576 86.828 1.00 52.91 130 LEU H C 1
ATOM 11621 O O . LEU H 1 22 ? 64.036 13.958 87.839 1.00 52.60 130 LEU H O 1
ATOM 11626 N N . HIS H 1 23 ? 65.602 12.670 86.862 1.00 52.96 131 HIS H N 1
ATOM 11627 C CA . HIS H 1 23 ? 66.006 12.075 88.135 1.00 52.07 131 HIS H CA 1
ATOM 11628 C C . HIS H 1 23 ? 66.449 13.137 89.138 1.00 50.28 131 HIS H C 1
ATOM 11629 O O . HIS H 1 23 ? 66.290 12.970 90.346 1.00 50.04 131 HIS H O 1
ATOM 11636 N N . PHE H 1 24 ? 67.017 14.226 88.643 1.00 49.04 132 PHE H N 1
ATOM 11637 C CA . PHE H 1 24 ? 67.461 15.298 89.529 1.00 47.73 132 PHE H CA 1
ATOM 11638 C C . PHE H 1 24 ? 66.289 16.202 89.916 1.00 50.83 132 PHE H C 1
ATOM 11639 O O . PHE H 1 24 ? 66.325 16.894 90.939 1.00 51.39 132 PHE H O 1
ATOM 11647 N N . LYS H 1 25 ? 65.261 16.218 89.075 1.00 53.45 133 LYS H N 1
ATOM 11648 C CA . LYS H 1 25 ? 64.103 17.071 89.315 1.00 56.18 133 LYS H CA 1
ATOM 11649 C C . LYS H 1 25 ? 63.363 16.631 90.571 1.00 57.61 133 LYS H C 1
ATOM 11650 O O . LYS H 1 25 ? 63.125 17.429 91.469 1.00 56.72 133 LYS H O 1
ATOM 11656 N N . LYS H 1 26 ? 62.990 15.359 90.635 1.00 60.70 134 LYS H N 1
ATOM 11657 C CA . LYS H 1 26 ? 62.288 14.877 91.817 1.00 63.95 134 LYS H CA 1
ATOM 11658 C C . LYS H 1 26 ? 63.288 14.780 92.943 1.00 64.41 134 LYS H C 1
ATOM 11659 O O . LYS H 1 26 ? 63.412 15.697 93.766 1.00 65.53 134 LYS H O 1
ATOM 11665 N N . GLU H 1 27 ? 64.020 13.673 92.949 1.00 63.96 135 GLU H N 1
ATOM 11666 C CA . GLU H 1 27 ? 65.023 13.402 93.962 1.00 63.84 135 GLU H CA 1
ATOM 11667 C C . GLU H 1 27 ? 65.654 14.618 94.627 1.00 62.50 135 GLU H C 1
ATOM 11668 O O . GLU H 1 27 ? 65.792 14.632 95.843 1.00 63.30 135 GLU H O 1
ATOM 11674 N N . LYS H 1 28 ? 66.019 15.649 93.870 1.00 61.35 136 LYS H N 1
ATOM 11675 C CA . LYS H 1 28 ? 66.656 16.800 94.512 1.00 60.01 136 LYS H CA 1
ATOM 11676 C C . LYS H 1 28 ? 65.967 18.159 94.430 1.00 58.02 136 LYS H C 1
ATOM 11677 O O . LYS H 1 28 ? 65.809 18.822 95.453 1.00 58.56 136 LYS H O 1
ATOM 11683 N N . TYR H 1 29 ? 65.569 18.593 93.235 1.00 56.61 137 TYR H N 1
ATOM 11684 C CA . TYR H 1 29 ? 64.934 19.911 93.096 1.00 55.01 137 TYR H CA 1
ATOM 11685 C C . TYR H 1 29 ? 63.547 20.002 93.750 1.00 54.96 137 TYR H C 1
ATOM 11686 O O . TYR H 1 29 ? 63.259 20.945 94.483 1.00 53.09 137 TYR H O 1
ATOM 11695 N N . ASP H 1 30 ? 62.690 19.026 93.456 1.00 55.48 138 ASP H N 1
ATOM 11696 C CA . ASP H 1 30 ? 61.339 19.001 94.004 1.00 56.47 138 ASP H CA 1
ATOM 11697 C C . ASP H 1 30 ? 61.250 18.559 95.465 1.00 57.31 138 ASP H C 1
ATOM 11698 O O . ASP H 1 30 ? 60.206 18.729 96.103 1.00 56.93 138 ASP H O 1
ATOM 11703 N N . LYS H 1 31 ? 62.326 17.976 95.991 1.00 57.46 139 LYS H N 1
ATOM 11704 C CA . LYS H 1 31 ? 62.339 17.566 97.390 1.00 57.44 139 LYS H CA 1
ATOM 11705 C C . LYS H 1 31 ? 63.116 18.596 98.190 1.00 58.13 139 LYS H C 1
ATOM 11706 O O . LYS H 1 31 ? 63.704 18.277 99.224 1.00 59.69 139 LYS H O 1
ATOM 11712 N N . ASN H 1 32 ? 63.115 19.841 97.726 1.00 58.29 140 ASN H N 1
ATOM 11713 C CA . ASN H 1 32 ? 63.851 20.874 98.448 1.00 58.98 140 ASN H CA 1
ATOM 11714 C C . ASN H 1 32 ? 63.457 22.309 98.156 1.00 58.44 140 ASN H C 1
ATOM 11715 O O . ASN H 1 32 ? 64.316 23.193 98.148 1.00 59.34 140 ASN H O 1
ATOM 11720 N N . PRO H 1 33 ? 62.149 22.573 97.959 1.00 57.94 141 PRO H N 1
ATOM 11721 C CA . PRO H 1 33 ? 61.638 23.924 97.659 1.00 56.52 141 PRO H CA 1
ATOM 11722 C C . PRO H 1 33 ? 62.239 25.021 98.511 1.00 53.73 141 PRO H C 1
ATOM 11723 O O . PRO H 1 33 ? 62.311 26.175 98.105 1.00 53.52 141 PRO H O 1
ATOM 11727 N N . ALA H 1 34 ? 62.680 24.647 99.698 1.00 53.44 142 ALA H N 1
ATOM 11728 C CA . ALA H 1 34 ? 63.277 25.603 100.618 1.00 51.54 142 ALA H CA 1
ATOM 11729 C C . ALA H 1 34 ? 64.627 26.071 100.067 1.00 51.07 142 ALA H C 1
ATOM 11730 O O . ALA H 1 34 ? 64.914 27.269 100.008 1.00 49.94 142 ALA H O 1
ATOM 11732 N N . LEU H 1 35 ? 65.438 25.109 99.632 1.00 50.30 143 LEU H N 1
ATOM 11733 C CA . LEU H 1 35 ? 66.766 25.408 99.110 1.00 50.17 143 LEU H CA 1
ATOM 11734 C C . LEU H 1 35 ? 66.724 26.236 97.822 1.00 48.91 143 LEU H C 1
ATOM 11735 O O . LEU H 1 35 ? 67.168 27.385 97.799 1.00 46.44 143 LEU H O 1
ATOM 11740 N N . TYR H 1 36 ? 66.140 25.679 96.767 1.00 48.01 144 TYR H N 1
ATOM 11741 C CA . TYR H 1 36 ? 66.112 26.386 95.494 1.00 47.06 144 TYR H CA 1
ATOM 11742 C C . TYR H 1 36 ? 65.342 27.697 95.454 1.00 46.83 144 TYR H C 1
ATOM 11743 O O . TYR H 1 36 ? 65.701 28.600 94.697 1.00 46.26 144 TYR H O 1
ATOM 11752 N N . GLY H 1 37 ? 64.307 27.835 96.278 1.00 46.56 145 GLY H N 1
ATOM 11753 C CA . GLY H 1 37 ? 63.586 29.098 96.281 1.00 46.98 145 GLY H CA 1
ATOM 11754 C C . GLY H 1 37 ? 64.561 30.204 96.654 1.00 46.86 145 GLY H C 1
ATOM 11755 O O . GLY H 1 37 ? 64.447 31.352 96.235 1.00 47.19 145 GLY H O 1
ATOM 11756 N N . GLU H 1 38 ? 65.537 29.834 97.465 1.00 48.74 146 GLU H N 1
ATOM 11757 C CA . GLU H 1 38 ? 66.582 30.752 97.902 1.00 49.85 146 GLU H CA 1
ATOM 11758 C C . GLU H 1 38 ? 67.624 31.011 96.795 1.00 47.06 146 GLU H C 1
ATOM 11759 O O . GLU H 1 38 ? 67.913 32.147 96.426 1.00 42.14 146 GLU H O 1
ATOM 11765 N N . LEU H 1 39 ? 68.184 29.936 96.261 1.00 46.21 147 LEU H N 1
ATOM 11766 C CA . LEU H 1 39 ? 69.181 30.059 95.201 1.00 44.42 147 LEU H CA 1
ATOM 11767 C C . LEU H 1 39 ? 68.633 30.934 94.076 1.00 43.95 147 LEU H C 1
ATOM 11768 O O . LEU H 1 39 ? 69.368 31.671 93.440 1.00 44.81 147 LEU H O 1
ATOM 11773 N N . ALA H 1 40 ? 67.322 30.870 93.857 1.00 44.01 148 ALA H N 1
ATOM 11774 C CA . ALA H 1 40 ? 66.679 31.655 92.808 1.00 42.77 148 ALA H CA 1
ATOM 11775 C C . ALA H 1 40 ? 66.872 33.129 93.075 1.00 44.84 148 ALA H C 1
ATOM 11776 O O . ALA H 1 40 ? 66.811 33.936 92.144 1.00 45.49 148 ALA H O 1
ATOM 11778 N N . LYS H 1 41 ? 67.119 33.473 94.344 1.00 44.42 149 LYS H N 1
ATOM 11779 C CA . LYS H 1 41 ? 67.304 34.861 94.764 1.00 44.96 149 LYS H CA 1
ATOM 11780 C C . LYS H 1 41 ? 68.574 35.497 94.180 1.00 43.90 149 LYS H C 1
ATOM 11781 O O . LYS H 1 41 ? 68.582 36.657 93.732 1.00 42.86 149 LYS H O 1
ATOM 11787 N N . GLY H 1 42 ? 69.651 34.718 94.229 1.00 42.87 150 GLY H N 1
ATOM 11788 C CA . GLY H 1 42 ? 70.949 35.161 93.758 1.00 40.21 150 GLY H CA 1
ATOM 11789 C C . GLY H 1 42 ? 71.957 34.196 94.352 1.00 37.44 150 GLY H C 1
ATOM 11790 O O . GLY H 1 42 ? 71.558 33.203 94.971 1.00 36.85 150 GLY H O 1
ATOM 11791 N N . GLN H 1 43 ? 73.253 34.480 94.203 1.00 37.18 151 GLN H N 1
ATOM 11792 C CA . GLN H 1 43 ? 74.283 33.571 94.750 1.00 34.04 151 GLN H CA 1
ATOM 11793 C C . GLN H 1 43 ? 75.358 34.317 95.562 1.00 31.52 151 GLN H C 1
ATOM 11794 O O . GLN H 1 43 ? 75.729 35.458 95.257 1.00 31.70 151 GLN H O 1
ATOM 11800 N N . SER H 1 44 ? 75.846 33.665 96.608 1.00 31.39 152 SER H N 1
ATOM 11801 C CA . SER H 1 44 ? 76.890 34.254 97.450 1.00 31.90 152 SER H CA 1
ATOM 11802 C C . SER H 1 44 ? 77.810 33.103 97.905 1.00 31.57 152 SER H C 1
ATOM 11803 O O . SER H 1 44 ? 77.943 32.820 99.104 1.00 30.61 152 SER H O 1
ATOM 11806 N N . PRO H 1 45 ? 78.449 32.410 96.934 1.00 31.13 153 PRO H N 1
ATOM 11807 C CA . PRO H 1 45 ? 79.351 31.284 97.213 1.00 30.14 153 PRO H CA 1
ATOM 11808 C C . PRO H 1 45 ? 80.607 31.774 97.931 1.00 29.60 153 PRO H C 1
ATOM 11809 O O . PRO H 1 45 ? 81.170 32.802 97.561 1.00 28.23 153 PRO H O 1
ATOM 11813 N N . PRO H 1 46 ? 81.014 31.087 98.997 1.00 27.99 154 PRO H N 1
ATOM 11814 C CA . PRO H 1 46 ? 82.233 31.522 99.708 1.00 29.17 154 PRO H CA 1
ATOM 11815 C C . PRO H 1 46 ? 83.515 31.007 99.018 1.00 29.32 154 PRO H C 1
ATOM 11816 O O . PRO H 1 46 ? 84.626 31.486 99.293 1.00 28.72 154 PRO H O 1
ATOM 11820 N N . PHE H 1 47 ? 83.330 30.062 98.098 1.00 30.24 155 PHE H N 1
ATOM 11821 C CA . PHE H 1 47 ? 84.444 29.449 97.349 1.00 26.77 155 PHE H CA 1
ATOM 11822 C C . PHE H 1 47 ? 84.473 29.709 95.879 1.00 26.44 155 PHE H C 1
ATOM 11823 O O . PHE H 1 47 ? 83.443 29.840 95.233 1.00 25.49 155 PHE H O 1
ATOM 11831 N N . MET H 1 48 ? 85.693 29.818 95.364 1.00 24.12 156 MET H N 1
ATOM 11832 C CA . MET H 1 48 ? 85.928 29.891 93.943 1.00 23.65 156 MET H CA 1
ATOM 11833 C C . MET H 1 48 ? 86.894 28.720 93.842 1.00 23.24 156 MET H C 1
ATOM 11834 O O . MET H 1 48 ? 87.877 28.626 94.612 1.00 21.93 156 MET H O 1
ATOM 11839 N N . VAL H 1 49 ? 86.587 27.820 92.923 1.00 23.40 157 VAL H N 1
ATOM 11840 C CA . VAL H 1 49 ? 87.401 26.611 92.736 1.00 24.67 157 VAL H CA 1
ATOM 11841 C C . VAL H 1 49 ? 87.831 26.379 91.299 1.00 21.86 157 VAL H C 1
ATOM 11842 O O . VAL H 1 49 ? 87.006 26.485 90.393 1.00 23.21 157 VAL H O 1
ATOM 11846 N N . PHE H 1 50 ? 89.127 26.098 91.106 1.00 20.63 158 PHE H N 1
ATOM 11847 C CA . PHE H 1 50 ? 89.648 25.723 89.807 1.00 19.81 158 PHE H CA 1
ATOM 11848 C C . PHE H 1 50 ? 89.939 24.203 89.944 1.00 20.09 158 PHE H C 1
ATOM 11849 O O . PHE H 1 50 ? 90.627 23.777 90.864 1.00 20.98 158 PHE H O 1
ATOM 11857 N N . ALA H 1 51 ? 89.441 23.418 89.000 1.00 22.96 159 ALA H N 1
ATOM 11858 C CA . ALA H 1 51 ? 89.623 21.960 88.986 1.00 21.86 159 ALA H CA 1
ATOM 11859 C C . ALA H 1 51 ? 89.804 21.452 87.534 1.00 19.96 159 ALA H C 1
ATOM 11860 O O . ALA H 1 51 ? 89.405 22.084 86.550 1.00 22.64 159 ALA H O 1
ATOM 11862 N N . CYS H 1 52 ? 90.378 20.285 87.372 1.00 22.03 160 CYS H N 1
ATOM 11863 C CA . CYS H 1 52 ? 90.542 19.814 86.009 1.00 17.16 160 CYS H CA 1
ATOM 11864 C C . CYS H 1 52 ? 89.206 19.424 85.359 1.00 21.26 160 CYS H C 1
ATOM 11865 O O . CYS H 1 52 ? 88.228 19.078 86.054 1.00 22.01 160 CYS H O 1
ATOM 11868 N N . SER H 1 53 ? 89.143 19.567 84.041 1.00 18.90 161 SER H N 1
ATOM 11869 C CA . SER H 1 53 ? 87.958 19.188 83.257 1.00 21.23 161 SER H CA 1
ATOM 11870 C C . SER H 1 53 ? 87.758 17.649 83.249 1.00 23.04 161 SER H C 1
ATOM 11871 O O . SER H 1 53 ? 86.670 17.151 82.881 1.00 21.88 161 SER H O 1
ATOM 11874 N N . ASP H 1 54 ? 88.788 16.928 83.677 1.00 21.27 162 ASP H N 1
ATOM 11875 C CA . ASP H 1 54 ? 88.763 15.447 83.774 1.00 23.24 162 ASP H CA 1
ATOM 11876 C C . ASP H 1 54 ? 87.397 15.005 84.363 1.00 26.11 162 ASP H C 1
ATOM 11877 O O . ASP H 1 54 ? 87.021 15.443 85.457 1.00 25.09 162 ASP H O 1
ATOM 11882 N N . SER H 1 55 ? 86.684 14.125 83.662 1.00 26.68 163 SER H N 1
ATOM 11883 C CA . SER H 1 55 ? 85.358 13.647 84.133 1.00 25.57 163 SER H CA 1
ATOM 11884 C C . SER H 1 55 ? 85.370 12.939 85.479 1.00 25.77 163 SER H C 1
ATOM 11885 O O . SER H 1 55 ? 84.305 12.710 86.066 1.00 27.94 163 SER H O 1
ATOM 11888 N N . ARG H 1 56 ? 86.546 12.599 85.999 1.00 23.03 164 ARG H N 1
ATOM 11889 C CA . ARG H 1 56 ? 86.612 11.907 87.294 1.00 25.10 164 ARG H CA 1
ATOM 11890 C C . ARG H 1 56 ? 86.847 12.827 88.483 1.00 26.33 164 ARG H C 1
ATOM 11891 O O . ARG H 1 56 ? 86.913 12.375 89.621 1.00 27.52 164 ARG H O 1
ATOM 11899 N N . VAL H 1 57 ? 86.978 14.129 88.248 1.00 28.55 165 VAL H N 1
ATOM 11900 C CA . VAL H 1 57 ? 87.293 14.965 89.397 1.00 29.08 165 VAL H CA 1
ATOM 11901 C C . VAL H 1 57 ? 86.354 16.119 89.718 1.00 30.88 165 VAL H C 1
ATOM 11902 O O . VAL H 1 57 ? 86.775 17.097 90.354 1.00 30.71 165 VAL H O 1
ATOM 11906 N N A CYS H 1 58 ? 85.104 16.004 89.286 0.50 31.11 166 CYS H N 1
ATOM 11907 N N B CYS H 1 58 ? 85.095 16.003 89.297 0.50 31.54 166 CYS H N 1
ATOM 11908 C CA A CYS H 1 58 ? 84.106 17.025 89.551 0.50 32.04 166 CYS H CA 1
ATOM 11909 C CA B CYS H 1 58 ? 84.092 17.029 89.561 0.50 32.86 166 CYS H CA 1
ATOM 11910 C C A CYS H 1 58 ? 84.297 17.491 90.994 0.50 32.58 166 CYS H C 1
ATOM 11911 C C B CYS H 1 58 ? 84.281 17.497 91.000 0.50 33.02 166 CYS H C 1
ATOM 11912 O O A CYS H 1 58 ? 84.129 16.716 91.931 0.50 30.61 166 CYS H O 1
ATOM 11913 O O B CYS H 1 58 ? 84.091 16.732 91.944 0.50 31.17 166 CYS H O 1
ATOM 11918 N N . PRO H 1 59 ? 84.681 18.763 91.188 1.00 33.66 167 PRO H N 1
ATOM 11919 C CA . PRO H 1 59 ? 84.890 19.290 92.540 1.00 35.34 167 PRO H CA 1
ATOM 11920 C C . PRO H 1 59 ? 83.653 19.124 93.440 1.00 36.94 167 PRO H C 1
ATOM 11921 O O . PRO H 1 59 ? 83.767 18.732 94.608 1.00 36.01 167 PRO H O 1
ATOM 11925 N N . SER H 1 60 ? 82.473 19.384 92.893 1.00 39.22 168 SER H N 1
ATOM 11926 C CA . SER H 1 60 ? 81.250 19.208 93.673 1.00 41.74 168 SER H CA 1
ATOM 11927 C C . SER H 1 60 ? 81.240 17.816 94.327 1.00 41.18 168 SER H C 1
ATOM 11928 O O . SER H 1 60 ? 81.261 17.713 95.550 1.00 42.55 168 SER H O 1
ATOM 11931 N N . HIS H 1 61 ? 81.248 16.754 93.520 1.00 39.17 169 HIS H N 1
ATOM 11932 C CA . HIS H 1 61 ? 81.255 15.394 94.053 1.00 36.84 169 HIS H CA 1
ATOM 11933 C C . HIS H 1 61 ? 82.393 15.149 95.019 1.00 32.97 169 HIS H C 1
ATOM 11934 O O . HIS H 1 61 ? 82.184 14.694 96.145 1.00 29.21 169 HIS H O 1
ATOM 11941 N N . VAL H 1 62 ? 83.611 15.468 94.586 1.00 29.13 170 VAL H N 1
ATOM 11942 C CA . VAL H 1 62 ? 84.784 15.190 95.399 1.00 29.44 170 VAL H CA 1
ATOM 11943 C C . VAL H 1 62 ? 84.811 15.942 96.734 1.00 28.23 170 VAL H C 1
ATOM 11944 O O . VAL H 1 62 ? 85.318 15.432 97.723 1.00 23.80 170 VAL H O 1
ATOM 11948 N N . LEU H 1 63 ? 84.280 17.162 96.751 1.00 27.49 171 LEU H N 1
ATOM 11949 C CA . LEU H 1 63 ? 84.267 17.930 97.989 1.00 31.42 171 LEU H CA 1
ATOM 11950 C C . LEU H 1 63 ? 82.833 18.112 98.497 1.00 34.32 171 LEU H C 1
ATOM 11951 O O . LEU H 1 63 ? 82.572 18.848 99.452 1.00 33.86 171 LEU H O 1
ATOM 11956 N N . ASP H 1 64 ? 81.909 17.430 97.826 1.00 38.72 172 ASP H N 1
ATOM 11957 C CA . ASP H 1 64 ? 80.505 17.447 98.192 1.00 41.63 172 ASP H CA 1
ATOM 11958 C C . ASP H 1 64 ? 79.945 18.864 98.268 1.00 42.70 172 ASP H C 1
ATOM 11959 O O . ASP H 1 64 ? 79.231 19.206 99.198 1.00 44.60 172 ASP H O 1
ATOM 11964 N N . PHE H 1 65 ? 80.274 19.678 97.278 1.00 43.66 173 PHE H N 1
ATOM 11965 C CA . PHE H 1 65 ? 79.796 21.050 97.216 1.00 44.08 173 PHE H CA 1
ATOM 11966 C C . PHE H 1 65 ? 78.363 21.117 96.700 1.00 45.38 173 PHE H C 1
ATOM 11967 O O . PHE H 1 65 ? 78.100 20.752 95.540 1.00 43.94 173 PHE H O 1
ATOM 11975 N N . GLN H 1 66 ? 77.453 21.613 97.550 1.00 45.47 174 GLN H N 1
ATOM 11976 C CA . GLN H 1 66 ? 76.040 21.749 97.185 1.00 44.96 174 GLN H CA 1
ATOM 11977 C C . GLN H 1 66 ? 75.885 23.033 96.389 1.00 42.86 174 GLN H C 1
ATOM 11978 O O . GLN H 1 66 ? 76.728 23.938 96.442 1.00 43.34 174 GLN H O 1
ATOM 11984 N N . PRO H 1 67 ? 74.778 23.152 95.654 1.00 42.31 175 PRO H N 1
ATOM 11985 C CA . PRO H 1 67 ? 74.591 24.369 94.871 1.00 40.75 175 PRO H CA 1
ATOM 11986 C C . PRO H 1 67 ? 74.623 25.647 95.718 1.00 39.20 175 PRO H C 1
ATOM 11987 O O . PRO H 1 67 ? 74.140 25.685 96.856 1.00 38.40 175 PRO H O 1
ATOM 11991 N N . GLY H 1 68 ? 75.203 26.684 95.133 1.00 35.76 176 GLY H N 1
ATOM 11992 C CA . GLY H 1 68 ? 75.349 27.964 95.794 1.00 32.70 176 GLY H CA 1
ATOM 11993 C C . GLY H 1 68 ? 76.597 28.032 96.672 1.00 31.13 176 GLY H C 1
ATOM 11994 O O . GLY H 1 68 ? 76.867 29.079 97.265 1.00 32.18 176 GLY H O 1
ATOM 11995 N N . GLU H 1 69 ? 77.346 26.933 96.766 1.00 27.91 177 GLU H N 1
ATOM 11996 C CA . GLU H 1 69 ? 78.545 26.897 97.591 1.00 27.59 177 GLU H CA 1
ATOM 11997 C C . GLU H 1 69 ? 79.892 27.259 96.937 1.00 29.24 177 GLU H C 1
ATOM 11998 O O . GLU H 1 69 ? 80.740 27.915 97.578 1.00 25.95 177 GLU H O 1
ATOM 12004 N N . ALA H 1 70 ? 80.079 26.801 95.695 1.00 27.95 178 ALA H N 1
ATOM 12005 C CA . ALA H 1 70 ? 81.316 27.012 94.950 1.00 25.90 178 ALA H CA 1
ATOM 12006 C C . ALA H 1 70 ? 81.150 27.541 93.513 1.00 26.41 178 ALA H C 1
ATOM 12007 O O . ALA H 1 70 ? 80.399 26.993 92.708 1.00 25.93 178 ALA H O 1
ATOM 12009 N N . PHE H 1 71 ? 81.818 28.649 93.215 1.00 23.96 179 PHE H N 1
ATOM 12010 C CA . PHE H 1 71 ? 81.806 29.235 91.889 1.00 25.76 179 PHE H CA 1
ATOM 12011 C C . PHE H 1 71 ? 82.968 28.430 91.262 1.00 27.13 179 PHE H C 1
ATOM 12012 O O . PHE H 1 71 ? 84.084 28.454 91.786 1.00 26.49 179 PHE H O 1
ATOM 12020 N N . VAL H 1 72 ? 82.703 27.763 90.143 1.00 24.64 180 VAL H N 1
ATOM 12021 C CA . VAL H 1 72 ? 83.705 26.874 89.562 1.00 25.78 180 VAL H CA 1
ATOM 12022 C C . VAL H 1 72 ? 84.249 27.147 88.177 1.00 22.77 180 VAL H C 1
ATOM 12023 O O . VAL H 1 72 ? 83.541 27.585 87.269 1.00 26.28 180 VAL H O 1
ATOM 12027 N N . VAL H 1 73 ? 85.553 26.905 88.038 1.00 22.62 181 VAL H N 1
ATOM 12028 C CA . VAL H 1 73 ? 86.195 27.017 86.764 1.00 19.34 181 VAL H CA 1
ATOM 12029 C C . VAL H 1 73 ? 86.828 25.656 86.525 1.00 18.77 181 VAL H C 1
ATOM 12030 O O . VAL H 1 73 ? 87.524 25.149 87.387 1.00 19.84 181 VAL H O 1
ATOM 12034 N N . ARG H 1 74 ? 86.546 25.060 85.375 1.00 20.86 182 ARG H N 1
ATOM 12035 C CA . ARG H 1 74 ? 87.215 23.792 85.034 1.00 21.67 182 ARG H CA 1
ATOM 12036 C C . ARG H 1 74 ? 87.876 23.935 83.683 1.00 15.27 182 ARG H C 1
ATOM 12037 O O . ARG H 1 74 ? 87.287 24.437 82.746 1.00 19.01 182 ARG H O 1
ATOM 12045 N N . ASN H 1 75 ? 89.126 23.516 83.579 1.00 19.92 183 ASN H N 1
ATOM 12046 C CA . ASN H 1 75 ? 89.809 23.628 82.317 1.00 18.30 183 ASN H CA 1
ATOM 12047 C C . ASN H 1 75 ? 90.855 22.537 82.314 1.00 19.80 183 ASN H C 1
ATOM 12048 O O . ASN H 1 75 ? 91.055 21.823 83.297 1.00 19.10 183 ASN H O 1
ATOM 12053 N N . VAL H 1 76 ? 91.549 22.410 81.213 1.00 20.86 184 VAL H N 1
ATOM 12054 C CA . VAL H 1 76 ? 92.593 21.380 81.162 1.00 21.82 184 VAL H CA 1
ATOM 12055 C C . VAL H 1 76 ? 93.695 21.629 82.154 1.00 21.76 184 VAL H C 1
ATOM 12056 O O . VAL H 1 76 ? 94.402 22.690 82.126 1.00 23.18 184 VAL H O 1
ATOM 12060 N N . ALA H 1 77 ? 93.863 20.642 83.038 1.00 18.64 185 ALA H N 1
ATOM 12061 C CA . ALA H 1 77 ? 94.891 20.654 84.085 1.00 18.92 185 ALA H CA 1
ATOM 12062 C C . ALA H 1 77 ? 94.768 21.724 85.182 1.00 18.46 185 ALA H C 1
ATOM 12063 O O . ALA H 1 77 ? 95.742 22.095 85.836 1.00 17.59 185 ALA H O 1
ATOM 12065 N N . ASN H 1 78 ? 93.554 22.228 85.361 1.00 18.60 186 ASN H N 1
ATOM 12066 C CA . ASN H 1 78 ? 93.261 23.146 86.431 1.00 19.36 186 ASN H CA 1
ATOM 12067 C C . ASN H 1 78 ? 94.287 24.242 86.567 1.00 17.99 186 ASN H C 1
ATOM 12068 O O . ASN H 1 78 ? 94.722 24.600 87.652 1.00 19.58 186 ASN H O 1
ATOM 12073 N N . LEU H 1 79 ? 94.668 24.753 85.428 1.00 17.39 187 LEU H N 1
ATOM 12074 C CA . LEU H 1 79 ? 95.703 25.755 85.384 1.00 20.77 187 LEU H CA 1
ATOM 12075 C C . LEU H 1 79 ? 95.147 27.162 85.478 1.00 18.11 187 LEU H C 1
ATOM 12076 O O . LEU H 1 79 ? 94.108 27.471 84.864 1.00 19.40 187 LEU H O 1
ATOM 12081 N N . VAL H 1 80 ? 95.921 28.022 86.129 1.00 17.17 188 VAL H N 1
ATOM 12082 C CA . VAL H 1 80 ? 95.546 29.414 86.239 1.00 17.42 188 VAL H CA 1
ATOM 12083 C C . VAL H 1 80 ? 96.652 30.243 85.559 1.00 15.42 188 VAL H C 1
ATOM 12084 O O . VAL H 1 80 ? 97.731 30.330 86.096 1.00 15.29 188 VAL H O 1
ATOM 12088 N N . PRO H 1 81 ? 96.401 30.785 84.361 1.00 16.12 189 PRO H N 1
ATOM 12089 C CA . PRO H 1 81 ? 97.436 31.589 83.706 1.00 18.32 189 PRO H CA 1
ATOM 12090 C C . PRO H 1 81 ? 97.605 32.942 84.432 1.00 19.08 189 PRO H C 1
ATOM 12091 O O . PRO H 1 81 ? 96.762 33.343 85.212 1.00 18.11 189 PRO H O 1
ATOM 12095 N N . PRO H 1 82 ? 98.724 33.629 84.171 1.00 17.65 190 PRO H N 1
ATOM 12096 C CA . PRO H 1 82 ? 98.980 34.936 84.793 1.00 18.22 190 PRO H CA 1
ATOM 12097 C C . PRO H 1 82 ? 98.100 35.970 84.090 1.00 15.47 190 PRO H C 1
ATOM 12098 O O . PRO H 1 82 ? 97.574 35.740 82.978 1.00 18.80 190 PRO H O 1
ATOM 12102 N N . TYR H 1 83 ? 97.916 37.111 84.751 1.00 18.69 191 TYR H N 1
ATOM 12103 C CA . TYR H 1 83 ? 97.101 38.222 84.237 1.00 17.67 191 TYR H CA 1
ATOM 12104 C C . TYR H 1 83 ? 97.455 38.576 82.805 1.00 19.51 191 TYR H C 1
ATOM 12105 O O . TYR H 1 83 ? 98.600 38.918 82.501 1.00 17.05 191 TYR H O 1
ATOM 12114 N N . ASP H 1 84 ? 96.491 38.479 81.897 1.00 20.28 192 ASP H N 1
ATOM 12115 C CA . ASP H 1 84 ? 96.739 38.832 80.505 1.00 22.55 192 ASP H CA 1
ATOM 12116 C C . ASP H 1 84 ? 95.382 39.008 79.831 1.00 23.16 192 ASP H C 1
ATOM 12117 O O . ASP H 1 84 ? 94.671 38.029 79.536 1.00 20.63 192 ASP H O 1
ATOM 12122 N N . GLN H 1 85 ? 95.062 40.266 79.555 1.00 21.77 193 GLN H N 1
ATOM 12123 C CA . GLN H 1 85 ? 93.770 40.630 78.989 1.00 22.02 193 GLN H CA 1
ATOM 12124 C C . GLN H 1 85 ? 93.618 40.212 77.545 1.00 22.88 193 GLN H C 1
ATOM 12125 O O . GLN H 1 85 ? 92.503 40.009 77.059 1.00 21.99 193 GLN H O 1
ATOM 12131 N N . ALA H 1 86 ? 94.731 40.054 76.845 1.00 21.12 194 ALA H N 1
ATOM 12132 C CA . ALA H 1 86 ? 94.646 39.674 75.469 1.00 20.52 194 ALA H CA 1
ATOM 12133 C C . ALA H 1 86 ? 94.740 38.163 75.241 1.00 21.90 194 ALA H C 1
ATOM 12134 O O . ALA H 1 86 ? 94.251 37.705 74.242 1.00 20.88 194 ALA H O 1
ATOM 12136 N N . LYS H 1 87 ? 95.401 37.425 76.133 1.00 20.89 195 LYS H N 1
ATOM 12137 C CA . LYS H 1 87 ? 95.578 35.987 75.952 1.00 22.17 195 LYS H CA 1
ATOM 12138 C C . LYS H 1 87 ? 94.733 35.140 76.831 1.00 18.51 195 LYS H C 1
ATOM 12139 O O . LYS H 1 87 ? 94.338 34.059 76.409 1.00 24.00 195 LYS H O 1
ATOM 12145 N N . TYR H 1 88 ? 94.465 35.624 78.045 1.00 18.30 196 TYR H N 1
ATOM 12146 C CA . TYR H 1 88 ? 93.741 34.859 79.043 1.00 18.75 196 TYR H CA 1
ATOM 12147 C C . TYR H 1 88 ? 92.529 35.535 79.663 1.00 19.28 196 TYR H C 1
ATOM 12148 O O . TYR H 1 88 ? 92.367 35.497 80.888 1.00 20.02 196 TYR H O 1
ATOM 12157 N N . ALA H 1 89 ? 91.681 36.130 78.820 1.00 21.26 197 ALA H N 1
ATOM 12158 C CA . ALA H 1 89 ? 90.491 36.841 79.292 1.00 19.72 197 ALA H CA 1
ATOM 12159 C C . ALA H 1 89 ? 89.492 35.938 79.978 1.00 21.32 197 ALA H C 1
ATOM 12160 O O . ALA H 1 89 ? 88.824 36.381 80.900 1.00 21.97 197 ALA H O 1
ATOM 12162 N N . GLY H 1 90 ? 89.396 34.670 79.551 1.00 22.17 198 GLY H N 1
ATOM 12163 C CA . GLY H 1 90 ? 88.489 33.729 80.207 1.00 20.11 198 GLY H CA 1
ATOM 12164 C C . GLY H 1 90 ? 88.807 33.492 81.673 1.00 21.52 198 GLY H C 1
ATOM 12165 O O . GLY H 1 90 ? 87.940 33.530 82.513 1.00 21.50 198 GLY H O 1
ATOM 12166 N N . THR H 1 91 ? 90.058 33.193 82.000 1.00 19.21 199 THR H N 1
ATOM 12167 C CA . THR H 1 91 ? 90.441 33.008 83.382 1.00 17.18 199 THR H CA 1
ATOM 12168 C C . THR H 1 91 ? 90.288 34.358 84.141 1.00 16.35 199 THR H C 1
ATOM 12169 O O . THR H 1 91 ? 89.792 34.403 85.253 1.00 16.52 199 THR H O 1
ATOM 12173 N N . GLY H 1 92 ? 90.689 35.454 83.504 1.00 17.97 200 GLY H N 1
ATOM 12174 C CA . GLY H 1 92 ? 90.626 36.733 84.194 1.00 19.86 200 GLY H CA 1
ATOM 12175 C C . GLY H 1 92 ? 89.211 37.136 84.565 1.00 19.85 200 GLY H C 1
ATOM 12176 O O . GLY H 1 92 ? 88.998 37.640 85.635 1.00 19.69 200 GLY H O 1
ATOM 12177 N N . ALA H 1 93 ? 88.287 36.961 83.630 1.00 21.85 201 ALA H N 1
ATOM 12178 C CA . ALA H 1 93 ? 86.878 37.285 83.833 1.00 20.99 201 ALA H CA 1
ATOM 12179 C C . ALA H 1 93 ? 86.280 36.479 84.974 1.00 22.06 201 ALA H C 1
ATOM 12180 O O . ALA H 1 93 ? 85.487 37.003 85.777 1.00 21.43 201 ALA H O 1
ATOM 12182 N N . ALA H 1 94 ? 86.606 35.183 85.039 1.00 20.72 202 ALA H N 1
ATOM 12183 C CA . ALA H 1 94 ? 86.126 34.370 86.124 1.00 20.43 202 ALA H CA 1
ATOM 12184 C C . ALA H 1 94 ? 86.622 34.846 87.480 1.00 21.75 202 ALA H C 1
ATOM 12185 O O . ALA H 1 94 ? 85.858 34.880 88.428 1.00 21.90 202 ALA H O 1
ATOM 12187 N N . ILE H 1 95 ? 87.908 35.188 87.586 1.00 22.54 203 ILE H N 1
ATOM 12188 C CA . ILE H 1 95 ? 88.458 35.596 88.883 1.00 18.34 203 ILE H CA 1
ATOM 12189 C C . ILE H 1 95 ? 87.898 36.960 89.228 1.00 19.73 203 ILE H C 1
ATOM 12190 O O . ILE H 1 95 ? 87.482 37.176 90.369 1.00 19.93 203 ILE H O 1
ATOM 12195 N N . GLU H 1 96 ? 87.837 37.842 88.228 1.00 19.24 204 GLU H N 1
ATOM 12196 C CA . GLU H 1 96 ? 87.329 39.178 88.460 1.00 24.65 204 GLU H CA 1
ATOM 12197 C C . GLU H 1 96 ? 85.889 39.115 88.967 1.00 25.83 204 GLU H C 1
ATOM 12198 O O . GLU H 1 96 ? 85.533 39.794 89.909 1.00 26.59 204 GLU H O 1
ATOM 12204 N N . TYR H 1 97 ? 85.073 38.282 88.344 1.00 28.42 205 TYR H N 1
ATOM 12205 C CA . TYR H 1 97 ? 83.670 38.163 88.750 1.00 28.18 205 TYR H CA 1
ATOM 12206 C C . TYR H 1 97 ? 83.529 37.646 90.170 1.00 29.75 205 TYR H C 1
ATOM 12207 O O . TYR H 1 97 ? 82.836 38.266 91.016 1.00 27.58 205 TYR H O 1
ATOM 12216 N N . ALA H 1 98 ? 84.195 36.517 90.446 1.00 26.23 206 ALA H N 1
ATOM 12217 C CA . ALA H 1 98 ? 84.152 35.863 91.736 1.00 25.60 206 ALA H CA 1
ATOM 12218 C C . ALA H 1 98 ? 84.705 36.705 92.882 1.00 25.19 206 ALA H C 1
ATOM 12219 O O . ALA H 1 98 ? 84.180 36.687 93.993 1.00 25.80 206 ALA H O 1
ATOM 12221 N N . VAL H 1 99 ? 85.789 37.412 92.618 1.00 24.26 207 VAL H N 1
ATOM 12222 C CA . VAL H 1 99 ? 86.379 38.224 93.670 1.00 25.18 207 VAL H CA 1
ATOM 12223 C C . VAL H 1 99 ? 85.672 39.560 93.869 1.00 24.89 207 VAL H C 1
ATOM 12224 O O . VAL H 1 99 ? 85.384 39.934 95.001 1.00 28.10 207 VAL H O 1
ATOM 12228 N N . LEU H 1 100 ? 85.435 40.280 92.788 1.00 25.32 208 LEU H N 1
ATOM 12229 C CA . LEU H 1 100 ? 84.843 41.609 92.902 1.00 26.94 208 LEU H CA 1
ATOM 12230 C C . LEU H 1 100 ? 83.329 41.677 92.876 1.00 31.19 208 LEU H C 1
ATOM 12231 O O . LEU H 1 100 ? 82.755 42.606 93.448 1.00 33.17 208 LEU H O 1
ATOM 12236 N N . HIS H 1 101 ? 82.671 40.718 92.231 1.00 30.01 209 HIS H N 1
ATOM 12237 C CA . HIS H 1 101 ? 81.221 40.775 92.178 1.00 30.20 209 HIS H CA 1
ATOM 12238 C C . HIS H 1 101 ? 80.591 39.861 93.196 1.00 30.73 209 HIS H C 1
ATOM 12239 O O . HIS H 1 101 ? 79.828 40.324 94.059 1.00 30.10 209 HIS H O 1
ATOM 12246 N N . LEU H 1 102 ? 80.937 38.580 93.172 1.00 28.87 210 LEU H N 1
ATOM 12247 C CA . LEU H 1 102 ? 80.396 37.645 94.138 1.00 30.73 210 LEU H CA 1
ATOM 12248 C C . LEU H 1 102 ? 81.089 37.722 95.505 1.00 29.23 210 LEU H C 1
ATOM 12249 O O . LEU H 1 102 ? 80.586 37.187 96.481 1.00 30.45 210 LEU H O 1
ATOM 12254 N N . LYS H 1 103 ? 82.231 38.400 95.581 1.00 29.94 211 LYS H N 1
ATOM 12255 C CA . LYS H 1 103 ? 82.975 38.503 96.851 1.00 30.28 211 LYS H CA 1
ATOM 12256 C C . LYS H 1 103 ? 83.280 37.164 97.507 1.00 29.57 211 LYS H C 1
ATOM 12257 O O . LYS H 1 103 ? 83.028 36.997 98.715 1.00 28.07 211 LYS H O 1
ATOM 12263 N N . VAL H 1 104 ? 83.795 36.198 96.750 1.00 26.71 212 VAL H N 1
ATOM 12264 C CA . VAL H 1 104 ? 84.134 34.926 97.369 1.00 23.84 212 VAL H CA 1
ATOM 12265 C C . VAL H 1 104 ? 85.214 35.183 98.390 1.00 23.52 212 VAL H C 1
ATOM 12266 O O . VAL H 1 104 ? 85.945 36.160 98.279 1.00 22.32 212 VAL H O 1
ATOM 12270 N N . SER H 1 105 ? 85.284 34.301 99.386 1.00 24.41 213 SER H N 1
ATOM 12271 C CA . SER H 1 105 ? 86.246 34.375 100.490 1.00 26.75 213 SER H CA 1
ATOM 12272 C C . SER H 1 105 ? 87.446 33.458 100.312 1.00 26.28 213 SER H C 1
ATOM 12273 O O . SER H 1 105 ? 88.435 33.571 101.022 1.00 26.62 213 SER H O 1
ATOM 12276 N N . ASN H 1 106 ? 87.362 32.555 99.352 1.00 26.90 214 ASN H N 1
ATOM 12277 C CA . ASN H 1 106 ? 88.439 31.601 99.151 1.00 27.21 214 ASN H CA 1
ATOM 12278 C C . ASN H 1 106 ? 88.628 31.229 97.677 1.00 27.28 214 ASN H C 1
ATOM 12279 O O . ASN H 1 106 ? 87.635 31.107 96.947 1.00 26.79 214 ASN H O 1
ATOM 12284 N N . ILE H 1 107 ? 89.892 31.090 97.230 1.00 24.09 215 ILE H N 1
ATOM 12285 C CA . ILE H 1 107 ? 90.155 30.552 95.893 1.00 21.81 215 ILE H CA 1
ATOM 12286 C C . ILE H 1 107 ? 90.967 29.271 96.141 1.00 22.16 215 ILE H C 1
ATOM 12287 O O . ILE H 1 107 ? 92.023 29.306 96.779 1.00 20.09 215 ILE H O 1
ATOM 12292 N N . VAL H 1 108 ? 90.461 28.134 95.657 1.00 22.25 216 VAL H N 1
ATOM 12293 C CA . VAL H 1 108 ? 91.139 26.862 95.849 1.00 20.72 216 VAL H CA 1
ATOM 12294 C C . VAL H 1 108 ? 91.530 26.274 94.471 1.00 17.43 216 VAL H C 1
ATOM 12295 O O . VAL H 1 108 ? 90.696 26.097 93.597 1.00 18.73 216 VAL H O 1
ATOM 12299 N N . VAL H 1 109 ? 92.810 26.031 94.244 1.00 17.99 217 VAL H N 1
ATOM 12300 C CA . VAL H 1 109 ? 93.207 25.427 92.972 1.00 17.69 217 VAL H CA 1
ATOM 12301 C C . VAL H 1 109 ? 93.413 23.940 93.317 1.00 19.42 217 VAL H C 1
ATOM 12302 O O . VAL H 1 109 ? 94.246 23.621 94.155 1.00 17.31 217 VAL H O 1
ATOM 12306 N N . ILE H 1 110 ? 92.687 23.043 92.654 1.00 20.97 218 ILE H N 1
ATOM 12307 C CA . ILE H 1 110 ? 92.805 21.612 92.982 1.00 19.61 218 ILE H CA 1
ATOM 12308 C C . ILE H 1 110 ? 93.348 20.785 91.813 1.00 17.67 218 ILE H C 1
ATOM 12309 O O . ILE H 1 110 ? 92.759 20.760 90.746 1.00 18.34 218 ILE H O 1
ATOM 12314 N N . GLY H 1 111 ? 94.515 20.183 92.029 1.00 21.88 219 GLY H N 1
ATOM 12315 C CA . GLY H 1 111 ? 95.147 19.349 91.022 1.00 20.35 219 GLY H CA 1
ATOM 12316 C C . GLY H 1 111 ? 94.792 17.876 91.335 1.00 23.48 219 GLY H C 1
ATOM 12317 O O . GLY H 1 111 ? 94.160 17.602 92.350 1.00 20.92 219 GLY H O 1
ATOM 12318 N N . HIS H 1 112 ? 95.175 16.924 90.489 1.00 22.44 220 HIS H N 1
ATOM 12319 C CA . HIS H 1 112 ? 94.813 15.544 90.809 1.00 24.70 220 HIS H CA 1
ATOM 12320 C C . HIS H 1 112 ? 95.772 14.503 90.200 1.00 25.62 220 HIS H C 1
ATOM 12321 O O . HIS H 1 112 ? 96.625 14.825 89.369 1.00 24.02 220 HIS H O 1
ATOM 12328 N N . SER H 1 113 ? 95.604 13.252 90.631 1.00 26.93 221 SER H N 1
ATOM 12329 C CA . SER H 1 113 ? 96.417 12.119 90.155 1.00 25.22 221 SER H CA 1
ATOM 12330 C C . SER H 1 113 ? 96.081 11.745 88.735 1.00 24.46 221 SER H C 1
ATOM 12331 O O . SER H 1 113 ? 94.941 11.881 88.307 1.00 22.83 221 SER H O 1
ATOM 12334 N N . ALA H 1 114 ? 97.091 11.307 87.985 1.00 24.43 222 ALA H N 1
ATOM 12335 C CA . ALA H 1 114 ? 96.930 10.874 86.604 1.00 25.47 222 ALA H CA 1
ATOM 12336 C C . ALA H 1 114 ? 96.322 11.934 85.708 1.00 26.28 222 ALA H C 1
ATOM 12337 O O . ALA H 1 114 ? 95.493 11.636 84.846 1.00 26.52 222 ALA H O 1
ATOM 12339 N N . CYS H 1 115 ? 96.768 13.177 85.877 1.00 24.72 223 CYS H N 1
ATOM 12340 C CA . CYS H 1 115 ? 96.228 14.262 85.056 1.00 21.65 223 CYS H CA 1
ATOM 12341 C C . CYS H 1 115 ? 96.860 14.240 83.667 1.00 22.82 223 CYS H C 1
ATOM 12342 O O . CYS H 1 115 ? 98.074 14.430 83.508 1.00 27.39 223 CYS H O 1
ATOM 12345 N N . GLY H 1 116 ? 96.034 14.034 82.658 1.00 26.45 224 GLY H N 1
ATOM 12346 C CA . GLY H 1 116 ? 96.514 13.971 81.289 1.00 25.04 224 GLY H CA 1
ATOM 12347 C C . GLY H 1 116 ? 97.124 15.264 80.778 1.00 26.90 224 GLY H C 1
ATOM 12348 O O . GLY H 1 116 ? 98.015 15.228 79.929 1.00 22.92 224 GLY H O 1
ATOM 12349 N N . GLY H 1 117 ? 96.651 16.412 81.286 1.00 26.32 225 GLY H N 1
ATOM 12350 C CA . GLY H 1 117 ? 97.217 17.684 80.855 1.00 23.14 225 GLY H CA 1
ATOM 12351 C C . GLY H 1 117 ? 98.651 17.779 81.354 1.00 23.86 225 GLY H C 1
ATOM 12352 O O . GLY H 1 117 ? 99.549 18.169 80.611 1.00 26.18 225 GLY H O 1
ATOM 12353 N N . ILE H 1 118 ? 98.878 17.394 82.604 1.00 21.52 226 ILE H N 1
ATOM 12354 C CA . ILE H 1 118 ? 100.215 17.425 83.168 1.00 23.04 226 ILE H CA 1
ATOM 12355 C C . ILE H 1 118 ? 101.130 16.377 82.496 1.00 25.27 226 ILE H C 1
ATOM 12356 O O . ILE H 1 118 ? 102.327 16.604 82.275 1.00 24.27 226 ILE H O 1
ATOM 12361 N N . LYS H 1 119 ? 100.562 15.213 82.195 1.00 27.33 227 LYS H N 1
ATOM 12362 C CA . LYS H 1 119 ? 101.354 14.177 81.551 1.00 25.95 227 LYS H CA 1
ATOM 12363 C C . LYS H 1 119 ? 101.833 14.754 80.231 1.00 24.06 227 LYS H C 1
ATOM 12364 O O . LYS H 1 119 ? 102.979 14.580 79.855 1.00 26.42 227 LYS H O 1
ATOM 12370 N N . GLY H 1 120 ? 100.935 15.418 79.521 1.00 26.11 228 GLY H N 1
ATOM 12371 C CA . GLY H 1 120 ? 101.259 16.037 78.251 1.00 26.12 228 GLY H CA 1
ATOM 12372 C C . GLY H 1 120 ? 102.336 17.098 78.435 1.00 26.53 228 GLY H C 1
ATOM 12373 O O . GLY H 1 120 ? 103.288 17.155 77.648 1.00 27.28 228 GLY H O 1
ATOM 12374 N N . LEU H 1 121 ? 102.177 17.947 79.453 1.00 24.37 229 LEU H N 1
ATOM 12375 C CA . LEU H 1 121 ? 103.182 18.973 79.762 1.00 25.51 229 LEU H CA 1
ATOM 12376 C C . LEU H 1 121 ? 104.599 18.332 79.889 1.00 26.96 229 LEU H C 1
ATOM 12377 O O . LEU H 1 121 ? 105.590 18.869 79.372 1.00 26.51 229 LEU H O 1
ATOM 12382 N N . LEU H 1 122 ? 104.695 17.205 80.601 1.00 27.57 230 LEU H N 1
ATOM 12383 C CA . LEU H 1 122 ? 105.993 16.510 80.782 1.00 28.33 230 LEU H CA 1
ATOM 12384 C C . LEU H 1 122 ? 106.511 15.785 79.530 1.00 29.14 230 LEU H C 1
ATOM 12385 O O . LEU H 1 122 ? 107.738 15.607 79.353 1.00 28.70 230 LEU H O 1
ATOM 12390 N N . SER H 1 123 ? 105.594 15.377 78.662 1.00 29.36 231 SER H N 1
ATOM 12391 C CA . SER H 1 123 ? 105.949 14.661 77.434 1.00 32.68 231 SER H CA 1
ATOM 12392 C C . SER H 1 123 ? 106.343 15.554 76.262 1.00 34.11 231 SER H C 1
ATOM 12393 O O . SER H 1 123 ? 107.309 15.268 75.557 1.00 33.49 231 SER H O 1
ATOM 12396 N N . PHE H 1 124 ? 105.580 16.620 76.039 1.00 33.71 232 PHE H N 1
ATOM 12397 C CA . PHE H 1 124 ? 105.877 17.544 74.952 1.00 32.33 232 PHE H CA 1
ATOM 12398 C C . PHE H 1 124 ? 107.248 18.126 75.235 1.00 30.48 232 PHE H C 1
ATOM 12399 O O . PHE H 1 124 ? 107.577 18.447 76.369 1.00 30.30 232 PHE H O 1
ATOM 12407 N N . PRO H 1 125 ? 108.054 18.294 74.182 1.00 31.29 233 PRO H N 1
ATOM 12408 C CA . PRO H 1 125 ? 109.411 18.821 74.236 1.00 31.83 233 PRO H CA 1
ATOM 12409 C C . PRO H 1 125 ? 109.574 20.321 74.472 1.00 30.49 233 PRO H C 1
ATOM 12410 O O . PRO H 1 125 ? 110.522 20.711 75.156 1.00 28.73 233 PRO H O 1
ATOM 12414 N N . PHE H 1 126 ? 108.628 21.119 73.949 1.00 29.83 234 PHE H N 1
ATOM 12415 C CA . PHE H 1 126 ? 108.631 22.589 74.019 1.00 30.74 234 PHE H CA 1
ATOM 12416 C C . PHE H 1 126 ? 109.985 23.068 73.525 1.00 35.24 234 PHE H C 1
ATOM 12417 O O . PHE H 1 126 ? 110.670 23.851 74.186 1.00 34.04 234 PHE H O 1
ATOM 12425 N N . ASP H 1 127 ? 110.322 22.582 72.334 1.00 37.24 235 ASP H N 1
ATOM 12426 C CA . ASP H 1 127 ? 111.585 22.847 71.662 1.00 43.05 235 ASP H CA 1
ATOM 12427 C C . ASP H 1 127 ? 111.371 23.523 70.300 1.00 46.04 235 ASP H C 1
ATOM 12428 O O . ASP H 1 127 ? 112.209 23.376 69.398 1.00 46.66 235 ASP H O 1
ATOM 12433 N N . GLY H 1 128 ? 110.257 24.239 70.144 1.00 47.25 236 GLY H N 1
ATOM 12434 C CA . GLY H 1 128 ? 109.980 24.922 68.890 1.00 48.66 236 GLY H CA 1
ATOM 12435 C C . GLY H 1 128 ? 109.007 24.183 67.987 1.00 49.75 236 GLY H C 1
ATOM 12436 O O . GLY H 1 128 ? 108.462 24.740 67.031 1.00 49.85 236 GLY H O 1
ATOM 12437 N N . THR H 1 129 ? 108.801 22.908 68.274 1.00 49.97 237 THR H N 1
ATOM 12438 C CA . THR H 1 129 ? 107.871 22.108 67.485 1.00 51.34 237 THR H CA 1
ATOM 12439 C C . THR H 1 129 ? 106.593 21.823 68.302 1.00 49.30 237 THR H C 1
ATOM 12440 O O . THR H 1 129 ? 106.678 21.547 69.506 1.00 49.63 237 THR H O 1
ATOM 12444 N N . TYR H 1 130 ? 105.430 21.925 67.652 1.00 47.28 238 TYR H N 1
ATOM 12445 C CA . TYR H 1 130 ? 104.121 21.651 68.291 1.00 43.85 238 TYR H CA 1
ATOM 12446 C C . TYR H 1 130 ? 103.352 20.622 67.461 1.00 41.16 238 TYR H C 1
ATOM 12447 O O . TYR H 1 130 ? 103.246 20.768 66.244 1.00 42.59 238 TYR H O 1
ATOM 12456 N N . SER H 1 131 ? 102.822 19.591 68.107 1.00 35.39 239 SER H N 1
ATOM 12457 C CA . SER H 1 131 ? 102.065 18.561 67.397 1.00 34.95 239 SER H CA 1
ATOM 12458 C C . SER H 1 131 ? 100.558 18.630 67.721 1.00 33.11 239 SER H C 1
ATOM 12459 O O . SER H 1 131 ? 99.803 17.695 67.436 1.00 30.39 239 SER H O 1
ATOM 12462 N N . THR H 1 132 ? 100.141 19.738 68.327 1.00 29.14 240 THR H N 1
ATOM 12463 C CA . THR H 1 132 ? 98.740 19.940 68.701 1.00 26.78 240 THR H CA 1
ATOM 12464 C C . THR H 1 132 ? 98.358 21.378 68.284 1.00 26.93 240 THR H C 1
ATOM 12465 O O . THR H 1 132 ? 99.241 22.230 68.064 1.00 22.07 240 THR H O 1
ATOM 12469 N N . ASP H 1 133 ? 97.062 21.623 68.137 1.00 23.41 241 ASP H N 1
ATOM 12470 C CA . ASP H 1 133 ? 96.587 22.953 67.778 1.00 25.49 241 ASP H CA 1
ATOM 12471 C C . ASP H 1 133 ? 96.570 23.877 68.981 1.00 24.09 241 ASP H C 1
ATOM 12472 O O . ASP H 1 133 ? 96.874 25.038 68.813 1.00 24.11 241 ASP H O 1
ATOM 12477 N N . PHE H 1 134 ? 96.220 23.339 70.164 1.00 22.38 242 PHE H N 1
ATOM 12478 C CA . PHE H 1 134 ? 96.065 24.097 71.418 1.00 20.86 242 PHE H CA 1
ATOM 12479 C C . PHE H 1 134 ? 96.655 23.482 72.689 1.00 21.11 242 PHE H C 1
ATOM 12480 O O . PHE H 1 134 ? 97.096 24.192 73.598 1.00 22.53 242 PHE H O 1
ATOM 12488 N N . ILE H 1 135 ? 96.650 22.149 72.791 1.00 21.20 243 ILE H N 1
ATOM 12489 C CA . ILE H 1 135 ? 97.099 21.529 74.016 1.00 17.55 243 ILE H CA 1
ATOM 12490 C C . ILE H 1 135 ? 98.439 21.992 74.514 1.00 20.09 243 ILE H C 1
ATOM 12491 O O . ILE H 1 135 ? 98.546 22.360 75.682 1.00 18.79 243 ILE H O 1
ATOM 12496 N N . GLU H 1 136 ? 99.463 21.999 73.641 1.00 18.13 244 GLU H N 1
ATOM 12497 C CA . GLU H 1 136 ? 100.763 22.431 74.096 1.00 22.04 244 GLU H CA 1
ATOM 12498 C C . GLU H 1 136 ? 100.733 23.918 74.483 1.00 18.90 244 GLU H C 1
ATOM 12499 O O . GLU H 1 136 ? 101.284 24.299 75.504 1.00 19.75 244 GLU H O 1
ATOM 12505 N N . GLU H 1 137 ? 100.130 24.739 73.631 1.00 21.68 245 GLU H N 1
ATOM 12506 C CA . GLU H 1 137 ? 100.040 26.179 73.874 1.00 21.99 245 GLU H CA 1
ATOM 12507 C C . GLU H 1 137 ? 99.421 26.430 75.261 1.00 21.57 245 GLU H C 1
ATOM 12508 O O . GLU H 1 137 ? 99.896 27.285 76.006 1.00 19.20 245 GLU H O 1
ATOM 12514 N N . TRP H 1 138 ? 98.418 25.634 75.653 1.00 20.90 246 TRP H N 1
ATOM 12515 C CA . TRP H 1 138 ? 97.802 25.834 76.966 1.00 19.66 246 TRP H CA 1
ATOM 12516 C C . TRP H 1 138 ? 98.627 25.347 78.177 1.00 20.78 246 TRP H C 1
ATOM 12517 O O . TRP H 1 138 ? 98.925 26.125 79.116 1.00 17.26 246 TRP H O 1
ATOM 12528 N N . VAL H 1 139 ? 99.024 24.070 78.188 1.00 17.96 247 VAL H N 1
ATOM 12529 C CA . VAL H 1 139 ? 99.802 23.573 79.308 1.00 15.46 247 VAL H CA 1
ATOM 12530 C C . VAL H 1 139 ? 101.215 24.178 79.452 1.00 14.52 247 VAL H C 1
ATOM 12531 O O . VAL H 1 139 ? 101.880 23.955 80.439 1.00 17.48 247 VAL H O 1
ATOM 12535 N N . LYS H 1 140 ? 101.669 24.957 78.490 1.00 19.48 248 LYS H N 1
ATOM 12536 C CA . LYS H 1 140 ? 103.004 25.557 78.676 1.00 18.23 248 LYS H CA 1
ATOM 12537 C C . LYS H 1 140 ? 102.958 26.528 79.883 1.00 19.18 248 LYS H C 1
ATOM 12538 O O . LYS H 1 140 ? 103.980 26.940 80.426 1.00 21.21 248 LYS H O 1
ATOM 12544 N N . ILE H 1 141 ? 101.751 26.877 80.325 1.00 16.04 249 ILE H N 1
ATOM 12545 C CA . ILE H 1 141 ? 101.598 27.695 81.543 1.00 14.27 249 ILE H CA 1
ATOM 12546 C C . ILE H 1 141 ? 102.342 26.999 82.698 1.00 14.60 249 ILE H C 1
ATOM 12547 O O . ILE H 1 141 ? 102.884 27.636 83.638 1.00 15.05 249 ILE H O 1
ATOM 12552 N N . GLY H 1 142 ? 102.361 25.657 82.660 1.00 15.63 250 GLY H N 1
ATOM 12553 C CA . GLY H 1 142 ? 103.000 24.949 83.744 1.00 13.62 250 GLY H CA 1
ATOM 12554 C C . GLY H 1 142 ? 104.506 24.682 83.582 1.00 16.45 250 GLY H C 1
ATOM 12555 O O . GLY H 1 142 ? 105.103 23.998 84.441 1.00 19.20 250 GLY H O 1
ATOM 12556 N N . LEU H 1 143 ? 105.141 25.223 82.550 1.00 18.21 251 LEU H N 1
ATOM 12557 C CA . LEU H 1 143 ? 106.568 24.960 82.356 1.00 18.84 251 LEU H CA 1
ATOM 12558 C C . LEU H 1 143 ? 107.449 25.206 83.565 1.00 19.75 251 LEU H C 1
ATOM 12559 O O . LEU H 1 143 ? 108.396 24.441 83.807 1.00 20.90 251 LEU H O 1
ATOM 12564 N N . PRO H 1 144 ? 107.171 26.259 84.366 1.00 20.36 252 PRO H N 1
ATOM 12565 C CA . PRO H 1 144 ? 108.017 26.479 85.548 1.00 20.72 252 PRO H CA 1
ATOM 12566 C C . PRO H 1 144 ? 107.973 25.298 86.523 1.00 20.82 252 PRO H C 1
ATOM 12567 O O . PRO H 1 144 ? 108.968 24.978 87.166 1.00 19.95 252 PRO H O 1
ATOM 12571 N N . ALA H 1 145 ? 106.799 24.717 86.695 1.00 18.10 253 ALA H N 1
ATOM 12572 C CA . ALA H 1 145 ? 106.683 23.544 87.563 1.00 17.21 253 ALA H CA 1
ATOM 12573 C C . ALA H 1 145 ? 107.520 22.383 86.926 1.00 18.09 253 ALA H C 1
ATOM 12574 O O . ALA H 1 145 ? 108.238 21.690 87.627 1.00 20.42 253 ALA H O 1
ATOM 12576 N N . LYS H 1 146 ? 107.370 22.177 85.625 1.00 21.04 254 LYS H N 1
ATOM 12577 C CA . LYS H 1 146 ? 108.122 21.113 84.946 1.00 24.03 254 LYS H CA 1
ATOM 12578 C C . LYS H 1 146 ? 109.615 21.315 85.208 1.00 25.75 254 LYS H C 1
ATOM 12579 O O . LYS H 1 146 ? 110.308 20.373 85.572 1.00 26.24 254 LYS H O 1
ATOM 12585 N N . ALA H 1 147 ? 110.101 22.554 85.041 1.00 26.49 255 ALA H N 1
ATOM 12586 C CA . ALA H 1 147 ? 111.511 22.885 85.272 1.00 24.37 255 ALA H CA 1
ATOM 12587 C C . ALA H 1 147 ? 111.956 22.583 86.688 1.00 26.12 255 ALA H C 1
ATOM 12588 O O . ALA H 1 147 ? 113.066 22.079 86.909 1.00 24.81 255 ALA H O 1
ATOM 12590 N N . LYS H 1 148 ? 111.124 22.924 87.669 1.00 26.63 256 LYS H N 1
ATOM 12591 C CA . LYS H 1 148 ? 111.473 22.665 89.073 1.00 28.82 256 LYS H CA 1
ATOM 12592 C C . LYS H 1 148 ? 111.508 21.152 89.337 1.00 29.55 256 LYS H C 1
ATOM 12593 O O . LYS H 1 148 ? 112.434 20.620 89.954 1.00 29.89 256 LYS H O 1
ATOM 12599 N N . VAL H 1 149 ? 110.477 20.470 88.872 1.00 29.03 257 VAL H N 1
ATOM 12600 C CA . VAL H 1 149 ? 110.376 19.031 89.089 1.00 30.28 257 VAL H CA 1
ATOM 12601 C C . VAL H 1 149 ? 111.593 18.288 88.508 1.00 31.81 257 VAL H C 1
ATOM 12602 O O . VAL H 1 149 ? 112.277 17.551 89.230 1.00 28.51 257 VAL H O 1
ATOM 12606 N N . LYS H 1 150 ? 111.877 18.528 87.230 1.00 32.00 258 LYS H N 1
ATOM 12607 C CA . LYS H 1 150 ? 112.996 17.885 86.550 1.00 34.95 258 LYS H CA 1
ATOM 12608 C C . LYS H 1 150 ? 114.346 18.227 87.151 1.00 35.49 258 LYS H C 1
ATOM 12609 O O . LYS H 1 150 ? 115.259 17.417 87.126 1.00 36.09 258 LYS H O 1
ATOM 12615 N N . ALA H 1 151 ? 114.476 19.412 87.727 1.00 35.54 259 ALA H N 1
ATOM 12616 C CA . ALA H 1 151 ? 115.733 19.764 88.335 1.00 35.78 259 ALA H CA 1
ATOM 12617 C C . ALA H 1 151 ? 115.933 19.088 89.693 1.00 37.90 259 ALA H C 1
ATOM 12618 O O . ALA H 1 151 ? 117.059 18.746 90.045 1.00 38.87 259 ALA H O 1
ATOM 12620 N N . GLN H 1 152 ? 114.863 18.879 90.455 1.00 36.91 260 GLN H N 1
ATOM 12621 C CA . GLN H 1 152 ? 115.006 18.276 91.779 1.00 38.57 260 GLN H CA 1
ATOM 12622 C C . GLN H 1 152 ? 114.703 16.780 91.876 1.00 38.95 260 GLN H C 1
ATOM 12623 O O . GLN H 1 152 ? 115.040 16.150 92.874 1.00 40.81 260 GLN H O 1
ATOM 12629 N N . HIS H 1 153 ? 114.071 16.232 90.856 1.00 39.45 261 HIS H N 1
ATOM 12630 C CA . HIS H 1 153 ? 113.684 14.825 90.840 1.00 42.19 261 HIS H CA 1
ATOM 12631 C C . HIS H 1 153 ? 113.987 14.205 89.497 1.00 42.50 261 HIS H C 1
ATOM 12632 O O . HIS H 1 153 ? 113.235 13.366 89.003 1.00 40.61 261 HIS H O 1
ATOM 12639 N N . GLY H 1 154 ? 115.097 14.637 88.915 1.00 45.94 262 GLY H N 1
ATOM 12640 C CA . GLY H 1 154 ? 115.502 14.158 87.610 1.00 49.38 262 GLY H CA 1
ATOM 12641 C C . GLY H 1 154 ? 115.528 12.655 87.390 1.00 51.14 262 GLY H C 1
ATOM 12642 O O . GLY H 1 154 ? 115.090 12.181 86.343 1.00 51.60 262 GLY H O 1
ATOM 12643 N N . ASP H 1 155 ? 116.020 11.901 88.366 1.00 52.62 263 ASP H N 1
ATOM 12644 C CA . ASP H 1 155 ? 116.112 10.448 88.207 1.00 53.79 263 ASP H CA 1
ATOM 12645 C C . ASP H 1 155 ? 114.777 9.742 88.298 1.00 52.37 263 ASP H C 1
ATOM 12646 O O . ASP H 1 155 ? 114.549 8.753 87.600 1.00 54.96 263 ASP H O 1
ATOM 12651 N N . ALA H 1 156 ? 113.902 10.257 89.159 1.00 49.72 264 ALA H N 1
ATOM 12652 C CA . ALA H 1 156 ? 112.585 9.683 89.391 1.00 44.91 264 ALA H CA 1
ATOM 12653 C C . ALA H 1 156 ? 111.900 9.078 88.180 1.00 43.00 264 ALA H C 1
ATOM 12654 O O . ALA H 1 156 ? 112.069 9.532 87.044 1.00 41.09 264 ALA H O 1
ATOM 12656 N N . PRO H 1 157 ? 111.136 8.000 88.404 1.00 42.47 265 PRO H N 1
ATOM 12657 C CA . PRO H 1 157 ? 110.419 7.356 87.294 1.00 41.26 265 PRO H CA 1
ATOM 12658 C C . PRO H 1 157 ? 109.405 8.360 86.752 1.00 40.66 265 PRO H C 1
ATOM 12659 O O . PRO H 1 157 ? 109.022 9.273 87.467 1.00 41.31 265 PRO H O 1
ATOM 12663 N N . PHE H 1 158 ? 108.975 8.197 85.509 1.00 40.02 266 PHE H N 1
ATOM 12664 C CA . PHE H 1 158 ? 108.025 9.127 84.904 1.00 40.54 266 PHE H CA 1
ATOM 12665 C C . PHE H 1 158 ? 106.757 9.302 85.724 1.00 39.65 266 PHE H C 1
ATOM 12666 O O . PHE H 1 158 ? 106.304 10.433 85.931 1.00 39.15 266 PHE H O 1
ATOM 12674 N N . ALA H 1 159 ? 106.194 8.192 86.198 1.00 38.35 267 ALA H N 1
ATOM 12675 C CA . ALA H 1 159 ? 104.965 8.247 86.991 1.00 38.28 267 ALA H CA 1
ATOM 12676 C C . ALA H 1 159 ? 105.111 9.137 88.216 1.00 36.83 267 ALA H C 1
ATOM 12677 O O . ALA H 1 159 ? 104.174 9.841 88.572 1.00 36.13 267 ALA H O 1
ATOM 12679 N N . GLU H 1 160 ? 106.277 9.073 88.863 1.00 36.84 268 GLU H N 1
ATOM 12680 C CA . GLU H 1 160 ? 106.586 9.876 90.047 1.00 37.90 268 GLU H CA 1
ATOM 12681 C C . GLU H 1 160 ? 106.768 11.362 89.659 1.00 36.95 268 GLU H C 1
ATOM 12682 O O . GLU H 1 160 ? 106.353 12.243 90.388 1.00 36.75 268 GLU H O 1
ATOM 12688 N N . LEU H 1 161 ? 107.414 11.614 88.526 1.00 36.66 269 LEU H N 1
ATOM 12689 C CA . LEU H 1 161 ? 107.608 12.976 88.006 1.00 36.35 269 LEU H CA 1
ATOM 12690 C C . LEU H 1 161 ? 106.219 13.597 87.850 1.00 35.00 269 LEU H C 1
ATOM 12691 O O . LEU H 1 161 ? 105.965 14.707 88.289 1.00 33.24 269 LEU H O 1
ATOM 12696 N N . CYS H 1 162 ? 105.338 12.862 87.182 1.00 31.45 270 CYS H N 1
ATOM 12697 C CA . CYS H 1 162 ? 103.975 13.312 86.976 1.00 31.95 270 CYS H CA 1
ATOM 12698 C C . CYS H 1 162 ? 103.332 13.745 88.292 1.00 31.32 270 CYS H C 1
ATOM 12699 O O . CYS H 1 162 ? 102.723 14.817 88.373 1.00 29.26 270 CYS H O 1
ATOM 12702 N N . THR H 1 163 ? 103.490 12.941 89.332 1.00 29.91 271 THR H N 1
ATOM 12703 C CA . THR H 1 163 ? 102.905 13.273 90.627 1.00 27.26 271 THR H CA 1
ATOM 12704 C C . THR H 1 163 ? 103.477 14.541 91.189 1.00 27.45 271 THR H C 1
ATOM 12705 O O . THR H 1 163 ? 102.729 15.396 91.695 1.00 26.67 271 THR H O 1
ATOM 12709 N N . HIS H 1 164 ? 104.805 14.661 91.125 1.00 25.96 272 HIS H N 1
ATOM 12710 C CA . HIS H 1 164 ? 105.489 15.845 91.621 1.00 23.53 272 HIS H CA 1
ATOM 12711 C C . HIS H 1 164 ? 105.017 17.095 90.864 1.00 22.77 272 HIS H C 1
ATOM 12712 O O . HIS H 1 164 ? 104.816 18.152 91.461 1.00 25.16 272 HIS H O 1
ATOM 12719 N N . CYS H 1 165 ? 104.859 16.951 89.560 1.00 21.55 273 CYS H N 1
ATOM 12720 C CA . CYS H 1 165 ? 104.459 18.034 88.668 1.00 22.46 273 CYS H CA 1
ATOM 12721 C C . CYS H 1 165 ? 102.990 18.419 88.802 1.00 25.43 273 CYS H C 1
ATOM 12722 O O . CYS H 1 165 ? 102.627 19.609 88.647 1.00 21.23 273 CYS H O 1
ATOM 12725 N N . GLU H 1 166 ? 102.143 17.435 89.115 1.00 22.07 274 GLU H N 1
ATOM 12726 C CA . GLU H 1 166 ? 100.734 17.728 89.333 1.00 24.25 274 GLU H CA 1
ATOM 12727 C C . GLU H 1 166 ? 100.631 18.685 90.525 1.00 23.33 274 GLU H C 1
ATOM 12728 O O . GLU H 1 166 ? 99.814 19.593 90.537 1.00 27.87 274 GLU H O 1
ATOM 12734 N N . LYS H 1 167 ? 101.477 18.467 91.523 1.00 25.86 275 LYS H N 1
ATOM 12735 C CA . LYS H 1 167 ? 101.483 19.240 92.731 1.00 25.76 275 LYS H CA 1
ATOM 12736 C C . LYS H 1 167 ? 102.139 20.581 92.562 1.00 25.91 275 LYS H C 1
ATOM 12737 O O . LYS H 1 167 ? 101.595 21.593 93.007 1.00 24.35 275 LYS H O 1
ATOM 12743 N N . GLU H 1 168 ? 103.308 20.594 91.926 1.00 25.82 276 GLU H N 1
ATOM 12744 C CA . GLU H 1 168 ? 104.003 21.856 91.728 1.00 24.23 276 GLU H CA 1
ATOM 12745 C C . GLU H 1 168 ? 103.239 22.754 90.792 1.00 22.06 276 GLU H C 1
ATOM 12746 O O . GLU H 1 168 ? 103.316 23.980 90.923 1.00 21.63 276 GLU H O 1
ATOM 12752 N N . ALA H 1 169 ? 102.561 22.165 89.810 1.00 19.65 277 ALA H N 1
ATOM 12753 C CA . ALA H 1 169 ? 101.757 22.958 88.908 1.00 21.17 277 ALA H CA 1
ATOM 12754 C C . ALA H 1 169 ? 100.645 23.731 89.673 1.00 21.13 277 ALA H C 1
ATOM 12755 O O . ALA H 1 169 ? 100.300 24.861 89.277 1.00 21.79 277 ALA H O 1
ATOM 12757 N N . VAL H 1 170 ? 100.099 23.154 90.749 1.00 19.40 278 VAL H N 1
ATOM 12758 C CA . VAL H 1 170 ? 99.091 23.861 91.578 1.00 17.67 278 VAL H CA 1
ATOM 12759 C C . VAL H 1 170 ? 99.739 25.128 92.207 1.00 19.82 278 VAL H C 1
ATOM 12760 O O . VAL H 1 170 ? 99.138 26.223 92.255 1.00 20.21 278 VAL H O 1
ATOM 12764 N N . ASN H 1 171 ? 100.986 24.976 92.647 1.00 18.35 279 ASN H N 1
ATOM 12765 C CA . ASN H 1 171 ? 101.748 26.053 93.250 1.00 19.10 279 ASN H CA 1
ATOM 12766 C C . ASN H 1 171 ? 102.075 27.142 92.240 1.00 18.44 279 ASN H C 1
ATOM 12767 O O . ASN H 1 171 ? 102.139 28.318 92.608 1.00 22.14 279 ASN H O 1
ATOM 12772 N N . ALA H 1 172 ? 102.324 26.740 90.993 1.00 16.11 280 ALA H N 1
ATOM 12773 C CA . ALA H 1 172 ? 102.595 27.663 89.908 1.00 16.55 280 ALA H CA 1
ATOM 12774 C C . ALA H 1 172 ? 101.306 28.463 89.694 1.00 19.01 280 ALA H C 1
ATOM 12775 O O . ALA H 1 172 ? 101.326 29.694 89.513 1.00 16.51 280 ALA H O 1
ATOM 12777 N N . SER H 1 173 ? 100.172 27.772 89.740 1.00 18.84 281 SER H N 1
ATOM 12778 C CA . SER H 1 173 ? 98.888 28.445 89.581 1.00 19.17 281 SER H CA 1
ATOM 12779 C C . SER H 1 173 ? 98.581 29.428 90.732 1.00 19.83 281 SER H C 1
ATOM 12780 O O . SER H 1 173 ? 98.049 30.536 90.454 1.00 16.16 281 SER H O 1
ATOM 12783 N N . LEU H 1 174 ? 98.920 29.046 91.970 1.00 17.04 282 LEU H N 1
ATOM 12784 C CA . LEU H 1 174 ? 98.715 29.896 93.128 1.00 17.32 282 LEU H CA 1
ATOM 12785 C C . LEU H 1 174 ? 99.559 31.150 92.892 1.00 20.48 282 LEU H C 1
ATOM 12786 O O . LEU H 1 174 ? 99.063 32.248 93.103 1.00 20.18 282 LEU H O 1
ATOM 12791 N N . GLY H 1 175 ? 100.801 30.969 92.441 1.00 19.64 283 GLY H N 1
ATOM 12792 C CA . GLY H 1 175 ? 101.655 32.101 92.127 1.00 18.28 283 GLY H CA 1
ATOM 12793 C C . GLY H 1 175 ? 101.064 32.988 91.019 1.00 19.71 283 GLY H C 1
ATOM 12794 O O . GLY H 1 175 ? 101.132 34.220 91.101 1.00 21.53 283 GLY H O 1
ATOM 12795 N N . ASN H 1 176 ? 100.482 32.399 89.982 1.00 13.98 284 ASN H N 1
ATOM 12796 C CA . ASN H 1 176 ? 99.878 33.210 88.921 1.00 18.43 284 ASN H CA 1
ATOM 12797 C C . ASN H 1 176 ? 98.651 34.000 89.441 1.00 21.66 284 ASN H C 1
ATOM 12798 O O . ASN H 1 176 ? 98.331 35.077 88.901 1.00 17.17 284 ASN H O 1
ATOM 12803 N N . LEU H 1 177 ? 97.978 33.460 90.448 1.00 15.55 285 LEU H N 1
ATOM 12804 C CA . LEU H 1 177 ? 96.812 34.155 91.030 1.00 20.53 285 LEU H CA 1
ATOM 12805 C C . LEU H 1 177 ? 97.300 35.458 91.666 1.00 21.75 285 LEU H C 1
ATOM 12806 O O . LEU H 1 177 ? 96.561 36.434 91.681 1.00 21.33 285 LEU H O 1
ATOM 12811 N N . LEU H 1 178 ? 98.545 35.457 92.159 1.00 20.13 286 LEU H N 1
ATOM 12812 C CA . LEU H 1 178 ? 99.134 36.677 92.761 1.00 20.17 286 LEU H CA 1
ATOM 12813 C C . LEU H 1 178 ? 99.520 37.759 91.727 1.00 18.60 286 LEU H C 1
ATOM 12814 O O . LEU H 1 178 ? 100.022 38.834 92.084 1.00 21.95 286 LEU H O 1
ATOM 12819 N N . THR H 1 179 ? 99.283 37.497 90.448 1.00 16.99 287 THR H N 1
ATOM 12820 C CA . THR H 1 179 ? 99.532 38.518 89.411 1.00 16.95 287 THR H CA 1
ATOM 12821 C C . THR H 1 179 ? 98.216 39.312 89.129 1.00 15.79 287 THR H C 1
ATOM 12822 O O . THR H 1 179 ? 98.190 40.184 88.281 1.00 16.06 287 THR H O 1
ATOM 12826 N N . TYR H 1 180 ? 97.125 38.943 89.802 1.00 16.08 288 TYR H N 1
ATOM 12827 C CA . TYR H 1 180 ? 95.837 39.637 89.654 1.00 18.91 288 TYR H CA 1
ATOM 12828 C C . TYR H 1 180 ? 95.785 40.669 90.822 1.00 15.23 288 TYR H C 1
ATOM 12829 O O . TYR H 1 180 ? 95.660 40.333 91.981 1.00 17.85 288 TYR H O 1
ATOM 12838 N N . PRO H 1 181 ? 95.901 41.952 90.491 1.00 17.66 289 PRO H N 1
ATOM 12839 C CA . PRO H 1 181 ? 95.892 42.962 91.564 1.00 17.61 289 PRO H CA 1
ATOM 12840 C C . PRO H 1 181 ? 94.777 42.871 92.586 1.00 19.12 289 PRO H C 1
ATOM 12841 O O . PRO H 1 181 ? 95.001 43.086 93.774 1.00 21.03 289 PRO H O 1
ATOM 12845 N N . PHE H 1 182 ? 93.573 42.510 92.131 1.00 16.94 290 PHE H N 1
ATOM 12846 C CA . PHE H 1 182 ? 92.436 42.397 93.032 1.00 20.55 290 PHE H CA 1
ATOM 12847 C C . PHE H 1 182 ? 92.556 41.160 93.935 1.00 21.69 290 PHE H C 1
ATOM 12848 O O . PHE H 1 182 ? 91.947 41.112 95.014 1.00 21.46 290 PHE H O 1
ATOM 12856 N N . VAL H 1 183 ? 93.333 40.159 93.501 1.00 18.87 291 VAL H N 1
ATOM 12857 C CA . VAL H 1 183 ? 93.548 39.043 94.394 1.00 19.56 291 VAL H CA 1
ATOM 12858 C C . VAL H 1 183 ? 94.522 39.462 95.496 1.00 17.54 291 VAL H C 1
ATOM 12859 O O . VAL H 1 183 ? 94.322 39.141 96.673 1.00 20.47 291 VAL H O 1
ATOM 12863 N N . ARG H 1 184 ? 95.617 40.127 95.124 1.00 19.50 292 ARG H N 1
ATOM 12864 C CA . ARG H 1 184 ? 96.560 40.594 96.123 1.00 19.67 292 ARG H CA 1
ATOM 12865 C C . ARG H 1 184 ? 95.828 41.519 97.130 1.00 19.40 292 ARG H C 1
ATOM 12866 O O . ARG H 1 184 ? 96.044 41.444 98.321 1.00 21.88 292 ARG H O 1
ATOM 12874 N N . GLU H 1 185 ? 94.961 42.387 96.625 1.00 23.58 293 GLU H N 1
ATOM 12875 C CA . GLU H 1 185 ? 94.247 43.318 97.504 1.00 27.44 293 GLU H CA 1
ATOM 12876 C C . GLU H 1 185 ? 93.346 42.580 98.477 1.00 25.31 293 GLU H C 1
ATOM 12877 O O . GLU H 1 185 ? 93.271 42.921 99.670 1.00 26.47 293 GLU H O 1
ATOM 12883 N N . GLY H 1 186 ? 92.670 41.535 97.990 1.00 24.92 294 GLY H N 1
ATOM 12884 C CA . GLY H 1 186 ? 91.807 40.769 98.878 1.00 22.01 294 GLY H CA 1
ATOM 12885 C C . GLY H 1 186 ? 92.648 40.086 99.936 1.00 22.98 294 GLY H C 1
ATOM 12886 O O . GLY H 1 186 ? 92.243 39.984 101.091 1.00 22.11 294 GLY H O 1
ATOM 12887 N N . LEU H 1 187 ? 93.838 39.610 99.569 1.00 21.06 295 LEU H N 1
ATOM 12888 C CA . LEU H 1 187 ? 94.671 38.942 100.572 1.00 21.08 295 LEU H CA 1
ATOM 12889 C C . LEU H 1 187 ? 95.200 39.922 101.637 1.00 21.72 295 LEU H C 1
ATOM 12890 O O . LEU H 1 187 ? 95.213 39.641 102.870 1.00 19.58 295 LEU H O 1
ATOM 12895 N N . VAL H 1 188 ? 95.698 41.052 101.146 1.00 24.00 296 VAL H N 1
ATOM 12896 C CA . VAL H 1 188 ? 96.221 42.088 102.042 1.00 26.94 296 VAL H CA 1
ATOM 12897 C C . VAL H 1 188 ? 95.095 42.492 103.019 1.00 27.62 296 VAL H C 1
ATOM 12898 O O . VAL H 1 188 ? 95.316 42.530 104.233 1.00 28.93 296 VAL H O 1
ATOM 12902 N N . ASN H 1 189 ? 93.890 42.751 102.497 1.00 28.17 297 ASN H N 1
ATOM 12903 C CA . ASN H 1 189 ? 92.746 43.136 103.340 1.00 29.74 297 ASN H CA 1
ATOM 12904 C C . ASN H 1 189 ? 92.102 41.990 104.085 1.00 29.99 297 ASN H C 1
ATOM 12905 O O . ASN H 1 189 ? 91.106 42.193 104.771 1.00 33.23 297 ASN H O 1
ATOM 12910 N N . LYS H 1 190 ? 92.644 40.788 103.944 1.00 30.97 298 LYS H N 1
ATOM 12911 C CA . LYS H 1 190 ? 92.103 39.604 104.634 1.00 29.94 298 LYS H CA 1
ATOM 12912 C C . LYS H 1 190 ? 90.664 39.259 104.274 1.00 27.82 298 LYS H C 1
ATOM 12913 O O . LYS H 1 190 ? 89.983 38.609 105.050 1.00 28.82 298 LYS H O 1
ATOM 12919 N N . THR H 1 191 ? 90.198 39.681 103.117 1.00 27.51 299 THR H N 1
ATOM 12920 C CA . THR H 1 191 ? 88.839 39.356 102.705 1.00 26.25 299 THR H CA 1
ATOM 12921 C C . THR H 1 191 ? 88.910 38.123 101.777 1.00 24.44 299 THR H C 1
ATOM 12922 O O . THR H 1 191 ? 87.898 37.622 101.315 1.00 25.50 299 THR H O 1
ATOM 12926 N N . LEU H 1 192 ? 90.123 37.644 101.520 1.00 23.09 300 LEU H N 1
ATOM 12927 C CA . LEU H 1 192 ? 90.308 36.479 100.635 1.00 21.89 300 LEU H CA 1
ATOM 12928 C C . LEU H 1 192 ? 91.408 35.554 101.130 1.00 23.86 300 LEU H C 1
ATOM 12929 O O . LEU H 1 192 ? 92.404 36.006 101.688 1.00 20.52 300 LEU H O 1
ATOM 12934 N N . ALA H 1 193 ? 91.234 34.256 100.887 1.00 21.39 301 ALA H N 1
ATOM 12935 C CA . ALA H 1 193 ? 92.249 33.290 101.256 1.00 21.26 301 ALA H CA 1
ATOM 12936 C C . ALA H 1 193 ? 92.541 32.448 100.010 1.00 19.96 301 ALA H C 1
ATOM 12937 O O . ALA H 1 193 ? 91.652 32.215 99.191 1.00 18.19 301 ALA H O 1
ATOM 12939 N N . LEU H 1 194 ? 93.795 32.002 99.876 1.00 20.47 302 LEU H N 1
ATOM 12940 C CA . LEU H 1 194 ? 94.192 31.155 98.749 1.00 18.81 302 LEU H CA 1
ATOM 12941 C C . LEU H 1 194 ? 94.627 29.810 99.266 1.00 20.79 302 LEU H C 1
ATOM 12942 O O . LEU H 1 194 ? 95.267 29.741 100.301 1.00 23.39 302 LEU H O 1
ATOM 12947 N N . LYS H 1 195 ? 94.290 28.748 98.530 1.00 20.48 303 LYS H N 1
ATOM 12948 C CA . LYS H 1 195 ? 94.636 27.382 98.954 1.00 22.19 303 LYS H CA 1
ATOM 12949 C C . LYS H 1 195 ? 94.861 26.454 97.749 1.00 19.60 303 LYS H C 1
ATOM 12950 O O . LYS H 1 195 ? 94.239 26.596 96.666 1.00 20.57 303 LYS H O 1
ATOM 12956 N N . GLY H 1 196 ? 95.750 25.495 97.952 1.00 19.30 304 GLY H N 1
ATOM 12957 C CA . GLY H 1 196 ? 95.996 24.509 96.913 1.00 18.83 304 GLY H CA 1
ATOM 12958 C C . GLY H 1 196 ? 95.519 23.163 97.498 1.00 17.84 304 GLY H C 1
ATOM 12959 O O . GLY H 1 196 ? 95.572 22.963 98.710 1.00 20.38 304 GLY H O 1
ATOM 12960 N N . GLY H 1 197 ? 95.029 22.286 96.628 1.00 21.79 305 GLY H N 1
ATOM 12961 C CA . GLY H 1 197 ? 94.566 20.969 97.032 1.00 20.77 305 GLY H CA 1
ATOM 12962 C C . GLY H 1 197 ? 95.053 19.923 96.031 1.00 21.97 305 GLY H C 1
ATOM 12963 O O . GLY H 1 197 ? 95.447 20.230 94.930 1.00 17.79 305 GLY H O 1
ATOM 12964 N N . TYR H 1 198 ? 95.002 18.648 96.411 1.00 23.43 306 TYR H N 1
ATOM 12965 C CA . TYR H 1 198 ? 95.453 17.610 95.503 1.00 22.10 306 TYR H CA 1
ATOM 12966 C C . TYR H 1 198 ? 94.627 16.382 95.819 1.00 23.36 306 TYR H C 1
ATOM 12967 O O . TYR H 1 198 ? 94.714 15.881 96.923 1.00 24.11 306 TYR H O 1
ATOM 12976 N N . TYR H 1 199 ? 93.849 15.944 94.841 1.00 25.25 307 TYR H N 1
ATOM 12977 C CA . TYR H 1 199 ? 92.999 14.777 94.965 1.00 25.17 307 TYR H CA 1
ATOM 12978 C C . TYR H 1 199 ? 93.641 13.560 94.282 1.00 26.66 307 TYR H C 1
ATOM 12979 O O . TYR H 1 199 ? 93.867 13.556 93.092 1.00 25.64 307 TYR H O 1
ATOM 12988 N N . ASP H 1 200 ? 93.933 12.529 95.060 1.00 29.22 308 ASP H N 1
ATOM 12989 C CA . ASP H 1 200 ? 94.498 11.302 94.493 1.00 31.53 308 ASP H CA 1
ATOM 12990 C C . ASP H 1 200 ? 93.361 10.263 94.364 1.00 32.38 308 ASP H C 1
ATOM 12991 O O . ASP H 1 200 ? 92.986 9.629 95.346 1.00 33.35 308 ASP H O 1
ATOM 12996 N N . PHE H 1 201 ? 92.796 10.110 93.174 1.00 33.23 309 PHE H N 1
ATOM 12997 C CA . PHE H 1 201 ? 91.703 9.180 93.015 1.00 35.24 309 PHE H CA 1
ATOM 12998 C C . PHE H 1 201 ? 92.127 7.715 92.899 1.00 38.94 309 PHE H C 1
ATOM 12999 O O . PHE H 1 201 ? 91.289 6.828 92.729 1.00 38.41 309 PHE H O 1
ATOM 13007 N N . VAL H 1 202 ? 93.426 7.464 93.000 1.00 40.19 310 VAL H N 1
ATOM 13008 C CA . VAL H 1 202 ? 93.919 6.101 92.947 1.00 41.77 310 VAL H CA 1
ATOM 13009 C C . VAL H 1 202 ? 93.998 5.599 94.396 1.00 43.99 310 VAL H C 1
ATOM 13010 O O . VAL H 1 202 ? 93.481 4.524 94.720 1.00 45.06 310 VAL H O 1
ATOM 13014 N N . LYS H 1 203 ? 94.646 6.366 95.270 1.00 43.35 311 LYS H N 1
ATOM 13015 C CA . LYS H 1 203 ? 94.713 5.988 96.672 1.00 44.44 311 LYS H CA 1
ATOM 13016 C C . LYS H 1 203 ? 93.422 6.425 97.370 1.00 43.57 311 LYS H C 1
ATOM 13017 O O . LYS H 1 203 ? 93.047 5.884 98.403 1.00 43.79 311 LYS H O 1
ATOM 13023 N N . GLY H 1 204 ? 92.738 7.401 96.801 1.00 40.87 312 GLY H N 1
ATOM 13024 C CA . GLY H 1 204 ? 91.530 7.883 97.432 1.00 38.64 312 GLY H CA 1
ATOM 13025 C C . GLY H 1 204 ? 91.921 8.775 98.612 1.00 39.34 312 GLY H C 1
ATOM 13026 O O . GLY H 1 204 ? 91.603 8.473 99.762 1.00 37.08 312 GLY H O 1
ATOM 13027 N N . SER H 1 205 ? 92.619 9.881 98.335 1.00 35.86 313 SER H N 1
ATOM 13028 C CA . SER H 1 205 ? 93.026 10.788 99.395 1.00 33.11 313 SER H CA 1
ATOM 13029 C C . SER H 1 205 ? 92.989 12.269 98.950 1.00 30.13 313 SER H C 1
ATOM 13030 O O . SER H 1 205 ? 92.832 12.561 97.781 1.00 26.36 313 SER H O 1
ATOM 13033 N N . PHE H 1 206 ? 93.086 13.190 99.902 1.00 31.52 314 PHE H N 1
ATOM 13034 C CA . PHE H 1 206 ? 93.042 14.623 99.590 1.00 30.32 314 PHE H CA 1
ATOM 13035 C C . PHE H 1 206 ? 93.974 15.424 100.478 1.00 30.42 314 PHE H C 1
ATOM 13036 O O . PHE H 1 206 ? 93.909 15.329 101.707 1.00 31.24 314 PHE H O 1
ATOM 13044 N N . GLU H 1 207 ? 94.836 16.219 99.852 1.00 30.50 315 GLU H N 1
ATOM 13045 C CA . GLU H 1 207 ? 95.759 17.084 100.580 1.00 29.53 315 GLU H CA 1
ATOM 13046 C C . GLU H 1 207 ? 95.354 18.535 100.327 1.00 27.14 315 GLU H C 1
ATOM 13047 O O . GLU H 1 207 ? 94.965 18.894 99.213 1.00 28.87 315 GLU H O 1
ATOM 13053 N N . LEU H 1 208 ? 95.429 19.352 101.366 1.00 27.68 316 LEU H N 1
ATOM 13054 C CA . LEU H 1 208 ? 95.105 20.759 101.275 1.00 25.78 316 LEU H CA 1
ATOM 13055 C C . LEU H 1 208 ? 96.224 21.556 101.948 1.00 27.71 316 LEU H C 1
ATOM 13056 O O . LEU H 1 208 ? 96.730 21.187 103.024 1.00 27.61 316 LEU H O 1
ATOM 13061 N N . TRP H 1 209 ? 96.626 22.644 101.302 1.00 25.12 317 TRP H N 1
ATOM 13062 C CA . TRP H 1 209 ? 97.620 23.524 101.904 1.00 21.55 317 TRP H CA 1
ATOM 13063 C C . TRP H 1 209 ? 97.173 24.983 101.671 1.00 22.79 317 TRP H C 1
ATOM 13064 O O . TRP H 1 209 ? 96.365 25.255 100.797 1.00 23.31 317 TRP H O 1
ATOM 13075 N N . GLY H 1 210 ? 97.666 25.890 102.500 1.00 25.72 318 GLY H N 1
ATOM 13076 C CA . GLY H 1 210 ? 97.297 27.290 102.389 1.00 24.75 318 GLY H CA 1
ATOM 13077 C C . GLY H 1 210 ? 98.471 28.144 101.947 1.00 24.03 318 GLY H C 1
ATOM 13078 O O . GLY H 1 210 ? 99.636 27.753 102.100 1.00 23.30 318 GLY H O 1
ATOM 13079 N N . LEU H 1 211 ? 98.142 29.310 101.389 1.00 22.67 319 LEU H N 1
ATOM 13080 C CA . LEU H 1 211 ? 99.129 30.255 100.923 1.00 23.57 319 LEU H CA 1
ATOM 13081 C C . LEU H 1 211 ? 99.006 31.508 101.779 1.00 25.55 319 LEU H C 1
ATOM 13082 O O . LEU H 1 211 ? 97.908 31.957 102.076 1.00 27.43 319 LEU H O 1
ATOM 13087 N N . GLU H 1 212 ? 100.125 32.079 102.170 1.00 23.27 320 GLU H N 1
ATOM 13088 C CA . GLU H 1 212 ? 100.029 33.279 102.963 1.00 25.57 320 GLU H CA 1
ATOM 13089 C C . GLU H 1 212 ? 100.660 34.362 102.093 1.00 25.73 320 GLU H C 1
ATOM 13090 O O . GLU H 1 212 ? 101.684 34.125 101.451 1.00 25.62 320 GLU H O 1
ATOM 13096 N N . PHE H 1 213 ? 100.008 35.522 102.022 1.00 25.33 321 PHE H N 1
ATOM 13097 C CA . PHE H 1 213 ? 100.548 36.643 101.262 1.00 22.37 321 PHE H CA 1
ATOM 13098 C C . PHE H 1 213 ? 100.167 37.934 101.986 1.00 24.25 321 PHE H C 1
ATOM 13099 O O . PHE H 1 213 ? 99.029 38.064 102.452 1.00 23.94 321 PHE H O 1
ATOM 13107 N N . GLY H 1 214 ? 101.118 38.873 102.054 1.00 20.80 322 GLY H N 1
ATOM 13108 C CA . GLY H 1 214 ? 100.886 40.142 102.712 1.00 24.60 322 GLY H CA 1
ATOM 13109 C C . GLY H 1 214 ? 101.822 41.220 102.202 1.00 22.61 322 GLY H C 1
ATOM 13110 O O . GLY H 1 214 ? 102.774 40.937 101.495 1.00 24.49 322 GLY H O 1
ATOM 13111 N N . LEU H 1 215 ? 101.557 42.462 102.601 1.00 25.05 323 LEU H N 1
ATOM 13112 C CA . LEU H 1 215 ? 102.387 43.603 102.215 1.00 24.28 323 LEU H CA 1
ATOM 13113 C C . LEU H 1 215 ? 102.419 44.525 103.429 1.00 25.54 323 LEU H C 1
ATOM 13114 O O . LEU H 1 215 ? 101.405 44.696 104.129 1.00 21.08 323 LEU H O 1
ATOM 13119 N N . SER H 1 216 ? 103.579 45.106 103.710 1.00 26.39 324 SER H N 1
ATOM 13120 C CA . SER H 1 216 ? 103.669 45.990 104.860 1.00 28.36 324 SER H CA 1
ATOM 13121 C C . SER H 1 216 ? 104.705 47.094 104.714 1.00 30.99 324 SER H C 1
ATOM 13122 O O . SER H 1 216 ? 105.835 46.865 104.262 1.00 30.76 324 SER H O 1
ATOM 13125 N N . SER H 1 217 ? 104.279 48.297 105.087 1.00 32.97 325 SER H N 1
ATOM 13126 C CA . SER H 1 217 ? 105.080 49.515 105.056 1.00 33.57 325 SER H CA 1
ATOM 13127 C C . SER H 1 217 ? 106.320 49.333 105.938 1.00 33.09 325 SER H C 1
ATOM 13128 O O . SER H 1 217 ? 106.191 48.962 107.090 1.00 33.66 325 SER H O 1
ATOM 13131 N N . THR H 1 218 ? 107.520 49.576 105.419 1.00 33.17 326 THR H N 1
ATOM 13132 C CA . THR H 1 218 ? 108.711 49.428 106.268 1.00 35.22 326 THR H CA 1
ATOM 13133 C C . THR H 1 218 ? 109.193 50.792 106.800 1.00 37.51 326 THR H C 1
ATOM 13134 O O . THR H 1 218 ? 109.550 50.917 107.987 1.00 38.54 326 THR H O 1
ATOM 13138 N N . PHE H 1 219 ? 109.213 51.795 105.921 1.00 35.51 327 PHE H N 1
ATOM 13139 C CA . PHE H 1 219 ? 109.582 53.162 106.282 1.00 36.00 327 PHE H CA 1
ATOM 13140 C C . PHE H 1 219 ? 109.361 54.107 105.103 1.00 38.68 327 PHE H C 1
ATOM 13141 O O . PHE H 1 219 ? 109.170 53.690 103.949 1.00 36.61 327 PHE H O 1
ATOM 13149 N N . SER H 1 220 ? 109.385 55.396 105.408 1.00 38.88 328 SER H N 1
ATOM 13150 C CA . SER H 1 220 ? 109.223 56.409 104.398 1.00 38.25 328 SER H CA 1
ATOM 13151 C C . SER H 1 220 ? 110.095 57.577 104.861 1.00 40.77 328 SER H C 1
ATOM 13152 O O . SER H 1 220 ? 109.799 58.206 105.884 1.00 41.33 328 SER H O 1
ATOM 13155 N N . VAL H 1 221 ? 111.186 57.840 104.154 1.00 40.13 329 VAL H N 1
ATOM 13156 C CA . VAL H 1 221 ? 112.046 58.937 104.561 1.00 41.09 329 VAL H CA 1
ATOM 13157 C C . VAL H 1 221 ? 112.346 59.862 103.409 1.00 41.27 329 VAL H C 1
ATOM 13158 O O . VAL H 1 221 ? 113.385 60.544 103.496 1.00 43.62 329 VAL H O 1
#

Sequence (1708 aa):
EASERIKTGFLHFKKEKYDKNPALYGELAKGQSPPFMVFACSDSRVCPSHVLDFQPGEAFVVRNVANLVPPYDQAKYAGTGAAIEYAVLHLKVSNIVVIGHSACGGIKGLLSFPFDGTYSTDFIEEWVKIGLPAKAKVKAQHGDAPFAELCTHCEKEAVNASLGNLLTYPFVREGLVNKTLALKGGYYDFVKGSFELWGLEFGLSSTFSVPKSEASERIKTGFLHFKKEKYDKNPALYGELAKGQSPPFMVFACSDSRVCPSHVLDFQPGEAFVVRNVANLVPPYDQAKYAGTGAAIEYAVLHLKVSNIVVIGHSACGGIKGLLSFPFDGTYSTDFIEEWVKIGLPAKAKVKAQHGDAPFAELCTHCEKEAVNASLGNLLTYPFVREGLVNKTLALKGGYYDFVKGSFELWGLEFGLSSTFSVSDGIPKSEASERIKTGFLHFKKEKYDKNPALYGELAKGQSPPFMVFACSDSRVCCPSHVLDFQPGEAFVVRNVANLVPPYDQAKYAGTGAAIEYAVLHLKVSNIVVIGHSACGGIKGLLSFPFDGTYSTDFIEEWVKIGLPAKAKVKAQHGDAPFAELCTHCEKEAVNASLGNLLTYPFVREGLVNKTLALKGGYYDFVKGSFELWGLEFGLSSTFSVSEASERIKTGFLHFKKEKYDKNPALYGELAKGQSPPFMVFACSDSRVCCPSHVLDFQPGEAFVVRNVANLVPPYDQAKYAGTGAAIEYAVLHLKVSNIVVIGHSACGGIKGLLSFPFDGTYSTDFIEEWVKIGLPAKAKVKAQHGDAPFAELCTHCEKEAVNASLGNLLTYPFVREGLVNKTLALKGGYYDFVKGSFELWGLEFGLSSTFSVKSEASERIKTGFLHFKKEKYDKNPALYGELAKGQSPPFMVFACSDSRVCPSHVLDFQPGEAFVVRNVANLVPPYDQAKYAGTGAAIEYAVLHLKVSNIVVIGHSACGGIKGLLSFPFDGTYSTDFIEEWVKIGLPAKAKVKAQHGDAPFAELCTHCEKEAVNASLGNLLTYPFVREGLVNKTLALKGGYYDFVKGSFELWGLEFGLSSTFSVIPKSEASERIKTGFLHFKKEKYDKNPALYGELAKGQSPPFMVFACSDSRVCPSHVLDFQPGEAFVVRNVANLVPPYDQAKYAGTGAAIEYAVLHLKVSNIVVIGHSACGGIKGLLSFPFDGTYSTDFIEEWVKIGLPAKAKVKAQHGDAPFAELCTHCEKEAVNASLGNLLTYPFVREGLVNKTLALKGGYYDFVKGSFELWGLEFGLSSTFSVTSSSDGIPKSEASERIKTGFLHFKKEKYDKNPALYGELAKGQSPPFMVFACSDSRVCCPSHVLDFQPGEAFVVRNVANLVPPYDQAKYAGTGAAIEYAVLHLKVSNIVVIGHSACGGIKGLLSFPFDGTYSTDFIEEWVKIGLPAKAKVKAQHGDAPFAELCTHCEKEAVNASLGNLLTYPFVREGLVNKTLALKGGYYDFVKGSFELWGLEFGLSSTFSVSEASERIKTGFLHFKKEKYDKNPALYGELAKGQSPPFMVFACSDSRVCCPSHVLDFQPGEAFVVRNVANLVPPYDQAKYAGTGAAIEYAVLHLKVSNIVVIGHSACGGIKGLLSFPFDGTYSTDFIEEWVKIGLPAKAKVKAQHGDAPFAELCTHCEKEAVNASLGNLLTYPFVREGLVNKTLALKGGYYDFVKGSFELWGLEFGLSSTFSV

InterPro domains:
  IPR001765 Carbonic anhydrase [PF00484] (155-312)
  IPR001765 Carbonic anhydrase [PTHR11002] (58-319)
  IPR001765 Carbonic anhydrase [SM00947] (147-317)
  IPR015892 Carbonic anhydrase, prokaryotic-like, conserved site [PS00704] (159-166)
  IPR015892 Carbonic anhydrase, prokaryotic-like, conserved site [PS00705] (203-223)
  IPR036874 Carbonic anhydrase superfamily [G3DSA:3.40.1050.10] (108-328)
  IPR036874 Carbonic anhydrase superfamily [SSF53056] (121-323)
  IPR045066 Beta carbonic anhydrases, cladeB [cd00884] (127-316)

Nearest PDB structures (foldseek):
  1ekj-assembly2_G  TM=1.005E+00  e=4.160E-46  Pisum sativum
  5swc-assembly1_E  TM=9.420E-01  e=3.966E-18  Synechocystis sp. PCC 6803 substr. Kazusa
  5swc-assembly1_D  TM=9.442E-01  e=4.573E-17  Synechocystis sp. PCC 6803 substr. Kazusa
  2w3n-assembly1_C  TM=8.225E-01  e=1.617E-14  Cryptococcus neoformans
  2w3n-assembly2_A-2  TM=8.113E-01  e=3.578E-14  Cryptococcus neoformans

Foldseek 3Di:
DVVVVVVVVVVCCVVVPCVVCCVNVVVVVVDAQAQEEEQEEPPPVCDPCVLVVDDPRHYNYDYYQLSAAAADDVVPDVVRVVSLCCVCVPSNHAEYEREFEAPRPLLVCVQPDDPPPDDDDDPSCVPSVSLVVLLVVLCVVQVVPDPSVSSVSSSQVSQVSRLVSLCNDVSQLVCLQVSSYWYKYKYAYPPVGDMDMDTDHDYDDDDDDD/DDDPVVVVVVVVVVCCVPVPVVVCCPVVVVVVVDAQAQEEEQEEPPPPCDPCPLVVNDPSHYNYDYYQLSAAAADDCPPPVPNVVSCCCVCPPSNHAEYEREFEQPRVLLLVCLVDPPPPDDPDDCSNVPSCLLVVLNCVLCVPPVPDPSNVSSQSSSQSSRVSRVVRLCNDVSQVVSLAVSSYWYKYKYAYVPVGDMDIDTDDGDDDDDDDD/DVPDDDDPVVVVVVVVVVCCVVPPVVVCVVVVVVVVPDAQAQEEEQEEPPPPCDVCPLVVDDPRHYNYDYYQLSAAAADDVVPPVVNVVSCCCVCPPSNHAEYEGEFEAPRPLLLCCLVDDPPPDDDDPPSNVPSVSLVVLLVVLCVVPVPDDSRVSSVSSRQSSQVSRLVRVVNDPSQVVCVAVSSYWYKYKYYYVPVGDIDIDTDDDDDDDDDDD/DVVVVVVVVVVVCCCPVPVVVCCVVVVVVVVDAQAQEEEQEEPPPPCPVCVLVVDDPRHYNYDYYQLSAAAADDCVPPVVNVVSCCCNCPPSNHAEYEREFEAPRPLLLCVLPDPPPPDDPDDPSNVPSVSLVVQLVVLCVPPVPPDSRVSSVSSSQVSQVSRLVRLCNNVSQLVCLQVSSHWYKYKYAYPVVGDIDIGTDHHYDDDDDDD/DVVVVVVVVVVVVCCVVVPCVVCVPVVVVVVVDAQAQEEEFEEPPPVCDPCVLVVADPRHYNYDYYQLSAAAADDCVPPVPSVVSVCCNCPPSNHAEYEGEFEAPRPLLLCVLVPDPPPDDDDPPSNVVSCSQVVLSVVLCVVPVPDDSRVSSVSSSQSSQVSRLVRLCNDVSQQVCLAVSSHWYKYKYAYPPVRDIDIDTDHHYDDDDDDD/DDDDPVVVVVVVVVVCCVPVPCVVCVPVVVVVVVHAQALEEEQEEPPPPCDVCPLVVADPSHYNYDYYQLSAQAADDVVPPVVRVVSVCCVCVPSLHAEYEREFEQPRPLLLCCLVDDPPPDDDDPPSNVVSCSLVVLLVVLCVVVPPDPSSVSSVSSSQSSQVSRLVSLCNDVSQVVCLAVSSYWYKYKYAYVVVGDIDIGTDDDDDDDDDDD/DADDPGGDDDPVVVCVVVVVVCCVVPPVVVCCVVVVVVVPHAQAQEEEQEEPPPVCDVCVVVVADPSHYNYDYYQLSAAAADDCVPPVVNVVSCCCCCPPSLHAEYEREFEAPRPLLLCQLPDDPPPDDDDPPSNVVSCSLVVLLVVLCVVCVPDDSNVSSVSSRQSSQVSRLVRLCNDVSQVVCLAVSSYWYKYKYAYVVVGDMDIDTDDDDDDDDDDD/DVVVVVVVVVVVCCCVVPVVVCCPVVVVVVVDAQAQEEEQEEPPPPCDVCVLVVADPRHYNYDYYQLSAAAADDCVPPVPSVVSVCCCCPPSNHAEYEREFEAPRPLLLVQLPDPPPPDDPDPPSNVPSVSLVVLLVVLCVVPVVDDSNVSSVSSSQVSQVSRLVSLCNRVSQLVCQQVSSYWYKYKYAYPVVGDMDIDTDHHYDDDDDDD

Secondary structure (DSSP, 8-state):
-HHHHHHHHHHHHIIIIIIS-HHHHHHHTT----SEEEEEE--GGG-HHHHS---TTSEEEEEEGGG----S-TTT-HHHHHHHHHHHHTS--SEEEEEEESS-HHHHHHHH---SS---SSSHHHHHGGGHHHHHHHHHHSTTS-HHHHHHHHHHHHHHHHHHHHTTSHHHHHHHHTTS-EEEEEEEETTTTEEEEEEE----------/---HHHHHHHHHHHHIIIIIITT-HHHHHHHTT----SEEEEEE--GGG-HHHHTTPPTTSEEEEEEGGG--PPS-TTT-HHHHHHHHHHHHTS--SEEEEEEESS-HHHHHHHH---SS--SSSSHHHHHGGGHHHHHHHHHHTTTS-HHHHHHHHHHHHHHHHHHHHTTSHHHHHHHHHTS-EEEEEEEETTTTEEEEEEEEEEEEEEEE-/-TT----HHHHHHHHHHHHHIIIIITT-HHHHHHHTT----SEEEEEE--TT--HHHHTTPPTTSEEEEEEGGG--PPP-TTT-HHHHHHHHIIIIIS--SEEEEEEETT-HHHHHHHH---SS---SSSHHHHHGGGHHHHHHHHHHTTTS-HHHHHHHHHHHHHHHHHHHHTT-HHHHHHHHTTS-EEEEEEEETTTTEEEEEEEEEEEEEEE--/-HHHHHHHHHHHHHIIIIITT-HHHHHHHTT----SEEEEEE--TT--HHHHTTPPTTSEEEEEEGGG--PPP-TTT-HHHHHHHHIIIIIS--SEEEEEEETT-HHHHHHHHS--SS--SSSSHHHHHGGGHHHHHHHHHHHTTS-HHHHHHHHHHHHHHHHHHHHTTSHHHHHHHHTTS-EEEEEEEETTTTEEEEEEE----------/-HHHHHHHHHHHHHHIIIIIIT-HHHHHHHTT----SEEEEEE--TT--HHHHT-PPTTSEEEEEEGGG--PPP-TTT-HHHHHHHHIIIIII--SEEEEEEETT-HHHHHHHH---SS---SSSHHHHHGGGHHHHHHHHHHSTTS-HHHHHHHHHHHHHHHHHHHHTTSHHHHHHHHTTS-EEEEEEEETTTTEEEEEEE----------/----HHHHHHHHHHHHHIIIIITT-HHHHHHHTT----SEEEEEES-TT--HHHHT-PPTTTEEEEEEGGG--PPS-TTT-HHHHHHHHIIIIII--SEEEEEEESS-HHHHHHHH---SS---SSSHHHHHGGGHHHHHHHHHHSTT--HHHHHHHHHHHHHHHHHHHHTTSHHHHHHHHTTS-EEEEEEEETTTTEEEEEEEEEEE---EE-/---BTTB---HHHHHHHHHHHHHIIIIITT-HHHHHHHTT----SEEEEEE--TT--HHHHTTPPTTSEEEEEEGGG--PPS-TTT-HHHHHHHHIIIIII--SEEEEEEETT-HHHHHHHH---SS---SSSHHHHHGGGHHHHHHHHHHSTT--HHHHHHHHHHHHHHHHHHHHTTSHHHHHHHHTTS-EEEEEEEETTTTEEEEEEEEEEEEEEEE-/-HHHHHHHHHHHHHIIIIIIT-HHHHHHHTT----SEEEEEE--TT--HHHHHTPPTTSEEEEEEGGG--PPS-TTT-HHHHHHHHIIIIIS--SEEEEEEETT-HHHHHHHHS--SS--SSSSHHHHHGGGHHHHHHHHHHSSSS-HHHHHHHHHHHHHHHHHHHHTTSHHHHHHHHTTS-EEEEEEEETTTTEEEEEEE----------

B-factor: mean 45.36, std 17.68, range [12.09, 100.33]

CATH classification: 3.40.1050.10